Protein 9DKJ (pdb70)

Foldseek 3Di:
DCVVPVVLSVLVVVLVVVVVVVVVVVVVVVVNVVSVVVVLLVCPVVLVVVCQLQLLCLQPASVLSVQQQVPLDPLQSVQCCCCSSAVFFHGFDDDPQWGQFTAGPLGDTQGFPDTHHRDSPAGSSRVVVVNQVRLLVSLLVLLVVLLVVVVVVDQVLVCLVPGFLLSSQQSVQQVLQVVVVVCLVDVDLPVVLVVLVVSLVVLLVVCVVDDSRSVLSSLLVSLVSVVSNVLSVVLNPDDDSLVSVLSVQLAKHKHAADPDPDRQFGIWIHHNLAIHGARSGDNGRDDAARDFPLLSLLLVLCRLCVSLLFAAEEEEAAPQQQVVSVQNSQVVSNGGEAEAQDAQQQALVLVLSVVLSQQSNLHEYEYEAVQRYDQLRLQFCLVVLVQLSVCLNVVPQWTDTPNDTRGGDNNYHYYYYHYPDAPNGHDHFQSNVLRYFFFYRHDTDQLSRQLSLLVSLPADPSNLLSVLLVVLLVVLVVPADPDDLDDSDNLVSVQLSVQLNVCCVPQNSYLRSSLVSNCLFRVLQGADVSNVVSVVSSVVRGVYDDVLLLVLLCVLQVVLLFDDDPLLSVLLVSVLSQVPPQQEEEEEAAFQQQPVVSVSSNVSSVCVRPVAAEAEAEAAQLLDDLCQQAWHADPVSRHIAGHQVRVVLVCLSPCPVVSNVRHAYEYEHAEADDCSRCSQCLCCLAPVQWRQDSSSHTRHHDSSHGYYYYYHDCPSPGNSVSSSGRYRYRNGGSDDQLSLLSSLLVVLLVPDVCSVVVSVLLNVLVDVVLVVVLLVVLVPADFFLDFHSSLLSNQLNLLLSLVLVVCVVVPVPDDPQVNSQVSNLSSLVSCLLSRVQRHDLVSSQVSLVSSCVSSDVVHHRHHSQDDDDCDAAALVRLPDPQDFDDDSVLVVVLVVVVSSVSSLFEAEEEEAPQLQPVNSVSNSCVPDPQADEQEDEDAQADHVVQVVLSLFVFWDFPPVTETAGPDPRHFYEYEYAAPFQHHADPVGDRSVLSVQLCCLPVQWHADSRPGDIYHHDRYHYYYYHYGQVQPNGHNGGSNRVSRHRYHYGYHDDLVRQLVRQLSLLQNLCVLPVVCNVQSNLLSNLLSVLQVVQPVPQDVVVPNLSDGHCLLVSQLSNQLSVQSVQADDDDLQQSLLSSLQSCCLRNPLQPDDPVVLVVSQVSSVVSCVVRPPYDRNHLLQAAWACLQDRGTGGDDPVVLQVSCVVLVVVVCQFPWPDDADDDSLLSSVLRSLLVQLVDQLREEEEAAAPPAQQVVSNVSSCVSVQAAEDEQLAWPPRDPVSLLVSQVVVLCCQQLVVHQHEYEAELVNCPDCVSVVLVLCCQQFVHRSVSQDDVNVVVLQVSLVVSCVVVVHDDDDPVRSVVSSSSSSSGRYYYYYYYHWCPDPSNVSNSPIDSNSSRYRYRHSYEDDLARLLVRLLRPQPPAPDQPDDFDFDDDDPVLQSYPRDDTVSSLLSSLLVVLLVVQVVVVPCDPITDYCLLSVQLSVQLNVQLRVVVVVLVVVLVLLVLLVVVVVVLVVVPVVHDVVSVVVCVLCVVVVVVSVVCVVCSVVCVQAVSVLSSLLSNLLSPVQPDDPVVVVVVVVVSCVSCVRRRRDHDPPDDNCVPQNDLVNVVLLVVQPFFPDPLSSSNVSSCVVCPQAAAEEAALVCRVVSSVCSNQDPLEDEAEPQDPCRQVVVLVNQQVQGEYEYEAQLSDICQCLCVRNVIWHDDPPWTWDDGRHRIGTGPPNYGYYYYYNFPPGHHDSSNVSGHRYHYDDDDLVSLLVVLLLLVCCLPPVPVSVVVVVLVVLLSVLVVVLVVLVVVLSVLSSVDVSVVVNVVSSVSNVVSVVVNVVSVPCVVVVVVSCVLCVVVSVLLNLLQLLQCVVCVVAVQSHADSVVLVVLLNCLSVVVVNVVSSLSSLQSCLQQRLQQDDPLVNLLSLLLSLLSSDVVPDDPLVNVQSVVLLCVLLVNDDDHRDCPDPLCVVLVVCVVVLLLVCNSCSSCVPRHPDHDDPLRNVVVDPAQEAEEEEAGSDDCVVVVVVSCVVVVFAEAEQERSDVVSLVVLVVVVVVCVPVNGEYEYEACLNVQVCCVRVVLVVLVPDPRHHYYYYYYRPGDRHGNSSSNSHRHGYDDDDLDLLVQLVVQLVPDQLVLVVVSSLLSNLVSLLQNLLVLDVFSAPHRDDDDVSLSVSLSVSSVSQCVVCVVPPGSLVSSLCCSLCNSPVRPPPDVRRSVSSSVSSCLRSVPDQKHDQFPFFIDGDDDDPDGNVVSSVVSVVRSVPDDQDSQNSCRNNVHDSVSVSVVSSVSSSVSSVVSVVSVVD

Organism: Saccharomyces cerevisiae (strain ATCC 204508 / S288c) (NCBI:txid559292)

InterPro domains:
  IPR003593 AAA+ ATPase domain [SM00382] (1788-2114)
  IPR003593 AAA+ ATPase domain [SM00382] (2410-2560)
  IPR003593 AAA+ ATPase domain [SM00382] (2752-2918)
  IPR004273 Dynein heavy chain, D6 P-loop domain [PF03028] (3792-3894)
  IPR013594 Dynein heavy chain, tail [PF08385] (220-763)
  IPR013602 Dynein heavy chain, linker [PF08393] (1221-1626)
  IPR024317 Dynein heavy chain, AAA module D4 [PF12780] (2732-2935)
  IPR024743 Dynein heavy chain, coiled coil stalk [PF12777] (3018-3346)
  IPR026983 Dynein heavy chain [PTHR45703] (233-3731)
  IPR027417 P-loop containing nucleoside triphosphate hydrolase [G3DSA:3.40.50.300] (1778-1922)
  IPR027417 P-loop containing nucleoside triphosphate hydrolase [G3DSA:3.40.50.300] (2030-2219)
  IPR027417 P-loop containing nucleoside triphosphate hydrolase [G3DSA:3.40.50.300] (2390-2916)
  IPR027417 P-loop containing nucleoside triphosphate hydrolase [G3DSA:3.40.50.300] (3367-3538)
  IPR027417 P-loop containing nucleoside triphosphate hydrolase [G3DSA:3.40.50.300] (3772-3899)
  IPR027417 P-loop containing nucleoside triphosphate hydrolase [SSF52540] (1786-2002)
  IPR027417 P-loop containing nucleoside triphosphate hydrolase [SSF52540] (2058-2216)
  IPR027417 P-loop containing nucleoside triphosphate hydrolase [SSF52540] (2408-2673)
  IPR027417 P-loop containing nucleoside triphosphate hydrolase [SSF52540] (2731-2950)
  IPR035699 Dynein heavy chain, hydrolytic ATP-binding dynein motor region [PF12774] (1758-2081)
  IPR035706 Dynein heavy chain, ATP-binding dynein motor region [PF12781] (3378-3597)

Nearest PDB structures (foldseek):
  7mgm-assembly1_A  TM=9.977E-01  e=0.000E+00  Saccharomyces cerevisiae
  8e00-assembly1_A  TM=9.883E-01  e=0.000E+00  Saccharomyces cerevisiae
  7mi3-assembly1_A  TM=9.660E-01  e=0.000E+00  Saccharomyces cerevisiae
  8fdu-assembly1_A  TM=9.566E-01  e=1.990E-77  Homo sapiens
  7z8h-assembly1_A  TM=8.197E-01  e=3.717E-76  Homo sapiens

B-factor: mean 65.97, std 37.33, range [10.3, 208.57]

GO terms:
  GO:0005524 ATP binding (F, IDA)
  GO:0000235 astral microtubule (C, IDA)
  GO:0005816 spindle pole body (C, IDA)
  GO:0005881 cytoplasmic microtubule (C, IDA)
  GO:0005938 cell cortex (C, IDA)
  GO:0008569 minus-end-directed microtubule motor activity (F, IDA)
  GO:0030473 nuclear migration along microtubule (P, IGI)
  GO:0000070 mitotic sister chromatid segregation (P, IGI)
  GO:0040001 establishment of mitotic spindle localization (P, IMP)
  GO:0008569 minus-end-directed microtubule motor activity (F, IMP)
  GO:0030473 nuclear migration along microtubule (P, IMP)
  GO:0000132 establishment of mitotic spindle orientation (P, IMP)
  GO:0005868 cytoplasmic dynein complex (C, IPI)
  GO:0005515 protein binding (F, IPI)

Solvent-accessible surface area: 95303 Å² total; per-residue (Å²): 158,61,99,88,47,103,81,58,30,64,49,42,62,66,26,62,62,56,37,62,62,58,91,64,69,76,83,91,122,193,140,67,99,97,18,105,130,126,48,80,73,74,60,23,102,47,3,71,122,20,11,110,81,3,30,10,1,10,6,0,2,44,66,11,0,66,80,0,54,61,6,40,78,159,15,92,54,0,9,130,12,0,61,27,1,6,33,7,1,76,23,7,34,72,131,124,105,0,0,34,0,0,91,2,50,48,42,3,56,0,83,19,86,117,104,11,89,9,111,130,93,34,99,9,32,77,0,0,57,80,0,23,78,18,2,44,56,0,1,9,18,30,1,115,59,0,6,35,43,14,101,118,72,40,66,1,46,84,0,0,64,126,31,5,0,1,0,0,3,1,0,6,2,7,36,4,0,61,42,0,55,109,12,22,140,79,116,94,18,38,161,18,84,128,74,2,25,110,40,7,112,15,0,46,84,47,15,119,157,36,71,109,44,24,89,82,15,0,57,8,1,0,10,2,14,13,11,4,21,70,1,0,14,77,2,98,123,23,106,74,96,52,79,6,94,26,35,14,19,81,5,3,11,5,53,46,58,141,119,58,167,75,63,37,56,6,0,37,1,11,0,10,35,1,105,21,64,4,15,0,5,1,4,0,9,21,101,12,36,14,23,9,74,26,6,28,47,0,1,4,6,2,1,4,0,14,70,29,74,24,5,1,8,2,25,8,54,24,15,9,19,21,23,41,3,1,38,5,0,0,21,2,0,0,9,33,9,14,7,2,5,0,6,58,53,3,63,18,78,9,3,0,43,8,4,9,2,1,0,14,25,0,2,8,0,0,2,10,11,4,1,16,2,74,62,108,16,0,0,0,1,5,33,10,10,80,60,3,12,49,0,21,79,96,64,110,78,76,5,76,3,54,169,84,119,3,67,12,21,95,66,7,4,10,0,1,4,21,9,68,78,74,133,42,29,23,107,12,2,11,19,0,82,34,4,8,24,43,11,11,3,90,72,37,59,25,29,41,20,0,40,24,26,0,53,14,54,29,10,150,87,12,140,38,6,2,66,64,0,24,102,0,8,110,30,0,73,82,103,16,52,128,67,71,8,24,58,22,40,22,70,21,0,44,11,0,4,108,11,0,61,69,3,42,101,101,71,39,80,18,45,91,0,0,4,30,0,0,65,41,29,5,22,1,16,7,9,90,82,5,38,118,38,0,85,81,9,12,86,128,34,4,135,92,168,32,148,56,8,35,94,16,0,76,62,3,0,113,173,51,26,46,45,32,41,143,41,5,25,76,8,0,28,30,0,17,56,12,5,95,65,55,26,4,0,1,0,1,6,118,7,20,2,15,8,42,22,0,2,98,2,0,4,63,0,1,29,80,92,68,64,66,60,37,36,54,29,33,0,3,4,15,13,10,64,28,90,6,0,17,6,31,68,91,108,101,74,72,54,37,66,33,0,4,0,0,18,1,0,38,107,8,48,74,27,156,120,36,74,26,172,96,7,34,0,0,0,0,1,5,1,30,12,6,6,47,27,3,5,12,0,2,2,4,6,13,69,25,56,16,3,9,4,10,14,3,9,20,1,26,16,29,115,37,0,28,4,0,2,7,0,49,53,8,105,88,9,11,26,1,3,8,31,28,6,10,7,0,52,6,42,71,34,8,39,59,52,43,16,21,1,79,36,16,3,83,119,14,23,93,87,120,135,62,95,90,60,31,76,88,50,6,55,110,33,11,44,53,83,32,5,73,67,0,11,84,46,0,99,120,43,126,33,38,23,56,14,56,18,21,1,8,0,29,5,2,1,40,0,0,10,47,5,2,41,52,52,63,148,144,37,103,98,67,96,80,135,40,31,28,33,31,0,24,20,8,4,0,22,0,2,5,14,9,0,0,3,4,3,68,39,125,22,16,96,48,4,6,102,47,0,17,99,108,35,34,108,127,29,87,121,7,55,41,114,32,99,63,94,135,109,94,10,21,18,131,56,4,75,118,120,45,45,16,9,76,27,106,72,16,103,31,29,28,75,2,0,62,10,0,1,47,4,126,25,14,0,0,0,0,0,23,48,17,9,12,15,53,76,4,3,65,20,12,8,126,108,15,89,100,18,38,50,9,35,12,46,2,6,62,36,15,60,26,112,33,0,32,8,8,3,71,46,13,8,53,92,65,140,85,22,22,0,41,2,74,44,125,108,71,20,4,0,2,6,0,31,18,1,1,12,4,105,78,60,155,21,36,10,9,51,2,1,15,4,1,6,2,3,27,56,51,75,0,9,27,51,55,87,84,24,102,78,0,40,12,85,55,10,20,13,0,2,0,0,6,17,41,127,47,106,59,50,30,96,24,34,48,12,1,7,40,20,6,3,10,10,51,5,29,72,40,72,38,136,28,5,14,94,25,7,18,34,20,0,74,1,0,2,106,80,11,89,98,30,153,94,71,12,66,25,6,0,120,0,0,7,41,0,7,59,51,0,73,75,73,7,46,64,77,97,56,79,7,4,80,7,7,13,86,2,0,32,61,0,1,66,8,5,20,63,4,10,80,66,18,52,192,8,62,58,114,32,5,3,12,3,1,0,1,3,0,8,5,10,0,0,6,13,0,51,24,102,178,28,55,92,26,0,25,96,0,0,74,92,0,3,100,133,49,3,140,92,26,68,0,28,21,49,40,1,7,7,4,27,36,56,33,184,37,16,80,63,18,89,62,86,73,0,37,82,48,1,63,75,73,17,140,38,0,11,108,104,59,6,62,26,95,66,26,20,12,37,36,15,1,11,16,1,5,16,0,2,20,0,0,100,57,102,61,1,6,2,0,0,0,0,1,4,48,19,14,8,41,16,3,0,26,0,0,0,43,38,24,55,9,98,38,20,47,10,93,14,59,60,157,10,80,50,76,58,0,24,134,48,4,50,120,8,1,27,28,0,0,37,143,83,30,96,2,0,2,1,0,41,22,73,12,7,76,84,62,28,0,4,13,27,0,8,16,8,1,27,39,17,7,0,26,21,14,10,74,42,124,65,16,81,114,13,10,63,59,0,99,71,44,0,179,93,74,58,89,175,42,123,72,64,72,74,0,7,76,34,0,36,28,21,3,21,129,22,7,5,0,0,0,5,0,25,32,21,82,64,140,94,0,57,20,1,12,81,6,20,9,0,27,48,63,1,18,14,0,33,21,12,58,32,71,39,104,8,5,10,56,2,0,43,61,42,2,72,116,13,80,6,103,51,45,131,47,146,64,24,173,50,87,183,136,48,32,56,19,130,99,15,140,34,11,35,21,0,0,0,0,0,7,0,14,1,8,57,30,1,24,117,63,66,176,29,57,148,57,38,55,19,4,2,38,2,15,29,1,0,87,9,4,34,100,11,4,59,47,48,42,123,84,23,99,61,98,43,64,47,38,51,53,17,67,63,51,51,63,65,64,62,64,61,61,91,94,120,128,82,84,56,64,64,60,66,79,76,52,57,78,53,47,64,64,24,55,63,48,38,78,49,68,69,97,59,16,45,16,3,7,0,7,0,0,0,0,0,0,17,2,7,7,3,3,29,6,53,63,182,67,13,35,79,8,28,101,36,0,61,114,0,0,55,60,0,40,5,109,56,34,116,126,18,113,11,10,97,46,33,14,78,85,84,60,50,47,74,7,51,145,19,29,7,32,133,13,56,4,9,15,25,0,0,0,1,0,21,55,2,113,100,12,9,0,3,0,14,2,61,68,36,64,0,16,79,0,0,30,58,42,50,43,159,86,22,35,77,1,15,11,38,58,161,24,9,57,137,114,0,9,95,9,0,118,162,11,5,3,0,0,0,31,16,0,27,57,11,14,45,20,0,30,43,3,3,25,100,38,19,51,95,60,81,161,135,40,17,1,76,1,23,133,100,105,1,45,24,59,65,120,25,32,5,0,0,4,3,13,30,58,121,46,82,56,55,78,58,0,67,20,53,10,28,14,0,43,2,56,47,34,116,95,8,10,60,56,89,4,46,66,30,4,20,76,72,66,44,61,84,48,21,63,62,39,60,63,35,104,63,58,45,28,60,25,60,44,57,42,59,60,32,62,64,62,58,46,63,60,79,57,93,97,123,65,82,65,64,44,64,64,32,48,62,60,44,63,62,26,64,64,57,43,76,77,51,72,79,61,66,96,66,48,62,62,54,78,75,75,20,34,54,4,8,118,5,0,21,96,0,7,38,7,6,80,42,0,17,148,108,49,62,0,14,17,21,34,15,36,37,0,12,54,0,0,61,33,9,44,134,158,143,119,26,57,82,2,1,78,61,0,0,14,9,0,2,5,20,17,5,11,10,4,21,56,65,19,45,10,0,0,0,0,2,0,5,0,16,19,37,40,67,71,61,61,125,60,14,77,73,3,0,89,28,0,1,2,46,1,8,87,78,51,128,41,108,11,160,58,105,42,107,64,1,112,132,0,68,76,65,14,61,72,96,6,19,40,23,0,0,39,7,0,44,97,76,12,8,106,61,98,31,88,23,41,54,2,8,82,75,16,149,33,47,26,4,3,6,0,6,68,68,56,28,15,3,8,42,59,0,55,82,21,3,153,72,46,177,37,85,36,92,58,2,2,0,11,20,111,61,11,17,75,92,0,50,104,25,1,53,123,8,71,120,126,10,19,7,1,0,0,9,5,1,22,30,11,38,90,19,0,77,57,45,0,16,121,27,14,86,102,101,153,106,0,37,0,4,3,12,1,17,12,99,31,84,120,3,15,32,12,4,4,45,68,1,20,21,9,9,26,41,67,62,69,17,1,11,72,16,0,90,70,27,9,68,74,98,70,26,39,21,19,4,1,15,0,1,0,0,0,0,13,1,1,0,7,2,28,7,56,4,57,104,92,1,6,48,89,81,13,70,7,38,44,9,0,19,63,0,0,27,39,6,4,71,28,8,27,78,88,50,98,114,88,98,14,7,37,22,32,0,62,52,12,0,5,57,16,1,0,3,1,32,3,36,43,116,115,2,48,108,36,0,45,158,12,0,50,53,0,0,50,28,44,82,79,9,81,0,1,78,60,26,125,0,62,70,7,106,158,144,51,55,104,124,91,2,69,52,55,0,58,49,28,5,76,108,5,140,58,50,41,47,8,24,11,33,3,4,89,27,69,107,128,15,4,53,68,75,8,65,82,28,0,62,88,0,0,43,26,0,26,94,10,58,140,110

Secondary structure (DSSP, 8-state):
-GGGSHHHHHHHHHHHHHHHHHHHHHHH--HHHHHHHHHHGGGHHHHHHHTTTSGGGGGS-HHHHHHHHH-SS--SSGGGSHHHHTSSEEEEEE-SSEEEEEEETTS-EEEEEEEEE--TTS-HHHHHHHHHHHHHHHHHHHHHHHHHHHTTT--GGGTTTTS-HHHHHHHHHHHHHHHHHHHHTTT--HHHHHHHHHHHHHHHHHHHT--HHHHHHHHHHHHHHHHHHHHHHHHHT-SSHHHHHHHHHTS-EEEE-SS-S-GGGSEEEEETTEEEE-------SPPPPPP-HHHHHHHHHHHHHHHTT-EEEEE-SSSSSHHHHHHHHHHHTTSPEEEEE--TT--HHHHHHHHHHHHHHT-EEEEETGGGS-HHHHHHTHHHHHHHHHHHHHT-SEEEETTEEEE--TT-EEEEEE-TTSTT-----HHHHTTEEEEE-----HHHHHHHHHHHHT-TTHHHHHHHHHHHHHHHHHHS---TT---SHHHHHHHHHHHTTTHHHH-TTHHHHHHHHHHHTGGG--HHHHHHHHHHHHHHS----HHHHHHHHHHHHHHT----HHHHHHHHHHHHHTTT-SEEEEE-STTSSHHHHHHHHHHHHHHHH--EEEEEEE-TTTS-HHHHTEEEETTTTEEEE-HHHHHHHHHHH-SSSTTTTEEEEEEEES---HHHHGGGHHHHSTT-EEE-TTS-EEE--TTEEEEEEES--SS--HHHHTTSEEEE-SS-SS-HHHHHHHHHHHHHHT---HHHHHHHHHHHS-HHHHHHHHHHGGGS--SS---TTTSHHHHHHHHHHHHHTT-TTSSSS-HHHHHHHHHHHHHHHHHHHHSTTS-HHHHHHHHHHHHHHS-SSSPPP-TT---------TTTTT-TT-----HHHHHHHHHHHHHHHTT-EEEEE--TTSSHHHHHHHHHHS-SSEEEEEE---SS--HHHHHHHTTTTEEEE---EEEES-SSSEEEEEES-SS-SPP-TT---HHHHHHHHHHHHSEEE-TTT--EEEE-SEEEEEEE--TTSTT--PPPHHHHTTEEEEE-----HHHHHHHHHHHHHHHHTS-GGGGGGHHHHHHHHHHHHHHHHHHS-TTT-TT----HHHHHHHHHHHHHHHHTS----HHHHHHHHHHHHHHHHSSS---HHHHHHHHHHHHHHHHHH-------TTT--EESSSSSS-EE--HHHHHHHHHHHHHHHHHHT--------HHHHHHHHHHHHHHTSSS-EEEEEE-TTSSHHHHHHHHHHHTTPEEE-----TT--HHHHHHHHHHHHHHHHHS---EEEEEESTT--SHHHHHHHHHHHHSSS-TTTS-THHHHHHHHHHHHHHHHTT----SHHHHHHHHHHHHHHHEEEEEEES-TTSHHHHHHHT-HHHHHHEEEEEEES--HHHHHHHHHHHSTTS----S--PPP---STT--SSPP-SHHHHHHHHHHHHHHHHHHHTT-TTS---SHHHHHHHHHHHHHHHHHHHHHHHHHHHHHHHHHHHHHHHHHHHH--HHHHHHHHHHHHHHHHHHHHHHHHHHHHHHHHHHHHHHHHHHHHGGG--HHHHHHHHHHHHHHHHHTT----TT--HHHHH--HHHHHHHHHHT--S-HHHHHHHHHHHT-SSSEEEEE-TT-HHHHHHHHHHGGG-EEEETTSTTHHHHHHHHHHHT--EEEE-TTS--GGGHHHHHT--EEETTEEEEEETTEEEEE-S---EEEEE--TT----HHHHHHEEEEE----HHHHHHHHHHHHHHHH-HHHHHHHHHHHHHHHHHHHHHHHHHHHHHHHHHH--HHHHHHHHHHHHHHHHHHHHHHTT-HHHHHHHHHHHHHHHHHHHHHHHHHHHHHHHSTTS---HHHHHHHHHHHHH--HHHHHHHHHHHHHHHHHSTTS-HHHHHHHHHHHHHHHHHHHS-HHHHHHHHHHHHHHTTS----------THHHHHHHHHTT-HHHHHHHHHHHT------HHHHHHT-S-SEEEEEE-TT---HHHHHHHHHHTT--EEEEE-SSHHHHHHHHHHHHHHHHH-EEEEEE-GGGSHHHIIIIIHHHHH--TTEEEEEEEESSSSPPPHHHHHTSEEEE----S-HHHHHHHHHHT--HHHHHHHHHHHHHHHHHHHHTTSTTTT-SS-----HHHHHHHHHHHHHHHHH-TTS---HHHHHHHIIIIITTSS---HHHHHHHHHHHHHHS---SEE-SSSS--EEPP-SS--HHHHHHHHHHHHHH----TTHHHHTTT--HHHHHHHHHHHHHHHHHHHHHHHH-

Structure (mmCIF, N/CA/C/O backbone):
data_9DKJ
#
_entry.id   9DKJ
#
_cell.length_a   1.00
_cell.length_b   1.00
_cell.length_c   1.00
_cell.angle_alpha   90.00
_cell.angle_beta   90.00
_cell.angle_gamma   90.00
#
_symmetry.space_group_name_H-M   'P 1'
#
loop_
_entity.id
_entity.type
_entity.pdbx_description
1 polymer 'Dynein heavy chain, cytoplasmic'
2 non-polymer "ADENOSINE-5'-TRIPHOSPHATE"
3 non-polymer "ADENOSINE-5'-DIPHOSPHATE"
4 non-polymer 'MAGNESIUM ION'
#
loop_
_atom_site.group_PDB
_atom_site.id
_atom_site.type_symbol
_atom_site.label_atom_id
_atom_site.label_alt_id
_atom_site.label_comp_id
_atom_site.label_asym_id
_atom_site.label_entity_id
_atom_site.label_seq_id
_atom_site.pdbx_PDB_ins_code
_atom_site.Cartn_x
_atom_site.Cartn_y
_atom_site.Cartn_z
_atom_site.occupancy
_atom_site.B_iso_or_equiv
_atom_site.auth_seq_id
_atom_site.auth_comp_id
_atom_site.auth_asym_id
_atom_site.auth_atom_id
_atom_site.pdbx_PDB_model_num
ATOM 1 N N . ILE A 1 248 ? 196.852 164.357 178.150 1.00 143.25 1467 ILE A N 1
ATOM 2 C CA . ILE A 1 248 ? 196.044 163.664 177.155 1.00 149.43 1467 ILE A CA 1
ATOM 3 C C . ILE A 1 248 ? 196.327 164.236 175.767 1.00 152.75 1467 ILE A C 1
ATOM 4 O O . ILE A 1 248 ? 195.931 163.662 174.752 1.00 151.30 1467 ILE A O 1
ATOM 9 N N . GLN A 1 249 ? 197.029 165.371 175.731 1.00 155.75 1468 GLN A N 1
ATOM 10 C CA . GLN A 1 249 ? 197.367 165.998 174.460 1.00 157.19 1468 GLN A CA 1
ATOM 11 C C . GLN A 1 249 ? 198.449 165.235 173.707 1.00 161.36 1468 GLN A C 1
ATOM 12 O O . GLN A 1 249 ? 198.545 165.369 172.483 1.00 163.87 1468 GLN A O 1
ATOM 14 N N . ASN A 1 250 ? 199.255 164.434 174.407 1.00 161.58 1469 ASN A N 1
ATOM 15 C CA . ASN A 1 250 ? 200.338 163.690 173.774 1.00 162.65 1469 ASN A CA 1
ATOM 16 C C . ASN A 1 250 ? 199.846 162.543 172.900 1.00 167.47 1469 ASN A C 1
ATOM 17 O O . ASN A 1 250 ? 200.641 162.002 172.123 1.00 168.95 1469 ASN A O 1
ATOM 19 N N . PHE A 1 251 ? 198.575 162.149 173.019 1.00 168.92 1470 PHE A N 1
ATOM 20 C CA . PHE A 1 251 ? 198.040 161.092 172.165 1.00 167.05 1470 PHE A CA 1
ATOM 21 C C . PHE A 1 251 ? 197.969 161.536 170.708 1.00 167.72 1470 PHE A C 1
ATOM 22 O O . PHE A 1 251 ? 198.287 160.759 169.800 1.00 166.89 1470 PHE A O 1
ATOM 24 N N . LEU A 1 252 ? 197.557 162.777 170.466 1.00 167.74 1471 LEU A N 1
ATOM 25 C CA . LEU A 1 252 ? 197.503 163.346 169.119 1.00 167.44 1471 LEU A CA 1
ATOM 26 C C . LEU A 1 252 ? 198.465 164.522 169.042 1.00 171.27 1471 LEU A C 1
ATOM 27 O O . LEU A 1 252 ? 198.153 165.615 169.547 1.00 170.84 1471 LEU A O 1
ATOM 29 N N . PRO A 1 253 ? 199.642 164.353 168.431 1.00 173.56 1472 PRO A N 1
ATOM 30 C CA . PRO A 1 253 ? 200.628 165.449 168.447 1.00 174.15 1472 PRO A CA 1
ATOM 31 C C . PRO A 1 253 ? 200.260 166.618 167.550 1.00 173.17 1472 PRO A C 1
ATOM 32 O O . PRO A 1 253 ? 200.452 167.774 167.948 1.00 172.42 1472 PRO A O 1
ATOM 36 N N . LEU A 1 254 ? 199.747 166.352 166.344 1.00 172.58 1473 LEU A N 1
ATOM 37 C CA . LEU A 1 254 ? 199.364 167.435 165.441 1.00 171.74 1473 LEU A CA 1
ATOM 38 C C . LEU A 1 254 ? 198.177 168.219 165.988 1.00 172.57 1473 LEU A C 1
ATOM 39 O O . LEU A 1 254 ? 198.141 169.452 165.889 1.00 172.64 1473 LEU A O 1
ATOM 41 N N . GLU A 1 255 ? 197.200 167.518 166.572 1.00 171.45 1474 GLU A N 1
ATOM 42 C CA . GLU A 1 255 ? 196.065 168.192 167.192 1.00 168.37 1474 GLU A CA 1
ATOM 43 C C . GLU A 1 255 ? 196.503 169.022 168.393 1.00 169.82 1474 GLU A C 1
ATOM 44 O O . GLU A 1 255 ? 195.993 170.128 168.605 1.00 172.10 1474 GLU A O 1
ATOM 46 N N . THR A 1 256 ? 197.449 168.506 169.184 1.00 169.39 1475 THR A N 1
ATOM 47 C CA . THR A 1 256 ? 197.970 169.267 170.317 1.00 169.42 1475 THR A CA 1
ATOM 48 C C . THR A 1 256 ? 198.726 170.507 169.856 1.00 173.01 1475 THR A C 1
ATOM 49 O O . THR A 1 256 ? 198.618 171.569 170.478 1.00 172.97 1475 THR A O 1
ATOM 51 N N . SER A 1 257 ? 199.498 170.390 168.770 1.00 174.33 1476 SER A N 1
ATOM 52 C CA . SER A 1 257 ? 200.203 171.550 168.229 1.00 172.78 1476 SER A CA 1
ATOM 53 C C . SER A 1 257 ? 199.229 172.595 167.695 1.00 173.19 1476 SER A C 1
ATOM 54 O O . SER A 1 257 ? 199.429 173.800 167.901 1.00 172.97 1476 SER A O 1
ATOM 56 N N . LYS A 1 258 ? 198.168 172.151 167.012 1.00 173.04 1477 LYS A N 1
ATOM 57 C CA . LYS A 1 258 ? 197.152 173.079 166.524 1.00 173.09 1477 LYS A CA 1
ATOM 58 C C . LYS A 1 258 ? 196.425 173.764 167.676 1.00 173.97 1477 LYS A C 1
ATOM 59 O O . LYS A 1 258 ? 196.149 174.969 167.618 1.00 173.80 1477 LYS A O 1
ATOM 61 N N . PHE A 1 259 ? 196.113 173.010 168.735 1.00 174.36 1478 PHE A N 1
ATOM 62 C CA . PHE A 1 259 ? 195.463 173.589 169.906 1.00 172.45 1478 PHE A CA 1
ATOM 63 C C . PHE A 1 259 ? 196.375 174.584 170.612 1.00 178.22 1478 PHE A C 1
ATOM 64 O O . PHE A 1 259 ? 195.911 175.627 171.085 1.00 181.38 1478 PHE A O 1
ATOM 66 N N . LYS A 1 260 ? 197.674 174.279 170.693 1.00 178.04 1479 LYS A N 1
ATOM 67 C CA . LYS A 1 260 ? 198.627 175.206 171.297 1.00 176.38 1479 LYS A CA 1
ATOM 68 C C . LYS A 1 260 ? 198.756 176.485 170.478 1.00 177.50 1479 LYS A C 1
ATOM 69 O O . LYS A 1 260 ? 198.835 177.581 171.044 1.00 178.30 1479 LYS A O 1
ATOM 71 N N . SER A 1 261 ? 198.777 176.365 169.146 1.00 177.69 1480 SER A N 1
ATOM 72 C CA . SER A 1 261 ? 198.828 177.551 168.292 1.00 177.41 1480 SER A CA 1
ATOM 73 C C . SER A 1 261 ? 197.563 178.393 168.429 1.00 179.59 1480 SER A C 1
ATOM 74 O O . SER A 1 261 ? 197.636 179.628 168.485 1.00 180.26 1480 SER A O 1
ATOM 76 N N . LEU A 1 262 ? 196.398 177.740 168.494 1.00 180.83 1481 LEU A N 1
ATOM 77 C CA . LEU A 1 262 ? 195.144 178.464 168.684 1.00 180.32 1481 LEU A CA 1
ATOM 78 C C . LEU A 1 262 ? 195.100 179.154 170.043 1.00 182.80 1481 LEU A C 1
ATOM 79 O O . LEU A 1 262 ? 194.629 180.292 170.154 1.00 183.81 1481 LEU A O 1
ATOM 81 N N . THR A 1 263 ? 195.593 178.481 171.086 1.00 181.51 1482 THR A N 1
ATOM 82 C CA . THR A 1 263 ? 195.629 179.079 172.417 1.00 181.08 1482 THR A CA 1
ATOM 83 C C . THR A 1 263 ? 196.600 180.251 172.472 1.00 185.67 1482 THR A C 1
ATOM 84 O O . THR A 1 263 ? 196.332 181.250 173.147 1.00 187.98 1482 THR A O 1
ATOM 86 N N . SER A 1 264 ? 197.734 180.147 171.771 1.00 186.56 1483 SER A N 1
ATOM 87 C CA . SER A 1 264 ? 198.675 181.262 171.703 1.00 185.16 1483 SER A CA 1
ATOM 88 C C . SER A 1 264 ? 198.070 182.455 170.973 1.00 186.75 1483 SER A C 1
ATOM 89 O O . SER A 1 264 ? 198.253 183.604 171.394 1.00 186.80 1483 SER A O 1
ATOM 91 N N . GLU A 1 265 ? 197.342 182.200 169.880 1.00 187.11 1484 GLU A N 1
ATOM 92 C CA . GLU A 1 265 ? 196.666 183.282 169.167 1.00 188.24 1484 GLU A CA 1
ATOM 93 C C . GLU A 1 265 ? 195.588 183.930 170.029 1.00 189.81 1484 GLU A C 1
ATOM 94 O O . GLU A 1 265 ? 195.442 185.159 170.036 1.00 189.20 1484 GLU A O 1
ATOM 96 N N . TYR A 1 266 ? 194.827 183.116 170.770 1.00 189.95 1485 TYR A N 1
ATOM 97 C CA . TYR A 1 266 ? 193.802 183.651 171.662 1.00 190.08 1485 TYR A CA 1
ATOM 98 C C . TYR A 1 266 ? 194.417 184.460 172.798 1.00 193.81 1485 TYR A C 1
ATOM 99 O O . TYR A 1 266 ? 193.875 185.501 173.187 1.00 195.74 1485 TYR A O 1
ATOM 101 N N . LYS A 1 267 ? 195.546 183.998 173.343 1.00 194.30 1486 LYS A N 1
ATOM 102 C CA . LYS A 1 267 ? 196.237 184.742 174.391 1.00 193.61 1486 LYS A CA 1
ATOM 103 C C . LYS A 1 267 ? 196.785 186.062 173.865 1.00 195.00 1486 LYS A C 1
ATOM 104 O O . LYS A 1 267 ? 196.735 187.081 174.564 1.00 196.21 1486 LYS A O 1
ATOM 106 N N . MET A 1 268 ? 197.311 186.064 172.635 1.00 195.52 1487 MET A N 1
ATOM 107 C CA . MET A 1 268 ? 197.781 187.306 172.027 1.00 197.48 1487 MET A CA 1
ATOM 108 C C . MET A 1 268 ? 196.630 188.278 171.792 1.00 198.02 1487 MET A C 1
ATOM 109 O O . MET A 1 268 ? 196.773 189.486 172.019 1.00 196.42 1487 MET A O 1
ATOM 111 N N . ILE A 1 269 ? 195.479 187.766 171.347 1.00 198.26 1488 ILE A N 1
ATOM 112 C CA . ILE A 1 269 ? 194.307 188.614 171.136 1.00 197.36 1488 ILE A CA 1
ATOM 113 C C . ILE A 1 269 ? 193.809 189.187 172.458 1.00 199.04 1488 ILE A C 1
ATOM 114 O O . ILE A 1 269 ? 193.435 190.364 172.538 1.00 199.77 1488 ILE A O 1
ATOM 116 N N . THR A 1 270 ? 193.795 188.367 173.513 1.00 198.85 1489 THR A N 1
ATOM 117 C CA . THR A 1 270 ? 193.370 188.836 174.829 1.00 199.29 1489 THR A CA 1
ATOM 118 C C . THR A 1 270 ? 194.333 189.879 175.387 1.00 201.35 1489 THR A C 1
ATOM 119 O O . THR A 1 270 ? 193.901 190.866 175.993 1.00 201.83 1489 THR A O 1
ATOM 123 N N . THR A 1 271 ? 195.640 189.681 175.188 1.00 200.95 1490 THR A N 1
ATOM 124 C CA . THR A 1 271 ? 196.624 190.664 175.633 1.00 199.72 1490 THR A CA 1
ATOM 125 C C . THR A 1 271 ? 196.488 191.975 174.867 1.00 201.51 1490 THR A C 1
ATOM 126 O O . THR A 1 271 ? 196.621 193.057 175.452 1.00 201.31 1490 THR A O 1
ATOM 128 N N . ARG A 1 272 ? 196.228 191.898 173.558 1.00 202.41 1491 ARG A N 1
ATOM 129 C CA . ARG A 1 272 ? 196.011 193.106 172.767 1.00 201.25 1491 ARG A CA 1
ATOM 130 C C . ARG A 1 272 ? 194.742 193.833 173.197 1.00 201.71 1491 ARG A C 1
ATOM 131 O O . ARG A 1 272 ? 194.707 195.069 173.221 1.00 201.23 1491 ARG A O 1
ATOM 133 N N . ALA A 1 273 ? 193.685 193.083 173.524 1.00 201.78 1492 ALA A N 1
ATOM 134 C CA . ALA A 1 273 ? 192.451 193.702 173.999 1.00 200.17 1492 ALA A CA 1
ATOM 135 C C . ALA A 1 273 ? 192.639 194.349 175.367 1.00 200.03 1492 ALA A C 1
ATOM 136 O O . ALA A 1 273 ? 192.122 195.444 175.619 1.00 198.73 1492 ALA A O 1
ATOM 138 N N . PHE A 1 274 ? 193.372 193.687 176.264 1.00 200.96 1493 PHE A N 1
ATOM 139 C CA . PHE A 1 274 ? 193.602 194.222 177.600 1.00 202.02 1493 PHE A CA 1
ATOM 140 C C . PHE A 1 274 ? 194.621 195.352 177.618 1.00 203.52 1493 PHE A C 1
ATOM 141 O O . PHE A 1 274 ? 194.667 196.107 178.595 1.00 202.80 1493 PHE A O 1
ATOM 143 N N . GLN A 1 275 ? 195.449 195.472 176.575 1.00 204.77 1494 GLN A N 1
ATOM 144 C CA . GLN A 1 275 ? 196.392 196.583 176.501 1.00 203.26 1494 GLN A CA 1
ATOM 145 C C . GLN A 1 275 ? 195.668 197.914 176.333 1.00 203.38 1494 GLN A C 1
ATOM 146 O O . GLN A 1 275 ? 196.048 198.916 176.950 1.00 202.56 1494 GLN A O 1
ATOM 148 N N . LEU A 1 276 ? 194.627 197.944 175.508 1.00 204.09 1495 LEU A N 1
ATOM 149 C CA . LEU A 1 276 ? 193.858 199.162 175.289 1.00 201.82 1495 LEU A CA 1
ATOM 150 C C . LEU A 1 276 ? 192.824 199.359 176.393 1.00 200.00 1495 LEU A C 1
ATOM 151 O O . LEU A 1 276 ? 192.415 198.403 177.051 1.00 199.15 1495 LEU A O 1
ATOM 153 N N . LYS A 1 293 ? 184.439 185.457 166.513 1.00 152.57 1510 LYS A N 1
ATOM 154 C CA . LYS A 1 293 ? 184.564 185.302 165.069 1.00 152.71 1510 LYS A CA 1
ATOM 155 C C . LYS A 1 293 ? 185.585 184.221 164.731 1.00 152.09 1510 LYS A C 1
ATOM 156 O O . LYS A 1 293 ? 185.250 183.036 164.643 1.00 150.47 1510 LYS A O 1
ATOM 162 N N . LEU A 1 294 ? 186.837 184.649 164.543 1.00 155.41 1511 LEU A N 1
ATOM 163 C CA . LEU A 1 294 ? 187.914 183.708 164.253 1.00 155.98 1511 LEU A CA 1
ATOM 164 C C . LEU A 1 294 ? 188.185 182.804 165.449 1.00 155.08 1511 LEU A C 1
ATOM 165 O O . LEU A 1 294 ? 188.505 181.622 165.278 1.00 153.53 1511 LEU A O 1
ATOM 170 N N . THR A 1 295 ? 188.059 183.345 166.665 1.00 155.53 1512 THR A N 1
ATOM 171 C CA . THR A 1 295 ? 188.212 182.529 167.867 1.00 155.26 1512 THR A CA 1
ATOM 172 C C . THR A 1 295 ? 187.133 181.455 167.947 1.00 152.97 1512 THR A C 1
ATOM 173 O O . THR A 1 295 ? 187.425 180.298 168.272 1.00 149.98 1512 THR A O 1
ATOM 177 N N . ILE A 1 296 ? 185.885 181.815 167.635 1.00 153.89 1513 ILE A N 1
ATOM 178 C CA . ILE A 1 296 ? 184.794 180.845 167.662 1.00 152.19 1513 ILE A CA 1
ATOM 179 C C . ILE A 1 296 ? 184.977 179.796 166.571 1.00 149.76 1513 ILE A C 1
ATOM 180 O O . ILE A 1 296 ? 184.709 178.607 166.785 1.00 146.61 1513 ILE A O 1
ATOM 185 N N . ASP A 1 297 ? 185.439 180.216 165.388 1.00 152.04 1514 ASP A N 1
ATOM 186 C CA . ASP A 1 297 ? 185.691 179.265 164.308 1.00 150.93 1514 ASP A CA 1
ATOM 187 C C . ASP A 1 297 ? 186.808 178.292 164.668 1.00 146.82 1514 ASP A C 1
ATOM 188 O O . ASP A 1 297 ? 186.698 177.088 164.409 1.00 142.84 1514 ASP A O 1
ATOM 193 N N . SER A 1 298 ? 187.888 178.796 165.275 1.00 147.88 1515 SER A N 1
ATOM 194 C CA . SER A 1 298 ? 188.983 177.927 165.694 1.00 147.10 1515 SER A CA 1
ATOM 195 C C . SER A 1 298 ? 188.565 176.998 166.826 1.00 145.03 1515 SER A C 1
ATOM 196 O O . SER A 1 298 ? 189.046 175.861 166.899 1.00 141.69 1515 SER A O 1
ATOM 199 N N . LEU A 1 299 ? 187.690 177.464 167.721 1.00 145.04 1516 LEU A N 1
ATOM 200 C CA . LEU A 1 299 ? 187.171 176.592 168.769 1.00 143.02 1516 LEU A CA 1
ATOM 201 C C . LEU A 1 299 ? 186.296 175.487 168.190 1.00 139.93 1516 LEU A C 1
ATOM 202 O O . LEU A 1 299 ? 186.417 174.323 168.586 1.00 132.34 1516 LEU A O 1
ATOM 207 N N . LYS A 1 300 ? 185.421 175.826 167.239 1.00 142.28 1517 LYS A N 1
ATOM 208 C CA . LYS A 1 300 ? 184.493 174.832 166.708 1.00 134.24 1517 LYS A CA 1
ATOM 209 C C . LYS A 1 300 ? 185.181 173.847 165.769 1.00 129.70 1517 LYS A C 1
ATOM 210 O O . LYS A 1 300 ? 184.788 172.675 165.716 1.00 126.56 1517 LYS A O 1
ATOM 216 N N . MET A 1 301 ? 186.207 174.289 165.033 1.00 133.65 1518 MET A N 1
ATOM 217 C CA . MET A 1 301 ? 186.898 173.397 164.108 1.00 135.15 1518 MET A CA 1
ATOM 218 C C . MET A 1 301 ? 187.696 172.313 164.824 1.00 132.82 1518 MET A C 1
ATOM 219 O O . MET A 1 301 ? 188.012 171.289 164.210 1.00 127.26 1518 MET A O 1
ATOM 224 N N . ILE A 1 302 ? 188.028 172.512 166.100 1.00 133.25 1519 ILE A N 1
ATOM 225 C CA . ILE A 1 302 ? 188.627 171.452 166.899 1.00 129.73 1519 ILE A CA 1
ATOM 226 C C . ILE A 1 302 ? 187.613 170.789 167.827 1.00 125.17 1519 ILE A C 1
ATOM 227 O O . ILE A 1 302 ? 187.828 169.637 168.231 1.00 120.95 1519 ILE A O 1
ATOM 232 N N . LYS A 1 303 ? 186.518 171.475 168.170 1.00 128.10 1520 LYS A N 1
ATOM 233 C CA . LYS A 1 303 ? 185.457 170.857 168.957 1.00 124.25 1520 LYS A CA 1
ATOM 234 C C . LYS A 1 303 ? 184.747 169.767 168.166 1.00 117.33 1520 LYS A C 1
ATOM 235 O O . LYS A 1 303 ? 184.423 168.706 168.713 1.00 111.03 1520 LYS A O 1
ATOM 241 N N . SER A 1 304 ? 184.496 170.011 166.877 1.00 117.22 1521 SER A N 1
ATOM 242 C CA . SER A 1 304 ? 183.900 168.988 166.028 1.00 110.12 1521 SER A CA 1
ATOM 243 C C . SER A 1 304 ? 184.853 167.826 165.779 1.00 108.71 1521 SER A C 1
ATOM 244 O O . SER A 1 304 ? 184.395 166.722 165.466 1.00 104.63 1521 SER A O 1
ATOM 247 N N . SER A 1 305 ? 186.161 168.050 165.906 1.00 112.16 1522 SER A N 1
ATOM 248 C CA . SER A 1 305 ? 187.131 166.964 165.879 1.00 113.61 1522 SER A CA 1
ATOM 249 C C . SER A 1 305 ? 187.253 166.259 167.223 1.00 109.76 1522 SER A C 1
ATOM 250 O O . SER A 1 305 ? 187.889 165.202 167.295 1.00 104.23 1522 SER A O 1
ATOM 253 N N . LEU A 1 306 ? 186.665 166.817 168.278 1.00 107.32 1523 LEU A N 1
ATOM 254 C CA . LEU A 1 306 ? 186.676 166.213 169.602 1.00 102.75 1523 LEU A CA 1
ATOM 255 C C . LEU A 1 306 ? 185.477 165.309 169.850 1.00 97.98 1523 LEU A C 1
ATOM 256 O O . LEU A 1 306 ? 185.338 164.788 170.961 1.00 94.05 1523 LEU A O 1
ATOM 261 N N . SER A 1 307 ? 184.606 165.124 168.851 1.00 99.36 1524 SER A N 1
ATOM 262 C CA . SER A 1 307 ? 183.413 164.301 169.033 1.00 87.75 1524 SER A CA 1
ATOM 263 C C . SER A 1 307 ? 183.771 162.841 169.283 1.00 85.52 1524 SER A C 1
ATOM 264 O O . SER A 1 307 ? 183.184 162.195 170.158 1.00 86.56 1524 SER A O 1
ATOM 267 N N . THR A 1 308 ? 184.739 162.307 168.531 1.00 86.17 1525 THR A N 1
ATOM 268 C CA . THR A 1 308 ? 185.194 160.942 168.772 1.00 87.37 1525 THR A CA 1
ATOM 269 C C . THR A 1 308 ? 185.907 160.819 170.112 1.00 84.77 1525 THR A C 1
ATOM 270 O O . THR A 1 308 ? 185.806 159.778 170.773 1.00 83.56 1525 THR A O 1
ATOM 274 N N . PHE A 1 309 ? 186.618 161.871 170.529 1.00 82.09 1526 PHE A N 1
ATOM 275 C CA . PHE A 1 309 ? 187.246 161.877 171.846 1.00 81.35 1526 PHE A CA 1
ATOM 276 C C . PHE A 1 309 ? 186.204 161.808 172.956 1.00 79.36 1526 PHE A C 1
ATOM 277 O O . PHE A 1 309 ? 186.360 161.046 173.918 1.00 79.43 1526 PHE A O 1
ATOM 285 N N . LEU A 1 310 ? 185.121 162.577 172.826 1.00 75.29 1527 LEU A N 1
ATOM 286 C CA . LEU A 1 310 ? 184.061 162.540 173.828 1.00 66.49 1527 LEU A CA 1
ATOM 287 C C . LEU A 1 310 ? 183.316 161.210 173.800 1.00 68.28 1527 LEU A C 1
ATOM 288 O O . LEU A 1 310 ? 182.908 160.698 174.850 1.00 69.55 1527 LEU A O 1
ATOM 293 N N . GLU A 1 311 ? 183.138 160.631 172.608 1.00 66.88 1528 GLU A N 1
ATOM 294 C CA . GLU A 1 311 ? 182.486 159.330 172.503 1.00 67.25 1528 GLU A CA 1
ATOM 295 C C . GLU A 1 311 ? 183.324 158.235 173.158 1.00 67.72 1528 GLU A C 1
ATOM 296 O O . GLU A 1 311 ? 182.778 157.329 173.799 1.00 65.16 1528 GLU A O 1
ATOM 302 N N . ARG A 1 312 ? 184.650 158.299 173.007 1.00 69.67 1529 ARG A N 1
ATOM 303 C CA . ARG A 1 312 ? 185.516 157.362 173.718 1.00 72.82 1529 ARG A CA 1
ATOM 304 C C . ARG A 1 312 ? 185.525 157.639 175.218 1.00 69.93 1529 ARG A C 1
ATOM 305 O O . ARG A 1 312 ? 185.660 156.707 176.020 1.00 62.77 1529 ARG A O 1
ATOM 313 N N . GLN A 1 313 ? 185.388 158.909 175.611 1.00 67.68 1530 GLN A N 1
ATOM 314 C CA . GLN A 1 313 ? 185.324 159.261 177.027 1.00 64.33 1530 GLN A CA 1
ATOM 315 C C . GLN A 1 313 ? 184.051 158.741 177.683 1.00 57.20 1530 GLN A C 1
ATOM 316 O O . GLN A 1 313 ? 184.043 158.471 178.889 1.00 53.46 1530 GLN A O 1
ATOM 322 N N . ARG A 1 314 ? 182.969 158.610 176.908 1.00 57.41 1531 ARG A N 1
ATOM 323 C CA . ARG A 1 314 ? 181.700 158.125 177.446 1.00 50.65 1531 ARG A CA 1
ATOM 324 C C . ARG A 1 314 ? 181.770 156.682 177.934 1.00 52.26 1531 ARG A C 1
ATOM 325 O O . ARG A 1 314 ? 180.933 156.278 178.747 1.00 49.93 1531 ARG A O 1
ATOM 333 N N . ARG A 1 315 ? 182.737 155.896 177.461 1.00 59.32 1532 ARG A N 1
ATOM 334 C CA . ARG A 1 315 ? 182.833 154.497 177.855 1.00 49.82 1532 ARG A CA 1
ATOM 335 C C . ARG A 1 315 ? 183.546 154.291 179.186 1.00 48.08 1532 ARG A C 1
ATOM 336 O O . ARG A 1 315 ? 183.541 153.168 179.700 1.00 47.59 1532 ARG A O 1
ATOM 344 N N . GLN A 1 316 ? 184.158 155.331 179.755 1.00 50.80 1533 GLN A N 1
ATOM 345 C CA . GLN A 1 316 ? 184.790 155.196 181.064 1.00 50.48 1533 GLN A CA 1
ATOM 346 C C . GLN A 1 316 ? 183.747 155.214 182.175 1.00 45.85 1533 GLN A C 1
ATOM 347 O O . GLN A 1 316 ? 183.632 154.259 182.950 1.00 51.55 1533 GLN A O 1
ATOM 353 N N . PHE A 1 317 ? 182.981 156.300 182.270 1.00 45.44 1534 PHE A N 1
ATOM 354 C CA . PHE A 1 317 ? 181.793 156.328 183.106 1.00 38.81 1534 PHE A CA 1
ATOM 355 C C . PHE A 1 317 ? 180.586 156.224 182.192 1.00 38.48 1534 PHE A C 1
ATOM 356 O O . PHE A 1 317 ? 180.296 157.180 181.457 1.00 35.82 1534 PHE A O 1
ATOM 364 N N . PRO A 1 318 ? 179.862 155.100 182.187 1.00 39.92 1535 PRO A N 1
ATOM 365 C CA . PRO A 1 318 ? 178.811 154.896 181.176 1.00 35.81 1535 PRO A CA 1
ATOM 366 C C . PRO A 1 318 ? 177.604 155.807 181.330 1.00 31.94 1535 PRO A C 1
ATOM 367 O O . PRO A 1 318 ? 176.805 155.896 180.391 1.00 32.77 1535 PRO A O 1
ATOM 371 N N . ARG A 1 319 ? 177.446 156.495 182.462 1.00 27.87 1536 ARG A N 1
ATOM 372 C CA . ARG A 1 319 ? 176.353 157.449 182.616 1.00 27.85 1536 ARG A CA 1
ATOM 373 C C . ARG A 1 319 ? 176.575 158.734 181.828 1.00 36.43 1536 ARG A C 1
ATOM 374 O O . ARG A 1 319 ? 175.682 159.587 181.805 1.00 32.53 1536 ARG A O 1
ATOM 382 N N . PHE A 1 320 ? 177.741 158.893 181.192 1.00 41.06 1537 PHE A N 1
ATOM 383 C CA . PHE A 1 320 ? 177.989 160.020 180.300 1.00 33.68 1537 PHE A CA 1
ATOM 384 C C . PHE A 1 320 ? 177.130 159.971 179.044 1.00 33.46 1537 PHE A C 1
ATOM 385 O O . PHE A 1 320 ? 177.049 160.975 178.328 1.00 36.34 1537 PHE A O 1
ATOM 393 N N . TYR A 1 321 ? 176.505 158.827 178.748 1.00 35.37 1538 TYR A N 1
ATOM 394 C CA . TYR A 1 321 ? 175.560 158.736 177.642 1.00 34.47 1538 TYR A CA 1
ATOM 395 C C . TYR A 1 321 ? 174.318 159.588 177.871 1.00 33.70 1538 TYR A C 1
ATOM 396 O O . TYR A 1 321 ? 173.632 159.932 176.904 1.00 36.96 1538 TYR A O 1
ATOM 405 N N . PHE A 1 322 ? 174.014 159.930 179.121 1.00 33.08 1539 PHE A N 1
ATOM 406 C CA . PHE A 1 322 ? 172.880 160.783 179.445 1.00 31.08 1539 PHE A CA 1
ATOM 407 C C . PHE A 1 322 ? 173.201 162.266 179.327 1.00 39.33 1539 PHE A C 1
ATOM 408 O O . PHE A 1 322 ? 172.303 163.094 179.512 1.00 36.81 1539 PHE A O 1
ATOM 416 N N . LEU A 1 323 ? 174.447 162.618 179.029 1.00 40.63 1540 LEU A N 1
ATOM 417 C CA . LEU A 1 323 ? 174.868 164.002 178.886 1.00 35.14 1540 LEU A CA 1
ATOM 418 C C . LEU A 1 323 ? 175.144 164.318 177.423 1.00 42.40 1540 LEU A C 1
ATOM 419 O O . LEU A 1 323 ? 175.454 163.431 176.624 1.00 44.51 1540 LEU A O 1
ATOM 424 N N . GLY A 1 324 ? 175.024 165.597 177.080 1.00 42.75 1541 GLY A N 1
ATOM 425 C CA . GLY A 1 324 ? 175.407 166.065 175.769 1.00 46.94 1541 GLY A CA 1
ATOM 426 C C . GLY A 1 324 ? 176.901 166.261 175.658 1.00 49.82 1541 GLY A C 1
ATOM 427 O O . GLY A 1 324 ? 177.657 166.092 176.614 1.00 50.27 1541 GLY A O 1
ATOM 428 N N . ASN A 1 325 ? 177.333 166.623 174.448 1.00 51.64 1542 ASN A N 1
ATOM 429 C CA . ASN A 1 325 ? 178.755 166.854 174.217 1.00 46.94 1542 ASN A CA 1
ATOM 430 C C . ASN A 1 325 ? 179.243 168.089 174.963 1.00 47.68 1542 ASN A C 1
ATOM 431 O O . ASN A 1 325 ? 180.358 168.095 175.493 1.00 52.47 1542 ASN A O 1
ATOM 436 N N . ASP A 1 326 ? 178.413 169.132 175.037 1.00 49.03 1543 ASP A N 1
ATOM 437 C CA . ASP A 1 326 ? 178.783 170.336 175.776 1.00 56.42 1543 ASP A CA 1
ATOM 438 C C . ASP A 1 326 ? 178.885 170.056 177.272 1.00 56.47 1543 ASP A C 1
ATOM 439 O O . ASP A 1 326 ? 179.840 170.485 177.933 1.00 58.29 1543 ASP A O 1
ATOM 444 N N . ASP A 1 327 ? 177.905 169.330 177.821 1.00 51.73 1544 ASP A N 1
ATOM 445 C CA . ASP A 1 327 ? 177.926 168.981 179.238 1.00 43.64 1544 ASP A CA 1
ATOM 446 C C . ASP A 1 327 ? 179.102 168.073 179.565 1.00 45.72 1544 ASP A C 1
ATOM 447 O O . ASP A 1 327 ? 179.752 168.239 180.603 1.00 53.14 1544 ASP A O 1
ATOM 452 N N . LEU A 1 328 ? 179.401 167.121 178.680 1.00 46.08 1545 LEU A N 1
ATOM 453 C CA . LEU A 1 328 ? 180.556 166.251 178.875 1.00 43.64 1545 LEU A CA 1
ATOM 454 C C . LEU A 1 328 ? 181.861 167.039 178.815 1.00 49.33 1545 LEU A C 1
ATOM 455 O O . LEU A 1 328 ? 182.780 166.788 179.606 1.00 48.91 1545 LEU A O 1
ATOM 460 N N . LEU A 1 329 ? 181.956 167.997 177.888 1.00 51.20 1546 LEU A N 1
ATOM 461 C CA . LEU A 1 329 ? 183.140 168.845 177.807 1.00 51.36 1546 LEU A CA 1
ATOM 462 C C . LEU A 1 329 ? 183.315 169.658 179.079 1.00 52.36 1546 LEU A C 1
ATOM 463 O O . LEU A 1 329 ? 184.438 169.824 179.564 1.00 58.28 1546 LEU A O 1
ATOM 468 N N . LYS A 1 330 ? 182.210 170.144 179.651 1.00 48.11 1547 LYS A N 1
ATOM 469 C CA . LYS A 1 330 ? 182.275 170.805 180.951 1.00 46.45 1547 LYS A CA 1
ATOM 470 C C . LYS A 1 330 ? 182.716 169.848 182.054 1.00 50.44 1547 LYS A C 1
ATOM 471 O O . LYS A 1 330 ? 183.428 170.257 182.980 1.00 58.04 1547 LYS A O 1
ATOM 477 N N . ILE A 1 331 ? 182.300 168.580 181.972 1.00 50.65 1548 ILE A N 1
ATOM 478 C CA . ILE A 1 331 ? 182.645 167.595 182.997 1.00 47.47 1548 ILE A CA 1
ATOM 479 C C . ILE A 1 331 ? 184.150 167.334 183.014 1.00 51.70 1548 ILE A C 1
ATOM 480 O O . ILE A 1 331 ? 184.782 167.341 184.077 1.00 53.60 1548 ILE A O 1
ATOM 485 N N . ILE A 1 332 ? 184.747 167.105 181.840 1.00 52.87 1549 ILE A N 1
ATOM 486 C CA . ILE A 1 332 ? 186.206 166.954 181.789 1.00 56.26 1549 ILE A CA 1
ATOM 487 C C . ILE A 1 332 ? 186.914 168.276 182.100 1.00 62.32 1549 ILE A C 1
ATOM 488 O O . ILE A 1 332 ? 187.940 168.288 182.794 1.00 63.99 1549 ILE A O 1
ATOM 493 N N . GLY A 1 333 ? 186.364 169.407 181.646 1.00 60.88 1550 GLY A N 1
ATOM 494 C CA . GLY A 1 333 ? 187.007 170.689 181.889 1.00 63.03 1550 GLY A CA 1
ATOM 495 C C . GLY A 1 333 ? 187.078 171.079 183.353 1.00 68.97 1550 GLY A C 1
ATOM 496 O O . GLY A 1 333 ? 188.034 171.733 183.777 1.00 80.82 1550 GLY A O 1
ATOM 497 N N . SER A 1 334 ? 186.079 170.687 184.145 1.00 64.58 1551 SER A N 1
ATOM 498 C CA . SER A 1 334 ? 186.102 170.937 185.586 1.00 70.43 1551 SER A CA 1
ATOM 499 C C . SER A 1 334 ? 187.066 169.947 186.233 1.00 83.71 1551 SER A C 1
ATOM 500 O O . SER A 1 334 ? 186.681 168.906 186.770 1.00 85.65 1551 SER A O 1
ATOM 503 N N . GLY A 1 335 ? 188.353 170.283 186.172 1.00 84.56 1552 GLY A N 1
ATOM 504 C CA . GLY A 1 335 ? 189.380 169.415 186.712 1.00 82.91 1552 GLY A CA 1
ATOM 505 C C . GLY A 1 335 ? 189.697 169.670 188.170 1.00 81.38 1552 GLY A C 1
ATOM 506 O O . GLY A 1 335 ? 190.265 168.807 188.846 1.00 89.05 1552 GLY A O 1
ATOM 507 N N . LYS A 1 336 ? 189.340 170.852 188.668 1.00 74.20 1553 LYS A N 1
ATOM 508 C CA . LYS A 1 336 ? 189.601 171.212 190.056 1.00 79.36 1553 LYS A CA 1
ATOM 509 C C . LYS A 1 336 ? 188.426 171.861 190.767 1.00 81.34 1553 LYS A C 1
ATOM 510 O O . LYS A 1 336 ? 188.397 171.837 192.004 1.00 80.91 1553 LYS A O 1
ATOM 512 N N . HIS A 1 337 ? 187.467 172.443 190.045 1.00 84.48 1554 HIS A N 1
ATOM 513 C CA . HIS A 1 337 ? 186.359 173.128 190.702 1.00 83.20 1554 HIS A CA 1
ATOM 514 C C . HIS A 1 337 ? 185.367 172.137 191.298 1.00 85.11 1554 HIS A C 1
ATOM 515 O O . HIS A 1 337 ? 184.855 172.355 192.403 1.00 87.45 1554 HIS A O 1
ATOM 522 N N . HIS A 1 338 ? 185.050 171.071 190.551 1.00 81.01 1555 HIS A N 1
ATOM 523 C CA . HIS A 1 338 ? 184.204 169.946 190.958 1.00 72.24 1555 HIS A CA 1
ATOM 524 C C . HIS A 1 338 ? 182.754 170.327 191.251 1.00 67.00 1555 HIS A C 1
ATOM 525 O O . HIS A 1 338 ? 181.950 169.462 191.608 1.00 62.25 1555 HIS A O 1
ATOM 532 N N . ASP A 1 339 ? 182.393 171.598 191.083 1.00 68.34 1556 ASP A N 1
ATOM 533 C CA . ASP A 1 339 ? 181.011 172.021 191.247 1.00 60.50 1556 ASP A CA 1
ATOM 534 C C . ASP A 1 339 ? 180.242 172.016 189.936 1.00 56.52 1556 ASP A C 1
ATOM 535 O O . ASP A 1 339 ? 179.007 172.065 189.956 1.00 54.13 1556 ASP A O 1
ATOM 540 N N . GLN A 1 340 ? 180.946 171.973 188.802 1.00 57.81 1557 GLN A N 1
ATOM 541 C CA . GLN A 1 340 ? 180.283 171.790 187.517 1.00 59.36 1557 GLN A CA 1
ATOM 542 C C . GLN A 1 340 ? 179.661 170.405 187.405 1.00 53.90 1557 GLN A C 1
ATOM 543 O O . GLN A 1 340 ? 178.658 170.232 186.707 1.00 53.55 1557 GLN A O 1
ATOM 549 N N . VAL A 1 341 ? 180.252 169.409 188.069 1.00 52.17 1558 VAL A N 1
ATOM 550 C CA . VAL A 1 341 ? 179.701 168.058 188.054 1.00 46.80 1558 VAL A CA 1
ATOM 551 C C . VAL A 1 341 ? 178.405 167.990 188.852 1.00 43.99 1558 VAL A C 1
ATOM 552 O O . VAL A 1 341 ? 177.506 167.206 188.526 1.00 44.55 1558 VAL A O 1
ATOM 556 N N . SER A 1 342 ? 178.282 168.811 189.898 1.00 48.55 1559 SER A N 1
ATOM 557 C CA . SER A 1 342 ? 177.134 168.747 190.796 1.00 41.05 1559 SER A CA 1
ATOM 558 C C . SER A 1 342 ? 175.829 169.179 190.138 1.00 40.23 1559 SER A C 1
ATOM 559 O O . SER A 1 342 ? 174.758 168.816 190.632 1.00 43.58 1559 SER A O 1
ATOM 562 N N . LYS A 1 343 ? 175.884 169.945 189.052 1.00 40.95 1560 LYS A N 1
ATOM 563 C CA . LYS A 1 343 ? 174.671 170.405 188.390 1.00 41.67 1560 LYS A CA 1
ATOM 564 C C . LYS A 1 343 ? 174.199 169.465 187.289 1.00 45.90 1560 LYS A C 1
ATOM 565 O O . LYS A 1 343 ? 173.204 169.766 186.623 1.00 46.80 1560 LYS A O 1
ATOM 571 N N . PHE A 1 344 ? 174.881 168.339 187.079 1.00 42.37 1561 PHE A N 1
ATOM 572 C CA . PHE A 1 344 ? 174.472 167.353 186.089 1.00 37.34 1561 PHE A CA 1
ATOM 573 C C . PHE A 1 344 ? 174.010 166.046 186.720 1.00 37.92 1561 PHE A C 1
ATOM 574 O O . PHE A 1 344 ? 173.676 165.104 185.991 1.00 43.30 1561 PHE A O 1
ATOM 582 N N . MET A 1 345 ? 173.965 165.978 188.055 1.00 35.42 1562 MET A N 1
ATOM 583 C CA . MET A 1 345 ? 173.586 164.749 188.744 1.00 32.99 1562 MET A CA 1
ATOM 584 C C . MET A 1 345 ? 172.157 164.330 188.440 1.00 36.17 1562 MET A C 1
ATOM 585 O O . MET A 1 345 ? 171.865 163.132 188.412 1.00 37.43 1562 MET A O 1
ATOM 590 N N . LYS A 1 346 ? 171.252 165.286 188.227 1.00 36.48 1563 LYS A N 1
ATOM 591 C CA . LYS A 1 346 ? 169.889 164.927 187.851 1.00 30.89 1563 LYS A CA 1
ATOM 592 C C . LYS A 1 346 ? 169.838 164.311 186.459 1.00 34.69 1563 LYS A C 1
ATOM 593 O O . LYS A 1 346 ? 168.980 163.465 186.188 1.00 34.02 1563 LYS A O 1
ATOM 599 N N . LYS A 1 347 ? 170.741 164.721 185.567 1.00 40.34 1564 LYS A N 1
ATOM 600 C CA . LYS A 1 347 ? 170.802 164.112 184.244 1.00 34.18 1564 LYS A CA 1
ATOM 601 C C . LYS A 1 347 ? 171.402 162.712 184.305 1.00 29.50 1564 LYS A C 1
ATOM 602 O O . LYS A 1 347 ? 170.867 161.771 183.709 1.00 34.14 1564 LYS A O 1
ATOM 608 N N . MET A 1 348 ? 172.519 162.553 185.022 1.00 27.78 1565 MET A N 1
ATOM 609 C CA . MET A 1 348 ? 173.202 161.259 185.028 1.00 29.53 1565 MET A CA 1
ATOM 610 C C . MET A 1 348 ? 172.475 160.225 185.881 1.00 32.03 1565 MET A C 1
ATOM 611 O O . MET A 1 348 ? 172.353 159.063 185.479 1.00 33.04 1565 MET A O 1
ATOM 616 N N . PHE A 1 349 ? 171.996 160.616 187.060 1.00 33.17 1566 PHE A N 1
ATOM 617 C CA . PHE A 1 349 ? 171.440 159.678 188.027 1.00 29.59 1566 PHE A CA 1
ATOM 618 C C . PHE A 1 349 ? 169.917 159.694 188.062 1.00 27.60 1566 PHE A C 1
ATOM 619 O O . PHE A 1 349 ? 169.291 158.632 188.103 1.00 37.98 1566 PHE A O 1
ATOM 627 N N . GLY A 1 350 ? 169.306 160.873 188.053 1.00 24.91 1567 GLY A N 1
ATOM 628 C CA . GLY A 1 350 ? 167.860 160.960 188.030 1.00 26.80 1567 GLY A CA 1
ATOM 629 C C . GLY A 1 350 ? 167.241 161.251 189.380 1.00 29.13 1567 GLY A C 1
ATOM 630 O O . GLY A 1 350 ? 166.247 161.976 189.470 1.00 36.78 1567 GLY A O 1
ATOM 631 N N . SER A 1 351 ? 167.819 160.690 190.439 1.00 20.39 1568 SER A N 1
ATOM 632 C CA . SER A 1 351 ? 167.309 160.864 191.791 1.00 24.25 1568 SER A CA 1
ATOM 633 C C . SER A 1 351 ? 168.196 161.746 192.656 1.00 33.71 1568 SER A C 1
ATOM 634 O O . SER A 1 351 ? 167.822 162.046 193.793 1.00 39.48 1568 SER A O 1
ATOM 637 N N . ILE A 1 352 ? 169.353 162.167 192.153 1.00 35.67 1569 ILE A N 1
ATOM 638 C CA . ILE A 1 352 ? 170.308 162.973 192.905 1.00 28.76 1569 ILE A CA 1
ATOM 639 C C . ILE A 1 352 ? 170.375 164.351 192.264 1.00 30.21 1569 ILE A C 1
ATOM 640 O O . ILE A 1 352 ? 170.559 164.465 191.048 1.00 31.55 1569 ILE A O 1
ATOM 645 N N . GLU A 1 353 ? 170.212 165.393 193.076 1.00 37.38 1570 GLU A N 1
ATOM 646 C CA . GLU A 1 353 ? 170.205 166.760 192.569 1.00 38.06 1570 GLU A CA 1
ATOM 647 C C . GLU A 1 353 ? 171.589 167.397 192.611 1.00 40.23 1570 GLU A C 1
ATOM 648 O O . GLU A 1 353 ? 172.035 167.984 191.621 1.00 42.10 1570 GLU A O 1
ATOM 654 N N . SER A 1 354 ? 172.279 167.289 193.743 1.00 35.39 1571 SER A N 1
ATOM 655 C CA . SER A 1 354 ? 173.561 167.952 193.913 1.00 32.30 1571 SER A CA 1
ATOM 656 C C . SER A 1 354 ? 174.440 167.123 194.835 1.00 33.34 1571 SER A C 1
ATOM 657 O O . SER A 1 354 ? 173.967 166.237 195.550 1.00 39.48 1571 SER A O 1
ATOM 660 N N . ILE A 1 355 ? 175.733 167.425 194.805 1.00 33.60 1572 ILE A N 1
ATOM 661 C CA . ILE A 1 355 ? 176.724 166.777 195.654 1.00 30.98 1572 ILE A CA 1
ATOM 662 C C . ILE A 1 355 ? 177.107 167.750 196.759 1.00 35.40 1572 ILE A C 1
ATOM 663 O O . ILE A 1 355 ? 177.352 168.934 196.494 1.00 42.46 1572 ILE A O 1
ATOM 668 N N . ILE A 1 356 ? 177.151 167.265 197.993 1.00 32.55 1573 ILE A N 1
ATOM 669 C CA . ILE A 1 356 ? 177.519 168.091 199.136 1.00 39.92 1573 ILE A CA 1
ATOM 670 C C . ILE A 1 356 ? 179.029 168.029 199.321 1.00 42.05 1573 ILE A C 1
ATOM 671 O O . ILE A 1 356 ? 179.606 166.942 199.442 1.00 40.53 1573 ILE A O 1
ATOM 676 N N . PHE A 1 357 ? 179.670 169.195 199.339 1.00 45.51 1574 PHE A N 1
ATOM 677 C CA . PHE A 1 357 ? 181.117 169.308 199.422 1.00 49.34 1574 PHE A CA 1
ATOM 678 C C . PHE A 1 357 ? 181.532 169.932 200.747 1.00 57.19 1574 PHE A C 1
ATOM 679 O O . PHE A 1 357 ? 181.005 170.971 201.154 1.00 64.63 1574 PHE A O 1
ATOM 687 N N . PHE A 1 358 ? 182.496 169.292 201.408 1.00 59.47 1575 PHE A N 1
ATOM 688 C CA . PHE A 1 358 ? 183.099 169.832 202.621 1.00 67.98 1575 PHE A CA 1
ATOM 689 C C . PHE A 1 358 ? 184.451 169.178 202.879 1.00 80.69 1575 PHE A C 1
ATOM 690 O O . PHE A 1 358 ? 184.607 167.971 202.665 1.00 82.77 1575 PHE A O 1
ATOM 698 N N . GLU A 1 359 ? 185.418 169.979 203.339 1.00 87.44 1576 GLU A N 1
ATOM 699 C CA . GLU A 1 359 ? 186.765 169.531 203.716 1.00 94.37 1576 GLU A CA 1
ATOM 700 C C . GLU A 1 359 ? 187.464 168.856 202.529 1.00 92.70 1576 GLU A C 1
ATOM 701 O O . GLU A 1 359 ? 188.141 167.831 202.666 1.00 94.06 1576 GLU A O 1
ATOM 707 N N . ASP A 1 360 ? 187.276 169.454 201.348 1.00 79.59 1577 ASP A N 1
ATOM 708 C CA . ASP A 1 360 ? 187.872 169.010 200.081 1.00 78.43 1577 ASP A CA 1
ATOM 709 C C . ASP A 1 360 ? 187.514 167.545 199.808 1.00 79.81 1577 ASP A C 1
ATOM 710 O O . ASP A 1 360 ? 188.360 166.708 199.487 1.00 83.90 1577 ASP A O 1
ATOM 715 N N . SER A 1 361 ? 186.232 167.230 199.975 1.00 72.64 1578 SER A N 1
ATOM 716 C CA . SER A 1 361 ? 185.797 165.844 199.908 1.00 64.44 1578 SER A CA 1
ATOM 717 C C . SER A 1 361 ? 184.318 165.786 199.563 1.00 60.23 1578 SER A C 1
ATOM 718 O O . SER A 1 361 ? 183.612 166.797 199.595 1.00 58.71 1578 SER A O 1
ATOM 721 N N . ILE A 1 362 ? 183.865 164.580 199.224 1.00 61.72 1579 ILE A N 1
ATOM 722 C CA . ILE A 1 362 ? 182.451 164.301 198.981 1.00 51.19 1579 ILE A CA 1
ATOM 723 C C . ILE A 1 362 ? 181.839 163.902 200.320 1.00 52.50 1579 ILE A C 1
ATOM 724 O O . ILE A 1 362 ? 181.982 162.762 200.763 1.00 53.40 1579 ILE A O 1
ATOM 729 N N . THR A 1 363 ? 181.161 164.842 200.978 1.00 50.32 1580 THR A N 1
ATOM 730 C CA . THR A 1 363 ? 180.497 164.523 202.237 1.00 44.47 1580 THR A CA 1
ATOM 731 C C . THR A 1 363 ? 179.229 163.712 201.993 1.00 41.20 1580 THR A C 1
ATOM 732 O O . THR A 1 363 ? 178.939 162.754 202.719 1.00 44.38 1580 THR A O 1
ATOM 736 N N . GLY A 1 364 ? 178.473 164.067 200.963 1.00 37.46 1581 GLY A N 1
ATOM 737 C CA . GLY A 1 364 ? 177.267 163.333 200.648 1.00 30.99 1581 GLY A CA 1
ATOM 738 C C . GLY A 1 364 ? 176.635 163.849 199.377 1.00 30.72 1581 GLY A C 1
ATOM 739 O O . GLY A 1 364 ? 177.214 164.663 198.657 1.00 38.28 1581 GLY A O 1
ATOM 740 N N . VAL A 1 365 ? 175.430 163.354 199.106 1.00 27.44 1582 VAL A N 1
ATOM 741 C CA . VAL A 1 365 ? 174.648 163.784 197.957 1.00 27.82 1582 VAL A CA 1
ATOM 742 C C . VAL A 1 365 ? 173.293 164.268 198.452 1.00 34.54 1582 VAL A C 1
ATOM 743 O O . VAL A 1 365 ? 172.834 163.912 199.540 1.00 39.46 1582 VAL A O 1
ATOM 747 N N . ARG A 1 366 ? 172.658 165.108 197.641 1.00 32.90 1583 ARG A N 1
ATOM 748 C CA . ARG A 1 366 ? 171.339 165.646 197.939 1.00 30.91 1583 ARG A CA 1
ATOM 749 C C . ARG A 1 366 ? 170.375 165.223 196.843 1.00 34.41 1583 ARG A C 1
ATOM 750 O O . ARG A 1 366 ? 170.661 165.404 195.656 1.00 38.41 1583 ARG A O 1
ATOM 758 N N . SER A 1 367 ? 169.238 164.661 197.241 1.00 36.18 1584 SER A N 1
ATOM 759 C CA . SER A 1 367 ? 168.260 164.190 196.277 1.00 33.96 1584 SER A CA 1
ATOM 760 C C . SER A 1 367 ? 167.479 165.363 195.690 1.00 35.43 1584 SER A C 1
ATOM 761 O O . SER A 1 367 ? 167.575 166.504 196.147 1.00 39.09 1584 SER A O 1
ATOM 764 N N . VAL A 1 368 ? 166.690 165.065 194.655 1.00 34.96 1585 VAL A N 1
ATOM 765 C CA . VAL A 1 368 ? 165.866 166.090 194.025 1.00 37.39 1585 VAL A CA 1
ATOM 766 C C . VAL A 1 368 ? 164.710 166.514 194.920 1.00 36.25 1585 VAL A C 1
ATOM 767 O O . VAL A 1 368 ? 164.105 167.567 194.689 1.00 42.52 1585 VAL A O 1
ATOM 771 N N . GLU A 1 369 ? 164.385 165.722 195.937 1.00 35.08 1586 GLU A N 1
ATOM 772 C CA . GLU A 1 369 ? 163.389 166.082 196.935 1.00 35.21 1586 GLU A CA 1
ATOM 773 C C . GLU A 1 369 ? 163.994 166.798 198.134 1.00 40.38 1586 GLU A C 1
ATOM 774 O O . GLU A 1 369 ? 163.264 167.132 199.072 1.00 46.13 1586 GLU A O 1
ATOM 780 N N . GLY A 1 370 ? 165.304 167.037 198.128 1.00 37.48 1587 GLY A N 1
ATOM 781 C CA . GLY A 1 370 ? 165.973 167.706 199.221 1.00 34.71 1587 GLY A CA 1
ATOM 782 C C . GLY A 1 370 ? 166.555 166.798 200.281 1.00 35.37 1587 GLY A C 1
ATOM 783 O O . GLY A 1 370 ? 167.190 167.300 201.216 1.00 45.02 1587 GLY A O 1
ATOM 784 N N . GLU A 1 371 ? 166.359 165.487 200.175 1.00 34.82 1588 GLU A N 1
ATOM 785 C CA . GLU A 1 371 ? 166.905 164.564 201.160 1.00 35.34 1588 GLU A CA 1
ATOM 786 C C . GLU A 1 371 ? 168.418 164.463 201.017 1.00 33.97 1588 GLU A C 1
ATOM 787 O O . GLU A 1 371 ? 168.956 164.465 199.908 1.00 38.01 1588 GLU A O 1
ATOM 793 N N . VAL A 1 372 ? 169.104 164.365 202.152 1.00 31.42 1589 VAL A N 1
ATOM 794 C CA . VAL A 1 372 ? 170.560 164.313 202.202 1.00 31.93 1589 VAL A CA 1
ATOM 795 C C . VAL A 1 372 ? 170.974 162.894 202.563 1.00 33.06 1589 VAL A C 1
ATOM 796 O O . VAL A 1 372 ? 170.555 162.362 203.599 1.00 39.27 1589 VAL A O 1
ATOM 800 N N . LEU A 1 373 ? 171.791 162.281 201.712 1.00 28.44 1590 LEU A N 1
ATOM 801 C CA . LEU A 1 373 ? 172.366 160.966 201.973 1.00 31.73 1590 LEU A CA 1
ATOM 802 C C . LEU A 1 373 ? 173.830 161.159 202.342 1.00 31.36 1590 LEU A C 1
ATOM 803 O O . LEU A 1 373 ? 174.651 161.505 201.486 1.00 32.68 1590 LEU A O 1
ATOM 808 N N . ASN A 1 374 ? 174.156 160.944 203.612 1.00 33.34 1591 ASN A N 1
ATOM 809 C CA . ASN A 1 374 ? 175.533 161.059 204.067 1.00 37.98 1591 ASN A CA 1
ATOM 810 C C . ASN A 1 374 ? 176.283 159.768 203.776 1.00 38.38 1591 ASN A C 1
ATOM 811 O O . ASN A 1 374 ? 175.786 158.673 204.057 1.00 43.50 1591 ASN A O 1
ATOM 816 N N . LEU A 1 375 ? 177.477 159.898 203.210 1.00 35.54 1592 LEU A N 1
ATOM 817 C CA . LEU A 1 375 ? 178.275 158.732 202.877 1.00 40.07 1592 LEU A CA 1
ATOM 818 C C . LEU A 1 375 ? 178.862 158.099 204.136 1.00 46.47 1592 LEU A C 1
ATOM 819 O O . LEU A 1 375 ? 178.974 158.731 205.190 1.00 48.05 1592 LEU A O 1
ATOM 824 N N . ASN A 1 376 ? 179.216 156.816 204.015 1.00 48.21 1593 ASN A N 1
ATOM 825 C CA . ASN A 1 376 ? 179.930 156.136 205.091 1.00 54.17 1593 ASN A CA 1
ATOM 826 C C . ASN A 1 376 ? 181.294 156.769 205.328 1.00 59.21 1593 ASN A C 1
ATOM 827 O O . ASN A 1 376 ? 181.692 157.001 206.475 1.00 63.15 1593 ASN A O 1
ATOM 832 N N . GLU A 1 377 ? 182.021 157.053 204.253 1.00 56.68 1594 GLU A N 1
ATOM 833 C CA . GLU A 1 377 ? 183.314 157.709 204.332 1.00 65.72 1594 GLU A CA 1
ATOM 834 C C . GLU A 1 377 ? 183.382 158.789 203.264 1.00 67.52 1594 GLU A C 1
ATOM 835 O O . GLU A 1 377 ? 182.734 158.691 202.219 1.00 66.62 1594 GLU A O 1
ATOM 841 N N . LYS A 1 378 ? 184.162 159.827 203.542 1.00 66.14 1595 LYS A N 1
ATOM 842 C CA . LYS A 1 378 ? 184.362 160.890 202.572 1.00 61.15 1595 LYS A CA 1
ATOM 843 C C . LYS A 1 378 ? 185.210 160.395 201.406 1.00 64.09 1595 LYS A C 1
ATOM 844 O O . LYS A 1 378 ? 186.036 159.490 201.548 1.00 65.41 1595 LYS A O 1
ATOM 850 N N . ILE A 1 379 ? 184.991 160.992 200.241 1.00 56.81 1596 ILE A N 1
ATOM 851 C CA . ILE A 1 379 ? 185.787 160.713 199.052 1.00 60.60 1596 ILE A CA 1
ATOM 852 C C . ILE A 1 379 ? 186.757 161.871 198.877 1.00 67.20 1596 ILE A C 1
ATOM 853 O O . ILE A 1 379 ? 186.358 162.971 198.481 1.00 66.91 1596 ILE A O 1
ATOM 858 N N . GLU A 1 380 ? 188.033 161.629 199.168 1.00 72.01 1597 GLU A N 1
ATOM 859 C CA . GLU A 1 380 ? 189.032 162.687 199.100 1.00 73.86 1597 GLU A CA 1
ATOM 860 C C . GLU A 1 380 ? 189.323 163.031 197.645 1.00 81.69 1597 GLU A C 1
ATOM 861 O O . GLU A 1 380 ? 189.683 162.155 196.852 1.00 85.03 1597 GLU A O 1
ATOM 867 N N . LEU A 1 381 ? 189.169 164.304 197.299 1.00 84.25 1598 LEU A N 1
ATOM 868 C CA . LEU A 1 381 ? 189.291 164.766 195.924 1.00 84.79 1598 LEU A CA 1
ATOM 869 C C . LEU A 1 381 ? 190.676 165.363 195.712 1.00 93.97 1598 LEU A C 1
ATOM 870 O O . LEU A 1 381 ? 191.041 166.346 196.365 1.00 92.63 1598 LEU A O 1
ATOM 875 N N . LYS A 1 382 ? 191.439 164.769 194.800 1.00 99.49 1599 LYS A N 1
ATOM 876 C CA . LYS A 1 382 ? 192.773 165.232 194.459 1.00 104.49 1599 LYS A CA 1
ATOM 877 C C . LYS A 1 382 ? 192.764 165.879 193.081 1.00 109.17 1599 LYS A C 1
ATOM 878 O O . LYS A 1 382 ? 191.877 165.632 192.259 1.00 105.30 1599 LYS A O 1
ATOM 884 N N . ASP A 1 383 ? 193.772 166.720 192.837 1.00 113.88 1600 ASP A N 1
ATOM 885 C CA . ASP A 1 383 ? 193.883 167.396 191.550 1.00 115.80 1600 ASP A CA 1
ATOM 886 C C . ASP A 1 383 ? 194.279 166.446 190.427 1.00 111.07 1600 ASP A C 1
ATOM 887 O O . ASP A 1 383 ? 194.016 166.747 189.258 1.00 108.84 1600 ASP A O 1
ATOM 892 N N . SER A 1 384 ? 194.900 165.315 190.750 1.00 109.98 1601 SER A N 1
ATOM 893 C CA . SER A 1 384 ? 195.307 164.335 189.753 1.00 110.00 1601 SER A CA 1
ATOM 894 C C . SER A 1 384 ? 194.235 163.290 189.472 1.00 109.50 1601 SER A C 1
ATOM 895 O O . SER A 1 384 ? 194.472 162.382 188.668 1.00 106.09 1601 SER A O 1
ATOM 898 N N . ILE A 1 385 ? 193.071 163.393 190.108 1.00 106.15 1602 ILE A N 1
ATOM 899 C CA . ILE A 1 385 ? 191.990 162.432 189.922 1.00 95.40 1602 ILE A CA 1
ATOM 900 C C . ILE A 1 385 ? 191.000 162.992 188.911 1.00 89.49 1602 ILE A C 1
ATOM 901 O O . ILE A 1 385 ? 190.518 164.121 189.057 1.00 86.10 1602 ILE A O 1
ATOM 906 N N . GLN A 1 386 ? 190.700 162.204 187.881 1.00 88.02 1603 GLN A N 1
ATOM 907 C CA . GLN A 1 386 ? 189.785 162.637 186.838 1.00 76.94 1603 GLN A CA 1
ATOM 908 C C . GLN A 1 386 ? 188.339 162.615 187.331 1.00 68.26 1603 GLN A C 1
ATOM 909 O O . GLN A 1 386 ? 188.002 161.994 188.350 1.00 72.03 1603 GLN A O 1
ATOM 915 N N . ALA A 1 387 ? 187.483 163.307 186.571 1.00 61.02 1604 ALA A N 1
ATOM 916 C CA . ALA A 1 387 ? 186.076 163.444 186.936 1.00 53.43 1604 ALA A CA 1
ATOM 917 C C . ALA A 1 387 ? 185.377 162.093 186.956 1.00 54.00 1604 ALA A C 1
ATOM 918 O O . ALA A 1 387 ? 184.689 161.757 187.923 1.00 55.99 1604 ALA A O 1
ATOM 920 N N . GLN A 1 388 ? 185.573 161.286 185.910 1.00 57.56 1605 GLN A N 1
ATOM 921 C CA . GLN A 1 388 ? 184.994 159.946 185.903 1.00 53.78 1605 GLN A CA 1
ATOM 922 C C . GLN A 1 388 ? 185.663 159.044 186.931 1.00 53.81 1605 GLN A C 1
ATOM 923 O O . GLN A 1 388 ? 185.015 158.139 187.473 1.00 55.56 1605 GLN A O 1
ATOM 929 N N . GLU A 1 389 ? 186.944 159.295 187.224 1.00 57.12 1606 GLU A N 1
ATOM 930 C CA . GLU A 1 389 ? 187.667 158.493 188.205 1.00 58.23 1606 GLU A CA 1
ATOM 931 C C . GLU A 1 389 ? 187.064 158.637 189.595 1.00 49.98 1606 GLU A C 1
ATOM 932 O O . GLU A 1 389 ? 186.926 157.646 190.320 1.00 48.76 1606 GLU A O 1
ATOM 938 N N . TRP A 1 390 ? 186.690 159.857 189.988 1.00 49.89 1607 TRP A N 1
ATOM 939 C CA . TRP A 1 390 ? 185.996 159.987 191.266 1.00 45.58 1607 TRP A CA 1
ATOM 940 C C . TRP A 1 390 ? 184.490 159.780 191.152 1.00 41.49 1607 TRP A C 1
ATOM 941 O O . TRP A 1 390 ? 183.842 159.498 192.167 1.00 41.71 1607 TRP A O 1
ATOM 952 N N . LEU A 1 391 ? 183.923 159.858 189.945 1.00 43.16 1608 LEU A N 1
ATOM 953 C CA . LEU A 1 391 ? 182.499 159.584 189.780 1.00 41.43 1608 LEU A CA 1
ATOM 954 C C . LEU A 1 391 ? 182.192 158.102 189.954 1.00 42.96 1608 LEU A C 1
ATOM 955 O O . LEU A 1 391 ? 181.131 157.745 190.475 1.00 45.68 1608 LEU A O 1
ATOM 960 N N . ASN A 1 392 ? 183.101 157.226 189.515 1.00 44.06 1609 ASN A N 1
ATOM 961 C CA . ASN A 1 392 ? 182.930 155.794 189.759 1.00 39.32 1609 ASN A CA 1
ATOM 962 C C . ASN A 1 392 ? 182.957 155.483 191.253 1.00 41.13 1609 ASN A C 1
ATOM 963 O O . ASN A 1 392 ? 182.154 154.677 191.750 1.00 41.09 1609 ASN A O 1
ATOM 968 N N . ILE A 1 393 ? 183.869 156.131 191.984 1.00 40.91 1610 ILE A N 1
ATOM 969 C CA . ILE A 1 393 ? 183.953 155.966 193.432 1.00 37.41 1610 ILE A CA 1
ATOM 970 C C . ILE A 1 393 ? 182.679 156.466 194.100 1.00 40.12 1610 ILE A C 1
ATOM 971 O O . ILE A 1 393 ? 182.149 155.824 195.014 1.00 46.67 1610 ILE A O 1
ATOM 976 N N . LEU A 1 394 ? 182.163 157.612 193.645 1.00 36.83 1611 LEU A N 1
ATOM 977 C CA . LEU A 1 394 ? 180.913 158.138 194.188 1.00 32.16 1611 LEU A CA 1
ATOM 978 C C . LEU A 1 394 ? 179.742 157.204 193.905 1.00 35.69 1611 LEU A C 1
ATOM 979 O O . LEU A 1 394 ? 178.890 156.987 194.775 1.00 39.99 1611 LEU A O 1
ATOM 984 N N . ASP A 1 395 ? 179.696 156.630 192.700 1.00 36.74 1612 ASP A N 1
ATOM 985 C CA . ASP A 1 395 ? 178.611 155.727 192.328 1.00 34.08 1612 ASP A CA 1
ATOM 986 C C . ASP A 1 395 ? 178.626 154.455 193.167 1.00 34.73 1612 ASP A C 1
ATOM 987 O O . ASP A 1 395 ? 177.565 153.941 193.539 1.00 36.16 1612 ASP A O 1
ATOM 992 N N . THR A 1 396 ? 179.815 153.927 193.469 1.00 38.55 1613 THR A N 1
ATOM 993 C CA . THR A 1 396 ? 179.886 152.763 194.354 1.00 34.92 1613 THR A CA 1
ATOM 994 C C . THR A 1 396 ? 179.560 153.135 195.800 1.00 31.25 1613 THR A C 1
ATOM 995 O O . THR A 1 396 ? 178.840 152.400 196.493 1.00 29.80 1613 THR A O 1
ATOM 999 N N . GLU A 1 397 ? 180.069 154.279 196.268 1.00 34.40 1614 GLU A N 1
ATOM 1000 C CA . GLU A 1 397 ? 179.893 154.673 197.661 1.00 33.73 1614 GLU A CA 1
ATOM 1001 C C . GLU A 1 397 ? 178.443 155.025 197.970 1.00 31.52 1614 GLU A C 1
ATOM 1002 O O . GLU A 1 397 ? 177.999 154.850 199.108 1.00 35.18 1614 GLU A O 1
ATOM 1008 N N . ILE A 1 398 ? 177.690 155.495 196.973 1.00 28.09 1615 ILE A N 1
ATOM 1009 C CA . ILE A 1 398 ? 176.262 155.744 197.164 1.00 25.59 1615 ILE A CA 1
ATOM 1010 C C . ILE A 1 398 ? 175.531 154.441 197.484 1.00 31.61 1615 ILE A C 1
ATOM 1011 O O . ILE A 1 398 ? 174.716 154.378 198.414 1.00 39.09 1615 ILE A O 1
ATOM 1016 N N . LYS A 1 399 ? 175.835 153.376 196.733 1.00 30.65 1616 LYS A N 1
ATOM 1017 C CA . LYS A 1 399 ? 175.215 152.077 196.984 1.00 23.36 1616 LYS A CA 1
ATOM 1018 C C . LYS A 1 399 ? 175.629 151.508 198.335 1.00 22.33 1616 LYS A C 1
ATOM 1019 O O . LYS A 1 399 ? 174.792 150.957 199.062 1.00 23.22 1616 LYS A O 1
ATOM 1025 N N . LEU A 1 400 ? 176.916 151.627 198.685 1.00 25.12 1617 LEU A N 1
ATOM 1026 C CA . LEU A 1 400 ? 177.362 151.166 200.001 1.00 24.51 1617 LEU A CA 1
ATOM 1027 C C . LEU A 1 400 ? 176.693 151.945 201.129 1.00 27.01 1617 LEU A C 1
ATOM 1028 O O . LEU A 1 400 ? 176.343 151.369 202.165 1.00 28.58 1617 LEU A O 1
ATOM 1033 N N . SER A 1 401 ? 176.493 153.251 200.941 1.00 31.54 1618 SER A N 1
ATOM 1034 C CA . SER A 1 401 ? 175.842 154.063 201.963 1.00 28.15 1618 SER A CA 1
ATOM 1035 C C . SER A 1 401 ? 174.373 153.694 202.118 1.00 31.35 1618 SER A C 1
ATOM 1036 O O . SER A 1 401 ? 173.862 153.631 203.243 1.00 38.95 1618 SER A O 1
ATOM 1039 N N . VAL A 1 402 ? 173.683 153.446 201.001 1.00 31.70 1619 VAL A N 1
ATOM 1040 C CA . VAL A 1 402 ? 172.285 153.020 201.060 1.00 26.82 1619 VAL A CA 1
ATOM 1041 C C . VAL A 1 402 ? 172.167 151.672 201.764 1.00 30.44 1619 VAL A C 1
ATOM 1042 O O . VAL A 1 402 ? 171.286 151.476 202.614 1.00 32.40 1619 VAL A O 1
ATOM 1046 N N . PHE A 1 403 ? 173.072 150.736 201.448 1.00 29.95 1620 PHE A N 1
ATOM 1047 C CA . PHE A 1 403 ? 173.062 149.442 202.126 1.00 28.51 1620 PHE A CA 1
ATOM 1048 C C . PHE A 1 403 ? 173.337 149.586 203.618 1.00 30.79 1620 PHE A C 1
ATOM 1049 O O . PHE A 1 403 ? 172.721 148.892 204.432 1.00 34.39 1620 PHE A O 1
ATOM 1057 N N . THR A 1 404 ? 174.285 150.449 203.992 1.00 32.14 1621 THR A N 1
ATOM 1058 C CA . THR A 1 404 ? 174.613 150.630 205.403 1.00 30.17 1621 THR A CA 1
ATOM 1059 C C . THR A 1 404 ? 173.443 151.233 206.171 1.00 29.78 1621 THR A C 1
ATOM 1060 O O . THR A 1 404 ? 173.147 150.809 207.297 1.00 35.15 1621 THR A O 1
ATOM 1064 N N . GLN A 1 405 ? 172.761 152.212 205.570 1.00 32.23 1622 GLN A N 1
ATOM 1065 C CA . GLN A 1 405 ? 171.572 152.786 206.193 1.00 30.59 1622 GLN A CA 1
ATOM 1066 C C . GLN A 1 405 ? 170.474 151.740 206.354 1.00 32.57 1622 GLN A C 1
ATOM 1067 O O . GLN A 1 405 ? 169.827 151.668 207.407 1.00 30.71 1622 GLN A O 1
ATOM 1073 N N . PHE A 1 406 ? 170.267 150.907 205.325 1.00 31.85 1623 PHE A N 1
ATOM 1074 C CA . PHE A 1 406 ? 169.275 149.836 205.411 1.00 26.49 1623 PHE A CA 1
ATOM 1075 C C . PHE A 1 406 ? 169.633 148.830 206.497 1.00 31.28 1623 PHE A C 1
ATOM 1076 O O . PHE A 1 406 ? 168.760 148.385 207.249 1.00 32.79 1623 PHE A O 1
ATOM 1084 N N . ARG A 1 407 ? 170.910 148.454 206.583 1.00 34.18 1624 ARG A N 1
ATOM 1085 C CA . ARG A 1 407 ? 171.347 147.468 207.565 1.00 31.31 1624 ARG A CA 1
ATOM 1086 C C . ARG A 1 407 ? 171.187 147.991 208.984 1.00 37.30 1624 ARG A C 1
ATOM 1087 O O . ARG A 1 407 ? 170.709 147.265 209.864 1.00 45.87 1624 ARG A O 1
ATOM 1095 N N . ASP A 1 408 ? 171.563 149.252 209.220 1.00 37.10 1625 ASP A N 1
ATOM 1096 C CA . ASP A 1 408 ? 171.388 149.844 210.544 1.00 35.36 1625 ASP A CA 1
ATOM 1097 C C . ASP A 1 408 ? 169.914 149.967 210.911 1.00 36.61 1625 ASP A C 1
ATOM 1098 O O . ASP A 1 408 ? 169.526 149.648 212.043 1.00 41.37 1625 ASP A O 1
ATOM 1103 N N . CYS A 1 409 ? 169.074 150.400 209.962 1.00 36.42 1626 CYS A N 1
ATOM 1104 C CA . CYS A 1 409 ? 167.647 150.537 210.240 1.00 32.91 1626 CYS A CA 1
ATOM 1105 C C . CYS A 1 409 ? 166.997 149.186 210.515 1.00 39.19 1626 CYS A C 1
ATOM 1106 O O . CYS A 1 409 ? 166.169 149.069 211.424 1.00 43.10 1626 CYS A O 1
ATOM 1109 N N . LEU A 1 410 ? 167.366 148.154 209.752 1.00 39.31 1627 LEU A N 1
ATOM 1110 C CA . LEU A 1 410 ? 166.794 146.828 209.960 1.00 32.66 1627 LEU A CA 1
ATOM 1111 C C . LEU A 1 410 ? 167.265 146.216 211.271 1.00 40.17 1627 LEU A C 1
ATOM 1112 O O . LEU A 1 410 ? 166.474 145.589 211.985 1.00 44.76 1627 LEU A O 1
ATOM 1117 N N . GLY A 1 411 ? 168.549 146.381 211.604 1.00 44.32 1628 GLY A N 1
ATOM 1118 C CA . GLY A 1 411 ? 169.044 145.889 212.876 1.00 44.30 1628 GLY A CA 1
ATOM 1119 C C . GLY A 1 411 ? 168.424 146.592 214.064 1.00 51.46 1628 GLY A C 1
ATOM 1120 O O . GLY A 1 411 ? 168.235 145.984 215.120 1.00 61.47 1628 GLY A O 1
ATOM 1121 N N . GLN A 1 412 ? 168.099 147.878 213.916 1.00 48.38 1629 GLN A N 1
ATOM 1122 C CA . GLN A 1 412 ? 167.441 148.584 215.007 1.00 47.28 1629 GLN A CA 1
ATOM 1123 C C . GLN A 1 412 ? 165.964 148.209 215.099 1.00 48.69 1629 GLN A C 1
ATOM 1124 O O . GLN A 1 412 ? 165.426 148.072 216.202 1.00 55.19 1629 GLN A O 1
ATOM 1130 N N . LEU A 1 413 ? 165.299 148.016 213.954 1.00 50.45 1630 LEU A N 1
ATOM 1131 C CA . LEU A 1 413 ? 163.893 147.613 213.959 1.00 52.48 1630 LEU A CA 1
ATOM 1132 C C . LEU A 1 413 ? 163.712 146.196 214.482 1.00 51.87 1630 LEU A C 1
ATOM 1133 O O . LEU A 1 413 ? 162.677 145.886 215.082 1.00 48.61 1630 LEU A O 1
ATOM 1138 N N . LYS A 1 414 ? 164.697 145.324 214.259 1.00 53.98 1631 LYS A N 1
ATOM 1139 C CA . LYS A 1 414 ? 164.623 143.961 214.767 1.00 53.48 1631 LYS A CA 1
ATOM 1140 C C . LYS A 1 414 ? 164.786 143.900 216.280 1.00 58.91 1631 LYS A C 1
ATOM 1141 O O . LYS A 1 414 ? 164.441 142.881 216.886 1.00 60.66 1631 LYS A O 1
ATOM 1147 N N . ASP A 1 415 ? 165.301 144.962 216.899 1.00 58.14 1632 ASP A N 1
ATOM 1148 C CA . ASP A 1 415 ? 165.455 145.042 218.343 1.00 61.06 1632 ASP A CA 1
ATOM 1149 C C . ASP A 1 415 ? 164.231 145.634 219.035 1.00 62.56 1632 ASP A C 1
ATOM 1150 O O . ASP A 1 415 ? 164.344 146.114 220.168 1.00 67.06 1632 ASP A O 1
ATOM 1155 N N . GLY A 1 416 ? 163.072 145.618 218.380 1.00 59.07 1633 GLY A N 1
ATOM 1156 C CA . GLY A 1 416 ? 161.850 146.109 218.977 1.00 55.22 1633 GLY A CA 1
ATOM 1157 C C . GLY A 1 416 ? 161.667 147.609 218.943 1.00 58.85 1633 GLY A C 1
ATOM 1158 O O . GLY A 1 416 ? 160.691 148.108 219.517 1.00 67.40 1633 GLY A O 1
ATOM 1159 N N . THR A 1 417 ? 162.568 148.343 218.298 1.00 58.90 1634 THR A N 1
ATOM 1160 C CA . THR A 1 417 ? 162.449 149.792 218.224 1.00 55.49 1634 THR A CA 1
ATOM 1161 C C . THR A 1 417 ? 161.319 150.181 217.277 1.00 59.13 1634 THR A C 1
ATOM 1162 O O . THR A 1 417 ? 161.187 149.626 216.184 1.00 62.73 1634 THR A O 1
ATOM 1166 N N . ASP A 1 418 ? 160.489 151.127 217.714 1.00 59.25 1635 ASP A N 1
ATOM 1167 C CA . ASP A 1 418 ? 159.373 151.595 216.905 1.00 57.51 1635 ASP A CA 1
ATOM 1168 C C . ASP A 1 418 ? 159.873 152.354 215.680 1.00 58.04 1635 ASP A C 1
ATOM 1169 O O . ASP A 1 418 ? 160.978 152.901 215.668 1.00 61.36 1635 ASP A O 1
ATOM 1174 N N . ILE A 1 419 ? 159.045 152.376 214.633 1.00 58.24 1636 ILE A N 1
ATOM 1175 C CA . ILE A 1 419 ? 159.463 153.006 213.385 1.00 56.15 1636 ILE A CA 1
ATOM 1176 C C . ILE A 1 419 ? 159.369 154.527 213.477 1.00 57.33 1636 ILE A C 1
ATOM 1177 O O . ILE A 1 419 ? 160.096 155.244 212.774 1.00 59.39 1636 ILE A O 1
ATOM 1182 N N . GLU A 1 420 ? 158.520 155.048 214.367 1.00 58.10 1637 GLU A N 1
ATOM 1183 C CA . GLU A 1 420 ? 158.298 156.486 214.456 1.00 58.03 1637 GLU A CA 1
ATOM 1184 C C . GLU A 1 420 ? 159.482 157.241 215.045 1.00 59.86 1637 GLU A C 1
ATOM 1185 O O . GLU A 1 420 ? 159.494 158.474 214.989 1.00 59.69 1637 GLU A O 1
ATOM 1191 N N . VAL A 1 421 ? 160.468 156.545 215.612 1.00 57.88 1638 VAL A N 1
ATOM 1192 C CA . VAL A 1 421 ? 161.689 157.201 216.067 1.00 60.23 1638 VAL A CA 1
ATOM 1193 C C . VAL A 1 421 ? 162.868 156.944 215.140 1.00 59.19 1638 VAL A C 1
ATOM 1194 O O . VAL A 1 421 ? 163.922 157.577 215.312 1.00 59.88 1638 VAL A O 1
ATOM 1198 N N . VAL A 1 422 ? 162.731 156.044 214.162 1.00 57.02 1639 VAL A N 1
ATOM 1199 C CA . VAL A 1 422 ? 163.779 155.829 213.172 1.00 54.12 1639 VAL A CA 1
ATOM 1200 C C . VAL A 1 422 ? 163.412 156.397 211.813 1.00 52.36 1639 VAL A C 1
ATOM 1201 O O . VAL A 1 422 ? 164.207 156.281 210.871 1.00 52.50 1639 VAL A O 1
ATOM 1205 N N . VAL A 1 423 ? 162.219 156.983 211.671 1.00 50.61 1640 VAL A N 1
ATOM 1206 C CA . VAL A 1 423 ? 161.919 157.756 210.466 1.00 47.09 1640 VAL A CA 1
ATOM 1207 C C . VAL A 1 423 ? 162.855 158.955 210.361 1.00 52.45 1640 VAL A C 1
ATOM 1208 O O . VAL A 1 423 ? 163.409 159.240 209.292 1.00 56.26 1640 VAL A O 1
ATOM 1212 N N . SER A 1 424 ? 163.082 159.647 211.475 1.00 55.63 1641 SER A N 1
ATOM 1213 C CA . SER A 1 424 ? 163.910 160.845 211.489 1.00 54.76 1641 SER A CA 1
ATOM 1214 C C . SER A 1 424 ? 165.406 160.549 211.489 1.00 50.97 1641 SER A C 1
ATOM 1215 O O . SER A 1 424 ? 166.202 161.493 211.499 1.00 57.48 1641 SER A O 1
ATOM 1218 N N . LYS A 1 425 ? 165.809 159.281 211.476 1.00 46.25 1642 LYS A N 1
ATOM 1219 C CA . LYS A 1 425 ? 167.216 158.907 211.554 1.00 42.67 1642 LYS A CA 1
ATOM 1220 C C . LYS A 1 425 ? 167.808 158.453 210.231 1.00 43.02 1642 LYS A C 1
ATOM 1221 O O . LYS A 1 425 ? 168.957 158.783 209.934 1.00 44.25 1642 LYS A O 1
ATOM 1227 N N . TYR A 1 426 ? 167.063 157.703 209.426 1.00 39.84 1643 TYR A N 1
ATOM 1228 C CA . TYR A 1 426 ? 167.589 157.094 208.213 1.00 33.45 1643 TYR A CA 1
ATOM 1229 C C . TYR A 1 426 ? 166.875 157.645 206.987 1.00 32.09 1643 TYR A C 1
ATOM 1230 O O . TYR A 1 426 ? 165.900 158.393 207.085 1.00 36.00 1643 TYR A O 1
ATOM 1239 N N . ILE A 1 427 ? 167.382 157.263 205.815 1.00 28.46 1644 ILE A N 1
ATOM 1240 C CA . ILE A 1 427 ? 166.768 157.683 204.564 1.00 27.51 1644 ILE A CA 1
ATOM 1241 C C . ILE A 1 427 ? 165.542 156.823 204.274 1.00 28.33 1644 ILE A C 1
ATOM 1242 O O . ILE A 1 427 ? 165.356 155.736 204.837 1.00 35.60 1644 ILE A O 1
ATOM 1247 N N . PHE A 1 428 ? 164.701 157.328 203.366 1.00 23.59 1645 PHE A N 1
ATOM 1248 C CA . PHE A 1 428 ? 163.424 156.684 203.084 1.00 22.79 1645 PHE A CA 1
ATOM 1249 C C . PHE A 1 428 ? 163.614 155.302 202.474 1.00 24.61 1645 PHE A C 1
ATOM 1250 O O . PHE A 1 428 ? 162.863 154.378 202.792 1.00 27.71 1645 PHE A O 1
ATOM 1258 N N . GLN A 1 429 ? 164.601 155.143 201.590 1.00 24.48 1646 GLN A N 1
ATOM 1259 C CA . GLN A 1 429 ? 164.851 153.838 200.982 1.00 18.45 1646 GLN A CA 1
ATOM 1260 C C . GLN A 1 429 ? 165.274 152.812 202.028 1.00 21.35 1646 GLN A C 1
ATOM 1261 O O . GLN A 1 429 ? 164.851 151.649 201.977 1.00 23.57 1646 GLN A O 1
ATOM 1267 N N . ALA A 1 430 ? 166.086 153.238 202.998 1.00 22.85 1647 ALA A N 1
ATOM 1268 C CA . ALA A 1 430 ? 166.501 152.358 204.086 1.00 18.78 1647 ALA A CA 1
ATOM 1269 C C . ALA A 1 430 ? 165.318 151.942 204.948 1.00 20.21 1647 ALA A C 1
ATOM 1270 O O . ALA A 1 430 ? 165.141 150.752 205.246 1.00 22.39 1647 ALA A O 1
ATOM 1272 N N . ILE A 1 431 ? 164.497 152.916 205.360 1.00 20.15 1648 ILE A N 1
ATOM 1273 C CA . ILE A 1 431 ? 163.327 152.611 206.186 1.00 21.95 1648 ILE A CA 1
ATOM 1274 C C . ILE A 1 431 ? 162.354 151.724 205.422 1.00 21.90 1648 ILE A C 1
ATOM 1275 O O . ILE A 1 431 ? 161.779 150.781 205.977 1.00 25.74 1648 ILE A O 1
ATOM 1280 N N . LEU A 1 432 ? 162.191 151.992 204.126 1.00 19.51 1649 LEU A N 1
ATOM 1281 C CA . LEU A 1 432 ? 161.289 151.231 203.2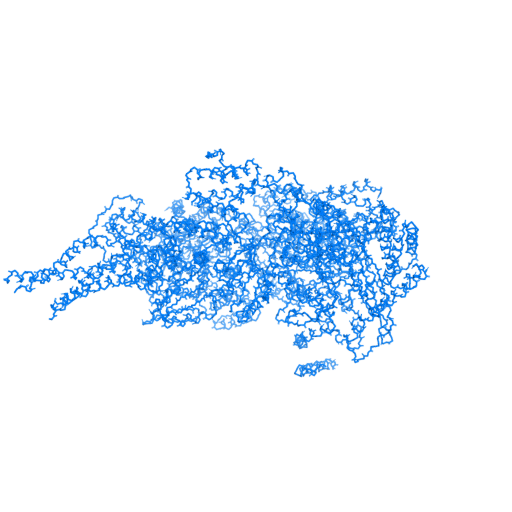74 1.00 17.06 1649 LEU A CA 1
ATOM 1282 C C . LEU A 1 432 ? 161.721 149.775 203.158 1.00 19.38 1649 LEU A C 1
ATOM 1283 O O . LEU A 1 432 ? 160.914 148.861 203.364 1.00 24.22 1649 LEU A O 1
ATOM 1288 N N . LEU A 1 433 ? 162.998 149.540 202.838 1.00 18.27 1650 LEU A N 1
ATOM 1289 C CA . LEU A 1 433 ? 163.475 148.170 202.677 1.00 16.24 1650 LEU A CA 1
ATOM 1290 C C . LEU A 1 433 ? 163.469 147.412 204.000 1.00 20.13 1650 LEU A C 1
ATOM 1291 O O . LEU A 1 433 ? 163.101 146.231 204.036 1.00 23.04 1650 LEU A O 1
ATOM 1296 N N . SER A 1 434 ? 163.862 148.070 205.098 1.00 18.17 1651 SER A N 1
ATOM 1297 C CA . SER A 1 434 ? 163.848 147.402 206.396 1.00 18.68 1651 SER A CA 1
ATOM 1298 C C . SER A 1 434 ? 162.429 147.056 206.836 1.00 19.77 1651 SER A C 1
ATOM 1299 O O . SER A 1 434 ? 162.186 145.958 207.354 1.00 23.86 1651 SER A O 1
ATOM 1302 N N . ALA A 1 435 ? 161.477 147.972 206.623 1.00 17.63 1652 ALA A N 1
ATOM 1303 C CA . ALA A 1 435 ? 160.085 147.697 206.960 1.00 21.51 1652 ALA A CA 1
ATOM 1304 C C . ALA A 1 435 ? 159.516 146.579 206.099 1.00 21.08 1652 ALA A C 1
ATOM 1305 O O . ALA A 1 435 ? 158.754 145.742 206.593 1.00 23.08 1652 ALA A O 1
ATOM 1307 N N . GLN A 1 436 ? 159.881 146.542 204.814 1.00 21.46 1653 GLN A N 1
ATOM 1308 C CA . GLN A 1 436 ? 159.412 145.476 203.935 1.00 19.06 1653 GLN A CA 1
ATOM 1309 C C . GLN A 1 436 ? 159.952 144.115 204.364 1.00 22.92 1653 GLN A C 1
ATOM 1310 O O . GLN A 1 436 ? 159.210 143.125 204.381 1.00 23.65 1653 GLN A O 1
ATOM 1316 N N . VAL A 1 437 ? 161.237 144.052 204.728 1.00 22.80 1654 VAL A N 1
ATOM 1317 C CA . VAL A 1 437 ? 161.837 142.794 205.175 1.00 20.40 1654 VAL A CA 1
ATOM 1318 C C . VAL A 1 437 ? 161.201 142.322 206.482 1.00 22.25 1654 VAL A C 1
ATOM 1319 O O . VAL A 1 437 ? 160.869 141.134 206.638 1.00 27.57 1654 VAL A O 1
ATOM 1323 N N . MET A 1 438 ? 161.007 143.246 207.433 1.00 24.37 1655 MET A N 1
ATOM 1324 C CA . MET A 1 438 ? 160.367 142.899 208.700 1.00 28.45 1655 MET A CA 1
ATOM 1325 C C . MET A 1 438 ? 158.933 142.427 208.492 1.00 26.87 1655 MET A C 1
ATOM 1326 O O . MET A 1 438 ? 158.502 141.445 209.108 1.00 33.99 1655 MET A O 1
ATOM 1331 N N . TRP A 1 439 ? 158.184 143.110 207.623 1.00 22.44 1656 TRP A N 1
ATOM 1332 C CA . TRP A 1 439 ? 156.810 142.716 207.340 1.00 19.40 1656 TRP A CA 1
ATOM 1333 C C . TRP A 1 439 ? 156.749 141.341 206.695 1.00 25.29 1656 TRP A C 1
ATOM 1334 O O . TRP A 1 439 ? 155.890 140.526 207.046 1.00 30.20 1656 TRP A O 1
ATOM 1345 N N . THR A 1 440 ? 157.665 141.061 205.764 1.00 28.08 1657 THR A N 1
ATOM 1346 C CA . THR A 1 440 ? 157.686 139.760 205.103 1.00 23.24 1657 THR A CA 1
ATOM 1347 C C . THR A 1 440 ? 157.966 138.639 206.097 1.00 27.51 1657 THR A C 1
ATOM 1348 O O . THR A 1 440 ? 157.253 137.626 206.121 1.00 35.33 1657 THR A O 1
ATOM 1352 N N . GLU A 1 441 ? 158.975 138.819 206.960 1.00 27.58 1658 GLU A N 1
ATOM 1353 C CA . GLU A 1 441 ? 159.289 137.750 207.906 1.00 29.48 1658 GLU A CA 1
ATOM 1354 C C . GLU A 1 441 ? 158.201 137.586 208.966 1.00 32.62 1658 GLU A C 1
ATOM 1355 O O . GLU A 1 441 ? 157.897 136.454 209.362 1.00 39.94 1658 GLU A O 1
ATOM 1361 N N . LEU A 1 442 ? 157.565 138.679 209.402 1.00 27.92 1659 LEU A N 1
ATOM 1362 C CA . LEU A 1 442 ? 156.516 138.547 210.406 1.00 29.49 1659 LEU A CA 1
ATOM 1363 C C . LEU A 1 442 ? 155.240 137.946 209.828 1.00 32.40 1659 LEU A C 1
ATOM 1364 O O . LEU A 1 442 ? 154.563 137.173 210.514 1.00 35.71 1659 LEU A O 1
ATOM 1369 N N . VAL A 1 443 ? 154.905 138.257 208.573 1.00 33.81 1660 VAL A N 1
ATOM 1370 C CA . VAL A 1 443 ? 153.749 137.624 207.946 1.00 29.92 1660 VAL A CA 1
ATOM 1371 C C . VAL A 1 443 ? 154.022 136.145 207.690 1.00 29.78 1660 VAL A C 1
ATOM 1372 O O . VAL A 1 443 ? 153.127 135.307 207.835 1.00 33.05 1660 VAL A O 1
ATOM 1376 N N . GLU A 1 444 ? 155.261 135.791 207.332 1.00 34.90 1661 GLU A N 1
ATOM 1377 C CA . GLU A 1 444 ? 155.600 134.375 207.187 1.00 34.50 1661 GLU A CA 1
ATOM 1378 C C . GLU A 1 444 ? 155.504 133.638 208.521 1.00 38.29 1661 GLU A C 1
ATOM 1379 O O . GLU A 1 444 ? 155.047 132.487 208.576 1.00 41.39 1661 GLU A O 1
ATOM 1385 N N . LYS A 1 445 ? 155.922 134.293 209.609 1.00 37.49 1662 LYS A N 1
ATOM 1386 C CA . LYS A 1 445 ? 155.741 133.725 210.942 1.00 37.27 1662 LYS A CA 1
ATOM 1387 C C . LYS A 1 445 ? 154.263 133.556 211.277 1.00 42.04 1662 LYS A C 1
ATOM 1388 O O . LYS A 1 445 ? 153.870 132.571 211.913 1.00 49.40 1662 LYS A O 1
ATOM 1394 N N . CYS A 1 446 ? 153.427 134.511 210.859 1.00 42.39 1663 CYS A N 1
ATOM 1395 C CA . CYS A 1 446 ? 151.985 134.375 211.049 1.00 40.23 1663 CYS A CA 1
ATOM 1396 C C . CYS A 1 446 ? 151.400 133.252 210.198 1.00 41.43 1663 CYS A C 1
ATOM 1397 O O . CYS A 1 446 ? 150.418 132.624 210.602 1.00 46.39 1663 CYS A O 1
ATOM 1400 N N . LEU A 1 447 ? 151.968 133.006 209.015 1.00 41.56 1664 LEU A N 1
ATOM 1401 C CA . LEU A 1 447 ? 151.540 131.889 208.176 1.00 38.77 1664 LEU A CA 1
ATOM 1402 C C . LEU A 1 447 ? 151.990 130.546 208.724 1.00 46.83 1664 LEU A C 1
ATOM 1403 O O . LEU A 1 447 ? 151.385 129.523 208.386 1.00 47.63 1664 LEU A O 1
ATOM 1408 N N . GLN A 1 448 ? 153.041 130.520 209.550 1.00 53.02 1665 GLN A N 1
ATOM 1409 C CA . GLN A 1 448 ? 153.403 129.287 210.246 1.00 55.26 1665 GLN A CA 1
ATOM 1410 C C . GLN A 1 448 ? 152.323 128.844 211.229 1.00 56.82 1665 GLN A C 1
ATOM 1411 O O . GLN A 1 448 ? 152.310 127.678 211.638 1.00 64.36 1665 GLN A O 1
ATOM 1417 N N . THR A 1 449 ? 151.424 129.745 211.606 1.00 53.75 1666 THR A N 1
ATOM 1418 C CA . THR A 1 449 ? 150.240 129.489 212.412 1.00 55.68 1666 THR A CA 1
ATOM 1419 C C . THR A 1 449 ? 149.024 129.967 211.618 1.00 61.19 1666 THR A C 1
ATOM 1420 O O . THR A 1 449 ? 149.093 130.171 210.403 1.00 64.30 1666 THR A O 1
ATOM 1424 N N . ASN A 1 450 ? 147.885 130.090 212.293 1.00 66.24 1667 ASN A N 1
ATOM 1425 C CA . ASN A 1 450 ? 146.705 130.631 211.631 1.00 68.24 1667 ASN A CA 1
ATOM 1426 C C . ASN A 1 450 ? 146.179 131.860 212.360 1.00 66.54 1667 ASN A C 1
ATOM 1427 O O . ASN A 1 450 ? 144.970 131.985 212.579 1.00 74.70 1667 ASN A O 1
ATOM 1432 N N . GLU A 1 451 ? 147.072 132.773 212.735 1.00 57.39 1668 GLU A N 1
ATOM 1433 C CA . GLU A 1 451 ? 146.694 133.971 213.472 1.00 63.25 1668 GLU A CA 1
ATOM 1434 C C . GLU A 1 451 ? 147.214 135.206 212.752 1.00 60.72 1668 GLU A C 1
ATOM 1435 O O . GLU A 1 451 ? 148.408 135.295 212.451 1.00 58.68 1668 GLU A O 1
ATOM 1441 N N . PHE A 1 452 ? 146.316 136.158 212.490 1.00 59.78 1669 PHE A N 1
ATOM 1442 C CA . PHE A 1 452 ? 146.672 137.419 211.852 1.00 53.66 1669 PHE A CA 1
ATOM 1443 C C . PHE A 1 452 ? 146.106 138.644 212.554 1.00 57.91 1669 PHE A C 1
ATOM 1444 O O . PHE A 1 452 ? 146.469 139.763 212.174 1.00 63.58 1669 PHE A O 1
ATOM 1452 N N . SER A 1 453 ? 145.228 138.472 213.547 1.00 55.07 1670 SER A N 1
ATOM 1453 C CA . SER A 1 453 ? 144.540 139.607 214.154 1.00 57.53 1670 SER A CA 1
ATOM 1454 C C . SER A 1 453 ? 145.498 140.505 214.926 1.00 59.58 1670 SER A C 1
ATOM 1455 O O . SER A 1 453 ? 145.393 141.735 214.855 1.00 63.10 1670 SER A O 1
ATOM 1458 N N . LYS A 1 454 ? 146.436 139.908 215.668 1.00 57.53 1671 LYS A N 1
ATOM 1459 C CA . LYS A 1 454 ? 147.382 140.696 216.453 1.00 59.21 1671 LYS A CA 1
ATOM 1460 C C . LYS A 1 454 ? 148.285 141.535 215.558 1.00 55.82 1671 LYS A C 1
ATOM 1461 O O . LYS A 1 454 ? 148.506 142.724 215.823 1.00 60.83 1671 LYS A O 1
ATOM 1467 N N . TYR A 1 455 ? 148.788 140.944 214.473 1.00 51.85 1672 TYR A N 1
ATOM 1468 C CA . TYR A 1 455 ? 149.651 141.691 213.567 1.00 48.14 1672 TYR A CA 1
ATOM 1469 C C . TYR A 1 455 ? 148.870 142.729 212.772 1.00 47.35 1672 TYR A C 1
ATOM 1470 O O . TYR A 1 455 ? 149.404 143.805 212.476 1.00 50.68 1672 TYR A O 1
ATOM 1479 N N . TRP A 1 456 ? 147.608 142.440 212.438 1.00 49.61 1673 TRP A N 1
ATOM 1480 C CA . TRP A 1 456 ? 146.767 143.440 211.785 1.00 49.96 1673 TRP A CA 1
ATOM 1481 C C . TRP A 1 456 ? 146.531 144.641 212.692 1.00 48.53 1673 TRP A C 1
ATOM 1482 O O . TRP A 1 456 ? 146.613 145.792 212.244 1.00 54.03 1673 TRP A O 1
ATOM 1493 N N . LYS A 1 457 ? 146.249 144.392 213.975 1.00 46.98 1674 LYS A N 1
ATOM 1494 C CA . LYS A 1 457 ? 146.073 145.489 214.923 1.00 53.15 1674 LYS A CA 1
ATOM 1495 C C . LYS A 1 457 ? 147.366 146.272 215.119 1.00 54.11 1674 LYS A C 1
ATOM 1496 O O . LYS A 1 457 ? 147.336 147.503 215.229 1.00 55.48 1674 LYS A O 1
ATOM 1502 N N . GLU A 1 458 ? 148.507 145.576 215.162 1.00 49.94 1675 GLU A N 1
ATOM 1503 C CA . GLU A 1 458 ? 149.791 146.258 215.308 1.00 44.74 1675 GLU A CA 1
ATOM 1504 C C . GLU A 1 458 ? 150.087 147.158 214.112 1.00 48.51 1675 GLU A C 1
ATOM 1505 O O . GLU A 1 458 ? 150.537 148.298 214.281 1.00 52.06 1675 GLU A O 1
ATOM 1511 N N . VAL A 1 459 ? 149.817 146.671 212.898 1.00 50.16 1676 VAL A N 1
ATOM 1512 C CA . VAL A 1 459 ? 150.050 147.477 211.702 1.00 46.55 1676 VAL A CA 1
ATOM 1513 C C . VAL A 1 459 ? 149.083 148.658 211.651 1.00 45.97 1676 VAL A C 1
ATOM 1514 O O . VAL A 1 459 ? 149.460 149.767 211.253 1.00 53.81 1676 VAL A O 1
ATOM 1518 N N . ASP A 1 460 ? 147.835 148.455 212.089 1.00 43.90 1677 ASP A N 1
ATOM 1519 C CA . ASP A 1 460 ? 146.871 149.553 212.127 1.00 45.56 1677 ASP A CA 1
ATOM 1520 C C . ASP A 1 460 ? 147.289 150.641 213.116 1.00 50.85 1677 ASP A C 1
ATOM 1521 O O . ASP A 1 460 ? 147.183 151.839 212.816 1.00 54.92 1677 ASP A O 1
ATOM 1526 N N . MET A 1 461 ? 147.771 150.244 214.299 1.00 52.34 1678 MET A N 1
ATOM 1527 C CA . MET A 1 461 ? 148.265 151.231 215.256 1.00 52.19 1678 MET A CA 1
ATOM 1528 C C . MET A 1 461 ? 149.524 151.926 214.755 1.00 51.84 1678 MET A C 1
ATOM 1529 O O . MET A 1 461 ? 149.717 153.116 215.027 1.00 50.52 1678 MET A O 1
ATOM 1534 N N . LYS A 1 462 ? 150.384 151.208 214.023 1.00 53.14 1679 LYS A N 1
ATOM 1535 C CA . LYS A 1 462 ? 151.542 151.843 213.399 1.00 48.88 1679 LYS A CA 1
ATOM 1536 C C . LYS A 1 462 ? 151.114 152.887 212.375 1.00 45.99 1679 LYS A C 1
ATOM 1537 O O . LYS A 1 462 ? 151.716 153.961 212.285 1.00 52.49 1679 LYS A O 1
ATOM 1543 N N . ILE A 1 463 ? 150.073 152.581 211.595 1.00 47.79 1680 ILE A N 1
ATOM 1544 C CA . ILE A 1 463 ? 149.553 153.527 210.609 1.00 45.06 1680 ILE A CA 1
ATOM 1545 C C . ILE A 1 463 ? 148.996 154.770 211.295 1.00 43.36 1680 ILE A C 1
ATOM 1546 O O . ILE A 1 463 ? 149.252 155.902 210.864 1.00 44.06 1680 ILE A O 1
ATOM 1551 N N . LYS A 1 464 ? 148.243 154.581 212.383 1.00 43.99 1681 LYS A N 1
ATOM 1552 C CA . LYS A 1 464 ? 147.691 155.724 213.113 1.00 46.64 1681 LYS A CA 1
ATOM 1553 C C . LYS A 1 464 ? 148.791 156.578 213.741 1.00 52.45 1681 LYS A C 1
ATOM 1554 O O . LYS A 1 464 ? 148.728 157.817 213.704 1.00 55.17 1681 LYS A O 1
ATOM 1560 N N . GLY A 1 465 ? 149.812 155.935 214.314 1.00 51.93 1682 GLY A N 1
ATOM 1561 C CA . GLY A 1 465 ? 150.925 156.681 214.878 1.00 51.03 1682 GLY A CA 1
ATOM 1562 C C . GLY A 1 465 ? 151.723 157.430 213.827 1.00 51.44 1682 GLY A C 1
ATOM 1563 O O . GLY A 1 465 ? 152.168 158.558 214.061 1.00 59.72 1682 GLY A O 1
ATOM 1564 N N . LEU A 1 466 ? 151.905 156.820 212.653 1.00 45.76 1683 LEU A N 1
ATOM 1565 C CA . LEU A 1 466 ? 152.588 157.505 211.562 1.00 43.05 1683 LEU A CA 1
ATOM 1566 C C . LEU A 1 466 ? 151.764 158.675 211.044 1.00 46.71 1683 LEU A C 1
ATOM 1567 O O . LEU A 1 466 ? 152.324 159.698 210.647 1.00 47.14 1683 LEU A O 1
ATOM 1572 N N . LEU A 1 467 ? 150.435 158.551 211.050 1.00 47.48 1684 LEU A N 1
ATOM 1573 C CA . LEU A 1 467 ? 149.587 159.672 210.651 1.00 42.34 1684 LEU A CA 1
ATOM 1574 C C . LEU A 1 467 ? 149.691 160.829 211.642 1.00 50.76 1684 LEU A C 1
ATOM 1575 O O . LEU A 1 467 ? 149.743 162.000 211.240 1.00 60.45 1684 LEU A O 1
ATOM 1580 N N . ASP A 1 468 ? 149.736 160.520 212.942 1.00 53.16 1685 ASP A N 1
ATOM 1581 C CA . ASP A 1 468 ? 149.926 161.571 213.942 1.00 58.82 1685 ASP A CA 1
ATOM 1582 C C . ASP A 1 468 ? 151.295 162.236 213.806 1.00 61.32 1685 ASP A C 1
ATOM 1583 O O . ASP A 1 468 ? 151.413 163.468 213.896 1.00 64.05 1685 ASP A O 1
ATOM 1588 N N . LYS A 1 469 ? 152.342 161.438 213.576 1.00 54.12 1686 LYS A N 1
ATOM 1589 C CA . LYS A 1 469 ? 153.669 162.009 213.368 1.00 48.57 1686 LYS A CA 1
ATOM 1590 C C . LYS A 1 469 ? 153.734 162.820 212.080 1.00 55.45 1686 LYS A C 1
ATOM 1591 O O . LYS A 1 469 ? 154.464 163.812 212.015 1.00 60.78 1686 LYS A O 1
ATOM 1597 N N . LEU A 1 470 ? 152.975 162.418 211.057 1.00 57.69 1687 LEU A N 1
ATOM 1598 C CA . LEU A 1 470 ? 152.843 163.214 209.842 1.00 56.41 1687 LEU A CA 1
ATOM 1599 C C . LEU A 1 470 ? 152.203 164.558 210.140 1.00 60.20 1687 LEU A C 1
ATOM 1600 O O . LEU A 1 470 ? 152.593 165.584 209.569 1.00 62.83 1687 LEU A O 1
ATOM 1605 N N . ASN A 1 471 ? 151.200 164.562 211.020 1.00 64.99 1688 ASN A N 1
ATOM 1606 C CA . ASN A 1 471 ? 150.602 165.815 211.467 1.00 72.40 1688 ASN A CA 1
ATOM 1607 C C . ASN A 1 471 ? 151.625 166.673 212.210 1.00 74.06 1688 ASN A C 1
ATOM 1608 O O . ASN A 1 471 ? 151.582 167.906 212.127 1.00 73.17 1688 ASN A O 1
ATOM 1613 N N . LYS A 1 472 ? 152.583 166.046 212.900 1.00 72.65 1689 LYS A N 1
ATOM 1614 C CA . LYS A 1 472 ? 153.525 166.820 213.707 1.00 70.43 1689 LYS A CA 1
ATOM 1615 C C . LYS A 1 472 ? 154.991 166.681 213.292 1.00 72.20 1689 LYS A C 1
ATOM 1616 O O . LYS A 1 472 ? 155.850 166.468 214.154 1.00 75.69 1689 LYS A O 1
ATOM 1622 N N . SER A 1 473 ? 155.307 166.803 212.000 1.00 69.95 1690 SER A N 1
ATOM 1623 C CA . SER A 1 473 ? 156.691 166.689 211.536 1.00 69.01 1690 SER A CA 1
ATOM 1624 C C . SER A 1 473 ? 157.059 167.869 210.641 1.00 71.39 1690 SER A C 1
ATOM 1625 O O . SER A 1 473 ? 156.237 168.738 210.339 1.00 76.79 1690 SER A O 1
ATOM 1628 N N . SER A 1 474 ? 158.323 167.880 210.214 1.00 68.86 1691 SER A N 1
ATOM 1629 C CA . SER A 1 474 ? 158.867 168.891 209.319 1.00 66.96 1691 SER A CA 1
ATOM 1630 C C . SER A 1 474 ? 158.663 168.452 207.868 1.00 67.68 1691 SER A C 1
ATOM 1631 O O . SER A 1 474 ? 157.913 167.518 207.585 1.00 68.22 1691 SER A O 1
ATOM 1634 N N . ASP A 1 475 ? 159.331 169.128 206.928 1.00 68.67 1692 ASP A N 1
ATOM 1635 C CA . ASP A 1 475 ? 159.091 168.870 205.508 1.00 67.69 1692 ASP A CA 1
ATOM 1636 C C . ASP A 1 475 ? 159.687 167.538 205.060 1.00 57.88 1692 ASP A C 1
ATOM 1637 O O . ASP A 1 475 ? 159.019 166.747 204.382 1.00 56.81 1692 ASP A O 1
ATOM 1642 N N . ASN A 1 476 ? 160.943 167.270 205.427 1.00 53.22 1693 ASN A N 1
ATOM 1643 C CA . ASN A 1 476 ? 161.594 166.037 204.986 1.00 54.92 1693 ASN A CA 1
ATOM 1644 C C . ASN A 1 476 ? 160.985 164.814 205.661 1.00 52.13 1693 ASN A C 1
ATOM 1645 O O . ASN A 1 476 ? 160.730 163.795 205.006 1.00 56.62 1693 ASN A O 1
ATOM 1650 N N . VAL A 1 477 ? 160.737 164.906 206.969 1.00 47.62 1694 VAL A N 1
ATOM 1651 C CA . VAL A 1 477 ? 160.062 163.831 207.687 1.00 45.77 1694 VAL A CA 1
ATOM 1652 C C . VAL A 1 477 ? 158.635 163.666 207.182 1.00 47.23 1694 VAL A C 1
ATOM 1653 O O . VAL A 1 477 ? 158.119 162.546 207.122 1.00 52.73 1694 VAL A O 1
ATOM 1657 N N . LYS A 1 478 ? 157.983 164.768 206.800 1.00 44.66 1695 LYS A N 1
ATOM 1658 C CA . LYS A 1 478 ? 156.645 164.699 206.223 1.00 42.67 1695 LYS A CA 1
ATOM 1659 C C . LYS A 1 478 ? 156.645 163.931 204.909 1.00 44.07 1695 LYS A C 1
ATOM 1660 O O . LYS A 1 478 ? 155.771 163.087 204.678 1.00 46.33 1695 LYS A O 1
ATOM 1666 N N . LYS A 1 479 ? 157.624 164.202 204.041 1.00 43.19 1696 LYS A N 1
ATOM 1667 C CA . LYS A 1 479 ? 157.741 163.458 202.789 1.00 39.33 1696 LYS A CA 1
ATOM 1668 C C . LYS A 1 479 ? 158.032 161.983 203.043 1.00 36.72 1696 LYS A C 1
ATOM 1669 O O . LYS A 1 479 ? 157.460 161.106 202.380 1.00 33.56 1696 LYS A O 1
ATOM 1675 N N . LYS A 1 480 ? 158.909 161.694 204.011 1.00 38.55 1697 LYS A N 1
ATOM 1676 C CA . LYS A 1 480 ? 159.243 160.310 204.343 1.00 34.78 1697 LYS A CA 1
ATOM 1677 C C . LYS A 1 480 ? 158.023 159.544 204.843 1.00 36.16 1697 LYS A C 1
ATOM 1678 O O . LYS A 1 480 ? 157.772 158.410 204.421 1.00 37.37 1697 LYS A O 1
ATOM 1684 N N . ILE A 1 481 ? 157.243 160.157 205.736 1.00 34.18 1698 ILE A N 1
ATOM 1685 C CA . ILE A 1 481 ? 156.070 159.489 206.291 1.00 33.19 1698 ILE A CA 1
ATOM 1686 C C . ILE A 1 481 ? 154.974 159.353 205.238 1.00 35.30 1698 ILE A C 1
ATOM 1687 O O . ILE A 1 481 ? 154.272 158.335 205.185 1.00 36.94 1698 ILE A O 1
ATOM 1692 N N . GLU A 1 482 ? 154.814 160.365 204.376 1.00 32.35 1699 GLU A N 1
ATOM 1693 C CA . GLU A 1 482 ? 153.830 160.282 203.301 1.00 28.68 1699 GLU A CA 1
ATOM 1694 C C . GLU A 1 482 ? 154.165 159.163 202.325 1.00 29.39 1699 GLU A C 1
ATOM 1695 O O . GLU A 1 482 ? 153.266 158.491 201.807 1.00 29.66 1699 GLU A O 1
ATOM 1701 N N . ALA A 1 483 ? 155.453 158.950 202.056 1.00 27.89 1700 ALA A N 1
ATOM 1702 C CA . ALA A 1 483 ? 155.839 157.844 201.190 1.00 22.58 1700 ALA A CA 1
ATOM 1703 C C . ALA A 1 483 ? 155.785 156.496 201.905 1.00 25.24 1700 ALA A C 1
ATOM 1704 O O . ALA A 1 483 ? 155.576 155.467 201.255 1.00 28.38 1700 ALA A O 1
ATOM 1706 N N . LEU A 1 484 ? 155.975 156.475 203.228 1.00 26.64 1701 LEU A N 1
ATOM 1707 C CA . LEU A 1 484 ? 155.907 155.226 203.984 1.00 25.33 1701 LEU A CA 1
ATOM 1708 C C . LEU A 1 484 ? 154.476 154.757 204.214 1.00 25.35 1701 LEU A C 1
ATOM 1709 O O . LEU A 1 484 ? 154.237 153.550 204.366 1.00 35.33 1701 LEU A O 1
ATOM 1714 N N . LEU A 1 485 ? 153.527 155.693 204.273 1.00 24.36 1702 LEU A N 1
ATOM 1715 C CA . LEU A 1 485 ? 152.140 155.332 204.533 1.00 24.99 1702 LEU A CA 1
ATOM 1716 C C . LEU A 1 485 ? 151.540 154.526 203.392 1.00 24.35 1702 LEU A C 1
ATOM 1717 O O . LEU A 1 485 ? 150.646 153.711 203.629 1.00 27.35 1702 LEU A O 1
ATOM 1722 N N . VAL A 1 486 ? 152.026 154.728 202.163 1.00 22.99 1703 VAL A N 1
ATOM 1723 C CA . VAL A 1 486 ? 151.592 153.915 201.027 1.00 22.31 1703 VAL A CA 1
ATOM 1724 C C . VAL A 1 486 ? 151.895 152.444 201.282 1.00 27.69 1703 VAL A C 1
ATOM 1725 O O . VAL A 1 486 ? 151.020 151.573 201.166 1.00 31.57 1703 VAL A O 1
ATOM 1729 N N . GLU A 1 487 ? 153.135 152.153 201.671 1.00 24.47 1704 GLU A N 1
ATOM 1730 C CA . GLU A 1 487 ? 153.533 150.773 201.902 1.00 22.36 1704 GLU A CA 1
ATOM 1731 C C . GLU A 1 487 ? 152.904 150.207 203.162 1.00 25.05 1704 GLU A C 1
ATOM 1732 O O . GLU A 1 487 ? 152.612 149.012 203.212 1.00 32.09 1704 GLU A O 1
ATOM 1738 N N . TYR A 1 488 ? 152.667 151.035 204.180 1.00 23.72 1705 TYR A N 1
ATOM 1739 C CA . TYR A 1 488 ? 152.002 150.504 205.367 1.00 23.24 1705 TYR A CA 1
ATOM 1740 C C . TYR A 1 488 ? 150.523 150.218 205.120 1.00 26.72 1705 TYR A C 1
ATOM 1741 O O . TYR A 1 488 ? 149.986 149.247 205.665 1.00 30.63 1705 TYR A O 1
ATOM 1750 N N . LEU A 1 489 ? 149.857 151.016 204.282 1.00 23.61 1706 LEU A N 1
ATOM 1751 C CA . LEU A 1 489 ? 148.498 150.674 203.880 1.00 20.39 1706 LEU A CA 1
ATOM 1752 C C . LEU A 1 489 ? 148.471 149.425 203.009 1.00 23.06 1706 LEU A C 1
ATOM 1753 O O . LEU A 1 489 ? 147.535 148.625 203.109 1.00 25.63 1706 LEU A O 1
ATOM 1758 N N . HIS A 1 490 ? 149.492 149.233 202.165 1.00 25.20 1707 HIS A N 1
ATOM 1759 C CA . HIS A 1 490 ? 149.611 147.986 201.411 1.00 20.74 1707 HIS A CA 1
ATOM 1760 C C . HIS A 1 490 ? 149.805 146.790 202.338 1.00 22.70 1707 HIS A C 1
ATOM 1761 O O . HIS A 1 490 ? 149.224 145.719 202.116 1.00 27.39 1707 HIS A O 1
ATOM 1768 N N . PHE A 1 491 ? 150.629 146.960 203.377 1.00 23.05 1708 PHE A N 1
ATOM 1769 C CA . PHE A 1 491 ? 150.849 145.906 204.362 1.00 20.45 1708 PHE A CA 1
ATOM 1770 C C . PHE A 1 491 ? 149.550 145.553 205.072 1.00 25.38 1708 PHE A C 1
ATOM 1771 O O . PHE A 1 491 ? 149.221 144.374 205.241 1.00 31.56 1708 PHE A O 1
ATOM 1779 N N . ASN A 1 492 ? 148.797 146.576 205.484 1.00 27.48 1709 ASN A N 1
ATOM 1780 C CA . ASN A 1 492 ? 147.520 146.355 206.156 1.00 29.34 1709 ASN A CA 1
ATOM 1781 C C . ASN A 1 492 ? 146.521 145.661 205.239 1.00 30.19 1709 ASN A C 1
ATOM 1782 O O . ASN A 1 492 ? 145.779 144.776 205.678 1.00 33.22 1709 ASN A O 1
ATOM 1787 N N . ASN A 1 493 ? 146.498 146.045 203.958 1.00 28.38 1710 ASN A N 1
ATOM 1788 C CA . ASN A 1 493 ? 145.602 145.409 202.997 1.00 25.87 1710 ASN A CA 1
ATOM 1789 C C . ASN A 1 493 ? 145.942 143.936 202.806 1.00 28.63 1710 ASN A C 1
ATOM 1790 O O . ASN A 1 493 ? 145.045 143.084 202.786 1.00 35.46 1710 ASN A O 1
ATOM 1795 N N . VAL A 1 494 ? 147.234 143.615 202.689 1.00 29.50 1711 VAL A N 1
ATOM 1796 C CA . VAL A 1 494 ? 147.645 142.225 202.499 1.00 28.72 1711 VAL A CA 1
ATOM 1797 C C . VAL A 1 494 ? 147.351 141.395 203.745 1.00 27.99 1711 VAL A C 1
ATOM 1798 O O . VAL A 1 494 ? 146.871 140.257 203.648 1.00 31.72 1711 VAL A O 1
ATOM 1802 N N . ILE A 1 495 ? 147.606 141.954 204.932 1.00 30.09 1712 ILE A N 1
ATOM 1803 C CA . ILE A 1 495 ? 147.350 141.223 206.171 1.00 29.33 1712 ILE A CA 1
ATOM 1804 C C . ILE A 1 495 ? 145.853 140.999 206.369 1.00 34.44 1712 ILE A C 1
ATOM 1805 O O . ILE A 1 495 ? 145.431 139.920 206.800 1.00 39.95 1712 ILE A O 1
ATOM 1810 N N . GLY A 1 496 ? 145.026 141.991 206.030 1.00 32.76 1713 GLY A N 1
ATOM 1811 C CA . GLY A 1 496 ? 143.585 141.793 206.098 1.00 33.01 1713 GLY A CA 1
ATOM 1812 C C . GLY A 1 496 ? 143.082 140.762 205.105 1.00 32.20 1713 GLY A C 1
ATOM 1813 O O . GLY A 1 496 ? 142.187 139.968 205.420 1.00 34.94 1713 GLY A O 1
ATOM 1814 N N . GLN A 1 497 ? 143.650 140.756 203.894 1.00 35.34 1714 GLN A N 1
ATOM 1815 C CA . GLN A 1 497 ? 143.291 139.746 202.903 1.00 36.18 1714 GLN A CA 1
ATOM 1816 C C . GLN A 1 497 ? 143.656 138.347 203.380 1.00 36.95 1714 GLN A C 1
ATOM 1817 O O . GLN A 1 497 ? 142.878 137.403 203.205 1.00 40.45 1714 GLN A O 1
ATOM 1823 N N . LEU A 1 498 ? 144.833 138.197 203.992 1.00 35.38 1715 LEU A N 1
ATOM 1824 C CA . LEU A 1 498 ? 145.238 136.902 204.530 1.00 31.88 1715 LEU A CA 1
ATOM 1825 C C . LEU A 1 498 ? 144.400 136.503 205.736 1.00 38.50 1715 LEU A C 1
ATOM 1826 O O . LEU A 1 498 ? 144.164 135.310 205.957 1.00 44.42 1715 LEU A O 1
ATOM 1831 N N . LYS A 1 499 ? 143.961 137.478 206.531 1.00 40.90 1716 LYS A N 1
ATOM 1832 C CA . LYS A 1 499 ? 143.087 137.190 207.661 1.00 41.94 1716 LYS A CA 1
ATOM 1833 C C . LYS A 1 499 ? 141.725 136.699 207.188 1.00 46.00 1716 LYS A C 1
ATOM 1834 O O . LYS A 1 499 ? 141.129 135.810 207.806 1.00 50.67 1716 LYS A O 1
ATOM 1840 N N . ASN A 1 500 ? 141.224 137.254 206.086 1.00 45.24 1717 ASN A N 1
ATOM 1841 C CA . ASN A 1 500 ? 139.927 136.847 205.561 1.00 45.20 1717 ASN A CA 1
ATOM 1842 C C . ASN A 1 500 ? 139.978 135.559 204.745 1.00 50.16 1717 ASN A C 1
ATOM 1843 O O . ASN A 1 500 ? 138.921 135.086 204.314 1.00 57.40 1717 ASN A O 1
ATOM 1848 N N . CYS A 1 501 ? 141.161 134.989 204.509 1.00 50.60 1718 CYS A N 1
ATOM 1849 C CA . CYS A 1 501 ? 141.250 133.692 203.846 1.00 56.59 1718 CYS A CA 1
ATOM 1850 C C . CYS A 1 501 ? 140.699 132.594 204.747 1.00 65.88 1718 CYS A C 1
ATOM 1851 O O . CYS A 1 501 ? 140.920 132.601 205.962 1.00 68.66 1718 CYS A O 1
ATOM 1854 N N . SER A 1 502 ? 139.980 131.646 204.145 1.00 65.64 1719 SER A N 1
ATOM 1855 C CA . SER A 1 502 ? 139.385 130.558 204.913 1.00 64.08 1719 SER A CA 1
ATOM 1856 C C . SER A 1 502 ? 140.325 129.364 205.033 1.00 63.73 1719 SER A C 1
ATOM 1857 O O . SER A 1 502 ? 140.278 128.634 206.029 1.00 68.19 1719 SER A O 1
ATOM 1860 N N . THR A 1 503 ? 141.181 129.151 204.039 1.00 66.91 1720 THR A N 1
ATOM 1861 C CA . THR A 1 503 ? 142.003 127.955 203.948 1.00 72.80 1720 THR A CA 1
ATOM 1862 C C . THR A 1 503 ? 143.477 128.344 203.968 1.00 67.67 1720 THR A C 1
ATOM 1863 O O . THR A 1 503 ? 143.861 129.401 203.457 1.00 65.07 1720 THR A O 1
ATOM 1867 N N . LYS A 1 504 ? 144.298 127.490 204.589 1.00 64.72 1721 LYS A N 1
ATOM 1868 C CA . LYS A 1 504 ? 145.743 127.701 204.595 1.00 62.18 1721 LYS A CA 1
ATOM 1869 C C . LYS A 1 504 ? 146.317 127.647 203.184 1.00 62.60 1721 LYS A C 1
ATOM 1870 O O . LYS A 1 504 ? 147.246 128.394 202.855 1.00 64.61 1721 LYS A O 1
ATOM 1876 N N . GLU A 1 505 ? 145.775 126.764 202.340 1.00 63.13 1722 GLU A N 1
ATOM 1877 C CA . GLU A 1 505 ? 146.176 126.716 200.937 1.00 63.99 1722 GLU A CA 1
ATOM 1878 C C . GLU A 1 505 ? 145.830 128.016 200.221 1.00 63.70 1722 GLU A C 1
ATOM 1879 O O . GLU A 1 505 ? 146.625 128.524 199.423 1.00 66.77 1722 GLU A O 1
ATOM 1885 N N . GLU A 1 506 ? 144.654 128.579 200.510 1.00 59.57 1723 GLU A N 1
ATOM 1886 C CA . GLU A 1 506 ? 144.266 129.852 199.911 1.00 57.52 1723 GLU A CA 1
ATOM 1887 C C . GLU A 1 506 ? 145.153 130.993 200.401 1.00 57.58 1723 GLU A C 1
ATOM 1888 O O . GLU A 1 506 ? 145.504 131.891 199.627 1.00 58.90 1723 GLU A O 1
ATOM 1894 N N . ALA A 1 507 ? 145.528 130.970 201.684 1.00 55.51 1724 ALA A N 1
ATOM 1895 C CA . ALA A 1 507 ? 146.419 131.996 202.219 1.00 46.84 1724 ALA A CA 1
ATOM 1896 C C . ALA A 1 507 ? 147.807 131.911 201.595 1.00 45.02 1724 ALA A C 1
ATOM 1897 O O . ALA A 1 507 ? 148.409 132.939 201.267 1.00 45.22 1724 ALA A O 1
ATOM 1899 N N . ARG A 1 508 ? 148.330 130.695 201.416 1.00 45.83 1725 ARG A N 1
ATOM 1900 C CA . ARG A 1 508 ? 149.611 130.542 200.732 1.00 48.55 1725 ARG A CA 1
ATOM 1901 C C . ARG A 1 508 ? 149.518 130.944 199.265 1.00 44.43 1725 ARG A C 1
ATOM 1902 O O . ARG A 1 508 ? 150.473 131.508 198.718 1.00 41.13 1725 ARG A O 1
ATOM 1910 N N . LEU A 1 509 ? 148.375 130.680 198.625 1.00 46.07 1726 LEU A N 1
ATOM 1911 C CA . LEU A 1 509 ? 148.151 131.132 197.255 1.00 44.57 1726 LEU A CA 1
ATOM 1912 C C . LEU A 1 509 ? 148.167 132.652 197.161 1.00 42.06 1726 LEU A C 1
ATOM 1913 O O . LEU A 1 509 ? 148.728 133.217 196.215 1.00 44.51 1726 LEU A O 1
ATOM 1918 N N . LEU A 1 510 ? 147.548 133.330 198.129 1.00 36.50 1727 LEU A N 1
ATOM 1919 C CA . LEU A 1 510 ? 147.533 134.790 198.110 1.00 33.68 1727 LEU A CA 1
ATOM 1920 C C . LEU A 1 510 ? 148.913 135.355 198.429 1.00 37.69 1727 LEU A C 1
ATOM 1921 O O . LEU A 1 510 ? 149.308 136.390 197.881 1.00 37.76 1727 LEU A O 1
ATOM 1926 N N . TRP A 1 511 ? 149.657 134.697 199.321 1.00 39.08 1728 TRP A N 1
ATOM 1927 C CA . TRP A 1 511 ? 150.995 135.161 199.670 1.00 27.48 1728 TRP A CA 1
ATOM 1928 C C . TRP A 1 511 ? 152.013 134.883 198.573 1.00 28.41 1728 TRP A C 1
ATOM 1929 O O . TRP A 1 511 ? 153.059 135.539 198.536 1.00 30.71 1728 TRP A O 1
ATOM 1940 N N . ALA A 1 512 ? 151.737 133.926 197.684 1.00 34.50 1729 ALA A N 1
ATOM 1941 C CA . ALA A 1 512 ? 152.675 133.629 196.607 1.00 31.67 1729 ALA A CA 1
ATOM 1942 C C . ALA A 1 512 ? 152.768 134.775 195.605 1.00 32.25 1729 ALA A C 1
ATOM 1943 O O . ALA A 1 512 ? 153.849 135.051 195.073 1.00 34.20 1729 ALA A O 1
ATOM 1945 N N . LYS A 1 513 ? 151.657 135.461 195.340 1.00 30.09 1730 LYS A N 1
ATOM 1946 C CA . LYS A 1 513 ? 151.598 136.447 194.270 1.00 30.87 1730 LYS A CA 1
ATOM 1947 C C . LYS A 1 513 ? 151.816 137.883 194.749 1.00 32.33 1730 LYS A C 1
ATOM 1948 O O . LYS A 1 513 ? 151.414 138.824 194.055 1.00 36.14 1730 LYS A O 1
ATOM 1954 N N . VAL A 1 514 ? 152.460 138.078 195.898 1.00 28.42 1731 VAL A N 1
ATOM 1955 C CA . VAL A 1 514 ? 152.850 139.408 196.345 1.00 23.60 1731 VAL A CA 1
ATOM 1956 C C . VAL A 1 514 ? 154.370 139.469 196.397 1.00 24.73 1731 VAL A C 1
ATOM 1957 O O . VAL A 1 514 ? 155.060 138.448 196.380 1.00 29.98 1731 VAL A O 1
ATOM 1961 N N . GLN A 1 515 ? 154.889 140.691 196.459 1.00 23.18 1732 GLN A N 1
ATOM 1962 C CA . GLN A 1 515 ? 156.330 140.903 196.503 1.00 16.15 1732 GLN A CA 1
ATOM 1963 C C . GLN A 1 515 ? 156.841 140.645 197.914 1.00 18.98 1732 GLN A C 1
ATOM 1964 O O . GLN A 1 515 ? 156.497 141.374 198.850 1.00 22.77 1732 GLN A O 1
ATOM 1970 N N . LYS A 1 516 ? 157.651 139.606 198.066 1.00 19.32 1733 LYS A N 1
ATOM 1971 C CA . LYS A 1 516 ? 158.291 139.287 199.331 1.00 18.49 1733 LYS A CA 1
ATOM 1972 C C . LYS A 1 516 ? 159.707 139.842 199.331 1.00 22.89 1733 LYS A C 1
ATOM 1973 O O . LYS A 1 516 ? 160.353 139.935 198.286 1.00 25.04 1733 LYS A O 1
ATOM 1979 N N . PHE A 1 517 ? 160.184 140.216 200.514 1.00 22.18 1734 PHE A N 1
ATOM 1980 C CA . PHE A 1 517 ? 161.498 140.827 200.661 1.00 17.99 1734 PHE A CA 1
ATOM 1981 C C . PHE A 1 517 ? 162.286 140.034 201.690 1.00 23.12 1734 PHE A C 1
ATOM 1982 O O . PHE A 1 517 ? 161.856 139.904 202.839 1.00 24.63 1734 PHE A O 1
ATOM 1990 N N . TYR A 1 518 ? 163.430 139.505 201.277 1.00 25.12 1735 TYR A N 1
ATOM 1991 C CA . TYR A 1 518 ? 164.253 138.643 202.109 1.00 24.63 1735 TYR A CA 1
ATOM 1992 C C . TYR A 1 518 ? 165.666 139.203 202.195 1.00 31.15 1735 TYR A C 1
ATOM 1993 O O . TYR A 1 518 ? 166.018 140.178 201.529 1.00 34.17 1735 TYR A O 1
ATOM 2002 N N . GLN A 1 519 ? 166.481 138.562 203.026 1.00 38.10 1736 GLN A N 1
ATOM 2003 C CA . GLN A 1 519 ? 167.879 138.942 203.185 1.00 39.74 1736 GLN A CA 1
ATOM 2004 C C . GLN A 1 519 ? 168.698 137.681 203.398 1.00 46.29 1736 GLN A C 1
ATOM 2005 O O . GLN A 1 519 ? 168.418 136.914 204.324 1.00 51.11 1736 GLN A O 1
ATOM 2011 N N . LYS A 1 520 ? 169.692 137.462 202.541 1.00 46.74 1737 LYS A N 1
ATOM 2012 C CA . LYS A 1 520 ? 170.586 136.326 202.711 1.00 55.36 1737 LYS A CA 1
ATOM 2013 C C . LYS A 1 520 ? 171.471 136.528 203.934 1.00 67.69 1737 LYS A C 1
ATOM 2014 O O . LYS A 1 520 ? 171.980 137.625 204.179 1.00 73.08 1737 LYS A O 1
ATOM 2020 N N . ASN A 1 521 ? 171.658 135.458 204.704 1.00 72.15 1738 ASN A N 1
ATOM 2021 C CA . ASN A 1 521 ? 172.445 135.517 205.927 1.00 81.17 1738 ASN A CA 1
ATOM 2022 C C . ASN A 1 521 ? 173.838 134.921 205.780 1.00 89.11 1738 ASN A C 1
ATOM 2023 O O . ASN A 1 521 ? 174.656 135.071 206.694 1.00 95.45 1738 ASN A O 1
ATOM 2028 N N . ASP A 1 522 ? 174.133 134.258 204.660 1.00 89.38 1739 ASP A N 1
ATOM 2029 C CA . ASP A 1 522 ? 175.417 133.600 204.472 1.00 92.25 1739 ASP A CA 1
ATOM 2030 C C . ASP A 1 522 ? 176.323 134.283 203.459 1.00 93.65 1739 ASP A C 1
ATOM 2031 O O . ASP A 1 522 ? 177.535 134.049 203.488 1.00 95.51 1739 ASP A O 1
ATOM 2036 N N . THR A 1 523 ? 175.775 135.110 202.573 1.00 92.86 1740 THR A N 1
ATOM 2037 C CA . THR A 1 523 ? 176.573 135.745 201.533 1.00 91.18 1740 THR A CA 1
ATOM 2038 C C . THR A 1 523 ? 177.422 136.863 202.122 1.00 91.45 1740 THR A C 1
ATOM 2039 O O . THR A 1 523 ? 176.911 137.741 202.824 1.00 91.83 1740 THR A O 1
ATOM 2043 N N . LEU A 1 524 ? 178.724 136.826 201.834 1.00 90.64 1741 LEU A N 1
ATOM 2044 C CA . LEU A 1 524 ? 179.630 137.880 202.268 1.00 91.84 1741 LEU A CA 1
ATOM 2045 C C . LEU A 1 524 ? 179.579 139.107 201.369 1.00 86.99 1741 LEU A C 1
ATOM 2046 O O . LEU A 1 524 ? 180.070 140.167 201.770 1.00 81.38 1741 LEU A O 1
ATOM 2051 N N . ASP A 1 525 ? 179.002 138.992 200.175 1.00 85.95 1742 ASP A N 1
ATOM 2052 C CA . ASP A 1 525 ? 178.845 140.140 199.292 1.00 75.87 1742 ASP A CA 1
ATOM 2053 C C . ASP A 1 525 ? 177.620 140.932 199.727 1.00 68.70 1742 ASP A C 1
ATOM 2054 O O . ASP A 1 525 ? 176.491 140.434 199.658 1.00 68.00 1742 ASP A O 1
ATOM 2059 N N . ASP A 1 526 ? 177.845 142.165 200.175 1.00 67.35 1743 ASP A N 1
ATOM 2060 C CA . ASP A 1 526 ? 176.795 142.942 200.821 1.00 59.55 1743 ASP A CA 1
ATOM 2061 C C . ASP A 1 526 ? 175.761 143.477 199.841 1.00 51.69 1743 ASP A C 1
ATOM 2062 O O . ASP A 1 526 ? 174.575 143.551 200.181 1.00 44.28 1743 ASP A O 1
ATOM 2067 N N . LEU A 1 527 ? 176.177 143.854 198.633 1.00 54.25 1744 LEU A N 1
ATOM 2068 C CA . LEU A 1 527 ? 175.276 144.511 197.695 1.00 50.63 1744 LEU A CA 1
ATOM 2069 C C . LEU A 1 527 ? 174.311 143.549 197.019 1.00 55.03 1744 LEU A C 1
ATOM 2070 O O . LEU A 1 527 ? 173.359 144.006 196.377 1.00 56.98 1744 LEU A O 1
ATOM 2075 N N . ASN A 1 528 ? 174.528 142.244 197.137 1.00 53.55 1745 ASN A N 1
ATOM 2076 C CA . ASN A 1 528 ? 173.617 141.234 196.617 1.00 50.61 1745 ASN A CA 1
ATOM 2077 C C . ASN A 1 528 ? 173.081 140.359 197.742 1.00 52.56 1745 ASN A C 1
ATOM 2078 O O . ASN A 1 528 ? 172.866 139.158 197.573 1.00 64.30 1745 ASN A O 1
ATOM 2083 N N . SER A 1 529 ? 172.864 140.956 198.913 1.00 48.51 1746 SER A N 1
ATOM 2084 C CA . SER A 1 529 ? 172.376 140.225 200.073 1.00 48.70 1746 SER A CA 1
ATOM 2085 C C . SER A 1 529 ? 170.866 140.298 200.245 1.00 46.69 1746 SER A C 1
ATOM 2086 O O . SER A 1 529 ? 170.334 139.638 201.141 1.00 53.44 1746 SER A O 1
ATOM 2089 N N . VAL A 1 530 ? 170.165 141.073 199.422 1.00 40.27 1747 VAL A N 1
ATOM 2090 C CA . VAL A 1 530 ? 168.719 141.232 199.522 1.00 39.12 1747 VAL A CA 1
ATOM 2091 C C . VAL A 1 530 ? 168.107 140.868 198.178 1.00 40.00 1747 VAL A C 1
ATOM 2092 O O . VAL A 1 530 ? 168.515 141.402 197.140 1.00 37.18 1747 VAL A O 1
ATOM 2096 N N . PHE A 1 531 ? 167.138 139.956 198.196 1.00 36.75 1748 PHE A N 1
ATOM 2097 C CA . PHE A 1 531 ? 166.445 139.542 196.987 1.00 30.84 1748 PHE A CA 1
ATOM 2098 C C . PHE A 1 531 ? 164.941 139.622 197.204 1.00 32.37 1748 PHE A C 1
ATOM 2099 O O . PHE A 1 531 ? 164.449 139.596 198.334 1.00 34.26 1748 PHE A O 1
ATOM 2107 N N . ILE A 1 532 ? 164.213 139.732 196.096 1.00 25.52 1749 ILE A N 1
ATOM 2108 C CA . ILE A 1 532 ? 162.770 139.935 196.103 1.00 22.59 1749 ILE A CA 1
ATOM 2109 C C . ILE A 1 532 ? 162.114 138.736 195.436 1.00 28.16 1749 ILE A C 1
ATOM 2110 O O . ILE A 1 532 ? 162.458 138.386 194.302 1.00 29.78 1749 ILE A O 1
ATOM 2115 N N . SER A 1 533 ? 161.167 138.116 196.135 1.00 30.82 1750 SER A N 1
ATOM 2116 C CA . SER A 1 533 ? 160.486 136.920 195.660 1.00 22.17 1750 SER A CA 1
ATOM 2117 C C . SER A 1 533 ? 159.025 137.230 195.375 1.00 21.63 1750 SER A C 1
ATOM 2118 O O . SER A 1 533 ? 158.328 137.794 196.225 1.00 27.35 1750 SER A O 1
ATOM 2121 N N . GLN A 1 534 ? 158.566 136.865 194.181 1.00 21.39 1751 GLN A N 1
ATOM 2122 C CA . GLN A 1 534 ? 157.150 136.951 193.841 1.00 23.05 1751 GLN A CA 1
ATOM 2123 C C . GLN A 1 534 ? 156.831 135.839 192.857 1.00 28.96 1751 GLN A C 1
ATOM 2124 O O . GLN A 1 534 ? 157.476 135.746 191.808 1.00 33.35 1751 GLN A O 1
ATOM 2130 N N . SER A 1 535 ? 155.845 135.006 193.213 1.00 27.07 1752 SER A N 1
ATOM 2131 C CA . SER A 1 535 ? 155.412 133.851 192.418 1.00 24.60 1752 SER A CA 1
ATOM 2132 C C . SER A 1 535 ? 156.562 132.881 192.151 1.00 23.08 1752 SER A C 1
ATOM 2133 O O . SER A 1 535 ? 156.636 132.255 191.092 1.00 31.51 1752 SER A O 1
ATOM 2136 N N . GLY A 1 536 ? 157.465 132.751 193.123 1.00 23.75 1753 GLY A N 1
ATOM 2137 C CA . GLY A 1 536 ? 158.559 131.810 193.050 1.00 28.75 1753 GLY A CA 1
ATOM 2138 C C . GLY A 1 536 ? 159.822 132.329 192.397 1.00 27.10 1753 GLY A C 1
ATOM 2139 O O . GLY A 1 536 ? 160.861 131.667 192.484 1.00 34.78 1753 GLY A O 1
ATOM 2140 N N . TYR A 1 537 ? 159.770 133.490 191.752 1.00 22.99 1754 TYR A N 1
ATOM 2141 C CA . TYR A 1 537 ? 160.920 134.038 191.050 1.00 24.65 1754 TYR A CA 1
ATOM 2142 C C . TYR A 1 537 ? 161.658 135.041 191.927 1.00 26.49 1754 TYR A C 1
ATOM 2143 O O . TYR A 1 537 ? 161.038 135.865 192.602 1.00 27.43 1754 TYR A O 1
ATOM 2152 N N . LEU A 1 538 ? 162.986 134.978 191.894 1.00 26.92 1755 LEU A N 1
ATOM 2153 C CA . LEU A 1 538 ? 163.840 135.819 192.721 1.00 25.01 1755 LEU A CA 1
ATOM 2154 C C . LEU A 1 538 ? 164.526 136.871 191.861 1.00 24.51 1755 LEU A C 1
ATOM 2155 O O . LEU A 1 538 ? 165.100 136.547 190.816 1.00 27.70 1755 LEU A O 1
ATOM 2160 N N . LEU A 1 539 ? 164.466 138.125 192.303 1.00 24.25 1756 LEU A N 1
ATOM 2161 C CA . LEU A 1 539 ? 165.168 139.228 191.664 1.00 22.93 1756 LEU A CA 1
ATOM 2162 C C . LEU A 1 539 ? 166.020 139.942 192.701 1.00 27.21 1756 LEU A C 1
ATOM 2163 O O . LEU A 1 539 ? 165.643 140.043 193.869 1.00 31.55 1756 LEU A O 1
ATOM 2168 N N . GLN A 1 540 ? 167.169 140.448 192.262 1.00 27.25 1757 GLN A N 1
ATOM 2169 C CA . GLN A 1 540 ? 168.160 141.013 193.167 1.00 28.53 1757 GLN A CA 1
ATOM 2170 C C . GLN A 1 540 ? 167.937 142.506 193.379 1.00 26.47 1757 GLN A C 1
ATOM 2171 O O . GLN A 1 540 ? 167.657 143.247 192.433 1.00 25.98 1757 GLN A O 1
ATOM 2177 N N . TYR A 1 541 ? 168.059 142.936 194.632 1.00 26.70 1758 TYR A N 1
ATOM 2178 C CA . TYR A 1 541 ? 168.057 144.357 194.953 1.00 24.52 1758 TYR A CA 1
ATOM 2179 C C . TYR A 1 541 ? 169.379 144.991 194.535 1.00 26.67 1758 TYR A C 1
ATOM 2180 O O . TYR A 1 541 ? 170.447 144.396 194.691 1.00 34.03 1758 TYR A O 1
ATOM 2189 N N . LYS A 1 542 ? 169.305 146.213 194.005 1.00 22.48 1759 LYS A N 1
ATOM 2190 C CA . LYS A 1 542 ? 170.481 146.897 193.485 1.00 19.73 1759 LYS A CA 1
ATOM 2191 C C . LYS A 1 542 ? 171.058 147.936 194.436 1.00 25.22 1759 LYS A C 1
ATOM 2192 O O . LYS A 1 542 ? 172.206 148.350 194.242 1.00 28.57 1759 LYS A O 1
ATOM 2198 N N . PHE A 1 543 ? 170.285 148.372 195.435 1.00 23.57 1760 PHE A N 1
ATOM 2199 C CA . PHE A 1 543 ? 170.680 149.352 196.451 1.00 17.51 1760 PHE A CA 1
ATOM 2200 C C . PHE A 1 543 ? 171.048 150.709 195.858 1.00 20.31 1760 PHE A C 1
ATOM 2201 O O . PHE A 1 543 ? 171.786 151.479 196.478 1.00 26.13 1760 PHE A O 1
ATOM 2209 N N . GLU A 1 544 ? 170.546 151.025 194.669 1.00 23.61 1761 GLU A N 1
ATOM 2210 C CA . GLU A 1 544 ? 170.756 152.337 194.082 1.00 21.93 1761 GLU A CA 1
ATOM 2211 C C . GLU A 1 544 ? 169.872 153.365 194.778 1.00 21.52 1761 GLU A C 1
ATOM 2212 O O . GLU A 1 544 ? 168.763 153.059 195.223 1.00 23.79 1761 GLU A O 1
ATOM 2218 N N . TYR A 1 545 ? 170.380 154.590 194.882 1.00 22.11 1762 TYR A N 1
ATOM 2219 C CA . TYR A 1 545 ? 169.657 155.645 195.580 1.00 19.96 1762 TYR A CA 1
ATOM 2220 C C . TYR A 1 545 ? 168.466 156.114 194.756 1.00 22.38 1762 TYR A C 1
ATOM 2221 O O . TYR A 1 545 ? 168.606 156.452 193.578 1.00 25.52 1762 TYR A O 1
ATOM 2230 N N . ILE A 1 546 ? 167.295 156.146 195.385 1.00 21.57 1763 ILE A N 1
ATOM 2231 C CA . ILE A 1 546 ? 166.073 156.596 194.728 1.00 22.32 1763 ILE A CA 1
ATOM 2232 C C . ILE A 1 546 ? 165.507 157.867 195.339 1.00 18.79 1763 ILE A C 1
ATOM 2233 O O . ILE A 1 546 ? 164.555 158.430 194.779 1.00 29.12 1763 ILE A O 1
ATOM 2238 N N . GLY A 1 547 ? 166.057 158.348 196.451 1.00 19.04 1764 GLY A N 1
ATOM 2239 C CA . GLY A 1 547 ? 165.516 159.542 197.076 1.00 24.54 1764 GLY A CA 1
ATOM 2240 C C . GLY A 1 547 ? 164.223 159.238 197.806 1.00 29.32 1764 GLY A C 1
ATOM 2241 O O . GLY A 1 547 ? 164.063 158.183 198.428 1.00 33.46 1764 GLY A O 1
ATOM 2242 N N . ILE A 1 548 ? 163.287 160.180 197.739 1.00 26.59 1765 ILE A N 1
ATOM 2243 C CA . ILE A 1 548 ? 161.939 159.987 198.270 1.00 25.17 1765 ILE A CA 1
ATOM 2244 C C . ILE A 1 548 ? 160.955 160.224 197.132 1.00 28.20 1765 ILE A C 1
ATOM 2245 O O . ILE A 1 548 ? 160.326 161.290 197.072 1.00 33.75 1765 ILE A O 1
ATOM 2250 N N . PRO A 1 549 ? 160.786 159.277 196.218 1.00 24.13 1766 PRO A N 1
ATOM 2251 C CA . PRO A 1 549 ? 159.923 159.508 195.059 1.00 25.22 1766 PRO A CA 1
ATOM 2252 C C . PRO A 1 549 ? 158.451 159.403 195.432 1.00 29.70 1766 PRO A C 1
ATOM 2253 O O . PRO A 1 549 ? 158.082 158.944 196.513 1.00 36.50 1766 PRO A O 1
ATOM 2257 N N . GLU A 1 550 ? 157.608 159.861 194.511 1.00 27.11 1767 GLU A N 1
ATOM 2258 C CA . GLU A 1 550 ? 156.172 159.684 194.665 1.00 24.77 1767 GLU A CA 1
ATOM 2259 C C . GLU A 1 550 ? 155.832 158.212 194.482 1.00 25.80 1767 GLU A C 1
ATOM 2260 O O . GLU A 1 550 ? 156.152 157.613 193.451 1.00 31.43 1767 GLU A O 1
ATOM 2266 N N . ARG A 1 551 ? 155.181 157.629 195.483 1.00 26.30 1768 ARG A N 1
ATOM 2267 C CA . ARG A 1 551 ? 154.934 156.195 195.524 1.00 27.00 1768 ARG A CA 1
ATOM 2268 C C . ARG A 1 551 ? 153.526 155.896 195.032 1.00 29.29 1768 ARG A C 1
ATOM 2269 O O . ARG A 1 551 ? 152.565 156.553 195.445 1.00 25.01 1768 ARG A O 1
ATOM 2277 N N . LEU A 1 552 ? 153.412 154.910 194.149 1.00 26.66 1769 LEU A N 1
ATOM 2278 C CA . LEU A 1 552 ? 152.109 154.515 193.638 1.00 21.93 1769 LEU A CA 1
ATOM 2279 C C . LEU A 1 552 ? 151.336 153.724 194.681 1.00 21.04 1769 LEU A C 1
ATOM 2280 O O . LEU A 1 552 ? 151.906 152.919 195.421 1.00 19.89 1769 LEU A O 1
ATOM 2285 N N . ILE A 1 553 ? 150.025 153.951 194.723 1.00 21.08 1770 ILE A N 1
ATOM 2286 C CA . ILE A 1 553 ? 149.148 153.169 195.582 1.00 19.38 1770 ILE A CA 1
ATOM 2287 C C . ILE A 1 553 ? 149.108 151.734 195.077 1.00 19.20 1770 ILE A C 1
ATOM 2288 O O . ILE A 1 553 ? 148.925 151.486 193.878 1.00 19.64 1770 ILE A O 1
ATOM 2293 N N . TYR A 1 554 ? 149.297 150.783 195.988 1.00 17.71 1771 TYR A N 1
ATOM 2294 C CA . TYR A 1 554 ? 149.311 149.375 195.618 1.00 17.83 1771 TYR A CA 1
ATOM 2295 C C . TYR A 1 554 ? 147.907 148.918 195.249 1.00 25.93 1771 TYR A C 1
ATOM 2296 O O . TYR A 1 554 ? 146.986 148.981 196.070 1.00 35.33 1771 TYR A O 1
ATOM 2305 N N . THR A 1 555 ? 147.749 148.463 194.015 1.00 21.88 1772 THR A N 1
ATOM 2306 C CA . THR A 1 555 ? 146.491 148.006 193.456 1.00 20.77 1772 THR A CA 1
ATOM 2307 C C . THR A 1 555 ? 146.666 146.589 192.924 1.00 24.19 1772 THR A C 1
ATOM 2308 O O . THR A 1 555 ? 147.799 146.136 192.717 1.00 29.53 1772 THR A O 1
ATOM 2312 N N . PRO A 1 556 ? 145.568 145.835 192.757 1.00 26.67 1773 PRO A N 1
ATOM 2313 C CA . PRO A 1 556 ? 145.688 144.514 192.114 1.00 25.19 1773 PRO A CA 1
ATOM 2314 C C . PRO A 1 556 ? 146.293 144.563 190.723 1.00 22.57 1773 PRO A C 1
ATOM 2315 O O . PRO A 1 556 ? 147.057 143.661 190.359 1.00 21.71 1773 PRO A O 1
ATOM 2319 N N . LEU A 1 557 ? 145.981 145.600 189.939 1.00 21.86 1774 LEU A N 1
ATOM 2320 C CA . LEU A 1 557 ? 146.606 145.757 188.630 1.00 22.76 1774 LEU A CA 1
ATOM 2321 C C . LEU A 1 557 ? 148.108 145.971 188.762 1.00 22.48 1774 LEU A C 1
ATOM 2322 O O . LEU A 1 557 ? 148.892 145.410 187.986 1.00 24.63 1774 LEU A O 1
ATOM 2327 N N . LEU A 1 558 ? 148.524 146.763 189.755 1.00 21.95 1775 LEU A N 1
ATOM 2328 C CA . LEU A 1 558 ? 149.946 146.971 190.011 1.00 19.26 1775 LEU A CA 1
ATOM 2329 C C . LEU A 1 558 ? 150.636 145.671 190.397 1.00 21.32 1775 LEU A C 1
ATOM 2330 O O . LEU A 1 558 ? 151.746 145.392 189.937 1.00 23.20 1775 LEU A O 1
ATOM 2335 N N . LEU A 1 559 ? 149.986 144.852 191.226 1.00 21.54 1776 LEU A N 1
ATOM 2336 C CA . LEU A 1 559 ? 150.624 143.620 191.681 1.00 21.67 1776 LEU A CA 1
ATOM 2337 C C . LEU A 1 559 ? 150.700 142.577 190.570 1.00 23.35 1776 LEU A C 1
ATOM 2338 O O . LEU A 1 559 ? 151.704 141.862 190.452 1.00 25.37 1776 LEU A O 1
ATOM 2343 N N . VAL A 1 560 ? 149.665 142.481 189.732 1.00 23.67 1777 VAL A N 1
ATOM 2344 C CA . VAL A 1 560 ? 149.721 141.550 188.606 1.00 22.06 1777 VAL A CA 1
ATOM 2345 C C . VAL A 1 560 ? 150.743 142.019 187.572 1.00 23.75 1777 VAL A C 1
ATOM 2346 O O . VAL A 1 560 ? 151.462 141.204 186.979 1.00 23.65 1777 VAL A O 1
ATOM 2350 N N . GLY A 1 561 ? 150.848 143.335 187.356 1.00 24.34 1778 GLY A N 1
ATOM 2351 C CA . GLY A 1 561 ? 151.896 143.849 186.487 1.00 20.09 1778 GLY A CA 1
ATOM 2352 C C . GLY A 1 561 ? 153.286 143.595 187.038 1.00 19.30 1778 GLY A C 1
ATOM 2353 O O . GLY A 1 561 ? 154.217 143.297 186.285 1.00 18.54 1778 GLY A O 1
ATOM 2354 N N . PHE A 1 562 ? 153.437 143.691 188.362 1.00 20.53 1779 PHE A N 1
ATOM 2355 C CA . PHE A 1 562 ? 154.697 143.342 189.010 1.00 16.68 1779 PHE A CA 1
ATOM 2356 C C . PHE A 1 562 ? 155.032 141.872 188.795 1.00 19.25 1779 PHE A C 1
ATOM 2357 O O . PHE A 1 562 ? 156.193 141.521 188.566 1.00 20.55 1779 PHE A O 1
ATOM 2365 N N . ALA A 1 563 ? 154.023 141.000 188.872 1.00 18.46 1780 ALA A N 1
ATOM 2366 C CA . ALA A 1 563 ? 154.246 139.573 188.648 1.00 14.24 1780 ALA A CA 1
ATOM 2367 C C . ALA A 1 563 ? 154.646 139.283 187.204 1.00 17.88 1780 ALA A C 1
ATOM 2368 O O . ALA A 1 563 ? 155.523 138.445 186.956 1.00 24.27 1780 ALA A O 1
ATOM 2370 N N . THR A 1 564 ? 154.010 139.957 186.239 1.00 16.98 1781 THR A N 1
ATOM 2371 C CA . THR A 1 564 ? 154.389 139.778 184.836 1.00 15.93 1781 THR A CA 1
ATOM 2372 C C . THR A 1 564 ? 155.809 140.267 184.577 1.00 19.99 1781 THR A C 1
ATOM 2373 O O . THR A 1 564 ? 156.575 139.621 183.848 1.00 24.59 1781 THR A O 1
ATOM 2377 N N . LEU A 1 565 ? 156.175 141.411 185.164 1.00 18.61 1782 LEU A N 1
ATOM 2378 C CA . LEU A 1 565 ? 157.536 141.918 185.026 1.00 11.97 1782 LEU A CA 1
ATOM 2379 C C . LEU A 1 565 ? 158.541 140.981 185.683 1.00 16.38 1782 LEU A C 1
ATOM 2380 O O . LEU A 1 565 ? 159.630 140.757 185.146 1.00 22.62 1782 LEU A O 1
ATOM 2385 N N . THR A 1 566 ? 158.183 140.410 186.837 1.00 12.87 1783 THR A N 1
ATOM 2386 C CA . THR A 1 566 ? 159.050 139.448 187.511 1.00 14.59 1783 THR A CA 1
ATOM 2387 C C . THR A 1 566 ? 159.261 138.202 186.663 1.00 19.10 1783 THR A C 1
ATOM 2388 O O . THR A 1 566 ? 160.379 137.685 186.577 1.00 20.37 1783 THR A O 1
ATOM 2392 N N . ASP A 1 567 ? 158.199 137.715 186.017 1.00 21.00 1784 ASP A N 1
ATOM 2393 C CA . ASP A 1 567 ? 158.306 136.536 185.160 1.00 21.55 1784 ASP A CA 1
ATOM 2394 C C . ASP A 1 567 ? 159.191 136.809 183.945 1.00 25.68 1784 ASP A C 1
ATOM 2395 O O . ASP A 1 567 ? 160.109 136.029 183.636 1.00 29.57 1784 ASP A O 1
ATOM 2400 N N . SER A 1 568 ? 158.950 137.936 183.265 1.00 23.25 1785 SER A N 1
ATOM 2401 C CA . SER A 1 568 ? 159.733 138.278 182.082 1.00 19.95 1785 SER A CA 1
ATOM 2402 C C . SER A 1 568 ? 161.194 138.556 182.421 1.00 23.67 1785 SER A C 1
ATOM 2403 O O . SER A 1 568 ? 162.080 138.238 181.623 1.00 26.59 1785 SER A O 1
ATOM 2406 N N . LEU A 1 569 ? 161.470 139.138 183.588 1.00 23.52 1786 LEU A N 1
ATOM 2407 C CA . LEU A 1 569 ? 162.853 139.361 183.991 1.00 23.64 1786 LEU A CA 1
ATOM 2408 C C . LEU A 1 569 ? 163.514 138.103 184.534 1.00 23.93 1786 LEU A C 1
ATOM 2409 O O . LEU A 1 569 ? 164.745 138.004 184.515 1.00 29.07 1786 LEU A O 1
ATOM 2414 N N . HIS A 1 570 ? 162.732 137.144 185.035 1.00 26.79 1787 HIS A N 1
ATOM 2415 C CA . HIS A 1 570 ? 163.301 135.847 185.372 1.00 28.74 1787 HIS A CA 1
ATOM 2416 C C . HIS A 1 570 ? 163.751 135.117 184.119 1.00 31.56 1787 HIS A C 1
ATOM 2417 O O . HIS A 1 570 ? 164.784 134.438 184.125 1.00 35.42 1787 HIS A O 1
ATOM 2424 N N . GLN A 1 571 ? 162.996 135.251 183.032 1.00 33.92 1788 GLN A N 1
ATOM 2425 C CA . GLN A 1 571 ? 163.457 134.689 181.768 1.00 29.80 1788 GLN A CA 1
ATOM 2426 C C . GLN A 1 571 ? 164.404 135.617 181.016 1.00 30.27 1788 GLN A C 1
ATOM 2427 O O . GLN A 1 571 ? 164.808 135.280 179.897 1.00 33.86 1788 GLN A O 1
ATOM 2433 N N . LYS A 1 572 ? 164.749 136.770 181.602 1.00 33.80 1789 LYS A N 1
ATOM 2434 C CA . LYS A 1 572 ? 165.577 137.814 180.984 1.00 27.92 1789 LYS A CA 1
ATOM 2435 C C . LYS A 1 572 ? 164.960 138.342 179.692 1.00 30.07 1789 LYS A C 1
ATOM 2436 O O . LYS A 1 572 ? 165.670 138.785 178.788 1.00 33.31 1789 LYS A O 1
ATOM 2442 N N . TYR A 1 573 ? 163.633 138.301 179.600 1.00 27.20 1790 TYR A N 1
ATOM 2443 C CA . TYR A 1 573 ? 162.916 138.886 178.481 1.00 23.50 1790 TYR A CA 1
ATOM 2444 C C . TYR A 1 573 ? 162.687 140.369 178.743 1.00 30.87 1790 TYR A C 1
ATOM 2445 O O . TYR A 1 573 ? 163.119 140.926 179.755 1.00 35.34 1790 TYR A O 1
ATOM 2454 N N . GLY A 1 574 ? 161.989 141.020 177.823 1.00 27.55 1791 GLY A N 1
ATOM 2455 C CA . GLY A 1 574 ? 161.607 142.398 178.013 1.00 26.37 1791 GLY A CA 1
ATOM 2456 C C . GLY A 1 574 ? 160.219 142.521 178.613 1.00 24.74 1791 GLY A C 1
ATOM 2457 O O . GLY A 1 574 ? 159.342 141.698 178.374 1.00 27.92 1791 GLY A O 1
ATOM 2458 N N . GLY A 1 575 ? 160.032 143.567 179.412 1.00 22.05 1792 GLY A N 1
ATOM 2459 C CA . GLY A 1 575 ? 158.727 143.872 179.963 1.00 20.73 1792 GLY A CA 1
ATOM 2460 C C . GLY A 1 575 ? 157.925 144.718 178.989 1.00 23.87 1792 GLY A C 1
ATOM 2461 O O . GLY A 1 575 ? 158.469 145.568 178.290 1.00 25.79 1792 GLY A O 1
ATOM 2462 N N . CYS A 1 576 ? 156.620 144.468 178.948 1.00 27.60 1793 CYS A N 1
ATOM 2463 C CA . CYS A 1 576 ? 155.746 145.182 178.031 1.00 27.21 1793 CYS A CA 1
ATOM 2464 C C . CYS A 1 576 ? 154.387 145.404 178.674 1.00 25.88 1793 CYS A C 1
ATOM 2465 O O . CYS A 1 576 ? 153.773 144.461 179.178 1.00 28.01 1793 CYS A O 1
ATOM 2468 N N . PHE A 1 577 ? 153.931 146.653 178.656 1.00 23.04 1794 PHE A N 1
ATOM 2469 C CA . PHE A 1 577 ? 152.599 147.032 179.103 1.00 21.26 1794 PHE A CA 1
ATOM 2470 C C . PHE A 1 577 ? 151.874 147.686 177.940 1.00 25.98 1794 PHE A C 1
ATOM 2471 O O . PHE A 1 577 ? 152.437 148.553 177.266 1.00 30.22 1794 PHE A O 1
ATOM 2479 N N . PHE A 1 578 ? 150.633 147.277 177.700 1.00 25.90 1795 PHE A N 1
ATOM 2480 C CA . PHE A 1 578 ? 149.815 147.897 176.672 1.00 21.08 1795 PHE A CA 1
ATOM 2481 C C . PHE A 1 578 ? 148.436 148.199 177.234 1.00 23.43 1795 PHE A C 1
ATOM 2482 O O . PHE A 1 578 ? 147.960 147.531 178.154 1.00 29.48 1795 PHE A O 1
ATOM 2490 N N . GLY A 1 579 ? 147.808 149.226 176.677 1.00 23.13 1796 GLY A N 1
ATOM 2491 C CA . GLY A 1 579 ? 146.506 149.656 177.116 1.00 25.48 1796 GLY A CA 1
ATOM 2492 C C . GLY A 1 579 ? 146.257 151.098 176.737 1.00 27.89 1796 GLY A C 1
ATOM 2493 O O . GLY A 1 579 ? 147.088 151.740 176.091 1.00 31.25 1796 GLY A O 1
ATOM 2494 N N . PRO A 1 580 ? 145.106 151.637 177.131 1.00 29.75 1797 PRO A N 1
ATOM 2495 C CA . PRO A 1 580 ? 144.799 153.037 176.824 1.00 27.36 1797 PRO A CA 1
ATOM 2496 C C . PRO A 1 580 ? 145.660 153.988 177.644 1.00 32.41 1797 PRO A C 1
ATOM 2497 O O . PRO A 1 580 ? 146.347 153.604 178.591 1.00 36.46 1797 PRO A O 1
ATOM 2501 N N . ALA A 1 581 ? 145.621 155.257 177.247 1.00 36.34 1798 ALA A N 1
ATOM 2502 C CA . ALA A 1 581 ? 146.444 156.270 177.889 1.00 38.90 1798 ALA A CA 1
ATOM 2503 C C . ALA A 1 581 ? 145.935 156.582 179.291 1.00 39.69 1798 ALA A C 1
ATOM 2504 O O . ALA A 1 581 ? 144.745 156.454 179.590 1.00 40.37 1798 ALA A O 1
ATOM 2506 N N . GLY A 1 582 ? 146.857 157.005 180.150 1.00 38.59 1799 GLY A N 1
ATOM 2507 C CA . GLY A 1 582 ? 146.523 157.369 181.516 1.00 32.73 1799 GLY A CA 1
ATOM 2508 C C . GLY A 1 582 ? 146.061 156.223 182.387 1.00 31.66 1799 GLY A C 1
ATOM 2509 O O . GLY A 1 582 ? 145.064 156.361 183.104 1.00 35.09 1799 GLY A O 1
ATOM 2510 N N . THR A 1 583 ? 146.754 155.085 182.336 1.00 32.53 1800 THR A N 1
ATOM 2511 C CA . THR A 1 583 ? 146.383 153.925 183.132 1.00 33.71 1800 THR A CA 1
ATOM 2512 C C . THR A 1 583 ? 147.426 153.502 184.155 1.00 30.04 1800 THR A C 1
ATOM 2513 O O . THR A 1 583 ? 147.069 152.819 185.120 1.00 32.76 1800 THR A O 1
ATOM 2517 N N . GLY A 1 584 ? 148.690 153.873 183.979 1.00 28.02 1801 GLY A N 1
ATOM 2518 C CA . GLY A 1 584 ? 149.691 153.584 184.985 1.00 25.24 1801 GLY A CA 1
ATOM 2519 C C . GLY A 1 584 ? 150.859 152.753 184.502 1.00 24.40 1801 GLY A C 1
ATOM 2520 O O . GLY A 1 584 ? 151.544 152.130 185.312 1.00 31.94 1801 GLY A O 1
ATOM 2521 N N . LYS A 1 585 ? 151.121 152.758 183.195 1.00 20.95 1802 LYS A N 1
ATOM 2522 C CA . LYS A 1 585 ? 152.149 151.886 182.634 1.00 24.85 1802 LYS A CA 1
ATOM 2523 C C . LYS A 1 585 ? 153.552 152.373 182.987 1.00 27.46 1802 LYS A C 1
ATOM 2524 O O . LYS A 1 585 ? 154.356 151.629 183.568 1.00 28.04 1802 LYS A O 1
ATOM 2530 N N . THR A 1 586 ? 153.864 153.622 182.626 1.00 27.58 1803 THR A N 1
ATOM 2531 C CA . THR A 1 586 ? 155.185 154.185 182.895 1.00 24.17 1803 THR A CA 1
ATOM 2532 C C . THR A 1 586 ? 155.456 154.276 184.390 1.00 23.47 1803 THR A C 1
ATOM 2533 O O . THR A 1 586 ? 156.544 153.916 184.859 1.00 30.66 1803 THR A O 1
ATOM 2537 N N . GLU A 1 587 ? 154.467 154.736 185.155 1.00 22.29 1804 GLU A N 1
ATOM 2538 C CA . GLU A 1 587 ? 154.637 154.851 186.595 1.00 19.90 1804 GLU A CA 1
ATOM 2539 C C . GLU A 1 587 ? 154.708 153.486 187.264 1.00 20.71 1804 GLU A C 1
ATOM 2540 O O . GLU A 1 587 ? 155.385 153.341 188.283 1.00 24.32 1804 GLU A O 1
ATOM 2546 N N . THR A 1 588 ? 154.039 152.475 186.705 1.00 19.22 1805 THR A N 1
ATOM 2547 C CA . THR A 1 588 ? 154.137 151.126 187.252 1.00 15.81 1805 THR A CA 1
ATOM 2548 C C . THR A 1 588 ? 155.523 150.538 187.014 1.00 17.58 1805 THR A C 1
ATOM 2549 O O . THR A 1 588 ? 156.088 149.891 187.904 1.00 20.90 1805 THR A O 1
ATOM 2553 N N . VAL A 1 589 ? 156.096 150.774 185.830 1.00 15.44 1806 VAL A N 1
ATOM 2554 C CA . VAL A 1 589 ? 157.471 150.342 185.569 1.00 13.79 1806 VAL A CA 1
ATOM 2555 C C . VAL A 1 589 ? 158.442 151.057 186.505 1.00 17.79 1806 VAL A C 1
ATOM 2556 O O . VAL A 1 589 ? 159.358 150.440 187.072 1.00 22.15 1806 VAL A O 1
ATOM 2560 N N . LYS A 1 590 ? 158.235 152.363 186.704 1.00 19.42 1807 LYS A N 1
ATOM 2561 C CA . LYS A 1 590 ? 159.089 153.131 187.606 1.00 14.03 1807 LYS A CA 1
ATOM 2562 C C . LYS A 1 590 ? 158.962 152.650 189.049 1.00 16.30 1807 LYS A C 1
ATOM 2563 O O . LYS A 1 590 ? 159.959 152.577 189.772 1.00 19.33 1807 LYS A O 1
ATOM 2569 N N . ALA A 1 591 ? 157.746 152.309 189.483 1.00 17.62 1808 ALA A N 1
ATOM 2570 C CA . ALA A 1 591 ? 157.542 151.814 190.840 1.00 13.29 1808 ALA A CA 1
ATOM 2571 C C . ALA A 1 591 ? 158.123 150.421 191.031 1.00 16.09 1808 ALA A C 1
ATOM 2572 O O . ALA A 1 591 ? 158.608 150.100 192.121 1.00 19.37 1808 ALA A O 1
ATOM 2574 N N . PHE A 1 592 ? 158.073 149.581 189.994 1.00 14.66 1809 PHE A N 1
ATOM 2575 C CA . PHE A 1 592 ? 158.747 148.287 190.046 1.00 13.27 1809 PHE A CA 1
ATOM 2576 C C . PHE A 1 592 ? 160.250 148.463 190.201 1.00 17.11 1809 PHE A C 1
ATOM 2577 O O . PHE A 1 592 ? 160.889 147.763 190.998 1.00 20.30 1809 PHE A O 1
ATOM 2585 N N . GLY A 1 593 ? 160.827 149.412 189.459 1.00 17.01 1810 GLY A N 1
ATOM 2586 C CA . GLY A 1 593 ? 162.242 149.707 189.623 1.00 14.72 1810 GLY A CA 1
ATOM 2587 C C . GLY A 1 593 ? 162.575 150.271 190.992 1.00 15.26 1810 GLY A C 1
ATOM 2588 O O . GLY A 1 593 ? 163.633 149.975 191.552 1.00 19.62 1810 GLY A O 1
ATOM 2589 N N . GLN A 1 594 ? 161.682 151.100 191.542 1.00 14.96 1811 GLN A N 1
ATOM 2590 C CA . GLN A 1 594 ? 161.879 151.642 192.885 1.00 14.67 1811 GLN A CA 1
ATOM 2591 C C . GLN A 1 594 ? 161.852 150.543 193.937 1.00 15.70 1811 GLN A C 1
ATOM 2592 O O . GLN A 1 594 ? 162.663 150.546 194.870 1.00 18.06 1811 GLN A O 1
ATOM 2598 N N . ASN A 1 595 ? 160.912 149.603 193.811 1.00 16.16 1812 ASN A N 1
ATOM 2599 C CA . ASN A 1 595 ? 160.856 148.471 194.728 1.00 13.14 1812 ASN A CA 1
ATOM 2600 C C . ASN A 1 595 ? 162.063 147.563 194.565 1.00 17.11 1812 ASN A C 1
ATOM 2601 O O . ASN A 1 595 ? 162.483 146.912 195.528 1.00 23.14 1812 ASN A O 1
ATOM 2606 N N . LEU A 1 596 ? 162.630 147.505 193.364 1.00 19.06 1813 LEU A N 1
ATOM 2607 C CA . LEU A 1 596 ? 163.835 146.729 193.111 1.00 17.37 1813 LEU A CA 1
ATOM 2608 C C . LEU A 1 596 ? 165.108 147.535 193.343 1.00 14.38 1813 LEU A C 1
ATOM 2609 O O . LEU A 1 596 ? 166.194 147.077 192.976 1.00 17.19 1813 LEU A O 1
ATOM 2614 N N . GLY A 1 597 ? 164.995 148.720 193.939 1.00 16.28 1814 GLY A N 1
ATOM 2615 C CA . GLY A 1 597 ? 166.141 149.505 194.351 1.00 18.44 1814 GLY A CA 1
ATOM 2616 C C . GLY A 1 597 ? 166.979 150.113 193.250 1.00 19.70 1814 GLY A C 1
ATOM 2617 O O . GLY A 1 597 ? 168.208 150.020 193.288 1.00 23.02 1814 GLY A O 1
ATOM 2618 N N . ARG A 1 598 ? 166.334 150.739 192.270 1.00 20.67 1815 ARG A N 1
ATOM 2619 C CA . ARG A 1 598 ? 167.047 151.435 191.207 1.00 21.67 1815 ARG A CA 1
ATOM 2620 C C . ARG A 1 598 ? 166.113 152.459 190.579 1.00 20.02 1815 ARG A C 1
ATOM 2621 O O . ARG A 1 598 ? 164.899 152.435 190.789 1.00 22.73 1815 ARG A O 1
ATOM 2629 N N . VAL A 1 599 ? 166.701 153.369 189.811 1.00 22.25 1816 VAL A N 1
ATOM 2630 C CA . VAL A 1 599 ? 165.957 154.408 189.110 1.00 22.90 1816 VAL A CA 1
ATOM 2631 C C . VAL A 1 599 ? 165.778 153.966 187.665 1.00 24.62 1816 VAL A C 1
ATOM 2632 O O . VAL A 1 599 ? 166.756 153.650 186.977 1.00 28.10 1816 VAL A O 1
ATOM 2636 N N . VAL A 1 600 ? 164.531 153.936 187.207 1.00 20.39 1817 VAL A N 1
ATOM 2637 C CA . VAL A 1 600 ? 164.220 153.503 185.850 1.00 21.27 1817 VAL A CA 1
ATOM 2638 C C . VAL A 1 600 ? 164.379 154.689 184.908 1.00 21.19 1817 VAL A C 1
ATOM 2639 O O . VAL A 1 600 ? 163.752 155.736 185.099 1.00 21.07 1817 VAL A O 1
ATOM 2643 N N . VAL A 1 601 ? 165.224 154.529 183.897 1.00 23.99 1818 VAL A N 1
ATOM 2644 C CA . VAL A 1 601 ? 165.454 155.576 182.909 1.00 19.57 1818 VAL A CA 1
ATOM 2645 C C . VAL A 1 601 ? 164.330 155.538 181.883 1.00 19.51 1818 VAL A C 1
ATOM 2646 O O . VAL A 1 601 ? 164.067 154.499 181.269 1.00 24.00 1818 VAL A O 1
ATOM 2650 N N . VAL A 1 602 ? 163.670 156.674 181.690 1.00 18.92 1819 VAL A N 1
ATOM 2651 C CA . VAL A 1 602 ? 162.445 156.765 180.904 1.00 20.34 1819 VAL A CA 1
ATOM 2652 C C . VAL A 1 602 ? 162.759 157.465 179.589 1.00 21.65 1819 VAL A C 1
ATOM 2653 O O . VAL A 1 602 ? 163.236 158.606 179.584 1.00 28.68 1819 VAL A O 1
ATOM 2657 N N . PHE A 1 603 ? 162.487 156.789 178.477 1.00 19.17 1820 PHE A N 1
ATOM 2658 C CA . PHE A 1 603 ? 162.659 157.353 177.147 1.00 19.79 1820 PHE A CA 1
ATOM 2659 C C . PHE A 1 603 ? 161.297 157.557 176.499 1.00 29.51 1820 PHE A C 1
ATOM 2660 O O . PHE A 1 603 ? 160.383 156.750 176.688 1.00 33.97 1820 PHE A O 1
ATOM 2668 N N . ASN A 1 604 ? 161.163 158.641 175.744 1.00 29.90 1821 ASN A N 1
ATOM 2669 C CA . ASN A 1 604 ? 159.955 158.932 174.978 1.00 27.74 1821 ASN A CA 1
ATOM 2670 C C . ASN A 1 604 ? 160.281 158.672 173.512 1.00 35.61 1821 ASN A C 1
ATOM 2671 O O . ASN A 1 604 ? 160.954 159.479 172.865 1.00 34.36 1821 ASN A O 1
ATOM 2676 N N . CYS A 1 605 ? 159.806 157.542 172.997 1.00 37.99 1822 CYS A N 1
ATOM 2677 C CA . CYS A 1 605 ? 160.132 157.129 171.642 1.00 35.22 1822 CYS A CA 1
ATOM 2678 C C . CYS A 1 605 ? 159.430 158.018 170.620 1.00 38.32 1822 CYS A C 1
ATOM 2679 O O . CYS A 1 605 ? 158.391 158.627 170.886 1.00 40.83 1822 CYS A O 1
ATOM 2682 N N . ASP A 1 606 ? 160.020 158.082 169.431 1.00 37.22 1823 ASP A N 1
ATOM 2683 C CA . ASP A 1 606 ? 159.603 159.029 168.408 1.00 37.90 1823 ASP A CA 1
ATOM 2684 C C . ASP A 1 606 ? 160.047 158.493 167.056 1.00 42.58 1823 ASP A C 1
ATOM 2685 O O . ASP A 1 606 ? 160.906 157.612 166.974 1.00 46.32 1823 ASP A O 1
ATOM 2690 N N . ASP A 1 607 ? 159.450 159.033 165.989 1.00 41.50 1824 ASP A N 1
ATOM 2691 C CA . ASP A 1 607 ? 159.886 158.677 164.643 1.00 45.18 1824 ASP A CA 1
ATOM 2692 C C . ASP A 1 607 ? 161.276 159.214 164.327 1.00 48.77 1824 ASP A C 1
ATOM 2693 O O . ASP A 1 607 ? 161.920 158.720 163.396 1.00 56.71 1824 ASP A O 1
ATOM 2698 N N . SER A 1 608 ? 161.749 160.213 165.076 1.00 46.22 1825 SER A N 1
ATOM 2699 C CA . SER A 1 608 ? 163.124 160.676 164.937 1.00 44.56 1825 SER A CA 1
ATOM 2700 C C . SER A 1 608 ? 164.125 159.693 165.527 1.00 46.18 1825 SER A C 1
ATOM 2701 O O . SER A 1 608 ? 165.320 159.791 165.228 1.00 47.28 1825 SER A O 1
ATOM 2704 N N . PHE A 1 609 ? 163.670 158.760 166.360 1.00 43.76 1826 PHE A N 1
ATOM 2705 C CA . PHE A 1 609 ? 164.531 157.730 166.941 1.00 36.47 1826 PHE A CA 1
ATOM 2706 C C . PHE A 1 609 ? 164.708 156.651 165.882 1.00 38.56 1826 PHE A C 1
ATOM 2707 O O . PHE A 1 609 ? 163.907 155.722 165.775 1.00 45.95 1826 PHE A O 1
ATOM 2715 N N . ASP A 1 610 ? 165.761 156.765 165.082 1.00 34.70 1827 ASP A N 1
ATOM 2716 C CA . ASP A 1 610 ? 166.014 155.775 164.048 1.00 32.53 1827 ASP A CA 1
ATOM 2717 C C . ASP A 1 610 ? 166.808 154.612 164.642 1.00 33.81 1827 ASP A C 1
ATOM 2718 O O . ASP A 1 610 ? 166.937 154.480 165.863 1.00 34.00 1827 ASP A O 1
ATOM 2723 N N . TYR A 1 611 ? 167.320 153.734 163.774 1.00 34.70 1828 TYR A N 1
ATOM 2724 C CA . TYR A 1 611 ? 168.020 152.538 164.234 1.00 31.37 1828 TYR A CA 1
ATOM 2725 C C . TYR A 1 611 ? 169.303 152.890 164.975 1.00 37.02 1828 TYR A C 1
ATOM 2726 O O . TYR A 1 611 ? 169.615 152.278 166.002 1.00 41.30 1828 TYR A O 1
ATOM 2735 N N . GLN A 1 612 ? 170.051 153.879 164.475 1.00 34.50 1829 GLN A N 1
ATOM 2736 C CA . GLN A 1 612 ? 171.279 154.300 165.144 1.00 36.26 1829 GLN A CA 1
ATOM 2737 C C . GLN A 1 612 ? 170.991 154.884 166.521 1.00 34.09 1829 GLN A C 1
ATOM 2738 O O . GLN A 1 612 ? 171.694 154.577 167.489 1.00 33.95 1829 GLN A O 1
ATOM 2744 N N . VAL A 1 613 ? 169.949 155.713 166.626 1.00 34.34 1830 VAL A N 1
ATOM 2745 C CA . VAL A 1 613 ? 169.585 156.324 167.904 1.00 30.64 1830 VAL A CA 1
ATOM 2746 C C . VAL A 1 613 ? 169.138 155.262 168.903 1.00 33.77 1830 VAL A C 1
ATOM 2747 O O . VAL A 1 613 ? 169.586 155.244 170.058 1.00 38.05 1830 VAL A O 1
ATOM 2751 N N . LEU A 1 614 ? 168.261 154.352 168.466 1.00 30.70 1831 LEU A N 1
ATOM 2752 C CA . LEU A 1 614 ? 167.762 153.307 169.357 1.00 24.40 1831 LEU A CA 1
ATOM 2753 C C . LEU A 1 614 ? 168.878 152.375 169.804 1.00 25.96 1831 LEU A C 1
ATOM 2754 O O . LEU A 1 614 ? 168.960 152.013 170.984 1.00 25.93 1831 LEU A O 1
ATOM 2759 N N . SER A 1 615 ? 169.766 151.998 168.881 1.00 30.13 1832 SER A N 1
ATOM 2760 C CA . SER A 1 615 ? 170.861 151.110 169.236 1.00 29.41 1832 SER A CA 1
ATOM 2761 C C . SER A 1 615 ? 171.879 151.799 170.133 1.00 30.61 1832 SER A C 1
ATOM 2762 O O . SER A 1 615 ? 172.437 151.155 171.022 1.00 32.19 1832 SER A O 1
ATOM 2765 N N . ARG A 1 616 ? 172.120 153.101 169.941 1.00 32.17 1833 ARG A N 1
ATOM 2766 C CA . ARG A 1 616 ? 173.026 153.820 170.832 1.00 29.42 1833 ARG A CA 1
ATOM 2767 C C . ARG A 1 616 ? 172.436 153.954 172.231 1.00 28.22 1833 ARG A C 1
ATOM 2768 O O . ARG A 1 616 ? 173.164 153.869 173.228 1.00 28.53 1833 ARG A O 1
ATOM 2776 N N . LEU A 1 617 ? 171.118 154.157 172.328 1.00 25.46 1834 LEU A N 1
ATOM 2777 C CA . LEU A 1 617 ? 170.467 154.165 173.636 1.00 26.16 1834 LEU A CA 1
ATOM 2778 C C . LEU A 1 617 ? 170.553 152.797 174.306 1.00 25.27 1834 LEU A C 1
ATOM 2779 O O . LEU A 1 617 ? 170.744 152.706 175.527 1.00 22.73 1834 LEU A O 1
ATOM 2784 N N . LEU A 1 618 ? 170.410 151.726 173.520 1.00 25.47 1835 LEU A N 1
ATOM 2785 C CA . LEU A 1 618 ? 170.561 150.379 174.063 1.00 21.22 1835 LEU A CA 1
ATOM 2786 C C . LEU A 1 618 ? 171.988 150.126 174.536 1.00 22.85 1835 LEU A C 1
ATOM 2787 O O . LEU A 1 618 ? 172.193 149.500 175.580 1.00 25.06 1835 LEU A O 1
ATOM 2792 N N . VAL A 1 619 ? 172.982 150.610 173.784 1.00 25.31 1836 VAL A N 1
ATOM 2793 C CA . VAL A 1 619 ? 174.381 150.522 174.209 1.00 23.99 1836 VAL A CA 1
ATOM 2794 C C . VAL A 1 619 ? 174.597 151.271 175.518 1.00 23.88 1836 VAL A C 1
ATOM 2795 O O . VAL A 1 619 ? 175.266 150.771 176.432 1.00 30.00 1836 VAL A O 1
ATOM 2799 N N . GLY A 1 620 ? 174.015 152.465 175.637 1.00 27.53 1837 GLY A N 1
ATOM 2800 C CA . GLY A 1 620 ? 174.163 153.231 176.864 1.00 24.74 1837 GLY A CA 1
ATOM 2801 C C . GLY A 1 620 ? 173.564 152.535 178.071 1.00 24.46 1837 GLY A C 1
ATOM 2802 O O . GLY A 1 620 ? 174.213 152.412 179.113 1.00 24.47 1837 GLY A O 1
ATOM 2803 N N . ILE A 1 621 ? 172.331 152.035 177.937 1.00 25.32 1838 ILE A N 1
ATOM 2804 C CA . ILE A 1 621 ? 171.696 151.397 179.090 1.00 20.81 1838 ILE A CA 1
ATOM 2805 C C . ILE A 1 621 ? 172.335 150.044 179.400 1.00 20.22 1838 ILE A C 1
ATOM 2806 O O . ILE A 1 621 ? 172.407 149.645 180.569 1.00 21.14 1838 ILE A O 1
ATOM 2811 N N . THR A 1 622 ? 172.837 149.328 178.387 1.00 20.87 1839 THR A N 1
ATOM 2812 C CA . THR A 1 622 ? 173.482 148.048 178.654 1.00 22.31 1839 THR A CA 1
ATOM 2813 C C . THR A 1 622 ? 174.866 148.231 179.257 1.00 26.19 1839 THR A C 1
ATOM 2814 O O . THR A 1 622 ? 175.344 147.349 179.978 1.00 31.14 1839 THR A O 1
ATOM 2818 N N . GLN A 1 623 ? 175.527 149.354 178.973 1.00 27.22 1840 GLN A N 1
ATOM 2819 C CA . GLN A 1 623 ? 176.785 149.650 179.647 1.00 24.86 1840 GLN A CA 1
ATOM 2820 C C . GLN A 1 623 ? 176.555 150.127 181.075 1.00 23.11 1840 GLN A C 1
ATOM 2821 O O . GLN A 1 623 ? 177.322 149.776 181.978 1.00 23.84 1840 GLN A O 1
ATOM 2827 N N . ILE A 1 624 ? 175.511 150.931 181.295 1.00 22.68 1841 ILE A N 1
ATOM 2828 C CA . ILE A 1 624 ? 175.239 151.455 182.632 1.00 21.83 1841 ILE A CA 1
ATOM 2829 C C . ILE A 1 624 ? 174.782 150.342 183.565 1.00 26.18 1841 ILE A C 1
ATOM 2830 O O . ILE A 1 624 ? 175.280 150.208 184.689 1.00 31.79 1841 ILE A O 1
ATOM 2835 N N . GLY A 1 625 ? 173.849 149.515 183.111 1.00 23.24 1842 GLY A N 1
ATOM 2836 C CA . GLY A 1 625 ? 173.155 148.612 183.995 1.00 20.74 1842 GLY A CA 1
ATOM 2837 C C . GLY A 1 625 ? 171.808 149.109 184.450 1.00 26.62 1842 GLY A C 1
ATOM 2838 O O . GLY A 1 625 ? 171.245 148.545 185.394 1.00 37.59 1842 GLY A O 1
ATOM 2839 N N . ALA A 1 626 ? 171.280 150.148 183.819 1.00 18.69 1843 ALA A N 1
ATOM 2840 C CA . ALA A 1 626 ? 170.026 150.754 184.223 1.00 21.72 1843 ALA A CA 1
ATOM 2841 C C . ALA A 1 626 ? 168.848 150.053 183.563 1.00 22.04 1843 ALA A C 1
ATOM 2842 O O . ALA A 1 626 ? 168.987 149.353 182.559 1.00 20.37 1843 ALA A O 1
ATOM 2844 N N . TRP A 1 627 ? 167.674 150.255 184.150 1.00 25.82 1844 TRP A N 1
ATOM 2845 C CA . TRP A 1 627 ? 166.426 149.754 183.594 1.00 19.31 1844 TRP A CA 1
ATOM 2846 C C . TRP A 1 627 ? 165.849 150.835 182.691 1.00 21.98 1844 TRP A C 1
ATOM 2847 O O . TRP A 1 627 ? 165.397 151.878 183.171 1.00 24.06 1844 TRP A O 1
ATOM 2858 N N . GLY A 1 628 ? 165.875 150.593 181.382 1.00 24.40 1845 GLY A N 1
ATOM 2859 C CA . GLY A 1 628 ? 165.429 151.562 180.412 1.00 20.59 1845 GLY A CA 1
ATOM 2860 C C . GLY A 1 628 ? 164.012 151.281 179.962 1.00 21.99 1845 GLY A C 1
ATOM 2861 O O . GLY A 1 628 ? 163.738 150.248 179.350 1.00 27.94 1845 GLY A O 1
ATOM 2862 N N . CYS A 1 629 ? 163.113 152.209 180.269 1.00 19.25 1846 CYS A N 1
ATOM 2863 C CA . CYS A 1 629 ? 161.719 152.116 179.859 1.00 19.58 1846 CYS A CA 1
ATOM 2864 C C . CYS A 1 629 ? 161.518 152.970 178.616 1.00 23.90 1846 CYS A C 1
ATOM 2865 O O . CYS A 1 629 ? 161.763 154.180 178.644 1.00 29.34 1846 CYS A O 1
ATOM 2868 N N . PHE A 1 630 ? 161.076 152.341 177.531 1.00 25.03 1847 PHE A N 1
ATOM 2869 C CA . PHE A 1 630 ? 160.835 153.026 176.263 1.00 22.73 1847 PHE A CA 1
ATOM 2870 C C . PHE A 1 630 ? 159.329 153.211 176.116 1.00 23.70 1847 PHE A C 1
ATOM 2871 O O . PHE A 1 630 ? 158.628 152.341 175.603 1.00 25.25 1847 PHE A O 1
ATOM 2879 N N . ASP A 1 631 ? 158.828 154.353 176.582 1.00 23.27 1848 ASP A N 1
ATOM 2880 C CA . ASP A 1 631 ? 157.416 154.662 176.414 1.00 24.68 1848 ASP A CA 1
ATOM 2881 C C . ASP A 1 631 ? 157.089 154.918 174.953 1.00 34.03 1848 ASP A C 1
ATOM 2882 O O . ASP A 1 631 ? 157.905 155.454 174.198 1.00 36.57 1848 ASP A O 1
ATOM 2887 N N . GLU A 1 632 ? 155.868 154.528 174.573 1.00 37.97 1849 GLU A N 1
ATOM 2888 C CA . GLU A 1 632 ? 155.306 154.775 173.246 1.00 36.10 1849 GLU A CA 1
ATOM 2889 C C . GLU A 1 632 ? 156.178 154.148 172.161 1.00 37.44 1849 GLU A C 1
ATOM 2890 O O . GLU A 1 632 ? 156.557 154.788 171.180 1.00 42.96 1849 GLU A O 1
ATOM 2896 N N . PHE A 1 633 ? 156.502 152.868 172.368 1.00 30.91 1850 PHE A N 1
ATOM 2897 C CA . PHE A 1 633 ? 157.368 152.122 171.465 1.00 28.64 1850 PHE A CA 1
ATOM 2898 C C . PHE A 1 633 ? 156.747 151.927 170.088 1.00 33.71 1850 PHE A C 1
ATOM 2899 O O . PHE A 1 633 ? 157.478 151.695 169.121 1.00 34.44 1850 PHE A O 1
ATOM 2907 N N . ASN A 1 634 ? 155.424 152.018 169.975 1.00 34.84 1851 ASN A N 1
ATOM 2908 C CA . ASN A 1 634 ? 154.765 151.884 168.684 1.00 31.02 1851 ASN A CA 1
ATOM 2909 C C . ASN A 1 634 ? 154.755 153.182 167.890 1.00 38.80 1851 ASN A C 1
ATOM 2910 O O . ASN A 1 634 ? 154.245 153.195 166.765 1.00 43.22 1851 ASN A O 1
ATOM 2915 N N . ARG A 1 635 ? 155.296 154.269 168.442 1.00 40.69 1852 ARG A N 1
ATOM 2916 C CA . ARG A 1 635 ? 155.473 155.502 167.688 1.00 35.72 1852 ARG A CA 1
ATOM 2917 C C . ARG A 1 635 ? 156.694 155.465 166.782 1.00 35.32 1852 ARG A C 1
ATOM 2918 O O . ARG A 1 635 ? 156.853 156.361 165.948 1.00 39.63 1852 ARG A O 1
ATOM 2926 N N . LEU A 1 636 ? 157.554 154.463 166.929 1.00 32.65 1853 LEU A N 1
ATOM 2927 C CA . LEU A 1 636 ? 158.662 154.281 166.009 1.00 33.20 1853 LEU A CA 1
ATOM 2928 C C . LEU A 1 636 ? 158.154 153.789 164.657 1.00 35.26 1853 LEU A C 1
ATOM 2929 O O . LEU A 1 636 ? 157.025 153.308 164.524 1.00 40.64 1853 LEU A O 1
ATOM 2934 N N . ASP A 1 637 ? 159.003 153.922 163.644 1.00 37.97 1854 ASP A N 1
ATOM 2935 C CA . ASP A 1 637 ? 158.678 153.379 162.337 1.00 37.80 1854 ASP A CA 1
ATOM 2936 C C . ASP A 1 637 ? 158.736 151.857 162.376 1.00 38.58 1854 ASP A C 1
ATOM 2937 O O . ASP A 1 637 ? 159.402 151.260 163.223 1.00 39.47 1854 ASP A O 1
ATOM 2942 N N . GLU A 1 638 ? 158.003 151.227 161.453 1.00 38.38 1855 GLU A N 1
ATOM 2943 C CA . GLU A 1 638 ? 157.974 149.768 161.398 1.00 34.20 1855 GLU A CA 1
ATOM 2944 C C . GLU A 1 638 ? 159.334 149.201 161.017 1.00 35.21 1855 GLU A C 1
ATOM 2945 O O . GLU A 1 638 ? 159.747 148.158 161.538 1.00 41.13 1855 GLU A O 1
ATOM 2951 N N . LYS A 1 639 ? 160.045 149.880 160.114 1.00 36.78 1856 LYS A N 1
ATOM 2952 C CA . LYS A 1 639 ? 161.384 149.447 159.732 1.00 34.97 1856 LYS A CA 1
ATOM 2953 C C . LYS A 1 639 ? 162.354 149.541 160.903 1.00 31.16 1856 LYS A C 1
ATOM 2954 O O . LYS A 1 639 ? 163.187 148.650 161.102 1.00 34.56 1856 LYS A O 1
ATOM 2960 N N . VAL A 1 640 ? 162.255 150.611 161.693 1.00 34.06 1857 VAL A N 1
ATOM 2961 C CA . VAL A 1 640 ? 163.112 150.763 162.866 1.00 29.13 1857 VAL A CA 1
ATOM 2962 C C . VAL A 1 640 ? 162.750 149.735 163.933 1.00 30.26 1857 VAL A C 1
ATOM 2963 O O . VAL A 1 640 ? 163.627 149.218 164.636 1.00 31.83 1857 VAL A O 1
ATOM 2967 N N . LEU A 1 641 ? 161.457 149.433 164.077 1.00 30.19 1858 LEU A N 1
ATOM 2968 C CA . LEU A 1 641 ? 161.021 148.402 165.015 1.00 27.32 1858 LEU A CA 1
ATOM 2969 C C . LEU A 1 641 ? 161.560 147.034 164.622 1.00 28.70 1858 LEU A C 1
ATOM 2970 O O . LEU A 1 641 ? 161.981 146.252 165.481 1.00 33.37 1858 LEU A O 1
ATOM 2975 N N . SER A 1 642 ? 161.550 146.726 163.325 1.00 29.98 1859 SER A N 1
ATOM 2976 C CA . SER A 1 642 ? 162.080 145.447 162.868 1.00 31.20 1859 SER A CA 1
ATOM 2977 C C . SER A 1 642 ? 163.598 145.396 162.990 1.00 33.05 1859 SER A C 1
ATOM 2978 O O . SER A 1 642 ? 164.161 144.344 163.312 1.00 37.26 1859 SER A O 1
ATOM 2981 N N . ALA A 1 643 ? 164.274 146.523 162.749 1.00 30.83 1860 ALA A N 1
ATOM 2982 C CA . ALA A 1 643 ? 165.733 146.527 162.696 1.00 27.69 1860 ALA A CA 1
ATOM 2983 C C . ALA A 1 643 ? 166.359 146.286 164.067 1.00 36.21 1860 ALA A C 1
ATOM 2984 O O . ALA A 1 643 ? 167.371 145.585 164.174 1.00 38.98 1860 ALA A O 1
ATOM 2986 N N . VAL A 1 644 ? 165.775 146.852 165.129 1.00 33.96 1861 VAL A N 1
ATOM 2987 C CA . VAL A 1 644 ? 166.346 146.711 166.469 1.00 29.31 1861 VAL A CA 1
ATOM 2988 C C . VAL A 1 644 ? 165.975 145.400 167.139 1.00 30.24 1861 VAL A C 1
ATOM 2989 O O . VAL A 1 644 ? 166.371 145.175 168.293 1.00 31.80 1861 VAL A O 1
ATOM 2993 N N . SER A 1 645 ? 165.222 144.534 166.457 1.00 31.52 1862 SER A N 1
ATOM 2994 C CA . SER A 1 645 ? 164.835 143.251 167.034 1.00 25.28 1862 SER A CA 1
ATOM 2995 C C . SER A 1 645 ? 166.046 142.360 167.267 1.00 26.57 1862 SER A C 1
ATOM 2996 O O . SER A 1 645 ? 166.113 141.651 168.276 1.00 32.56 1862 SER A O 1
ATOM 2999 N N . ALA A 1 646 ? 167.011 142.387 166.345 1.00 30.44 1863 ALA A N 1
ATOM 3000 C CA . ALA A 1 646 ? 168.238 141.619 166.525 1.00 32.21 1863 ALA A CA 1
ATOM 3001 C C . ALA A 1 646 ? 169.043 142.129 167.714 1.00 33.35 1863 ALA A C 1
ATOM 3002 O O . ALA A 1 646 ? 169.614 141.334 168.465 1.00 34.53 1863 ALA A O 1
ATOM 3004 N N . ASN A 1 647 ? 169.093 143.450 167.903 1.00 34.54 1864 ASN A N 1
ATOM 3005 C CA . ASN A 1 647 ? 169.797 144.017 169.052 1.00 28.64 1864 ASN A CA 1
ATOM 3006 C C . ASN A 1 647 ? 169.121 143.641 170.365 1.00 27.31 1864 ASN A C 1
ATOM 3007 O O . ASN A 1 647 ? 169.798 143.307 171.345 1.00 32.74 1864 ASN A O 1
ATOM 3012 N N . ILE A 1 648 ? 167.787 143.694 170.401 1.00 24.28 1865 ILE A N 1
ATOM 3013 C CA . ILE A 1 648 ? 167.054 143.325 171.610 1.00 26.14 1865 ILE A CA 1
ATOM 3014 C C . ILE A 1 648 ? 167.233 141.840 171.915 1.00 27.22 1865 ILE A C 1
ATOM 3015 O O . ILE A 1 648 ? 167.436 141.450 173.073 1.00 27.37 1865 ILE A O 1
ATOM 3020 N N . GLN A 1 649 ? 167.201 140.996 170.881 1.00 29.91 1866 GLN A N 1
ATOM 3021 C CA . GLN A 1 649 ? 167.455 139.570 171.062 1.00 30.95 1866 GLN A CA 1
ATOM 3022 C C . GLN A 1 649 ? 168.888 139.312 171.523 1.00 34.08 1866 GLN A C 1
ATOM 3023 O O . GLN A 1 649 ? 169.132 138.399 172.318 1.00 38.82 1866 GLN A O 1
ATOM 3029 N N . GLN A 1 650 ? 169.845 140.113 171.045 1.00 33.01 1867 GLN A N 1
ATOM 3030 C CA . GLN A 1 650 ? 171.231 139.960 171.477 1.00 28.61 1867 GLN A CA 1
ATOM 3031 C C . GLN A 1 650 ? 171.402 140.320 172.947 1.00 28.46 1867 GLN A C 1
ATOM 3032 O O . GLN A 1 650 ? 172.103 139.615 173.683 1.00 31.40 1867 GLN A O 1
ATOM 3038 N N . ILE A 1 651 ? 170.767 141.412 173.386 1.00 29.31 1868 ILE A N 1
ATOM 3039 C CA . ILE A 1 651 ? 170.785 141.785 174.802 1.00 24.21 1868 ILE A CA 1
ATOM 3040 C C . ILE A 1 651 ? 170.135 140.694 175.643 1.00 27.78 1868 ILE A C 1
ATOM 3041 O O . ILE A 1 651 ? 170.642 140.320 176.709 1.00 31.21 1868 ILE A O 1
ATOM 3046 N N . GLN A 1 652 ? 169.016 140.157 175.155 1.00 28.47 1869 GLN A N 1
ATOM 3047 C CA . GLN A 1 652 ? 168.299 139.074 175.824 1.00 29.45 1869 GLN A CA 1
ATOM 3048 C C . GLN A 1 652 ? 169.170 137.834 175.998 1.00 28.03 1869 GLN A C 1
ATOM 3049 O O . GLN A 1 652 ? 169.266 137.276 177.097 1.00 33.13 1869 GLN A O 1
ATOM 3055 N N . ASN A 1 653 ? 169.819 137.393 174.919 1.00 28.08 1870 ASN A N 1
ATOM 3056 C CA . ASN A 1 653 ? 170.634 136.185 174.977 1.00 32.46 1870 ASN A CA 1
ATOM 3057 C C . ASN A 1 653 ? 171.883 136.395 175.820 1.00 37.07 1870 ASN A C 1
ATOM 3058 O O . ASN A 1 653 ? 172.311 135.481 176.535 1.00 43.83 1870 ASN A O 1
ATOM 3063 N N . GLY A 1 654 ? 172.483 137.588 175.750 1.00 31.86 1871 GLY A N 1
ATOM 3064 C CA . GLY A 1 654 ? 173.626 137.878 176.598 1.00 31.41 1871 GLY A CA 1
ATOM 3065 C C . GLY A 1 654 ? 173.270 137.893 178.070 1.00 33.72 1871 GLY A C 1
ATOM 3066 O O . GLY A 1 654 ? 174.033 137.406 178.906 1.00 42.46 1871 GLY A O 1
ATOM 3067 N N . LEU A 1 655 ? 172.099 138.443 178.406 1.00 29.15 1872 LEU A N 1
ATOM 3068 C CA . LEU A 1 655 ? 171.637 138.415 179.790 1.00 26.94 1872 LEU A CA 1
ATOM 3069 C C . LEU A 1 655 ? 171.323 136.996 180.243 1.00 34.14 1872 LEU A C 1
ATOM 3070 O O . LEU A 1 655 ? 171.551 136.648 181.407 1.00 36.87 1872 LEU A O 1
ATOM 3075 N N . GLN A 1 656 ? 170.786 136.169 179.343 1.00 36.64 1873 GLN A N 1
ATOM 3076 C CA . GLN A 1 656 ? 170.455 134.793 179.702 1.00 33.50 1873 GLN A CA 1
ATOM 3077 C C . GLN A 1 656 ? 171.708 133.966 179.957 1.00 36.52 1873 GLN A C 1
ATOM 3078 O O . GLN A 1 656 ? 171.799 133.258 180.966 1.00 45.81 1873 GLN A O 1
ATOM 3084 N N . VAL A 1 657 ? 172.694 134.045 179.056 1.00 37.44 1874 VAL A N 1
ATOM 3085 C CA . VAL A 1 657 ? 173.877 133.196 179.168 1.00 41.65 1874 VAL A CA 1
ATOM 3086 C C . VAL A 1 657 ? 175.005 133.851 179.954 1.00 45.34 1874 VAL A C 1
ATOM 3087 O O . VAL A 1 657 ? 176.058 133.226 180.142 1.00 51.78 1874 VAL A O 1
ATOM 3091 N N . GLY A 1 658 ? 174.812 135.072 180.442 1.00 41.02 1875 GLY A N 1
ATOM 3092 C CA . GLY A 1 658 ? 175.858 135.752 181.187 1.00 41.46 1875 GLY A CA 1
ATOM 3093 C C . GLY A 1 658 ? 177.054 136.156 180.353 1.00 45.27 1875 GLY A C 1
ATOM 3094 O O . GLY A 1 658 ? 178.196 136.017 180.809 1.00 48.33 1875 GLY A O 1
ATOM 3095 N N . LYS A 1 659 ? 176.820 136.642 179.137 1.00 45.14 1876 LYS A N 1
ATOM 3096 C CA . LYS A 1 659 ? 177.905 137.135 178.301 1.00 41.65 1876 LYS A CA 1
ATOM 3097 C C . LYS A 1 659 ? 178.468 138.430 178.871 1.00 45.35 1876 LYS A C 1
ATOM 3098 O O . LYS A 1 659 ? 177.729 139.282 179.370 1.00 49.21 1876 LYS A O 1
ATOM 3104 N N . SER A 1 660 ? 179.791 138.573 178.798 1.00 44.01 1877 SER A N 1
ATOM 3105 C CA . SER A 1 660 ? 180.435 139.771 179.320 1.00 48.40 1877 SER A CA 1
ATOM 3106 C C . SER A 1 660 ? 180.259 140.969 178.396 1.00 46.85 1877 SER A C 1
ATOM 3107 O O . SER A 1 660 ? 180.165 142.104 178.874 1.00 44.47 1877 SER A O 1
ATOM 3110 N N . HIS A 1 661 ? 180.210 140.744 177.085 1.00 44.97 1878 HIS A N 1
ATOM 3111 C CA . HIS A 1 661 ? 180.115 141.817 176.108 1.00 38.15 1878 HIS A CA 1
ATOM 3112 C C . HIS A 1 661 ? 179.065 141.478 175.062 1.00 41.28 1878 HIS A C 1
ATOM 3113 O O . HIS A 1 661 ? 178.784 140.307 174.794 1.00 47.97 1878 HIS A O 1
ATOM 3120 N N . ILE A 1 662 ? 178.488 142.522 174.468 1.00 38.76 1879 ILE A N 1
ATOM 3121 C CA . ILE A 1 662 ? 177.619 142.395 173.307 1.00 38.55 1879 ILE A CA 1
ATOM 3122 C C . ILE A 1 662 ? 178.139 143.337 172.231 1.00 41.22 1879 ILE A C 1
ATOM 3123 O O . ILE A 1 662 ? 178.837 144.313 172.511 1.00 47.11 1879 ILE A O 1
ATOM 3128 N N . THR A 1 663 ? 177.793 143.033 170.986 1.00 42.01 1880 THR A N 1
ATOM 3129 C CA . THR A 1 663 ? 178.271 143.791 169.833 1.00 46.12 1880 THR A CA 1
ATOM 3130 C C . THR A 1 663 ? 177.086 144.475 169.160 1.00 43.20 1880 THR A C 1
ATOM 3131 O O . THR A 1 663 ? 176.353 143.853 168.386 1.00 45.72 1880 THR A O 1
ATOM 3135 N N . LEU A 1 664 ? 176.905 145.756 169.458 1.00 48.56 1881 LEU A N 1
ATOM 3136 C CA . LEU A 1 664 ? 175.957 146.610 168.758 1.00 53.34 1881 LEU A CA 1
ATOM 3137 C C . LEU A 1 664 ? 176.703 147.814 168.200 1.00 57.75 1881 LEU A C 1
ATOM 3138 O O . LEU A 1 664 ? 177.622 148.333 168.844 1.00 60.32 1881 LEU A O 1
ATOM 3143 N N . LEU A 1 665 ? 176.309 148.232 166.993 1.00 47.20 1882 LEU A N 1
ATOM 3144 C CA . LEU A 1 665 ? 176.835 149.427 166.323 1.00 57.05 1882 LEU A CA 1
ATOM 3145 C C . LEU A 1 665 ? 178.345 149.346 166.098 1.00 62.36 1882 LEU A C 1
ATOM 3146 O O . LEU A 1 665 ? 179.082 150.302 166.354 1.00 67.38 1882 LEU A O 1
ATOM 3151 N N . GLU A 1 666 ? 178.796 148.182 165.617 1.00 61.12 1883 GLU A N 1
ATOM 3152 C CA . GLU A 1 666 ? 180.182 147.947 165.191 1.00 68.38 1883 GLU A CA 1
ATOM 3153 C C . GLU A 1 666 ? 181.190 148.192 166.313 1.00 66.49 1883 GLU A C 1
ATOM 3154 O O . GLU A 1 666 ? 182.302 148.664 166.068 1.00 71.55 1883 GLU A O 1
ATOM 3160 N N . GLU A 1 667 ? 180.814 147.875 167.549 1.00 63.04 1884 GLU A N 1
ATOM 3161 C CA . GLU A 1 667 ? 181.690 148.091 168.693 1.00 61.27 1884 GLU A CA 1
ATOM 3162 C C . GLU A 1 667 ? 181.324 147.103 169.788 1.00 57.00 1884 GLU A C 1
ATOM 3163 O O . GLU A 1 667 ? 180.151 146.991 170.154 1.00 55.95 1884 GLU A O 1
ATOM 3169 N N . GLU A 1 668 ? 182.324 146.394 170.304 1.00 52.48 1885 GLU A N 1
ATOM 3170 C CA . GLU A 1 668 ? 182.111 145.408 171.361 1.00 51.70 1885 GLU A CA 1
ATOM 3171 C C . GLU A 1 668 ? 182.078 146.132 172.700 1.00 51.37 1885 GLU A C 1
ATOM 3172 O O . GLU A 1 668 ? 183.120 146.454 173.274 1.00 57.84 1885 GLU A O 1
ATOM 3178 N N . THR A 1 669 ? 180.887 146.385 173.197 1.00 48.03 1886 THR A N 1
ATOM 3179 C CA . THR A 1 669 ? 180.675 147.084 174.452 1.00 47.84 1886 THR A CA 1
ATOM 3180 C C . THR A 1 669 ? 180.359 146.096 175.569 1.00 45.95 1886 THR A C 1
ATOM 3181 O O . THR A 1 669 ? 179.755 145.048 175.322 1.00 46.91 1886 THR A O 1
ATOM 3185 N N . PRO A 1 670 ? 180.774 146.386 176.804 1.00 43.77 1887 PRO A N 1
ATOM 3186 C CA . PRO A 1 670 ? 180.437 145.497 177.920 1.00 41.15 1887 PRO A CA 1
ATOM 3187 C C . PRO A 1 670 ? 178.946 145.494 178.220 1.00 42.18 1887 PRO A C 1
ATOM 3188 O O . PRO A 1 670 ? 178.243 146.490 178.029 1.00 42.81 1887 PRO A O 1
ATOM 3192 N N . LEU A 1 671 ? 178.468 144.349 178.694 1.00 37.65 1888 LEU A N 1
ATOM 3193 C CA . LEU A 1 671 ? 177.059 144.140 179.005 1.00 34.51 1888 LEU A CA 1
ATOM 3194 C C . LEU A 1 671 ? 176.927 143.921 180.507 1.00 37.76 1888 LEU A C 1
ATOM 3195 O O . LEU A 1 671 ? 177.424 142.923 181.040 1.00 42.98 1888 LEU A O 1
ATOM 3200 N N . SER A 1 672 ? 176.269 144.855 181.184 1.00 30.22 1889 SER A N 1
ATOM 3201 C CA . SER A 1 672 ? 176.055 144.722 182.612 1.00 27.88 1889 SER A CA 1
ATOM 3202 C C . SER A 1 672 ? 174.947 143.706 182.885 1.00 33.11 1889 SER A C 1
ATOM 3203 O O . SER A 1 672 ? 173.978 143.612 182.127 1.00 32.55 1889 SER A O 1
ATOM 3206 N N . PRO A 1 673 ? 175.066 142.924 183.961 1.00 30.20 1890 PRO A N 1
ATOM 3207 C CA . PRO A 1 673 ? 174.026 141.939 184.282 1.00 31.05 1890 PRO A CA 1
ATOM 3208 C C . PRO A 1 673 ? 172.785 142.521 184.940 1.00 30.68 1890 PRO A C 1
ATOM 3209 O O . PRO A 1 673 ? 171.832 141.774 185.184 1.00 36.71 1890 PRO A O 1
ATOM 3213 N N . HIS A 1 674 ? 172.760 143.819 185.229 1.00 26.71 1891 HIS A N 1
ATOM 3214 C CA . HIS A 1 674 ? 171.632 144.456 185.893 1.00 28.55 1891 HIS A CA 1
ATOM 3215 C C . HIS A 1 674 ? 170.652 145.100 184.922 1.00 31.18 1891 HIS A C 1
ATOM 3216 O O . HIS A 1 674 ? 169.720 145.777 185.366 1.00 31.86 1891 HIS A O 1
ATOM 3223 N N . THR A 1 675 ? 170.837 144.916 183.620 1.00 27.51 1892 THR A N 1
ATOM 3224 C CA . THR A 1 675 ? 170.035 145.627 182.637 1.00 23.01 1892 THR A CA 1
ATOM 3225 C C . THR A 1 675 ? 168.674 144.970 182.456 1.00 26.01 1892 THR A C 1
ATOM 3226 O O . THR A 1 675 ? 168.516 143.757 182.618 1.00 31.86 1892 THR A O 1
ATOM 3230 N N . ALA A 1 676 ? 167.686 145.791 182.113 1.00 23.05 1893 ALA A N 1
ATOM 3231 C CA . ALA A 1 676 ? 166.366 145.305 181.745 1.00 20.52 1893 ALA A CA 1
ATOM 3232 C C . ALA A 1 676 ? 165.731 146.307 180.796 1.00 22.70 1893 ALA A C 1
ATOM 3233 O O . ALA A 1 676 ? 165.900 147.517 180.959 1.00 26.45 1893 ALA A O 1
ATOM 3235 N N . VAL A 1 677 ? 165.003 145.796 179.809 1.00 23.01 1894 VAL A N 1
ATOM 3236 C CA . VAL A 1 677 ? 164.365 146.613 178.785 1.00 21.34 1894 VAL A CA 1
ATOM 3237 C C . VAL A 1 677 ? 162.861 146.548 179.005 1.00 21.42 1894 VAL A C 1
ATOM 3238 O O . VAL A 1 677 ? 162.280 145.458 179.054 1.00 23.19 1894 VAL A O 1
ATOM 3242 N N . PHE A 1 678 ? 162.235 147.710 179.146 1.00 20.38 1895 PHE A N 1
ATOM 3243 C CA . PHE A 1 678 ? 160.794 147.819 179.305 1.00 17.13 1895 PHE A CA 1
ATOM 3244 C C . PHE A 1 678 ? 160.238 148.707 178.205 1.00 22.35 1895 PHE A C 1
ATOM 3245 O O . PHE A 1 678 ? 160.866 149.696 177.819 1.00 24.89 1895 PHE A O 1
ATOM 3253 N N . ILE A 1 679 ? 159.072 148.341 177.686 1.00 24.25 1896 ILE A N 1
ATOM 3254 C CA . ILE A 1 679 ? 158.364 149.150 176.705 1.00 21.54 1896 ILE A CA 1
ATOM 3255 C C . ILE A 1 679 ? 156.924 149.298 177.166 1.00 21.93 1896 ILE A C 1
ATOM 3256 O O . ILE A 1 679 ? 156.357 148.383 177.770 1.00 26.49 1896 ILE A O 1
ATOM 3261 N N . THR A 1 680 ? 156.353 150.477 176.943 1.00 23.87 1897 THR A N 1
ATOM 3262 C CA . THR A 1 680 ? 154.930 150.708 177.146 1.00 25.83 1897 THR A CA 1
ATOM 3263 C C . THR A 1 680 ? 154.378 151.310 175.867 1.00 30.06 1897 THR A C 1
ATOM 3264 O O . THR A 1 680 ? 154.952 152.263 175.333 1.00 36.29 1897 THR A O 1
ATOM 3268 N N . LEU A 1 681 ? 153.277 150.754 175.371 1.00 32.10 1898 LEU A N 1
ATOM 3269 C CA . LEU A 1 681 ? 152.687 151.224 174.127 1.00 33.56 1898 LEU A CA 1
ATOM 3270 C C . LEU A 1 681 ? 151.182 151.353 174.297 1.00 30.02 1898 LEU A C 1
ATOM 3271 O O . LEU A 1 681 ? 150.594 150.841 175.250 1.00 31.19 1898 LEU A O 1
ATOM 3276 N N . ASN A 1 682 ? 150.568 152.068 173.357 1.00 32.41 1899 ASN A N 1
ATOM 3277 C CA . ASN A 1 682 ? 149.132 152.336 173.364 1.00 35.97 1899 ASN A CA 1
ATOM 3278 C C . ASN A 1 682 ? 148.598 152.003 171.978 1.00 43.78 1899 ASN A C 1
ATOM 3279 O O . ASN A 1 682 ? 148.531 152.872 171.099 1.00 51.67 1899 ASN A O 1
ATOM 3284 N N . PRO A 1 683 ? 148.227 150.748 171.739 1.00 44.13 1900 PRO A N 1
ATOM 3285 C CA . PRO A 1 683 ? 147.715 150.368 170.419 1.00 47.06 1900 PRO A CA 1
ATOM 3286 C C . PRO A 1 683 ? 146.302 150.881 170.195 1.00 56.53 1900 PRO A C 1
ATOM 3287 O O . PRO A 1 683 ? 145.559 151.187 171.130 1.00 57.20 1900 PRO A O 1
ATOM 3291 N N . GLY A 1 684 ? 145.936 150.971 168.922 1.00 63.35 1901 GLY A N 1
ATOM 3292 C CA . GLY A 1 684 ? 144.592 151.335 168.536 1.00 71.52 1901 GLY A CA 1
ATOM 3293 C C . GLY A 1 684 ? 144.370 152.786 168.176 1.00 78.35 1901 GLY A C 1
ATOM 3294 O O . GLY A 1 684 ? 143.217 153.179 167.968 1.00 83.33 1901 GLY A O 1
ATOM 3295 N N . TYR A 1 685 ? 145.423 153.592 168.094 1.00 73.88 1902 TYR A N 1
ATOM 3296 C CA . TYR A 1 685 ? 145.292 154.994 167.732 1.00 80.17 1902 TYR A CA 1
ATOM 3297 C C . TYR A 1 685 ? 145.946 155.255 166.382 1.00 82.40 1902 TYR A C 1
ATOM 3298 O O . TYR A 1 685 ? 146.800 154.493 165.920 1.00 80.28 1902 TYR A O 1
ATOM 3307 N N . ASN A 1 686 ? 145.519 156.343 165.748 1.00 84.23 1903 ASN A N 1
ATOM 3308 C CA . ASN A 1 686 ? 146.009 156.689 164.423 1.00 88.35 1903 ASN A CA 1
ATOM 3309 C C . ASN A 1 686 ? 147.456 157.164 164.482 1.00 84.10 1903 ASN A C 1
ATOM 3310 O O . ASN A 1 686 ? 147.902 157.759 165.467 1.00 76.08 1903 ASN A O 1
ATOM 3315 N N . GLY A 1 687 ? 148.191 156.893 163.407 1.00 80.12 1904 GLY A N 1
ATOM 3316 C CA . GLY A 1 687 ? 149.577 157.310 163.325 1.00 79.19 1904 GLY A CA 1
ATOM 3317 C C . GLY A 1 687 ? 150.517 156.533 164.215 1.00 83.84 1904 GLY A C 1
ATOM 3318 O O . GLY A 1 687 ? 151.600 157.029 164.543 1.00 82.99 1904 GLY A O 1
ATOM 3319 N N . ARG A 1 688 ? 150.135 155.324 164.617 1.00 81.73 1905 ARG A N 1
ATOM 3320 C CA . ARG A 1 688 ? 150.962 154.486 165.472 1.00 70.06 1905 ARG A CA 1
ATOM 3321 C C . ARG A 1 688 ? 151.191 153.152 164.782 1.00 57.73 1905 ARG A C 1
ATOM 3322 O O . ARG A 1 688 ? 150.237 152.505 164.340 1.00 56.84 1905 ARG A O 1
ATOM 3330 N N . SER A 1 689 ? 152.453 152.747 164.698 1.00 54.87 1906 SER A N 1
ATOM 3331 C CA . SER A 1 689 ? 152.833 151.542 163.984 1.00 55.36 1906 SER A CA 1
ATOM 3332 C C . SER A 1 689 ? 152.502 150.298 164.804 1.00 58.22 1906 SER A C 1
ATOM 3333 O O . SER A 1 689 ? 152.149 150.367 165.984 1.00 56.40 1906 SER A O 1
ATOM 3336 N N . GLU A 1 690 ? 152.611 149.144 164.155 1.00 63.80 1907 GLU A N 1
ATOM 3337 C CA . GLU A 1 690 ? 152.384 147.854 164.790 1.00 59.50 1907 GLU A CA 1
ATOM 3338 C C . GLU A 1 690 ? 153.704 147.102 164.864 1.00 54.58 1907 GLU A C 1
ATOM 3339 O O . GLU A 1 690 ? 154.442 147.037 163.876 1.00 56.67 1907 GLU A O 1
ATOM 3345 N N . LEU A 1 691 ? 153.999 146.552 166.037 1.00 49.68 1908 LEU A N 1
ATOM 3346 C CA . LEU A 1 691 ? 155.258 145.853 166.236 1.00 46.51 1908 LEU A CA 1
ATOM 3347 C C . LEU A 1 691 ? 155.273 144.550 165.440 1.00 46.84 1908 LEU A C 1
ATOM 3348 O O . LEU A 1 691 ? 154.258 143.850 165.373 1.00 49.25 1908 LEU A O 1
ATOM 3353 N N . PRO A 1 692 ? 156.398 144.205 164.817 1.00 45.73 1909 PRO A N 1
ATOM 3354 C CA . PRO A 1 692 ? 156.501 142.910 164.141 1.00 42.55 1909 PRO A CA 1
ATOM 3355 C C . PRO A 1 692 ? 156.515 141.763 165.140 1.00 41.32 1909 PRO A C 1
ATOM 3356 O O . PRO A 1 692 ? 156.714 141.946 166.341 1.00 43.28 1909 PRO A O 1
ATOM 3360 N N . GLU A 1 693 ? 156.289 140.558 164.615 1.00 41.61 1910 GLU A N 1
ATOM 3361 C CA . GLU A 1 693 ? 156.116 139.392 165.476 1.00 44.06 1910 GLU A CA 1
ATOM 3362 C C . GLU A 1 693 ? 157.431 138.956 166.105 1.00 42.29 1910 GLU A C 1
ATOM 3363 O O . GLU A 1 693 ? 157.459 138.532 167.266 1.00 48.34 1910 GLU A O 1
ATOM 3369 N N . ASN A 1 694 ? 158.531 139.048 165.354 1.00 44.60 1911 ASN A N 1
ATOM 3370 C CA . ASN A 1 694 ? 159.836 138.696 165.900 1.00 40.64 1911 ASN A CA 1
ATOM 3371 C C . ASN A 1 694 ? 160.283 139.665 166.985 1.00 41.26 1911 ASN A C 1
ATOM 3372 O O . ASN A 1 694 ? 161.136 139.308 167.804 1.00 49.28 1911 ASN A O 1
ATOM 3377 N N . LEU A 1 695 ? 159.730 140.876 167.008 1.00 36.68 1912 LEU A N 1
ATOM 3378 C CA . LEU A 1 695 ? 159.948 141.808 168.105 1.00 32.17 1912 LEU A CA 1
ATOM 3379 C C . LEU A 1 695 ? 158.980 141.572 169.257 1.00 33.94 1912 LEU A C 1
ATOM 3380 O O . LEU A 1 695 ? 159.368 141.693 170.423 1.00 36.10 1912 LEU A O 1
ATOM 3385 N N . LYS A 1 696 ? 157.724 141.231 168.952 1.00 36.08 1913 LYS A N 1
ATOM 3386 C CA . LYS A 1 696 ? 156.743 140.982 170.004 1.00 32.65 1913 LYS A CA 1
ATOM 3387 C C . LYS A 1 696 ? 157.060 139.718 170.787 1.00 35.87 1913 LYS A C 1
ATOM 3388 O O . LYS A 1 696 ? 156.688 139.610 171.960 1.00 40.99 1913 LYS A O 1
ATOM 3394 N N . LYS A 1 697 ? 157.737 138.753 170.165 1.00 33.07 1914 LYS A N 1
ATOM 3395 C CA . LYS A 1 697 ? 158.157 137.556 170.879 1.00 33.61 1914 LYS A CA 1
ATOM 3396 C C . LYS A 1 697 ? 159.353 137.799 171.790 1.00 37.26 1914 LYS A C 1
ATOM 3397 O O . LYS A 1 697 ? 159.704 136.910 172.573 1.00 39.16 1914 LYS A O 1
ATOM 3403 N N . SER A 1 698 ? 159.984 138.969 171.707 1.00 33.98 1915 SER A N 1
ATOM 3404 C CA . SER A 1 698 ? 161.058 139.358 172.610 1.00 33.49 1915 SER A CA 1
ATOM 3405 C C . SER A 1 698 ? 160.551 140.073 173.855 1.00 30.56 1915 SER A C 1
ATOM 3406 O O . SER A 1 698 ? 161.358 140.440 174.715 1.00 31.18 1915 SER A O 1
ATOM 3409 N N . PHE A 1 699 ? 159.242 140.282 173.968 1.00 29.02 1916 PHE A N 1
ATOM 3410 C CA . PHE A 1 699 ? 158.635 140.944 175.111 1.00 23.59 1916 PHE A CA 1
ATOM 3411 C C . PHE A 1 699 ? 157.457 140.113 175.598 1.00 31.43 1916 PHE A C 1
ATOM 3412 O O . PHE A 1 699 ? 156.875 139.325 174.850 1.00 37.26 1916 PHE A O 1
ATOM 3420 N N . ARG A 1 700 ? 157.113 140.290 176.868 1.00 28.56 1917 ARG A N 1
ATOM 3421 C CA . ARG A 1 700 ? 155.961 139.627 177.474 1.00 26.88 1917 ARG A CA 1
ATOM 3422 C C . ARG A 1 700 ? 154.937 140.701 177.815 1.00 24.49 1917 ARG A C 1
ATOM 3423 O O . ARG A 1 700 ? 155.063 141.392 178.830 1.00 27.60 1917 ARG A O 1
ATOM 3431 N N . GLU A 1 701 ? 153.923 140.834 176.967 1.00 27.08 1918 GLU A N 1
ATOM 3432 C CA . GLU A 1 701 ? 152.945 141.899 177.110 1.00 29.33 1918 GLU A CA 1
ATOM 3433 C C . GLU A 1 701 ? 151.989 141.623 178.262 1.00 26.22 1918 GLU A C 1
ATOM 3434 O O . GLU A 1 701 ? 151.754 140.475 178.646 1.00 33.12 1918 GLU A O 1
ATOM 3440 N N . PHE A 1 702 ? 151.446 142.702 178.820 1.00 23.20 1919 PHE A N 1
ATOM 3441 C CA . PHE A 1 702 ? 150.442 142.627 179.870 1.00 21.30 1919 PHE A CA 1
ATOM 3442 C C . PHE A 1 702 ? 149.455 143.764 179.676 1.00 23.24 1919 PHE A C 1
ATOM 3443 O O . PHE A 1 702 ? 149.862 144.905 179.444 1.00 25.81 1919 PHE A O 1
ATOM 3451 N N . SER A 1 703 ? 148.167 143.456 179.774 1.00 22.90 1920 SER A N 1
ATOM 3452 C CA . SER A 1 703 ? 147.134 144.463 179.585 1.00 21.53 1920 SER A CA 1
ATOM 3453 C C . SER A 1 703 ? 146.915 145.249 180.870 1.00 27.97 1920 SER A C 1
ATOM 3454 O O . SER A 1 703 ? 146.777 144.668 181.950 1.00 34.98 1920 SER A O 1
ATOM 3457 N N . MET A 1 704 ? 146.863 146.570 180.745 1.00 27.36 1921 MET A N 1
ATOM 3458 C CA . MET A 1 704 ? 146.653 147.489 181.857 1.00 28.43 1921 MET A CA 1
ATOM 3459 C C . MET A 1 704 ? 145.458 148.384 181.569 1.00 34.49 1921 MET A C 1
ATOM 3460 O O . MET A 1 704 ? 145.532 149.609 181.649 1.00 36.66 1921 MET A O 1
ATOM 3465 N N . LYS A 1 705 ? 144.336 147.768 181.196 1.00 39.29 1922 LYS A N 1
ATOM 3466 C CA . LYS A 1 705 ? 143.203 148.525 180.673 1.00 39.76 1922 LYS A CA 1
ATOM 3467 C C . LYS A 1 705 ? 142.480 149.304 181.770 1.00 40.40 1922 LYS A C 1
ATOM 3468 O O . LYS A 1 705 ? 142.153 150.483 181.590 1.00 44.11 1922 LYS A O 1
ATOM 3474 N N . SER A 1 706 ? 142.223 148.673 182.909 1.00 37.99 1923 SER A N 1
ATOM 3475 C CA . SER A 1 706 ? 141.363 149.264 183.937 1.00 42.75 1923 SER A CA 1
ATOM 3476 C C . SER A 1 706 ? 142.075 149.385 185.277 1.00 44.56 1923 SER A C 1
ATOM 3477 O O . SER A 1 706 ? 142.248 148.368 185.975 1.00 42.05 1923 SER A O 1
ATOM 3480 N N . PRO A 1 707 ? 142.490 150.579 185.687 1.00 42.69 1924 PRO A N 1
ATOM 3481 C CA . PRO A 1 707 ? 143.098 150.748 187.010 1.00 35.84 1924 PRO A CA 1
ATOM 3482 C C . PRO A 1 707 ? 142.044 150.838 188.107 1.00 35.85 1924 PRO A C 1
ATOM 3483 O O . PRO A 1 707 ? 140.848 150.984 187.856 1.00 41.22 1924 PRO A O 1
ATOM 3487 N N . GLN A 1 708 ? 142.520 150.753 189.351 1.00 31.13 1925 GLN A N 1
ATOM 3488 C CA . GLN A 1 708 ? 141.653 150.771 190.531 1.00 29.34 1925 GLN A CA 1
ATOM 3489 C C . GLN A 1 708 ? 141.634 152.187 191.103 1.00 32.15 1925 GLN A C 1
ATOM 3490 O O . GLN A 1 708 ? 142.274 152.501 192.113 1.00 37.88 1925 GLN A O 1
ATOM 3496 N N . SER A 1 709 ? 140.861 153.048 190.435 1.00 24.96 1926 SER A N 1
ATOM 3497 C CA . SER A 1 709 ? 140.801 154.461 190.792 1.00 22.84 1926 SER A CA 1
ATOM 3498 C C . SER A 1 709 ? 140.203 154.679 192.174 1.00 24.51 1926 SER A C 1
ATOM 3499 O O . SER A 1 709 ? 140.599 155.618 192.872 1.00 29.04 1926 SER A O 1
ATOM 3502 N N . GLY A 1 710 ? 139.263 153.826 192.587 1.00 26.76 1927 GLY A N 1
ATOM 3503 C CA . GLY A 1 710 ? 138.693 153.955 193.920 1.00 31.19 1927 GLY A CA 1
ATOM 3504 C C . GLY A 1 710 ? 139.711 153.703 195.014 1.00 29.81 1927 GLY A C 1
ATOM 3505 O O . GLY A 1 710 ? 139.798 154.460 195.984 1.00 29.22 1927 GLY A O 1
ATOM 3506 N N . THR A 1 711 ? 140.510 152.643 194.858 1.00 30.20 1928 THR A N 1
ATOM 3507 C CA . THR A 1 711 ? 141.580 152.356 195.810 1.00 27.81 1928 THR A CA 1
ATOM 3508 C C . THR A 1 711 ? 142.627 153.461 195.814 1.00 26.19 1928 THR A C 1
ATOM 3509 O O . THR A 1 711 ? 143.097 153.879 196.884 1.00 30.32 1928 THR A O 1
ATOM 3513 N N . ILE A 1 712 ? 142.991 153.953 194.624 1.00 23.41 1929 ILE A N 1
ATOM 3514 C CA . ILE A 1 712 ? 143.992 155.014 194.514 1.00 20.99 1929 ILE A CA 1
ATOM 3515 C C . ILE A 1 712 ? 143.524 156.270 195.242 1.00 26.33 1929 ILE A C 1
ATOM 3516 O O . ILE A 1 712 ? 144.245 156.828 196.082 1.00 28.14 1929 ILE A O 1
ATOM 3521 N N . ALA A 1 713 ? 142.291 156.704 194.963 1.00 26.21 1930 ALA A N 1
ATOM 3522 C CA . ALA A 1 713 ? 141.751 157.903 195.593 1.00 20.60 1930 ALA A CA 1
ATOM 3523 C C . ALA A 1 713 ? 141.573 157.716 197.094 1.00 23.18 1930 ALA A C 1
ATOM 3524 O O . ALA A 1 713 ? 141.822 158.648 197.867 1.00 28.36 1930 ALA A O 1
ATOM 3526 N N . GLU A 1 714 ? 141.171 156.514 197.527 1.00 24.73 1931 GLU A N 1
ATOM 3527 C CA . GLU A 1 714 ? 140.954 156.263 198.948 1.00 25.07 1931 GLU A CA 1
ATOM 3528 C C . GLU A 1 714 ? 142.249 156.367 199.736 1.00 29.68 1931 GLU A C 1
ATOM 3529 O O . GLU A 1 714 ? 142.310 157.068 200.753 1.00 33.98 1931 GLU A O 1
ATOM 3535 N N . MET A 1 715 ? 143.310 155.701 199.271 1.00 27.84 1932 MET A N 1
ATOM 3536 C CA . MET A 1 715 ? 144.557 155.772 200.025 1.00 24.09 1932 MET A CA 1
ATOM 3537 C C . MET A 1 715 ? 145.239 157.129 199.886 1.00 25.26 1932 MET A C 1
ATOM 3538 O O . MET A 1 715 ? 145.888 157.580 200.837 1.00 27.67 1932 MET A O 1
ATOM 3543 N N . ILE A 1 716 ? 145.074 157.818 198.749 1.00 26.95 1933 ILE A N 1
ATOM 3544 C CA . ILE A 1 716 ? 145.641 159.160 198.623 1.00 26.28 1933 ILE A CA 1
ATOM 3545 C C . ILE A 1 716 ? 144.958 160.132 199.583 1.00 29.10 1933 ILE A C 1
ATOM 3546 O O . ILE A 1 716 ? 145.628 160.911 200.274 1.00 33.71 1933 ILE A O 1
ATOM 3551 N N . LEU A 1 717 ? 143.624 160.085 199.665 1.00 27.92 1934 LEU A N 1
ATOM 3552 C CA . LEU A 1 717 ? 142.912 160.940 200.610 1.00 28.74 1934 LEU A CA 1
ATOM 3553 C C . LEU A 1 717 ? 143.212 160.559 202.055 1.00 33.27 1934 LEU A C 1
ATOM 3554 O O . LEU A 1 717 ? 143.273 161.437 202.923 1.00 42.71 1934 LEU A O 1
ATOM 3559 N N . GLN A 1 718 ? 143.407 159.265 202.329 1.00 29.26 1935 GLN A N 1
ATOM 3560 C CA . GLN A 1 718 ? 143.767 158.832 203.675 1.00 29.78 1935 GLN A CA 1
ATOM 3561 C C . GLN A 1 718 ? 145.133 159.366 204.087 1.00 29.66 1935 GLN A C 1
ATOM 3562 O O . GLN A 1 718 ? 145.314 159.798 205.231 1.00 33.25 1935 GLN A O 1
ATOM 3568 N N . ILE A 1 719 ? 146.102 159.352 203.170 1.00 30.92 1936 ILE A N 1
ATOM 3569 C CA . ILE A 1 719 ? 147.423 159.890 203.482 1.00 30.54 1936 ILE A CA 1
ATOM 3570 C C . ILE A 1 719 ? 147.366 161.408 203.630 1.00 36.98 1936 ILE A C 1
ATOM 3571 O O . ILE A 1 719 ? 147.988 161.980 204.534 1.00 42.05 1936 ILE A O 1
ATOM 3576 N N . MET A 1 720 ? 146.597 162.083 202.769 1.00 36.67 1937 MET A N 1
ATOM 3577 C CA . MET A 1 720 ? 146.442 163.530 202.890 1.00 39.15 1937 MET A CA 1
ATOM 3578 C C . MET A 1 720 ? 145.676 163.934 204.144 1.00 44.66 1937 MET A C 1
ATOM 3579 O O . MET A 1 720 ? 145.774 165.091 204.565 1.00 52.82 1937 MET A O 1
ATOM 3584 N N . GLY A 1 721 ? 144.920 163.023 204.742 1.00 41.05 1938 GLY A N 1
ATOM 3585 C CA . GLY A 1 721 ? 144.304 163.269 206.026 1.00 45.72 1938 GLY A CA 1
ATOM 3586 C C . GLY A 1 721 ? 142.830 163.596 206.003 1.00 52.09 1938 GLY A C 1
ATOM 3587 O O . GLY A 1 721 ? 142.331 164.168 206.977 1.00 62.39 1938 GLY A O 1
ATOM 3588 N N . PHE A 1 722 ? 142.122 163.259 204.931 1.00 41.73 1939 PHE A N 1
ATOM 3589 C CA . PHE A 1 722 ? 140.700 163.550 204.854 1.00 48.47 1939 PHE A CA 1
ATOM 3590 C C . PHE A 1 722 ? 139.920 162.604 205.762 1.00 58.90 1939 PHE A C 1
ATOM 3591 O O . PHE A 1 722 ? 140.285 161.440 205.945 1.00 54.42 1939 PHE A O 1
ATOM 3599 N N . GLU A 1 723 ? 138.837 163.127 206.344 1.00 65.79 1940 GLU A N 1
ATOM 3600 C CA . GLU A 1 723 ? 138.158 162.420 207.428 1.00 65.85 1940 GLU A CA 1
ATOM 3601 C C . GLU A 1 723 ? 137.395 161.201 206.924 1.00 66.15 1940 GLU A C 1
ATOM 3602 O O . GLU A 1 723 ? 137.451 160.132 207.544 1.00 68.27 1940 GLU A O 1
ATOM 3608 N N . ASP A 1 724 ? 136.674 161.332 205.814 1.00 59.03 1941 ASP A N 1
ATOM 3609 C CA . ASP A 1 724 ? 135.948 160.209 205.228 1.00 60.08 1941 ASP A CA 1
ATOM 3610 C C . ASP A 1 724 ? 136.583 159.907 203.874 1.00 57.02 1941 ASP A C 1
ATOM 3611 O O . ASP A 1 724 ? 136.074 160.289 202.818 1.00 62.80 1941 ASP A O 1
ATOM 3616 N N . SER A 1 725 ? 137.687 159.159 203.915 1.00 53.78 1942 SER A N 1
ATOM 3617 C CA . SER A 1 725 ? 138.469 158.916 202.709 1.00 49.39 1942 SER A CA 1
ATOM 3618 C C . SER A 1 725 ? 137.786 157.910 201.794 1.00 49.08 1942 SER A C 1
ATOM 3619 O O . SER A 1 725 ? 137.738 158.109 200.576 1.00 46.26 1942 SER A O 1
ATOM 3622 N N . LYS A 1 726 ? 137.245 156.831 202.366 1.00 45.97 1943 LYS A N 1
ATOM 3623 C CA . LYS A 1 726 ? 136.571 155.811 201.568 1.00 46.15 1943 LYS A CA 1
ATOM 3624 C C . LYS A 1 726 ? 135.308 156.362 200.917 1.00 51.71 1943 LYS A C 1
ATOM 3625 O O . LYS A 1 726 ? 135.071 156.154 199.719 1.00 55.67 1943 LYS A O 1
ATOM 3631 N N . SER A 1 727 ? 134.492 157.081 201.693 1.00 47.78 1944 SER A N 1
ATOM 3632 C CA . SER A 1 727 ? 133.267 157.666 201.156 1.00 47.65 1944 SER A CA 1
ATOM 3633 C C . SER A 1 727 ? 133.573 158.747 200.128 1.00 47.89 1944 SER A C 1
ATOM 3634 O O . SER A 1 727 ? 132.899 158.835 199.094 1.00 53.00 1944 SER A O 1
ATOM 3637 N N . LEU A 1 728 ? 134.593 159.571 200.390 1.00 43.37 1945 LEU A N 1
ATOM 3638 C CA . LEU A 1 728 ? 134.974 160.606 199.436 1.00 36.79 1945 LEU A CA 1
ATOM 3639 C C . LEU A 1 728 ? 135.498 160.006 198.137 1.00 41.44 1945 LEU A C 1
ATOM 3640 O O . LEU A 1 728 ? 135.179 160.502 197.053 1.00 44.86 1945 LEU A O 1
ATOM 3645 N N . ALA A 1 729 ? 136.295 158.938 198.225 1.00 40.37 1946 ALA A N 1
ATOM 3646 C CA . ALA A 1 729 ? 136.792 158.275 197.024 1.00 38.50 1946 ALA A CA 1
ATOM 3647 C C . ALA A 1 729 ? 135.665 157.633 196.231 1.00 37.81 1946 ALA A C 1
ATOM 3648 O O . ALA A 1 729 ? 135.661 157.693 194.995 1.00 41.03 1946 ALA A O 1
ATOM 3650 N N . SER A 1 730 ? 134.711 157.002 196.923 1.00 37.36 1947 SER A N 1
ATOM 3651 C CA . SER A 1 730 ? 133.556 156.432 196.239 1.00 41.01 1947 SER A CA 1
ATOM 3652 C C . SER A 1 730 ? 132.752 157.512 195.531 1.00 45.55 1947 SER A C 1
ATOM 3653 O O . SER A 1 730 ? 132.349 157.336 194.374 1.00 47.86 1947 SER A O 1
ATOM 3656 N N . LYS A 1 731 ? 132.548 158.655 196.197 1.00 45.51 1948 LYS A N 1
ATOM 3657 C CA . LYS A 1 731 ? 131.833 159.771 195.585 1.00 42.08 1948 LYS A CA 1
ATOM 3658 C C . LYS A 1 731 ? 132.570 160.311 194.365 1.00 38.82 1948 LYS A C 1
ATOM 3659 O O . LYS A 1 731 ? 131.950 160.573 193.330 1.00 40.83 1948 LYS A O 1
ATOM 3665 N N . ILE A 1 732 ? 133.894 160.463 194.462 1.00 35.17 1949 ILE A N 1
ATOM 3666 C CA . ILE A 1 732 ? 134.671 161.035 193.363 1.00 33.00 1949 ILE A CA 1
ATOM 3667 C C . ILE A 1 732 ? 134.669 160.103 192.156 1.00 37.93 1949 ILE A C 1
ATOM 3668 O O . ILE A 1 732 ? 134.456 160.540 191.018 1.00 44.92 1949 ILE A O 1
ATOM 3673 N N . VAL A 1 733 ? 134.893 158.806 192.384 1.00 37.10 1950 VAL A N 1
ATOM 3674 C CA . VAL A 1 733 ? 134.955 157.861 191.271 1.00 37.67 1950 VAL A CA 1
ATOM 3675 C C . VAL A 1 733 ? 133.576 157.677 190.642 1.00 41.24 1950 VAL A C 1
ATOM 3676 O O . VAL A 1 733 ? 133.450 157.598 189.411 1.00 40.43 1950 VAL A O 1
ATOM 3680 N N . HIS A 1 734 ? 132.520 157.641 191.464 1.00 42.30 1951 HIS A N 1
ATOM 3681 C CA . HIS A 1 734 ? 131.164 157.576 190.928 1.00 45.72 1951 HIS A CA 1
ATOM 3682 C C . HIS A 1 734 ? 130.824 158.823 190.120 1.00 51.84 1951 HIS A C 1
ATOM 3683 O O . HIS A 1 734 ? 130.205 158.726 189.056 1.00 55.32 1951 HIS A O 1
ATOM 3690 N N . PHE A 1 735 ? 131.237 159.999 190.602 1.00 50.32 1952 PHE A N 1
ATOM 3691 C CA . PHE A 1 735 ? 130.992 161.243 189.881 1.00 42.86 1952 PHE A CA 1
ATOM 3692 C C . PHE A 1 735 ? 131.737 161.277 188.552 1.00 39.76 1952 PHE A C 1
ATOM 3693 O O . PHE A 1 735 ? 131.188 161.728 187.543 1.00 44.26 1952 PHE A O 1
ATOM 3701 N N . LEU A 1 736 ? 132.982 160.794 188.531 1.00 40.15 1953 LEU A N 1
ATOM 3702 C CA . LEU A 1 736 ? 133.754 160.764 187.289 1.00 42.30 1953 LEU A CA 1
ATOM 3703 C C . LEU A 1 736 ? 133.152 159.796 186.276 1.00 45.35 1953 LEU A C 1
ATOM 3704 O O . LEU A 1 736 ? 133.040 160.124 185.086 1.00 43.29 1953 LEU A O 1
ATOM 3709 N N . GLU A 1 737 ? 132.762 158.599 186.728 1.00 48.45 1954 GLU A N 1
ATOM 3710 C CA . GLU A 1 737 ? 132.134 157.633 185.830 1.00 49.93 1954 GLU A CA 1
ATOM 3711 C C . GLU A 1 737 ? 130.793 158.144 185.321 1.00 50.04 1954 GLU A C 1
ATOM 3712 O O . GLU A 1 737 ? 130.452 157.961 184.146 1.00 54.21 1954 GLU A O 1
ATOM 3718 N N . LEU A 1 738 ? 130.031 158.812 186.188 1.00 48.17 1955 LEU A N 1
ATOM 3719 C CA . LEU A 1 738 ? 128.750 159.382 185.793 1.00 50.61 1955 LEU A CA 1
ATOM 3720 C C . LEU A 1 738 ? 128.929 160.513 184.783 1.00 52.46 1955 LEU A C 1
ATOM 3721 O O . LEU A 1 738 ? 128.124 160.651 183.854 1.00 56.57 1955 LEU A O 1
ATOM 3726 N N . LEU A 1 739 ? 129.961 161.343 184.965 1.00 50.56 1956 LEU A N 1
ATOM 3727 C CA . LEU A 1 739 ? 130.260 162.394 183.997 1.00 43.09 1956 LEU A CA 1
ATOM 3728 C C . LEU A 1 739 ? 130.629 161.797 182.646 1.00 46.16 1956 LEU A C 1
ATOM 3729 O O . LEU A 1 739 ? 130.121 162.227 181.603 1.00 52.32 1956 LEU A O 1
ATOM 3734 N N . SER A 1 740 ? 131.494 160.774 182.653 1.00 46.50 1957 SER A N 1
ATOM 3735 C CA . SER A 1 740 ? 131.878 160.117 181.407 1.00 49.67 1957 SER A CA 1
ATOM 3736 C C . SER A 1 740 ? 130.701 159.400 180.758 1.00 55.08 1957 SER A C 1
ATOM 3737 O O . SER A 1 740 ? 130.706 159.178 179.543 1.00 59.47 1957 SER A O 1
ATOM 3740 N N . SER A 1 741 ? 129.691 159.031 181.546 1.00 56.68 1958 SER A N 1
ATOM 3741 C CA . SER A 1 741 ? 128.491 158.426 180.981 1.00 56.69 1958 SER A CA 1
ATOM 3742 C C . SER A 1 741 ? 127.587 159.469 180.330 1.00 59.02 1958 SER A C 1
ATOM 3743 O O . SER A 1 741 ? 127.247 159.355 179.147 1.00 63.11 1958 SER A O 1
ATOM 3746 N N . LYS A 1 742 ? 127.185 160.497 181.082 1.00 58.62 1959 LYS A N 1
ATOM 3747 C CA . LYS A 1 742 ? 126.088 161.357 180.648 1.00 60.70 1959 LYS A CA 1
ATOM 3748 C C . LYS A 1 742 ? 126.515 162.750 180.184 1.00 62.75 1959 LYS A C 1
ATOM 3749 O O . LYS A 1 742 ? 125.652 163.619 180.025 1.00 67.49 1959 LYS A O 1
ATOM 3755 N N . CYS A 1 743 ? 127.803 162.995 179.957 1.00 63.37 1960 CYS A N 1
ATOM 3756 C CA . CYS A 1 743 ? 128.156 164.198 179.217 1.00 60.23 1960 CYS A CA 1
ATOM 3757 C C . CYS A 1 743 ? 128.107 163.920 177.716 1.00 66.24 1960 CYS A C 1
ATOM 3758 O O . CYS A 1 743 ? 127.776 162.818 177.270 1.00 69.91 1960 CYS A O 1
ATOM 3761 N N . SER A 1 744 ? 128.428 164.939 176.924 1.00 66.02 1961 SER A N 1
ATOM 3762 C CA . SER A 1 744 ? 128.423 164.794 175.477 1.00 70.83 1961 SER A CA 1
ATOM 3763 C C . SER A 1 744 ? 129.570 163.899 175.019 1.00 72.77 1961 SER A C 1
ATOM 3764 O O . SER A 1 744 ? 130.602 163.778 175.683 1.00 71.10 1961 SER A O 1
ATOM 3767 N N . SER A 1 745 ? 129.371 163.255 173.876 1.00 71.58 1962 SER A N 1
ATOM 3768 C CA . SER A 1 745 ? 130.340 162.300 173.343 1.00 75.41 1962 SER A CA 1
ATOM 3769 C C . SER A 1 745 ? 131.261 162.971 172.326 1.00 77.97 1962 SER A C 1
ATOM 3770 O O . SER A 1 745 ? 131.301 162.616 171.147 1.00 79.82 1962 SER A O 1
ATOM 3773 N N . MET A 1 746 ? 132.011 163.963 172.797 1.00 73.24 1963 MET A N 1
ATOM 3774 C CA . MET A 1 746 ? 133.041 164.597 171.991 1.00 71.92 1963 MET A CA 1
ATOM 3775 C C . MET A 1 746 ? 134.414 164.328 172.593 1.00 60.43 1963 MET A C 1
ATOM 3776 O O . MET A 1 746 ? 134.553 164.108 173.800 1.00 59.97 1963 MET A O 1
ATOM 3781 N N . ASN A 1 747 ? 135.427 164.362 171.724 1.00 58.21 1964 ASN A N 1
ATOM 3782 C CA . ASN A 1 747 ? 136.634 163.563 171.903 1.00 60.48 1964 ASN A CA 1
ATOM 3783 C C . ASN A 1 747 ? 137.513 164.000 173.068 1.00 59.01 1964 ASN A C 1
ATOM 3784 O O . ASN A 1 747 ? 138.284 163.178 173.575 1.00 63.16 1964 ASN A O 1
ATOM 3789 N N . HIS A 1 748 ? 137.433 165.251 173.508 1.00 50.25 1965 HIS A N 1
ATOM 3790 C CA . HIS A 1 748 ? 138.359 165.729 174.525 1.00 48.62 1965 HIS A CA 1
ATOM 3791 C C . HIS A 1 748 ? 137.830 165.563 175.943 1.00 49.88 1965 HIS A C 1
ATOM 3792 O O . HIS A 1 748 ? 138.485 166.013 176.889 1.00 53.17 1965 HIS A O 1
ATOM 3799 N N . TYR A 1 749 ? 136.671 164.935 176.118 1.00 46.81 1966 TYR A N 1
ATOM 3800 C CA . TYR A 1 749 ? 136.179 164.617 177.453 1.00 42.98 1966 TYR A CA 1
ATOM 3801 C C . TYR A 1 749 ? 136.832 163.327 177.929 1.00 47.30 1966 TYR A C 1
ATOM 3802 O O . TYR A 1 749 ? 136.546 162.245 177.406 1.00 48.89 1966 TYR A O 1
ATOM 3811 N N . HIS A 1 750 ? 137.714 163.443 178.918 1.00 47.00 1967 HIS A N 1
ATOM 3812 C CA . HIS A 1 750 ? 138.330 162.291 179.561 1.00 46.39 1967 HIS A CA 1
ATOM 3813 C C . HIS A 1 750 ? 138.342 162.544 181.058 1.00 44.93 1967 HIS A C 1
ATOM 3814 O O . HIS A 1 750 ? 138.874 163.562 181.510 1.00 49.55 1967 HIS A O 1
ATOM 3821 N N . PHE A 1 751 ? 137.756 161.627 181.821 1.00 41.60 1968 PHE A N 1
ATOM 3822 C CA . PHE A 1 751 ? 137.636 161.749 183.269 1.00 42.31 1968 PHE A CA 1
ATOM 3823 C C . PHE A 1 751 ? 138.229 160.522 183.944 1.00 38.74 1968 PHE A C 1
ATOM 3824 O O . PHE A 1 751 ? 137.642 159.925 184.848 1.00 40.45 1968 PHE A O 1
ATOM 3832 N N . GLY A 1 752 ? 139.414 160.135 183.501 1.00 29.48 1969 GLY A N 1
ATOM 3833 C CA . GLY A 1 752 ? 140.066 158.924 183.948 1.00 30.20 1969 GLY A CA 1
ATOM 3834 C C . GLY A 1 752 ? 141.048 159.167 185.072 1.00 29.87 1969 GLY A C 1
ATOM 3835 O O . GLY A 1 752 ? 140.851 160.047 185.922 1.00 28.12 1969 GLY A O 1
ATOM 3836 N N . LEU A 1 753 ? 142.121 158.371 185.072 1.00 28.36 1970 LEU A N 1
ATOM 3837 C CA . LEU A 1 753 ? 143.068 158.388 186.180 1.00 24.23 1970 LEU A CA 1
ATOM 3838 C C . LEU A 1 753 ? 143.833 159.701 186.249 1.00 27.24 1970 LEU A C 1
ATOM 3839 O O . LEU A 1 753 ? 144.115 160.190 187.343 1.00 29.47 1970 LEU A O 1
ATOM 3844 N N . ARG A 1 754 ? 144.176 160.288 185.100 1.00 27.82 1971 ARG A N 1
ATOM 3845 C CA . ARG A 1 754 ? 144.904 161.554 185.114 1.00 22.46 1971 ARG A CA 1
ATOM 3846 C C . ARG A 1 754 ? 144.035 162.690 185.637 1.00 22.81 1971 ARG A C 1
ATOM 3847 O O . ARG A 1 754 ? 144.519 163.566 186.364 1.00 25.30 1971 ARG A O 1
ATOM 3855 N N . THR A 1 755 ? 142.748 162.686 185.285 1.00 24.48 1972 THR A N 1
ATOM 3856 C CA . THR A 1 755 ? 141.816 163.658 185.847 1.00 21.31 1972 THR A CA 1
ATOM 3857 C C . THR A 1 755 ? 141.671 163.469 187.353 1.00 25.51 1972 THR A C 1
ATOM 3858 O O . THR A 1 755 ? 141.643 164.449 188.109 1.00 29.67 1972 THR A O 1
ATOM 3862 N N . LEU A 1 756 ? 141.598 162.213 187.808 1.00 26.76 1973 LEU A N 1
ATOM 3863 C CA . LEU A 1 756 ? 141.505 161.948 189.243 1.00 23.11 1973 LEU A CA 1
ATOM 3864 C C . LEU A 1 756 ? 142.764 162.400 189.980 1.00 26.06 1973 LEU A C 1
ATOM 3865 O O . LEU A 1 756 ? 142.678 162.980 191.069 1.00 29.55 1973 LEU A O 1
ATOM 3870 N N . LYS A 1 757 ? 143.942 162.152 189.396 1.00 27.58 1974 LYS A N 1
ATOM 3871 C CA . LYS A 1 757 ? 145.192 162.629 189.985 1.00 24.34 1974 LYS A CA 1
ATOM 3872 C C . LYS A 1 757 ? 145.248 164.147 190.041 1.00 30.69 1974 LYS A C 1
ATOM 3873 O O . LYS A 1 757 ? 145.687 164.707 191.047 1.00 36.57 1974 LYS A O 1
ATOM 3879 N N . GLY A 1 758 ? 144.815 164.831 188.980 1.00 28.19 1975 GLY A N 1
ATOM 3880 C CA . GLY A 1 758 ? 144.785 166.286 189.018 1.00 23.80 1975 GLY A CA 1
ATOM 3881 C C . GLY A 1 758 ? 143.838 166.824 190.076 1.00 29.38 1975 GLY A C 1
ATOM 3882 O O . GLY A 1 758 ? 144.154 167.794 190.773 1.00 37.81 1975 GLY A O 1
ATOM 3883 N N . VAL A 1 759 ? 142.677 166.180 190.225 1.00 29.66 1976 VAL A N 1
ATOM 3884 C CA . VAL A 1 759 ? 141.717 166.561 191.258 1.00 27.15 1976 VAL A CA 1
ATOM 3885 C C . VAL A 1 759 ? 142.324 166.381 192.645 1.00 31.68 1976 VAL A C 1
ATOM 3886 O O . VAL A 1 759 ? 142.201 167.256 193.511 1.00 38.84 1976 VAL A O 1
ATOM 3890 N N . LEU A 1 760 ? 143.018 165.263 192.866 1.00 30.57 1977 LEU A N 1
ATOM 3891 C CA . LEU A 1 760 ? 143.619 165.015 194.174 1.00 31.83 1977 LEU A CA 1
ATOM 3892 C C . LEU A 1 760 ? 144.817 165.922 194.439 1.00 33.46 1977 LEU A C 1
ATOM 3893 O O . LEU A 1 760 ? 145.105 166.236 195.598 1.00 38.08 1977 LEU A O 1
ATOM 3898 N N . ARG A 1 761 ? 145.528 166.347 193.390 1.00 35.68 1978 ARG A N 1
ATOM 3899 C CA . ARG A 1 761 ? 146.652 167.261 193.579 1.00 38.27 1978 ARG A CA 1
ATOM 3900 C C . ARG A 1 761 ? 146.189 168.683 193.862 1.00 37.71 1978 ARG A C 1
ATOM 3901 O O . ARG A 1 761 ? 146.861 169.410 194.601 1.00 39.71 1978 ARG A O 1
ATOM 3909 N N . ASN A 1 762 ? 145.059 169.107 193.291 1.00 39.25 1979 ASN A N 1
ATOM 3910 C CA . ASN A 1 762 ? 144.500 170.395 193.694 1.00 42.00 1979 ASN A CA 1
ATOM 3911 C C . ASN A 1 762 ? 143.855 170.371 195.074 1.00 43.67 1979 ASN A C 1
ATOM 3912 O O . ASN A 1 762 ? 143.541 171.442 195.603 1.00 47.37 1979 ASN A O 1
ATOM 3917 N N . CYS A 1 763 ? 143.650 169.194 195.670 1.00 44.47 1980 CYS A N 1
ATOM 3918 C CA . CYS A 1 763 ? 143.165 169.148 197.045 1.00 45.78 1980 CYS A CA 1
ATOM 3919 C C . CYS A 1 763 ? 144.248 169.557 198.035 1.00 50.38 1980 CYS A C 1
ATOM 3920 O O . CYS A 1 763 ? 143.933 170.033 199.130 1.00 54.02 1980 CYS A O 1
ATOM 3923 N N . SER A 1 764 ? 145.518 169.369 197.674 1.00 50.83 1981 SER A N 1
ATOM 3924 C CA . SER A 1 764 ? 146.618 169.684 198.586 1.00 52.27 1981 SER A CA 1
ATOM 3925 C C . SER A 1 764 ? 146.751 171.169 198.937 1.00 58.16 1981 SER A C 1
ATOM 3926 O O . SER A 1 764 ? 146.876 171.473 200.135 1.00 62.07 1981 SER A O 1
ATOM 3929 N N . PRO A 1 765 ? 146.749 172.129 198.005 1.00 57.17 1982 PRO A N 1
ATOM 3930 C CA . PRO A 1 765 ? 146.895 173.527 198.432 1.00 55.96 1982 PRO A CA 1
ATOM 3931 C C . PRO A 1 765 ? 145.597 174.231 198.794 1.00 62.39 1982 PRO A C 1
ATOM 3932 O O . PRO A 1 765 ? 145.640 175.416 199.140 1.00 68.64 1982 PRO A O 1
ATOM 3936 N N . LEU A 1 766 ? 144.454 173.551 198.721 1.00 59.94 1983 LEU A N 1
ATOM 3937 C CA . LEU A 1 766 ? 143.171 174.161 199.035 1.00 60.89 1983 LEU A CA 1
ATOM 3938 C C . LEU A 1 766 ? 142.725 173.925 200.472 1.00 65.60 1983 LEU A C 1
ATOM 3939 O O . LEU A 1 766 ? 141.753 174.553 200.910 1.00 68.35 1983 LEU A O 1
ATOM 3944 N N . VAL A 1 767 ? 143.402 173.039 201.209 1.00 67.32 1984 VAL A N 1
ATOM 3945 C CA . VAL A 1 767 ? 142.957 172.707 202.558 1.00 69.17 1984 VAL A CA 1
ATOM 3946 C C . VAL A 1 767 ? 143.196 173.865 203.517 1.00 73.30 1984 VAL A C 1
ATOM 3947 O O . VAL A 1 767 ? 142.409 174.072 204.448 1.00 72.52 1984 VAL A O 1
ATOM 3951 N N . SER A 1 768 ? 144.246 174.660 203.286 1.00 75.26 1985 SER A N 1
ATOM 3952 C CA . SER A 1 768 ? 144.593 175.754 204.188 1.00 73.70 1985 SER A CA 1
ATOM 3953 C C . SER A 1 768 ? 143.552 176.865 204.198 1.00 71.79 1985 SER A C 1
ATOM 3954 O O . SER A 1 768 ? 143.556 177.689 205.119 1.00 75.31 1985 SER A O 1
ATOM 3957 N N . GLU A 1 769 ? 142.664 176.909 203.205 1.00 69.95 1986 GLU A N 1
ATOM 3958 C CA . GLU A 1 769 ? 141.581 177.878 203.182 1.00 74.73 1986 GLU A CA 1
ATOM 3959 C C . GLU A 1 769 ? 140.190 177.261 203.204 1.00 76.30 1986 GLU A C 1
ATOM 3960 O O . GLU A 1 769 ? 139.250 177.937 203.634 1.00 77.52 1986 GLU A O 1
ATOM 3966 N N . PHE A 1 770 ? 140.026 176.011 202.764 1.00 73.80 1987 PHE A N 1
ATOM 3967 C CA . PHE A 1 770 ? 138.708 175.394 202.675 1.00 71.61 1987 PHE A CA 1
ATOM 3968 C C . PHE A 1 770 ? 138.517 174.186 203.584 1.00 70.02 1987 PHE A C 1
ATOM 3969 O O . PHE A 1 770 ? 137.424 173.608 203.586 1.00 74.45 1987 PHE A O 1
ATOM 3977 N N . GLY A 1 771 ? 139.528 173.783 204.352 1.00 63.83 1988 GLY A N 1
ATOM 3978 C CA . GLY A 1 771 ? 139.389 172.624 205.214 1.00 60.27 1988 GLY A CA 1
ATOM 3979 C C . GLY A 1 771 ? 139.522 171.306 204.478 1.00 63.57 1988 GLY A C 1
ATOM 3980 O O . GLY A 1 771 ? 139.151 171.200 203.307 1.00 67.25 1988 GLY A O 1
ATOM 3981 N N . GLU A 1 772 ? 140.042 170.285 205.156 1.00 66.35 1989 GLU A N 1
ATOM 3982 C CA . GLU A 1 772 ? 140.251 168.974 204.542 1.00 66.23 1989 GLU A CA 1
ATOM 3983 C C . GLU A 1 772 ? 138.916 168.244 204.479 1.00 55.92 1989 GLU A C 1
ATOM 3984 O O . GLU A 1 772 ? 138.532 167.525 205.402 1.00 57.91 1989 GLU A O 1
ATOM 3990 N N . GLY A 1 773 ? 138.197 168.421 203.374 1.00 52.62 1990 GLY A N 1
ATOM 3991 C CA . GLY A 1 773 ? 136.932 167.733 203.225 1.00 49.47 1990 GLY A CA 1
ATOM 3992 C C . GLY A 1 773 ? 136.208 167.911 201.907 1.00 50.66 1990 GLY A C 1
ATOM 3993 O O . GLY A 1 773 ? 136.820 168.117 200.850 1.00 55.68 1990 GLY A O 1
ATOM 3994 N N . GLU A 1 774 ? 134.877 167.822 201.979 1.00 49.69 1991 GLU A N 1
ATOM 3995 C CA . GLU A 1 774 ? 134.047 167.840 200.782 1.00 49.18 1991 GLU A CA 1
ATOM 3996 C C . GLU A 1 774 ? 134.083 169.188 200.078 1.00 52.72 1991 GLU A C 1
ATOM 3997 O O . GLU A 1 774 ? 133.965 169.236 198.852 1.00 51.35 1991 GLU A O 1
ATOM 4003 N N . LYS A 1 775 ? 134.235 170.285 200.824 1.00 53.87 1992 LYS A N 1
ATOM 4004 C CA . LYS A 1 775 ? 134.349 171.596 200.190 1.00 50.97 1992 LYS A CA 1
ATOM 4005 C C . LYS A 1 775 ? 135.615 171.691 199.346 1.00 50.76 1992 LYS A C 1
ATOM 4006 O O . LYS A 1 775 ? 135.580 172.187 198.213 1.00 52.89 1992 LYS A O 1
ATOM 4012 N N . THR A 1 776 ? 136.737 171.197 199.879 1.00 49.31 1993 THR A N 1
ATOM 4013 C CA . THR A 1 776 ? 137.982 171.153 199.117 1.00 45.90 1993 THR A CA 1
ATOM 4014 C C . THR A 1 776 ? 137.850 170.247 197.901 1.00 42.90 1993 THR A C 1
ATOM 4015 O O . THR A 1 776 ? 138.328 170.585 196.811 1.00 45.61 1993 THR A O 1
ATOM 4019 N N . VAL A 1 777 ? 137.175 169.104 198.063 1.00 40.09 1994 VAL A N 1
ATOM 4020 C CA . VAL A 1 777 ? 136.988 168.176 196.947 1.00 38.45 1994 VAL A CA 1
ATOM 4021 C C . VAL A 1 777 ? 136.144 168.811 195.844 1.00 39.82 1994 VAL A C 1
ATOM 4022 O O . VAL A 1 777 ? 136.490 168.734 194.658 1.00 43.75 1994 VAL A O 1
ATOM 4026 N N . VAL A 1 778 ? 135.042 169.469 196.219 1.00 41.43 1995 VAL A N 1
ATOM 4027 C CA . VAL A 1 778 ? 134.163 170.126 195.252 1.00 42.15 1995 VAL A CA 1
ATOM 4028 C C . VAL A 1 778 ? 134.886 171.260 194.536 1.00 38.20 1995 VAL A C 1
ATOM 4029 O O . VAL A 1 778 ? 134.775 171.409 193.312 1.00 37.75 1995 VAL A O 1
ATOM 4033 N N . GLU A 1 779 ? 135.645 172.071 195.278 1.00 41.55 1996 GLU A N 1
ATOM 4034 C CA . GLU A 1 779 ? 136.354 173.178 194.649 1.00 40.78 1996 GLU A CA 1
ATOM 4035 C C . GLU A 1 779 ? 137.474 172.692 193.738 1.00 39.07 1996 GLU A C 1
ATOM 4036 O O . GLU A 1 779 ? 137.716 173.297 192.690 1.00 41.26 1996 GLU A O 1
ATOM 4042 N N . SER A 1 780 ? 138.140 171.590 194.090 1.00 36.35 1997 SER A N 1
ATOM 4043 C CA . SER A 1 780 ? 139.142 171.019 193.195 1.00 34.65 1997 SER A CA 1
ATOM 4044 C C . SER A 1 780 ? 138.501 170.432 191.940 1.00 35.46 1997 SER A C 1
ATOM 4045 O O . SER A 1 780 ? 139.055 170.552 190.840 1.00 34.78 1997 SER A O 1
ATOM 4048 N N . LEU A 1 781 ? 137.332 169.797 192.087 1.00 34.35 1998 LEU A N 1
ATOM 4049 C CA . LEU A 1 781 ? 136.612 169.273 190.928 1.00 31.65 1998 LEU A CA 1
ATOM 4050 C C . LEU A 1 781 ? 136.184 170.395 189.990 1.00 33.42 1998 LEU A C 1
ATOM 4051 O O . LEU A 1 781 ? 136.287 170.265 188.764 1.00 36.33 1998 LEU A O 1
ATOM 4056 N N . LYS A 1 782 ? 135.705 171.507 190.550 1.00 34.11 1999 LYS A N 1
ATOM 4057 C CA . LYS A 1 782 ? 135.346 172.660 189.730 1.00 32.31 1999 LYS A CA 1
ATOM 4058 C C . LYS A 1 782 ? 136.577 173.334 189.138 1.00 28.92 1999 LYS A C 1
ATOM 4059 O O . LYS A 1 782 ? 136.491 173.951 188.072 1.00 36.82 1999 LYS A O 1
ATOM 4065 N N . ARG A 1 783 ? 137.721 173.239 189.815 1.00 27.10 2000 ARG A N 1
ATOM 4066 C CA . ARG A 1 783 ? 138.953 173.809 189.283 1.00 26.83 2000 ARG A CA 1
ATOM 4067 C C . ARG A 1 783 ? 139.475 173.006 188.098 1.00 29.63 2000 ARG A C 1
ATOM 4068 O O . ARG A 1 783 ? 140.031 173.577 187.153 1.00 32.52 2000 ARG A O 1
ATOM 4076 N N . VAL A 1 784 ? 139.311 171.687 188.129 1.00 32.83 2001 VAL A N 1
ATOM 4077 C CA . VAL A 1 784 ? 139.870 170.831 187.082 1.00 30.51 2001 VAL A CA 1
ATOM 4078 C C . VAL A 1 784 ? 138.903 170.649 185.920 1.00 30.69 2001 VAL A C 1
ATOM 4079 O O . VAL A 1 784 ? 139.252 170.898 184.764 1.00 34.36 2001 VAL A O 1
ATOM 4083 N N . ILE A 1 785 ? 137.682 170.207 186.200 1.00 31.26 2002 ILE A N 1
ATOM 4084 C CA . ILE A 1 785 ? 136.820 169.656 185.159 1.00 32.37 2002 ILE A CA 1
ATOM 4085 C C . ILE A 1 785 ? 135.991 170.732 184.468 1.00 33.86 2002 ILE A C 1
ATOM 4086 O O . ILE A 1 785 ? 135.774 170.661 183.256 1.00 34.34 2002 ILE A O 1
ATOM 4091 N N . LEU A 1 786 ? 135.523 171.729 185.223 1.00 32.41 2003 LEU A N 1
ATOM 4092 C CA . LEU A 1 786 ? 134.622 172.742 184.672 1.00 28.73 2003 LEU A CA 1
ATOM 4093 C C . LEU A 1 786 ? 135.146 173.532 183.469 1.00 31.54 2003 LEU A C 1
ATOM 4094 O O . LEU A 1 786 ? 134.352 173.749 182.537 1.00 37.05 2003 LEU A O 1
ATOM 4099 N N . PRO A 1 787 ? 136.403 174.009 183.410 1.00 29.95 2004 PRO A N 1
ATOM 4100 C CA . PRO A 1 787 ? 136.807 174.799 182.232 1.00 32.19 2004 PRO A CA 1
ATOM 4101 C C . PRO A 1 787 ? 136.873 174.016 180.930 1.00 35.89 2004 PRO A C 1
ATOM 4102 O O . PRO A 1 787 ? 136.908 174.641 179.864 1.00 38.46 2004 PRO A O 1
ATOM 4106 N N . SER A 1 788 ? 136.900 172.688 180.972 1.00 34.95 2005 SER A N 1
ATOM 4107 C CA . SER A 1 788 ? 136.941 171.876 179.763 1.00 24.77 2005 SER A CA 1
ATOM 4108 C C . SER A 1 788 ? 135.558 171.551 179.215 1.00 31.02 2005 SER A C 1
ATOM 4109 O O . SER A 1 788 ? 135.462 170.920 178.159 1.00 37.21 2005 SER A O 1
ATOM 4112 N N . LEU A 1 789 ? 134.496 171.968 179.894 1.00 35.81 2006 LEU A N 1
ATOM 4113 C CA . LEU A 1 789 ? 133.134 171.596 179.545 1.00 39.41 2006 LEU A CA 1
ATOM 4114 C C . LEU A 1 789 ? 132.463 172.677 178.704 1.00 40.40 2006 LEU A C 1
ATOM 4115 O O . LEU A 1 789 ? 132.905 173.827 178.653 1.00 41.62 2006 LEU A O 1
ATOM 4120 N N . GLY A 1 790 ? 131.376 172.290 178.049 1.00 47.85 2007 GLY A N 1
ATOM 4121 C CA . GLY A 1 790 ? 130.609 173.179 177.199 1.00 49.58 2007 GLY A CA 1
ATOM 4122 C C . GLY A 1 790 ? 129.545 173.943 177.955 1.00 59.67 2007 GLY A C 1
ATOM 4123 O O . GLY A 1 790 ? 129.673 174.217 179.152 1.00 63.36 2007 GLY A O 1
ATOM 4124 N N . ASP A 1 791 ? 128.473 174.296 177.244 1.00 63.49 2008 ASP A N 1
ATOM 4125 C CA . ASP A 1 791 ? 127.389 175.063 177.852 1.00 60.81 2008 ASP A CA 1
ATOM 4126 C C . ASP A 1 791 ? 126.457 174.166 178.659 1.00 61.19 2008 ASP A C 1
ATOM 4127 O O . ASP A 1 791 ? 126.236 174.397 179.853 1.00 62.58 2008 ASP A O 1
ATOM 4132 N N . THR A 1 792 ? 125.888 173.141 178.019 1.00 60.46 2009 THR A N 1
ATOM 4133 C CA . THR A 1 792 ? 124.988 172.238 178.727 1.00 63.29 2009 THR A CA 1
ATOM 4134 C C . THR A 1 792 ? 125.739 171.261 179.626 1.00 60.25 2009 THR A C 1
ATOM 4135 O O . THR A 1 792 ? 125.186 170.805 180.636 1.00 57.64 2009 THR A O 1
ATOM 4139 N N . ASP A 1 793 ? 126.996 170.947 179.298 1.00 56.37 2010 ASP A N 1
ATOM 4140 C CA . ASP A 1 793 ? 127.784 170.079 180.163 1.00 47.82 2010 ASP A CA 1
ATOM 4141 C C . ASP A 1 793 ? 128.134 170.768 181.473 1.00 47.37 2010 ASP A C 1
ATOM 4142 O O . ASP A 1 793 ? 128.296 170.098 182.495 1.00 52.74 2010 ASP A O 1
ATOM 4147 N N . GLU A 1 794 ? 128.238 172.098 181.465 1.00 48.09 2011 GLU A N 1
ATOM 4148 C CA . GLU A 1 794 ? 128.441 172.837 182.707 1.00 50.84 2011 GLU A CA 1
ATOM 4149 C C . GLU A 1 794 ? 127.234 172.711 183.632 1.00 54.84 2011 GLU A C 1
ATOM 4150 O O . GLU A 1 794 ? 127.389 172.526 184.846 1.00 54.49 2011 GLU A O 1
ATOM 4156 N N . LEU A 1 795 ? 126.022 172.790 183.073 1.00 56.88 2012 LEU A N 1
ATOM 4157 C CA . LEU A 1 795 ? 124.817 172.595 183.875 1.00 54.93 2012 LEU A CA 1
ATOM 4158 C C . LEU A 1 795 ? 124.703 171.156 184.362 1.00 53.07 2012 LEU A C 1
ATOM 4159 O O . LEU A 1 795 ? 124.251 170.912 185.488 1.00 56.68 2012 LEU A O 1
ATOM 4164 N N . VAL A 1 796 ? 125.103 170.196 183.522 1.00 51.19 2013 VAL A N 1
ATOM 4165 C CA . VAL A 1 796 ? 125.129 168.791 183.931 1.00 52.48 2013 VAL A CA 1
ATOM 4166 C C . VAL A 1 796 ? 126.081 168.598 185.108 1.00 52.83 2013 VAL A C 1
ATOM 4167 O O . VAL A 1 796 ? 125.742 167.949 186.107 1.00 54.33 2013 VAL A O 1
ATOM 4171 N N . PHE A 1 797 ? 127.274 169.193 185.012 1.00 48.85 2014 PHE A N 1
ATOM 4172 C CA . PHE A 1 797 ? 128.267 169.124 186.078 1.00 43.23 2014 PHE A CA 1
ATOM 4173 C C . PHE A 1 797 ? 127.733 169.730 187.367 1.00 44.74 2014 PHE A C 1
ATOM 4174 O O . PHE A 1 797 ? 127.879 169.142 188.443 1.00 49.27 2014 PHE A O 1
ATOM 4182 N N . LYS A 1 798 ? 127.102 170.903 187.272 1.00 49.54 2015 LYS A N 1
ATOM 4183 C CA . LYS A 1 798 ? 126.586 171.570 188.464 1.00 54.05 2015 LYS A CA 1
ATOM 4184 C C . LYS A 1 798 ? 125.470 170.763 189.120 1.00 57.62 2015 LYS A C 1
ATOM 4185 O O . LYS A 1 798 ? 125.456 170.597 190.346 1.00 61.68 2015 LYS A O 1
ATOM 4190 N N . ASP A 1 799 ? 124.545 170.227 188.315 1.00 56.73 2016 ASP A N 1
ATOM 4191 C CA . ASP A 1 799 ? 123.435 169.453 188.863 1.00 62.45 2016 ASP A CA 1
ATOM 4192 C C . ASP A 1 799 ? 123.915 168.168 189.527 1.00 61.59 2016 ASP A C 1
ATOM 4193 O O . ASP A 1 799 ? 123.484 167.840 190.641 1.00 61.46 2016 ASP A O 1
ATOM 4198 N N . GLU A 1 800 ? 124.824 167.436 188.877 1.00 55.95 2017 GLU A N 1
ATOM 4199 C CA . GLU A 1 800 ? 125.266 166.174 189.459 1.00 57.50 2017 GLU A CA 1
ATOM 4200 C C . GLU A 1 800 ? 126.209 166.392 190.637 1.00 54.78 2017 GLU A C 1
ATOM 4201 O O . GLU A 1 800 ? 126.199 165.597 191.585 1.00 59.06 2017 GLU A O 1
ATOM 4207 N N . LEU A 1 801 ? 126.994 167.473 190.622 1.00 52.56 2018 LEU A N 1
ATOM 4208 C CA . LEU A 1 801 ? 127.779 167.842 191.794 1.00 48.61 2018 LEU A CA 1
ATOM 4209 C C . LEU A 1 801 ? 126.880 168.179 192.974 1.00 55.63 2018 LEU A C 1
ATOM 4210 O O . LEU A 1 801 ? 127.157 167.774 194.109 1.00 58.75 2018 LEU A O 1
ATOM 4215 N N . SER A 1 802 ? 125.790 168.913 192.724 1.00 59.18 2019 SER A N 1
ATOM 4216 C CA . SER A 1 802 ? 124.869 169.261 193.800 1.00 60.66 2019 SER A CA 1
ATOM 4217 C C . SER A 1 802 ? 124.138 168.034 194.332 1.00 64.55 2019 SER A C 1
ATOM 4218 O O . SER A 1 802 ? 123.854 167.950 195.532 1.00 69.94 2019 SER A O 1
ATOM 4221 N N . LYS A 1 803 ? 123.818 167.075 193.464 1.00 60.66 2020 LYS A N 1
ATOM 4222 C CA . LYS A 1 803 ? 123.083 165.903 193.922 1.00 62.75 2020 LYS A CA 1
ATOM 4223 C C . LYS A 1 803 ? 123.977 164.798 194.474 1.00 59.18 2020 LYS A C 1
ATOM 4224 O O . LYS A 1 803 ? 123.459 163.872 195.107 1.00 61.34 2020 LYS A O 1
ATOM 4230 N N . ILE A 1 804 ? 125.292 164.861 194.261 1.00 61.28 2021 ILE A N 1
ATOM 4231 C CA . ILE A 1 804 ? 126.191 163.873 194.851 1.00 54.72 2021 ILE A CA 1
ATOM 4232 C C . ILE A 1 804 ? 126.818 164.437 196.120 1.00 54.89 2021 ILE A C 1
ATOM 4233 O O . ILE A 1 804 ? 126.726 163.828 197.191 1.00 56.29 2021 ILE A O 1
ATOM 4238 N N . PHE A 1 805 ? 127.454 165.599 196.014 1.00 61.87 2022 PHE A N 1
ATOM 4239 C CA . PHE A 1 805 ? 128.096 166.223 197.159 1.00 60.38 2022 PHE A CA 1
ATOM 4240 C C . PHE A 1 805 ? 127.129 167.162 197.872 1.00 66.83 2022 PHE A C 1
ATOM 4241 O O . PHE A 1 805 ? 126.165 167.663 197.288 1.00 68.36 2022 PHE A O 1
ATOM 4249 N N . ASP A 1 806 ? 127.399 167.391 199.159 1.00 74.46 2023 ASP A N 1
ATOM 4250 C CA . ASP A 1 806 ? 126.516 168.230 199.964 1.00 83.02 2023 ASP A CA 1
ATOM 4251 C C . ASP A 1 806 ? 126.629 169.697 199.566 1.00 85.25 2023 ASP A C 1
ATOM 4252 O O . ASP A 1 806 ? 125.615 170.392 199.425 1.00 92.69 2023 ASP A O 1
ATOM 4257 N N . SER A 1 807 ? 127.850 170.186 199.379 1.00 80.66 2024 SER A N 1
ATOM 4258 C CA . SER A 1 807 ? 128.063 171.582 199.014 1.00 82.81 2024 SER A CA 1
ATOM 4259 C C . SER A 1 807 ? 129.363 171.761 198.239 1.00 80.34 2024 SER A C 1
ATOM 4260 O O . SER A 1 807 ? 129.747 172.882 197.908 1.00 75.82 2024 SER A O 1
ATOM 4263 N N . ASN A 1 813 ? 137.512 183.954 198.093 1.00 90.55 2030 ASN A N 1
ATOM 4264 C CA . ASN A 1 813 ? 138.087 185.292 198.169 1.00 91.39 2030 ASN A CA 1
ATOM 4265 C C . ASN A 1 813 ? 139.235 185.448 197.178 1.00 91.30 2030 ASN A C 1
ATOM 4266 O O . ASN A 1 813 ? 140.328 184.925 197.392 1.00 90.47 2030 ASN A O 1
ATOM 4271 N N . SER A 1 814 ? 138.976 186.175 196.090 1.00 87.20 2031 SER A N 1
ATOM 4272 C CA . SER A 1 814 ? 139.970 186.380 195.044 1.00 76.58 2031 SER A CA 1
ATOM 4273 C C . SER A 1 814 ? 139.998 187.831 194.579 1.00 65.32 2031 SER A C 1
ATOM 4274 O O . SER A 1 814 ? 140.264 188.103 193.401 1.00 61.36 2031 SER A O 1
ATOM 4277 N N . LYS A 1 815 ? 139.743 188.768 195.497 1.00 66.39 2032 LYS A N 1
ATOM 4278 C CA . LYS A 1 815 ? 139.598 190.176 195.135 1.00 65.23 2032 LYS A CA 1
ATOM 4279 C C . LYS A 1 815 ? 140.897 190.753 194.587 1.00 61.12 2032 LYS A C 1
ATOM 4280 O O . LYS A 1 815 ? 140.874 191.565 193.655 1.00 58.71 2032 LYS A O 1
ATOM 4286 N N . ALA A 1 816 ? 142.037 190.335 195.146 1.00 62.29 2033 ALA A N 1
ATOM 4287 C CA . ALA A 1 816 ? 143.328 190.845 194.693 1.00 58.02 2033 ALA A CA 1
ATOM 4288 C C . ALA A 1 816 ? 143.618 190.431 193.254 1.00 57.50 2033 ALA A C 1
ATOM 4289 O O . ALA A 1 816 ? 144.051 191.254 192.438 1.00 59.33 2033 ALA A O 1
ATOM 4291 N N . ILE A 1 817 ? 143.361 189.166 192.914 1.00 59.82 2034 ILE A N 1
ATOM 4292 C CA . ILE A 1 817 ? 143.669 188.719 191.560 1.00 51.83 2034 ILE A CA 1
ATOM 4293 C C . ILE A 1 817 ? 142.622 189.223 190.571 1.00 54.37 2034 ILE A C 1
ATOM 4294 O O . ILE A 1 817 ? 142.937 189.450 189.399 1.00 54.46 2034 ILE A O 1
ATOM 4299 N N . VAL A 1 818 ? 141.384 189.460 191.020 1.00 56.68 2035 VAL A N 1
ATOM 4300 C CA . VAL A 1 818 ? 140.401 190.092 190.142 1.00 52.04 2035 VAL A CA 1
ATOM 4301 C C . VAL A 1 818 ? 140.795 191.538 189.848 1.00 52.67 2035 VAL A C 1
ATOM 4302 O O . VAL A 1 818 ? 140.687 192.004 188.706 1.00 59.47 2035 VAL A O 1
ATOM 4306 N N . GLN A 1 819 ? 141.288 192.259 190.859 1.00 50.64 2036 GLN A N 1
ATOM 4307 C CA . GLN A 1 819 ? 141.750 193.626 190.637 1.00 50.80 2036 GLN A CA 1
ATOM 4308 C C . GLN A 1 819 ? 142.980 193.664 189.737 1.00 52.64 2036 GLN A C 1
ATOM 4309 O O . GLN A 1 819 ? 143.101 194.550 188.883 1.00 57.66 2036 GLN A O 1
ATOM 4315 N N . CYS A 1 820 ? 143.902 192.711 189.909 1.00 50.21 2037 CYS A N 1
ATOM 4316 C CA . CYS A 1 820 ? 145.068 192.638 189.030 1.00 50.39 2037 CYS A CA 1
ATOM 4317 C C . CYS A 1 820 ? 144.666 192.302 187.598 1.00 50.89 2037 CYS A C 1
ATOM 4318 O O . CYS A 1 820 ? 145.236 192.849 186.643 1.00 57.43 2037 CYS A O 1
ATOM 4321 N N . LEU A 1 821 ? 143.685 191.409 187.431 1.00 51.31 2038 LEU A N 1
ATOM 4322 C CA . LEU A 1 821 ? 143.175 191.092 186.102 1.00 48.14 2038 LEU A CA 1
ATOM 4323 C C . LEU A 1 821 ? 142.542 192.309 185.451 1.00 50.15 2038 LEU A C 1
ATOM 4324 O O . LEU A 1 821 ? 142.764 192.567 184.265 1.00 53.00 2038 LEU A O 1
ATOM 4329 N N . LYS A 1 822 ? 141.761 193.076 186.217 1.00 50.98 2039 LYS A N 1
ATOM 4330 C CA . LYS A 1 822 ? 141.144 194.285 185.681 1.00 52.70 2039 LYS A CA 1
ATOM 4331 C C . LYS A 1 822 ? 142.191 195.329 185.310 1.00 55.26 2039 LYS A C 1
ATOM 4332 O O . LYS A 1 822 ? 142.057 196.014 184.289 1.00 55.97 2039 LYS A O 1
ATOM 4338 N N . ASP A 1 823 ? 143.241 195.461 186.126 1.00 55.05 2040 ASP A N 1
ATOM 4339 C CA . ASP A 1 823 ? 144.322 196.390 185.804 1.00 56.71 2040 ASP A CA 1
ATOM 4340 C C . ASP A 1 823 ? 145.029 195.992 184.513 1.00 61.79 2040 ASP A C 1
ATOM 4341 O O . ASP A 1 823 ? 145.294 196.844 183.656 1.00 69.20 2040 ASP A O 1
ATOM 4346 N N . ALA A 1 824 ? 145.311 194.696 184.344 1.00 55.09 2041 ALA A N 1
ATOM 4347 C CA . ALA A 1 824 ? 145.930 194.227 183.106 1.00 49.30 2041 ALA A CA 1
ATOM 4348 C C . ALA A 1 824 ? 145.010 194.432 181.907 1.00 53.00 2041 ALA A C 1
ATOM 4349 O O . ALA A 1 824 ? 145.462 194.838 180.830 1.00 62.21 2041 ALA A O 1
ATOM 4351 N N . GLY A 1 825 ? 143.713 194.171 182.082 1.00 54.54 2042 GLY A N 1
ATOM 4352 C CA . GLY A 1 825 ? 142.777 194.307 180.977 1.00 56.69 2042 GLY A CA 1
ATOM 4353 C C . GLY A 1 825 ? 142.595 195.742 180.521 1.00 59.20 2042 GLY A C 1
ATOM 4354 O O . GLY A 1 825 ? 142.591 196.026 179.321 1.00 59.28 2042 GLY A O 1
ATOM 4355 N N . GLN A 1 826 ? 142.451 196.669 181.465 1.00 59.11 2043 GLN A N 1
ATOM 4356 C CA . GLN A 1 826 ? 142.305 198.072 181.104 1.00 58.93 2043 GLN A CA 1
ATOM 4357 C C . GLN A 1 826 ? 143.635 198.780 180.881 1.00 56.71 2043 GLN A C 1
ATOM 4358 O O . GLN A 1 826 ? 143.633 199.965 180.532 1.00 66.92 2043 GLN A O 1
ATOM 4364 N N . ARG A 1 827 ? 144.765 198.098 181.063 1.00 51.77 2044 ARG A N 1
ATOM 4365 C CA . ARG A 1 827 ? 146.009 198.610 180.504 1.00 60.52 2044 ARG A CA 1
ATOM 4366 C C . ARG A 1 827 ? 146.256 198.091 179.093 1.00 64.40 2044 ARG A C 1
ATOM 4367 O O . ARG A 1 827 ? 146.844 198.804 178.270 1.00 68.91 2044 ARG A O 1
ATOM 4375 N N . SER A 1 828 ? 145.777 196.889 178.775 1.00 65.13 2045 SER A N 1
ATOM 4376 C CA . SER A 1 828 ? 145.901 196.352 177.427 1.00 55.38 2045 SER A CA 1
ATOM 4377 C C . SER A 1 828 ? 144.746 196.747 176.515 1.00 53.01 2045 SER A C 1
ATOM 4378 O O . SER A 1 828 ? 144.796 196.451 175.317 1.00 57.43 2045 SER A O 1
ATOM 4381 N N . GLY A 1 829 ? 143.714 197.401 177.045 1.00 51.78 2046 GLY A N 1
ATOM 4382 C CA . GLY A 1 829 ? 142.608 197.886 176.249 1.00 51.33 2046 GLY A CA 1
ATOM 4383 C C . GLY A 1 829 ? 141.343 197.057 176.322 1.00 53.66 2046 GLY A C 1
ATOM 4384 O O . GLY A 1 829 ? 140.298 197.515 175.847 1.00 50.79 2046 GLY A O 1
ATOM 4385 N N . PHE A 1 830 ? 141.402 195.861 176.902 1.00 58.47 2047 PHE A N 1
ATOM 4386 C CA . PHE A 1 830 ? 140.240 194.987 176.947 1.00 50.48 2047 PHE A CA 1
ATOM 4387 C C . PHE A 1 830 ? 139.234 195.478 177.984 1.00 55.12 2047 PHE A C 1
ATOM 4388 O O . PHE A 1 830 ? 139.542 196.299 178.851 1.00 67.64 2047 PHE A O 1
ATOM 4396 N N . SER A 1 831 ? 138.014 194.959 177.883 1.00 58.99 2048 SER A N 1
ATOM 4397 C CA . SER A 1 831 ? 136.942 195.271 178.817 1.00 64.26 2048 SER A CA 1
ATOM 4398 C C . SER A 1 831 ? 136.490 193.995 179.512 1.00 63.22 2048 SER A C 1
ATOM 4399 O O . SER A 1 831 ? 136.308 192.958 178.868 1.00 56.34 2048 SER A O 1
ATOM 4402 N N . MET A 1 832 ? 136.302 194.080 180.827 1.00 61.00 2049 MET A N 1
ATOM 4403 C CA . MET A 1 832 ? 136.035 192.905 181.654 1.00 62.33 2049 MET A CA 1
ATOM 4404 C C . MET A 1 832 ? 134.544 192.607 181.679 1.00 65.67 2049 MET A C 1
ATOM 4405 O O . MET A 1 832 ? 133.797 193.157 182.491 1.00 69.73 2049 MET A O 1
ATOM 4410 N N . SER A 1 833 ? 134.116 191.723 180.787 1.00 60.75 2050 SER A N 1
ATOM 4411 C CA . SER A 1 833 ? 132.787 191.145 180.843 1.00 59.60 2050 SER A CA 1
ATOM 4412 C C . SER A 1 833 ? 132.794 189.932 181.768 1.00 58.38 2050 SER A C 1
ATOM 4413 O O . SER A 1 833 ? 133.843 189.487 182.245 1.00 57.75 2050 SER A O 1
ATOM 4416 N N . GLU A 1 834 ? 131.596 189.397 182.021 1.00 58.18 2051 GLU A N 1
ATOM 4417 C CA . GLU A 1 834 ? 131.468 188.242 182.903 1.00 55.32 2051 GLU A CA 1
ATOM 4418 C C . GLU A 1 834 ? 132.158 187.016 182.320 1.00 52.25 2051 GLU A C 1
ATOM 4419 O O . GLU A 1 834 ? 132.867 186.299 183.034 1.00 53.30 2051 GLU A O 1
ATOM 4425 N N . GLU A 1 835 ? 131.984 186.775 181.017 1.00 50.48 2052 GLU A N 1
ATOM 4426 C CA . GLU A 1 835 ? 132.593 185.608 180.385 1.00 49.09 2052 GLU A CA 1
ATOM 4427 C C . GLU A 1 835 ? 134.111 185.731 180.322 1.00 45.20 2052 GLU A C 1
ATOM 4428 O O . GLU A 1 835 ? 134.827 184.755 180.574 1.00 46.17 2052 GLU A O 1
ATOM 4434 N N . PHE A 1 836 ? 134.619 186.923 179.992 1.00 46.58 2053 PHE A N 1
ATOM 4435 C CA . PHE A 1 836 ? 136.064 187.129 179.946 1.00 41.18 2053 PHE A CA 1
ATOM 4436 C C . PHE A 1 836 ? 136.690 186.990 181.326 1.00 43.66 2053 PHE A C 1
ATOM 4437 O O . PHE A 1 836 ? 137.757 186.380 181.468 1.00 43.68 2053 PHE A O 1
ATOM 4445 N N . LEU A 1 837 ? 136.038 187.539 182.356 1.00 47.26 2054 LEU A N 1
ATOM 4446 C CA . LEU A 1 837 ? 136.546 187.384 183.716 1.00 43.08 2054 LEU A CA 1
ATOM 4447 C C . LEU A 1 837 ? 136.493 185.930 184.170 1.00 40.40 2054 LEU A C 1
ATOM 4448 O O . LEU A 1 837 ? 137.412 185.459 184.847 1.00 41.58 2054 LEU A O 1
ATOM 4453 N N . LYS A 1 838 ? 135.430 185.204 183.805 1.00 36.80 2055 LYS A N 1
ATOM 4454 C CA . LYS A 1 838 ? 135.329 183.793 184.166 1.00 33.51 2055 LYS A CA 1
ATOM 4455 C C . LYS A 1 838 ? 136.423 182.968 183.500 1.00 35.22 2055 LYS A C 1
ATOM 4456 O O . LYS A 1 838 ? 137.043 182.114 184.143 1.00 39.45 2055 LYS A O 1
ATOM 4462 N N . LYS A 1 839 ? 136.683 183.222 182.215 1.00 34.80 2056 LYS A N 1
ATOM 4463 C CA . LYS A 1 839 ? 137.754 182.519 181.515 1.00 26.11 2056 LYS A CA 1
ATOM 4464 C C . LYS A 1 839 ? 139.119 182.862 182.096 1.00 24.30 2056 LYS A C 1
ATOM 4465 O O . LYS A 1 839 ? 139.986 181.988 182.214 1.00 27.32 2056 LYS A O 1
ATOM 4471 N N . CYS A 1 840 ? 139.326 184.129 182.467 1.00 30.14 2057 CYS A N 1
ATOM 4472 C CA . CYS A 1 840 ? 140.596 184.532 183.061 1.00 27.99 2057 CYS A CA 1
ATOM 4473 C C . CYS A 1 840 ? 140.817 183.869 184.416 1.00 29.25 2057 CYS A C 1
ATOM 4474 O O . CYS A 1 840 ? 141.920 183.386 184.702 1.00 33.55 2057 CYS A O 1
ATOM 4477 N N . MET A 1 841 ? 139.778 183.824 185.256 1.00 27.72 2058 MET A N 1
ATOM 4478 C CA . MET A 1 841 ? 139.890 183.149 186.545 1.00 28.80 2058 MET A CA 1
ATOM 4479 C C . MET A 1 841 ? 140.106 181.651 186.377 1.00 29.93 2058 MET A C 1
ATOM 4480 O O . MET A 1 841 ? 140.874 181.046 187.134 1.00 34.65 2058 MET A O 1
ATOM 4485 N N . GLN A 1 842 ? 139.443 181.037 185.391 1.00 28.09 2059 GLN A N 1
ATOM 4486 C CA . GLN A 1 842 ? 139.645 179.614 185.137 1.00 24.01 2059 GLN A CA 1
ATOM 4487 C C . GLN A 1 842 ? 141.075 179.325 184.700 1.00 24.92 2059 GLN A C 1
ATOM 4488 O O . GLN A 1 842 ? 141.695 178.378 185.193 1.00 32.90 2059 GLN A O 1
ATOM 4494 N N . PHE A 1 843 ? 141.624 180.143 183.797 1.00 26.15 2060 PHE A N 1
ATOM 4495 C CA . PHE A 1 843 ? 143.006 179.951 183.363 1.00 22.92 2060 PHE A CA 1
ATOM 4496 C C . PHE A 1 843 ? 143.983 180.155 184.516 1.00 27.58 2060 PHE A C 1
ATOM 4497 O O . PHE A 1 843 ? 144.942 179.385 184.670 1.00 31.91 2060 PHE A O 1
ATOM 4505 N N . TYR A 1 844 ? 143.741 181.175 185.347 1.00 25.78 2061 TYR A N 1
ATOM 4506 C CA . TYR A 1 844 ? 144.626 181.453 186.474 1.00 24.13 2061 TYR A CA 1
ATOM 4507 C C . TYR A 1 844 ? 144.579 180.339 187.514 1.00 28.25 2061 TYR A C 1
ATOM 4508 O O . TYR A 1 844 ? 145.600 180.018 188.132 1.00 35.34 2061 TYR A O 1
ATOM 4517 N N . TYR A 1 845 ? 143.407 179.743 187.729 1.00 25.31 2062 TYR A N 1
ATOM 4518 C CA . TYR A 1 845 ? 143.315 178.650 188.688 1.00 24.05 2062 TYR A CA 1
ATOM 4519 C C . TYR A 1 845 ? 143.867 177.343 188.133 1.00 31.73 2062 TYR A C 1
ATOM 4520 O O . TYR A 1 845 ? 144.387 176.526 188.899 1.00 40.63 2062 TYR A O 1
ATOM 4529 N N . MET A 1 846 ? 143.764 177.119 186.820 1.00 29.59 2063 MET A N 1
ATOM 4530 C CA . MET A 1 846 ? 144.311 175.895 186.244 1.00 28.25 2063 MET A CA 1
ATOM 4531 C C . MET A 1 846 ? 145.829 175.930 186.152 1.00 29.87 2063 MET A C 1
ATOM 4532 O O . MET A 1 846 ? 146.481 174.898 186.337 1.00 34.18 2063 MET A O 1
ATOM 4537 N N . GLN A 1 847 ? 146.416 177.094 185.856 1.00 29.56 2064 GLN A N 1
ATOM 4538 C CA . GLN A 1 847 ? 147.868 177.155 185.715 1.00 33.32 2064 GLN A CA 1
ATOM 4539 C C . GLN A 1 847 ? 148.609 176.964 187.032 1.00 37.27 2064 GLN A C 1
ATOM 4540 O O . GLN A 1 847 ? 149.828 176.763 187.005 1.00 41.43 2064 GLN A O 1
ATOM 4546 N N . LYS A 1 848 ? 147.911 177.045 188.169 1.00 35.45 2065 LYS A N 1
ATOM 4547 C CA . LYS A 1 848 ? 148.565 177.011 189.474 1.00 35.06 2065 LYS A CA 1
ATOM 4548 C C . LYS A 1 848 ? 149.239 175.670 189.734 1.00 39.06 2065 LYS A C 1
ATOM 4549 O O . LYS A 1 848 ? 150.356 175.623 190.260 1.00 46.64 2065 LYS A O 1
ATOM 4555 N N . THR A 1 849 ? 148.582 174.574 189.372 1.00 37.73 2066 THR A N 1
ATOM 4556 C CA . THR A 1 849 ? 149.134 173.242 189.565 1.00 42.94 2066 THR A CA 1
ATOM 4557 C C . THR A 1 849 ? 149.376 172.484 188.272 1.00 44.45 2066 THR A C 1
ATOM 4558 O O . THR A 1 849 ? 150.251 171.616 188.239 1.00 48.11 2066 THR A O 1
ATOM 4562 N N . GLN A 1 850 ? 148.632 172.782 187.212 1.00 39.42 2067 GLN A N 1
ATOM 4563 C CA . GLN A 1 850 ? 148.821 172.131 185.924 1.00 32.51 2067 GLN A CA 1
ATOM 4564 C C . GLN A 1 850 ? 149.814 172.944 185.103 1.00 32.70 2067 GLN A C 1
ATOM 4565 O O . GLN A 1 850 ? 149.548 174.101 184.765 1.00 36.19 2067 GLN A O 1
ATOM 4571 N N . GLN A 1 851 ? 150.956 172.337 184.786 1.00 29.99 2068 GLN A N 1
ATOM 4572 C CA . GLN A 1 851 ? 152.036 173.039 184.106 1.00 28.88 2068 GLN A CA 1
ATOM 4573 C C . GLN A 1 851 ? 151.838 173.128 182.598 1.00 29.02 2068 GLN A C 1
ATOM 4574 O O . GLN A 1 851 ? 152.520 173.925 181.946 1.00 26.94 2068 GLN A O 1
ATOM 4580 N N . ALA A 1 852 ? 150.925 172.348 182.029 1.00 28.41 2069 ALA A N 1
ATOM 4581 C CA . ALA A 1 852 ? 150.639 172.376 180.603 1.00 22.23 2069 ALA A CA 1
ATOM 4582 C C . ALA A 1 852 ? 149.161 172.659 180.397 1.00 24.23 2069 ALA A C 1
ATOM 4583 O O . ALA A 1 852 ? 148.310 171.975 180.972 1.00 28.79 2069 ALA A O 1
ATOM 4585 N N . LEU A 1 853 ? 148.855 173.655 179.572 1.00 24.84 2070 LEU A N 1
ATOM 4586 C CA . LEU A 1 853 ? 147.483 17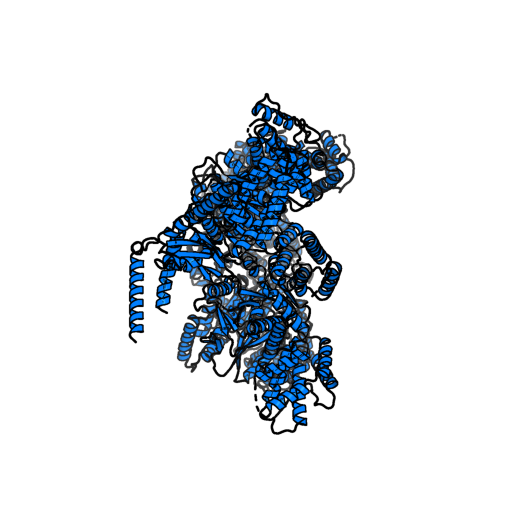4.080 179.354 1.00 21.22 2070 LEU A CA 1
ATOM 4587 C C . LEU A 1 853 ? 147.185 174.134 177.865 1.00 20.92 2070 LEU A C 1
ATOM 4588 O O . LEU A 1 853 ? 148.057 174.445 177.051 1.00 28.37 2070 LEU A O 1
ATOM 4593 N N . ILE A 1 854 ? 145.942 173.811 177.515 1.00 19.78 2071 ILE A N 1
ATOM 4594 C CA . ILE A 1 854 ? 145.451 173.902 176.146 1.00 24.61 2071 ILE A CA 1
ATOM 4595 C C . ILE A 1 854 ? 144.241 174.828 176.136 1.00 25.14 2071 ILE A C 1
ATOM 4596 O O . ILE A 1 854 ? 143.286 174.617 176.892 1.00 22.14 2071 ILE A O 1
ATOM 4601 N N . LEU A 1 855 ? 144.285 175.850 175.284 1.00 23.98 2072 LEU A N 1
ATOM 4602 C CA . LEU A 1 855 ? 143.178 176.781 175.094 1.00 21.72 2072 LEU A CA 1
ATOM 4603 C C . LEU A 1 855 ? 142.574 176.499 173.726 1.00 24.87 2072 LEU A C 1
ATOM 4604 O O . LEU A 1 855 ? 143.241 176.678 172.702 1.00 30.79 2072 LEU A O 1
ATOM 4609 N N . VAL A 1 856 ? 141.318 176.058 173.705 1.00 21.69 2073 VAL A N 1
ATOM 4610 C CA . VAL A 1 856 ? 140.648 175.646 172.477 1.00 21.36 2073 VAL A CA 1
ATOM 4611 C C . VAL A 1 856 ? 139.381 176.476 172.326 1.00 26.60 2073 VAL A C 1
ATOM 4612 O O . VAL A 1 856 ? 138.632 176.654 173.293 1.00 33.95 2073 VAL A O 1
ATOM 4616 N N . GLY A 1 857 ? 139.146 176.981 171.123 1.00 26.29 2074 GLY A N 1
ATOM 4617 C CA . GLY A 1 857 ? 137.915 177.689 170.850 1.00 33.35 2074 GLY A CA 1
ATOM 4618 C C . GLY A 1 857 ? 137.801 178.010 169.379 1.00 36.61 2074 GLY A C 1
ATOM 4619 O O . GLY A 1 857 ? 138.546 177.487 168.552 1.00 38.05 2074 GLY A O 1
ATOM 4620 N N . LYS A 1 858 ? 136.847 178.879 169.061 1.00 37.16 2075 LYS A N 1
ATOM 4621 C CA . LYS A 1 858 ? 136.737 179.388 167.704 1.00 34.87 2075 LYS A CA 1
ATOM 4622 C C . LYS A 1 858 ? 137.910 180.314 167.397 1.00 36.62 2075 LYS A C 1
ATOM 4623 O O . LYS A 1 858 ? 138.640 180.759 168.287 1.00 40.80 2075 LYS A O 1
ATOM 4629 N N . ALA A 1 859 ? 138.097 180.601 166.114 1.00 36.70 2076 ALA A N 1
ATOM 4630 C CA . ALA A 1 859 ? 139.127 181.551 165.723 1.00 34.41 2076 ALA A CA 1
ATOM 4631 C C . ALA A 1 859 ? 138.697 182.961 166.099 1.00 36.58 2076 ALA A C 1
ATOM 4632 O O . ALA A 1 859 ? 137.580 183.385 165.789 1.00 41.41 2076 ALA A O 1
ATOM 4634 N N . GLY A 1 860 ? 139.588 183.687 166.763 1.00 34.29 2077 GLY A N 1
ATOM 4635 C CA . GLY A 1 860 ? 139.268 185.020 167.235 1.00 37.04 2077 GLY A CA 1
ATOM 4636 C C . GLY A 1 860 ? 138.220 185.057 168.324 1.00 37.04 2077 GLY A C 1
ATOM 4637 O O . GLY A 1 860 ? 137.376 185.960 168.332 1.00 47.97 2077 GLY A O 1
ATOM 4638 N N . CYS A 1 861 ? 138.249 184.097 169.248 1.00 33.57 2078 CYS A N 1
ATOM 4639 C CA . CYS A 1 861 ? 137.296 184.078 170.348 1.00 33.69 2078 CYS A CA 1
ATOM 4640 C C . CYS A 1 861 ? 137.841 184.684 171.632 1.00 36.51 2078 CYS A C 1
ATOM 4641 O O . CYS A 1 861 ? 137.051 185.022 172.517 1.00 46.24 2078 CYS A O 1
ATOM 4644 N N . GLY A 1 862 ? 139.158 184.828 171.761 1.00 31.40 2079 GLY A N 1
ATOM 4645 C CA . GLY A 1 862 ? 139.720 185.477 172.929 1.00 26.60 2079 GLY A CA 1
ATOM 4646 C C . GLY A 1 862 ? 140.755 184.681 173.698 1.00 25.16 2079 GLY A C 1
ATOM 4647 O O . GLY A 1 862 ? 141.008 184.977 174.869 1.00 27.08 2079 GLY A O 1
ATOM 4648 N N . LYS A 1 863 ? 141.370 183.682 173.058 1.00 24.23 2080 LYS A N 1
ATOM 4649 C CA . LYS A 1 863 ? 142.357 182.854 173.747 1.00 19.09 2080 LYS A CA 1
ATOM 4650 C C . LYS A 1 863 ? 143.619 183.644 174.070 1.00 20.70 2080 LYS A C 1
ATOM 4651 O O . LYS A 1 863 ? 144.114 183.608 175.206 1.00 27.30 2080 LYS A O 1
ATOM 4657 N N . THR A 1 864 ? 144.157 184.352 173.072 1.00 20.45 2081 THR A N 1
ATOM 4658 C CA . THR A 1 864 ? 145.379 185.125 173.269 1.00 17.36 2081 THR A CA 1
ATOM 4659 C C . THR A 1 864 ? 145.154 186.265 174.246 1.00 19.97 2081 THR A C 1
ATOM 4660 O O . THR A 1 864 ? 146.003 186.528 175.106 1.00 26.63 2081 THR A O 1
ATOM 4664 N N . ALA A 1 865 ? 144.004 186.936 174.138 1.00 23.00 2082 ALA A N 1
ATOM 4665 C CA . ALA A 1 865 ? 143.647 187.982 175.087 1.00 24.17 2082 ALA A CA 1
ATOM 4666 C C . ALA A 1 865 ? 143.546 187.428 176.500 1.00 23.87 2082 ALA A C 1
ATOM 4667 O O . ALA A 1 865 ? 144.053 188.040 177.449 1.00 26.15 2082 ALA A O 1
ATOM 4669 N N . THR A 1 866 ? 142.940 186.246 176.645 1.00 24.24 2083 THR A N 1
ATOM 4670 C CA . THR A 1 866 ? 142.781 185.627 177.957 1.00 22.89 2083 THR A CA 1
ATOM 4671 C C . THR A 1 866 ? 144.128 185.311 178.595 1.00 26.67 2083 THR A C 1
ATOM 4672 O O . THR A 1 866 ? 144.402 185.736 179.726 1.00 29.36 2083 THR A O 1
ATOM 4676 N N . TRP A 1 867 ? 145.003 184.597 177.875 1.00 24.88 2084 TRP A N 1
ATOM 4677 C CA . TRP A 1 867 ? 146.250 184.193 178.523 1.00 17.49 2084 TRP A CA 1
ATOM 4678 C C . TRP A 1 867 ? 147.208 185.366 178.693 1.00 20.64 2084 TRP A C 1
ATOM 4679 O O . TRP A 1 867 ? 147.919 185.426 179.704 1.00 28.69 2084 TRP A O 1
ATOM 4690 N N . LYS A 1 868 ? 147.212 186.330 177.764 1.00 22.09 2085 LYS A N 1
ATOM 4691 C CA . LYS A 1 868 ? 148.041 187.518 177.942 1.00 22.75 2085 LYS A CA 1
ATOM 4692 C C . LYS A 1 868 ? 147.586 188.340 179.141 1.00 28.06 2085 LYS A C 1
ATOM 4693 O O . LYS A 1 868 ? 148.419 188.800 179.934 1.00 32.55 2085 LYS A O 1
ATOM 4699 N N . THR A 1 869 ? 146.269 188.506 179.308 1.00 25.42 2086 THR A N 1
ATOM 4700 C CA . THR A 1 869 ? 145.747 189.246 180.450 1.00 23.14 2086 THR A CA 1
ATOM 4701 C C . THR A 1 869 ? 146.069 188.540 181.762 1.00 29.58 2086 THR A C 1
ATOM 4702 O O . THR A 1 869 ? 146.456 189.191 182.740 1.00 38.50 2086 THR A O 1
ATOM 4706 N N . VAL A 1 870 ? 145.947 187.208 181.796 1.00 30.28 2087 VAL A N 1
ATOM 4707 C CA . VAL A 1 870 ? 146.217 186.482 183.037 1.00 27.23 2087 VAL A CA 1
ATOM 4708 C C . VAL A 1 870 ? 147.698 186.550 183.404 1.00 32.00 2087 VAL A C 1
ATOM 4709 O O . VAL A 1 870 ? 148.044 186.755 184.575 1.00 38.71 2087 VAL A O 1
ATOM 4713 N N . ILE A 1 871 ? 148.599 186.390 182.428 1.00 28.77 2088 ILE A N 1
ATOM 4714 C CA . ILE A 1 871 ? 150.017 186.445 182.784 1.00 27.88 2088 ILE A CA 1
ATOM 4715 C C . ILE A 1 871 ? 150.450 187.867 183.146 1.00 37.32 2088 ILE A C 1
ATOM 4716 O O . ILE A 1 871 ? 151.314 188.047 184.015 1.00 44.47 2088 ILE A O 1
ATOM 4721 N N . ASP A 1 872 ? 149.845 188.897 182.537 1.00 39.78 2089 ASP A N 1
ATOM 4722 C CA . ASP A 1 872 ? 150.123 190.264 182.971 1.00 40.13 2089 ASP A CA 1
ATOM 4723 C C . ASP A 1 872 ? 149.621 190.503 184.391 1.00 42.10 2089 ASP A C 1
ATOM 4724 O O . ASP A 1 872 ? 150.300 191.151 185.200 1.00 45.73 2089 ASP A O 1
ATOM 4729 N N . ALA A 1 873 ? 148.438 189.970 184.710 1.00 40.52 2090 ALA A N 1
ATOM 4730 C CA . ALA A 1 873 ? 147.889 190.096 186.054 1.00 40.15 2090 ALA A CA 1
ATOM 4731 C C . ALA A 1 873 ? 148.760 189.391 187.081 1.00 46.39 2090 ALA A C 1
ATOM 4732 O O . ALA A 1 873 ? 148.951 189.898 188.189 1.00 55.47 2090 ALA A O 1
ATOM 4734 N N . MET A 1 874 ? 149.289 188.216 186.738 1.00 44.08 2091 MET A N 1
ATOM 4735 C CA . MET A 1 874 ? 150.153 187.513 187.680 1.00 47.77 2091 MET A CA 1
ATOM 4736 C C . MET A 1 874 ? 151.500 188.203 187.835 1.00 47.65 2091 MET A C 1
ATOM 4737 O O . MET A 1 874 ? 152.073 188.185 188.930 1.00 54.07 2091 MET A O 1
ATOM 4742 N N . ALA A 1 875 ? 152.014 188.818 186.764 1.00 45.39 2092 ALA A N 1
ATOM 4743 C CA . ALA A 1 875 ? 153.225 189.624 186.891 1.00 45.39 2092 ALA A CA 1
ATOM 4744 C C . ALA A 1 875 ? 153.002 190.804 187.827 1.00 47.60 2092 ALA A C 1
ATOM 4745 O O . ALA A 1 875 ? 153.853 191.103 188.672 1.00 48.90 2092 ALA A O 1
ATOM 4747 N N . ILE A 1 876 ? 151.848 191.468 187.708 1.00 52.39 2093 ILE A N 1
ATOM 4748 C CA . ILE A 1 876 ? 151.509 192.563 188.619 1.00 53.53 2093 ILE A CA 1
ATOM 4749 C C . ILE A 1 876 ? 151.350 192.048 190.048 1.00 53.32 2093 ILE A C 1
ATOM 4750 O O . ILE A 1 876 ? 151.844 192.658 191.005 1.00 57.67 2093 ILE A O 1
ATOM 4755 N N . PHE A 1 877 ? 150.681 190.905 190.207 1.00 50.35 2094 PHE A N 1
ATOM 4756 C CA . PHE A 1 877 ? 150.330 190.397 191.530 1.00 52.41 2094 PHE A CA 1
ATOM 4757 C C . PHE A 1 877 ? 151.550 189.897 192.293 1.00 54.72 2094 PHE A C 1
ATOM 4758 O O . PHE A 1 877 ? 151.648 190.096 193.510 1.00 59.43 2094 PHE A O 1
ATOM 4766 N N . ASP A 1 878 ? 152.491 189.248 191.606 1.00 56.66 2095 ASP A N 1
ATOM 4767 C CA . ASP A 1 878 ? 153.606 188.605 192.284 1.00 52.54 2095 ASP A CA 1
ATOM 4768 C C . ASP A 1 878 ? 154.922 189.357 192.158 1.00 52.73 2095 ASP A C 1
ATOM 4769 O O . ASP A 1 878 ? 155.818 189.135 192.978 1.00 57.13 2095 ASP A O 1
ATOM 4774 N N . GLY A 1 879 ? 155.069 190.235 191.168 1.00 55.36 2096 GLY A N 1
ATOM 4775 C CA . GLY A 1 879 ? 156.352 190.842 190.904 1.00 64.75 2096 GLY A CA 1
ATOM 4776 C C . GLY A 1 879 ? 157.280 190.002 190.058 1.00 65.24 2096 GLY A C 1
ATOM 4777 O O . GLY A 1 879 ? 158.393 190.452 189.756 1.00 70.63 2096 GLY A O 1
ATOM 4778 N N . HIS A 1 880 ? 156.860 188.804 189.661 1.00 54.57 2097 HIS A N 1
ATOM 4779 C CA . HIS A 1 880 ? 157.684 187.938 188.831 1.00 54.45 2097 HIS A CA 1
ATOM 4780 C C . HIS A 1 880 ? 157.544 188.341 187.370 1.00 54.29 2097 HIS A C 1
ATOM 4781 O O . HIS A 1 880 ? 156.429 188.453 186.853 1.00 47.93 2097 HIS A O 1
ATOM 4788 N N . ALA A 1 881 ? 158.676 188.564 186.711 1.00 54.73 2098 ALA A N 1
ATOM 4789 C CA . ALA A 1 881 ? 158.663 188.873 185.290 1.00 45.09 2098 ALA A CA 1
ATOM 4790 C C . ALA A 1 881 ? 158.246 187.648 184.487 1.00 43.97 2098 ALA A C 1
ATOM 4791 O O . ALA A 1 881 ? 158.433 186.506 184.910 1.00 44.96 2098 ALA A O 1
ATOM 4793 N N . ASN A 1 882 ? 157.661 187.894 183.322 1.00 41.66 2099 ASN A N 1
ATOM 4794 C CA . ASN A 1 882 ? 157.196 186.833 182.439 1.00 29.69 2099 ASN A CA 1
ATOM 4795 C C . ASN A 1 882 ? 158.033 186.851 181.171 1.00 30.94 2099 ASN A C 1
ATOM 4796 O O . ASN A 1 882 ? 158.141 187.889 180.509 1.00 45.30 2099 ASN A O 1
ATOM 4801 N N . VAL A 1 883 ? 158.627 185.711 180.839 1.00 23.93 2100 VAL A N 1
ATOM 4802 C CA . VAL A 1 883 ? 159.347 185.527 179.586 1.00 21.40 2100 VAL A CA 1
ATOM 4803 C C . VAL A 1 883 ? 158.484 184.642 178.702 1.00 22.13 2100 VAL A C 1
ATOM 4804 O O . VAL A 1 883 ? 158.242 183.475 179.029 1.00 24.40 2100 VAL A O 1
ATOM 4808 N N . VAL A 1 884 ? 158.014 185.195 177.588 1.00 21.42 2101 VAL A N 1
ATOM 4809 C CA . VAL A 1 884 ? 157.010 184.551 176.751 1.00 19.37 2101 VAL A CA 1
ATOM 4810 C C . VAL A 1 884 ? 157.620 184.254 175.391 1.00 20.70 2101 VAL A C 1
ATOM 4811 O O . VAL A 1 884 ? 158.194 185.143 174.753 1.00 26.40 2101 VAL A O 1
ATOM 4815 N N . TYR A 1 885 ? 157.497 183.004 174.955 1.00 17.34 2102 TYR A N 1
ATOM 4816 C CA . TYR A 1 885 ? 157.870 182.590 173.611 1.00 17.76 2102 TYR A CA 1
ATOM 4817 C C . TYR A 1 885 ? 156.632 182.021 172.940 1.00 17.72 2102 TYR A C 1
ATOM 4818 O O . TYR A 1 885 ? 156.001 181.106 173.477 1.00 21.81 2102 TYR A O 1
ATOM 4827 N N . VAL A 1 886 ? 156.280 182.560 171.780 1.00 17.82 2103 VAL A N 1
ATOM 4828 C CA . VAL A 1 886 ? 155.156 182.062 170.999 1.00 17.46 2103 VAL A CA 1
ATOM 4829 C C . VAL A 1 886 ? 155.729 181.374 169.771 1.00 24.82 2103 VAL A C 1
ATOM 4830 O O . VAL A 1 886 ? 156.293 182.027 168.884 1.00 28.05 2103 VAL A O 1
ATOM 4834 N N . ILE A 1 887 ? 155.587 180.054 169.720 1.00 25.72 2104 ILE A N 1
ATOM 4835 C CA . ILE A 1 887 ? 156.095 179.235 168.628 1.00 23.00 2104 ILE A CA 1
ATOM 4836 C C . ILE A 1 887 ? 154.903 178.708 167.849 1.00 28.69 2104 ILE A C 1
ATOM 4837 O O . ILE A 1 887 ? 154.003 178.090 168.427 1.00 33.44 2104 ILE A O 1
ATOM 4842 N N . ASP A 1 888 ? 154.886 178.957 166.546 1.00 30.20 2105 ASP A N 1
ATOM 4843 C CA . ASP A 1 888 ? 153.859 178.395 165.679 1.00 30.43 2105 ASP A CA 1
ATOM 4844 C C . ASP A 1 888 ? 154.347 177.033 165.208 1.00 37.48 2105 ASP A C 1
ATOM 4845 O O . ASP A 1 888 ? 155.329 176.937 164.465 1.00 34.60 2105 ASP A O 1
ATOM 4850 N N . THR A 1 889 ? 153.652 175.985 165.657 1.00 37.94 2106 THR A N 1
ATOM 4851 C CA . THR A 1 889 ? 154.184 174.627 165.620 1.00 34.61 2106 THR A CA 1
ATOM 4852 C C . THR A 1 889 ? 154.338 174.115 164.193 1.00 35.23 2106 THR A C 1
ATOM 4853 O O . THR A 1 889 ? 155.407 173.625 163.811 1.00 35.36 2106 THR A O 1
ATOM 4857 N N . LYS A 1 890 ? 153.287 174.229 163.387 1.00 36.10 2107 LYS A N 1
ATOM 4858 C CA . LYS A 1 890 ? 153.271 173.609 162.072 1.00 37.63 2107 LYS A CA 1
ATOM 4859 C C . LYS A 1 890 ? 153.895 174.475 160.988 1.00 38.38 2107 LYS A C 1
ATOM 4860 O O . LYS A 1 890 ? 154.048 174.003 159.856 1.00 49.06 2107 LYS A O 1
ATOM 4866 N N . VAL A 1 891 ? 154.240 175.726 161.295 1.00 33.57 2108 VAL A N 1
ATOM 4867 C CA . VAL A 1 891 ? 155.086 176.498 160.392 1.00 31.63 2108 VAL A CA 1
ATOM 4868 C C . VAL A 1 891 ? 156.468 175.865 160.309 1.00 37.64 2108 VAL A C 1
ATOM 4869 O O . VAL A 1 891 ? 157.054 175.747 159.226 1.00 41.31 2108 VAL A O 1
ATOM 4873 N N . LEU A 1 892 ? 156.995 175.427 161.445 1.00 38.39 2109 LEU A N 1
ATOM 4874 C CA . LEU A 1 892 ? 158.296 174.786 161.522 1.00 31.05 2109 LEU A CA 1
ATOM 4875 C C . LEU A 1 892 ? 158.157 173.292 161.268 1.00 36.28 2109 LEU A C 1
ATOM 4876 O O . LEU A 1 892 ? 157.117 172.691 161.545 1.00 41.39 2109 LEU A O 1
ATOM 4881 N N . THR A 1 893 ? 159.219 172.693 160.742 1.00 39.01 2110 THR A N 1
ATOM 4882 C CA . THR A 1 893 ? 159.272 171.244 160.676 1.00 38.17 2110 THR A CA 1
ATOM 4883 C C . THR A 1 893 ? 159.609 170.675 162.052 1.00 40.89 2110 THR A C 1
ATOM 4884 O O . THR A 1 893 ? 160.036 171.389 162.963 1.00 45.70 2110 THR A O 1
ATOM 4888 N N . LYS A 1 894 ? 159.394 169.368 162.201 1.00 37.44 2111 LYS A N 1
ATOM 4889 C CA . LYS A 1 894 ? 159.609 168.721 163.492 1.00 34.24 2111 LYS A CA 1
ATOM 4890 C C . LYS A 1 894 ? 161.088 168.679 163.857 1.00 38.03 2111 LYS A C 1
ATOM 4891 O O . LYS A 1 894 ? 161.452 168.879 165.023 1.00 40.26 2111 LYS A O 1
ATOM 4897 N N . GLU A 1 895 ? 161.957 168.429 162.874 1.00 41.95 2112 GLU A N 1
ATOM 4898 C CA . GLU A 1 895 ? 163.396 168.437 163.112 1.00 39.32 2112 GLU A CA 1
ATOM 4899 C C . GLU A 1 895 ? 163.948 169.838 163.345 1.00 38.89 2112 GLU A C 1
ATOM 4900 O O . GLU A 1 895 ? 165.087 169.964 163.804 1.00 41.17 2112 GLU A O 1
ATOM 4906 N N . SER A 1 896 ? 163.184 170.883 163.034 1.00 35.42 2113 SER A N 1
ATOM 4907 C CA . SER A 1 896 ? 163.553 172.238 163.415 1.00 36.49 2113 SER A CA 1
ATOM 4908 C C . SER A 1 896 ? 162.913 172.668 164.726 1.00 38.37 2113 SER A C 1
ATOM 4909 O O . SER A 1 896 ? 163.390 173.621 165.352 1.00 38.07 2113 SER A O 1
ATOM 4912 N N . LEU A 1 897 ? 161.845 171.989 165.151 1.00 37.07 2114 LEU A N 1
ATOM 4913 C CA . LEU A 1 897 ? 161.226 172.292 166.435 1.00 34.35 2114 LEU A CA 1
ATOM 4914 C C . LEU A 1 897 ? 161.943 171.597 167.585 1.00 33.25 2114 LEU A C 1
ATOM 4915 O O . LEU A 1 897 ? 162.110 172.185 168.659 1.00 36.26 2114 LEU A O 1
ATOM 4920 N N . TYR A 1 898 ? 162.375 170.353 167.386 1.00 31.14 2115 TYR A N 1
ATOM 4921 C CA . TYR A 1 898 ? 163.045 169.596 168.436 1.00 28.49 2115 TYR A CA 1
ATOM 4922 C C . TYR A 1 898 ? 164.533 169.425 168.184 1.00 30.96 2115 TYR A C 1
ATOM 4923 O O . TYR A 1 898 ? 165.341 169.637 169.093 1.00 31.46 2115 TYR A O 1
ATOM 4932 N N . GLY A 1 899 ? 164.920 169.046 166.972 1.00 30.66 2116 GLY A N 1
ATOM 4933 C CA . GLY A 1 899 ? 166.324 168.900 166.655 1.00 26.97 2116 GLY A CA 1
ATOM 4934 C C . GLY A 1 899 ? 166.612 167.738 165.731 1.00 32.83 2116 GLY A C 1
ATOM 4935 O O . GLY A 1 899 ? 165.733 166.915 165.463 1.00 39.05 2116 GLY A O 1
ATOM 4936 N N . SER A 1 900 ? 167.845 167.658 165.239 1.00 36.77 2117 SER A N 1
ATOM 4937 C CA . SER A 1 900 ? 168.233 166.595 164.328 1.00 42.92 2117 SER A CA 1
ATOM 4938 C C . SER A 1 900 ? 169.708 166.287 164.524 1.00 44.10 2117 SER A C 1
ATOM 4939 O O . SER A 1 900 ? 170.472 167.107 165.040 1.00 42.13 2117 SER A O 1
ATOM 4942 N N . MET A 1 901 ? 170.099 165.088 164.105 1.00 50.55 2118 MET A N 1
ATOM 4943 C CA . MET A 1 901 ? 171.480 164.635 164.173 1.00 57.80 2118 MET A CA 1
ATOM 4944 C C . MET A 1 901 ? 172.083 164.654 162.778 1.00 69.69 2118 MET A C 1
ATOM 4945 O O . MET A 1 901 ? 171.467 164.167 161.824 1.00 76.16 2118 MET A O 1
ATOM 4950 N N . LEU A 1 902 ? 173.279 165.222 162.660 1.00 78.16 2119 LEU A N 1
ATOM 4951 C CA . LEU A 1 902 ? 174.014 165.210 161.400 1.00 88.20 2119 LEU A CA 1
ATOM 4952 C C . LEU A 1 902 ? 174.761 163.887 161.298 1.00 98.60 2119 LEU A C 1
ATOM 4953 O O . LEU A 1 902 ? 175.711 163.646 162.049 1.00 97.48 2119 LEU A O 1
ATOM 4958 N N . LYS A 1 903 ? 174.331 163.027 160.370 1.00 103.88 2120 LYS A N 1
ATOM 4959 C CA . LYS A 1 903 ? 174.905 161.690 160.253 1.00 106.10 2120 LYS A CA 1
ATOM 4960 C C . LYS A 1 903 ? 176.356 161.710 159.790 1.00 115.21 2120 LYS A C 1
ATOM 4961 O O . LYS A 1 903 ? 177.090 160.752 160.056 1.00 117.07 2120 LYS A O 1
ATOM 4963 N N . ALA A 1 904 ? 176.785 162.774 159.109 1.00 115.71 2121 ALA A N 1
ATOM 4964 C CA . ALA A 1 904 ? 178.175 162.874 158.684 1.00 115.40 2121 ALA A CA 1
ATOM 4965 C C . ALA A 1 904 ? 179.118 163.177 159.842 1.00 114.60 2121 ALA A C 1
ATOM 4966 O O . ALA A 1 904 ? 180.310 162.867 159.749 1.00 113.32 2121 ALA A O 1
ATOM 4968 N N . THR A 1 905 ? 178.616 163.772 160.926 1.00 112.98 2122 THR A N 1
ATOM 4969 C CA . THR A 1 905 ? 179.459 164.163 162.048 1.00 113.59 2122 THR A CA 1
ATOM 4970 C C . THR A 1 905 ? 178.995 163.636 163.398 1.00 110.67 2122 THR A C 1
ATOM 4971 O O . THR A 1 905 ? 179.735 163.799 164.376 1.00 109.75 2122 THR A O 1
ATOM 4975 N N . LEU A 1 906 ? 177.812 163.011 163.480 1.00 105.29 2123 LEU A N 1
ATOM 4976 C CA . LEU A 1 906 ? 177.207 162.544 164.737 1.00 99.43 2123 LEU A CA 1
ATOM 4977 C C . LEU A 1 906 ? 177.089 163.678 165.754 1.00 97.11 2123 LEU A C 1
ATOM 4978 O O . LEU A 1 906 ? 177.359 163.509 166.945 1.00 94.04 2123 LEU A O 1
ATOM 4980 N N . GLU A 1 907 ? 176.677 164.849 165.275 1.00 92.06 2124 GLU A N 1
ATOM 4981 C CA . GLU A 1 907 ? 176.581 166.053 166.088 1.00 85.33 2124 GLU A CA 1
ATOM 4982 C C . GLU A 1 907 ? 175.124 166.481 166.183 1.00 69.07 2124 GLU A C 1
ATOM 4983 O O . GLU A 1 907 ? 174.428 166.563 165.166 1.00 67.75 2124 GLU A O 1
ATOM 4986 N N . TRP A 1 908 ? 174.668 166.746 167.403 1.00 59.81 2125 TRP A N 1
ATOM 4987 C CA . TRP A 1 908 ? 173.291 167.156 167.632 1.00 47.78 2125 TRP A CA 1
ATOM 4988 C C . TRP A 1 908 ? 173.122 168.649 167.388 1.00 51.28 2125 TRP A C 1
ATOM 4989 O O . TRP A 1 908 ? 173.949 169.462 167.810 1.00 58.99 2125 TRP A O 1
ATOM 5000 N N . ARG A 1 909 ? 172.039 169.003 166.705 1.00 45.07 2126 ARG A N 1
ATOM 5001 C CA . ARG A 1 909 ? 171.671 170.387 166.444 1.00 39.72 2126 ARG A CA 1
ATOM 5002 C C . ARG A 1 909 ? 170.363 170.668 167.171 1.00 33.02 2126 ARG A C 1
ATOM 5003 O O . ARG A 1 909 ? 169.385 169.938 166.993 1.00 33.61 2126 ARG A O 1
ATOM 5011 N N . ASP A 1 910 ? 170.350 171.717 167.988 1.00 34.48 2127 ASP A N 1
ATOM 5012 C CA . ASP A 1 910 ? 169.186 172.009 168.813 1.00 33.36 2127 ASP A CA 1
ATOM 5013 C C . ASP A 1 910 ? 168.039 172.564 167.978 1.00 36.46 2127 ASP A C 1
ATOM 5014 O O . ASP A 1 910 ? 168.245 173.368 167.065 1.00 49.00 2127 ASP A O 1
ATOM 5019 N N . GLY A 1 911 ? 166.822 172.134 168.302 1.00 26.16 2128 GLY A N 1
ATOM 5020 C CA . GLY A 1 911 ? 165.633 172.747 167.760 1.00 25.88 2128 GLY A CA 1
ATOM 5021 C C . GLY A 1 911 ? 165.278 174.008 168.516 1.00 27.60 2128 GLY A C 1
ATOM 5022 O O . GLY A 1 911 ? 165.984 174.445 169.421 1.00 31.56 2128 GLY A O 1
ATOM 5023 N N . LEU A 1 912 ? 164.150 174.607 168.132 1.00 27.72 2129 LEU A N 1
ATOM 5024 C CA . LEU A 1 912 ? 163.747 175.869 168.747 1.00 31.75 2129 LEU A CA 1
ATOM 5025 C C . LEU A 1 912 ? 163.290 175.671 170.190 1.00 30.71 2129 LEU A C 1
ATOM 5026 O O . LEU A 1 912 ? 163.744 176.379 171.099 1.00 30.68 2129 LEU A O 1
ATOM 5031 N N . PHE A 1 913 ? 162.397 174.704 170.420 1.00 26.47 2130 PHE A N 1
ATOM 5032 C CA . PHE A 1 913 ? 161.926 174.430 171.774 1.00 25.61 2130 PHE A CA 1
ATOM 5033 C C . PHE A 1 913 ? 163.047 173.879 172.644 1.00 27.98 2130 PHE A C 1
ATOM 5034 O O . PHE A 1 913 ? 163.151 174.223 173.829 1.00 29.27 2130 PHE A O 1
ATOM 5042 N N . THR A 1 914 ? 163.897 173.028 172.062 1.00 26.36 2131 THR A N 1
ATOM 5043 C CA . THR A 1 914 ? 165.049 172.494 172.780 1.00 22.51 2131 THR A CA 1
ATOM 5044 C C . THR A 1 914 ? 166.014 173.602 173.180 1.00 23.49 2131 THR A C 1
ATOM 5045 O O . THR A 1 914 ? 166.533 173.606 174.300 1.00 23.62 2131 THR A O 1
ATOM 5049 N N . SER A 1 915 ? 166.249 174.563 172.283 1.00 23.54 2132 SER A N 1
ATOM 5050 C CA . SER A 1 915 ? 167.146 175.672 172.588 1.00 20.00 2132 SER A CA 1
ATOM 5051 C C . SER A 1 915 ? 166.558 176.590 173.650 1.00 24.44 2132 SER A C 1
ATOM 5052 O O . SER A 1 915 ? 167.286 177.078 174.522 1.00 30.12 2132 SER A O 1
ATOM 5055 N N . ILE A 1 916 ? 165.245 176.834 173.593 1.00 26.09 2133 ILE A N 1
ATOM 5056 C CA . ILE A 1 916 ? 164.588 177.663 174.605 1.00 21.08 2133 ILE A CA 1
ATOM 5057 C C . ILE A 1 916 ? 164.689 177.008 175.979 1.00 22.82 2133 ILE A C 1
ATOM 5058 O O . ILE A 1 916 ? 165.062 177.652 176.970 1.00 25.48 2133 ILE A O 1
ATOM 5063 N N . LEU A 1 917 ? 164.391 175.707 176.047 1.00 24.30 2134 LEU A N 1
ATOM 5064 C CA . LEU A 1 917 ? 164.460 174.984 177.313 1.00 21.79 2134 LEU A CA 1
ATOM 5065 C C . LEU A 1 917 ? 165.891 174.894 177.833 1.00 24.96 2134 LEU A C 1
ATOM 5066 O O . LEU A 1 917 ? 166.124 175.009 179.041 1.00 28.15 2134 LEU A O 1
ATOM 5071 N N . ARG A 1 918 ? 166.863 174.696 176.938 1.00 26.86 2135 ARG A N 1
ATOM 5072 C CA . ARG A 1 918 ? 168.261 174.641 177.349 1.00 25.52 2135 ARG A CA 1
ATOM 5073 C C . ARG A 1 918 ? 168.745 175.988 177.869 1.00 29.90 2135 ARG A C 1
ATOM 5074 O O . ARG A 1 918 ? 169.505 176.041 178.840 1.00 30.11 2135 ARG A O 1
ATOM 5082 N N . ARG A 1 919 ? 168.327 177.085 177.230 1.00 30.99 2136 ARG A N 1
ATOM 5083 C CA . ARG A 1 919 ? 168.689 178.414 177.713 1.00 27.78 2136 ARG A CA 1
ATOM 5084 C C . ARG A 1 919 ? 168.078 178.689 179.081 1.00 30.80 2136 ARG A C 1
ATOM 5085 O O . ARG A 1 919 ? 168.738 179.258 179.961 1.00 35.10 2136 ARG A O 1
ATOM 5093 N N . VAL A 1 920 ? 166.820 178.279 179.278 1.00 32.04 2137 VAL A N 1
ATOM 5094 C CA . VAL A 1 920 ? 166.164 178.446 180.574 1.00 32.81 2137 VAL A CA 1
ATOM 5095 C C . VAL A 1 920 ? 166.879 177.631 181.648 1.00 35.30 2137 VAL A C 1
ATOM 5096 O O . VAL A 1 920 ? 167.122 178.119 182.759 1.00 37.71 2137 VAL A O 1
ATOM 5100 N N . ASN A 1 921 ? 167.251 176.389 181.326 1.00 32.16 2138 ASN A N 1
ATOM 5101 C CA . ASN A 1 921 ? 167.897 175.528 182.313 1.00 31.21 2138 ASN A CA 1
ATOM 5102 C C . ASN A 1 921 ? 169.312 175.998 182.633 1.00 37.44 2138 ASN A C 1
ATOM 5103 O O . ASN A 1 921 ? 169.742 175.932 183.791 1.00 39.29 2138 ASN A O 1
ATOM 5108 N N . ASP A 1 922 ? 170.057 176.458 181.623 1.00 40.19 2139 ASP A N 1
ATOM 5109 C CA . ASP A 1 922 ? 171.411 176.950 181.855 1.00 40.97 2139 ASP A CA 1
ATOM 5110 C C . ASP A 1 922 ? 171.399 178.233 182.673 1.00 44.97 2139 ASP A C 1
ATOM 5111 O O . ASP A 1 922 ? 172.071 178.318 183.708 1.00 50.31 2139 ASP A O 1
ATOM 5116 N N . ASP A 1 923 ? 170.624 179.233 182.228 1.00 45.23 2140 ASP A N 1
ATOM 5117 C CA . ASP A 1 923 ? 170.415 180.498 182.942 1.00 48.09 2140 ASP A CA 1
ATOM 5118 C C . ASP A 1 923 ? 171.742 181.200 183.247 1.00 54.06 2140 ASP A C 1
ATOM 5119 O O . ASP A 1 923 ? 172.148 181.345 184.403 1.00 56.91 2140 ASP A O 1
ATOM 5124 N N . ILE A 1 924 ? 172.426 181.609 182.175 1.00 54.84 2141 ILE A N 1
ATOM 5125 C CA . ILE A 1 924 ? 173.775 182.159 182.300 1.00 59.68 2141 ILE A CA 1
ATOM 5126 C C . ILE A 1 924 ? 173.752 183.487 183.050 1.00 64.47 2141 ILE A C 1
ATOM 5127 O O . ILE A 1 924 ? 174.545 183.712 183.971 1.00 70.63 2141 ILE A O 1
ATOM 5132 N N . THR A 1 925 ? 172.836 184.379 182.678 1.00 66.52 2142 THR A N 1
ATOM 5133 C CA . THR A 1 925 ? 172.750 185.683 183.323 1.00 63.67 2142 THR A CA 1
ATOM 5134 C C . THR A 1 925 ? 171.953 185.658 184.620 1.00 64.78 2142 THR A C 1
ATOM 5135 O O . THR A 1 925 ? 171.968 186.652 185.354 1.00 72.30 2142 THR A O 1
ATOM 5139 N N . GLY A 1 926 ? 171.269 184.558 184.924 1.00 60.63 2143 GLY A N 1
ATOM 5140 C CA . GLY A 1 926 ? 170.492 184.466 186.141 1.00 58.30 2143 GLY A CA 1
ATOM 5141 C C . GLY A 1 926 ? 169.130 185.118 186.092 1.00 61.57 2143 GLY A C 1
ATOM 5142 O O . GLY A 1 926 ? 168.490 185.254 187.140 1.00 63.55 2143 GLY A O 1
ATOM 5143 N N . THR A 1 927 ? 168.661 185.525 184.911 1.00 58.60 2144 THR A N 1
ATOM 5144 C CA . THR A 1 927 ? 167.380 186.213 184.808 1.00 56.89 2144 THR A CA 1
ATOM 5145 C C . THR A 1 927 ? 166.185 185.274 184.912 1.00 57.25 2144 THR A C 1
ATOM 5146 O O . THR A 1 927 ? 165.072 185.742 185.168 1.00 58.55 2144 THR A O 1
ATOM 5150 N N . PHE A 1 928 ? 166.384 183.971 184.728 1.00 58.62 2145 PHE A N 1
ATOM 5151 C CA . PHE A 1 928 ? 165.292 183.007 184.757 1.00 50.92 2145 PHE A CA 1
ATOM 5152 C C . PHE A 1 928 ? 165.043 182.429 186.143 1.00 56.97 2145 PHE A C 1
ATOM 5153 O O . PHE A 1 928 ? 164.180 181.557 186.286 1.00 60.59 2145 PHE A O 1
ATOM 5161 N N . LYS A 1 929 ? 165.780 182.881 187.160 1.00 59.68 2146 LYS A N 1
ATOM 5162 C CA . LYS A 1 929 ? 165.576 182.369 188.511 1.00 65.78 2146 LYS A CA 1
ATOM 5163 C C . LYS A 1 929 ? 164.257 182.854 189.098 1.00 68.00 2146 LYS A C 1
ATOM 5164 O O . LYS A 1 929 ? 163.528 182.077 189.727 1.00 76.50 2146 LYS A O 1
ATOM 5170 N N . ASN A 1 930 ? 163.928 184.128 188.899 1.00 61.82 2147 ASN A N 1
ATOM 5171 C CA . ASN A 1 930 ? 162.742 184.707 189.516 1.00 60.46 2147 ASN A CA 1
ATOM 5172 C C . ASN A 1 930 ? 161.806 185.175 188.406 1.00 58.83 2147 ASN A C 1
ATOM 5173 O O . ASN A 1 930 ? 161.292 186.298 188.434 1.00 61.26 2147 ASN A O 1
ATOM 5178 N N . SER A 1 931 ? 161.602 184.324 187.405 1.00 53.98 2148 SER A N 1
ATOM 5179 C CA . SER A 1 931 ? 160.712 184.632 186.298 1.00 46.56 2148 SER A CA 1
ATOM 5180 C C . SER A 1 931 ? 159.894 183.400 185.948 1.00 47.35 2148 SER A C 1
ATOM 5181 O O . SER A 1 931 ? 160.295 182.265 186.212 1.00 51.12 2148 SER A O 1
ATOM 5184 N N . ARG A 1 932 ? 158.732 183.642 185.348 1.00 44.53 2149 ARG A N 1
ATOM 5185 C CA . ARG A 1 932 ? 157.882 182.587 184.817 1.00 35.23 2149 ARG A CA 1
ATOM 5186 C C . ARG A 1 932 ? 158.075 182.511 183.311 1.00 32.06 2149 ARG A C 1
ATOM 5187 O O . ARG A 1 932 ? 158.071 183.540 182.629 1.00 37.56 2149 ARG A O 1
ATOM 5195 N N . ILE A 1 933 ? 158.246 181.298 182.795 1.00 27.93 2150 ILE A N 1
ATOM 5196 C CA . ILE A 1 933 ? 158.518 181.074 181.381 1.00 23.59 2150 ILE A CA 1
ATOM 5197 C C . ILE A 1 933 ? 157.278 180.467 180.746 1.00 21.18 2150 ILE A C 1
ATOM 5198 O O . ILE A 1 933 ? 156.769 179.442 181.215 1.00 25.58 2150 ILE A O 1
ATOM 5203 N N . TRP A 1 934 ? 156.788 181.104 179.687 1.00 16.79 2151 TRP A N 1
ATOM 5204 C CA . TRP A 1 934 ? 155.608 180.648 178.965 1.00 15.65 2151 TRP A CA 1
ATOM 5205 C C . TRP A 1 934 ? 156.001 180.346 177.530 1.00 16.58 2151 TRP A C 1
ATOM 5206 O O . TRP A 1 934 ? 156.464 181.235 176.810 1.00 20.56 2151 TRP A O 1
ATOM 5217 N N . VAL A 1 935 ? 155.818 179.096 177.119 1.00 13.54 2152 VAL A N 1
ATOM 5218 C CA . VAL A 1 935 ? 156.037 178.673 175.743 1.00 13.20 2152 VAL A CA 1
ATOM 5219 C C . VAL A 1 935 ? 154.673 178.355 175.152 1.00 16.02 2152 VAL A C 1
ATOM 5220 O O . VAL A 1 935 ? 153.990 177.432 175.611 1.00 20.56 2152 VAL A O 1
ATOM 5224 N N . VAL A 1 936 ? 154.269 179.124 174.148 1.00 17.45 2153 VAL A N 1
ATOM 5225 C CA . VAL A 1 936 ? 152.935 179.030 173.572 1.00 16.54 2153 VAL A CA 1
ATOM 5226 C C . VAL A 1 936 ? 153.056 178.377 172.205 1.00 19.85 2153 VAL A C 1
ATOM 5227 O O . VAL A 1 936 ? 153.789 178.866 171.337 1.00 22.99 2153 VAL A O 1
ATOM 5231 N N . PHE A 1 937 ? 152.348 177.268 172.018 1.00 22.80 2154 PHE A N 1
ATOM 5232 C CA . PHE A 1 937 ? 152.276 176.585 170.730 1.00 19.53 2154 PHE A CA 1
ATOM 5233 C C . PHE A 1 937 ? 150.991 177.051 170.056 1.00 27.60 2154 PHE A C 1
ATOM 5234 O O . PHE A 1 937 ? 149.912 176.503 170.281 1.00 31.24 2154 PHE A O 1
ATOM 5242 N N . ASP A 1 938 ? 151.113 178.086 169.226 1.00 29.13 2155 ASP A N 1
ATOM 5243 C CA . ASP A 1 938 ? 149.955 178.716 168.592 1.00 24.76 2155 ASP A CA 1
ATOM 5244 C C . ASP A 1 938 ? 149.738 178.112 167.203 1.00 29.38 2155 ASP A C 1
ATOM 5245 O O . ASP A 1 938 ? 149.942 178.741 166.165 1.00 35.70 2155 ASP A O 1
ATOM 5250 N N . SER A 1 939 ? 149.301 176.858 167.210 1.00 33.53 2156 SER A N 1
ATOM 5251 C CA . SER A 1 939 ? 148.977 176.136 165.988 1.00 32.55 2156 SER A CA 1
ATOM 5252 C C . SER A 1 939 ? 148.048 174.992 166.356 1.00 39.74 2156 SER A C 1
ATOM 5253 O O . SER A 1 939 ? 147.797 174.727 167.533 1.00 41.90 2156 SER A O 1
ATOM 5256 N N . ASP A 1 940 ? 147.537 174.314 165.333 1.00 46.18 2157 ASP A N 1
ATOM 5257 C CA . ASP A 1 940 ? 146.724 173.130 165.573 1.00 48.75 2157 ASP A CA 1
ATOM 5258 C C . ASP A 1 940 ? 147.585 171.961 166.046 1.00 43.78 2157 ASP A C 1
ATOM 5259 O O . ASP A 1 940 ? 148.757 171.837 165.681 1.00 39.72 2157 ASP A O 1
ATOM 5264 N N . LEU A 1 941 ? 147.005 171.124 166.901 1.00 44.37 2158 LEU A N 1
ATOM 5265 C CA . LEU A 1 941 ? 147.762 170.095 167.611 1.00 46.58 2158 LEU A CA 1
ATOM 5266 C C . LEU A 1 941 ? 147.970 168.891 166.704 1.00 54.82 2158 LEU A C 1
ATOM 5267 O O . LEU A 1 941 ? 147.051 168.104 166.469 1.00 50.30 2158 LEU A O 1
ATOM 5272 N N . ASP A 1 942 ? 149.190 168.747 166.198 1.00 57.03 2159 ASP A N 1
ATOM 5273 C CA . ASP A 1 942 ? 149.582 167.560 165.456 1.00 46.23 2159 ASP A CA 1
ATOM 5274 C C . ASP A 1 942 ? 150.123 166.524 166.430 1.00 49.36 2159 ASP A C 1
ATOM 5275 O O . ASP A 1 942 ? 151.110 166.808 167.122 1.00 54.53 2159 ASP A O 1
ATOM 5280 N N . PRO A 1 943 ? 149.514 165.333 166.521 1.00 48.24 2160 PRO A N 1
ATOM 5281 C CA . PRO A 1 943 ? 150.025 164.303 167.447 1.00 49.58 2160 PRO A CA 1
ATOM 5282 C C . PRO A 1 943 ? 151.460 163.892 167.180 1.00 46.31 2160 PRO A C 1
ATOM 5283 O O . PRO A 1 943 ? 152.184 163.565 168.127 1.00 47.82 2160 PRO A O 1
ATOM 5287 N N . GLU A 1 944 ? 151.889 163.909 165.915 1.00 44.32 2161 GLU A N 1
ATOM 5288 C CA . GLU A 1 944 ? 153.287 163.642 165.597 1.00 42.75 2161 GLU A CA 1
ATOM 5289 C C . GLU A 1 944 ? 154.201 164.668 166.252 1.00 41.24 2161 GLU A C 1
ATOM 5290 O O . GLU A 1 944 ? 155.266 164.320 166.770 1.00 45.38 2161 GLU A O 1
ATOM 5296 N N . TYR A 1 945 ? 153.791 165.938 166.251 1.00 43.09 2162 TYR A N 1
ATOM 5297 C CA . TYR A 1 945 ? 154.598 166.978 166.880 1.00 37.79 2162 TYR A CA 1
ATOM 5298 C C . TYR A 1 945 ? 154.545 166.895 168.401 1.00 39.42 2162 TYR A C 1
ATOM 5299 O O . TYR A 1 945 ? 155.587 166.946 169.064 1.00 39.87 2162 TYR A O 1
ATOM 5308 N N . VAL A 1 946 ? 153.351 166.756 168.977 1.00 40.34 2163 VAL A N 1
ATOM 5309 C CA . VAL A 1 946 ? 153.209 166.989 170.411 1.00 38.21 2163 VAL A CA 1
ATOM 5310 C C . VAL A 1 946 ? 153.415 165.724 171.240 1.00 36.41 2163 VAL A C 1
ATOM 5311 O O . VAL A 1 946 ? 153.697 165.817 172.438 1.00 42.89 2163 VAL A O 1
ATOM 5315 N N . GLU A 1 947 ? 153.280 164.537 170.643 1.00 34.93 2164 GLU A N 1
ATOM 5316 C CA . GLU A 1 947 ? 153.550 163.319 171.396 1.00 34.67 2164 GLU A CA 1
ATOM 5317 C C . GLU A 1 947 ? 155.037 163.067 171.595 1.00 37.87 2164 GLU A C 1
ATOM 5318 O O . GLU A 1 947 ? 155.396 162.155 172.347 1.00 43.03 2164 GLU A O 1
ATOM 5324 N N . ALA A 1 948 ? 155.905 163.840 170.942 1.00 32.88 2165 ALA A N 1
ATOM 5325 C CA . ALA A 1 948 ? 157.321 163.830 171.280 1.00 31.69 2165 ALA A CA 1
ATOM 5326 C C . ALA A 1 948 ? 157.607 164.540 172.595 1.00 34.86 2165 ALA A C 1
ATOM 5327 O O . ALA A 1 948 ? 158.709 164.389 173.133 1.00 39.79 2165 ALA A O 1
ATOM 5329 N N . MET A 1 949 ? 156.650 165.309 173.120 1.00 33.82 2166 MET A N 1
ATOM 5330 C CA . MET A 1 949 ? 156.784 165.976 174.408 1.00 29.57 2166 MET A CA 1
ATOM 5331 C C . MET A 1 949 ? 155.931 165.327 175.490 1.00 25.72 2166 MET A C 1
ATOM 5332 O O . MET A 1 949 ? 155.562 165.996 176.456 1.00 27.29 2166 MET A O 1
ATOM 5337 N N . ASN A 1 950 ? 155.595 164.044 175.347 1.00 29.44 2167 ASN A N 1
ATOM 5338 C CA . ASN A 1 950 ? 154.722 163.409 176.329 1.00 25.67 2167 ASN A CA 1
ATOM 5339 C C . ASN A 1 950 ? 155.413 163.260 177.679 1.00 23.61 2167 ASN A C 1
ATOM 5340 O O . ASN A 1 950 ? 154.778 163.429 178.726 1.00 29.08 2167 ASN A O 1
ATOM 5345 N N . SER A 1 951 ? 156.716 162.969 177.675 1.00 25.09 2168 SER A N 1
ATOM 5346 C CA . SER A 1 951 ? 157.473 162.943 178.922 1.00 22.14 2168 SER A CA 1
ATOM 5347 C C . SER A 1 951 ? 157.616 164.337 179.521 1.00 23.25 2168 SER A C 1
ATOM 5348 O O . SER A 1 951 ? 157.769 164.472 180.740 1.00 25.64 2168 SER A O 1
ATOM 5351 N N . VAL A 1 952 ? 157.589 165.376 178.684 1.00 23.43 2169 VAL A N 1
ATOM 5352 C CA . VAL A 1 952 ? 157.557 166.746 179.187 1.00 21.13 2169 VAL A CA 1
ATOM 5353 C C . VAL A 1 952 ? 156.235 167.017 179.896 1.00 23.14 2169 VAL A C 1
ATOM 5354 O O . VAL A 1 952 ? 156.202 167.576 180.998 1.00 23.78 2169 VAL A O 1
ATOM 5358 N N . LEU A 1 953 ? 155.126 166.603 179.280 1.00 24.40 2170 LEU A N 1
ATOM 5359 C CA . LEU A 1 953 ? 153.806 166.934 179.805 1.00 21.37 2170 LEU A CA 1
ATOM 5360 C C . LEU A 1 953 ? 153.430 166.106 181.028 1.00 26.83 2170 LEU A C 1
ATOM 5361 O O . LEU A 1 953 ? 152.707 166.602 181.898 1.00 36.20 2170 LEU A O 1
ATOM 5366 N N . ASP A 1 954 ? 153.891 164.860 181.124 1.00 24.27 2171 ASP A N 1
ATOM 5367 C CA . ASP A 1 954 ? 153.501 164.014 182.244 1.00 26.71 2171 ASP A CA 1
ATOM 5368 C C . ASP A 1 954 ? 154.437 164.229 183.437 1.00 27.73 2171 ASP A C 1
ATOM 5369 O O . ASP A 1 954 ? 155.226 165.175 183.479 1.00 27.87 2171 ASP A O 1
ATOM 5374 N N . ASP A 1 955 ? 154.348 163.336 184.426 1.00 36.39 2172 ASP A N 1
ATOM 5375 C CA . ASP A 1 955 ? 155.054 163.491 185.693 1.00 33.46 2172 ASP A CA 1
ATOM 5376 C C . ASP A 1 955 ? 156.555 163.263 185.585 1.00 33.35 2172 ASP A C 1
ATOM 5377 O O . ASP A 1 955 ? 157.266 163.519 186.562 1.00 39.39 2172 ASP A O 1
ATOM 5382 N N . ASN A 1 956 ? 157.052 162.771 184.448 1.00 29.73 2173 ASN A N 1
ATOM 5383 C CA . ASN A 1 956 ? 158.495 162.641 184.272 1.00 30.27 2173 ASN A CA 1
ATOM 5384 C C . ASN A 1 956 ? 159.169 164.005 184.222 1.00 31.91 2173 ASN A C 1
ATOM 5385 O O . ASN A 1 956 ? 160.256 164.181 184.787 1.00 34.04 2173 ASN A O 1
ATOM 5390 N N . LYS A 1 957 ? 158.527 164.977 183.559 1.00 27.79 2174 LYS A N 1
ATOM 5391 C CA . LYS A 1 957 ? 159.012 166.357 183.430 1.00 23.13 2174 LYS A CA 1
ATOM 5392 C C . LYS A 1 957 ? 160.415 166.411 182.832 1.00 26.10 2174 LYS A C 1
ATOM 5393 O O . LYS A 1 957 ? 161.277 167.162 183.289 1.00 32.27 2174 LYS A O 1
ATOM 5399 N N . ILE A 1 958 ? 160.645 165.598 181.807 1.00 23.44 2175 ILE A N 1
ATOM 5400 C CA . ILE A 1 958 ? 161.938 165.504 181.149 1.00 23.47 2175 ILE A CA 1
ATOM 5401 C C . ILE A 1 958 ? 161.709 165.558 179.644 1.00 25.94 2175 ILE A C 1
ATOM 5402 O O . ILE A 1 958 ? 160.644 165.181 179.145 1.00 32.56 2175 ILE A O 1
ATOM 5407 N N . LEU A 1 959 ? 162.696 166.074 178.923 1.00 26.48 2176 LEU A N 1
ATOM 5408 C CA . LEU A 1 959 ? 162.677 166.099 177.463 1.00 24.51 2176 LEU A CA 1
ATOM 5409 C C . LEU A 1 959 ? 163.751 165.130 176.985 1.00 27.61 2176 LEU A C 1
ATOM 5410 O O . LEU A 1 959 ? 164.932 165.481 176.912 1.00 29.59 2176 LEU A O 1
ATOM 5415 N N . THR A 1 960 ? 163.342 163.903 176.682 1.00 29.60 2177 THR A N 1
ATOM 5416 C CA . THR A 1 960 ? 164.271 162.908 176.172 1.00 29.33 2177 THR A CA 1
ATOM 5417 C C . THR A 1 960 ? 164.576 163.203 174.711 1.00 29.66 2177 THR A C 1
ATOM 5418 O O . THR A 1 960 ? 163.664 163.387 173.899 1.00 30.26 2177 THR A O 1
ATOM 5422 N N . LEU A 1 961 ? 165.855 163.253 174.385 1.00 32.58 2178 LEU A N 1
ATOM 5423 C CA . LEU A 1 961 ? 166.335 163.561 173.054 1.00 30.91 2178 LEU A CA 1
ATOM 5424 C C . LEU A 1 961 ? 166.979 162.332 172.426 1.00 33.60 2178 LEU A C 1
ATOM 5425 O O . LEU A 1 961 ? 167.378 161.402 173.135 1.00 37.64 2178 LEU A O 1
ATOM 5430 N N . PRO A 1 962 ? 167.049 162.271 171.091 1.00 31.49 2179 PRO A N 1
ATOM 5431 C CA . PRO A 1 962 ? 167.696 161.118 170.441 1.00 32.94 2179 PRO A CA 1
ATOM 5432 C C . PRO A 1 962 ? 169.159 160.917 170.809 1.00 42.71 2179 PRO A C 1
ATOM 5433 O O . PRO A 1 962 ? 169.634 159.775 170.792 1.00 42.94 2179 PRO A O 1
ATOM 5437 N N . ASN A 1 963 ? 169.890 161.977 171.148 1.00 39.49 2180 ASN A N 1
ATOM 5438 C CA . ASN A 1 963 ? 171.292 161.849 171.519 1.00 37.24 2180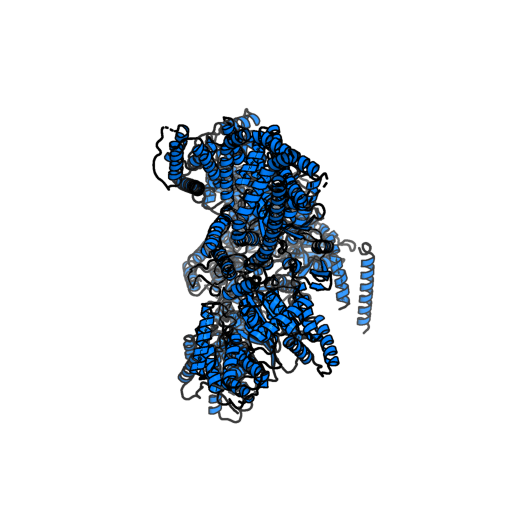 ASN A CA 1
ATOM 5439 C C . ASN A 1 963 ? 171.490 161.568 173.003 1.00 40.73 2180 ASN A C 1
ATOM 5440 O O . ASN A 1 963 ? 172.622 161.645 173.489 1.00 47.85 2180 ASN A O 1
ATOM 5445 N N . GLY A 1 964 ? 170.422 161.256 173.732 1.00 36.45 2181 GLY A N 1
ATOM 5446 C CA . GLY A 1 964 ? 170.525 160.890 175.126 1.00 34.02 2181 GLY A CA 1
ATOM 5447 C C . GLY A 1 964 ? 170.461 162.033 176.114 1.00 32.87 2181 GLY A C 1
ATOM 5448 O O . GLY A 1 964 ? 170.522 161.781 177.323 1.00 39.51 2181 GLY A O 1
ATOM 5449 N N . GLU A 1 965 ? 170.346 163.275 175.650 1.00 30.90 2182 GLU A N 1
ATOM 5450 C CA . GLU A 1 965 ? 170.243 164.405 176.562 1.00 34.40 2182 GLU A CA 1
ATOM 5451 C C . GLU A 1 965 ? 168.903 164.390 177.287 1.00 33.73 2182 GLU A C 1
ATOM 5452 O O . GLU A 1 965 ? 167.899 163.885 176.779 1.00 30.75 2182 GLU A O 1
ATOM 5458 N N . ARG A 1 966 ? 168.899 164.942 178.498 1.00 33.71 2183 ARG A N 1
ATOM 5459 C CA . ARG A 1 966 ? 167.729 164.922 179.374 1.00 25.11 2183 ARG A CA 1
ATOM 5460 C C . ARG A 1 966 ? 167.570 166.301 180.001 1.00 31.76 2183 ARG A C 1
ATOM 5461 O O . ARG A 1 966 ? 168.262 166.637 180.966 1.00 37.03 2183 ARG A O 1
ATOM 5469 N N . LEU A 1 967 ? 166.651 167.093 179.457 1.00 28.57 2184 LEU A N 1
ATOM 5470 C CA . LEU A 1 967 ? 166.437 168.449 179.933 1.00 28.66 2184 LEU A CA 1
ATOM 5471 C C . LEU A 1 967 ? 165.242 168.471 180.869 1.00 23.92 2184 LEU A C 1
ATOM 5472 O O . LEU A 1 967 ? 164.114 168.215 180.422 1.00 25.97 2184 LEU A O 1
ATOM 5477 N N . PRO A 1 968 ? 165.428 168.751 182.156 1.00 23.97 2185 PRO A N 1
ATOM 5478 C CA . PRO A 1 968 ? 164.288 168.817 183.072 1.00 25.55 2185 PRO A CA 1
ATOM 5479 C C . PRO A 1 968 ? 163.432 170.048 182.822 1.00 25.61 2185 PRO A C 1
ATOM 5480 O O . PRO A 1 968 ? 163.886 171.066 182.298 1.00 29.83 2185 PRO A O 1
ATOM 5484 N N . ILE A 1 969 ? 162.166 169.935 183.212 1.00 26.06 2186 ILE A N 1
ATOM 5485 C CA . ILE A 1 969 ? 161.208 171.031 183.111 1.00 26.89 2186 ILE A CA 1
ATOM 5486 C C . ILE A 1 969 ? 161.133 171.707 184.478 1.00 29.76 2186 ILE A C 1
ATOM 5487 O O . ILE A 1 969 ? 160.664 171.078 185.441 1.00 34.57 2186 ILE A O 1
ATOM 5492 N N . PRO A 1 970 ? 161.588 172.948 184.616 1.00 28.75 2187 PRO A N 1
ATOM 5493 C CA . PRO A 1 970 ? 161.480 173.650 185.898 1.00 27.50 2187 PRO A CA 1
ATOM 5494 C C . PRO A 1 970 ? 160.032 173.967 186.220 1.00 29.94 2187 PRO A C 1
ATOM 5495 O O . PRO A 1 970 ? 159.193 174.040 185.309 1.00 34.86 2187 PRO A O 1
ATOM 5499 N N . PRO A 1 971 ? 159.690 174.133 187.502 1.00 28.30 2188 PRO A N 1
ATOM 5500 C CA . PRO A 1 971 ? 158.293 174.437 187.860 1.00 27.64 2188 PRO A CA 1
ATOM 5501 C C . PRO A 1 971 ? 157.787 175.766 187.323 1.00 32.46 2188 PRO A C 1
ATOM 5502 O O . PRO A 1 971 ? 156.571 175.924 187.158 1.00 36.79 2188 PRO A O 1
ATOM 5506 N N . ASN A 1 972 ? 158.670 176.724 187.043 1.00 32.43 2189 ASN A N 1
ATOM 5507 C CA . ASN A 1 972 ? 158.280 178.007 186.478 1.00 30.31 2189 ASN A CA 1
ATOM 5508 C C . ASN A 1 972 ? 158.316 178.011 184.954 1.00 31.27 2189 ASN A C 1
ATOM 5509 O O . ASN A 1 972 ? 158.336 179.087 184.346 1.00 36.29 2189 ASN A O 1
ATOM 5514 N N . PHE A 1 973 ? 158.325 176.838 184.329 1.00 26.01 2190 PHE A N 1
ATOM 5515 C CA . PHE A 1 973 ? 158.358 176.692 182.875 1.00 23.95 2190 PHE A CA 1
ATOM 5516 C C . PHE A 1 973 ? 157.044 176.043 182.456 1.00 28.08 2190 PHE A C 1
ATOM 5517 O O . PHE A 1 973 ? 156.874 174.830 182.600 1.00 33.94 2190 PHE A O 1
ATOM 5525 N N . ARG A 1 974 ? 156.122 176.841 181.928 1.00 26.88 2191 ARG A N 1
ATOM 5526 C CA . ARG A 1 974 ? 154.790 176.370 181.580 1.00 24.46 2191 ARG A CA 1
ATOM 5527 C C . ARG A 1 974 ? 154.583 176.416 180.073 1.00 22.46 2191 ARG A C 1
ATOM 5528 O O . ARG A 1 974 ? 155.054 177.335 179.398 1.00 23.26 2191 ARG A O 1
ATOM 5536 N N . ILE A 1 975 ? 153.871 175.418 179.557 1.00 26.76 2192 ILE A N 1
ATOM 5537 C CA . ILE A 1 975 ? 153.653 175.239 178.126 1.00 22.02 2192 ILE A CA 1
ATOM 5538 C C . ILE A 1 975 ? 152.184 175.496 177.825 1.00 23.87 2192 ILE A C 1
ATOM 5539 O O . ILE A 1 975 ? 151.302 174.907 178.459 1.00 26.56 2192 ILE A O 1
ATOM 5544 N N . LEU A 1 976 ? 151.924 176.374 176.861 1.00 23.04 2193 LEU A N 1
ATOM 5545 C CA . LEU A 1 976 ? 150.575 176.704 176.431 1.00 18.72 2193 LEU A CA 1
ATOM 5546 C C . LEU A 1 976 ? 150.332 176.143 175.038 1.00 19.25 2193 LEU A C 1
ATOM 5547 O O . LEU A 1 976 ? 151.237 176.127 174.200 1.00 20.49 2193 LEU A O 1
ATOM 5552 N N . PHE A 1 977 ? 149.114 175.671 174.799 1.00 20.64 2194 PHE A N 1
ATOM 5553 C CA . PHE A 1 977 ? 148.709 175.144 173.499 1.00 19.85 2194 PHE A CA 1
ATOM 5554 C C . PHE A 1 977 ? 147.494 175.945 173.046 1.00 25.55 2194 PHE A C 1
ATOM 5555 O O . PHE A 1 977 ? 146.386 175.739 173.550 1.00 26.49 2194 PHE A O 1
ATOM 5563 N N . GLU A 1 978 ? 147.693 176.857 172.102 1.00 24.92 2195 GLU A N 1
ATOM 5564 C CA . GLU A 1 978 ? 146.607 177.648 171.540 1.00 22.76 2195 GLU A CA 1
ATOM 5565 C C . GLU A 1 978 ? 146.223 177.057 170.190 1.00 26.46 2195 GLU A C 1
ATOM 5566 O O . GLU A 1 978 ? 147.042 177.031 169.266 1.00 29.15 2195 GLU A O 1
ATOM 5572 N N . THR A 1 979 ? 144.986 176.581 170.080 1.00 26.06 2196 THR A N 1
ATOM 5573 C CA . THR A 1 979 ? 144.520 175.938 168.861 1.00 28.10 2196 THR A CA 1
ATOM 5574 C C . THR A 1 979 ? 143.035 176.212 168.685 1.00 29.91 2196 THR A C 1
ATOM 5575 O O . THR A 1 979 ? 142.376 176.769 169.564 1.00 36.77 2196 THR A O 1
ATOM 5579 N N . ASP A 1 980 ? 142.514 175.816 167.524 1.00 27.97 2197 ASP A N 1
ATOM 5580 C CA . ASP A 1 980 ? 141.121 176.058 167.184 1.00 29.54 2197 ASP A CA 1
ATOM 5581 C C . ASP A 1 980 ? 140.265 174.801 167.148 1.00 38.48 2197 ASP A C 1
ATOM 5582 O O . ASP A 1 980 ? 139.035 174.915 167.144 1.00 44.05 2197 ASP A O 1
ATOM 5587 N N . ASN A 1 981 ? 140.869 173.615 167.128 1.00 41.77 2198 ASN A N 1
ATOM 5588 C CA . ASN A 1 981 ? 140.107 172.375 167.102 1.00 33.43 2198 ASN A CA 1
ATOM 5589 C C . ASN A 1 981 ? 140.952 171.254 167.687 1.00 41.11 2198 ASN A C 1
ATOM 5590 O O . ASN A 1 981 ? 142.174 171.367 167.812 1.00 40.29 2198 ASN A O 1
ATOM 5595 N N . LEU A 1 982 ? 140.277 170.159 168.043 1.00 47.77 2199 LEU A N 1
ATOM 5596 C CA . LEU A 1 982 ? 140.914 168.990 168.638 1.00 41.38 2199 LEU A CA 1
ATOM 5597 C C . LEU A 1 982 ? 140.522 167.716 167.901 1.00 48.31 2199 LEU A C 1
ATOM 5598 O O . LEU A 1 982 ? 140.405 166.655 168.517 1.00 54.28 2199 LEU A O 1
ATOM 5603 N N . ASP A 1 983 ? 140.305 167.809 166.585 1.00 48.84 2200 ASP A N 1
ATOM 5604 C CA . ASP A 1 983 ? 139.792 166.670 165.828 1.00 49.67 2200 ASP A CA 1
ATOM 5605 C C . ASP A 1 983 ? 140.809 165.538 165.749 1.00 55.19 2200 ASP A C 1
ATOM 5606 O O . ASP A 1 983 ? 140.452 164.365 165.911 1.00 59.33 2200 ASP A O 1
ATOM 5611 N N . HIS A 1 984 ? 142.074 165.863 165.502 1.00 51.80 2201 HIS A N 1
ATOM 5612 C CA . HIS A 1 984 ? 143.111 164.847 165.404 1.00 48.08 2201 HIS A CA 1
ATOM 5613 C C . HIS A 1 984 ? 143.846 164.613 166.715 1.00 44.84 2201 HIS A C 1
ATOM 5614 O O . HIS A 1 984 ? 144.656 163.685 166.789 1.00 46.56 2201 HIS A O 1
ATOM 5621 N N . THR A 1 985 ? 143.572 165.407 167.746 1.00 44.27 2202 THR A N 1
ATOM 5622 C CA . THR A 1 985 ? 144.384 165.376 168.955 1.00 40.90 2202 THR A CA 1
ATOM 5623 C C . THR A 1 985 ? 144.071 164.126 169.769 1.00 43.30 2202 THR A C 1
ATOM 5624 O O . THR A 1 985 ? 142.905 163.827 170.045 1.00 48.81 2202 THR A O 1
ATOM 5628 N N . THR A 1 986 ? 145.117 163.400 170.156 1.00 45.16 2203 THR A N 1
ATOM 5629 C CA . THR A 1 986 ? 144.974 162.131 170.849 1.00 39.20 2203 THR A CA 1
ATOM 5630 C C . THR A 1 986 ? 144.679 162.335 172.336 1.00 35.04 2203 THR A C 1
ATOM 5631 O O . THR A 1 986 ? 145.034 163.368 172.916 1.00 36.94 2203 THR A O 1
ATOM 5635 N N . PRO A 1 987 ? 144.015 161.363 172.969 1.00 39.13 2204 PRO A N 1
ATOM 5636 C CA . PRO A 1 987 ? 143.858 161.411 174.432 1.00 34.80 2204 PRO A CA 1
ATOM 5637 C C . PRO A 1 987 ? 145.169 161.353 175.194 1.00 30.87 2204 PRO A C 1
ATOM 5638 O O . PRO A 1 987 ? 145.210 161.802 176.345 1.00 30.00 2204 PRO A O 1
ATOM 5642 N N . ALA A 1 988 ? 146.236 160.819 174.590 1.00 29.85 2205 ALA A N 1
ATOM 5643 C CA . ALA A 1 988 ? 147.536 160.782 175.251 1.00 27.73 2205 ALA A CA 1
ATOM 5644 C C . ALA A 1 988 ? 148.077 162.179 175.515 1.00 31.52 2205 ALA A C 1
ATOM 5645 O O . ALA A 1 988 ? 148.822 162.382 176.479 1.00 35.92 2205 ALA A O 1
ATOM 5647 N N . THR A 1 989 ? 147.719 163.151 174.678 1.00 35.58 2206 THR A N 1
ATOM 5648 C CA . THR A 1 989 ? 148.092 164.538 174.914 1.00 31.41 2206 THR A CA 1
ATOM 5649 C C . THR A 1 989 ? 146.964 165.371 175.501 1.00 24.97 2206 THR A C 1
ATOM 5650 O O . THR A 1 989 ? 147.242 166.403 176.119 1.00 29.51 2206 THR A O 1
ATOM 5654 N N . ILE A 1 990 ? 145.707 164.961 175.3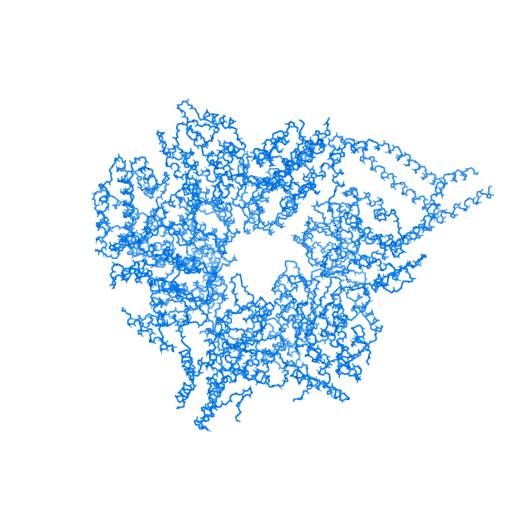17 1.00 27.06 2207 ILE A N 1
ATOM 5655 C CA . ILE A 1 990 ? 144.602 165.666 175.960 1.00 25.54 2207 ILE A CA 1
ATOM 5656 C C . ILE A 1 990 ? 144.640 165.461 177.471 1.00 25.00 2207 ILE A C 1
ATOM 5657 O O . ILE A 1 990 ? 144.459 166.410 178.244 1.00 20.18 2207 ILE A O 1
ATOM 5662 N N . THR A 1 991 ? 144.905 164.228 177.917 1.00 28.97 2208 THR A N 1
ATOM 5663 C CA . THR A 1 991 ? 144.849 163.918 179.343 1.00 24.40 2208 THR A CA 1
ATOM 5664 C C . THR A 1 991 ? 146.004 164.541 180.118 1.00 24.92 2208 THR A C 1
ATOM 5665 O O . THR A 1 991 ? 145.842 164.878 181.296 1.00 28.05 2208 THR A O 1
ATOM 5669 N N . ARG A 1 992 ? 147.167 164.700 179.487 1.00 24.38 2209 ARG A N 1
ATOM 5670 C CA . ARG A 1 992 ? 148.341 165.221 180.177 1.00 21.58 2209 ARG A CA 1
ATOM 5671 C C . ARG A 1 992 ? 148.282 166.722 180.423 1.00 23.45 2209 ARG A C 1
ATOM 5672 O O . ARG A 1 992 ? 149.060 167.227 181.238 1.00 32.66 2209 ARG A O 1
ATOM 5680 N N . CYS A 1 993 ? 147.394 167.444 179.750 1.00 22.00 2210 CYS A N 1
ATOM 5681 C CA . CYS A 1 993 ? 147.312 168.891 179.865 1.00 21.77 2210 CYS A CA 1
ATOM 5682 C C . CYS A 1 993 ? 145.923 169.300 180.325 1.00 24.41 2210 CYS A C 1
ATOM 5683 O O . CYS A 1 993 ? 144.925 168.684 179.942 1.00 29.46 2210 CYS A O 1
ATOM 5686 N N . GLY A 1 994 ? 145.866 170.337 181.153 1.00 24.18 2211 GLY A N 1
ATOM 5687 C CA . GLY A 1 994 ? 144.591 170.948 181.464 1.00 25.86 2211 GLY A CA 1
ATOM 5688 C C . GLY A 1 994 ? 144.037 171.669 180.248 1.00 23.11 2211 GLY A C 1
ATOM 5689 O O . GLY A 1 994 ? 144.766 172.312 179.494 1.00 24.08 2211 GLY A O 1
ATOM 5690 N N . LEU A 1 995 ? 142.729 171.556 180.052 1.00 20.64 2212 LEU A N 1
ATOM 5691 C CA . LEU A 1 995 ? 142.081 172.068 178.853 1.00 20.66 2212 LEU A CA 1
ATOM 5692 C C . LEU A 1 995 ? 141.126 173.185 179.244 1.00 27.58 2212 LEU A C 1
ATOM 5693 O O . LEU A 1 995 ? 140.248 172.988 180.089 1.00 32.54 2212 LEU A O 1
ATOM 5698 N N . LEU A 1 996 ? 141.302 174.352 178.631 1.00 23.97 2213 LEU A N 1
ATOM 5699 C CA . LEU A 1 996 ? 140.380 175.470 178.781 1.00 21.93 2213 LEU A CA 1
ATOM 5700 C C . LEU A 1 996 ? 139.557 175.576 177.504 1.00 25.52 2213 LEU A C 1
ATOM 5701 O O . LEU A 1 996 ? 140.110 175.791 176.421 1.00 30.56 2213 LEU A O 1
ATOM 5706 N N . TRP A 1 997 ? 138.244 175.421 177.633 1.00 26.20 2214 TRP A N 1
ATOM 5707 C CA . TRP A 1 997 ? 137.343 175.341 176.491 1.00 28.85 2214 TRP A CA 1
ATOM 5708 C C . TRP A 1 997 ? 136.591 176.655 176.336 1.00 30.60 2214 TRP A C 1
ATOM 5709 O O . TRP A 1 997 ? 135.982 177.142 177.293 1.00 32.03 2214 TRP A O 1
ATOM 5720 N N . PHE A 1 998 ? 136.638 177.221 175.134 1.00 26.64 2215 PHE A N 1
ATOM 5721 C CA . PHE A 1 998 ? 135.936 178.461 174.814 1.00 26.90 2215 PHE A CA 1
ATOM 5722 C C . PHE A 1 998 ? 134.669 178.097 174.048 1.00 37.08 2215 PHE A C 1
ATOM 5723 O O . PHE A 1 998 ? 134.716 177.824 172.846 1.00 41.15 2215 PHE A O 1
ATOM 5731 N N . SER A 1 999 ? 133.534 178.083 174.750 1.00 41.86 2216 SER A N 1
ATOM 5732 C CA . SER A 1 999 ? 132.267 177.758 174.102 1.00 42.66 2216 SER A CA 1
ATOM 5733 C C . SER A 1 999 ? 131.790 178.904 173.217 1.00 44.46 2216 SER A C 1
ATOM 5734 O O . SER A 1 999 ? 131.353 178.685 172.082 1.00 45.52 2216 SER A O 1
ATOM 5737 N N . THR A 1 1000 ? 131.859 180.133 173.723 1.00 49.68 2217 THR A N 1
ATOM 5738 C CA . THR A 1 1000 ? 131.483 181.329 172.983 1.00 48.75 2217 THR A CA 1
ATOM 5739 C C . THR A 1 1000 ? 132.636 182.323 173.029 1.00 45.81 2217 THR A C 1
ATOM 5740 O O . THR A 1 1000 ? 133.678 182.073 173.640 1.00 50.95 2217 THR A O 1
ATOM 5744 N N . ASP A 1 1001 ? 132.444 183.464 172.373 1.00 48.62 2218 ASP A N 1
ATOM 5745 C CA . ASP A 1 1001 ? 133.439 184.525 172.415 1.00 46.80 2218 ASP A CA 1
ATOM 5746 C C . ASP A 1 1001 ? 133.401 185.229 173.764 1.00 54.34 2218 ASP A C 1
ATOM 5747 O O . ASP A 1 1001 ? 132.337 185.404 174.364 1.00 61.89 2218 ASP A O 1
ATOM 5752 N N . VAL A 1 1002 ? 134.580 185.640 174.244 1.00 52.27 2219 VAL A N 1
ATOM 5753 C CA . VAL A 1 1002 ? 134.684 186.291 175.549 1.00 53.52 2219 VAL A CA 1
ATOM 5754 C C . VAL A 1 1002 ? 134.367 187.774 175.496 1.00 56.94 2219 VAL A C 1
ATOM 5755 O O . VAL A 1 1002 ? 134.424 188.446 176.534 1.00 55.87 2219 VAL A O 1
ATOM 5759 N N . CYS A 1 1003 ? 134.035 188.306 174.326 1.00 63.25 2220 CYS A N 1
ATOM 5760 C CA . CYS A 1 1003 ? 133.813 189.729 174.146 1.00 52.72 2220 CYS A CA 1
ATOM 5761 C C . CYS A 1 1003 ? 132.530 189.955 173.364 1.00 64.96 2220 CYS A C 1
ATOM 5762 O O . CYS A 1 1003 ? 132.136 189.133 172.533 1.00 70.33 2220 CYS A O 1
ATOM 5765 N N . SER A 1 1004 ? 131.880 191.079 173.641 1.00 74.25 2221 SER A N 1
ATOM 5766 C CA . SER A 1 1004 ? 130.706 191.490 172.891 1.00 71.86 2221 SER A CA 1
ATOM 5767 C C . SER A 1 1004 ? 131.120 192.367 171.713 1.00 69.04 2221 SER A C 1
ATOM 5768 O O . SER A 1 1004 ? 132.272 192.790 171.594 1.00 66.76 2221 SER A O 1
ATOM 5771 N N . ILE A 1 1005 ? 130.155 192.631 170.830 1.00 71.57 2222 ILE A N 1
ATOM 5772 C CA . ILE A 1 1005 ? 130.425 193.442 169.646 1.00 77.00 2222 ILE A CA 1
ATOM 5773 C C . ILE A 1 1005 ? 130.790 194.867 170.044 1.00 73.96 2222 ILE A C 1
ATOM 5774 O O . ILE A 1 1005 ? 131.774 195.431 169.553 1.00 72.20 2222 ILE A O 1
ATOM 5779 N N . SER A 1 1006 ? 130.011 195.458 170.955 1.00 72.85 2223 SER A N 1
ATOM 5780 C CA . SER A 1 1006 ? 130.257 196.832 171.385 1.00 74.22 2223 SER A CA 1
ATOM 5781 C C . SER A 1 1006 ? 131.590 196.963 172.110 1.00 76.27 2223 SER A C 1
ATOM 5782 O O . SER A 1 1006 ? 132.333 197.927 171.891 1.00 78.30 2223 SER A O 1
ATOM 5785 N N . SER A 1 1007 ? 131.912 195.995 172.971 1.00 73.91 2224 SER A N 1
ATOM 5786 C CA . SER A 1 1007 ? 133.183 196.026 173.687 1.00 66.72 2224 SER A CA 1
ATOM 5787 C C . SER A 1 1007 ? 134.360 195.831 172.740 1.00 63.64 2224 SER A C 1
ATOM 5788 O O . SER A 1 1007 ? 135.416 196.452 172.919 1.00 65.78 2224 SER A O 1
ATOM 5791 N N . LYS A 1 1008 ? 134.198 194.977 171.725 1.00 64.54 2225 LYS A N 1
ATOM 5792 C CA . LYS A 1 1008 ? 135.251 194.802 170.730 1.00 67.70 2225 LYS A CA 1
ATOM 5793 C C . LYS A 1 1008 ? 135.469 196.078 169.922 1.00 71.35 2225 LYS A C 1
ATOM 5794 O O . LYS A 1 1008 ? 136.617 196.455 169.653 1.00 76.40 2225 LYS A O 1
ATOM 5800 N N . ILE A 1 1009 ? 134.383 196.765 169.545 1.00 70.48 2226 ILE A N 1
ATOM 5801 C CA . ILE A 1 1009 ? 134.510 198.050 168.852 1.00 70.54 2226 ILE A CA 1
ATOM 5802 C C . ILE A 1 1009 ? 135.207 199.077 169.737 1.00 74.05 2226 ILE A C 1
ATOM 5803 O O . ILE A 1 1009 ? 136.071 199.827 169.267 1.00 77.07 2226 ILE A O 1
ATOM 5808 N N . ASP A 1 1010 ? 134.853 199.122 171.027 1.00 74.61 2227 ASP A N 1
ATOM 5809 C CA . ASP A 1 1010 ? 135.489 200.069 171.943 1.00 76.19 2227 ASP A CA 1
ATOM 5810 C C . ASP A 1 1010 ? 136.984 199.799 172.082 1.00 78.60 2227 ASP A C 1
ATOM 5811 O O . ASP A 1 1010 ? 137.800 200.731 172.029 1.00 80.02 2227 ASP A O 1
ATOM 5816 N N . HIS A 1 1011 ? 137.361 198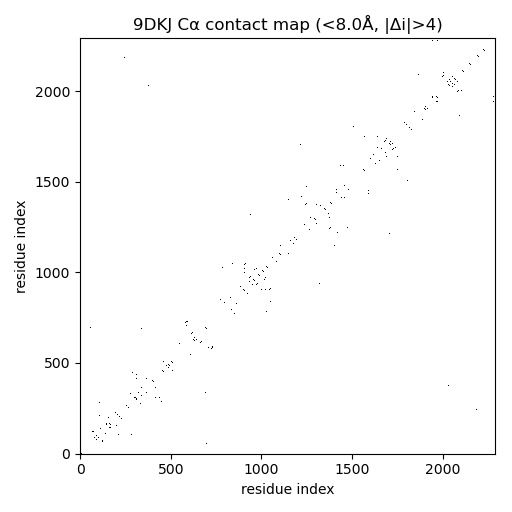.526 172.240 1.00 77.34 2228 HIS A N 1
ATOM 5817 C CA . HIS A 1 1011 ? 138.772 198.172 172.364 1.00 74.57 2228 HIS A CA 1
ATOM 5818 C C . HIS A 1 1011 ? 139.544 198.477 171.086 1.00 75.71 2228 HIS A C 1
ATOM 5819 O O . HIS A 1 1011 ? 140.668 198.989 171.143 1.00 76.56 2228 HIS A O 1
ATOM 5826 N N . LEU A 1 1012 ? 138.960 198.165 169.925 1.00 74.50 2229 LEU A N 1
ATOM 5827 C CA . LEU A 1 1012 ? 139.633 198.430 168.658 1.00 75.80 2229 LEU A CA 1
ATOM 5828 C C . LEU A 1 1012 ? 139.783 199.924 168.411 1.00 82.42 2229 LEU A C 1
ATOM 5829 O O . LEU A 1 1012 ? 140.816 200.373 167.897 1.00 83.06 2229 LEU A O 1
ATOM 5834 N N . LEU A 1 1013 ? 138.765 200.709 168.776 1.00 84.44 2230 LEU A N 1
ATOM 5835 C CA . LEU A 1 1013 ? 138.856 202.157 168.642 1.00 86.57 2230 LEU A CA 1
ATOM 5836 C C . LEU A 1 1013 ? 139.937 202.726 169.548 1.00 89.24 2230 LEU A C 1
ATOM 5837 O O . LEU A 1 1013 ? 140.712 203.588 169.123 1.00 92.32 2230 LEU A O 1
ATOM 5842 N N . ASN A 1 1014 ? 140.021 202.238 170.792 1.00 87.02 2231 ASN A N 1
ATOM 5843 C CA . ASN A 1 1014 ? 141.070 202.699 171.701 1.00 90.74 2231 ASN A CA 1
ATOM 5844 C C . ASN A 1 1014 ? 142.457 202.310 171.199 1.00 90.37 2231 ASN A C 1
ATOM 5845 O O . ASN A 1 1014 ? 143.411 203.091 171.314 1.00 90.25 2231 ASN A O 1
ATOM 5850 N N . LYS A 1 1015 ? 142.585 201.103 170.640 1.00 89.33 2232 LYS A N 1
ATOM 5851 C CA . LYS A 1 1015 ? 143.856 200.661 170.072 1.00 90.49 2232 LYS A CA 1
ATOM 5852 C C . LYS A 1 1015 ? 144.265 201.528 168.887 1.00 92.10 2232 LYS A C 1
ATOM 5853 O O . LYS A 1 1015 ? 145.443 201.875 168.739 1.00 91.93 2232 LYS A O 1
ATOM 5859 N N . SER A 1 1016 ? 143.303 201.890 168.034 1.00 93.05 2233 SER A N 1
ATOM 5860 C CA . SER A 1 1016 ? 143.604 202.764 166.904 1.00 95.50 2233 SER A CA 1
ATOM 5861 C C . SER A 1 1016 ? 143.940 204.181 167.356 1.00 98.68 2233 SER A C 1
ATOM 5862 O O . SER A 1 1016 ? 144.768 204.848 166.725 1.00 100.10 2233 SER A O 1
ATOM 5865 N N . TYR A 1 1017 ? 143.298 204.661 168.426 1.00 98.22 2234 TYR A N 1
ATOM 5866 C CA . TYR A 1 1017 ? 143.637 205.972 168.976 1.00 97.51 2234 TYR A CA 1
ATOM 5867 C C . TYR A 1 1017 ? 145.049 205.983 169.544 1.00 102.00 2234 TYR A C 1
ATOM 5868 O O . TYR A 1 1017 ? 145.777 206.971 169.395 1.00 102.79 2234 TYR A O 1
ATOM 5877 N N . GLU A 1 1018 ? 145.452 204.891 170.202 1.00 105.37 2235 GLU A N 1
ATOM 5878 C CA . GLU A 1 1018 ? 146.771 204.829 170.821 1.00 104.14 2235 GLU A CA 1
ATOM 5879 C C . GLU A 1 1018 ? 147.903 204.776 169.801 1.00 107.68 2235 GLU A C 1
ATOM 5880 O O . GLU A 1 1018 ? 149.054 205.041 170.162 1.00 109.92 2235 GLU A O 1
ATOM 5882 N N . ALA A 1 1019 ? 147.609 204.443 168.546 1.00 109.31 2236 ALA A N 1
ATOM 5883 C CA . ALA A 1 1019 ? 148.622 204.367 167.502 1.00 110.46 2236 ALA A CA 1
ATOM 5884 C C . ALA A 1 1019 ? 148.809 205.680 166.753 1.00 111.33 2236 ALA A C 1
ATOM 5885 O O . ALA A 1 1019 ? 149.664 205.751 165.864 1.00 113.99 2236 ALA A O 1
ATOM 5887 N N . LEU A 1 1020 ? 148.041 206.713 167.084 1.00 109.80 2237 LEU A N 1
ATOM 5888 C CA . LEU A 1 1020 ? 148.145 207.995 166.396 1.00 108.49 2237 LEU A CA 1
ATOM 5889 C C . LEU A 1 1020 ? 149.099 208.936 167.123 1.00 107.07 2237 LEU A C 1
ATOM 5890 O O . LEU A 1 1020 ? 149.097 210.145 166.886 1.00 106.77 2237 LEU A O 1
ATOM 5895 N N . PHE A 1 1027 ? 144.734 219.335 170.045 1.00 154.08 2244 PHE A N 1
ATOM 5896 C CA . PHE A 1 1027 ? 143.531 219.927 170.619 1.00 153.56 2244 PHE A CA 1
ATOM 5897 C C . PHE A 1 1027 ? 142.275 219.310 170.014 1.00 153.11 2244 PHE A C 1
ATOM 5898 O O . PHE A 1 1027 ? 141.208 219.324 170.628 1.00 150.40 2244 PHE A O 1
ATOM 5900 N N . GLU A 1 1028 ? 142.407 218.775 168.802 1.00 153.24 2245 GLU A N 1
ATOM 5901 C CA . GLU A 1 1028 ? 141.296 218.128 168.117 1.00 147.14 2245 GLU A CA 1
ATOM 5902 C C . GLU A 1 1028 ? 141.270 216.617 168.310 1.00 143.75 2245 GLU A C 1
ATOM 5903 O O . GLU A 1 1028 ? 140.353 215.964 167.802 1.00 139.88 2245 GLU A O 1
ATOM 5905 N N . LEU A 1 1029 ? 142.244 216.052 169.028 1.00 146.34 2246 LEU A N 1
ATOM 5906 C CA . LEU A 1 1029 ? 142.312 214.601 169.188 1.00 143.29 2246 LEU A CA 1
ATOM 5907 C C . LEU A 1 1029 ? 141.169 214.084 170.054 1.00 139.00 2246 LEU A C 1
ATOM 5908 O O . LEU A 1 1029 ? 140.502 213.105 169.697 1.00 136.97 2246 LEU A O 1
ATOM 5913 N N . ASP A 1 1030 ? 140.928 214.732 171.197 1.00 143.38 2247 ASP A N 1
ATOM 5914 C CA . ASP A 1 1030 ? 139.842 214.312 172.079 1.00 141.21 2247 ASP A CA 1
ATOM 5915 C C . ASP A 1 1030 ? 138.480 214.532 171.430 1.00 137.97 2247 ASP A C 1
ATOM 5916 O O . ASP A 1 1030 ? 137.571 213.706 171.587 1.00 133.28 2247 ASP A O 1
ATOM 5921 N N . LYS A 1 1031 ? 138.325 215.637 170.695 1.00 140.32 2248 LYS A N 1
ATOM 5922 C CA . LYS A 1 1031 ? 137.079 215.889 169.976 1.00 138.54 2248 LYS A CA 1
ATOM 5923 C C . LYS A 1 1031 ? 136.846 214.845 168.892 1.00 133.41 2248 LYS A C 1
ATOM 5924 O O . LYS A 1 1031 ? 135.715 214.381 168.704 1.00 129.86 2248 LYS A O 1
ATOM 5926 N N . LEU A 1 1032 ? 137.907 214.459 168.175 1.00 133.33 2249 LEU A N 1
ATOM 5927 C CA . LEU A 1 1032 ? 137.792 213.404 167.172 1.00 130.36 2249 LEU A CA 1
ATOM 5928 C C . LEU A 1 1032 ? 137.414 212.071 167.806 1.00 129.22 2249 LEU A C 1
ATOM 5929 O O . LEU A 1 1032 ? 136.566 211.346 167.274 1.00 124.72 2249 LEU A O 1
ATOM 5934 N N . LYS A 1 1033 ? 138.032 211.738 168.944 1.00 131.71 2250 LYS A N 1
ATOM 5935 C CA . LYS A 1 1033 ? 137.714 210.488 169.633 1.00 124.80 2250 LYS A CA 1
ATOM 5936 C C . LYS A 1 1033 ? 136.260 210.464 170.089 1.00 125.13 2250 LYS A C 1
ATOM 5937 O O . LYS A 1 1033 ? 135.552 209.468 169.891 1.00 125.40 2250 LYS A O 1
ATOM 5943 N N . ASP A 1 1034 ? 135.793 211.568 170.684 1.00 131.04 2251 ASP A N 1
ATOM 5944 C CA . ASP A 1 1034 ? 134.410 211.643 171.143 1.00 132.48 2251 ASP A CA 1
ATOM 5945 C C . ASP A 1 1034 ? 133.429 211.586 169.978 1.00 128.43 2251 ASP A C 1
ATOM 5946 O O . ASP A 1 1034 ? 132.395 210.915 170.069 1.00 127.54 2251 ASP A O 1
ATOM 5951 N N . LEU A 1 1035 ? 133.742 212.268 168.872 1.00 128.09 2252 LEU A N 1
ATOM 5952 C CA . LEU A 1 1035 ? 132.844 212.272 167.722 1.00 126.51 2252 LEU A CA 1
ATOM 5953 C C . LEU A 1 1035 ? 132.761 210.897 167.070 1.00 122.82 2252 LEU A C 1
ATOM 5954 O O . LEU A 1 1035 ? 131.671 210.452 166.697 1.00 121.51 2252 LEU A O 1
ATOM 5959 N N . ILE A 1 1036 ? 133.897 210.202 166.943 1.00 123.58 2253 ILE A N 1
ATOM 5960 C CA . ILE A 1 1036 ? 133.887 208.861 166.362 1.00 119.55 2253 ILE A CA 1
ATOM 5961 C C . ILE A 1 1036 ? 133.154 207.882 167.275 1.00 116.21 2253 ILE A C 1
ATOM 5962 O O . ILE A 1 1036 ? 132.358 207.056 166.807 1.00 110.55 2253 ILE A O 1
ATOM 5967 N N . SER A 1 1037 ? 133.382 207.973 168.591 1.00 117.45 2254 SER A N 1
ATOM 5968 C CA . SER A 1 1037 ? 132.709 207.067 169.517 1.00 119.18 2254 SER A CA 1
ATOM 5969 C C . SER A 1 1037 ? 131.211 207.341 169.597 1.00 122.11 2254 SER A C 1
ATOM 5970 O O . SER A 1 1037 ? 130.426 206.413 169.825 1.00 122.78 2254 SER A O 1
ATOM 5973 N N . ASP A 1 1038 ? 130.793 208.597 169.417 1.00 124.62 2255 ASP A N 1
ATOM 5974 C CA . ASP A 1 1038 ? 129.366 208.896 169.377 1.00 123.13 2255 ASP A CA 1
ATOM 5975 C C . ASP A 1 1038 ? 128.738 208.467 168.058 1.00 118.29 2255 ASP A C 1
ATOM 5976 O O . ASP A 1 1038 ? 127.580 208.037 168.037 1.00 115.94 2255 ASP A O 1
ATOM 5981 N N . SER A 1 1039 ? 129.480 208.577 166.951 1.00 119.24 2256 SER A N 1
ATOM 5982 C CA . SER A 1 1039 ? 128.962 208.128 165.663 1.00 119.24 2256 SER A CA 1
ATOM 5983 C C . SER A 1 1039 ? 128.885 206.610 165.586 1.00 115.97 2256 SER A C 1
ATOM 5984 O O . SER A 1 1039 ? 128.066 206.071 164.833 1.00 114.01 2256 SER A O 1
ATOM 5987 N N . PHE A 1 1040 ? 129.722 205.905 166.349 1.00 115.49 2257 PHE A N 1
ATOM 5988 C CA . PHE A 1 1040 ? 129.654 204.445 166.440 1.00 111.65 2257 PHE A CA 1
ATOM 5989 C C . PHE A 1 1040 ? 128.523 204.057 167.395 1.00 114.98 2257 PHE A C 1
ATOM 5990 O O . PHE A 1 1040 ? 128.731 203.596 168.519 1.00 113.23 2257 PHE A O 1
ATOM 5998 N N . ASP A 1 1041 ? 127.295 204.253 166.918 1.00 119.44 2258 ASP A N 1
ATOM 5999 C CA . ASP A 1 1041 ? 126.102 203.994 167.718 1.00 122.63 2258 ASP A CA 1
ATOM 6000 C C . ASP A 1 1041 ? 125.800 202.502 167.683 1.00 124.44 2258 ASP A C 1
ATOM 6001 O O . ASP A 1 1041 ? 125.434 201.960 166.634 1.00 123.16 2258 ASP A O 1
ATOM 6003 N N . MET A 1 1042 ? 125.936 201.842 168.837 1.00 125.59 2259 MET A N 1
ATOM 6004 C CA . MET A 1 1042 ? 125.828 200.387 168.895 1.00 124.20 2259 MET A CA 1
ATOM 6005 C C . MET A 1 1042 ? 124.411 199.901 168.619 1.00 125.93 2259 MET A C 1
ATOM 6006 O O . MET A 1 1042 ? 124.235 198.806 168.071 1.00 125.98 2259 MET A O 1
ATOM 6010 N N . ALA A 1 1043 ? 123.399 200.692 168.988 1.00 127.09 2260 ALA A N 1
ATOM 6011 C CA . ALA A 1 1043 ? 122.013 200.294 168.754 1.00 125.92 2260 ALA A CA 1
ATOM 6012 C C . ALA A 1 1043 ? 121.703 200.203 167.265 1.00 127.69 2260 ALA A C 1
ATOM 6013 O O . ALA A 1 1043 ? 121.033 199.264 166.819 1.00 126.74 2260 ALA A O 1
ATOM 6015 N N . SER A 1 1044 ? 122.178 201.170 166.480 1.00 128.79 2261 SER A N 1
ATOM 6016 C CA . SER A 1 1044 ? 122.022 201.085 165.033 1.00 130.07 2261 SER A CA 1
ATOM 6017 C C . SER A 1 1044 ? 123.023 200.123 164.407 1.00 127.84 2261 SER A C 1
ATOM 6018 O O . SER A 1 1044 ? 122.779 199.612 163.309 1.00 124.89 2261 SER A O 1
ATOM 6021 N N . LEU A 1 1045 ? 124.146 199.866 165.083 1.00 126.16 2262 LEU A N 1
ATOM 6022 C CA . LEU A 1 1045 ? 125.165 198.984 164.523 1.00 121.67 2262 LEU A CA 1
ATOM 6023 C C . LEU A 1 1045 ? 124.751 197.519 164.596 1.00 121.81 2262 LEU A C 1
ATOM 6024 O O . LEU A 1 1045 ? 124.976 196.762 163.645 1.00 120.66 2262 LEU A O 1
ATOM 6029 N N . THR A 1 1046 ? 124.153 197.099 165.718 1.00 125.33 2263 THR A N 1
ATOM 6030 C CA . THR A 1 1046 ? 123.852 195.681 165.908 1.00 124.66 2263 THR A CA 1
ATOM 6031 C C . THR A 1 1046 ? 122.793 195.186 164.928 1.00 123.28 2263 THR A C 1
ATOM 6032 O O . THR A 1 1046 ? 122.784 194.001 164.577 1.00 123.47 2263 THR A O 1
ATOM 6036 N N . ASN A 1 1047 ? 121.932 196.081 164.440 1.00 123.13 2264 ASN A N 1
ATOM 6037 C CA . ASN A 1 1047 ? 120.910 195.673 163.485 1.00 125.15 2264 ASN A CA 1
ATOM 6038 C C . ASN A 1 1047 ? 121.517 195.332 162.127 1.00 123.29 2264 ASN A C 1
ATOM 6039 O O . ASN A 1 1047 ? 121.175 194.303 161.535 1.00 122.64 2264 ASN A O 1
ATOM 6044 N N . ILE A 1 1048 ? 122.440 196.158 161.624 1.00 121.36 2265 ILE A N 1
ATOM 6045 C CA . ILE A 1 1048 ? 123.099 195.791 160.375 1.00 116.25 2265 ILE A CA 1
ATOM 6046 C C . ILE A 1 1048 ? 124.097 194.662 160.594 1.00 113.65 2265 ILE A C 1
ATOM 6047 O O . ILE A 1 1048 ? 124.398 193.921 159.650 1.00 114.47 2265 ILE A O 1
ATOM 6052 N N . PHE A 1 1049 ? 124.612 194.500 161.819 1.00 117.67 2266 PHE A N 1
ATOM 6053 C CA . PHE A 1 1049 ? 125.482 193.363 162.108 1.00 115.68 2266 PHE A CA 1
ATOM 6054 C C . PHE A 1 1049 ? 124.717 192.046 162.035 1.00 117.71 2266 PHE A C 1
ATOM 6055 O O . PHE A 1 1049 ? 125.221 191.062 161.481 1.00 117.66 2266 PHE A O 1
ATOM 6063 N N . THR A 1 1050 ? 123.501 192.005 162.582 1.00 119.01 2267 THR A N 1
ATOM 6064 C CA . THR A 1 1050 ? 122.686 190.800 162.490 1.00 121.86 2267 THR A CA 1
ATOM 6065 C C . THR A 1 1050 ? 121.948 190.683 161.161 1.00 121.72 2267 THR A C 1
ATOM 6066 O O . THR A 1 1050 ? 121.413 189.610 160.864 1.00 119.99 2267 THR A O 1
ATOM 6070 N N . CYS A 1 1051 ? 121.901 191.749 160.360 1.00 121.72 2268 CYS A N 1
ATOM 6071 C CA . CYS A 1 1051 ? 121.344 191.660 159.017 1.00 122.49 2268 CYS A CA 1
ATOM 6072 C C . CYS A 1 1051 ? 122.375 191.266 157.970 1.00 121.87 2268 CYS A C 1
ATOM 6073 O O . CYS A 1 1051 ? 121.995 190.748 156.913 1.00 124.24 2268 CYS A O 1
ATOM 6076 N N . SER A 1 1052 ? 123.665 191.494 158.233 1.00 118.97 2269 SER A N 1
ATOM 6077 C CA . SER A 1 1052 ? 124.711 191.111 157.290 1.00 112.50 2269 SER A CA 1
ATOM 6078 C C . SER A 1 1052 ? 124.918 189.604 157.213 1.00 117.69 2269 SER A C 1
ATOM 6079 O O . SER A 1 1052 ? 125.576 189.136 156.278 1.00 115.97 2269 SER A O 1
ATOM 6082 N N . ASN A 1 1053 ? 124.381 188.838 158.166 1.00 120.79 2270 ASN A N 1
ATOM 6083 C CA . ASN A 1 1053 ? 124.520 187.388 158.131 1.00 119.29 2270 ASN A CA 1
ATOM 6084 C C . ASN A 1 1053 ? 123.623 186.742 157.084 1.00 124.27 2270 ASN A C 1
ATOM 6085 O O . ASN A 1 1053 ? 123.857 185.586 156.716 1.00 126.67 2270 ASN A O 1
ATOM 6090 N N . ASP A 1 1054 ? 122.605 187.454 156.600 1.00 126.94 2271 ASP A N 1
ATOM 6091 C CA . ASP A 1 1054 ? 121.714 186.913 155.583 1.00 126.93 2271 ASP A CA 1
ATOM 6092 C C . ASP A 1 1054 ? 122.310 186.965 154.182 1.00 121.97 2271 ASP A C 1
ATOM 6093 O O . ASP A 1 1054 ? 121.774 186.316 153.277 1.00 122.60 2271 ASP A O 1
ATOM 6098 N N . LEU A 1 1055 ? 123.391 187.712 153.981 1.00 117.28 2272 LEU A N 1
ATOM 6099 C CA . LEU A 1 1055 ? 124.049 187.758 152.687 1.00 114.31 2272 LEU A CA 1
ATOM 6100 C C . LEU A 1 1055 ? 124.930 186.526 152.491 1.00 115.45 2272 LEU A C 1
ATOM 6101 O O . LEU A 1 1055 ? 125.215 185.772 153.425 1.00 117.46 2272 LEU A O 1
ATOM 6106 N N . VAL A 1 1056 ? 125.361 186.326 151.249 1.00 113.68 2273 VAL A N 1
ATOM 6107 C CA . VAL A 1 1056 ? 126.291 185.260 150.898 1.00 106.91 2273 VAL A CA 1
ATOM 6108 C C . VAL A 1 1056 ? 127.680 185.874 150.792 1.00 97.02 2273 VAL A C 1
ATOM 6109 O O . VAL A 1 1056 ? 127.924 186.735 149.937 1.00 92.13 2273 VAL A O 1
ATOM 6113 N N . HIS A 1 1057 ? 128.588 185.438 151.661 1.00 93.24 2274 HIS A N 1
ATOM 6114 C CA . HIS A 1 1057 ? 129.934 185.995 151.749 1.00 87.18 2274 HIS A CA 1
ATOM 6115 C C . HIS A 1 1057 ? 130.925 184.921 151.324 1.00 82.33 2274 HIS A C 1
ATOM 6116 O O . HIS A 1 1057 ? 130.968 183.839 151.921 1.00 90.35 2274 HIS A O 1
ATOM 6123 N N . ILE A 1 1058 ? 131.723 185.217 150.297 1.00 75.31 2275 ILE A N 1
ATOM 6124 C CA . ILE A 1 1058 ? 132.729 184.262 149.856 1.00 76.80 2275 ILE A CA 1
ATOM 6125 C C . ILE A 1 1058 ? 133.917 184.325 150.811 1.00 79.73 2275 ILE A C 1
ATOM 6126 O O . ILE A 1 1058 ? 134.266 185.398 151.326 1.00 78.89 2275 ILE A O 1
ATOM 6131 N N . LEU A 1 1059 ? 134.512 183.156 151.088 1.00 78.01 2276 LEU A N 1
ATOM 6132 C CA . LEU A 1 1059 ? 135.480 182.973 152.177 1.00 72.40 2276 LEU A CA 1
ATOM 6133 C C . LEU A 1 1059 ? 134.924 183.459 153.510 1.00 76.64 2276 LEU A C 1
ATOM 6134 O O . LEU A 1 1059 ? 135.414 184.447 154.064 1.00 76.22 2276 LEU A O 1
ATOM 6139 N N . GLY A 1 1060 ? 133.887 182.783 154.008 1.00 75.19 2277 GLY A N 1
ATOM 6140 C CA . GLY A 1 1060 ? 133.093 183.261 155.124 1.00 72.47 2277 GLY A CA 1
ATOM 6141 C C . GLY A 1 1060 ? 133.831 183.519 156.420 1.00 68.67 2277 GLY A C 1
ATOM 6142 O O . GLY A 1 1060 ? 134.225 182.594 157.135 1.00 63.00 2277 GLY A O 1
ATOM 6143 N N . VAL A 1 1061 ? 134.011 184.798 156.723 1.00 69.67 2278 VAL A N 1
ATOM 6144 C CA . VAL A 1 1061 ? 134.553 185.236 157.987 1.00 62.37 2278 VAL A CA 1
ATOM 6145 C C . VAL A 1 1061 ? 133.408 185.827 158.804 1.00 71.78 2278 VAL A C 1
ATOM 6146 O O . VAL A 1 1061 ? 132.491 186.448 158.271 1.00 79.58 2278 VAL A O 1
ATOM 6150 N N . ARG A 1 1062 ? 133.423 185.580 160.114 1.00 69.54 2279 ARG A N 1
ATOM 6151 C CA . ARG A 1 1062 ? 132.320 186.020 160.958 1.00 65.37 2279 ARG A CA 1
ATOM 6152 C C . ARG A 1 1062 ? 132.309 187.536 161.099 1.00 72.06 2279 ARG A C 1
ATOM 6153 O O . ARG A 1 1062 ? 133.329 188.204 160.912 1.00 70.17 2279 ARG A O 1
ATOM 6161 N N . THR A 1 1063 ? 131.133 188.077 161.430 1.00 79.50 2280 THR A N 1
ATOM 6162 C CA . THR A 1 1063 ? 130.998 189.519 161.618 1.00 78.04 2280 THR A CA 1
ATOM 6163 C C . THR A 1 1063 ? 131.745 189.989 162.858 1.00 75.76 2280 THR A C 1
ATOM 6164 O O . THR A 1 1063 ? 132.043 191.181 162.996 1.00 76.26 2280 THR A O 1
ATOM 6168 N N . PHE A 1 1064 ? 132.047 189.069 163.778 1.00 69.44 2281 PHE A N 1
ATOM 6169 C CA . PHE A 1 1064 ? 132.854 189.412 164.943 1.00 63.93 2281 PHE A CA 1
ATOM 6170 C C . PHE A 1 1064 ? 134.294 189.703 164.539 1.00 65.63 2281 PHE A C 1
ATOM 6171 O O . PHE A 1 1064 ? 134.995 190.468 165.210 1.00 70.44 2281 PHE A O 1
ATOM 6179 N N . ASN A 1 1065 ? 134.752 189.102 163.438 1.00 64.70 2282 ASN A N 1
ATOM 6180 C CA . ASN A 1 1065 ? 136.149 189.228 163.038 1.00 65.37 2282 ASN A CA 1
ATOM 6181 C C . ASN A 1 1065 ? 136.351 190.322 161.996 1.00 67.76 2282 ASN A C 1
ATOM 6182 O O . ASN A 1 1065 ? 137.488 190.730 161.736 1.00 67.18 2282 ASN A O 1
ATOM 6187 N N . LYS A 1 1066 ? 135.268 190.802 161.381 1.00 70.88 2283 LYS A N 1
ATOM 6188 C CA . LYS A 1 1066 ? 135.363 191.916 160.444 1.00 67.73 2283 LYS A CA 1
ATOM 6189 C C . LYS A 1 1066 ? 135.461 193.264 161.146 1.00 66.62 2283 LYS A C 1
ATOM 6190 O O . LYS A 1 1066 ? 135.717 194.276 160.479 1.00 65.45 2283 LYS A O 1
ATOM 6196 N N . LEU A 1 1067 ? 135.260 193.295 162.466 1.00 64.69 2284 LEU A N 1
ATOM 6197 C CA . LEU A 1 1067 ? 135.271 194.553 163.203 1.00 64.17 2284 LEU A CA 1
ATOM 6198 C C . LEU A 1 1067 ? 136.652 195.189 163.222 1.00 66.31 2284 LEU A C 1
ATOM 6199 O O . LEU A 1 1067 ? 136.757 196.419 163.250 1.00 68.87 2284 LEU A O 1
ATOM 6204 N N . GLU A 1 1068 ? 137.715 194.379 163.206 1.00 63.29 2285 GLU A N 1
ATOM 6205 C CA . GLU A 1 1068 ? 139.064 194.929 163.117 1.00 57.15 2285 GLU A CA 1
ATOM 6206 C C . GLU A 1 1068 ? 139.262 195.676 161.806 1.00 58.58 2285 GLU A C 1
ATOM 6207 O O . GLU A 1 1068 ? 139.789 196.796 161.795 1.00 61.64 2285 GLU A O 1
ATOM 6213 N N . THR A 1 1069 ? 138.806 195.083 160.698 1.00 61.32 2286 THR A N 1
ATOM 6214 C CA . THR A 1 1069 ? 138.879 195.745 159.399 1.00 64.47 2286 THR A CA 1
ATOM 6215 C C . THR A 1 1069 ? 138.041 197.017 159.380 1.00 65.78 2286 THR A C 1
ATOM 6216 O O . THR A 1 1069 ? 138.500 198.059 158.897 1.00 63.06 2286 THR A O 1
ATOM 6220 N N . ALA A 1 1070 ? 136.827 196.957 159.942 1.00 65.89 2287 ALA A N 1
ATOM 6221 C CA . ALA A 1 1070 ? 135.940 198.119 159.947 1.00 60.91 2287 ALA A CA 1
ATOM 6222 C C . ALA A 1 1070 ? 136.535 199.278 160.741 1.00 63.94 2287 ALA A C 1
ATOM 6223 O O . ALA A 1 1070 ? 136.593 200.414 160.252 1.00 63.19 2287 ALA A O 1
ATOM 6225 N N . VAL A 1 1071 ? 137.010 198.999 161.958 1.00 62.05 2288 VAL A N 1
ATOM 6226 C CA . VAL A 1 1071 ? 137.560 200.048 162.811 1.00 63.78 2288 VAL A CA 1
ATOM 6227 C C . VAL A 1 1071 ? 138.849 200.609 162.220 1.00 64.69 2288 VAL A C 1
ATOM 6228 O O . VAL A 1 1071 ? 139.043 201.832 162.185 1.00 68.39 2288 VAL A O 1
ATOM 6232 N N . GLN A 1 1072 ? 139.741 199.737 161.731 1.00 62.47 2289 GLN A N 1
ATOM 6233 C CA . GLN A 1 1072 ? 141.005 200.209 161.173 1.00 59.58 2289 GLN A CA 1
ATOM 6234 C C . GLN A 1 1072 ? 140.786 201.043 159.918 1.00 67.63 2289 GLN A C 1
ATOM 6235 O O . GLN A 1 1072 ? 141.408 202.101 159.755 1.00 72.95 2289 GLN A O 1
ATOM 6241 N N . LEU A 1 1073 ? 139.883 200.602 159.035 1.00 66.87 2290 LEU A N 1
ATOM 6242 C CA . LEU A 1 1073 ? 139.590 201.358 157.823 1.00 66.89 2290 LEU A CA 1
ATOM 6243 C C . LEU A 1 1073 ? 138.945 202.700 158.143 1.00 69.42 2290 LEU A C 1
ATOM 6244 O O . LEU A 1 1073 ? 139.314 203.721 157.551 1.00 69.25 2290 LEU A O 1
ATOM 6249 N N . ALA A 1 1074 ? 137.996 202.726 159.089 1.00 69.37 2291 ALA A N 1
ATOM 6250 C CA . ALA A 1 1074 ? 137.338 203.980 159.447 1.00 69.68 2291 ALA A CA 1
ATOM 6251 C C . ALA A 1 1074 ? 138.312 204.967 160.077 1.00 69.31 2291 ALA A C 1
ATOM 6252 O O . ALA A 1 1074 ? 138.322 206.150 159.714 1.00 79.08 2291 ALA A O 1
ATOM 6254 N N . VAL A 1 1075 ? 139.153 204.495 161.003 1.00 62.68 2292 VAL A N 1
ATOM 6255 C CA . VAL A 1 1075 ? 140.105 205.378 161.668 1.00 63.62 2292 VAL A CA 1
ATOM 6256 C C . VAL A 1 1075 ? 141.149 205.888 160.681 1.00 72.10 2292 VAL A C 1
ATOM 6257 O O . VAL A 1 1075 ? 141.500 207.074 160.695 1.00 76.35 2292 VAL A O 1
ATOM 6261 N N . HIS A 1 1076 ? 141.639 205.017 159.788 1.00 71.56 2293 HIS A N 1
ATOM 6262 C CA . HIS A 1 1076 ? 142.615 205.450 158.792 1.00 71.09 2293 HIS A CA 1
ATOM 6263 C C . HIS A 1 1076 ? 142.016 206.455 157.814 1.00 79.99 2293 HIS A C 1
ATOM 6264 O O . HIS A 1 1076 ? 142.659 207.458 157.481 1.00 84.33 2293 HIS A O 1
ATOM 6271 N N . LEU A 1 1077 ? 140.782 206.215 157.354 1.00 77.34 2294 LEU A N 1
ATOM 6272 C CA . LEU A 1 1077 ? 140.154 207.129 156.406 1.00 78.23 2294 LEU A CA 1
ATOM 6273 C C . LEU A 1 1077 ? 139.829 208.473 157.044 1.00 83.18 2294 LEU A C 1
ATOM 6274 O O . LEU A 1 1077 ? 139.910 209.508 156.373 1.00 88.48 2294 LEU A O 1
ATOM 6279 N N . ILE A 1 1078 ? 139.458 208.483 158.327 1.00 84.98 2295 ILE A N 1
ATOM 6280 C CA . ILE A 1 1078 ? 139.222 209.750 159.011 1.00 86.33 2295 ILE A CA 1
ATOM 6281 C C . ILE A 1 1078 ? 140.536 210.490 159.242 1.00 88.23 2295 ILE A C 1
ATOM 6282 O O . ILE A 1 1078 ? 140.639 211.694 158.979 1.00 100.53 2295 ILE A O 1
ATOM 6287 N N . SER A 1 1079 ? 141.572 209.781 159.701 1.00 87.11 2296 SER A N 1
ATOM 6288 C CA . SER A 1 1079 ? 142.837 210.426 160.030 1.00 95.00 2296 SER A CA 1
ATOM 6289 C C . SER A 1 1079 ? 143.626 210.847 158.797 1.00 100.65 2296 SER A C 1
ATOM 6290 O O . SER A 1 1079 ? 144.524 211.688 158.914 1.00 100.86 2296 SER A O 1
ATOM 6293 N N . SER A 1 1080 ? 143.321 210.288 157.624 1.00 102.23 2297 SER A N 1
ATOM 6294 C CA . SER A 1 1080 ? 144.003 210.708 156.406 1.00 103.69 2297 SER A CA 1
ATOM 6295 C C . SER A 1 1080 ? 143.570 212.089 155.928 1.00 108.17 2297 SER A C 1
ATOM 6296 O O . SER A 1 1080 ? 144.235 212.658 155.055 1.00 111.26 2297 SER A O 1
ATOM 6299 N N . TYR A 1 1081 ? 142.483 212.636 156.471 1.00 112.42 2298 TYR A N 1
ATOM 6300 C CA . TYR A 1 1081 ? 141.988 213.958 156.107 1.00 116.44 2298 TYR A CA 1
ATOM 6301 C C . TYR A 1 1081 ? 142.133 214.952 157.257 1.00 122.63 2298 TYR A C 1
ATOM 6302 O O . TYR A 1 1081 ? 141.279 215.820 157.445 1.00 125.20 2298 TYR A O 1
ATOM 6311 N N . ARG A 1 1082 ? 143.210 214.831 158.037 1.00 123.44 2299 ARG A N 1
ATOM 6312 C CA . ARG A 1 1082 ? 143.391 215.688 159.204 1.00 124.64 2299 ARG A CA 1
ATOM 6313 C C . ARG A 1 1082 ? 143.768 217.116 158.832 1.00 131.44 2299 ARG A C 1
ATOM 6314 O O . ARG A 1 1082 ? 143.538 218.030 159.631 1.00 132.78 2299 ARG A O 1
ATOM 6316 N N . GLN A 1 1083 ? 144.344 217.328 157.646 1.00 132.43 2300 GLN A N 1
ATOM 6317 C CA . GLN A 1 1083 ? 144.725 218.677 157.238 1.00 135.44 2300 GLN A CA 1
ATOM 6318 C C . GLN A 1 1083 ? 143.509 219.537 156.919 1.00 136.23 2300 GLN A C 1
ATOM 6319 O O . GLN A 1 1083 ? 143.534 220.751 157.151 1.00 133.74 2300 GLN A O 1
ATOM 6325 N N . TRP A 1 1084 ? 142.445 218.934 156.390 1.00 137.73 2301 TRP A N 1
ATOM 6326 C CA . TRP A 1 1084 ? 141.252 219.660 155.972 1.00 134.62 2301 TRP A CA 1
ATOM 6327 C C . TRP A 1 1084 ? 140.117 219.546 156.985 1.00 132.71 2301 TRP A C 1
ATOM 6328 O O . TRP A 1 1084 ? 138.942 219.582 156.606 1.00 127.26 2301 TRP A O 1
ATOM 6339 N N . PHE A 1 1085 ? 140.446 219.408 158.268 1.00 136.00 2302 PHE A N 1
ATOM 6340 C CA . PHE A 1 1085 ? 139.449 219.333 159.326 1.00 137.45 2302 PHE A CA 1
ATOM 6341 C C . PHE A 1 1085 ? 139.306 220.642 160.093 1.00 143.17 2302 PHE A C 1
ATOM 6342 O O . PHE A 1 1085 ? 138.563 220.694 161.077 1.00 145.77 2302 PHE A O 1
ATOM 6350 N N . GLN A 1 1086 ? 139.999 221.697 159.665 1.00 141.98 2303 GLN A N 1
ATOM 6351 C CA . GLN A 1 1086 ? 139.930 222.999 160.316 1.00 141.26 2303 GLN A CA 1
ATOM 6352 C C . GLN A 1 1086 ? 139.276 224.054 159.430 1.00 147.13 2303 GLN A C 1
ATOM 6353 O O . GLN A 1 1086 ? 139.491 225.252 159.637 1.00 153.22 2303 GLN A O 1
ATOM 6355 N N . ASN A 1 1087 ? 138.482 223.632 158.442 1.00 143.03 2304 ASN A N 1
ATOM 6356 C CA . ASN A 1 1087 ? 137.840 224.569 157.528 1.00 144.98 2304 ASN A CA 1
ATOM 6357 C C . ASN A 1 1087 ? 136.397 224.173 157.235 1.00 147.11 2304 ASN A C 1
ATOM 6358 O O . ASN A 1 1087 ? 135.873 224.483 156.159 1.00 149.51 2304 ASN A O 1
ATOM 6360 N N . LEU A 1 1088 ? 135.741 223.492 158.172 1.00 145.92 2305 LEU A N 1
ATOM 6361 C CA . LEU A 1 1088 ? 134.353 223.092 157.987 1.00 144.88 2305 LEU A CA 1
ATOM 6362 C C . LEU A 1 1088 ? 133.677 223.019 159.348 1.00 144.09 2305 LEU A C 1
ATOM 6363 O O . LEU A 1 1088 ? 134.334 222.885 160.384 1.00 141.84 2305 LEU A O 1
ATOM 6368 N N . ASP A 1 1089 ? 132.350 223.109 159.334 1.00 145.43 2306 ASP A N 1
ATOM 6369 C CA . ASP A 1 1089 ? 131.578 223.147 160.563 1.00 144.82 2306 ASP A CA 1
ATOM 6370 C C . ASP A 1 1089 ? 131.307 221.734 161.078 1.00 143.53 2306 ASP A C 1
ATOM 6371 O O . ASP A 1 1089 ? 131.643 220.729 160.443 1.00 142.33 2306 ASP A O 1
ATOM 6376 N N . ASP A 1 1090 ? 130.683 221.668 162.259 1.00 143.72 2307 ASP A N 1
ATOM 6377 C CA . ASP A 1 1090 ? 130.482 220.397 162.947 1.00 141.76 2307 ASP A CA 1
ATOM 6378 C C . ASP A 1 1090 ? 129.510 219.488 162.207 1.00 141.36 2307 ASP A C 1
ATOM 6379 O O . ASP A 1 1090 ? 129.690 218.266 162.213 1.00 141.51 2307 ASP A O 1
ATOM 6381 N N . LYS A 1 1091 ? 128.482 220.057 161.570 1.00 141.43 2308 LYS A N 1
ATOM 6382 C CA . LYS A 1 1091 ? 127.520 219.241 160.833 1.00 141.43 2308 LYS A CA 1
ATOM 6383 C C . LYS A 1 1091 ? 128.173 218.561 159.634 1.00 141.70 2308 LYS A C 1
ATOM 6384 O O . LYS A 1 1091 ? 127.980 217.360 159.410 1.00 140.65 2308 LYS A O 1
ATOM 6390 N N . SER A 1 1092 ? 128.971 219.307 158.865 1.00 140.85 2309 SER A N 1
ATOM 6391 C CA . SER A 1 1092 ? 129.666 218.708 157.729 1.00 137.72 2309 SER A CA 1
ATOM 6392 C C . SER A 1 1092 ? 130.752 217.739 158.179 1.00 135.20 2309 SER A C 1
ATOM 6393 O O . SER A 1 1092 ? 130.990 216.728 157.507 1.00 134.35 2309 SER A O 1
ATOM 6396 N N . LEU A 1 1093 ? 131.415 218.028 159.305 1.00 134.38 2310 LEU A N 1
ATOM 6397 C CA . LEU A 1 1093 ? 132.400 217.097 159.853 1.00 132.67 2310 LEU A CA 1
ATOM 6398 C C . LEU A 1 1093 ? 131.749 215.777 160.253 1.00 126.75 2310 LEU A C 1
ATOM 6399 O O . LEU A 1 1093 ? 132.266 214.695 159.945 1.00 123.74 2310 LEU A O 1
ATOM 6404 N N . LYS A 1 1094 ? 130.597 215.851 160.927 1.00 128.41 2311 LYS A N 1
ATOM 6405 C CA . LYS A 1 1094 ? 129.866 214.644 161.293 1.00 127.32 2311 LYS A CA 1
ATOM 6406 C C . LYS A 1 1094 ? 129.370 213.907 160.058 1.00 127.83 2311 LYS A C 1
ATOM 6407 O O . LYS A 1 1094 ? 129.380 212.673 160.021 1.00 129.04 2311 LYS A O 1
ATOM 6409 N N . ASP A 1 1095 ? 128.956 214.650 159.027 1.00 126.94 2312 ASP A N 1
ATOM 6410 C CA . ASP A 1 1095 ? 128.477 214.027 157.796 1.00 127.38 2312 ASP A CA 1
ATOM 6411 C C . ASP A 1 1095 ? 129.589 213.256 157.090 1.00 120.79 2312 ASP A C 1
ATOM 6412 O O . ASP A 1 1095 ? 129.393 212.107 156.679 1.00 118.04 2312 ASP A O 1
ATOM 6417 N N . VAL A 1 1096 ? 130.772 213.866 156.955 1.00 120.11 2313 VAL A N 1
ATOM 6418 C CA . VAL A 1 1096 ? 131.860 213.191 156.248 1.00 117.81 2313 VAL A CA 1
ATOM 6419 C C . VAL A 1 1096 ? 132.408 212.028 157.079 1.00 116.78 2313 VAL A C 1
ATOM 6420 O O . VAL A 1 1096 ? 132.758 210.972 156.531 1.00 115.27 2313 VAL A O 1
ATOM 6424 N N . ILE A 1 1097 ? 132.442 212.176 158.410 1.00 116.75 2314 ILE A N 1
ATOM 6425 C CA . ILE A 1 1097 ? 132.896 211.083 159.266 1.00 108.19 2314 ILE A CA 1
ATOM 6426 C C . ILE A 1 1097 ? 131.924 209.909 159.199 1.00 102.73 2314 ILE A C 1
ATOM 6427 O O . ILE A 1 1097 ? 132.338 208.749 159.083 1.00 102.08 2314 ILE A O 1
ATOM 6432 N N . THR A 1 1098 ? 130.618 210.191 159.223 1.00 104.93 2315 THR A N 1
ATOM 6433 C CA . THR A 1 1098 ? 129.625 209.128 159.145 1.00 106.06 2315 THR A CA 1
ATOM 6434 C C . THR A 1 1098 ? 129.610 208.479 157.763 1.00 104.54 2315 THR A C 1
ATOM 6435 O O . THR A 1 1098 ? 129.369 207.273 157.652 1.00 106.06 2315 THR A O 1
ATOM 6439 N N . LEU A 1 1099 ? 129.892 209.248 156.706 1.00 106.77 2316 LEU A N 1
ATOM 6440 C CA . LEU A 1 1099 ? 130.011 208.662 155.373 1.00 105.82 2316 LEU A CA 1
ATOM 6441 C C . LEU A 1 1099 ? 131.205 207.717 155.281 1.00 99.05 2316 LEU A C 1
ATOM 6442 O O . LEU A 1 1099 ? 131.102 206.630 154.695 1.00 98.04 2316 LEU A O 1
ATOM 6447 N N . LEU A 1 1100 ? 132.345 208.114 155.855 1.00 96.68 2317 LEU A N 1
ATOM 6448 C CA . LEU A 1 1100 ? 133.505 207.225 155.885 1.00 94.33 2317 LEU A CA 1
ATOM 6449 C C . LEU A 1 1100 ? 133.229 205.984 156.729 1.00 90.09 2317 LEU A C 1
ATOM 6450 O O . LEU A 1 1100 ? 133.698 204.885 156.405 1.00 84.61 2317 LEU A O 1
ATOM 6455 N N . ILE A 1 1101 ? 132.458 206.144 157.807 1.00 93.55 2318 ILE A N 1
ATOM 6456 C CA . ILE A 1 1101 ? 132.066 205.010 158.639 1.00 87.21 2318 ILE A CA 1
ATOM 6457 C C . ILE A 1 1101 ? 131.171 204.049 157.859 1.00 84.32 2318 ILE A C 1
ATOM 6458 O O . ILE A 1 1101 ? 131.333 202.825 157.948 1.00 84.47 2318 ILE A O 1
ATOM 6463 N N . LYS A 1 1102 ? 130.230 204.584 157.071 1.00 86.96 2319 LYS A N 1
ATOM 6464 C CA . LYS A 1 1102 ? 129.402 203.738 156.210 1.00 89.16 2319 LYS A CA 1
ATOM 6465 C C . LYS A 1 1102 ? 130.240 202.995 155.178 1.00 86.67 2319 LYS A C 1
ATOM 6466 O O . LYS A 1 1102 ? 130.003 201.809 154.917 1.00 82.79 2319 LYS A O 1
ATOM 6472 N N . ARG A 1 1103 ? 131.210 203.683 154.567 1.00 86.61 2320 ARG A N 1
ATOM 6473 C CA . ARG A 1 1103 ? 132.067 203.038 153.574 1.00 80.15 2320 ARG A CA 1
ATOM 6474 C C . ARG A 1 1103 ? 132.884 201.909 154.193 1.00 81.74 2320 ARG A C 1
ATOM 6475 O O . ARG A 1 1103 ? 132.987 200.816 153.618 1.00 79.15 2320 ARG A O 1
ATOM 6483 N N . SER A 1 1104 ? 133.453 202.152 155.378 1.00 86.47 2321 SER A N 1
ATOM 6484 C CA . SER A 1 1104 ? 134.236 201.127 156.062 1.00 72.97 2321 SER A CA 1
ATOM 6485 C C . SER A 1 1104 ? 133.369 199.947 156.484 1.00 69.69 2321 SER A C 1
ATOM 6486 O O . SER A 1 1104 ? 133.787 198.790 156.354 1.00 71.08 2321 SER A O 1
ATOM 6489 N N . LEU A 1 1105 ? 132.159 200.216 156.984 1.00 74.15 2322 LEU A N 1
ATOM 6490 C CA . LEU A 1 1105 ? 131.260 199.136 157.378 1.00 72.73 2322 LEU A CA 1
ATOM 6491 C C . LEU A 1 1105 ? 130.831 198.303 156.178 1.00 74.67 2322 LEU A C 1
ATOM 6492 O O . LEU A 1 1105 ? 130.759 197.073 156.268 1.00 76.44 2322 LEU A O 1
ATOM 6497 N N . LEU A 1 1106 ? 130.554 198.956 155.044 1.00 76.80 2323 LEU A N 1
ATOM 6498 C CA . LEU A 1 1106 ? 130.215 198.228 153.824 1.00 76.17 2323 LEU A CA 1
ATOM 6499 C C . LEU A 1 1106 ? 131.367 197.340 153.372 1.00 70.56 2323 LEU A C 1
ATOM 6500 O O . LEU A 1 1106 ? 131.188 196.137 153.150 1.00 70.45 2323 LEU A O 1
ATOM 6505 N N . TYR A 1 1107 ? 132.569 197.909 153.267 1.00 69.65 2324 TYR A N 1
ATOM 6506 C CA . TYR A 1 1107 ? 133.700 197.154 152.746 1.00 66.12 2324 TYR A CA 1
ATOM 6507 C C . TYR A 1 1107 ? 134.292 196.179 153.755 1.00 75.03 2324 TYR A C 1
ATOM 6508 O O . TYR A 1 1107 ? 135.167 195.391 153.383 1.00 78.61 2324 TYR A O 1
ATOM 6517 N N . ALA A 1 1108 ? 133.851 196.211 155.011 1.00 74.02 2325 ALA A N 1
ATOM 6518 C CA . ALA A 1 1108 ? 134.246 195.190 155.971 1.00 65.12 2325 ALA A CA 1
ATOM 6519 C C . ALA A 1 1108 ? 133.206 194.097 156.155 1.00 68.03 2325 ALA A C 1
ATOM 6520 O O . ALA A 1 1108 ? 133.578 192.945 156.395 1.00 77.78 2325 ALA A O 1
ATOM 6522 N N . LEU A 1 1109 ? 131.917 194.415 156.045 1.00 71.89 2326 LEU A N 1
ATOM 6523 C CA . LEU A 1 1109 ? 130.878 193.423 156.278 1.00 71.01 2326 LEU A CA 1
ATOM 6524 C C . LEU A 1 1109 ? 130.437 192.743 154.988 1.00 71.72 2326 LEU A C 1
ATOM 6525 O O . LEU A 1 1109 ? 130.338 191.514 154.936 1.00 72.06 2326 LEU A O 1
ATOM 6530 N N . ALA A 1 1110 ? 130.163 193.523 153.941 1.00 72.98 2327 ALA A N 1
ATOM 6531 C CA . ALA A 1 1110 ? 129.728 192.981 152.662 1.00 71.59 2327 ALA A CA 1
ATOM 6532 C C . ALA A 1 1110 ? 130.760 193.198 151.562 1.00 68.54 2327 ALA A C 1
ATOM 6533 O O . ALA A 1 1110 ? 130.450 193.009 150.383 1.00 72.15 2327 ALA A O 1
ATOM 6535 N N . GLY A 1 1111 ? 131.986 193.578 151.925 1.00 64.71 2328 GLY A N 1
ATOM 6536 C CA . GLY A 1 1111 ? 133.041 193.786 150.948 1.00 62.43 2328 GLY A CA 1
ATOM 6537 C C . GLY A 1 1111 ? 133.507 192.527 150.248 1.00 61.46 2328 GLY A C 1
ATOM 6538 O O . GLY A 1 1111 ? 134.189 192.628 149.223 1.00 57.90 2328 GLY A O 1
ATOM 6539 N N . ASP A 1 1112 ? 133.158 191.355 150.773 1.00 65.81 2329 ASP A N 1
ATOM 6540 C CA . ASP A 1 1112 ? 133.479 190.069 150.167 1.00 61.01 2329 ASP A CA 1
ATOM 6541 C C . ASP A 1 1112 ? 132.236 189.389 149.598 1.00 69.07 2329 ASP A C 1
ATOM 6542 O O . ASP A 1 1112 ? 132.058 188.176 149.718 1.00 75.71 2329 ASP A O 1
ATOM 6547 N N . SER A 1 1113 ? 131.355 190.173 148.984 1.00 73.74 2330 SER A N 1
ATOM 6548 C CA . SER A 1 1113 ? 130.138 189.665 148.369 1.00 73.73 2330 SER A CA 1
ATOM 6549 C C . SER A 1 1113 ? 130.018 190.235 146.960 1.00 77.16 2330 SER A C 1
ATOM 6550 O O . SER A 1 1113 ? 130.876 190.991 146.494 1.00 73.84 2330 SER A O 1
ATOM 6553 N N . THR A 1 1114 ? 128.935 189.869 146.280 1.00 79.48 2331 THR A N 1
ATOM 6554 C CA . THR A 1 1114 ? 128.717 190.294 144.907 1.00 80.80 2331 THR A CA 1
ATOM 6555 C C . THR A 1 1114 ? 128.301 191.765 144.859 1.00 86.74 2331 THR A C 1
ATOM 6556 O O . THR A 1 1114 ? 128.080 192.413 145.884 1.00 88.89 2331 THR A O 1
ATOM 6560 N N . GLY A 1 1115 ? 128.208 192.293 143.636 1.00 87.62 2332 GLY A N 1
ATOM 6561 C CA . GLY A 1 1115 ? 127.800 193.679 143.466 1.00 91.20 2332 GLY A CA 1
ATOM 6562 C C . GLY A 1 1115 ? 126.361 193.928 143.879 1.00 99.84 2332 GLY A C 1
ATOM 6563 O O . GLY A 1 1115 ? 126.046 194.969 144.465 1.00 101.49 2332 GLY A O 1
ATOM 6564 N N . GLU A 1 1116 ? 125.470 192.978 143.580 1.00 101.97 2333 GLU A N 1
ATOM 6565 C CA . GLU A 1 1116 ? 124.078 193.095 144.005 1.00 102.84 2333 GLU A CA 1
ATOM 6566 C C . GLU A 1 1116 ? 123.960 193.080 145.524 1.00 99.73 2333 GLU A C 1
ATOM 6567 O O . GLU A 1 1116 ? 123.203 193.868 146.106 1.00 101.58 2333 GLU A O 1
ATOM 6573 N N . SER A 1 1117 ? 124.715 192.197 146.185 1.00 95.39 2334 SER A N 1
ATOM 6574 C CA . SER A 1 1117 ? 124.700 192.146 147.643 1.00 91.17 2334 SER A CA 1
ATOM 6575 C C . SER A 1 1117 ? 125.317 193.400 148.248 1.00 90.29 2334 SER A C 1
ATOM 6576 O O . SER A 1 1117 ? 124.862 193.875 149.293 1.00 93.80 2334 SER A O 1
ATOM 6579 N N . GLN A 1 1118 ? 126.349 193.953 147.603 1.00 87.29 2335 GLN A N 1
ATOM 6580 C CA . GLN A 1 1118 ? 126.940 195.201 148.077 1.00 88.53 2335 GLN A CA 1
ATOM 6581 C C . GLN A 1 1118 ? 125.961 196.363 147.958 1.00 96.34 2335 GLN A C 1
ATOM 6582 O O . GLN A 1 1118 ? 125.869 197.197 148.865 1.00 100.00 2335 GLN A O 1
ATOM 6588 N N . ARG A 1 1119 ? 125.218 196.429 146.848 1.00 97.65 2336 ARG A N 1
ATOM 6589 C CA . ARG A 1 1119 ? 124.203 197.469 146.689 1.00 101.36 2336 ARG A CA 1
ATOM 6590 C C . ARG A 1 1119 ? 123.076 197.311 147.706 1.00 100.97 2336 ARG A C 1
ATOM 6591 O O . ARG A 1 1119 ? 122.602 198.303 148.279 1.00 102.43 2336 ARG A O 1
ATOM 6599 N N . ALA A 1 1120 ? 122.643 196.069 147.949 1.00 95.63 2337 ALA A N 1
ATOM 6600 C CA . ALA A 1 1120 ? 121.612 195.819 148.952 1.00 94.35 2337 ALA A CA 1
ATOM 6601 C C . ALA A 1 1120 ? 122.092 196.194 150.350 1.00 98.71 2337 ALA A C 1
ATOM 6602 O O . ALA A 1 1120 ? 121.326 196.743 151.151 1.00 103.50 2337 ALA A O 1
ATOM 6604 N N . PHE A 1 1121 ? 123.361 195.916 150.660 1.00 96.12 2338 PHE A N 1
ATOM 6605 C CA . PHE A 1 1121 ? 123.889 196.295 151.964 1.00 95.37 2338 PHE A CA 1
ATOM 6606 C C . PHE A 1 1121 ? 124.054 197.803 152.089 1.00 98.78 2338 PHE A C 1
ATOM 6607 O O . PHE A 1 1121 ? 123.888 198.347 153.184 1.00 103.13 2338 PHE A O 1
ATOM 6615 N N . ILE A 1 1122 ? 124.375 198.488 150.987 1.00 96.42 2339 ILE A N 1
ATOM 6616 C CA . ILE A 1 1122 ? 124.384 199.949 150.981 1.00 96.45 2339 ILE A CA 1
ATOM 6617 C C . ILE A 1 1122 ? 122.995 200.485 151.304 1.00 107.38 2339 ILE A C 1
ATOM 6618 O O . ILE A 1 1122 ? 122.839 201.409 152.117 1.00 113.10 2339 ILE A O 1
ATOM 6623 N N . GLN A 1 1123 ? 121.965 199.895 150.689 1.00 107.39 2340 GLN A N 1
ATOM 6624 C CA . GLN A 1 1123 ? 120.592 200.318 150.955 1.00 107.42 2340 GLN A CA 1
ATOM 6625 C C . GLN A 1 1123 ? 120.194 200.069 152.407 1.00 109.10 2340 GLN A C 1
ATOM 6626 O O . GLN A 1 1123 ? 119.554 200.923 153.033 1.00 112.42 2340 GLN A O 1
ATOM 6632 N N . THR A 1 1124 ? 120.571 198.913 152.965 1.00 109.44 2341 THR A N 1
ATOM 6633 C CA . THR A 1 1124 ? 120.227 198.629 154.359 1.00 112.33 2341 THR A CA 1
ATOM 6634 C C . THR A 1 1124 ? 120.982 199.542 155.321 1.00 113.54 2341 THR A C 1
ATOM 6635 O O . THR A 1 1124 ? 120.417 199.982 156.330 1.00 118.63 2341 THR A O 1
ATOM 6639 N N . ILE A 1 1125 ? 122.250 199.844 155.022 1.00 110.92 2342 ILE A N 1
ATOM 6640 C CA . ILE A 1 1125 ? 123.026 200.775 155.840 1.00 112.23 2342 ILE A CA 1
ATOM 6641 C C . ILE A 1 1125 ? 122.383 202.156 155.831 1.00 115.36 2342 ILE A C 1
ATOM 6642 O O . ILE A 1 1125 ? 122.219 202.791 156.883 1.00 119.26 2342 ILE A O 1
ATOM 6647 N N . ASN A 1 1126 ? 121.980 202.627 154.647 1.00 113.66 2343 ASN A N 1
ATOM 6648 C CA . ASN A 1 1126 ? 121.371 203.948 154.537 1.00 116.01 2343 ASN A CA 1
ATOM 6649 C C . ASN A 1 1126 ? 120.007 203.999 155.218 1.00 121.09 2343 ASN A C 1
ATOM 6650 O O . ASN A 1 1126 ? 119.663 205.004 155.851 1.00 123.03 2343 ASN A O 1
ATOM 6655 N N . THR A 1 1127 ? 119.217 202.928 155.110 1.00 120.04 2344 THR A N 1
ATOM 6656 C CA . THR A 1 1127 ? 117.897 202.916 155.726 1.00 116.80 2344 THR A CA 1
ATOM 6657 C C . THR A 1 1127 ? 117.930 202.599 157.215 1.00 117.75 2344 THR A C 1
ATOM 6658 O O . THR A 1 1127 ? 116.913 202.791 157.890 1.00 119.85 2344 THR A O 1
ATOM 6662 N N . TYR A 1 1128 ? 119.055 202.118 157.746 1.00 119.44 2345 TYR A N 1
ATOM 6663 C CA . TYR A 1 1128 ? 119.156 201.835 159.169 1.00 120.69 2345 TYR A CA 1
ATOM 6664 C C . TYR A 1 1128 ? 120.000 202.844 159.935 1.00 120.75 2345 TYR A C 1
ATOM 6665 O O . TYR A 1 1128 ? 119.965 202.838 161.170 1.00 122.15 2345 TYR A O 1
ATOM 6674 N N . PHE A 1 1129 ? 120.757 203.699 159.250 1.00 120.63 2346 PHE A N 1
ATOM 6675 C CA . PHE A 1 1129 ? 121.406 204.828 159.905 1.00 123.72 2346 PHE A CA 1
ATOM 6676 C C . PHE A 1 1129 ? 120.571 206.101 159.857 1.00 132.89 2346 PHE A C 1
ATOM 6677 O O . PHE A 1 1129 ? 121.030 207.143 160.335 1.00 139.25 2346 PHE A O 1
ATOM 6685 N N . GLY A 1 1130 ? 119.372 206.044 159.300 1.00 133.89 2347 GLY A N 1
ATOM 6686 C CA . GLY A 1 1130 ? 118.525 207.225 159.234 1.00 136.03 2347 GLY A CA 1
ATOM 6687 C C . GLY A 1 1130 ? 118.727 208.009 157.955 1.00 139.39 2347 GLY A C 1
ATOM 6688 O O . GLY A 1 1130 ? 119.785 207.980 157.326 1.00 140.19 2347 GLY A O 1
ATOM 6689 N N . HIS A 1 1131 ? 117.679 208.730 157.562 1.00 142.55 2348 HIS A N 1
ATOM 6690 C CA . HIS A 1 1131 ? 117.709 209.542 156.354 1.00 145.58 2348 HIS A CA 1
ATOM 6691 C C . HIS A 1 1131 ? 118.267 210.940 156.586 1.00 147.09 2348 HIS A C 1
ATOM 6692 O O . HIS A 1 1131 ? 118.508 211.662 155.612 1.00 145.92 2348 HIS A O 1
ATOM 6694 N N . ASP A 1 1132 ? 118.476 211.340 157.842 1.00 146.67 2349 ASP A N 1
ATOM 6695 C CA . ASP A 1 1132 ? 119.018 212.665 158.119 1.00 146.40 2349 ASP A CA 1
ATOM 6696 C C . ASP A 1 1132 ? 120.515 212.741 157.848 1.00 145.39 2349 ASP A C 1
ATOM 6697 O O . ASP A 1 1132 ? 121.031 213.822 157.545 1.00 142.72 2349 ASP A O 1
ATOM 6702 N N . SER A 1 1133 ? 121.222 211.619 157.948 1.00 143.90 2350 SER A N 1
ATOM 6703 C CA . SER A 1 1133 ? 122.656 211.597 157.715 1.00 139.59 2350 SER A CA 1
ATOM 6704 C C . SER A 1 1133 ? 122.955 211.584 156.218 1.00 139.64 2350 SER A C 1
ATOM 6705 O O . SER A 1 1133 ? 122.061 211.458 155.376 1.00 140.89 2350 SER A O 1
ATOM 6708 N N . GLN A 1 1134 ? 124.238 211.728 155.892 1.00 137.35 2351 GLN A N 1
ATOM 6709 C CA . GLN A 1 1134 ? 124.671 211.705 154.502 1.00 132.50 2351 GLN A CA 1
ATOM 6710 C C . GLN A 1 1134 ? 124.482 210.315 153.907 1.00 127.82 2351 GLN A C 1
ATOM 6711 O O . GLN A 1 1134 ? 124.744 209.301 154.559 1.00 126.78 2351 GLN A O 1
ATOM 6717 N N . GLU A 1 1135 ? 124.021 210.272 152.661 1.00 128.75 2352 GLU A N 1
ATOM 6718 C CA . GLU A 1 1135 ? 123.717 209.015 151.992 1.00 124.89 2352 GLU A CA 1
ATOM 6719 C C . GLU A 1 1135 ? 124.955 208.475 151.288 1.00 125.38 2352 GLU A C 1
ATOM 6720 O O . GLU A 1 1135 ? 125.589 209.183 150.498 1.00 122.95 2352 GLU A O 1
ATOM 6726 N N . LEU A 1 1136 ? 125.293 207.222 151.579 1.00 123.66 2353 LEU A N 1
ATOM 6727 C CA . LEU A 1 1136 ? 126.363 206.523 150.882 1.00 120.42 2353 LEU A CA 1
ATOM 6728 C C . LEU A 1 1136 ? 125.791 205.866 149.633 1.00 118.20 2353 LEU A C 1
ATOM 6729 O O . LEU A 1 1136 ? 124.781 205.160 149.704 1.00 115.39 2353 LEU A O 1
ATOM 6734 N N . SER A 1 1137 ? 126.428 206.110 148.493 1.00 116.65 2354 SER A N 1
ATOM 6735 C CA . SER A 1 1137 ? 125.955 205.616 147.210 1.00 116.17 2354 SER A CA 1
ATOM 6736 C C . SER A 1 1137 ? 126.849 204.480 146.725 1.00 113.63 2354 SER A C 1
ATOM 6737 O O . SER A 1 1137 ? 127.780 204.050 147.411 1.00 116.57 2354 SER A O 1
ATOM 6740 N N . ASP A 1 1138 ? 126.539 203.987 145.523 1.00 115.51 2355 ASP A N 1
ATOM 6741 C CA . ASP A 1 1138 ? 127.327 202.913 144.925 1.00 116.05 2355 ASP A CA 1
ATOM 6742 C C . ASP A 1 1138 ? 128.739 203.379 144.592 1.00 113.95 2355 ASP A C 1
ATOM 6743 O O . ASP A 1 1138 ? 129.707 202.636 144.792 1.00 113.49 2355 ASP A O 1
ATOM 6748 N N . TYR A 1 1139 ? 128.878 204.601 144.087 1.00 111.21 2356 TYR A N 1
ATOM 6749 C CA . TYR A 1 1139 ? 130.162 205.148 143.670 1.00 111.19 2356 TYR A CA 1
ATOM 6750 C C . TYR A 1 1139 ? 130.465 206.447 144.405 1.00 118.07 2356 TYR A C 1
ATOM 6751 O O . TYR A 1 1139 ? 130.931 207.424 143.815 1.00 122.78 2356 TYR A O 1
ATOM 6760 N N . SER A 1 1140 ? 130.194 206.470 145.707 1.00 118.71 2357 SER A N 1
ATOM 6761 C CA . SER A 1 1140 ? 130.474 207.652 146.509 1.00 119.92 2357 SER A CA 1
ATOM 6762 C C . SER A 1 1140 ? 131.973 207.804 146.732 1.00 125.02 2357 SER A C 1
ATOM 6763 O O . SER A 1 1140 ? 132.677 206.834 147.025 1.00 125.17 2357 SER A O 1
ATOM 6766 N N . THR A 1 1141 ? 132.459 209.034 146.591 1.00 125.32 2358 THR A N 1
ATOM 6767 C CA . THR A 1 1141 ? 133.869 209.334 146.789 1.00 125.06 2358 THR A CA 1
ATOM 6768 C C . THR A 1 1141 ? 133.994 210.771 147.273 1.00 126.11 2358 THR A C 1
ATOM 6769 O O . THR A 1 1141 ? 133.048 211.560 147.199 1.00 128.69 2358 THR A O 1
ATOM 6773 N N . ILE A 1 1142 ? 135.175 211.103 147.786 1.00 128.62 2359 ILE A N 1
ATOM 6774 C CA . ILE A 1 1142 ? 135.451 212.415 148.358 1.00 130.68 2359 ILE A CA 1
ATOM 6775 C C . ILE A 1 1142 ? 136.537 213.075 147.521 1.00 134.87 2359 ILE A C 1
ATOM 6776 O O . ILE A 1 1142 ? 137.620 212.506 147.338 1.00 134.23 2359 ILE A O 1
ATOM 6781 N N . VAL A 1 1143 ? 136.246 214.271 147.014 1.00 136.43 2360 VAL A N 1
ATOM 6782 C CA . VAL A 1 1143 ? 137.174 215.041 146.196 1.00 136.03 2360 VAL A CA 1
ATOM 6783 C C . VAL A 1 1143 ? 137.462 216.353 146.909 1.00 138.61 2360 VAL A C 1
ATOM 6784 O O . VAL A 1 1143 ? 136.536 217.030 147.371 1.00 140.76 2360 VAL A O 1
ATOM 6786 N N . ILE A 1 1144 ? 138.740 216.704 147.004 1.00 136.35 2361 ILE A N 1
ATOM 6787 C CA . ILE A 1 1144 ? 139.153 217.933 147.669 1.00 135.29 2361 ILE A CA 1
ATOM 6788 C C . ILE A 1 1144 ? 138.792 219.147 146.822 1.00 136.43 2361 ILE A C 1
ATOM 6789 O O . ILE A 1 1144 ? 138.684 219.054 145.599 1.00 137.28 2361 ILE A O 1
ATOM 6791 N N . VAL A 1 1161 ? 139.471 207.359 126.957 1.00 92.07 2378 VAL A N 1
ATOM 6792 C CA . VAL A 1 1161 ? 140.881 207.001 126.902 1.00 92.60 2378 VAL A CA 1
ATOM 6793 C C . VAL A 1 1161 ? 141.246 206.580 125.474 1.00 89.68 2378 VAL A C 1
ATOM 6794 O O . VAL A 1 1161 ? 140.460 205.928 124.784 1.00 84.86 2378 VAL A O 1
ATOM 6798 N N . SER A 1 1162 ? 142.426 206.997 125.018 1.00 92.04 2379 SER A N 1
ATOM 6799 C CA . SER A 1 1162 ? 142.914 206.684 123.678 1.00 90.41 2379 SER A CA 1
ATOM 6800 C C . SER A 1 1162 ? 144.289 206.044 123.807 1.00 85.81 2379 SER A C 1
ATOM 6801 O O . SER A 1 1162 ? 145.253 206.708 124.203 1.00 86.02 2379 SER A O 1
ATOM 6804 N N . LEU A 1 1163 ? 144.377 204.761 123.475 1.00 80.51 2380 LEU A N 1
ATOM 6805 C CA . LEU A 1 1163 ? 145.625 204.019 123.558 1.00 81.32 2380 LEU A CA 1
ATOM 6806 C C . LEU A 1 1163 ? 146.361 204.076 122.224 1.00 80.98 2380 LEU A C 1
ATOM 6807 O O . LEU A 1 1163 ? 146.000 204.825 121.314 1.00 80.37 2380 LEU A O 1
ATOM 6812 N N . GLU A 1 1164 ? 147.409 203.268 122.098 1.00 83.67 2381 GLU A N 1
ATOM 6813 C CA . GLU A 1 1164 ? 148.195 203.196 120.881 1.00 80.10 2381 GLU A CA 1
ATOM 6814 C C . GLU A 1 1164 ? 148.324 201.746 120.435 1.00 81.50 2381 GLU A C 1
ATOM 6815 O O . GLU A 1 1164 ? 148.151 200.802 121.221 1.00 84.29 2381 GLU A O 1
ATOM 6817 N N . ALA A 1 1165 ? 148.621 201.597 119.141 1.00 77.64 2382 ALA A N 1
ATOM 6818 C CA . ALA A 1 1165 ? 148.799 200.277 118.550 1.00 73.12 2382 ALA A CA 1
ATOM 6819 C C . ALA A 1 1165 ? 149.953 199.533 119.208 1.00 76.83 2382 ALA A C 1
ATOM 6820 O O . ALA A 1 1165 ? 149.825 198.360 119.567 1.00 74.69 2382 ALA A O 1
ATOM 6822 N N . HIS A 1 1166 ? 151.080 200.213 119.418 1.00 79.29 2383 HIS A N 1
ATOM 6823 C CA . HIS A 1 1166 ? 152.166 199.590 120.163 1.00 78.94 2383 HIS A CA 1
ATOM 6824 C C . HIS A 1 1166 ? 151.859 199.493 121.652 1.00 79.19 2383 HIS A C 1
ATOM 6825 O O . HIS A 1 1166 ? 152.538 198.746 122.364 1.00 81.60 2383 HIS A O 1
ATOM 6832 N N . GLU A 1 1167 ? 150.857 200.226 122.136 1.00 81.03 2384 GLU A N 1
ATOM 6833 C CA . GLU A 1 1167 ? 150.495 200.211 123.545 1.00 81.88 2384 GLU A CA 1
ATOM 6834 C C . GLU A 1 1167 ? 149.526 199.097 123.913 1.00 75.67 2384 GLU A C 1
ATOM 6835 O O . GLU A 1 1167 ? 149.347 198.834 125.107 1.00 74.80 2384 GLU A O 1
ATOM 6841 N N . VAL A 1 1168 ? 148.885 198.442 122.939 1.00 74.65 2385 VAL A N 1
ATOM 6842 C CA . VAL A 1 1168 ? 147.991 197.344 123.312 1.00 70.30 2385 VAL A CA 1
ATOM 6843 C C . VAL A 1 1168 ? 148.759 196.115 123.794 1.00 69.05 2385 VAL A C 1
ATOM 6844 O O . VAL A 1 1168 ? 148.174 195.250 124.455 1.00 66.51 2385 VAL A O 1
ATOM 6848 N N . MET A 1 1169 ? 150.054 196.009 123.485 1.00 68.17 2386 MET A N 1
ATOM 6849 C CA . MET A 1 1169 ? 150.857 194.879 123.939 1.00 61.50 2386 MET A CA 1
ATOM 6850 C C . MET A 1 1169 ? 151.425 195.068 125.337 1.00 68.38 2386 MET A C 1
ATOM 6851 O O . MET A 1 1169 ? 152.044 194.138 125.863 1.00 68.29 2386 MET A O 1
ATOM 6856 N N . ARG A 1 1170 ? 151.252 196.236 125.936 1.00 73.04 2387 ARG A N 1
ATOM 6857 C CA . ARG A 1 1170 ? 151.753 196.456 127.283 1.00 71.19 2387 ARG A CA 1
ATOM 6858 C C . ARG A 1 1170 ? 150.895 195.690 128.282 1.00 72.54 2387 ARG A C 1
ATOM 6859 O O . ARG A 1 1170 ? 149.665 195.806 128.251 1.00 73.81 2387 ARG A O 1
ATOM 6867 N N . PRO A 1 1171 ? 151.493 194.889 129.168 1.00 74.58 2388 PRO A N 1
ATOM 6868 C CA . PRO A 1 1171 ? 150.695 194.177 130.173 1.00 71.01 2388 PRO A CA 1
ATOM 6869 C C . PRO A 1 1171 ? 150.238 195.052 131.326 1.00 67.93 2388 PRO A C 1
ATOM 6870 O O . PRO A 1 1171 ? 149.408 194.601 132.128 1.00 71.53 2388 PRO A O 1
ATOM 6874 N N . ASP A 1 1172 ? 150.742 196.279 131.435 1.00 66.75 2389 ASP A N 1
ATOM 6875 C CA . ASP A 1 1172 ? 150.426 197.159 132.549 1.00 69.24 2389 ASP A CA 1
ATOM 6876 C C . ASP A 1 1172 ? 149.393 198.222 132.199 1.00 67.17 2389 ASP A C 1
ATOM 6877 O O . ASP A 1 1172 ? 149.205 199.162 132.976 1.00 71.86 2389 ASP A O 1
ATOM 6882 N N . ILE A 1 1173 ? 148.720 198.104 131.057 1.00 59.80 2390 ILE A N 1
ATOM 6883 C CA . ILE A 1 1173 ? 147.693 199.061 130.663 1.00 58.52 2390 ILE A CA 1
ATOM 6884 C C . ILE A 1 1173 ? 146.327 198.508 131.057 1.00 53.55 2390 ILE A C 1
ATOM 6885 O O . ILE A 1 1173 ? 146.047 197.314 130.884 1.00 56.58 2390 ILE A O 1
ATOM 6890 N N . VAL A 1 1174 ? 145.513 199.358 131.676 1.00 51.22 2391 VAL A N 1
ATOM 6891 C CA . VAL A 1 1174 ? 144.189 198.998 132.166 1.00 43.19 2391 VAL A CA 1
ATOM 6892 C C . VAL A 1 1174 ? 143.204 200.023 131.629 1.00 47.58 2391 VAL A C 1
ATOM 6893 O O . VAL A 1 1174 ? 143.482 201.226 131.659 1.00 48.39 2391 VAL A O 1
ATOM 6897 N N . ILE A 1 1175 ? 142.069 199.550 131.124 1.00 47.53 2392 ILE A N 1
ATOM 6898 C CA . ILE A 1 1175 ? 140.997 200.431 130.670 1.00 42.97 2392 ILE A CA 1
ATOM 6899 C C . ILE A 1 1175 ? 140.235 200.929 131.891 1.00 47.34 2392 ILE A C 1
ATOM 6900 O O . ILE A 1 1175 ? 139.680 200.116 132.643 1.00 47.08 2392 ILE A O 1
ATOM 6905 N N . PRO A 1 1176 ? 140.180 202.242 132.134 1.00 45.07 2393 PRO A N 1
ATOM 6906 C CA . PRO A 1 1176 ? 139.520 202.758 133.340 1.00 40.85 2393 PRO A CA 1
ATOM 6907 C C . PRO A 1 1176 ? 138.008 202.628 133.243 1.00 45.79 2393 PRO A C 1
ATOM 6908 O O . PRO A 1 1176 ? 137.364 203.280 132.415 1.00 54.14 2393 PRO A O 1
ATOM 6912 N N . THR A 1 1177 ? 137.439 201.779 134.087 1.00 43.15 2394 THR A N 1
ATOM 6913 C CA . THR A 1 1177 ? 135.999 201.694 134.275 1.00 43.21 2394 THR A CA 1
ATOM 6914 C C . THR A 1 1177 ? 135.661 202.087 135.709 1.00 51.24 2394 THR A C 1
ATOM 6915 O O . THR A 1 1177 ? 136.545 202.284 136.549 1.00 56.62 2394 THR A O 1
ATOM 6919 N N . ILE A 1 1178 ? 134.361 202.206 135.983 1.00 49.50 2395 ILE A N 1
ATOM 6920 C CA . ILE A 1 1178 ? 133.920 202.600 137.317 1.00 53.47 2395 ILE A CA 1
ATOM 6921 C C . ILE A 1 1178 ? 134.238 201.510 138.338 1.00 57.55 2395 ILE A C 1
ATOM 6922 O O . ILE A 1 1178 ? 134.673 201.804 139.459 1.00 60.94 2395 ILE A O 1
ATOM 6927 N N . ASP A 1 1179 ? 134.076 200.239 137.956 1.00 57.86 2396 ASP A N 1
ATOM 6928 C CA . ASP A 1 1179 ? 134.398 199.143 138.864 1.00 55.74 2396 ASP A CA 1
ATOM 6929 C C . ASP A 1 1179 ? 135.898 199.041 139.098 1.00 52.41 2396 ASP A C 1
ATOM 6930 O O . ASP A 1 1179 ? 136.336 198.780 140.223 1.00 55.92 2396 ASP A O 1
ATOM 6935 N N . THR A 1 1180 ? 136.699 199.254 138.051 1.00 47.35 2397 THR A N 1
ATOM 6936 C CA . THR A 1 1180 ? 138.151 199.232 138.200 1.00 47.29 2397 THR A CA 1
ATOM 6937 C C . THR A 1 1180 ? 138.631 200.362 139.105 1.00 54.09 2397 THR A C 1
ATOM 6938 O O . THR A 1 1180 ? 139.485 200.148 139.976 1.00 61.13 2397 THR A O 1
ATOM 6942 N N . ILE A 1 1181 ? 138.070 201.563 138.933 1.00 53.48 2398 ILE A N 1
ATOM 6943 C CA . ILE A 1 1181 ? 138.441 202.702 139.772 1.00 51.90 2398 ILE A CA 1
ATOM 6944 C C . ILE A 1 1181 ? 138.036 202.456 141.222 1.00 51.10 2398 ILE A C 1
ATOM 6945 O O . ILE A 1 1181 ? 138.816 202.713 142.151 1.00 55.61 2398 ILE A O 1
ATOM 6950 N N . LYS A 1 1182 ? 136.827 201.924 141.436 1.00 48.82 2399 LYS A N 1
ATOM 6951 C CA . LYS A 1 1182 ? 136.358 201.626 142.787 1.00 52.40 2399 LYS A CA 1
ATOM 6952 C C . LYS A 1 1182 ? 137.225 200.570 143.466 1.00 48.44 2399 LYS A C 1
ATOM 6953 O O . LYS A 1 1182 ? 137.590 200.715 144.642 1.00 50.82 2399 LYS A O 1
ATOM 6959 N N . HIS A 1 1183 ? 137.574 199.507 142.733 1.00 46.10 2400 HIS A N 1
ATOM 6960 C CA . HIS A 1 1183 ? 138.395 198.441 143.296 1.00 47.98 2400 HIS A CA 1
ATOM 6961 C C . HIS A 1 1183 ? 139.801 198.930 143.615 1.00 48.10 2400 HIS A C 1
ATOM 6962 O O . HIS A 1 1183 ? 140.354 198.584 144.664 1.00 51.00 2400 HIS A O 1
ATOM 6969 N N . GLU A 1 1184 ? 140.389 199.746 142.733 1.00 45.78 2401 GLU A N 1
ATOM 6970 C CA . GLU A 1 1184 ? 141.714 200.296 143.005 1.00 43.09 2401 GLU A CA 1
ATOM 6971 C C . GLU A 1 1184 ? 141.693 201.229 144.208 1.00 46.60 2401 GLU A C 1
ATOM 6972 O O . GLU A 1 1184 ? 142.623 201.216 145.023 1.00 48.96 2401 GLU A O 1
ATOM 6978 N N . LYS A 1 1185 ? 140.637 202.037 144.339 1.00 49.23 2402 LYS A N 1
ATOM 6979 C CA . LYS A 1 1185 ? 140.535 202.962 145.463 1.00 44.77 2402 LYS A CA 1
ATOM 6980 C C . LYS A 1 1185 ? 140.408 202.217 146.788 1.00 44.23 2402 LYS A C 1
ATOM 6981 O O . LYS A 1 1185 ? 141.112 202.535 147.757 1.00 52.30 2402 LYS A O 1
ATOM 6987 N N . ILE A 1 1186 ? 139.534 201.205 146.847 1.00 43.91 2403 ILE A N 1
ATOM 6988 C CA . ILE A 1 1186 ? 139.381 200.466 148.100 1.00 42.69 2403 ILE A CA 1
ATOM 6989 C C . ILE A 1 1186 ? 140.625 199.625 148.398 1.00 39.98 2403 ILE A C 1
ATOM 6990 O O . ILE A 1 1186 ? 141.011 199.479 149.566 1.00 42.17 2403 ILE A O 1
ATOM 6995 N N . PHE A 1 1187 ? 141.299 199.101 147.365 1.00 38.41 2404 PHE A N 1
ATOM 6996 C CA . PHE A 1 1187 ? 142.532 198.353 147.584 1.00 34.69 2404 PHE A CA 1
ATOM 6997 C C . PHE A 1 1187 ? 143.633 199.247 148.138 1.00 36.80 2404 PHE A C 1
ATOM 6998 O O . PHE A 1 1187 ? 144.345 198.853 149.069 1.00 39.70 2404 PHE A O 1
ATOM 7006 N N . TYR A 1 1188 ? 143.781 200.456 147.587 1.00 40.07 2405 TYR A N 1
ATOM 7007 C CA . TYR A 1 1188 ? 144.797 201.376 148.087 1.00 38.18 2405 TYR A CA 1
ATOM 7008 C C . TYR A 1 1188 ? 144.480 201.835 149.503 1.00 40.92 2405 TYR A C 1
ATOM 7009 O O . TYR A 1 1188 ? 145.388 201.969 150.331 1.00 45.80 2405 TYR A O 1
ATOM 7018 N N . ASP A 1 1189 ? 143.198 202.074 149.800 1.00 41.57 2406 ASP A N 1
ATOM 7019 C CA . ASP A 1 1189 ? 142.814 202.475 151.150 1.00 41.56 2406 ASP A CA 1
ATOM 7020 C C . ASP A 1 1189 ? 143.098 201.371 152.163 1.00 45.55 2406 ASP A C 1
ATOM 7021 O O . ASP A 1 1189 ? 143.629 201.636 153.249 1.00 53.23 2406 ASP A O 1
ATOM 7026 N N . LEU A 1 1190 ? 142.776 200.122 151.816 1.00 47.86 2407 LEU A N 1
ATOM 7027 C CA . LEU A 1 1190 ? 143.025 199.015 152.734 1.00 42.03 2407 LEU A CA 1
ATOM 7028 C C . LEU A 1 1190 ? 144.512 198.705 152.866 1.00 40.26 2407 LEU A C 1
ATOM 7029 O O . LEU A 1 1190 ? 144.952 198.247 153.926 1.00 43.40 2407 LEU A O 1
ATOM 7034 N N . LEU A 1 1191 ? 145.299 198.934 151.812 1.00 39.75 2408 LEU A N 1
ATOM 7035 C CA . LEU A 1 1191 ? 146.741 198.745 151.926 1.00 40.18 2408 LEU A CA 1
ATOM 7036 C C . LEU A 1 1191 ? 147.372 199.830 152.789 1.00 45.74 2408 LEU A C 1
ATOM 7037 O O . LEU A 1 1191 ? 148.277 199.550 153.583 1.00 48.89 2408 LEU A O 1
ATOM 7042 N N . ASN A 1 1192 ? 146.907 201.074 152.650 1.00 47.96 2409 ASN A N 1
ATOM 7043 C CA . ASN A 1 1192 ? 147.403 202.150 153.497 1.00 49.00 2409 ASN A CA 1
ATOM 7044 C C . ASN A 1 1192 ? 146.882 202.044 154.923 1.00 52.67 2409 ASN A C 1
ATOM 7045 O O . ASN A 1 1192 ? 147.445 202.674 155.824 1.00 57.80 2409 ASN A O 1
ATOM 7050 N N . SER A 1 1193 ? 145.829 201.261 155.147 1.00 47.44 2410 SER A N 1
ATOM 7051 C CA . SER A 1 1193 ? 145.272 201.054 156.477 1.00 48.38 2410 SER A CA 1
ATOM 7052 C C . SER A 1 1193 ? 146.066 200.057 157.317 1.00 53.42 2410 SER A C 1
ATOM 7053 O O . SER A 1 1193 ? 145.620 199.734 158.425 1.00 60.42 2410 SER A O 1
ATOM 7056 N N . LYS A 1 1194 ? 147.216 199.583 156.816 1.00 54.48 2411 LYS A N 1
ATOM 7057 C CA . LYS A 1 1194 ? 148.065 198.590 157.488 1.00 54.92 2411 LYS A CA 1
ATOM 7058 C C . LYS A 1 1194 ? 147.281 197.325 157.830 1.00 55.89 2411 LYS A C 1
ATOM 7059 O O . LYS A 1 1194 ? 147.389 196.777 158.929 1.00 59.93 2411 LYS A O 1
ATOM 7065 N N . ARG A 1 1195 ? 146.482 196.864 156.874 1.00 52.98 2412 ARG A N 1
ATOM 7066 C CA . ARG A 1 1195 ? 145.622 195.703 157.031 1.00 50.24 2412 ARG A CA 1
ATOM 7067 C C . ARG A 1 1195 ? 145.928 194.717 155.915 1.00 49.68 2412 ARG A C 1
ATOM 7068 O O . ARG A 1 1195 ? 146.193 195.122 154.779 1.00 48.58 2412 ARG A O 1
ATOM 7076 N N . GLY A 1 1196 ? 145.926 193.428 156.246 1.00 49.30 2413 GLY A N 1
ATOM 7077 C CA . GLY A 1 1196 ? 146.065 192.410 155.224 1.00 41.83 2413 GLY A CA 1
ATOM 7078 C C . GLY A 1 1196 ? 144.873 192.398 154.287 1.00 38.17 2413 GLY A C 1
ATOM 7079 O O . GLY A 1 1196 ? 143.742 192.688 154.676 1.00 40.71 2413 GLY A O 1
ATOM 7080 N N . ILE A 1 1197 ? 145.136 192.088 153.020 1.00 35.06 2414 ILE A N 1
ATOM 7081 C CA . ILE A 1 1197 ? 144.112 192.110 151.983 1.00 35.69 2414 ILE A CA 1
ATOM 7082 C C . ILE A 1 1197 ? 144.103 190.761 151.282 1.00 30.03 2414 ILE A C 1
ATOM 7083 O O . ILE A 1 1197 ? 145.162 190.245 150.907 1.00 36.34 2414 ILE A O 1
ATOM 7088 N N . ILE A 1 1198 ? 142.914 190.190 151.109 1.00 28.01 2415 ILE A N 1
ATOM 7089 C CA . ILE A 1 1198 ? 142.718 188.983 150.316 1.00 28.84 2415 ILE A CA 1
ATOM 7090 C C . ILE A 1 1198 ? 141.786 189.338 149.167 1.00 36.22 2415 ILE A C 1
ATOM 7091 O O . ILE A 1 1198 ? 140.672 189.824 149.393 1.00 47.10 2415 ILE A O 1
ATOM 7096 N N . LEU A 1 1199 ? 142.242 189.109 147.939 1.00 32.05 2416 LEU A N 1
ATOM 7097 C CA . LEU A 1 1199 ? 141.444 189.356 146.745 1.00 27.54 2416 LEU A CA 1
ATOM 7098 C C . LEU A 1 1199 ? 140.934 188.017 146.229 1.00 31.20 2416 LEU A C 1
ATOM 7099 O O . LEU A 1 1199 ? 141.704 187.223 145.683 1.00 35.38 2416 LEU A O 1
ATOM 7104 N N . CYS A 1 1200 ? 139.641 187.769 146.392 1.00 29.85 2417 CYS A N 1
ATOM 7105 C CA . CYS A 1 1200 ? 139.029 186.541 145.910 1.00 30.83 2417 CYS A CA 1
ATOM 7106 C C . CYS A 1 1200 ? 138.253 186.814 144.631 1.00 37.42 2417 CYS A C 1
ATOM 7107 O O . CYS A 1 1200 ? 137.693 187.898 144.450 1.00 39.95 2417 CYS A O 1
ATOM 7110 N N . GLY A 1 1201 ? 138.235 185.828 143.740 1.00 38.18 2418 GLY A N 1
ATOM 7111 C CA . GLY A 1 1201 ? 137.499 185.942 142.506 1.00 37.47 2418 GLY A CA 1
ATOM 7112 C C . GLY A 1 1201 ? 137.864 184.864 141.508 1.00 40.26 2418 GLY A C 1
ATOM 7113 O O . GLY A 1 1201 ? 138.843 184.133 141.679 1.00 44.22 2418 GLY A O 1
ATOM 7114 N N . PRO A 1 1202 ? 137.079 184.753 140.440 1.00 37.32 2419 PRO A N 1
ATOM 7115 C CA . PRO A 1 1202 ? 137.352 183.751 139.406 1.00 34.60 2419 PRO A CA 1
ATOM 7116 C C . PRO A 1 1202 ? 138.617 184.095 138.642 1.00 32.63 2419 PRO A C 1
ATOM 7117 O O . PRO A 1 1202 ? 139.054 185.255 138.655 1.00 37.48 2419 PRO A O 1
ATOM 7121 N N . PRO A 1 1203 ? 139.256 183.115 137.998 1.00 28.91 2420 PRO A N 1
ATOM 7122 C CA . PRO A 1 1203 ? 140.485 183.410 137.251 1.00 30.09 2420 PRO A CA 1
ATOM 7123 C C . PRO A 1 1203 ? 140.213 184.311 136.056 1.00 32.14 2420 PRO A C 1
ATOM 7124 O O . PRO A 1 1203 ? 139.234 184.133 135.329 1.00 38.58 2420 PRO A O 1
ATOM 7128 N N . GLY A 1 1204 ? 141.099 185.283 135.857 1.00 30.85 2421 GLY A N 1
ATOM 7129 C CA . GLY A 1 1204 ? 140.939 186.253 134.799 1.00 28.43 2421 GLY A CA 1
ATOM 7130 C C . GLY A 1 1204 ? 140.045 187.426 135.128 1.00 30.91 2421 GLY A C 1
ATOM 7131 O O . GLY A 1 1204 ? 139.817 188.269 134.252 1.00 36.44 2421 GLY A O 1
ATOM 7132 N N . SER A 1 1205 ? 139.532 187.512 136.360 1.00 33.26 2422 SER A N 1
ATOM 7133 C CA . SER A 1 1205 ? 138.635 188.605 136.724 1.00 29.85 2422 SER A CA 1
ATOM 7134 C C . SER A 1 1205 ? 139.368 189.936 136.819 1.00 32.64 2422 SER A C 1
ATOM 7135 O O . SER A 1 1205 ? 138.784 190.985 136.526 1.00 37.14 2422 SER A O 1
ATOM 7138 N N . GLY A 1 1206 ? 140.633 189.921 137.227 1.00 32.08 2423 GLY A N 1
ATOM 7139 C CA . GLY A 1 1206 ? 141.420 191.135 137.233 1.00 28.05 2423 GLY A CA 1
ATOM 7140 C C . GLY A 1 1206 ? 142.030 191.506 138.568 1.00 30.43 2423 GLY A C 1
ATOM 7141 O O . GLY A 1 1206 ? 142.314 192.681 138.802 1.00 32.68 2423 GLY A O 1
ATOM 7142 N N . LYS A 1 1207 ? 142.243 190.522 139.446 1.00 31.90 2424 LYS A N 1
ATOM 7143 C CA . LYS A 1 1207 ? 142.809 190.803 140.763 1.00 29.04 2424 LYS A CA 1
ATOM 7144 C C . LYS A 1 1207 ? 144.254 191.280 140.660 1.00 31.70 2424 LYS A C 1
ATOM 7145 O O . LYS A 1 1207 ? 144.616 192.327 141.216 1.00 41.63 2424 LYS A O 1
ATOM 7151 N N . THR A 1 1208 ? 145.089 190.529 139.934 1.00 27.73 2425 THR A N 1
ATOM 7152 C CA . THR A 1 1208 ? 146.473 190.937 139.712 1.00 29.19 2425 THR A CA 1
ATOM 7153 C C . THR A 1 1208 ? 146.537 192.239 138.928 1.00 36.64 2425 THR A C 1
ATOM 7154 O O . THR A 1 1208 ? 147.401 193.088 139.181 1.00 44.17 2425 THR A O 1
ATOM 7158 N N . MET A 1 1209 ? 145.603 192.423 137.993 1.00 34.36 2426 MET A N 1
ATOM 7159 C CA . MET A 1 1209 ? 145.571 193.630 137.177 1.00 37.34 2426 MET A CA 1
ATOM 7160 C C . MET A 1 1209 ? 145.283 194.869 138.018 1.00 33.27 2426 MET A C 1
ATOM 7161 O O . MET A 1 1209 ? 145.976 195.884 137.893 1.00 38.00 2426 MET A O 1
ATOM 7166 N N . ILE A 1 1210 ? 144.269 194.805 138.888 1.00 31.69 2427 ILE A N 1
ATOM 7167 C CA . ILE A 1 1210 ? 143.953 195.976 139.702 1.00 37.70 2427 ILE A CA 1
ATOM 7168 C C . ILE A 1 1210 ? 145.016 196.196 140.771 1.00 40.84 2427 ILE A C 1
ATOM 7169 O O . ILE A 1 1210 ? 145.292 197.343 141.135 1.00 47.47 2427 ILE A O 1
ATOM 7174 N N . MET A 1 1211 ? 145.653 195.126 141.265 1.00 36.70 2428 MET A N 1
ATOM 7175 C CA . MET A 1 1211 ? 146.763 195.293 142.202 1.00 37.08 2428 MET A CA 1
ATOM 7176 C C . MET A 1 1211 ? 147.920 196.039 141.544 1.00 40.23 2428 MET A C 1
ATOM 7177 O O . MET A 1 1211 ? 148.445 197.017 142.098 1.00 44.23 2428 MET A O 1
ATOM 7182 N N . ASN A 1 1212 ? 148.316 195.596 140.347 1.00 41.52 2429 ASN A N 1
ATOM 7183 C CA . ASN A 1 1212 ? 149.431 196.221 139.643 1.00 43.57 2429 ASN A CA 1
ATOM 7184 C C . ASN A 1 1212 ? 149.098 197.645 139.221 1.00 47.77 2429 ASN A C 1
ATOM 7185 O O . ASN A 1 1212 ? 149.958 198.526 139.279 1.00 52.73 2429 ASN A O 1
ATOM 7190 N N . ASN A 1 1213 ? 147.854 197.899 138.810 1.00 49.50 2430 ASN A N 1
ATOM 7191 C CA . ASN A 1 1213 ? 147.480 199.255 138.423 1.00 47.96 2430 ASN A CA 1
ATOM 7192 C C . ASN A 1 1213 ? 147.390 200.185 139.625 1.00 52.33 2430 ASN A C 1
ATOM 7193 O O . ASN A 1 1213 ? 147.714 201.372 139.507 1.00 63.62 2430 ASN A O 1
ATOM 7198 N N . ALA A 1 1214 ? 146.949 199.679 140.780 1.00 48.84 2431 ALA A N 1
ATOM 7199 C CA . ALA A 1 1214 ? 146.904 200.511 141.976 1.00 50.26 2431 ALA A CA 1
ATOM 7200 C C . ALA A 1 1214 ? 148.303 200.831 142.480 1.00 52.94 2431 ALA A C 1
ATOM 7201 O O . ALA A 1 1214 ? 148.551 201.939 142.970 1.00 59.15 2431 ALA A O 1
ATOM 7203 N N . LEU A 1 1215 ? 149.233 199.884 142.371 1.00 49.20 2432 LEU A N 1
ATOM 7204 C CA . LEU A 1 1215 ? 150.572 200.089 142.908 1.00 46.40 2432 LEU A CA 1
ATOM 7205 C C . LEU A 1 1215 ? 151.584 200.552 141.866 1.00 51.40 2432 LEU A C 1
ATOM 7206 O O . LEU A 1 1215 ? 152.757 200.732 142.204 1.00 60.19 2432 LEU A O 1
ATOM 7211 N N . ARG A 1 1216 ? 151.167 200.738 140.613 1.00 52.55 2433 ARG A N 1
ATOM 7212 C CA . ARG A 1 1216 ? 152.050 201.332 139.617 1.00 60.57 2433 ARG A CA 1
ATOM 7213 C C . ARG A 1 1216 ? 152.117 202.846 139.765 1.00 65.47 2433 ARG A C 1
ATOM 7214 O O . ARG A 1 1216 ? 153.182 203.446 139.581 1.00 66.90 2433 ARG A O 1
ATOM 7222 N N . ASN A 1 1217 ? 150.996 203.474 140.110 1.00 65.76 2434 ASN A N 1
ATOM 7223 C CA . ASN A 1 1217 ? 150.933 204.918 140.287 1.00 71.69 2434 ASN A CA 1
ATOM 7224 C C . ASN A 1 1217 ? 151.396 205.366 141.667 1.00 70.34 2434 ASN A C 1
ATOM 7225 O O . ASN A 1 1217 ? 151.411 206.572 141.934 1.00 73.04 2434 ASN A O 1
ATOM 7230 N N . SER A 1 1218 ? 151.765 204.436 142.542 1.00 65.18 2435 SER A N 1
ATOM 7231 C CA . SER A 1 1218 ? 152.209 204.756 143.891 1.00 66.38 2435 SER A CA 1
ATOM 7232 C C . SER A 1 1218 ? 153.721 204.606 143.983 1.00 63.16 2435 SER A C 1
ATOM 7233 O O . SER A 1 1218 ? 154.270 203.558 143.629 1.00 56.93 2435 SER A O 1
ATOM 7236 N N . SER A 1 1219 ? 154.387 205.655 144.458 1.00 61.84 2436 SER A N 1
ATOM 7237 C CA . SER A 1 1219 ? 155.830 205.651 144.648 1.00 64.00 2436 SER A CA 1
ATOM 7238 C C . SER A 1 1219 ? 156.238 205.228 146.051 1.00 60.60 2436 SER A C 1
ATOM 7239 O O . SER A 1 1219 ? 157.432 205.237 146.363 1.00 64.16 2436 SER A O 1
ATOM 7242 N N . LEU A 1 1220 ? 155.281 204.866 146.901 1.00 57.56 2437 LEU A N 1
ATOM 7243 C CA . LEU A 1 1220 ? 155.557 204.461 148.270 1.00 55.80 2437 LEU A CA 1
ATOM 7244 C C . LEU A 1 1220 ? 155.541 202.952 148.461 1.00 50.81 2437 LEU A C 1
ATOM 7245 O O . LEU A 1 1220 ? 155.688 202.486 149.594 1.00 54.56 2437 LEU A O 1
ATOM 7250 N N . TYR A 1 1221 ? 155.359 202.178 147.392 1.00 49.86 2438 TYR A N 1
ATOM 7251 C CA . TYR A 1 1221 ? 155.242 200.733 147.506 1.00 46.81 2438 TYR A CA 1
ATOM 7252 C C . TYR A 1 1221 ? 156.005 200.051 146.382 1.00 48.46 2438 TYR A C 1
ATOM 7253 O O . TYR A 1 1221 ? 156.128 200.582 145.276 1.00 60.80 2438 TYR A O 1
ATOM 7262 N N . ASP A 1 1222 ? 156.513 198.861 146.685 1.00 42.05 2439 ASP A N 1
ATOM 7263 C CA . ASP A 1 1222 ? 157.168 197.998 145.718 1.00 42.33 2439 ASP A CA 1
ATOM 7264 C C . ASP A 1 1222 ? 156.469 196.648 145.729 1.00 47.08 2439 ASP A C 1
ATOM 7265 O O . ASP A 1 1222 ? 155.992 196.192 146.771 1.00 50.80 2439 ASP A O 1
ATOM 7270 N N . VAL A 1 1223 ? 156.402 196.013 144.564 1.00 48.81 2440 VAL A N 1
ATOM 7271 C CA . VAL A 1 1223 ? 155.661 194.770 144.388 1.00 45.82 2440 VAL A CA 1
ATOM 7272 C C . VAL A 1 1223 ? 156.646 193.636 144.153 1.00 49.86 2440 VAL A C 1
ATOM 7273 O O . VAL A 1 1223 ? 157.507 193.724 143.270 1.00 55.72 2440 VAL A O 1
ATOM 7277 N N . VAL A 1 1224 ? 156.522 192.577 144.946 1.00 44.82 2441 VAL A N 1
ATOM 7278 C CA . VAL A 1 1224 ? 157.159 191.298 144.664 1.00 42.15 2441 VAL A CA 1
ATOM 7279 C C . VAL A 1 1224 ? 156.055 190.261 144.487 1.00 45.16 2441 VAL A C 1
ATOM 7280 O O . VAL A 1 1224 ? 155.099 190.214 145.271 1.00 46.26 2441 VAL A O 1
ATOM 7284 N N . GLY A 1 1225 ? 156.144 189.486 143.408 1.00 40.77 2442 GLY A N 1
ATOM 7285 C CA . GLY A 1 1225 ? 155.115 188.540 143.055 1.00 39.37 2442 GLY A CA 1
ATOM 7286 C C . GLY A 1 1225 ? 155.548 187.119 143.345 1.00 45.38 2442 GLY A C 1
ATOM 7287 O O . GLY A 1 1225 ? 156.554 186.645 142.814 1.00 53.81 2442 GLY A O 1
ATOM 7288 N N . ILE A 1 1226 ? 154.786 186.445 144.200 1.00 40.46 2443 ILE A N 1
ATOM 7289 C CA . ILE A 1 1226 ? 155.008 185.041 144.517 1.00 38.66 2443 ILE A CA 1
ATOM 7290 C C . ILE A 1 1226 ? 153.776 184.274 144.068 1.00 42.24 2443 ILE A C 1
ATOM 7291 O O . ILE A 1 1226 ? 152.659 184.575 144.504 1.00 44.18 2443 ILE A O 1
ATOM 7296 N N . ASN A 1 1227 ? 153.976 183.292 143.199 1.00 40.93 2444 ASN A N 1
ATOM 7297 C CA . ASN A 1 1227 ? 152.891 182.484 142.656 1.00 42.87 2444 ASN A CA 1
ATOM 7298 C C . ASN A 1 1227 ? 152.986 181.100 143.281 1.00 44.11 2444 ASN A C 1
ATOM 7299 O O . ASN A 1 1227 ? 153.921 180.345 142.992 1.00 50.30 2444 ASN A O 1
ATOM 7304 N N . PHE A 1 1228 ? 152.026 180.770 144.137 1.00 41.82 2445 PHE A N 1
ATOM 7305 C CA . PHE A 1 1228 ? 152.070 179.504 144.848 1.00 40.12 2445 PHE A CA 1
ATOM 7306 C C . PHE A 1 1228 ? 151.609 178.363 143.948 1.00 43.89 2445 PHE A C 1
ATOM 7307 O O . PHE A 1 1228 ? 150.852 178.552 142.992 1.00 51.69 2445 PHE A O 1
ATOM 7315 N N . SER A 1 1229 ? 152.074 177.165 144.272 1.00 42.14 2446 SER A N 1
ATOM 7316 C CA . SER A 1 1229 ? 151.617 175.931 143.653 1.00 44.93 2446 SER A CA 1
ATOM 7317 C C . SER A 1 1229 ? 151.046 175.033 144.748 1.00 44.22 2446 SER A C 1
ATOM 7318 O O . SER A 1 1229 ? 150.894 175.450 145.899 1.00 47.55 2446 SER A O 1
ATOM 7321 N N . LYS A 1 1230 ? 150.722 173.789 144.385 1.00 45.64 2447 LYS A N 1
ATOM 7322 C CA . LYS A 1 1230 ? 150.188 172.864 145.379 1.00 44.76 2447 LYS A CA 1
ATOM 7323 C C . LYS A 1 1230 ? 151.254 172.443 146.383 1.00 47.96 2447 LYS A C 1
ATOM 7324 O O . LYS A 1 1230 ? 150.923 172.080 147.517 1.00 48.89 2447 LYS A O 1
ATOM 7330 N N . ASP A 1 1231 ? 152.527 172.499 145.999 1.00 53.38 2448 ASP A N 1
ATOM 7331 C CA . ASP A 1 1231 ? 153.645 172.203 146.894 1.00 56.79 2448 ASP A CA 1
ATOM 7332 C C . ASP A 1 1231 ? 154.574 173.417 147.006 1.00 58.89 2448 ASP A C 1
ATOM 7333 O O . ASP A 1 1231 ? 155.638 173.498 146.391 1.00 60.62 2448 ASP A O 1
ATOM 7338 N N . THR A 1 1232 ? 154.186 174.348 147.866 1.00 56.29 2449 THR A N 1
ATOM 7339 C CA . THR A 1 1232 ? 154.974 175.534 148.156 1.00 48.37 2449 THR A CA 1
ATOM 7340 C C . THR A 1 1232 ? 155.488 175.420 149.585 1.00 55.90 2449 THR A C 1
ATOM 7341 O O . THR A 1 1232 ? 154.803 174.876 150.455 1.00 62.29 2449 THR A O 1
ATOM 7345 N N . THR A 1 1233 ? 156.713 175.877 149.812 1.00 46.72 2450 THR A N 1
ATOM 7346 C CA . THR A 1 1233 ? 157.303 175.914 151.138 1.00 43.47 2450 THR A CA 1
ATOM 7347 C C . THR A 1 1233 ? 157.572 177.359 151.533 1.00 47.27 2450 THR A C 1
ATOM 7348 O O . THR A 1 1233 ? 157.546 178.270 150.701 1.00 49.26 2450 THR A O 1
ATOM 7352 N N . THR A 1 1234 ? 157.823 177.566 152.828 1.00 42.41 2451 THR A N 1
ATOM 7353 C CA . THR A 1 1234 ? 158.230 178.882 153.305 1.00 34.67 2451 THR A CA 1
ATOM 7354 C C . THR A 1 1234 ? 159.613 179.269 152.802 1.00 39.24 2451 THR A C 1
ATOM 7355 O O . THR A 1 1234 ? 159.933 180.462 152.755 1.00 45.44 2451 THR A O 1
ATOM 7359 N N . GLU A 1 1235 ? 160.435 178.285 152.425 1.00 39.63 2452 GLU A N 1
ATOM 7360 C CA . GLU A 1 1235 ? 161.728 178.581 151.821 1.00 41.55 2452 GLU A CA 1
ATOM 7361 C C . GLU A 1 1235 ? 161.572 179.277 150.477 1.00 42.01 2452 GLU A C 1
ATOM 7362 O O . GLU A 1 1235 ? 162.389 180.135 150.129 1.00 52.21 2452 GLU A O 1
ATOM 7368 N N . HIS A 1 1236 ? 160.530 178.932 149.715 1.00 37.04 2453 HIS A N 1
ATOM 7369 C CA . HIS A 1 1236 ? 160.258 179.629 148.461 1.00 38.47 2453 HIS A CA 1
ATOM 7370 C C . HIS A 1 1236 ? 159.896 181.089 148.704 1.00 38.67 2453 HIS A C 1
ATOM 7371 O O . HIS A 1 1236 ? 160.341 181.976 147.966 1.00 42.83 2453 HIS A O 1
ATOM 7378 N N . ILE A 1 1237 ? 159.095 181.357 149.739 1.00 36.13 2454 ILE A N 1
ATOM 7379 C CA . ILE A 1 1237 ? 158.742 182.730 150.087 1.00 36.78 2454 ILE A CA 1
ATOM 7380 C C . ILE A 1 1237 ? 159.976 183.505 150.534 1.00 36.71 2454 ILE A C 1
ATOM 7381 O O . ILE A 1 1237 ? 160.177 184.661 150.141 1.00 45.09 2454 ILE A O 1
ATOM 7386 N N . LEU A 1 1238 ? 160.826 182.878 151.349 1.00 33.36 2455 LEU A N 1
ATOM 7387 C CA . LEU A 1 1238 ? 162.036 183.551 151.812 1.00 35.63 2455 LEU A CA 1
ATOM 7388 C C . LEU A 1 1238 ? 163.034 183.778 150.681 1.00 39.07 2455 LEU A C 1
ATOM 7389 O O . LEU A 1 1238 ? 163.783 184.760 150.710 1.00 48.51 2455 LEU A O 1
ATOM 7394 N N . SER A 1 1239 ? 163.063 182.891 149.682 1.00 38.20 2456 SER A N 1
ATOM 7395 C CA . SER A 1 1239 ? 163.914 183.119 148.518 1.00 42.83 2456 SER A CA 1
ATOM 7396 C C . SER A 1 1239 ? 163.354 184.222 147.631 1.00 43.47 2456 SER A C 1
ATOM 7397 O O . SER A 1 1239 ? 164.113 184.984 147.023 1.00 47.20 2456 SER A O 1
ATOM 7400 N N . ALA A 1 1240 ? 162.026 184.316 147.534 1.00 44.16 2457 ALA A N 1
ATOM 7401 C CA . ALA A 1 1240 ? 161.406 185.426 146.822 1.00 42.56 2457 ALA A CA 1
ATOM 7402 C C . ALA A 1 1240 ? 161.595 186.751 147.548 1.00 42.48 2457 ALA A C 1
ATOM 7403 O O . ALA A 1 1240 ? 161.544 187.807 146.911 1.00 49.72 2457 ALA A O 1
ATOM 7405 N N . LEU A 1 1241 ? 161.805 186.715 148.860 1.00 37.55 2458 LEU A N 1
ATOM 7406 C CA . LEU A 1 1241 ? 162.092 187.903 149.652 1.00 34.09 2458 LEU A CA 1
ATOM 7407 C C . LEU A 1 1241 ? 163.581 188.189 149.780 1.00 39.71 2458 LEU A C 1
ATOM 7408 O O . LEU A 1 1241 ? 163.954 189.137 150.476 1.00 45.16 2458 LEU A O 1
ATOM 7413 N N . HIS A 1 1242 ? 164.437 187.390 149.139 1.00 40.42 2459 HIS A N 1
ATOM 7414 C CA . HIS A 1 1242 ? 165.875 187.499 149.369 1.00 47.40 2459 HIS A CA 1
ATOM 7415 C C . HIS A 1 1242 ? 166.456 188.757 148.734 1.00 49.15 2459 HIS A C 1
ATOM 7416 O O . HIS A 1 1242 ? 167.223 189.488 149.372 1.00 53.23 2459 HIS A O 1
ATOM 7423 N N . ARG A 1 1243 ? 166.103 189.031 147.482 1.00 45.22 2460 ARG A N 1
ATOM 7424 C CA . ARG A 1 1243 ? 166.711 190.136 146.752 1.00 44.02 2460 ARG A CA 1
ATOM 7425 C C . ARG A 1 1243 ? 166.064 191.478 147.052 1.00 44.23 2460 ARG A C 1
ATOM 7426 O O . ARG A 1 1243 ? 166.544 192.503 146.556 1.00 48.57 2460 ARG A O 1
ATOM 7434 N N . HIS A 1 1244 ? 164.997 191.502 147.850 1.00 44.88 2461 HIS A N 1
ATOM 7435 C CA . HIS A 1 1244 ? 164.273 192.729 148.138 1.00 42.53 2461 HIS A CA 1
ATOM 7436 C C . HIS A 1 1244 ? 164.447 193.226 149.563 1.00 43.56 2461 HIS A C 1
ATOM 7437 O O . HIS A 1 1244 ? 164.254 194.420 149.808 1.00 42.28 2461 HIS A O 1
ATOM 7444 N N . THR A 1 1245 ? 164.804 192.353 150.498 1.00 44.98 2462 THR A N 1
ATOM 7445 C CA . THR A 1 1245 ? 164.824 192.678 151.914 1.00 42.53 2462 THR A CA 1
ATOM 7446 C C . THR A 1 1245 ? 166.237 192.577 152.471 1.00 47.48 2462 THR A C 1
ATOM 7447 O O . THR A 1 1245 ? 167.152 192.054 151.831 1.00 45.82 2462 THR A O 1
ATOM 7451 N N . ASN A 1 1246 ? 166.398 193.082 153.691 1.00 49.69 2463 ASN A N 1
ATOM 7452 C CA . ASN A 1 1246 ? 167.668 193.065 154.397 1.00 47.11 2463 ASN A CA 1
ATOM 7453 C C . ASN A 1 1246 ? 167.484 192.451 155.776 1.00 49.74 2463 ASN A C 1
ATOM 7454 O O . ASN A 1 1246 ? 166.421 192.570 156.390 1.00 49.99 2463 ASN A O 1
ATOM 7459 N N . TYR A 1 1247 ? 168.536 191.793 156.256 1.00 52.61 2464 TYR A N 1
ATOM 7460 C CA . TYR A 1 1247 ? 168.597 191.261 157.612 1.00 49.01 2464 TYR A CA 1
ATOM 7461 C C . TYR A 1 1247 ? 169.553 192.137 158.411 1.00 52.84 2464 TYR A C 1
ATOM 7462 O O . TYR A 1 1247 ? 170.765 192.122 158.168 1.00 55.12 2464 TYR A O 1
ATOM 7471 N N . VAL A 1 1248 ? 169.015 192.895 159.362 1.00 51.36 2465 VAL A N 1
ATOM 7472 C CA . VAL A 1 1248 ? 169.811 193.767 160.215 1.00 56.04 2465 VAL A CA 1
ATOM 7473 C C . VAL A 1 1248 ? 169.552 193.399 161.669 1.00 60.80 2465 VAL A C 1
ATOM 7474 O O . VAL A 1 1248 ? 168.420 193.081 162.048 1.00 60.21 2465 VAL A O 1
ATOM 7478 N N . THR A 1 1249 ? 170.608 193.422 162.475 1.00 66.22 2466 THR A N 1
ATOM 7479 C CA . THR A 1 1249 ? 170.501 193.074 163.886 1.00 62.05 2466 THR A CA 1
ATOM 7480 C C . THR A 1 1249 ? 170.535 194.321 164.763 1.00 60.29 2466 THR A C 1
ATOM 7481 O O . THR A 1 1249 ? 170.070 195.387 164.361 1.00 59.70 2466 THR A O 1
ATOM 7485 N N . GLY A 1 1253 ? 165.896 193.245 167.699 1.00 48.83 2470 GLY A N 1
ATOM 7486 C CA . GLY A 1 1253 ? 167.132 192.627 167.258 1.00 56.11 2470 GLY A CA 1
ATOM 7487 C C . GLY A 1 1253 ? 167.161 192.367 165.766 1.00 55.84 2470 GLY A C 1
ATOM 7488 O O . GLY A 1 1253 ? 167.284 193.296 164.970 1.00 56.87 2470 GLY A O 1
ATOM 7489 N N . LEU A 1 1254 ? 167.047 191.096 165.388 1.00 52.61 2471 LEU A N 1
ATOM 7490 C CA . LEU A 1 1254 ? 167.027 190.723 163.979 1.00 44.84 2471 LEU A CA 1
ATOM 7491 C C . LEU A 1 1254 ? 165.686 191.106 163.364 1.00 42.95 2471 LEU A C 1
ATOM 7492 O O . LEU A 1 1254 ? 164.638 190.613 163.791 1.00 42.85 2471 LEU A O 1
ATOM 7497 N N . THR A 1 1255 ? 165.716 191.996 162.373 1.00 43.19 2472 THR A N 1
ATOM 7498 C CA . THR A 1 1255 ? 164.517 192.442 161.680 1.00 42.04 2472 THR A CA 1
ATOM 7499 C C . THR A 1 1255 ? 164.668 192.218 160.182 1.00 41.07 2472 THR A C 1
ATOM 7500 O O . THR A 1 1255 ? 165.779 192.230 159.645 1.00 46.24 2472 THR A O 1
ATOM 7504 N N . LEU A 1 1256 ? 163.537 192.011 159.511 1.00 37.50 2473 LEU A N 1
ATOM 7505 C CA . LEU A 1 1256 ? 163.486 191.881 158.059 1.00 37.29 2473 LEU A CA 1
ATOM 7506 C C . LEU A 1 1256 ? 162.787 193.113 157.502 1.00 41.53 2473 LEU A C 1
ATOM 7507 O O . LEU A 1 1256 ? 161.580 193.291 157.696 1.00 44.76 2473 LEU A O 1
ATOM 7512 N N . LEU A 1 1257 ? 163.544 193.956 156.812 1.00 43.70 2474 LEU A N 1
ATOM 7513 C CA . LEU A 1 1257 ? 163.053 195.197 156.242 1.00 46.26 2474 LEU A CA 1
ATOM 7514 C C . LEU A 1 1257 ? 163.515 195.319 154.798 1.00 46.51 2474 LEU A C 1
ATOM 7515 O O . LEU A 1 1257 ? 164.559 194.770 154.434 1.00 47.44 2474 LEU A O 1
ATOM 7520 N N . PRO A 1 1258 ? 162.747 196.005 153.950 1.00 43.63 2475 PRO A N 1
ATOM 7521 C CA . PRO A 1 1258 ? 163.117 196.111 152.533 1.00 44.75 2475 PRO A CA 1
ATOM 7522 C C . PRO A 1 1258 ? 164.390 196.917 152.323 1.00 47.88 2475 PRO A C 1
ATOM 7523 O O . PRO A 1 1258 ? 164.777 197.753 153.141 1.00 52.04 2475 PRO A O 1
ATOM 7527 N N . LYS A 1 1259 ? 165.052 196.631 151.196 1.00 50.37 2476 LYS A N 1
ATOM 7528 C CA . LYS A 1 1259 ? 166.283 197.335 150.845 1.00 53.16 2476 LYS A CA 1
ATOM 7529 C C . LYS A 1 1259 ? 166.030 198.820 150.617 1.00 55.42 2476 LYS A C 1
ATOM 7530 O O . LYS A 1 1259 ? 166.832 199.666 151.031 1.00 56.55 2476 LYS A O 1
ATOM 7536 N N . SER A 1 1260 ? 164.924 199.156 149.958 1.00 56.60 2477 SER A N 1
ATOM 7537 C CA . SER A 1 1260 ? 164.562 200.552 149.763 1.00 55.65 2477 SER A CA 1
ATOM 7538 C C . SER A 1 1260 ? 164.099 201.162 151.080 1.00 62.46 2477 SER A C 1
ATOM 7539 O O . SER A 1 1260 ? 163.239 200.604 151.767 1.00 63.14 2477 SER A O 1
ATOM 7542 N N . ASP A 1 1261 ? 164.670 202.312 151.429 1.00 64.74 2478 ASP A N 1
ATOM 7543 C CA . ASP A 1 1261 ? 164.342 202.983 152.679 1.00 65.52 2478 ASP A CA 1
ATOM 7544 C C . ASP A 1 1261 ? 163.105 203.864 152.578 1.00 64.00 2478 ASP A C 1
ATOM 7545 O O . ASP A 1 1261 ? 162.668 204.409 153.597 1.00 57.50 2478 ASP A O 1
ATOM 7550 N N . ILE A 1 1262 ? 162.531 204.011 151.387 1.00 62.06 2479 ILE A N 1
ATOM 7551 C CA . ILE A 1 1262 ? 161.365 204.863 151.166 1.00 63.81 2479 ILE A CA 1
ATOM 7552 C C . ILE A 1 1262 ? 160.122 204.031 150.865 1.00 63.46 2479 ILE A C 1
ATOM 7553 O O . ILE A 1 1262 ? 159.112 204.134 151.563 1.00 60.26 2479 ILE A O 1
ATOM 7557 N N . LYS A 1 1263 ? 160.178 203.199 149.829 1.00 58.83 2480 LYS A N 1
ATOM 7558 C CA . LYS A 1 1263 ? 159.032 202.387 149.450 1.00 55.08 2480 LYS A CA 1
ATOM 7559 C C . LYS A 1 1263 ? 158.933 201.147 150.326 1.00 52.28 2480 LYS A C 1
ATOM 7560 O O . LYS A 1 1263 ? 159.939 200.503 150.636 1.00 56.99 2480 LYS A O 1
ATOM 7565 N N . ASN A 1 1264 ? 157.710 200.817 150.726 1.00 46.16 2481 ASN A N 1
ATOM 7566 C CA . ASN A 1 1264 ? 157.455 199.573 151.428 1.00 38.45 2481 ASN A CA 1
ATOM 7567 C C . ASN A 1 1264 ? 157.386 198.417 150.433 1.00 43.03 2481 ASN A C 1
ATOM 7568 O O . ASN A 1 1264 ? 157.445 198.602 149.216 1.00 48.69 2481 ASN A O 1
ATOM 7573 N N . LEU A 1 1265 ? 157.261 197.208 150.967 1.00 42.96 2482 LEU A N 1
ATOM 7574 C CA . LEU A 1 1265 ? 157.193 196.001 150.159 1.00 39.05 2482 LEU A CA 1
ATOM 7575 C C . LEU A 1 1265 ? 155.828 195.349 150.317 1.00 38.43 2482 LEU A C 1
ATOM 7576 O O . LEU A 1 1265 ? 155.255 195.343 151.410 1.00 39.66 2482 LEU A O 1
ATOM 7581 N N . VAL A 1 1266 ? 155.308 194.807 149.221 1.00 35.87 2483 VAL A N 1
ATOM 7582 C CA . VAL A 1 1266 ? 153.997 194.173 149.200 1.00 34.38 2483 VAL A CA 1
ATOM 7583 C C . VAL A 1 1266 ? 154.175 192.737 148.732 1.00 35.44 2483 VAL A C 1
ATOM 7584 O O . VAL A 1 1266 ? 154.687 192.494 147.632 1.00 37.89 2483 VAL A O 1
ATOM 7588 N N . LEU A 1 1267 ? 153.762 191.788 149.570 1.00 36.77 2484 LEU A N 1
ATOM 7589 C CA . LEU A 1 1267 ? 153.820 190.369 149.240 1.00 33.70 2484 LEU A CA 1
ATOM 7590 C C . LEU A 1 1267 ? 152.545 189.988 148.503 1.00 37.25 2484 LEU A C 1
ATOM 7591 O O . LEU A 1 1267 ? 151.478 189.880 149.114 1.00 37.77 2484 LEU A O 1
ATOM 7596 N N . PHE A 1 1268 ? 152.652 189.780 147.197 1.00 33.87 2485 PHE A N 1
ATOM 7597 C CA . PHE A 1 1268 ? 151.531 189.286 146.411 1.00 29.87 2485 PHE A CA 1
ATOM 7598 C C . PHE A 1 1268 ? 151.614 187.769 146.330 1.00 37.96 2485 PHE A C 1
ATOM 7599 O O . PHE A 1 1268 ? 152.585 187.222 145.796 1.00 45.44 2485 PHE A O 1
ATOM 7607 N N . CYS A 1 1269 ? 150.598 187.094 146.855 1.00 32.61 2486 CYS A N 1
ATOM 7608 C CA . CYS A 1 1269 ? 150.516 185.639 146.832 1.00 33.70 2486 CYS A CA 1
ATOM 7609 C C . CYS A 1 1269 ? 149.324 185.258 145.965 1.00 37.90 2486 CYS A C 1
ATOM 7610 O O . CYS A 1 1269 ? 148.172 185.450 146.366 1.00 40.10 2486 CYS A O 1
ATOM 7613 N N . ASP A 1 1270 ? 149.606 184.717 144.778 1.00 36.25 2487 ASP A N 1
ATOM 7614 C CA . ASP A 1 1270 ? 148.584 184.584 143.747 1.00 40.64 2487 ASP A CA 1
ATOM 7615 C C . ASP A 1 1270 ? 147.598 183.456 144.017 1.00 43.89 2487 ASP A C 1
ATOM 7616 O O . ASP A 1 1270 ? 146.426 183.571 143.646 1.00 51.81 2487 ASP A O 1
ATOM 7621 N N . GLU A 1 1271 ? 148.047 182.341 144.601 1.00 36.92 2488 GLU A N 1
ATOM 7622 C CA . GLU A 1 1271 ? 147.179 181.184 144.840 1.00 36.18 2488 GLU A CA 1
ATOM 7623 C C . GLU A 1 1271 ? 147.353 180.715 146.282 1.00 40.99 2488 GLU A C 1
ATOM 7624 O O . GLU A 1 1271 ? 148.074 179.754 146.544 1.00 41.18 2488 GLU A O 1
ATOM 7630 N N . ILE A 1 1272 ? 146.643 181.349 147.220 1.00 39.37 2489 ILE A N 1
ATOM 7631 C CA . ILE A 1 1272 ? 146.729 180.931 148.616 1.00 36.47 2489 ILE A CA 1
ATOM 7632 C C . ILE A 1 1272 ? 145.760 179.804 148.946 1.00 40.95 2489 ILE A C 1
ATOM 7633 O O . ILE A 1 1272 ? 145.741 179.330 150.090 1.00 46.53 2489 ILE A O 1
ATOM 7638 N N . ASN A 1 1273 ? 144.962 179.355 147.980 1.00 37.00 2490 ASN A N 1
ATOM 7639 C CA . ASN A 1 1273 ? 144.075 178.218 148.176 1.00 38.54 2490 ASN A CA 1
ATOM 7640 C C . ASN A 1 1273 ? 144.714 176.889 147.794 1.00 47.54 2490 ASN A C 1
ATOM 7641 O O . ASN A 1 1273 ? 144.278 175.843 148.285 1.00 54.76 2490 ASN A O 1
ATOM 7646 N N . LEU A 1 1274 ? 145.723 176.908 146.929 1.00 46.17 2491 LEU A N 1
ATOM 7647 C CA . LEU A 1 1274 ? 146.338 175.713 146.351 1.00 42.92 2491 LEU A CA 1
ATOM 7648 C C . LEU A 1 1274 ? 147.339 174.914 147.192 1.00 43.57 2491 LEU A C 1
ATOM 7649 O O . LEU A 1 1274 ? 147.405 173.696 146.980 1.00 45.57 2491 LEU A O 1
ATOM 7654 N N . PRO A 1 1275 ? 148.182 175.506 148.059 1.00 37.97 2492 PRO A N 1
ATOM 7655 C CA . PRO A 1 1275 ? 149.088 174.672 148.868 1.00 38.27 2492 PRO A CA 1
ATOM 7656 C C . PRO A 1 1275 ? 148.352 173.626 149.696 1.00 42.63 2492 PRO A C 1
ATOM 7657 O O . PRO A 1 1275 ? 147.352 173.914 150.355 1.00 44.04 2492 PRO A O 1
ATOM 7661 N N . LYS A 1 1276 ? 148.865 172.400 149.645 1.00 43.00 2493 LYS A N 1
ATOM 7662 C CA . LYS A 1 1276 ? 148.131 171.229 150.096 1.00 37.33 2493 LYS A CA 1
ATOM 7663 C C . LYS A 1 1276 ? 148.161 171.093 151.611 1.00 42.28 2493 LYS A C 1
ATOM 7664 O O . LYS A 1 1276 ? 149.080 171.565 152.286 1.00 46.33 2493 LYS A O 1
ATOM 7669 N N . LEU A 1 1277 ? 147.132 170.440 152.141 1.00 37.76 2494 LEU A N 1
ATOM 7670 C CA . LEU A 1 1277 ? 147.142 170.039 153.535 1.00 39.05 2494 LEU A CA 1
ATOM 7671 C C . LEU A 1 1277 ? 148.063 168.840 153.729 1.00 41.63 2494 LEU A C 1
ATOM 7672 O O . LEU A 1 1277 ? 148.369 168.096 152.793 1.00 46.42 2494 LEU A O 1
ATOM 7677 N N . ASP A 1 1278 ? 148.504 168.653 154.966 1.00 38.64 2495 ASP A N 1
ATOM 7678 C CA . ASP A 1 1278 ? 149.212 167.438 155.338 1.00 40.12 2495 ASP A CA 1
ATOM 7679 C C . ASP A 1 1278 ? 148.190 166.347 155.661 1.00 49.85 2495 ASP A C 1
ATOM 7680 O O . ASP A 1 1278 ? 146.985 166.510 155.446 1.00 52.12 2495 ASP A O 1
ATOM 7685 N N . LYS A 1 1279 ? 148.654 165.214 156.192 1.00 50.62 2496 LYS A N 1
ATOM 7686 C CA . LYS A 1 1279 ? 147.737 164.126 156.510 1.00 47.69 2496 LYS A CA 1
ATOM 7687 C C . LYS A 1 1279 ? 146.883 164.412 157.740 1.00 49.70 2496 LYS A C 1
ATOM 7688 O O . LYS A 1 1279 ? 145.961 163.640 158.023 1.00 50.50 2496 LYS A O 1
ATOM 7694 N N . TYR A 1 1280 ? 147.166 165.489 158.470 1.00 54.46 2497 TYR A N 1
ATOM 7695 C CA . TYR A 1 1280 ? 146.322 165.948 159.564 1.00 50.56 2497 TYR A CA 1
ATOM 7696 C C . TYR A 1 1280 ? 145.554 167.218 159.226 1.00 46.75 2497 TYR A C 1
ATOM 7697 O O . TYR A 1 1280 ? 144.816 167.724 160.078 1.00 45.29 2497 TYR A O 1
ATOM 7706 N N . GLY A 1 1281 ? 145.705 167.746 158.014 1.00 47.11 2498 GLY A N 1
ATOM 7707 C CA . GLY A 1 1281 ? 144.939 168.900 157.581 1.00 42.37 2498 GLY A CA 1
ATOM 7708 C C . GLY A 1 1281 ? 145.490 170.239 158.027 1.00 44.35 2498 GLY A C 1
ATOM 7709 O O . GLY A 1 1281 ? 144.791 171.009 158.691 1.00 52.65 2498 GLY A O 1
ATOM 7710 N N . SER A 1 1282 ? 146.737 170.534 157.664 1.00 39.60 2499 SER A N 1
ATOM 7711 C CA . SER A 1 1282 ? 147.360 171.807 157.995 1.00 36.49 2499 SER A CA 1
ATOM 7712 C C . SER A 1 1282 ? 148.090 172.350 156.777 1.00 42.82 2499 SER A C 1
ATOM 7713 O O . SER A 1 1282 ? 148.804 171.612 156.093 1.00 50.28 2499 SER A O 1
ATOM 7716 N N . GLN A 1 1283 ? 147.912 173.644 156.516 1.00 37.46 2500 GLN A N 1
ATOM 7717 C CA . GLN A 1 1283 ? 148.596 174.330 155.425 1.00 37.35 2500 GLN A CA 1
ATOM 7718 C C . GLN A 1 1283 ? 149.777 175.097 156.009 1.00 39.76 2500 GLN A C 1
ATOM 7719 O O . GLN A 1 1283 ? 149.591 176.077 156.739 1.00 33.94 2500 GLN A O 1
ATOM 7725 N N . ASN A 1 1284 ? 150.988 174.641 155.677 1.00 44.10 2501 ASN A N 1
ATOM 7726 C CA . ASN A 1 1284 ? 152.211 175.215 156.232 1.00 31.15 2501 ASN A CA 1
ATOM 7727 C C . ASN A 1 1284 ? 152.366 176.666 155.777 1.00 35.27 2501 ASN A C 1
ATOM 7728 O O . ASN A 1 1284 ? 152.667 177.553 156.583 1.00 34.88 2501 ASN A O 1
ATOM 7733 N N . VAL A 1 1285 ? 152.127 176.927 154.490 1.00 39.03 2502 VAL A N 1
ATOM 7734 C CA . VAL A 1 1285 ? 152.302 178.272 153.948 1.00 28.52 2502 VAL A CA 1
ATOM 7735 C C . VAL A 1 1285 ? 151.239 179.219 154.491 1.00 27.06 2502 VAL A C 1
ATOM 7736 O O . VAL A 1 1285 ? 151.526 180.382 154.800 1.00 31.17 2502 VAL A O 1
ATOM 7740 N N . VAL A 1 1286 ? 150.002 178.740 154.620 1.00 23.34 2503 VAL A N 1
ATOM 7741 C CA . VAL A 1 1286 ? 148.931 179.577 155.151 1.00 24.66 2503 VAL A CA 1
ATOM 7742 C C . VAL A 1 1286 ? 149.185 179.908 156.617 1.00 28.18 2503 VAL A C 1
ATOM 7743 O O . VAL A 1 1286 ? 148.972 181.046 157.055 1.00 29.17 2503 VAL A O 1
ATOM 7747 N N . LEU A 1 1287 ? 149.682 178.939 157.390 1.00 33.26 2504 LEU A N 1
ATOM 7748 C CA . LEU A 1 1287 ? 150.040 179.218 158.777 1.00 27.36 2504 LEU A CA 1
ATOM 7749 C C . LEU A 1 1287 ? 151.226 180.170 158.877 1.00 27.59 2504 LEU A C 1
ATOM 7750 O O . LEU A 1 1287 ? 151.271 181.003 159.787 1.00 29.35 2504 LEU A O 1
ATOM 7755 N N . PHE A 1 1288 ? 152.181 180.076 157.948 1.00 32.40 2505 PHE A N 1
ATOM 7756 C CA . PHE A 1 1288 ? 153.295 181.022 157.912 1.00 26.47 2505 PHE A CA 1
ATOM 7757 C C . PHE A 1 1288 ? 152.816 182.439 157.607 1.00 23.17 2505 PHE A C 1
ATOM 7758 O O . PHE A 1 1288 ? 153.269 183.406 158.233 1.00 23.24 2505 PHE A O 1
ATOM 7766 N N . LEU A 1 1289 ? 151.897 182.577 156.648 1.00 24.76 2506 LEU A N 1
ATOM 7767 C CA . LEU A 1 1289 ? 151.351 183.891 156.318 1.00 23.71 2506 LEU A CA 1
ATOM 7768 C C . LEU A 1 1289 ? 150.525 184.451 157.468 1.00 24.63 2506 LEU A C 1
ATOM 7769 O O . LEU A 1 1289 ? 150.549 185.660 157.720 1.00 28.01 2506 LEU A O 1
ATOM 7774 N N . ARG A 1 1290 ? 149.787 183.588 158.171 1.00 25.30 2507 ARG A N 1
ATOM 7775 C CA . ARG A 1 1290 ? 149.055 184.017 159.359 1.00 24.98 2507 ARG A CA 1
ATOM 7776 C C . ARG A 1 1290 ? 150.005 184.477 160.455 1.00 28.49 2507 ARG A C 1
ATOM 7777 O O . ARG A 1 1290 ? 149.737 185.469 161.143 1.00 29.44 2507 ARG A O 1
ATOM 7785 N N . GLN A 1 1291 ? 151.120 183.761 160.628 1.00 29.46 2508 GLN A N 1
ATOM 7786 C CA . GLN A 1 1291 ? 152.149 184.166 161.579 1.00 23.54 2508 GLN A CA 1
ATOM 7787 C C . GLN A 1 1291 ? 152.690 185.547 161.244 1.00 25.60 2508 GLN A C 1
ATOM 7788 O O . GLN A 1 1291 ? 152.802 186.411 162.120 1.00 28.45 2508 GLN A O 1
ATOM 7794 N N . LEU A 1 1292 ? 153.005 185.774 159.967 1.00 28.26 2509 LEU A N 1
ATOM 7795 C CA . LEU A 1 1292 ? 153.530 187.068 159.544 1.00 25.11 2509 LEU A CA 1
ATOM 7796 C C . LEU A 1 1292 ? 152.506 188.179 159.756 1.00 23.46 2509 LEU A C 1
ATOM 7797 O O . LEU A 1 1292 ? 152.831 189.230 160.318 1.00 27.31 2509 LEU A O 1
ATOM 7802 N N . MET A 1 1293 ? 151.249 187.936 159.365 1.00 21.26 2510 MET A N 1
ATOM 7803 C CA . MET A 1 1293 ? 150.197 188.942 159.506 1.00 23.41 2510 MET A CA 1
ATOM 7804 C C . MET A 1 1293 ? 149.928 189.286 160.966 1.00 29.51 2510 MET A C 1
ATOM 7805 O O . MET A 1 1293 ? 149.758 190.461 161.311 1.00 32.33 2510 MET A O 1
ATOM 7810 N N . GLU A 1 1294 ? 149.882 188.280 161.839 1.00 29.92 2511 GLU A N 1
ATOM 7811 C CA . GLU A 1 1294 ? 149.500 188.526 163.224 1.00 28.81 2511 GLU A CA 1
ATOM 7812 C C . GLU A 1 1294 ? 150.673 189.043 164.049 1.00 31.20 2511 GLU A C 1
ATOM 7813 O O . GLU A 1 1294 ? 150.582 190.104 164.674 1.00 40.14 2511 GLU A O 1
ATOM 7819 N N . LYS A 1 1295 ? 151.782 188.307 164.071 1.00 26.00 2512 LYS A N 1
ATOM 7820 C CA . LYS A 1 1295 ? 152.885 188.620 164.963 1.00 27.75 2512 LYS A CA 1
ATOM 7821 C C . LYS A 1 1295 ? 153.991 189.434 164.305 1.00 34.33 2512 LYS A C 1
ATOM 7822 O O . LYS A 1 1295 ? 154.943 189.808 164.998 1.00 40.95 2512 LYS A O 1
ATOM 7828 N N . GLN A 1 1296 ? 153.880 189.728 163.000 1.00 31.41 2513 GLN A N 1
ATOM 7829 C CA . GLN A 1 1296 ? 154.841 190.550 162.256 1.00 33.32 2513 GLN A CA 1
ATOM 7830 C C . GLN A 1 1296 ? 156.265 190.000 162.348 1.00 31.70 2513 GLN A C 1
ATOM 7831 O O . GLN A 1 1296 ? 157.218 190.725 162.639 1.00 34.21 2513 GLN A O 1
ATOM 7837 N N . GLY A 1 1297 ? 156.405 188.704 162.100 1.00 26.27 2514 GLY A N 1
ATOM 7838 C CA . GLY A 1 1297 ? 157.718 188.095 162.106 1.00 22.20 2514 GLY A CA 1
ATOM 7839 C C . GLY A 1 1297 ? 157.625 186.586 162.031 1.00 24.84 2514 GLY A C 1
ATOM 7840 O O . GLY A 1 1297 ? 156.546 186.022 161.852 1.00 29.23 2514 GLY A O 1
ATOM 7841 N N . PHE A 1 1298 ? 158.783 185.945 162.176 1.00 26.20 2515 PHE A N 1
ATOM 7842 C CA . PHE A 1 1298 ? 158.885 184.490 162.124 1.00 23.62 2515 PHE A CA 1
ATOM 7843 C C . PHE A 1 1298 ? 160.165 184.063 162.833 1.00 26.80 2515 PHE A C 1
ATOM 7844 O O . PHE A 1 1298 ? 160.930 184.894 163.329 1.00 33.26 2515 PHE A O 1
ATOM 7852 N N . TRP A 1 1299 ? 160.389 182.752 162.884 1.00 26.43 2516 TRP A N 1
ATOM 7853 C CA . TRP A 1 1299 ? 161.576 182.163 163.489 1.00 24.89 2516 TRP A CA 1
ATOM 7854 C C . TRP A 1 1299 ? 162.515 181.656 162.403 1.00 30.27 2516 TRP A C 1
ATOM 7855 O O . TRP A 1 1299 ? 162.067 181.103 161.394 1.00 36.87 2516 TRP A O 1
ATOM 7866 N N . LYS A 1 1300 ? 163.818 181.836 162.615 1.00 37.80 2517 LYS A N 1
ATOM 7867 C CA . LYS A 1 1300 ? 164.825 181.255 161.733 1.00 43.26 2517 LYS A CA 1
ATOM 7868 C C . LYS A 1 1300 ? 165.084 179.816 162.160 1.00 47.75 2517 LYS A C 1
ATOM 7869 O O . LYS A 1 1300 ? 165.369 179.557 163.332 1.00 50.57 2517 LYS A O 1
ATOM 7875 N N . THR A 1 1301 ? 164.978 178.881 161.220 1.00 49.01 2518 THR A N 1
ATOM 7876 C CA . THR A 1 1301 ? 165.054 177.470 161.588 1.00 56.03 2518 THR A CA 1
ATOM 7877 C C . THR A 1 1301 ? 166.453 176.964 161.971 1.00 64.19 2518 THR A C 1
ATOM 7878 O O . THR A 1 1301 ? 166.533 176.134 162.886 1.00 72.24 2518 THR A O 1
ATOM 7882 N N . PRO A 1 1302 ? 167.593 177.381 161.329 1.00 53.73 2519 PRO A N 1
ATOM 7883 C CA . PRO A 1 1302 ? 168.882 176.888 161.838 1.00 47.93 2519 PRO A CA 1
ATOM 7884 C C . PRO A 1 1302 ? 169.269 177.466 163.192 1.00 47.91 2519 PRO A C 1
ATOM 7885 O O . PRO A 1 1302 ? 169.581 176.720 164.125 1.00 53.60 2519 PRO A O 1
ATOM 7889 N N . GLU A 1 1303 ? 169.252 178.795 163.311 1.00 44.93 2520 GLU A N 1
ATOM 7890 C CA . GLU A 1 1303 ? 169.852 179.478 164.450 1.00 47.29 2520 GLU A CA 1
ATOM 7891 C C . GLU A 1 1303 ? 168.869 179.817 165.561 1.00 41.94 2520 GLU A C 1
ATOM 7892 O O . GLU A 1 1303 ? 169.307 180.307 166.608 1.00 42.61 2520 GLU A O 1
ATOM 7898 N N . ASN A 1 1304 ? 167.570 179.576 165.356 1.00 36.59 2521 ASN A N 1
ATOM 7899 C CA . ASN A 1 1304 ? 166.523 179.761 166.367 1.00 37.16 2521 ASN A CA 1
ATOM 7900 C C . ASN A 1 1304 ? 166.479 181.203 166.881 1.00 39.46 2521 ASN A C 1
ATOM 7901 O O . ASN A 1 1304 ? 166.556 181.469 168.081 1.00 44.02 2521 ASN A O 1
ATOM 7906 N N . LYS A 1 1305 ? 166.353 182.136 165.942 1.00 34.69 2522 LYS A N 1
ATOM 7907 C CA . LYS A 1 1305 ? 166.290 183.558 166.248 1.00 32.67 2522 LYS A CA 1
ATOM 7908 C C . LYS A 1 1305 ? 165.007 184.147 165.685 1.00 31.89 2522 LYS A C 1
ATOM 7909 O O . LYS A 1 1305 ? 164.580 183.788 164.584 1.00 38.37 2522 LYS A O 1
ATOM 7915 N N . TRP A 1 1306 ? 164.398 185.054 166.443 1.00 26.67 2523 TRP A N 1
ATOM 7916 C CA . TRP A 1 1306 ? 163.147 185.675 166.030 1.00 23.03 2523 TRP A CA 1
ATOM 7917 C C . TRP A 1 1306 ? 163.424 186.861 165.113 1.00 32.08 2523 TRP A C 1
ATOM 7918 O O . TRP A 1 1306 ? 164.201 187.758 165.455 1.00 37.12 2523 TRP A O 1
ATOM 7929 N N . VAL A 1 1307 ? 162.784 186.858 163.949 1.00 29.34 2524 VAL A N 1
ATOM 7930 C CA . VAL A 1 1307 ? 162.923 187.903 162.943 1.00 25.61 2524 VAL A CA 1
ATOM 7931 C C . VAL A 1 1307 ? 161.686 188.785 163.020 1.00 29.26 2524 VAL A C 1
ATOM 7932 O O . VAL A 1 1307 ? 160.596 188.314 163.350 1.00 29.45 2524 VAL A O 1
ATOM 7936 N N . THR A 1 1308 ? 161.851 190.082 162.761 1.00 36.53 2525 THR A N 1
ATOM 7937 C CA . THR A 1 1308 ? 160.759 191.044 162.837 1.00 32.59 2525 THR A CA 1
ATOM 7938 C C . THR A 1 1308 ? 160.466 191.612 161.455 1.00 32.34 2525 THR A C 1
ATOM 7939 O O . THR A 1 1308 ? 161.384 192.034 160.746 1.00 36.25 2525 THR A O 1
ATOM 7943 N N . ILE A 1 1309 ? 159.191 191.615 161.076 1.00 33.96 2526 ILE A N 1
ATOM 7944 C CA . ILE A 1 1309 ? 158.739 192.233 159.833 1.00 34.27 2526 ILE A CA 1
ATOM 7945 C C . ILE A 1 1309 ? 158.486 193.712 160.094 1.00 41.41 2526 ILE A C 1
ATOM 7946 O O . ILE A 1 1309 ? 157.713 194.069 160.989 1.00 44.26 2526 ILE A O 1
ATOM 7951 N N . GLU A 1 1310 ? 159.135 194.575 159.312 1.00 39.63 2527 GLU A N 1
ATOM 7952 C CA . GLU A 1 1310 ? 159.071 196.016 159.533 1.00 44.42 2527 GLU A CA 1
ATOM 7953 C C . GLU A 1 1310 ? 158.118 196.720 158.573 1.00 49.20 2527 GLU A C 1
ATOM 7954 O O . GLU A 1 1310 ? 157.164 197.372 159.008 1.00 57.14 2527 GLU A O 1
ATOM 7960 N N . ARG A 1 1311 ? 158.356 196.603 157.269 1.00 40.93 2528 ARG A N 1
ATOM 7961 C CA . ARG A 1 1311 ? 157.596 197.358 156.279 1.00 37.40 2528 ARG A CA 1
ATOM 7962 C C . ARG A 1 1311 ? 157.207 196.469 155.109 1.00 41.11 2528 ARG A C 1
ATOM 7963 O O . ARG A 1 1311 ? 157.297 196.870 153.945 1.00 42.25 2528 ARG A O 1
ATOM 7971 N N . ILE A 1 1312 ? 156.769 195.248 155.399 1.00 41.46 2529 ILE A N 1
ATOM 7972 C CA . ILE A 1 1312 ? 156.369 194.291 154.375 1.00 32.51 2529 ILE A CA 1
ATOM 7973 C C . ILE A 1 1312 ? 154.889 193.996 154.561 1.00 35.86 2529 ILE A C 1
ATOM 7974 O O . ILE A 1 1312 ? 154.477 193.503 155.618 1.00 40.61 2529 ILE A O 1
ATOM 7979 N N . HIS A 1 1313 ? 154.095 194.303 153.541 1.00 39.03 2530 HIS A N 1
ATOM 7980 C CA . HIS A 1 1313 ? 152.667 194.027 153.538 1.00 36.11 2530 HIS A CA 1
ATOM 7981 C C . HIS A 1 1313 ? 152.396 192.743 152.769 1.00 33.63 2530 HIS A C 1
ATOM 7982 O O . HIS A 1 1313 ? 153.159 192.361 151.880 1.00 40.14 2530 HIS A O 1
ATOM 7989 N N . ILE A 1 1314 ? 151.303 192.075 153.121 1.00 32.95 2531 ILE A N 1
ATOM 7990 C CA . ILE A 1 1314 ? 150.919 190.817 152.496 1.00 35.31 2531 ILE A CA 1
ATOM 7991 C C . ILE A 1 1314 ? 149.567 191.012 151.831 1.00 36.13 2531 ILE A C 1
ATOM 7992 O O . ILE A 1 1314 ? 148.591 191.385 152.493 1.00 42.49 2531 ILE A O 1
ATOM 7997 N N . VAL A 1 1315 ? 149.511 190.756 150.529 1.00 31.09 2532 VAL A N 1
ATOM 7998 C CA . VAL A 1 1315 ? 148.282 190.839 149.753 1.00 29.80 2532 VAL A CA 1
ATOM 7999 C C . VAL A 1 1315 ? 148.035 189.471 149.139 1.00 29.93 2532 VAL A C 1
ATOM 8000 O O . VAL A 1 1315 ? 148.858 188.977 148.360 1.00 37.87 2532 VAL A O 1
ATOM 8004 N N . GLY A 1 1316 ? 146.911 188.860 149.487 1.00 28.84 2533 GLY A N 1
ATOM 8005 C CA . GLY A 1 1316 ? 146.576 187.536 149.008 1.00 26.86 2533 GLY A CA 1
ATOM 8006 C C . GLY A 1 1316 ? 145.614 187.576 147.836 1.00 31.70 2533 GLY A C 1
ATOM 8007 O O . GLY A 1 1316 ? 144.742 188.436 147.756 1.00 39.70 2533 GLY A O 1
ATOM 8008 N N . ALA A 1 1317 ? 145.793 186.634 146.918 1.00 31.81 2534 ALA A N 1
ATOM 8009 C CA . ALA A 1 1317 ? 144.866 186.415 145.820 1.00 29.37 2534 ALA A CA 1
ATOM 8010 C C . ALA A 1 1317 ? 144.456 184.953 145.826 1.00 36.17 2534 ALA A C 1
ATOM 8011 O O . ALA A 1 1317 ? 145.272 184.079 146.127 1.00 40.11 2534 ALA A O 1
ATOM 8013 N N . CYS A 1 1318 ? 143.190 184.687 145.517 1.00 31.21 2535 CYS A N 1
ATOM 8014 C CA . CYS A 1 1318 ? 142.707 183.314 145.538 1.00 30.96 2535 CYS A CA 1
ATOM 8015 C C . CYS A 1 1318 ? 141.480 183.185 144.651 1.00 39.07 2535 CYS A C 1
ATOM 8016 O O . CYS A 1 1318 ? 140.786 184.163 144.364 1.00 38.99 2535 CYS A O 1
ATOM 8019 N N . ASN A 1 1319 ? 141.238 181.964 144.216 1.00 43.04 2536 ASN A N 1
ATOM 8020 C CA . ASN A 1 1319 ? 140.023 181.532 143.551 1.00 41.16 2536 ASN A CA 1
ATOM 8021 C C . ASN A 1 1319 ? 139.011 181.067 144.589 1.00 48.26 2536 ASN A C 1
ATOM 8022 O O . ASN A 1 1319 ? 139.380 180.773 145.730 1.00 55.24 2536 ASN A O 1
ATOM 8027 N N . PRO A 1 1320 ? 137.722 181.035 144.246 1.00 50.72 2537 PRO A N 1
ATOM 8028 C CA . PRO A 1 1320 ? 136.714 180.505 145.176 1.00 55.38 2537 PRO A CA 1
ATOM 8029 C C . PRO A 1 1320 ? 136.992 179.056 145.534 1.00 64.09 2537 PRO A C 1
ATOM 8030 O O . PRO A 1 1320 ? 137.455 178.277 144.687 1.00 71.43 2537 PRO A O 1
ATOM 8034 N N . PRO A 1 1321 ? 136.737 178.661 146.786 1.00 65.35 2538 PRO A N 1
ATOM 8035 C CA . PRO A 1 1321 ? 136.998 177.271 147.197 1.00 66.92 2538 PRO A CA 1
ATOM 8036 C C . PRO A 1 1321 ? 136.098 176.246 146.526 1.00 71.80 2538 PRO A C 1
ATOM 8037 O O . PRO A 1 1321 ? 136.413 175.050 146.583 1.00 74.55 2538 PRO A O 1
ATOM 8041 N N . THR A 1 1322 ? 134.993 176.667 145.906 1.00 69.53 2539 THR A N 1
ATOM 8042 C CA . THR A 1 1322 ? 134.146 175.744 145.160 1.00 73.22 2539 THR A CA 1
ATOM 8043 C C . THR A 1 1322 ? 134.833 175.202 143.914 1.00 76.83 2539 THR A C 1
ATOM 8044 O O . THR A 1 1322 ? 134.442 174.138 143.421 1.00 74.25 2539 THR A O 1
ATOM 8048 N N . ASP A 1 1323 ? 135.834 175.909 143.394 1.00 72.95 2540 ASP A N 1
ATOM 8049 C CA . ASP A 1 1323 ? 136.569 175.442 142.232 1.00 75.65 2540 ASP A CA 1
ATOM 8050 C C . ASP A 1 1323 ? 137.399 174.209 142.592 1.00 74.71 2540 ASP A C 1
ATOM 8051 O O . ASP A 1 1323 ? 137.826 174.056 143.739 1.00 73.94 2540 ASP A O 1
ATOM 8056 N N . PRO A 1 1324 ? 137.611 173.298 141.639 1.00 75.12 2541 PRO A N 1
ATOM 8057 C CA . PRO A 1 1324 ? 138.419 172.108 141.927 1.00 75.27 2541 PRO A CA 1
ATOM 8058 C C . PRO A 1 1324 ? 139.875 172.457 142.191 1.00 71.99 2541 PRO A C 1
ATOM 8059 O O . PRO A 1 1324 ? 140.439 173.379 141.599 1.00 67.66 2541 PRO A O 1
ATOM 8063 N N . GLY A 1 1325 ? 140.483 171.692 143.095 1.00 65.67 2542 GLY A N 1
ATOM 8064 C CA . GLY A 1 1325 ? 141.850 171.925 143.501 1.00 62.98 2542 GLY A CA 1
ATOM 8065 C C . GLY A 1 1325 ? 142.034 173.006 144.541 1.00 66.81 2542 GLY A C 1
ATOM 8066 O O . GLY A 1 1325 ? 143.177 173.279 144.929 1.00 70.05 2542 GLY A O 1
ATOM 8067 N N . ARG A 1 1326 ? 140.956 173.624 145.011 1.00 68.91 2543 ARG A N 1
ATOM 8068 C CA . ARG A 1 1326 ? 141.029 174.705 145.983 1.00 60.02 2543 ARG A CA 1
ATOM 8069 C C . ARG A 1 1326 ? 140.730 174.159 147.372 1.00 60.22 2543 ARG A C 1
ATOM 8070 O O . ARG A 1 1326 ? 139.757 173.422 147.562 1.00 67.07 2543 ARG A O 1
ATOM 8078 N N . ILE A 1 1327 ? 141.567 174.523 148.330 1.00 53.28 2544 ILE A N 1
ATOM 8079 C CA . ILE A 1 1327 ? 141.481 174.042 149.706 1.00 56.35 2544 ILE A CA 1
ATOM 8080 C C . ILE A 1 1327 ? 141.013 175.197 150.579 1.00 58.58 2544 ILE A C 1
ATOM 8081 O O . ILE A 1 1327 ? 141.543 176.306 150.449 1.00 56.65 2544 ILE A O 1
ATOM 8086 N N . PRO A 1 1328 ? 140.015 174.997 151.444 1.00 61.29 2545 PRO A N 1
ATOM 8087 C CA . PRO A 1 1328 ? 139.600 176.075 152.350 1.00 57.11 2545 PRO A CA 1
ATOM 8088 C C . PRO A 1 1328 ? 140.707 176.431 153.331 1.00 49.77 2545 PRO A C 1
ATOM 8089 O O . PRO A 1 1328 ? 141.303 175.561 153.970 1.00 49.03 2545 PRO A O 1
ATOM 8093 N N . MET A 1 1329 ? 140.980 177.725 153.442 1.00 48.96 2546 MET A N 1
ATOM 8094 C CA . MET A 1 1329 ? 142.029 178.211 154.322 1.00 45.89 2546 MET A CA 1
ATOM 8095 C C . MET A 1 1329 ? 141.524 178.309 155.754 1.00 42.90 2546 MET A C 1
ATOM 8096 O O . MET A 1 1329 ? 140.321 178.266 156.022 1.00 46.10 2546 MET A O 1
ATOM 8101 N N . SER A 1 1330 ? 142.471 178.438 156.677 1.00 37.85 2547 SER A N 1
ATOM 8102 C CA . SER A 1 1330 ? 142.133 178.506 158.090 1.00 32.40 2547 SER A CA 1
ATOM 8103 C C . SER A 1 1330 ? 141.463 179.833 158.418 1.00 37.47 2547 SER A C 1
ATOM 8104 O O . SER A 1 1330 ? 141.869 180.895 157.935 1.00 45.95 2547 SER A O 1
ATOM 8107 N N . GLU A 1 1331 ? 140.414 179.757 159.239 1.00 29.30 2548 GLU A N 1
ATOM 8108 C CA . GLU A 1 1331 ? 139.735 180.947 159.732 1.00 32.03 2548 GLU A CA 1
ATOM 8109 C C . GLU A 1 1331 ? 140.658 181.816 160.576 1.00 31.68 2548 GLU A C 1
ATOM 8110 O O . GLU A 1 1331 ? 140.519 183.045 160.562 1.00 35.84 2548 GLU A O 1
ATOM 8116 N N . ARG A 1 1332 ? 141.614 181.198 161.278 1.00 31.60 2549 ARG A N 1
ATOM 8117 C CA . ARG A 1 1332 ? 142.615 181.943 162.035 1.00 26.81 2549 ARG A CA 1
ATOM 8118 C C . ARG A 1 1332 ? 143.485 182.798 161.127 1.00 27.46 2549 ARG A C 1
ATOM 8119 O O . ARG A 1 1332 ? 143.962 183.858 161.546 1.00 33.05 2549 ARG A O 1
ATOM 8127 N N . PHE A 1 1333 ? 143.712 182.355 159.889 1.00 27.23 2550 PHE A N 1
ATOM 8128 C CA . PHE A 1 1333 ? 144.467 183.162 158.937 1.00 28.43 2550 PHE A CA 1
ATOM 8129 C C . PHE A 1 1333 ? 143.581 184.200 158.264 1.00 32.53 2550 PHE A C 1
ATOM 8130 O O . PHE A 1 1333 ? 143.948 185.377 158.178 1.00 31.62 2550 PHE A O 1
ATOM 8138 N N . THR A 1 1334 ? 142.411 183.784 157.780 1.00 32.30 2551 THR A N 1
ATOM 8139 C CA . THR A 1 1334 ? 141.556 184.685 157.019 1.00 25.25 2551 THR A CA 1
ATOM 8140 C C . THR A 1 1334 ? 140.868 185.736 157.880 1.00 28.47 2551 THR A C 1
ATOM 8141 O O . THR A 1 1334 ? 140.285 186.673 157.327 1.00 40.14 2551 THR A O 1
ATOM 8145 N N . ARG A 1 1335 ? 140.918 185.614 159.207 1.00 28.75 2552 ARG A N 1
ATOM 8146 C CA . ARG A 1 1335 ? 140.364 186.651 160.066 1.00 30.37 2552 ARG A CA 1
ATOM 8147 C C . ARG A 1 1335 ? 141.304 187.835 160.249 1.00 29.85 2552 ARG A C 1
ATOM 8148 O O . ARG A 1 1335 ? 140.889 188.851 160.817 1.00 32.32 2552 ARG A O 1
ATOM 8156 N N . HIS A 1 1336 ? 142.547 187.733 159.786 1.00 31.98 2553 HIS A N 1
ATOM 8157 C CA . HIS A 1 1336 ? 143.519 188.812 159.884 1.00 35.46 2553 HIS A CA 1
ATOM 8158 C C . HIS A 1 1336 ? 143.610 189.646 158.618 1.00 37.67 2553 HIS A C 1
ATOM 8159 O O . HIS A 1 1336 ? 144.466 190.531 158.537 1.00 42.18 2553 HIS A O 1
ATOM 8166 N N . ALA A 1 1337 ? 142.761 189.386 157.631 1.00 35.82 2554 ALA A N 1
ATOM 8167 C CA . ALA A 1 1337 ? 142.853 190.045 156.342 1.00 32.07 2554 ALA A CA 1
ATOM 8168 C C . ALA A 1 1337 ? 141.492 190.580 155.925 1.00 41.86 2554 ALA A C 1
ATOM 8169 O O . ALA A 1 1337 ? 140.450 190.046 156.313 1.00 42.06 2554 ALA A O 1
ATOM 8171 N N . ALA A 1 1338 ? 141.518 191.648 155.132 1.00 44.22 2555 ALA A N 1
ATOM 8172 C CA . ALA A 1 1338 ? 140.312 192.221 154.551 1.00 37.92 2555 ALA A CA 1
ATOM 8173 C C . ALA A 1 1338 ? 140.046 191.546 153.213 1.00 37.30 2555 ALA A C 1
ATOM 8174 O O . ALA A 1 1338 ? 140.869 191.631 152.296 1.00 38.49 2555 ALA A O 1
ATOM 8176 N N . ILE A 1 1339 ? 138.903 190.880 153.099 1.00 39.78 2556 ILE A N 1
ATOM 8177 C CA . ILE A 1 1339 ? 138.573 190.089 151.920 1.00 37.13 2556 ILE A CA 1
ATOM 8178 C C . ILE A 1 1339 ? 137.753 190.952 150.973 1.00 42.52 2556 ILE A C 1
ATOM 8179 O O . ILE A 1 1339 ? 136.711 191.494 151.357 1.00 55.40 2556 ILE A O 1
ATOM 8184 N N . LEU A 1 1340 ? 138.225 191.081 149.736 1.00 37.10 2557 LEU A N 1
ATOM 8185 C CA . LEU A 1 1340 ? 137.526 191.815 148.690 1.00 36.18 2557 LEU A CA 1
ATOM 8186 C C . LEU A 1 1340 ? 137.243 190.863 147.540 1.00 39.35 2557 LEU A C 1
ATOM 8187 O O . LEU A 1 1340 ? 138.168 190.246 147.002 1.00 35.53 2557 LEU A O 1
ATOM 8192 N N . TYR A 1 1341 ? 135.975 190.752 147.159 1.00 44.10 2558 TYR A N 1
ATOM 8193 C CA . TYR A 1 1341 ? 135.577 189.864 146.076 1.00 41.32 2558 TYR A CA 1
ATOM 8194 C C . TYR A 1 1341 ? 135.683 190.601 144.747 1.00 43.74 2558 TYR A C 1
ATOM 8195 O O . TYR A 1 1341 ? 135.057 191.649 144.558 1.00 39.69 2558 TYR A O 1
ATOM 8204 N N . LEU A 1 1342 ? 136.476 190.051 143.834 1.00 46.59 2559 LEU A N 1
ATOM 8205 C CA . LEU A 1 1342 ? 136.573 190.542 142.468 1.00 41.28 2559 LEU A CA 1
ATOM 8206 C C . LEU A 1 1342 ? 135.666 189.712 141.573 1.00 45.59 2559 LEU A C 1
ATOM 8207 O O . LEU A 1 1342 ? 135.590 188.488 141.712 1.00 49.20 2559 LEU A O 1
ATOM 8212 N N . GLY A 1 1343 ? 134.973 190.380 140.659 1.00 44.67 2560 GLY A N 1
ATOM 8213 C CA . GLY A 1 1343 ? 134.047 189.684 139.793 1.00 47.34 2560 GLY A CA 1
ATOM 8214 C C . GLY A 1 1343 ? 134.348 189.868 138.323 1.00 45.50 2560 GLY A C 1
ATOM 8215 O O . GLY A 1 1343 ? 135.070 190.794 137.941 1.00 45.40 2560 GLY A O 1
ATOM 8216 N N . TYR A 1 1344 ? 133.816 188.976 137.495 1.00 44.48 2561 TYR A N 1
ATOM 8217 C CA . TYR A 1 1344 ? 133.930 189.136 136.056 1.00 41.91 2561 TYR A CA 1
ATOM 8218 C C . TYR A 1 1344 ? 133.154 190.373 135.612 1.00 47.30 2561 TYR A C 1
ATOM 8219 O O . TYR A 1 1344 ? 132.045 190.617 136.100 1.00 55.20 2561 TYR A O 1
ATOM 8228 N N . PRO A 1 1345 ? 133.714 191.181 134.717 1.00 43.86 2562 PRO A N 1
ATOM 8229 C CA . PRO A 1 1345 ? 132.936 192.276 134.132 1.00 47.86 2562 PRO A CA 1
ATOM 8230 C C . PRO A 1 1345 ? 131.796 191.738 133.286 1.00 54.43 2562 PRO A C 1
ATOM 8231 O O . PRO A 1 1345 ? 131.874 190.645 132.720 1.00 60.24 2562 PRO A O 1
ATOM 8235 N N . SER A 1 1346 ? 130.723 192.523 133.204 1.00 53.87 2563 SER A N 1
ATOM 8236 C CA . SER A 1 1346 ? 129.535 192.111 132.471 1.00 58.11 2563 SER A CA 1
ATOM 8237 C C . SER A 1 1346 ? 129.806 192.123 130.966 1.00 57.82 2563 SER A C 1
ATOM 8238 O O . SER A 1 1346 ? 130.905 192.434 130.504 1.00 58.47 2563 SER A O 1
ATOM 8241 N N . GLY A 1 1347 ? 128.783 191.762 130.189 1.00 62.16 2564 GLY A N 1
ATOM 8242 C CA . GLY A 1 1347 ? 128.933 191.767 128.742 1.00 61.33 2564 GLY A CA 1
ATOM 8243 C C . GLY A 1 1347 ? 129.152 193.160 128.183 1.00 60.99 2564 GLY A C 1
ATOM 8244 O O . GLY A 1 1347 ? 130.052 193.381 127.367 1.00 62.06 2564 GLY A O 1
ATOM 8245 N N . LYS A 1 1348 ? 128.353 194.126 128.644 1.00 55.60 2565 LYS A N 1
ATOM 8246 C CA . LYS A 1 1348 ? 128.501 195.501 128.178 1.00 55.72 2565 LYS A CA 1
ATOM 8247 C C . LYS A 1 1348 ? 129.790 196.126 128.691 1.00 56.72 2565 LYS A C 1
ATOM 8248 O O . LYS A 1 1348 ? 130.443 196.891 127.970 1.00 57.95 2565 LYS A O 1
ATOM 8253 N N . SER A 1 1349 ? 130.169 195.817 129.935 1.00 58.15 2566 SER A N 1
ATOM 8254 C CA . SER A 1 1349 ? 131.426 196.322 130.478 1.00 53.63 2566 SER A CA 1
ATOM 8255 C C . SER A 1 1349 ? 132.621 195.769 129.712 1.00 49.00 2566 SER A C 1
ATOM 8256 O O . SER A 1 1349 ? 133.545 196.516 129.376 1.00 49.16 2566 SER A O 1
ATOM 8259 N N . LEU A 1 1350 ? 132.610 194.467 129.410 1.00 54.15 2567 LEU A N 1
ATOM 8260 C CA . LEU A 1 1350 ? 133.698 193.861 128.649 1.00 45.68 2567 LEU A CA 1
ATOM 8261 C C . LEU A 1 1350 ? 133.753 194.413 127.234 1.00 49.04 2567 LEU A C 1
ATOM 8262 O O . LEU A 1 1350 ? 134.843 194.643 126.690 1.00 46.18 2567 LEU A O 1
ATOM 8267 N N . SER A 1 1351 ? 132.582 194.634 126.622 1.00 55.70 2568 SER A N 1
ATOM 8268 C CA . SER A 1 1351 ? 132.525 195.312 125.333 1.00 52.83 2568 SER A CA 1
ATOM 8269 C C . SER A 1 1351 ? 133.220 196.661 125.411 1.00 56.17 2568 SER A C 1
ATOM 8270 O O . SER A 1 1351 ? 134.263 196.857 124.780 1.00 57.90 2568 SER A O 1
ATOM 8273 N N . GLN A 1 1352 ? 132.723 197.555 126.281 1.00 52.53 2569 GLN A N 1
ATOM 8274 C CA . GLN A 1 1352 ? 133.280 198.900 126.435 1.00 50.42 2569 GLN A CA 1
ATOM 8275 C C . GLN A 1 1352 ? 134.760 198.901 126.796 1.00 44.72 2569 GLN A C 1
ATOM 8276 O O . GLN A 1 1352 ? 135.462 199.864 126.475 1.00 48.15 2569 GLN A O 1
ATOM 8282 N N . ILE A 1 1353 ? 135.247 197.847 127.448 1.00 47.73 2570 ILE A N 1
ATOM 8283 C CA . ILE A 1 1353 ? 136.687 197.678 127.613 1.00 45.68 2570 ILE A CA 1
ATOM 8284 C C . ILE A 1 1353 ? 137.348 197.428 126.262 1.00 47.32 2570 ILE A C 1
ATOM 8285 O O . ILE A 1 1353 ? 138.373 198.036 125.933 1.00 44.22 2570 ILE A O 1
ATOM 8290 N N . TYR A 1 1354 ? 136.758 196.551 125.444 1.00 52.01 2571 TYR A N 1
ATOM 8291 C CA . TYR A 1 1354 ? 137.492 196.038 124.291 1.00 42.45 2571 TYR A CA 1
ATOM 8292 C C . TYR A 1 1354 ? 137.287 196.812 122.985 1.00 47.23 2571 TYR A C 1
ATOM 8293 O O . TYR A 1 1354 ? 138.106 196.643 122.072 1.00 54.78 2571 TYR A O 1
ATOM 8302 N N . GLU A 1 1355 ? 136.256 197.669 122.853 1.00 43.68 2572 GLU A N 1
ATOM 8303 C CA . GLU A 1 1355 ? 136.277 198.567 121.689 1.00 43.78 2572 GLU A CA 1
ATOM 8304 C C . GLU A 1 1355 ? 137.446 199.538 121.756 1.00 44.55 2572 GLU A C 1
ATOM 8305 O O . GLU A 1 1355 ? 137.911 200.001 120.716 1.00 50.93 2572 GLU A O 1
ATOM 8311 N N . ILE A 1 1356 ? 137.918 199.887 122.953 1.00 41.66 2573 ILE A N 1
ATOM 8312 C CA . ILE A 1 1356 ? 139.055 200.797 123.042 1.00 44.92 2573 ILE A CA 1
ATOM 8313 C C . ILE A 1 1356 ? 140.334 200.106 122.572 1.00 48.93 2573 ILE A C 1
ATOM 8314 O O . ILE A 1 1356 ? 141.150 200.701 121.851 1.00 55.74 2573 ILE A O 1
ATOM 8319 N N . TYR A 1 1357 ? 140.509 198.833 122.939 1.00 47.48 2574 TYR A N 1
ATOM 8320 C CA . TYR A 1 1357 ? 141.607 198.038 122.395 1.00 42.03 2574 TYR A CA 1
ATOM 8321 C C . TYR A 1 1357 ? 141.497 197.905 120.883 1.00 46.51 2574 TYR A C 1
ATOM 8322 O O . TYR A 1 1357 ? 142.498 198.035 120.168 1.00 52.10 2574 TYR A O 1
ATOM 8331 N N . TYR A 1 1358 ? 140.286 197.662 120.373 1.00 46.81 2575 TYR A N 1
ATOM 8332 C CA . TYR A 1 1358 ? 140.123 197.514 118.930 1.00 47.85 2575 TYR A CA 1
ATOM 8333 C C . TYR A 1 1358 ? 140.311 198.836 118.194 1.00 50.21 2575 TYR A C 1
ATOM 8334 O O . TYR A 1 1358 ? 140.799 198.838 117.063 1.00 61.11 2575 TYR A O 1
ATOM 8343 N N . LYS A 1 1359 ? 139.949 199.961 118.813 1.00 42.68 2576 LYS A N 1
ATOM 8344 C CA . LYS A 1 1359 ? 140.225 201.270 118.230 1.00 47.66 2576 LYS A CA 1
ATOM 8345 C C . LYS A 1 1359 ? 141.721 201.539 118.162 1.00 54.97 2576 LYS A C 1
ATOM 8346 O O . LYS A 1 1359 ? 142.221 202.055 117.153 1.00 64.08 2576 LYS A O 1
ATOM 8352 N N . ALA A 1 1360 ? 142.449 201.196 119.227 1.00 52.92 2577 ALA A N 1
ATOM 8353 C CA . ALA A 1 1360 ? 143.897 201.371 119.213 1.00 56.47 2577 ALA A CA 1
ATOM 8354 C C . ALA A 1 1360 ? 144.566 200.452 118.198 1.00 59.99 2577 ALA A C 1
ATOM 8355 O O . ALA A 1 1360 ? 145.596 200.818 117.622 1.00 65.91 2577 ALA A O 1
ATOM 8357 N N . ILE A 1 1361 ? 144.009 199.259 117.979 1.00 57.31 2578 ILE A N 1
ATOM 8358 C CA . ILE A 1 1361 ? 144.481 198.407 116.888 1.00 58.43 2578 ILE A CA 1
ATOM 8359 C C . ILE A 1 1361 ? 144.182 199.053 115.540 1.00 62.10 2578 ILE A C 1
ATOM 8360 O O . ILE A 1 1361 ? 145.046 199.124 114.658 1.00 70.53 2578 ILE A O 1
ATOM 8365 N N . PHE A 1 1362 ? 142.964 199.559 115.376 1.00 56.71 2579 PHE A N 1
ATOM 8366 C CA . PHE A 1 1362 ? 142.453 200.010 114.091 1.00 60.45 2579 PHE A CA 1
ATOM 8367 C C . PHE A 1 1362 ? 142.909 201.416 113.737 1.00 66.56 2579 PHE A C 1
ATOM 8368 O O . PHE A 1 1362 ? 142.520 201.928 112.683 1.00 68.28 2579 PHE A O 1
ATOM 8376 N N . LYS A 1 1363 ? 143.701 202.060 114.599 1.00 68.05 2580 LYS A N 1
ATOM 8377 C CA . LYS A 1 1363 ? 144.431 203.249 114.168 1.00 68.94 2580 LYS A CA 1
ATOM 8378 C C . LYS A 1 1363 ? 145.440 202.917 113.072 1.00 70.99 2580 LYS A C 1
ATOM 8379 O O . LYS A 1 1363 ? 145.805 203.793 112.280 1.00 78.07 2580 LYS A O 1
ATOM 8385 N N . LEU A 1 1364 ? 145.906 201.665 113.014 1.00 64.69 2581 LEU A N 1
ATOM 8386 C CA . LEU A 1 1364 ? 146.756 201.227 111.913 1.00 71.24 2581 LEU A CA 1
ATOM 8387 C C . LEU A 1 1364 ? 145.985 201.076 110.609 1.00 77.16 2581 LEU A C 1
ATOM 8388 O O . LEU A 1 1364 ? 146.587 201.173 109.535 1.00 83.54 2581 LEU A O 1
ATOM 8393 N N . VAL A 1 1365 ? 144.680 200.834 110.675 1.00 76.13 2582 VAL A N 1
ATOM 8394 C CA . VAL A 1 1365 ? 143.850 200.688 109.480 1.00 76.38 2582 VAL A CA 1
ATOM 8395 C C . VAL A 1 1365 ? 142.681 201.671 109.538 1.00 78.18 2582 VAL A C 1
ATOM 8396 O O . VAL A 1 1365 ? 141.544 201.290 109.857 1.00 77.92 2582 VAL A O 1
ATOM 8400 N N . PRO A 1 1366 ? 142.916 202.952 109.224 1.00 77.27 2583 PRO A N 1
ATOM 8401 C CA . PRO A 1 1366 ? 141.832 203.946 109.308 1.00 76.92 2583 PRO A CA 1
ATOM 8402 C C . PRO A 1 1366 ? 140.724 203.746 108.288 1.00 78.54 2583 PRO A C 1
ATOM 8403 O O . PRO A 1 1366 ? 139.644 204.324 108.458 1.00 83.11 2583 PRO A O 1
ATOM 8407 N N . GLU A 1 1367 ? 140.952 202.959 107.235 1.00 76.85 2584 GLU A N 1
ATOM 8408 C CA . GLU A 1 1367 ? 139.908 202.691 106.254 1.00 76.85 2584 GLU A CA 1
ATOM 8409 C C . GLU A 1 1367 ? 138.804 201.791 106.794 1.00 74.43 2584 GLU A C 1
ATOM 8410 O O . GLU A 1 1367 ? 137.736 201.716 106.178 1.00 76.88 2584 GLU A O 1
ATOM 8416 N N . PHE A 1 1368 ? 139.030 201.114 107.916 1.00 71.61 2585 PHE A N 1
ATOM 8417 C CA . PHE A 1 1368 ? 138.032 200.278 108.568 1.00 72.60 2585 PHE A CA 1
ATOM 8418 C C . PHE A 1 1368 ? 137.840 200.707 110.016 1.00 73.04 2585 PHE A C 1
ATOM 8419 O O . PHE A 1 1368 ? 137.642 199.880 110.907 1.00 73.29 2585 PHE A O 1
ATOM 8427 N N . ARG A 1 1369 ? 137.899 202.019 110.259 1.00 75.69 2586 ARG A N 1
ATOM 8428 C CA . ARG A 1 1369 ? 137.824 202.548 111.617 1.00 70.64 2586 ARG A CA 1
ATOM 8429 C C . ARG A 1 1369 ? 136.447 202.333 112.237 1.00 69.56 2586 ARG A C 1
ATOM 8430 O O . ARG A 1 1369 ? 136.332 202.178 113.458 1.00 74.78 2586 ARG A O 1
ATOM 8438 N N . SER A 1 1370 ? 135.400 202.285 111.418 1.00 65.05 2587 SER A N 1
ATOM 8439 C CA . SER A 1 1370 ? 134.037 202.176 111.919 1.00 64.77 2587 SER A CA 1
ATOM 8440 C C . SER A 1 1370 ? 133.656 200.760 112.335 1.00 67.42 2587 SER A C 1
ATOM 8441 O O . SER A 1 1370 ? 132.524 200.553 112.787 1.00 72.73 2587 SER A O 1
ATOM 8444 N N . TYR A 1 1371 ? 134.555 199.788 112.198 1.00 64.69 2588 TYR A N 1
ATOM 8445 C CA . TYR A 1 1371 ? 134.247 198.395 112.493 1.00 67.88 2588 TYR A CA 1
ATOM 8446 C C . TYR A 1 1371 ? 134.725 197.956 113.873 1.00 64.07 2588 TYR A C 1
ATOM 8447 O O . TYR A 1 1371 ? 134.634 196.765 114.198 1.00 62.86 2588 TYR A O 1
ATOM 8456 N N . THR A 1 1372 ? 135.207 198.891 114.697 1.00 60.05 2589 THR A N 1
ATOM 8457 C CA . THR A 1 1372 ? 135.666 198.546 116.040 1.00 53.31 2589 THR A CA 1
ATOM 8458 C C . THR A 1 1372 ? 134.527 198.015 116.901 1.00 55.74 2589 THR A C 1
ATOM 8459 O O . THR A 1 1372 ? 134.702 197.033 117.633 1.00 58.55 2589 THR A O 1
ATOM 8463 N N . GLU A 1 1373 ? 133.355 198.650 116.821 1.00 61.92 2590 GLU A N 1
ATOM 8464 C CA . GLU A 1 1373 ? 132.188 198.179 117.566 1.00 61.79 2590 GLU A CA 1
ATOM 8465 C C . GLU A 1 1373 ? 131.760 196.764 117.167 1.00 61.48 2590 GLU A C 1
ATOM 8466 O O . GLU A 1 1373 ? 131.595 195.928 118.074 1.00 60.19 2590 GLU A O 1
ATOM 8472 N N . PRO A 1 1374 ? 131.590 196.406 115.877 1.00 59.64 2591 PRO A N 1
ATOM 8473 C CA . PRO A 1 1374 ? 131.249 195.004 115.586 1.00 58.79 2591 PRO A CA 1
ATOM 8474 C C . PRO A 1 1374 ? 132.367 194.011 115.858 1.00 54.92 2591 PRO A C 1
ATOM 8475 O O . PRO A 1 1374 ? 132.056 192.898 116.292 1.00 55.99 2591 PRO A O 1
ATOM 8479 N N . PHE A 1 1375 ? 133.645 194.356 115.631 1.00 53.03 2592 PHE A N 1
ATOM 8480 C CA . PHE A 1 1375 ? 134.714 193.424 116.003 1.00 52.74 2592 PHE A CA 1
ATOM 8481 C C . PHE A 1 1375 ? 134.747 193.162 117.507 1.00 52.89 2592 PHE A C 1
ATOM 8482 O O . PHE A 1 1375 ? 134.911 192.012 117.935 1.00 54.08 2592 PHE A O 1
ATOM 8490 N N . ALA A 1 1376 ? 134.563 194.199 118.328 1.00 49.73 2593 ALA A N 1
ATOM 8491 C CA . ALA A 1 1376 ? 134.616 193.990 119.771 1.00 43.21 2593 ALA A CA 1
ATOM 8492 C C . ALA A 1 1376 ? 133.387 193.246 120.277 1.00 49.37 2593 ALA A C 1
ATOM 8493 O O . ALA A 1 1376 ? 133.504 192.380 121.155 1.00 49.52 2593 ALA A O 1
ATOM 8495 N N . ARG A 1 1377 ? 132.202 193.559 119.736 1.00 50.36 2594 ARG A N 1
ATOM 8496 C CA . ARG A 1 1377 ? 131.012 192.793 120.097 1.00 48.40 2594 ARG A CA 1
ATOM 8497 C C . ARG A 1 1377 ? 131.138 191.336 119.673 1.00 44.97 2594 ARG A C 1
ATOM 8498 O O . ARG A 1 1377 ? 130.719 190.436 120.409 1.00 41.95 2594 ARG A O 1
ATOM 8506 N N . ALA A 1 1378 ? 131.719 191.086 118.495 1.00 44.58 2595 ALA A N 1
ATOM 8507 C CA . ALA A 1 1378 ? 131.921 189.720 118.030 1.00 40.18 2595 ALA A CA 1
ATOM 8508 C C . ALA A 1 1378 ? 132.885 188.964 118.930 1.00 43.55 2595 ALA A C 1
ATOM 8509 O O . ALA A 1 1378 ? 132.644 187.799 119.263 1.00 46.24 2595 ALA A O 1
ATOM 8511 N N . SER A 1 1379 ? 133.973 189.618 119.350 1.00 39.33 2596 SER A N 1
ATOM 8512 C CA . SER A 1 1379 ? 134.931 188.976 120.247 1.00 35.71 2596 SER A CA 1
ATOM 8513 C C . SER A 1 1379 ? 134.305 188.648 121.599 1.00 38.86 2596 SER A C 1
ATOM 8514 O O . SER A 1 1379 ? 134.483 187.540 122.121 1.00 35.50 2596 SER A O 1
ATOM 8517 N N . VAL A 1 1380 ? 133.553 189.593 122.173 1.00 41.26 2597 VAL A N 1
ATOM 8518 C CA . VAL A 1 1380 ? 132.953 189.366 123.487 1.00 34.91 2597 VAL A CA 1
ATOM 8519 C C . VAL A 1 1380 ? 131.863 188.300 123.410 1.00 40.71 2597 VAL A C 1
ATOM 8520 O O . VAL A 1 1380 ? 131.750 187.445 124.299 1.00 44.37 2597 VAL A O 1
ATOM 8524 N N . HIS A 1 1381 ? 131.065 188.308 122.336 1.00 42.14 2598 HIS A N 1
ATOM 8525 C CA . HIS A 1 1381 ? 130.044 187.280 122.164 1.00 40.96 2598 HIS A CA 1
ATOM 8526 C C . HIS A 1 1381 ? 130.667 185.909 121.941 1.00 43.40 2598 HIS A C 1
ATOM 8527 O O . HIS A 1 1381 ? 130.146 184.902 122.434 1.00 48.59 2598 HIS A O 1
ATOM 8534 N N . LEU A 1 1382 ? 131.782 185.850 121.208 1.00 38.73 2599 LEU A N 1
ATOM 8535 C CA . LEU A 1 1382 ? 132.484 184.587 121.015 1.00 34.96 2599 LEU A CA 1
ATOM 8536 C C . LEU A 1 1382 ? 133.041 184.053 122.326 1.00 35.34 2599 LEU A C 1
ATOM 8537 O O . LEU A 1 1382 ? 132.963 182.848 122.591 1.00 39.90 2599 LEU A O 1
ATOM 8542 N N . TYR A 1 1383 ? 133.602 184.936 123.158 1.00 34.97 2600 TYR A N 1
ATOM 8543 C CA . TYR A 1 1383 ? 134.092 184.516 124.469 1.00 31.01 2600 TYR A CA 1
ATOM 8544 C C . TYR A 1 1383 ? 132.956 184.007 125.349 1.00 31.48 2600 TYR A C 1
ATOM 8545 O O . TYR A 1 1383 ? 133.093 182.973 126.016 1.00 27.65 2600 TYR A O 1
ATOM 8554 N N . ASN A 1 1384 ? 131.822 184.717 125.353 1.00 36.51 2601 ASN A N 1
ATOM 8555 C CA . ASN A 1 1384 ? 130.678 184.304 126.162 1.00 36.04 2601 ASN A CA 1
ATOM 8556 C C . ASN A 1 1384 ? 130.121 182.967 125.693 1.00 39.80 2601 ASN A C 1
ATOM 8557 O O . ASN A 1 1384 ? 129.786 182.102 126.512 1.00 39.97 2601 ASN A O 1
ATOM 8562 N N . GLU A 1 1385 ? 130.039 182.771 124.376 1.00 42.02 2602 GLU A N 1
ATOM 8563 C CA . GLU A 1 1385 ? 129.523 181.519 123.837 1.00 41.21 2602 GLU A CA 1
ATOM 8564 C C . GLU A 1 1385 ? 130.471 180.357 124.105 1.00 40.80 2602 GLU A C 1
ATOM 8565 O O . GLU A 1 1385 ? 130.020 179.252 124.419 1.00 45.02 2602 GLU A O 1
ATOM 8571 N N . CYS A 1 1386 ? 131.785 180.582 123.988 1.00 37.40 2603 CYS A N 1
ATOM 8572 C CA . CYS A 1 1386 ? 132.750 179.529 124.297 1.00 31.75 2603 CYS A CA 1
ATOM 8573 C C . CYS A 1 1386 ? 132.706 179.152 125.771 1.00 33.28 2603 CYS A C 1
ATOM 8574 O O . CYS A 1 1386 ? 132.768 177.965 126.118 1.00 35.05 2603 CYS A O 1
ATOM 8577 N N . LYS A 1 1387 ? 132.592 180.151 126.652 1.00 37.91 2604 LYS A N 1
ATOM 8578 C CA . LYS A 1 1387 ? 132.492 179.886 128.083 1.00 35.38 2604 LYS A CA 1
ATOM 8579 C C . LYS A 1 1387 ? 131.205 179.141 128.423 1.00 40.51 2604 LYS A C 1
ATOM 8580 O O . LYS A 1 1387 ? 131.199 178.269 129.299 1.00 38.50 2604 LYS A O 1
ATOM 8586 N N . ALA A 1 1388 ? 130.105 179.471 127.740 1.00 40.20 2605 ALA A N 1
ATOM 8587 C CA . ALA A 1 1388 ? 128.847 178.775 127.988 1.00 39.36 2605 ALA A CA 1
ATOM 8588 C C . ALA A 1 1388 ? 128.883 177.343 127.467 1.00 41.59 2605 ALA A C 1
ATOM 8589 O O . ALA A 1 1388 ? 128.383 176.425 128.128 1.00 44.29 2605 ALA A O 1
ATOM 8591 N N . ARG A 1 1389 ? 129.468 177.128 126.287 1.00 40.21 2606 ARG A N 1
ATOM 8592 C CA . ARG A 1 1389 ? 129.448 175.806 125.670 1.00 35.82 2606 ARG A CA 1
ATOM 8593 C C . ARG A 1 1389 ? 130.464 174.868 126.311 1.00 41.80 2606 ARG A C 1
ATOM 8594 O O . ARG A 1 1389 ? 130.098 173.833 126.876 1.00 48.84 2606 ARG A O 1
ATOM 8602 N N . TYR A 1 1390 ? 131.746 175.213 126.231 1.00 41.63 2607 TYR A N 1
ATOM 8603 C CA . TYR A 1 1390 ? 132.813 174.322 126.670 1.00 41.38 2607 TYR A CA 1
ATOM 8604 C C . TYR A 1 1390 ? 133.123 174.616 128.132 1.00 46.50 2607 TYR A C 1
ATOM 8605 O O . TYR A 1 1390 ? 133.706 175.656 128.455 1.00 46.10 2607 TYR A O 1
ATOM 8614 N N . SER A 1 1391 ? 132.732 173.704 129.012 1.00 49.89 2608 SER A N 1
ATOM 8615 C CA . SER A 1 1391 ? 132.843 173.893 130.450 1.00 53.60 2608 SER A CA 1
ATOM 8616 C C . SER A 1 1391 ? 133.699 172.788 131.061 1.00 53.28 2608 SER A C 1
ATOM 8617 O O . SER A 1 1391 ? 134.237 171.925 130.364 1.00 52.56 2608 SER A O 1
ATOM 8620 N N . THR A 1 1392 ? 133.821 172.837 132.390 1.00 55.15 2609 THR A N 1
ATOM 8621 C CA . THR A 1 1392 ? 134.592 171.837 133.120 1.00 54.21 2609 THR A CA 1
ATOM 8622 C C . THR A 1 1392 ? 133.912 170.471 133.071 1.00 55.60 2609 THR A C 1
ATOM 8623 O O . THR A 1 1392 ? 134.595 169.438 133.035 1.00 58.72 2609 THR A O 1
ATOM 8627 N N . GLY A 1 1393 ? 132.576 170.453 132.990 1.00 56.95 2610 GLY A N 1
ATOM 8628 C CA . GLY A 1 1393 ? 131.842 169.197 132.940 1.00 56.79 2610 GLY A CA 1
ATOM 8629 C C . GLY A 1 1393 ? 132.167 168.343 131.730 1.00 61.97 2610 GLY A C 1
ATOM 8630 O O . GLY A 1 1393 ? 132.057 167.116 131.786 1.00 66.56 2610 GLY A O 1
ATOM 8631 N N . LEU A 1 1394 ? 132.562 168.972 130.621 1.00 60.65 2611 LEU A N 1
ATOM 8632 C CA . LEU A 1 1394 ? 133.098 168.211 129.498 1.00 60.44 2611 LEU A CA 1
ATOM 8633 C C . LEU A 1 1394 ? 134.516 167.743 129.795 1.00 55.51 2611 LEU A C 1
ATOM 8634 O O . LEU A 1 1394 ? 134.768 166.543 129.951 1.00 55.10 2611 LEU A O 1
ATOM 8639 N N . GLN A 1 1395 ? 135.456 168.683 129.899 1.00 53.73 2612 GLN A N 1
ATOM 8640 C CA . GLN A 1 1395 ? 136.832 168.377 130.263 1.00 52.71 2612 GLN A CA 1
ATOM 8641 C C . GLN A 1 1395 ? 137.371 169.485 131.156 1.00 52.87 2612 GLN A C 1
ATOM 8642 O O . GLN A 1 1395 ? 136.891 170.619 131.122 1.00 51.16 2612 GLN A O 1
ATOM 8648 N N . SER A 1 1396 ? 138.393 169.142 131.941 1.00 52.22 2613 SER A N 1
ATOM 8649 C CA . SER A 1 1396 ? 138.834 169.995 133.037 1.00 51.50 2613 SER A CA 1
ATOM 8650 C C . SER A 1 1396 ? 139.582 171.242 132.582 1.00 51.60 2613 SER A C 1
ATOM 8651 O O . SER A 1 1396 ? 139.610 172.227 133.326 1.00 55.56 2613 SER A O 1
ATOM 8654 N N . HIS A 1 1397 ? 140.191 171.237 131.398 1.00 49.70 2614 HIS A N 1
ATOM 8655 C CA . HIS A 1 1397 ? 141.001 172.368 130.968 1.00 44.26 2614 HIS A CA 1
ATOM 8656 C C . HIS A 1 1397 ? 140.223 173.364 130.119 1.00 42.55 2614 HIS A C 1
ATOM 8657 O O . HIS A 1 1397 ? 140.826 174.285 129.560 1.00 39.69 2614 HIS A O 1
ATOM 8664 N N . TYR A 1 1398 ? 138.904 173.205 130.009 1.00 42.40 2615 TYR A N 1
ATOM 8665 C CA . TYR A 1 1398 ? 138.068 174.133 129.244 1.00 38.52 2615 TYR A CA 1
ATOM 8666 C C . TYR A 1 1398 ? 137.712 175.337 130.118 1.00 43.49 2615 TYR A C 1
ATOM 8667 O O . TYR A 1 1398 ? 136.570 175.539 130.533 1.00 48.36 2615 TYR A O 1
ATOM 8676 N N . LEU A 1 1399 ? 138.729 176.148 130.397 1.00 41.09 2616 LEU A N 1
ATOM 8677 C CA . LEU A 1 1399 ? 138.585 177.327 131.239 1.00 39.86 2616 LEU A CA 1
ATOM 8678 C C . LEU A 1 1399 ? 138.841 178.572 130.404 1.00 41.28 2616 LEU A C 1
ATOM 8679 O O . LEU A 1 1399 ? 139.885 178.685 129.754 1.00 39.91 2616 LEU A O 1
ATOM 8684 N N . PHE A 1 1400 ? 137.892 179.502 130.429 1.00 40.84 2617 PHE A N 1
ATOM 8685 C CA . PHE A 1 1400 ? 137.974 180.732 129.660 1.00 33.91 2617 PHE A CA 1
ATOM 8686 C C . PHE A 1 1400 ? 137.859 181.930 130.593 1.00 38.49 2617 PHE A C 1
ATOM 8687 O O . PHE A 1 1400 ? 137.315 181.838 131.696 1.00 42.85 2617 PHE A O 1
ATOM 8695 N N . SER A 1 1401 ? 138.384 183.058 130.132 1.00 36.84 2618 SER A N 1
ATOM 8696 C CA . SER A 1 1401 ? 138.504 184.258 130.947 1.00 30.40 2618 SER A CA 1
ATOM 8697 C C . SER A 1 1401 ? 138.684 185.442 130.008 1.00 29.30 2618 SER A C 1
ATOM 8698 O O . SER A 1 1401 ? 138.857 185.258 128.796 1.00 36.60 2618 SER A O 1
ATOM 8701 N N . PRO A 1 1402 ? 138.621 186.675 130.524 1.00 25.05 2619 PRO A N 1
ATOM 8702 C CA . PRO A 1 1402 ? 139.031 187.830 129.706 1.00 25.46 2619 PRO A CA 1
ATOM 8703 C C . PRO A 1 1402 ? 140.501 187.820 129.295 1.00 31.36 2619 PRO A C 1
ATOM 8704 O O . PRO A 1 1402 ? 140.880 188.610 128.419 1.00 35.03 2619 PRO A O 1
ATOM 8708 N N . ARG A 1 1403 ? 141.338 186.972 129.899 1.00 31.32 2620 ARG A N 1
ATOM 8709 C CA . ARG A 1 1403 ? 142.691 186.778 129.389 1.00 28.79 2620 ARG A CA 1
ATOM 8710 C C . ARG A 1 1403 ? 142.677 186.220 127.972 1.00 29.71 2620 ARG A C 1
ATOM 8711 O O . ARG A 1 1403 ? 143.561 186.542 127.173 1.00 37.30 2620 ARG A O 1
ATOM 8719 N N . GLU A 1 1404 ? 141.677 185.402 127.638 1.00 30.47 2621 GLU A N 1
ATOM 8720 C CA . GLU A 1 1404 ? 141.531 184.923 126.267 1.00 29.80 2621 GLU A CA 1
ATOM 8721 C C . GLU A 1 1404 ? 141.191 186.061 125.313 1.00 30.83 2621 GLU A C 1
ATOM 8722 O O . GLU A 1 1404 ? 141.691 186.102 124.183 1.00 35.43 2621 GLU A O 1
ATOM 8728 N N . LEU A 1 1405 ? 140.346 186.998 125.750 1.00 27.63 2622 LEU A N 1
ATOM 8729 C CA . LEU A 1 1405 ? 140.030 188.161 124.925 1.00 24.21 2622 LEU A CA 1
ATOM 8730 C C . LEU A 1 1405 ? 141.244 189.063 124.751 1.00 25.14 2622 LEU A C 1
ATOM 8731 O O . LEU A 1 1405 ? 141.454 189.630 123.672 1.00 29.31 2622 LEU A O 1
ATOM 8736 N N . THR A 1 1406 ? 142.047 189.213 125.807 1.00 26.22 2623 THR A N 1
ATOM 8737 C CA . THR A 1 1406 ? 143.294 189.968 125.701 1.00 27.95 2623 THR A CA 1
ATOM 8738 C C . THR A 1 1406 ? 144.265 189.299 124.733 1.00 29.15 2623 THR A C 1
ATOM 8739 O O . THR A 1 1406 ? 144.921 189.977 123.932 1.00 34.29 2623 THR A O 1
ATOM 8743 N N . ARG A 1 1407 ? 144.357 187.967 124.786 1.00 28.93 2624 ARG A N 1
ATOM 8744 C CA . ARG A 1 1407 ? 145.182 187.228 123.836 1.00 25.50 2624 ARG A CA 1
ATOM 8745 C C . ARG A 1 1407 ? 144.686 187.417 122.409 1.00 29.08 2624 ARG A C 1
ATOM 8746 O O . ARG A 1 1407 ? 145.490 187.555 121.481 1.00 33.82 2624 ARG A O 1
ATOM 8754 N N . LEU A 1 1408 ? 143.363 187.420 122.220 1.00 26.23 2625 LEU A N 1
ATOM 8755 C CA . LEU A 1 1408 ? 142.793 187.649 120.895 1.00 26.68 2625 LEU A CA 1
ATOM 8756 C C . LEU A 1 1408 ? 143.128 189.042 120.380 1.00 32.56 2625 LEU A C 1
ATOM 8757 O O . LEU A 1 1408 ? 143.497 189.206 119.212 1.00 41.37 2625 LEU A O 1
ATOM 8762 N N . VAL A 1 1409 ? 143.029 190.050 121.249 1.00 32.74 2626 VAL A N 1
ATOM 8763 C CA . VAL A 1 1409 ? 143.356 191.424 120.871 1.00 30.93 2626 VAL A CA 1
ATOM 8764 C C . VAL A 1 1409 ? 144.830 191.548 120.498 1.00 34.83 2626 VAL A C 1
ATOM 8765 O O . VAL A 1 1409 ? 145.180 192.149 119.473 1.00 43.00 2626 VAL A O 1
ATOM 8769 N N . ARG A 1 1410 ? 145.714 190.962 121.312 1.00 33.19 2627 ARG A N 1
ATOM 8770 C CA . ARG A 1 1410 ? 147.147 191.035 121.038 1.00 32.90 2627 ARG A CA 1
ATOM 8771 C C . ARG A 1 1410 ? 147.512 190.303 119.753 1.00 37.75 2627 ARG A C 1
ATOM 8772 O O . ARG A 1 1410 ? 148.325 190.798 118.964 1.00 40.74 2627 ARG A O 1
ATOM 8780 N N . GLY A 1 1411 ? 146.920 189.128 119.520 1.00 37.11 2628 GLY A N 1
ATOM 8781 C CA . GLY A 1 1411 ? 147.206 188.394 118.300 1.00 38.11 2628 GLY A CA 1
ATOM 8782 C C . GLY A 1 1411 ? 146.696 189.097 117.058 1.00 39.21 2628 GLY A C 1
ATOM 8783 O O . GLY A 1 1411 ? 147.377 189.125 116.028 1.00 46.61 2628 GLY A O 1
ATOM 8784 N N . VAL A 1 1412 ? 145.495 189.682 117.142 1.00 36.72 2629 VAL A N 1
ATOM 8785 C CA . VAL A 1 1412 ? 144.945 190.439 116.022 1.00 35.92 2629 VAL A CA 1
ATOM 8786 C C . VAL A 1 1412 ? 145.817 191.650 115.717 1.00 41.06 2629 VAL A C 1
ATOM 8787 O O . VAL A 1 1412 ? 146.125 191.926 114.549 1.00 50.29 2629 VAL A O 1
ATOM 8791 N N . TYR A 1 1413 ? 146.266 192.366 116.757 1.00 41.28 2630 TYR A N 1
ATOM 8792 C CA . TYR A 1 1413 ? 147.151 193.507 116.534 1.00 43.34 2630 TYR A CA 1
ATOM 8793 C C . TYR A 1 1413 ? 148.468 193.071 115.907 1.00 44.68 2630 TYR A C 1
ATOM 8794 O O . TYR A 1 1413 ? 148.964 193.722 114.984 1.00 49.61 2630 TYR A O 1
ATOM 8803 N N . THR A 1 1414 ? 149.067 191.993 116.423 1.00 41.97 2631 THR A N 1
ATOM 8804 C CA . THR A 1 1414 ? 150.356 191.543 115.906 1.00 39.11 2631 THR A CA 1
ATOM 8805 C C . THR A 1 1414 ? 150.246 191.136 114.445 1.00 44.13 2631 THR A C 1
ATOM 8806 O O . THR A 1 1414 ? 151.073 191.535 113.617 1.00 55.88 2631 THR A O 1
ATOM 8810 N N . ALA A 1 1415 ? 149.193 190.393 114.103 1.00 41.96 2632 ALA A N 1
ATOM 8811 C CA . ALA A 1 1415 ? 149.022 189.933 112.733 1.00 44.12 2632 ALA A CA 1
ATOM 8812 C C . ALA A 1 1415 ? 148.667 191.071 111.783 1.00 49.53 2632 ALA A C 1
ATOM 8813 O O . ALA A 1 1415 ? 149.015 191.011 110.598 1.00 54.35 2632 ALA A O 1
ATOM 8815 N N . ILE A 1 1416 ? 147.973 192.105 112.268 1.00 45.05 2633 ILE A N 1
ATOM 8816 C CA . ILE A 1 1416 ? 147.750 193.291 111.445 1.00 39.41 2633 ILE A CA 1
ATOM 8817 C C . ILE A 1 1416 ? 149.051 194.066 111.263 1.00 41.89 2633 ILE A C 1
ATOM 8818 O O . ILE A 1 1416 ? 149.355 194.551 110.166 1.00 48.82 2633 ILE A O 1
ATOM 8823 N N . ASN A 1 1417 ? 149.854 194.160 112.326 1.00 41.47 2634 ASN A N 1
ATOM 8824 C CA . ASN A 1 1417 ? 151.050 194.996 112.308 1.00 46.66 2634 ASN A CA 1
ATOM 8825 C C . ASN A 1 1417 ? 152.128 194.422 111.399 1.00 51.25 2634 ASN A C 1
ATOM 8826 O O . ASN A 1 1417 ? 152.737 195.154 110.609 1.00 61.68 2634 ASN A O 1
ATOM 8831 N N . THR A 1 1418 ? 152.387 193.117 111.488 1.00 50.22 2635 THR A N 1
ATOM 8832 C CA . THR A 1 1418 ? 153.415 192.516 110.650 1.00 52.19 2635 THR A CA 1
ATOM 8833 C C . THR A 1 1418 ? 152.857 191.965 109.340 1.00 54.17 2635 THR A C 1
ATOM 8834 O O . THR A 1 1418 ? 153.533 191.175 108.672 1.00 61.27 2635 THR A O 1
ATOM 8838 N N . GLY A 1 1419 ? 151.660 192.388 108.943 1.00 52.12 2636 GLY A N 1
ATOM 8839 C CA . GLY A 1 1419 ? 151.057 191.927 107.716 1.00 54.65 2636 GLY A CA 1
ATOM 8840 C C . GLY A 1 1419 ? 150.934 193.012 106.664 1.00 62.05 2636 GLY A C 1
ATOM 8841 O O . GLY A 1 1419 ? 151.247 194.182 106.902 1.00 64.30 2636 GLY A O 1
ATOM 8842 N N . PRO A 1 1420 ? 150.466 192.635 105.467 1.00 65.93 2637 PRO A N 1
ATOM 8843 C CA . PRO A 1 1420 ? 150.301 193.616 104.386 1.00 67.42 2637 PRO A CA 1
ATOM 8844 C C . PRO A 1 1420 ? 149.040 194.451 104.537 1.00 71.42 2637 PRO A C 1
ATOM 8845 O O . PRO A 1 1420 ? 148.388 194.415 105.586 1.00 76.07 2637 PRO A O 1
ATOM 8849 N N . ARG A 1 1421 ? 148.716 195.230 103.504 1.00 71.79 2638 ARG A N 1
ATOM 8850 C CA . ARG A 1 1421 ? 147.482 196.006 103.494 1.00 76.18 2638 ARG A CA 1
ATOM 8851 C C . ARG A 1 1421 ? 146.270 195.088 103.579 1.00 74.19 2638 ARG A C 1
ATOM 8852 O O . ARG A 1 1421 ? 146.183 194.081 102.871 1.00 73.79 2638 ARG A O 1
ATOM 8860 N N . GLN A 1 1422 ? 145.333 195.442 104.452 1.00 74.80 2639 GLN A N 1
ATOM 8861 C CA . GLN A 1 1422 ? 144.213 194.588 104.804 1.00 68.49 2639 GLN A CA 1
ATOM 8862 C C . GLN A 1 1422 ? 142.934 195.086 104.144 1.00 68.66 2639 GLN A C 1
ATOM 8863 O O . GLN A 1 1422 ? 142.714 196.293 104.011 1.00 77.23 2639 GLN A O 1
ATOM 8869 N N . THR A 1 1423 ? 142.098 194.145 103.724 1.00 64.77 2640 THR A N 1
ATOM 8870 C CA . THR A 1 1423 ? 140.734 194.424 103.303 1.00 63.70 2640 THR A CA 1
ATOM 8871 C C . THR A 1 1423 ? 139.774 193.886 104.359 1.00 62.51 2640 THR A C 1
ATOM 8872 O O . THR A 1 1423 ? 140.191 193.322 105.372 1.00 62.11 2640 THR A O 1
ATOM 8876 N N . LEU A 1 1424 ? 138.475 194.084 104.124 1.00 60.67 2641 LEU A N 1
ATOM 8877 C CA . LEU A 1 1424 ? 137.470 193.653 105.093 1.00 59.44 2641 LEU A CA 1
ATOM 8878 C C . LEU A 1 1424 ? 137.417 192.134 105.205 1.00 58.41 2641 LEU A C 1
ATOM 8879 O O . LEU A 1 1424 ? 137.337 191.589 106.315 1.00 61.97 2641 LEU A O 1
ATOM 8884 N N . ARG A 1 1425 ? 137.460 191.439 104.064 1.00 56.03 2642 ARG A N 1
ATOM 8885 C CA . ARG A 1 1425 ? 137.457 189.980 104.071 1.00 55.02 2642 ARG A CA 1
ATOM 8886 C C . ARG A 1 1425 ? 138.702 189.427 104.749 1.00 51.90 2642 ARG A C 1
ATOM 8887 O O . ARG A 1 1425 ? 138.619 188.479 105.539 1.00 50.49 2642 ARG A O 1
ATOM 8895 N N . SER A 1 1426 ? 139.864 190.020 104.463 1.00 54.63 2643 SER A N 1
ATOM 8896 C CA . SER A 1 1426 ? 141.104 189.573 105.090 1.00 56.32 2643 SER A CA 1
ATOM 8897 C C . SER A 1 1426 ? 141.101 189.852 106.587 1.00 56.84 2643 SER A C 1
ATOM 8898 O O . SER A 1 1426 ? 141.612 189.047 107.369 1.00 54.27 2643 SER A O 1
ATOM 8901 N N . LEU A 1 1427 ? 140.518 190.979 107.006 1.00 59.72 2644 LEU A N 1
ATOM 8902 C CA . LEU A 1 1427 ? 140.425 191.292 108.430 1.00 57.39 2644 LEU A CA 1
ATOM 8903 C C . LEU A 1 1427 ? 139.514 190.311 109.159 1.00 53.19 2644 LEU A C 1
ATOM 8904 O O . LEU A 1 1427 ? 139.845 189.850 110.260 1.00 54.79 2644 LEU A O 1
ATOM 8909 N N . ILE A 1 1428 ? 138.367 189.978 108.560 1.00 48.62 2645 ILE A N 1
ATOM 8910 C CA . ILE A 1 1428 ? 137.452 189.027 109.185 1.00 44.68 2645 ILE A CA 1
ATOM 8911 C C . ILE A 1 1428 ? 138.079 187.637 109.243 1.00 45.76 2645 ILE A C 1
ATOM 8912 O O . ILE A 1 1428 ? 137.986 186.942 110.264 1.00 48.30 2645 ILE A O 1
ATOM 8917 N N . ARG A 1 1429 ? 138.757 187.223 108.165 1.00 47.23 2646 ARG A N 1
ATOM 8918 C CA . ARG A 1 1429 ? 139.433 185.929 108.160 1.00 44.71 2646 ARG A CA 1
ATOM 8919 C C . ARG A 1 1429 ? 140.587 185.887 109.152 1.00 44.50 2646 ARG A C 1
ATOM 8920 O O . ARG A 1 1429 ? 140.836 184.845 109.764 1.00 48.84 2646 ARG A O 1
ATOM 8928 N N . LEU A 1 1430 ? 141.292 187.005 109.330 1.00 44.53 2647 LEU A N 1
ATOM 8929 C CA . LEU A 1 1430 ? 142.371 187.070 110.308 1.00 43.41 2647 LEU A CA 1
ATOM 8930 C C . LEU A 1 1430 ? 141.838 186.977 111.732 1.00 41.95 2647 LEU A C 1
ATOM 8931 O O . LEU A 1 1430 ? 142.433 186.302 112.584 1.00 39.40 2647 LEU A O 1
ATOM 8936 N N . TRP A 1 1431 ? 140.719 187.655 112.005 1.00 39.43 2648 TRP A N 1
ATOM 8937 C CA . TRP A 1 1431 ? 140.073 187.532 113.307 1.00 33.61 2648 TRP A CA 1
ATOM 8938 C C . TRP A 1 1431 ? 139.604 186.105 113.552 1.00 38.95 2648 TRP A C 1
ATOM 8939 O O . TRP A 1 1431 ? 139.731 185.588 114.667 1.00 42.66 2648 TRP A O 1
ATOM 8950 N N . ALA A 1 1432 ? 139.076 185.447 112.516 1.00 38.41 2649 ALA A N 1
ATOM 8951 C CA . ALA A 1 1432 ? 138.660 184.053 112.646 1.00 37.08 2649 ALA A CA 1
ATOM 8952 C C . ALA A 1 1432 ? 139.849 183.131 112.898 1.00 42.96 2649 ALA A C 1
ATOM 8953 O O . ALA A 1 1432 ? 139.751 182.189 113.690 1.00 48.99 2649 ALA A O 1
ATOM 8955 N N . TYR A 1 1433 ? 140.979 183.390 112.235 1.00 38.11 2650 TYR A N 1
ATOM 8956 C CA . TYR A 1 1433 ? 142.178 182.580 112.438 1.00 34.93 2650 TYR A CA 1
ATOM 8957 C C . TYR A 1 1433 ? 142.711 182.726 113.858 1.00 35.94 2650 TYR A C 1
ATOM 8958 O O . TYR A 1 1433 ? 143.054 181.730 114.509 1.00 39.30 2650 TYR A O 1
ATOM 8967 N N . GLU A 1 1434 ? 142.785 183.963 114.357 1.00 39.52 2651 GLU A N 1
ATOM 8968 C CA . GLU A 1 1434 ? 143.258 184.176 115.722 1.00 37.55 2651 GLU A CA 1
ATOM 8969 C C . GLU A 1 1434 ? 142.280 183.604 116.740 1.00 35.77 2651 GLU A C 1
ATOM 8970 O O . GLU A 1 1434 ? 142.695 183.047 117.765 1.00 40.14 2651 GLU A O 1
ATOM 8976 N N . ALA A 1 1435 ? 140.978 183.713 116.459 1.00 34.26 2652 ALA A N 1
ATOM 8977 C CA . ALA A 1 1435 ? 139.968 183.101 117.311 1.00 31.82 2652 ALA A CA 1
ATOM 8978 C C . ALA A 1 1435 ? 140.134 181.590 117.360 1.00 35.51 2652 ALA A C 1
ATOM 8979 O O . ALA A 1 1435 ? 140.000 180.986 118.427 1.00 36.54 2652 ALA A O 1
ATOM 8981 N N . TRP A 1 1436 ? 140.444 180.971 116.218 1.00 36.56 2653 TRP A N 1
ATOM 8982 C CA . TRP A 1 1436 ? 140.731 179.540 116.187 1.00 33.97 2653 TRP A CA 1
ATOM 8983 C C . TRP A 1 1436 ? 141.932 179.204 117.061 1.00 32.70 2653 TRP A C 1
ATOM 8984 O O . TRP A 1 1436 ? 141.833 178.383 117.983 1.00 34.05 2653 TRP A O 1
ATOM 8995 N N . ARG A 1 1437 ? 143.055 179.892 116.833 1.00 35.82 2654 ARG A N 1
ATOM 8996 C CA . ARG A 1 1437 ? 144.301 179.548 117.514 1.00 32.55 2654 ARG A CA 1
ATOM 8997 C C . ARG A 1 1437 ? 144.288 179.892 118.996 1.00 28.05 2654 ARG A C 1
ATOM 8998 O O . ARG A 1 1437 ? 145.151 179.408 119.735 1.00 30.73 2654 ARG A O 1
ATOM 9006 N N . ILE A 1 1438 ? 143.344 180.709 119.452 1.00 31.55 2655 ILE A N 1
ATOM 9007 C CA . ILE A 1 1438 ? 143.297 181.135 120.841 1.00 32.92 2655 ILE A CA 1
ATOM 9008 C C . ILE A 1 1438 ? 142.176 180.448 121.616 1.00 32.20 2655 ILE A C 1
ATOM 9009 O O . ILE A 1 1438 ? 142.373 180.054 122.768 1.00 35.52 2655 ILE A O 1
ATOM 9014 N N . PHE A 1 1439 ? 141.017 180.232 120.996 1.00 29.91 2656 PHE A N 1
ATOM 9015 C CA . PHE A 1 1439 ? 139.901 179.625 121.702 1.00 26.37 2656 PHE A CA 1
ATOM 9016 C C . PHE A 1 1439 ? 139.787 178.123 121.484 1.00 32.66 2656 PHE A C 1
ATOM 9017 O O . PHE A 1 1439 ? 139.300 177.420 122.376 1.00 37.79 2656 PHE A O 1
ATOM 9025 N N . ALA A 1 1440 ? 140.214 177.597 120.329 1.00 32.19 2657 ALA A N 1
ATOM 9026 C CA . ALA A 1 1440 ? 139.860 176.228 119.980 1.00 31.47 2657 ALA A CA 1
ATOM 9027 C C . ALA A 1 1440 ? 141.049 175.328 119.672 1.00 34.57 2657 ALA A C 1
ATOM 9028 O O . ALA A 1 1440 ? 140.853 174.237 119.126 1.00 41.55 2657 ALA A O 1
ATOM 9030 N N . ASP A 1 1441 ? 142.270 175.741 119.997 1.00 32.03 2658 ASP A N 1
ATOM 9031 C CA . ASP A 1 1441 ? 143.387 174.811 119.918 1.00 32.76 2658 ASP A CA 1
ATOM 9032 C C . ASP A 1 1441 ? 143.396 173.833 121.082 1.00 38.59 2658 ASP A C 1
ATOM 9033 O O . ASP A 1 1441 ? 144.071 172.802 121.005 1.00 39.57 2658 ASP A O 1
ATOM 9038 N N . ARG A 1 1442 ? 142.665 174.139 122.150 1.00 37.57 2659 ARG A N 1
ATOM 9039 C CA . ARG A 1 1442 ? 142.513 173.250 123.290 1.00 33.70 2659 ARG A CA 1
ATOM 9040 C C . ARG A 1 1442 ? 141.343 172.291 123.140 1.00 37.38 2659 ARG A C 1
ATOM 9041 O O . ARG A 1 1442 ? 141.181 171.399 123.980 1.00 39.10 2659 ARG A O 1
ATOM 9049 N N . LEU A 1 1443 ? 140.526 172.453 122.103 1.00 35.87 2660 LEU A N 1
ATOM 9050 C CA . LEU A 1 1443 ? 139.385 171.573 121.903 1.00 37.48 2660 LEU A CA 1
ATOM 9051 C C . LEU A 1 1443 ? 139.849 170.195 121.451 1.00 40.21 2660 LEU A C 1
ATOM 9052 O O . LEU A 1 1443 ? 140.776 170.063 120.648 1.00 43.30 2660 LEU A O 1
ATOM 9057 N N . VAL A 1 1444 ? 139.197 169.163 121.976 1.00 42.21 2661 VAL A N 1
ATOM 9058 C CA . VAL A 1 1444 ? 139.588 167.784 121.725 1.00 49.37 2661 VAL A CA 1
ATOM 9059 C C . VAL A 1 1444 ? 138.639 167.093 120.755 1.00 54.16 2661 VAL A C 1
ATOM 9060 O O . VAL A 1 1444 ? 139.082 166.403 119.837 1.00 53.77 2661 VAL A O 1
ATOM 9064 N N . GLY A 1 1445 ? 137.337 167.275 120.939 1.00 50.49 2662 GLY A N 1
ATOM 9065 C CA . GLY A 1 1445 ? 136.381 166.582 120.110 1.00 52.72 2662 GLY A CA 1
ATOM 9066 C C . GLY A 1 1445 ? 136.235 167.217 118.742 1.00 59.89 2662 GLY A C 1
ATOM 9067 O O . GLY A 1 1445 ? 136.278 168.438 118.579 1.00 59.82 2662 GLY A O 1
ATOM 9068 N N . VAL A 1 1446 ? 136.064 166.352 117.741 1.00 59.13 2663 VAL A N 1
ATOM 9069 C CA . VAL A 1 1446 ? 135.753 166.817 116.394 1.00 56.31 2663 VAL A CA 1
ATOM 9070 C C . VAL A 1 1446 ? 134.384 167.484 116.379 1.00 58.13 2663 VAL A C 1
ATOM 9071 O O . VAL A 1 1446 ? 134.162 168.469 115.663 1.00 63.30 2663 VAL A O 1
ATOM 9075 N N . LYS A 1 1447 ? 133.453 166.971 117.189 1.00 54.81 2664 LYS A N 1
ATOM 9076 C CA . LYS A 1 1447 ? 132.155 167.617 117.354 1.00 60.11 2664 LYS A CA 1
ATOM 9077 C C . LYS A 1 1447 ? 132.301 169.010 117.956 1.00 57.63 2664 LYS A C 1
ATOM 9078 O O . LYS A 1 1447 ? 131.630 169.952 117.522 1.00 61.39 2664 LYS A O 1
ATOM 9084 N N . GLU A 1 1448 ? 133.187 169.162 118.945 1.00 56.70 2665 GLU A N 1
ATOM 9085 C CA . GLU A 1 1448 ? 133.419 170.476 119.538 1.00 54.03 2665 GLU A CA 1
ATOM 9086 C C . GLU A 1 1448 ? 134.080 171.429 118.547 1.00 56.56 2665 GLU A C 1
ATOM 9087 O O . GLU A 1 1448 ? 133.767 172.625 118.528 1.00 56.85 2665 GLU A O 1
ATOM 9093 N N . LYS A 1 1449 ? 134.993 170.920 117.715 1.00 53.30 2666 LYS A N 1
ATOM 9094 C CA . LYS A 1 1449 ? 135.628 171.771 116.710 1.00 51.12 2666 LYS A CA 1
ATOM 9095 C C . LYS A 1 1449 ? 134.632 172.212 115.641 1.00 55.60 2666 LYS A C 1
ATOM 9096 O O . LYS A 1 1449 ? 134.660 173.368 115.197 1.00 59.15 2666 LYS A O 1
ATOM 9102 N N . ASN A 1 1450 ? 133.733 171.315 115.230 1.00 51.88 2667 ASN A N 1
ATOM 9103 C CA . ASN A 1 1450 ? 132.682 171.694 114.289 1.00 52.34 2667 ASN A CA 1
ATOM 9104 C C . ASN A 1 1450 ? 131.705 172.683 114.917 1.00 56.48 2667 ASN A C 1
ATOM 9105 O O . ASN A 1 1450 ? 131.207 173.591 114.237 1.00 60.32 2667 ASN A O 1
ATOM 9110 N N . SER A 1 1451 ? 131.418 172.519 116.212 1.00 51.16 2668 SER A N 1
ATOM 9111 C CA . SER A 1 1451 ? 130.565 173.473 116.912 1.00 50.63 2668 SER A CA 1
ATOM 9112 C C . SER A 1 1451 ? 131.219 174.846 116.986 1.00 50.74 2668 SER A C 1
ATOM 9113 O O . SER A 1 1451 ? 130.543 175.868 116.846 1.00 52.79 2668 SER A O 1
ATOM 9116 N N . PHE A 1 1452 ? 132.537 174.889 117.196 1.00 48.44 2669 PHE A N 1
ATOM 9117 C CA . PHE A 1 1452 ? 133.243 176.167 117.182 1.00 47.44 2669 PHE A CA 1
ATOM 9118 C C . PHE A 1 1452 ? 133.252 176.786 115.789 1.00 49.93 2669 PHE A C 1
ATOM 9119 O O . PHE A 1 1452 ? 133.192 178.013 115.652 1.00 50.54 2669 PHE A O 1
ATOM 9127 N N . GLU A 1 1453 ? 133.348 175.956 114.748 1.00 50.28 2670 GLU A N 1
ATOM 9128 C CA . GLU A 1 1453 ? 133.280 176.466 113.380 1.00 49.35 2670 GLU A CA 1
ATOM 9129 C C . GLU A 1 1453 ? 131.921 177.094 113.089 1.00 53.76 2670 GLU A C 1
ATOM 9130 O O . GLU A 1 1453 ? 131.834 178.198 112.532 1.00 57.54 2670 GLU A O 1
ATOM 9136 N N . GLN A 1 1454 ? 130.842 176.413 113.488 1.00 55.87 2671 GLN A N 1
ATOM 9137 C CA . GLN A 1 1454 ? 129.513 176.985 113.295 1.00 57.03 2671 GLN A CA 1
ATOM 9138 C C . GLN A 1 1454 ? 129.287 178.190 114.204 1.00 56.69 2671 GLN A C 1
ATOM 9139 O O . GLN A 1 1454 ? 128.529 179.099 113.848 1.00 57.41 2671 GLN A O 1
ATOM 9145 N N . LEU A 1 1455 ? 129.971 178.239 115.352 1.00 54.80 2672 LEU A N 1
ATOM 9146 C CA . LEU A 1 1455 ? 129.900 179.408 116.219 1.00 52.49 2672 LEU A CA 1
ATOM 9147 C C . LEU A 1 1455 ? 130.569 180.614 115.576 1.00 49.95 2672 LEU A C 1
ATOM 9148 O O . LEU A 1 1455 ? 130.048 181.732 115.655 1.00 57.33 2672 LEU A O 1
ATOM 9153 N N . LEU A 1 1456 ? 131.730 180.407 114.948 1.00 45.68 2673 LEU A N 1
ATOM 9154 C CA . LEU A 1 1456 ? 132.374 181.489 114.210 1.00 46.11 2673 LEU A CA 1
ATOM 9155 C C . LEU A 1 1456 ? 131.509 181.956 113.051 1.00 50.27 2673 LEU A C 1
ATOM 9156 O O . LEU A 1 1456 ? 131.423 183.161 112.784 1.00 47.95 2673 LEU A O 1
ATOM 9161 N N . TYR A 1 1457 ? 130.861 181.016 112.355 1.00 52.19 2674 TYR A N 1
ATOM 9162 C CA . TYR A 1 1457 ? 129.956 181.388 111.269 1.00 51.93 2674 TYR A CA 1
ATOM 9163 C C . TYR A 1 1457 ? 128.799 182.240 111.778 1.00 54.28 2674 TYR A C 1
ATOM 9164 O O . TYR A 1 1457 ? 128.480 183.284 111.195 1.00 57.89 2674 TYR A O 1
ATOM 9173 N N . GLU A 1 1458 ? 128.179 181.821 112.888 1.00 51.72 2675 GLU A N 1
ATOM 9174 C CA . GLU A 1 1458 ? 127.064 182.573 113.459 1.00 50.77 2675 GLU A CA 1
ATOM 9175 C C . GLU A 1 1458 ? 127.503 183.950 113.938 1.00 50.53 2675 GLU A C 1
ATOM 9176 O O . GLU A 1 1458 ? 126.805 184.942 113.707 1.00 54.64 2675 GLU A O 1
ATOM 9182 N N . THR A 1 1459 ? 128.661 184.032 114.597 1.00 54.20 2676 THR A N 1
ATOM 9183 C CA . THR A 1 1459 ? 129.137 185.306 115.128 1.00 53.25 2676 THR A CA 1
ATOM 9184 C C . THR A 1 1459 ? 129.498 186.278 114.008 1.00 52.51 2676 THR A C 1
ATOM 9185 O O . THR A 1 1459 ? 129.155 187.466 114.078 1.00 56.30 2676 THR A O 1
ATOM 9189 N N . VAL A 1 1460 ? 130.171 185.788 112.961 1.00 54.52 2677 VAL A N 1
ATOM 9190 C CA . VAL A 1 1460 ? 130.516 186.640 111.827 1.00 54.16 2677 VAL A CA 1
ATOM 9191 C C . VAL A 1 1460 ? 129.258 187.108 111.103 1.00 58.46 2677 VAL A C 1
ATOM 9192 O O . VAL A 1 1460 ? 129.129 188.291 110.771 1.00 60.26 2677 VAL A O 1
ATOM 9196 N N . ASP A 1 1461 ? 128.293 186.207 110.885 1.00 59.33 2678 ASP A N 1
ATOM 9197 C CA . ASP A 1 1461 ? 127.059 186.608 110.216 1.00 63.00 2678 ASP A CA 1
ATOM 9198 C C . ASP A 1 1461 ? 126.239 187.576 111.062 1.00 62.11 2678 ASP A C 1
ATOM 9199 O O . ASP A 1 1461 ? 125.559 188.451 110.515 1.00 63.38 2678 ASP A O 1
ATOM 9204 N N . LYS A 1 1462 ? 126.293 187.442 112.388 1.00 60.91 2679 LYS A N 1
ATOM 9205 C CA . LYS A 1 1462 ? 125.521 188.314 113.264 1.00 55.29 2679 LYS A CA 1
ATOM 9206 C C . LYS A 1 1462 ? 126.134 189.705 113.374 1.00 53.77 2679 LYS A C 1
ATOM 9207 O O . LYS A 1 1462 ? 125.411 190.706 113.318 1.00 54.47 2679 LYS A O 1
ATOM 9213 N N . TYR A 1 1463 ? 127.456 189.801 113.513 1.00 56.47 2680 TYR A N 1
ATOM 9214 C CA . TYR A 1 1463 ? 128.087 191.076 113.839 1.00 54.26 2680 TYR A CA 1
ATOM 9215 C C . TYR A 1 1463 ? 128.840 191.720 112.686 1.00 56.46 2680 TYR A C 1
ATOM 9216 O O . TYR A 1 1463 ? 128.838 192.947 112.573 1.00 54.69 2680 TYR A O 1
ATOM 9225 N N . LEU A 1 1464 ? 129.478 190.940 111.816 1.00 59.05 2681 LEU A N 1
ATOM 9226 C CA . LEU A 1 1464 ? 130.319 191.469 110.743 1.00 60.69 2681 LEU A CA 1
ATOM 9227 C C . LEU A 1 1464 ? 129.857 190.893 109.411 1.00 65.78 2681 LEU A C 1
ATOM 9228 O O . LEU A 1 1464 ? 130.492 189.982 108.863 1.00 69.78 2681 LEU A O 1
ATOM 9233 N N . PRO A 1 1465 ? 128.753 191.411 108.848 1.00 68.47 2682 PRO A N 1
ATOM 9234 C CA . PRO A 1 1465 ? 128.233 190.879 107.584 1.00 74.78 2682 PRO A CA 1
ATOM 9235 C C . PRO A 1 1465 ? 129.096 191.261 106.384 1.00 74.81 2682 PRO A C 1
ATOM 9236 O O . PRO A 1 1465 ? 129.751 190.386 105.817 1.00 71.32 2682 PRO A O 1
ATOM 9240 N N . LEU A 1 1469 ? 133.459 186.625 102.140 1.00 61.29 2686 LEU A N 1
ATOM 9241 C CA . LEU A 1 1469 ? 134.034 185.703 103.112 1.00 67.21 2686 LEU A CA 1
ATOM 9242 C C . LEU A 1 1469 ? 134.007 184.269 102.596 1.00 72.78 2686 LEU A C 1
ATOM 9243 O O . LEU A 1 1469 ? 132.964 183.774 102.171 1.00 79.58 2686 LEU A O 1
ATOM 9248 N N . GLY A 1 1470 ? 135.154 183.608 102.640 1.00 66.07 2687 GLY A N 1
ATOM 9249 C CA . GLY A 1 1470 ? 135.274 182.221 102.235 1.00 67.76 2687 GLY A CA 1
ATOM 9250 C C . GLY A 1 1470 ? 135.062 181.266 103.387 1.00 68.85 2687 GLY A C 1
ATOM 9251 O O . GLY A 1 1470 ? 134.326 181.550 104.336 1.00 69.04 2687 GLY A O 1
ATOM 9252 N N . ASN A 1 1471 ? 135.710 180.108 103.298 1.00 69.00 2688 ASN A N 1
ATOM 9253 C CA . ASN A 1 1471 ? 135.646 179.125 104.369 1.00 63.60 2688 ASN A CA 1
ATOM 9254 C C . ASN A 1 1471 ? 136.655 179.471 105.456 1.00 61.96 2688 ASN A C 1
ATOM 9255 O O . ASN A 1 1471 ? 137.801 179.828 105.169 1.00 64.95 2688 ASN A O 1
ATOM 9260 N N . ILE A 1 1472 ? 136.222 179.365 106.710 1.00 59.31 2689 ILE A N 1
ATOM 9261 C CA . ILE A 1 1472 ? 137.057 179.753 107.842 1.00 56.55 2689 ILE A CA 1
ATOM 9262 C C . ILE A 1 1472 ? 137.345 178.547 108.726 1.00 56.62 2689 ILE A C 1
ATOM 9263 O O . ILE A 1 1472 ? 137.469 178.678 109.949 1.00 57.92 2689 ILE A O 1
ATOM 9268 N N . SER A 1 1473 ? 137.452 177.366 108.122 1.00 56.29 2690 SER A N 1
ATOM 9269 C CA . SER A 1 1473 ? 137.839 176.190 108.884 1.00 55.50 2690 SER A CA 1
ATOM 9270 C C . SER A 1 1473 ? 139.315 176.275 109.267 1.00 57.62 2690 SER A C 1
ATOM 9271 O O . SER A 1 1473 ? 140.064 177.130 108.785 1.00 60.96 2690 SER A O 1
ATOM 9274 N N . SER A 1 1474 ? 139.726 175.374 110.164 1.00 54.52 2691 SER A N 1
ATOM 9275 C CA . SER A 1 1474 ? 141.098 175.392 110.664 1.00 55.40 2691 SER A CA 1
ATOM 9276 C C . SER A 1 1474 ? 142.101 175.080 109.559 1.00 59.47 2691 SER A C 1
ATOM 9277 O O . SER A 1 1474 ? 143.195 175.655 109.526 1.00 54.04 2691 SER A O 1
ATOM 9280 N N . THR A 1 1475 ? 141.748 174.176 108.645 1.00 62.62 2692 THR A N 1
ATOM 9281 C CA . THR A 1 1475 ? 142.628 173.862 107.528 1.00 63.16 2692 THR A CA 1
ATOM 9282 C C . THR A 1 1475 ? 142.499 174.850 106.375 1.00 60.36 2692 THR A C 1
ATOM 9283 O O . THR A 1 1475 ? 143.371 174.874 105.500 1.00 61.18 2692 THR A O 1
ATOM 9287 N N . SER A 1 1476 ? 141.441 175.661 106.348 1.00 58.61 2693 SER A N 1
ATOM 9288 C CA . SER A 1 1476 ? 141.276 176.663 105.303 1.00 62.02 2693 SER A CA 1
ATOM 9289 C C . SER A 1 1476 ? 141.825 178.029 105.691 1.00 59.17 2693 SER A C 1
ATOM 9290 O O . SER A 1 1476 ? 141.868 178.924 104.842 1.00 56.94 2693 SER A O 1
ATOM 9293 N N . LEU A 1 1477 ? 142.239 178.211 106.940 1.00 56.52 2694 LEU A N 1
ATOM 9294 C CA . LEU A 1 1477 ? 142.863 179.447 107.401 1.00 48.36 2694 LEU A CA 1
ATOM 9295 C C . LEU A 1 1477 ? 144.337 179.141 107.640 1.00 48.19 2694 LEU A C 1
ATOM 9296 O O . LEU A 1 1477 ? 144.725 178.673 108.710 1.00 53.60 2694 LEU A O 1
ATOM 9301 N N . LEU A 1 1478 ? 145.156 179.408 106.633 1.00 41.95 2695 LEU A N 1
ATOM 9302 C CA . LEU A 1 1478 ? 146.592 179.164 106.700 1.00 43.46 2695 LEU A CA 1
ATOM 9303 C C . LEU A 1 1478 ? 147.287 180.519 106.642 1.00 44.67 2695 LEU A C 1
ATOM 9304 O O . LEU A 1 1478 ? 147.683 180.986 105.574 1.00 55.17 2695 LEU A O 1
ATOM 9309 N N . PHE A 1 1479 ? 147.432 181.148 107.803 1.00 36.92 2696 PHE A N 1
ATOM 9310 C CA . PHE A 1 1479 ? 148.147 182.408 107.935 1.00 36.64 2696 PHE A CA 1
ATOM 9311 C C . PHE A 1 1479 ? 149.553 182.110 108.437 1.00 39.43 2696 PHE A C 1
ATOM 9312 O O . PHE A 1 1479 ? 149.718 181.496 109.495 1.00 47.24 2696 PHE A O 1
ATOM 9320 N N . SER A 1 1480 ? 150.560 182.541 107.683 1.00 38.97 2697 SER A N 1
ATOM 9321 C CA . SER A 1 1480 ? 151.939 182.312 108.082 1.00 38.15 2697 SER A CA 1
ATOM 9322 C C . SER A 1 1480 ? 152.829 183.351 107.421 1.00 43.34 2697 SER A C 1
ATOM 9323 O O . SER A 1 1480 ? 152.594 183.739 106.274 1.00 45.49 2697 SER A O 1
ATOM 9326 N N . GLY A 1 1481 ? 153.848 183.793 108.152 1.00 47.02 2698 GLY A N 1
ATOM 9327 C CA . GLY A 1 1481 ? 154.835 184.705 107.612 1.00 51.60 2698 GLY A CA 1
ATOM 9328 C C . GLY A 1 1481 ? 156.069 183.973 107.132 1.00 57.28 2698 GLY A C 1
ATOM 9329 O O . GLY A 1 1481 ? 157.129 184.574 106.946 1.00 62.03 2698 GLY A O 1
ATOM 9330 N N . LEU A 1 1482 ? 155.937 182.660 106.940 1.00 59.53 2699 LEU A N 1
ATOM 9331 C CA . LEU A 1 1482 ? 157.057 181.838 106.500 1.00 54.29 2699 LEU A CA 1
ATOM 9332 C C . LEU A 1 1482 ? 157.351 182.003 105.015 1.00 56.50 2699 LEU A C 1
ATOM 9333 O O . LEU A 1 1482 ? 158.517 181.951 104.610 1.00 59.12 2699 LEU A O 1
ATOM 9338 N N . LEU A 1 1483 ? 156.320 182.198 104.197 1.00 56.45 2700 LEU A N 1
ATOM 9339 C CA . LEU A 1 1483 ? 156.462 182.232 102.748 1.00 58.85 2700 LEU A CA 1
ATOM 9340 C C . LEU A 1 1483 ? 156.719 183.627 102.198 1.00 63.08 2700 LEU A C 1
ATOM 9341 O O . LEU A 1 1483 ? 156.890 183.774 100.984 1.00 67.61 2700 LEU A O 1
ATOM 9346 N N . SER A 1 1484 ? 156.749 184.648 103.047 1.00 60.99 2701 SER A N 1
ATOM 9347 C CA . SER A 1 1484 ? 156.974 186.012 102.591 1.00 64.36 2701 SER A CA 1
ATOM 9348 C C . SER A 1 1484 ? 157.609 186.801 103.729 1.00 67.68 2701 SER A C 1
ATOM 9349 O O . SER A 1 1484 ? 158.002 186.238 104.755 1.00 67.37 2701 SER A O 1
ATOM 9352 N N . LEU A 1 1485 ? 157.718 188.111 103.540 1.00 68.55 2702 LEU A N 1
ATOM 9353 C CA . LEU A 1 1485 ? 158.242 189.001 104.565 1.00 67.61 2702 LEU A CA 1
ATOM 9354 C C . LEU A 1 1485 ? 157.165 189.488 105.522 1.00 70.96 2702 LEU A C 1
ATOM 9355 O O . LEU A 1 1485 ? 157.476 190.236 106.454 1.00 75.18 2702 LEU A O 1
ATOM 9360 N N . ASP A 1 1486 ? 155.913 189.084 105.317 1.00 68.75 2703 ASP A N 1
ATOM 9361 C CA . ASP A 1 1486 ? 154.805 189.571 106.121 1.00 60.96 2703 ASP A CA 1
ATOM 9362 C C . ASP A 1 1486 ? 153.836 188.436 106.421 1.00 53.65 2703 ASP A C 1
ATOM 9363 O O . ASP A 1 1486 ? 153.767 187.439 105.698 1.00 56.25 2703 ASP A O 1
ATOM 9368 N N . PHE A 1 1487 ? 153.085 188.609 107.504 1.00 53.96 2704 PHE A N 1
ATOM 9369 C CA . PHE A 1 1487 ? 152.102 187.628 107.946 1.00 49.69 2704 PHE A CA 1
ATOM 9370 C C . PHE A 1 1487 ? 150.831 187.768 107.118 1.00 48.55 2704 PHE A C 1
ATOM 9371 O O . PHE A 1 1487 ? 150.141 188.789 107.201 1.00 56.16 2704 PHE A O 1
ATOM 9379 N N . LYS A 1 1488 ? 150.512 186.743 106.335 1.00 43.00 2705 LYS A N 1
ATOM 9380 C CA . LYS A 1 1488 ? 149.357 186.791 105.453 1.00 43.04 2705 LYS A CA 1
ATOM 9381 C C . LYS A 1 1488 ? 148.858 185.375 105.218 1.00 43.54 2705 LYS A C 1
ATOM 9382 O O . LYS A 1 1488 ? 149.535 184.396 105.537 1.00 50.02 2705 LYS A O 1
ATOM 9388 N N . GLU A 1 1489 ? 147.655 185.275 104.662 1.00 45.80 2706 GLU A N 1
ATOM 9389 C CA . GLU A 1 1489 ? 147.121 183.976 104.279 1.00 43.67 2706 GLU A CA 1
ATOM 9390 C C . GLU A 1 1489 ? 147.878 183.443 103.071 1.00 48.78 2706 GLU A C 1
ATOM 9391 O O . GLU A 1 1489 ? 148.072 184.155 102.081 1.00 55.46 2706 GLU A O 1
ATOM 9397 N N . VAL A 1 1490 ? 148.307 182.186 103.152 1.00 47.22 2707 VAL A N 1
ATOM 9398 C CA . VAL A 1 1490 ? 149.184 181.599 102.152 1.00 52.02 2707 VAL A CA 1
ATOM 9399 C C . VAL A 1 1490 ? 148.485 180.415 101.496 1.00 60.85 2707 VAL A C 1
ATOM 9400 O O . VAL A 1 1490 ? 147.522 179.853 102.023 1.00 55.07 2707 VAL A O 1
ATOM 9404 N N . ASN A 1 1491 ? 148.984 180.049 100.318 1.00 64.13 2708 ASN A N 1
ATOM 9405 C CA . ASN A 1 1491 ? 148.436 178.928 99.570 1.00 63.00 2708 ASN A CA 1
ATOM 9406 C C . ASN A 1 1491 ? 148.862 177.608 100.200 1.00 65.10 2708 ASN A C 1
ATOM 9407 O O . ASN A 1 1491 ? 149.990 177.471 100.684 1.00 66.97 2708 ASN A O 1
ATOM 9412 N N . LYS A 1 1492 ? 147.946 176.635 100.187 1.00 63.63 2709 LYS A N 1
ATOM 9413 C CA . LYS A 1 1492 ? 148.215 175.341 100.809 1.00 65.07 2709 LYS A CA 1
ATOM 9414 C C . LYS A 1 1492 ? 149.331 174.587 100.094 1.00 69.30 2709 LYS A C 1
ATOM 9415 O O . LYS A 1 1492 ? 150.207 174.008 100.746 1.00 64.43 2709 LYS A O 1
ATOM 9421 N N . THR A 1 1493 ? 149.321 174.585 98.759 1.00 71.71 2710 THR A N 1
ATOM 9422 C CA . THR A 1 1493 ? 150.334 173.846 98.009 1.00 67.26 2710 THR A CA 1
ATOM 9423 C C . THR A 1 1493 ? 151.714 174.474 98.164 1.00 71.84 2710 THR A C 1
ATOM 9424 O O . THR A 1 1493 ? 152.709 173.760 98.343 1.00 74.57 2710 THR A O 1
ATOM 9428 N N . ASP A 1 1494 ? 151.791 175.806 98.101 1.00 71.68 2711 ASP A N 1
ATOM 9429 C CA . ASP A 1 1494 ? 153.064 176.493 98.301 1.00 70.42 2711 ASP A CA 1
ATOM 9430 C C . ASP A 1 1494 ? 153.575 176.298 99.722 1.00 66.36 2711 ASP A C 1
ATOM 9431 O O . ASP A 1 1494 ? 154.781 176.117 99.936 1.00 62.82 2711 ASP A O 1
ATOM 9436 N N . LEU A 1 1495 ? 152.665 176.318 100.701 1.00 62.18 2712 LEU A N 1
ATOM 9437 C CA . LEU A 1 1495 ? 153.027 176.032 102.085 1.00 58.65 2712 LEU A CA 1
ATOM 9438 C C . LEU A 1 1495 ? 153.582 174.621 102.235 1.00 59.94 2712 LEU A C 1
ATOM 9439 O O . LEU A 1 1495 ? 154.593 174.416 102.917 1.00 57.64 2712 LEU A O 1
ATOM 9444 N N . VAL A 1 1496 ? 152.940 173.641 101.594 1.00 62.19 2713 VAL A N 1
ATOM 9445 C CA . VAL A 1 1496 ? 153.386 172.253 101.680 1.00 59.32 2713 VAL A CA 1
ATOM 9446 C C . VAL A 1 1496 ? 154.760 172.086 101.039 1.00 63.08 2713 VAL A C 1
ATOM 9447 O O . VAL A 1 1496 ? 155.632 171.406 101.590 1.00 64.72 2713 VAL A O 1
ATOM 9451 N N . ASN A 1 1497 ? 154.986 172.726 99.887 1.00 62.84 2714 ASN A N 1
ATOM 9452 C CA . ASN A 1 1497 ? 156.297 172.652 99.241 1.00 62.86 2714 ASN A CA 1
ATOM 9453 C C . ASN A 1 1497 ? 157.382 173.309 100.092 1.00 66.24 2714 ASN A C 1
ATOM 9454 O O . ASN A 1 1497 ? 158.510 172.799 100.180 1.00 68.71 2714 ASN A O 1
ATOM 9459 N N . PHE A 1 1498 ? 157.057 174.443 100.724 1.00 63.50 2715 PHE A N 1
ATOM 9460 C CA . PHE A 1 1498 ? 158.010 175.113 101.604 1.00 62.28 2715 PHE A CA 1
ATOM 9461 C C . PHE A 1 1498 ? 158.363 174.239 102.803 1.00 62.98 2715 PHE A C 1
ATOM 9462 O O . PHE A 1 1498 ? 159.542 174.117 103.161 1.00 62.20 2715 PHE A O 1
ATOM 9470 N N . ILE A 1 1499 ? 157.356 173.617 103.427 1.00 60.60 2716 ILE A N 1
ATOM 9471 C CA . ILE A 1 1499 ? 157.608 172.722 104.557 1.00 57.25 2716 ILE A CA 1
ATOM 9472 C C . ILE A 1 1499 ? 158.418 171.511 104.111 1.00 61.48 2716 ILE A C 1
ATOM 9473 O O . ILE A 1 1499 ? 159.305 171.047 104.834 1.00 59.02 2716 ILE A O 1
ATOM 9478 N N . GLU A 1 1500 ? 158.157 171.011 102.898 1.00 66.13 2717 GLU A N 1
ATOM 9479 C CA . GLU A 1 1500 ? 158.905 169.870 102.372 1.00 65.13 2717 GLU A CA 1
ATOM 9480 C C . GLU A 1 1500 ? 160.385 170.194 102.223 1.00 61.80 2717 GLU A C 1
ATOM 9481 O O . GLU A 1 1500 ? 161.246 169.443 102.699 1.00 57.44 2717 GLU A O 1
ATOM 9487 N N . GLU A 1 1501 ? 160.702 171.320 101.577 1.00 63.51 2718 GLU A N 1
ATOM 9488 C CA . GLU A 1 1501 ? 162.110 171.643 101.353 1.00 65.32 2718 GLU A CA 1
ATOM 9489 C C . GLU A 1 1501 ? 162.809 172.041 102.653 1.00 65.17 2718 GLU A C 1
ATOM 9490 O O . GLU A 1 1501 ? 163.970 171.663 102.879 1.00 63.40 2718 GLU A O 1
ATOM 9496 N N . ARG A 1 1502 ? 162.108 172.753 103.546 1.00 64.25 2719 ARG A N 1
ATOM 9497 C CA . ARG A 1 1502 ? 162.711 173.117 104.825 1.00 58.97 2719 ARG A CA 1
ATOM 9498 C C . ARG A 1 1502 ? 162.937 171.896 105.704 1.00 55.17 2719 ARG A C 1
ATOM 9499 O O . ARG A 1 1502 ? 163.949 171.815 106.405 1.00 56.81 2719 ARG A O 1
ATOM 9507 N N . PHE A 1 1503 ? 162.026 170.922 105.668 1.00 55.30 2720 PHE A N 1
ATOM 9508 C CA . PHE A 1 1503 ? 162.222 169.720 106.465 1.00 55.15 2720 PHE A CA 1
ATOM 9509 C C . PHE A 1 1503 ? 163.278 168.801 105.867 1.00 63.59 2720 PHE A C 1
ATOM 9510 O O . PHE A 1 1503 ? 163.969 168.098 106.613 1.00 64.02 2720 PHE A O 1
ATOM 9518 N N . LYS A 1 1504 ? 163.424 168.789 104.539 1.00 68.75 2721 LYS A N 1
ATOM 9519 C CA . LYS A 1 1504 ? 164.549 168.081 103.939 1.00 61.96 2721 LYS A CA 1
ATOM 9520 C C . LYS A 1 1504 ? 165.871 168.690 104.384 1.00 62.97 2721 LYS A C 1
ATOM 9521 O O . LYS A 1 1504 ? 166.810 167.963 104.732 1.00 67.53 2721 LYS A O 1
ATOM 9527 N N . THR A 1 1505 ? 165.949 170.026 104.416 1.00 60.10 2722 THR A N 1
ATOM 9528 C CA . THR A 1 1505 ? 167.145 170.689 104.936 1.00 60.04 2722 THR A CA 1
ATOM 9529 C C . THR A 1 1505 ? 167.359 170.382 106.418 1.00 61.17 2722 THR A C 1
ATOM 9530 O O . THR A 1 1505 ? 168.495 170.165 106.857 1.00 67.11 2722 THR A O 1
ATOM 9534 N N . PHE A 1 1506 ? 166.274 170.353 107.197 1.00 57.63 2723 PHE A N 1
ATOM 9535 C CA . PHE A 1 1506 ? 166.361 170.082 108.631 1.00 56.55 2723 PHE A CA 1
ATOM 9536 C C . PHE A 1 1506 ? 166.882 168.676 108.905 1.00 58.63 2723 PHE A C 1
ATOM 9537 O O . PHE A 1 1506 ? 167.747 168.482 109.768 1.00 57.50 2723 PHE A O 1
ATOM 9545 N N . CYS A 1 1507 ? 166.377 167.684 108.166 1.00 63.67 2724 CYS A N 1
ATOM 9546 C CA . CYS A 1 1507 ? 166.851 166.315 108.332 1.00 68.53 2724 CYS A CA 1
ATOM 9547 C C . CYS A 1 1507 ? 168.265 166.131 107.800 1.00 70.64 2724 CYS A C 1
ATOM 9548 O O . CYS A 1 1507 ? 169.030 165.334 108.354 1.00 67.29 2724 CYS A O 1
ATOM 9551 N N . ASP A 1 1508 ? 168.634 166.843 106.732 1.00 71.67 2725 ASP A N 1
ATOM 9552 C CA . ASP A 1 1508 ? 169.998 166.748 106.232 1.00 68.51 2725 ASP A CA 1
ATOM 9553 C C . ASP A 1 1508 ? 170.998 167.452 107.139 1.00 73.78 2725 ASP A C 1
ATOM 9554 O O . ASP A 1 1508 ? 172.187 167.122 107.100 1.00 80.27 2725 ASP A O 1
ATOM 9559 N N . GLU A 1 1509 ? 170.548 168.408 107.951 1.00 74.54 2726 GLU A N 1
ATOM 9560 C CA . GLU A 1 1509 ? 171.475 169.146 108.799 1.00 77.70 2726 GLU A CA 1
ATOM 9561 C C . GLU A 1 1509 ? 171.574 168.582 110.215 1.00 80.67 2726 GLU A C 1
ATOM 9562 O O . GLU A 1 1509 ? 172.683 168.356 110.709 1.00 88.47 2726 GLU A O 1
ATOM 9568 N N . GLU A 1 1510 ? 170.445 168.346 110.886 1.00 73.76 2727 GLU A N 1
ATOM 9569 C CA . GLU A 1 1510 ? 170.475 168.049 112.315 1.00 74.22 2727 GLU A CA 1
ATOM 9570 C C . GLU A 1 1510 ? 170.109 166.608 112.646 1.00 78.97 2727 GLU A C 1
ATOM 9571 O O . GLU A 1 1510 ? 170.896 165.912 113.292 1.00 81.46 2727 GLU A O 1
ATOM 9577 N N . LEU A 1 1511 ? 168.936 166.132 112.237 1.00 76.40 2728 LEU A N 1
ATOM 9578 C CA . LEU A 1 1511 ? 168.481 164.812 112.664 1.00 73.06 2728 LEU A CA 1
ATOM 9579 C C . LEU A 1 1511 ? 167.614 164.206 111.574 1.00 74.06 2728 LEU A C 1
ATOM 9580 O O . LEU A 1 1511 ? 166.569 164.767 111.234 1.00 73.27 2728 LEU A O 1
ATOM 9585 N N . GLU A 1 1512 ? 168.036 163.059 111.046 1.00 72.50 2729 GLU A N 1
ATOM 9586 C CA . GLU A 1 1512 ? 167.333 162.401 109.947 1.00 75.02 2729 GLU A CA 1
ATOM 9587 C C . GLU A 1 1512 ? 166.161 161.604 110.505 1.00 72.33 2729 GLU A C 1
ATOM 9588 O O . GLU A 1 1512 ? 166.329 160.487 110.999 1.00 74.58 2729 GLU A O 1
ATOM 9594 N N . VAL A 1 1513 ? 164.966 162.182 110.435 1.00 71.23 2730 VAL A N 1
ATOM 9595 C CA . VAL A 1 1513 ? 163.728 161.478 110.761 1.00 67.67 2730 VAL A CA 1
ATOM 9596 C C . VAL A 1 1513 ? 162.858 161.470 109.510 1.00 74.94 2730 VAL A C 1
ATOM 9597 O O . VAL A 1 1513 ? 162.169 162.461 109.230 1.00 77.99 2730 VAL A O 1
ATOM 9601 N N . PRO A 1 1514 ? 162.855 160.390 108.732 1.00 78.44 2731 PRO A N 1
ATOM 9602 C CA . PRO A 1 1514 ? 162.134 160.381 107.439 1.00 80.86 2731 PRO A CA 1
ATOM 9603 C C . PRO A 1 1514 ? 160.618 160.252 107.578 1.00 82.78 2731 PRO A C 1
ATOM 9604 O O . PRO A 1 1514 ? 160.028 159.174 107.519 1.00 84.46 2731 PRO A O 1
ATOM 9608 N N . MET A 1 1515 ? 159.952 161.387 107.773 1.00 79.07 2732 MET A N 1
ATOM 9609 C CA . MET A 1 1515 ? 158.503 161.395 107.873 1.00 76.19 2732 MET A CA 1
ATOM 9610 C C . MET A 1 1515 ? 157.880 161.835 106.552 1.00 73.98 2732 MET A C 1
ATOM 9611 O O . MET A 1 1515 ? 158.558 162.028 105.540 1.00 77.47 2732 MET A O 1
ATOM 9616 N N . VAL A 1 1516 ? 156.560 162.001 106.574 1.00 66.15 2733 VAL A N 1
ATOM 9617 C CA . VAL A 1 1516 ? 155.791 162.351 105.390 1.00 65.96 2733 VAL A CA 1
ATOM 9618 C C . VAL A 1 1516 ? 154.892 163.530 105.748 1.00 63.70 2733 VAL A C 1
ATOM 9619 O O . VAL A 1 1516 ? 154.603 163.779 106.922 1.00 64.97 2733 VAL A O 1
ATOM 9623 N N . ILE A 1 1517 ? 154.468 164.274 104.729 1.00 65.70 2734 ILE A N 1
ATOM 9624 C CA . ILE A 1 1517 ? 153.836 165.575 104.913 1.00 61.26 2734 ILE A CA 1
ATOM 9625 C C . ILE A 1 1517 ? 152.323 165.449 104.808 1.00 61.98 2734 ILE A C 1
ATOM 9626 O O . ILE A 1 1517 ? 151.805 164.832 103.868 1.00 69.82 2734 ILE A O 1
ATOM 9631 N N . HIS A 1 1518 ? 151.613 166.033 105.776 1.00 53.56 2735 HIS A N 1
ATOM 9632 C CA . HIS A 1 1518 ? 150.157 166.056 105.751 1.00 52.74 2735 HIS A CA 1
ATOM 9633 C C . HIS A 1 1518 ? 149.648 167.334 106.412 1.00 52.56 2735 HIS A C 1
ATOM 9634 O O . HIS A 1 1518 ? 150.376 168.032 107.126 1.00 53.25 2735 HIS A O 1
ATOM 9641 N N . GLU A 1 1519 ? 148.364 167.617 106.164 1.00 53.63 2736 GLU A N 1
ATOM 9642 C CA . GLU A 1 1519 ? 147.777 168.916 106.488 1.00 51.81 2736 GLU A CA 1
ATOM 9643 C C . GLU A 1 1519 ? 147.700 169.155 107.992 1.00 52.12 2736 GLU A C 1
ATOM 9644 O O . GLU A 1 1519 ? 147.840 170.296 108.453 1.00 56.70 2736 GLU A O 1
ATOM 9650 N N . SER A 1 1520 ? 147.444 168.099 108.768 1.00 48.34 2737 SER A N 1
ATOM 9651 C CA . SER A 1 1520 ? 147.372 168.247 110.218 1.00 46.55 2737 SER A CA 1
ATOM 9652 C C . SER A 1 1520 ? 148.730 168.619 110.802 1.00 47.68 2737 SER A C 1
ATOM 9653 O O . SER A 1 1520 ? 148.825 169.490 111.677 1.00 57.12 2737 SER A O 1
ATOM 9656 N N . MET A 1 1521 ? 149.802 168.000 110.308 1.00 41.59 2738 MET A N 1
ATOM 9657 C CA . MET A 1 1521 ? 151.116 168.381 110.806 1.00 41.41 2738 MET A CA 1
ATOM 9658 C C . MET A 1 1521 ? 151.478 169.775 110.304 1.00 45.33 2738 MET A C 1
ATOM 9659 O O . MET A 1 1521 ? 152.136 170.543 111.014 1.00 47.17 2738 MET A O 1
ATOM 9664 N N . VAL A 1 1522 ? 150.988 170.144 109.114 1.00 49.02 2739 VAL A N 1
ATOM 9665 C CA . VAL A 1 1522 ? 151.260 171.475 108.568 1.00 44.67 2739 VAL A CA 1
ATOM 9666 C C . VAL A 1 1522 ? 150.640 172.568 109.437 1.00 40.94 2739 VAL A C 1
ATOM 9667 O O . VAL A 1 1522 ? 151.322 173.526 109.826 1.00 46.46 2739 VAL A O 1
ATOM 9671 N N . ASP A 1 1523 ? 149.351 172.451 109.774 1.00 37.54 2740 ASP A N 1
ATOM 9672 C CA . ASP A 1 1523 ? 148.768 173.546 110.549 1.00 43.48 2740 ASP A CA 1
ATOM 9673 C C . ASP A 1 1523 ? 149.196 173.474 112.015 1.00 41.19 2740 ASP A C 1
ATOM 9674 O O . ASP A 1 1523 ? 149.214 174.502 112.706 1.00 45.97 2740 ASP A O 1
ATOM 9679 N N . HIS A 1 1524 ? 149.611 172.289 112.493 1.00 37.44 2741 HIS A N 1
ATOM 9680 C CA . HIS A 1 1524 ? 150.297 172.238 113.782 1.00 34.04 2741 HIS A CA 1
ATOM 9681 C C . HIS A 1 1524 ? 151.623 172.992 113.741 1.00 37.10 2741 HIS A C 1
ATOM 9682 O O . HIS A 1 1524 ? 151.977 173.681 114.704 1.00 41.37 2741 HIS A O 1
ATOM 9689 N N . ILE A 1 1525 ? 152.362 172.877 112.634 1.00 37.65 2742 ILE A N 1
ATOM 9690 C CA . ILE A 1 1525 ? 153.598 173.638 112.452 1.00 37.55 2742 ILE A CA 1
ATOM 9691 C C . ILE A 1 1525 ? 153.304 175.131 112.468 1.00 37.95 2742 ILE A C 1
ATOM 9692 O O . ILE A 1 1525 ? 154.022 175.913 113.101 1.00 40.26 2742 ILE A O 1
ATOM 9697 N N . LEU A 1 1526 ? 152.229 175.541 111.792 1.00 38.77 2743 LEU A N 1
ATOM 9698 C CA . LEU A 1 1526 ? 151.863 176.956 111.758 1.00 39.36 2743 LEU A CA 1
ATOM 9699 C C . LEU A 1 1526 ? 151.497 177.493 113.140 1.00 39.36 2743 LEU A C 1
ATOM 9700 O O . LEU A 1 1526 ? 151.912 178.598 113.507 1.00 42.77 2743 LEU A O 1
ATOM 9705 N N . ARG A 1 1527 ? 150.742 176.728 113.934 1.00 37.18 2744 ARG A N 1
ATOM 9706 C CA . ARG A 1 1527 ? 150.375 177.253 115.249 1.00 38.62 2744 ARG A CA 1
ATOM 9707 C C . ARG A 1 1527 ? 151.546 177.212 116.233 1.00 37.35 2744 ARG A C 1
ATOM 9708 O O . ARG A 1 1527 ? 151.664 178.104 117.086 1.00 41.14 2744 ARG A O 1
ATOM 9716 N N . ILE A 1 1528 ? 152.438 176.221 116.116 1.00 31.15 2745 ILE A N 1
ATOM 9717 C CA . ILE A 1 1528 ? 153.641 176.220 116.945 1.00 29.03 2745 ILE A CA 1
ATOM 9718 C C . ILE A 1 1528 ? 154.554 177.380 116.556 1.00 34.66 2745 ILE A C 1
ATOM 9719 O O . ILE A 1 1528 ? 155.180 178.010 117.417 1.00 38.22 2745 ILE A O 1
ATOM 9724 N N . ASP A 1 1529 ? 154.611 177.706 115.262 1.00 37.84 2746 ASP A N 1
ATOM 9725 C CA . ASP A 1 1529 ? 155.354 178.877 114.807 1.00 33.57 2746 ASP A CA 1
ATOM 9726 C C . ASP A 1 1529 ? 154.754 180.161 115.361 1.00 30.29 2746 ASP A C 1
ATOM 9727 O O . ASP A 1 1529 ? 155.484 181.075 115.767 1.00 30.05 2746 ASP A O 1
ATOM 9732 N N . ARG A 1 1530 ? 153.420 180.239 115.384 1.00 36.66 2747 ARG A N 1
ATOM 9733 C CA . ARG A 1 1530 ? 152.738 181.406 115.932 1.00 36.55 2747 ARG A CA 1
ATOM 9734 C C . ARG A 1 1530 ? 153.048 181.587 117.410 1.00 32.35 2747 ARG A C 1
ATOM 9735 O O . ARG A 1 1530 ? 153.262 182.713 117.872 1.00 32.49 2747 ARG A O 1
ATOM 9743 N N . ALA A 1 1531 ? 153.080 180.491 118.169 1.00 34.86 2748 ALA A N 1
ATOM 9744 C CA . ALA A 1 1531 ? 153.383 180.608 119.593 1.00 30.14 2748 ALA A CA 1
ATOM 9745 C C . ALA A 1 1531 ? 154.859 180.905 119.839 1.00 32.43 2748 ALA A C 1
ATOM 9746 O O . ALA A 1 1531 ? 155.197 181.653 120.762 1.00 42.58 2748 ALA A O 1
ATOM 9748 N N . LEU A 1 1532 ? 155.756 180.329 119.036 1.00 29.91 2749 LEU A N 1
ATOM 9749 C CA . LEU A 1 1532 ? 157.184 180.522 119.257 1.00 31.30 2749 LEU A CA 1
ATOM 9750 C C . LEU A 1 1532 ? 157.702 181.846 118.714 1.00 37.04 2749 LEU A C 1
ATOM 9751 O O . LEU A 1 1532 ? 158.817 182.244 119.067 1.00 37.79 2749 LEU A O 1
ATOM 9756 N N . LYS A 1 1533 ? 156.935 182.536 117.871 1.00 39.25 2750 LYS A N 1
ATOM 9757 C CA . LYS A 1 1533 ? 157.303 183.882 117.449 1.00 31.59 2750 LYS A CA 1
ATOM 9758 C C . LYS A 1 1533 ? 156.889 184.949 118.454 1.00 38.88 2750 LYS A C 1
ATOM 9759 O O . LYS A 1 1533 ? 157.193 186.127 118.241 1.00 43.03 2750 LYS A O 1
ATOM 9765 N N . GLN A 1 1534 ? 156.212 184.569 119.532 1.00 39.76 2751 GLN A N 1
ATOM 9766 C CA . GLN A 1 1534 ? 155.653 185.510 120.488 1.00 41.22 2751 GLN A CA 1
ATOM 9767 C C . GLN A 1 1534 ? 156.655 185.852 121.587 1.00 45.81 2751 GLN A C 1
ATOM 9768 O O . GLN A 1 1534 ? 157.741 185.277 121.687 1.00 48.00 2751 GLN A O 1
ATOM 9774 N N . VAL A 1 1535 ? 156.267 186.815 122.419 1.00 46.43 2752 VAL A N 1
ATOM 9775 C CA . VAL A 1 1535 ? 156.968 187.142 123.655 1.00 44.74 2752 VAL A CA 1
ATOM 9776 C C . VAL A 1 1535 ? 156.174 186.533 124.800 1.00 44.45 2752 VAL A C 1
ATOM 9777 O O . VAL A 1 1535 ? 154.951 186.713 124.871 1.00 46.47 2752 VAL A O 1
ATOM 9781 N N . GLN A 1 1536 ? 156.869 185.802 125.683 1.00 45.25 2753 GLN A N 1
ATOM 9782 C CA . GLN A 1 1536 ? 156.248 184.949 126.706 1.00 42.67 2753 GLN A CA 1
ATOM 9783 C C . GLN A 1 1536 ? 155.290 183.945 126.069 1.00 44.30 2753 GLN A C 1
ATOM 9784 O O . GLN A 1 1536 ? 154.235 183.620 126.617 1.00 47.70 2753 GLN A O 1
ATOM 9790 N N . GLY A 1 1537 ? 155.670 183.446 124.896 1.00 41.68 2754 GLY A N 1
ATOM 9791 C CA . GLY A 1 1537 ? 154.851 182.500 124.169 1.00 37.23 2754 GLY A CA 1
ATOM 9792 C C . GLY A 1 1537 ? 155.253 181.072 124.453 1.00 37.30 2754 GLY A C 1
ATOM 9793 O O . GLY A 1 1537 ? 156.267 180.589 123.942 1.00 36.71 2754 GLY A O 1
ATOM 9794 N N . HIS A 1 1538 ? 154.467 180.388 125.274 1.00 40.36 2755 HIS A N 1
ATOM 9795 C CA . HIS A 1 1538 ? 154.758 179.026 125.683 1.00 35.32 2755 HIS A CA 1
ATOM 9796 C C . HIS A 1 1538 ? 153.720 178.073 125.107 1.00 34.52 2755 HIS A C 1
ATOM 9797 O O . HIS A 1 1538 ? 152.545 178.416 124.961 1.00 43.15 2755 HIS A O 1
ATOM 9804 N N . MET A 1 1539 ? 154.177 176.873 124.770 1.00 33.04 2756 MET A N 1
ATOM 9805 C CA . MET A 1 1539 ? 153.354 175.833 124.174 1.00 31.34 2756 MET A CA 1
ATOM 9806 C C . MET A 1 1539 ? 153.203 174.666 125.140 1.00 34.32 2756 MET A C 1
ATOM 9807 O O . MET A 1 1539 ? 154.121 174.357 125.903 1.00 40.92 2756 MET A O 1
ATOM 9812 N N . MET A 1 1540 ? 152.029 174.037 125.127 1.00 28.89 2757 MET A N 1
ATOM 9813 C CA . MET A 1 1540 ? 151.796 172.781 125.836 1.00 32.84 2757 MET A CA 1
ATOM 9814 C C . MET A 1 1540 ? 151.212 171.799 124.823 1.00 36.87 2757 MET A C 1
ATOM 9815 O O . MET A 1 1540 ? 149.997 171.753 124.621 1.00 44.45 2757 MET A O 1
ATOM 9820 N N . LEU A 1 1541 ? 152.083 171.020 124.183 1.00 34.23 2758 LEU A N 1
ATOM 9821 C CA . LEU A 1 1541 ? 151.655 170.059 123.174 1.00 30.35 2758 LEU A CA 1
ATOM 9822 C C . LEU A 1 1541 ? 151.104 168.811 123.849 1.00 34.14 2758 LEU A C 1
ATOM 9823 O O . LEU A 1 1541 ? 151.800 168.163 124.636 1.00 38.04 2758 LEU A O 1
ATOM 9828 N N . ILE A 1 1542 ? 149.859 168.472 123.534 1.00 31.00 2759 ILE A N 1
ATOM 9829 C CA . ILE A 1 1542 ? 149.182 167.314 124.102 1.00 30.63 2759 ILE A CA 1
ATOM 9830 C C . ILE A 1 1542 ? 148.707 166.442 122.951 1.00 35.82 2759 ILE A C 1
ATOM 9831 O O . ILE A 1 1542 ? 147.942 166.900 122.094 1.00 44.31 2759 ILE A O 1
ATOM 9836 N N . GLY A 1 1543 ? 149.158 165.195 122.929 1.00 34.75 2760 GLY A N 1
ATOM 9837 C CA . GLY A 1 1543 ? 148.775 164.277 121.872 1.00 39.63 2760 GLY A CA 1
ATOM 9838 C C . GLY A 1 1543 ? 149.282 162.891 122.189 1.00 45.57 2760 GLY A C 1
ATOM 9839 O O . GLY A 1 1543 ? 150.005 162.680 123.165 1.00 47.26 2760 GLY A O 1
ATOM 9840 N N . ALA A 1 1544 ? 148.894 161.943 121.341 1.00 52.33 2761 ALA A N 1
ATOM 9841 C CA . ALA A 1 1544 ? 149.305 160.560 121.525 1.00 45.47 2761 ALA A CA 1
ATOM 9842 C C . ALA A 1 1544 ? 150.798 160.404 121.255 1.00 42.80 2761 ALA A C 1
ATOM 9843 O O . ALA A 1 1544 ? 151.448 161.280 120.680 1.00 44.42 2761 ALA A O 1
ATOM 9845 N N . SER A 1 1545 ? 151.345 159.275 121.694 1.00 43.62 2762 SER A N 1
ATOM 9846 C CA . SER A 1 1545 ? 152.760 159.014 121.487 1.00 38.46 2762 SER A CA 1
ATOM 9847 C C . SER A 1 1545 ? 153.041 158.742 120.014 1.00 39.78 2762 SER A C 1
ATOM 9848 O O . SER A 1 1545 ? 152.195 158.214 119.288 1.00 45.95 2762 SER A O 1
ATOM 9851 N N . ARG A 1 1546 ? 154.245 159.131 119.582 1.00 37.66 2763 ARG A N 1
ATOM 9852 C CA . ARG A 1 1546 ? 154.711 158.995 118.196 1.00 38.91 2763 ARG A CA 1
ATOM 9853 C C . ARG A 1 1546 ? 153.796 159.722 117.211 1.00 42.00 2763 ARG A C 1
ATOM 9854 O O . ARG A 1 1546 ? 153.592 159.277 116.080 1.00 44.82 2763 ARG A O 1
ATOM 9862 N N . THR A 1 1547 ? 153.244 160.856 117.643 1.00 40.95 2764 THR A N 1
ATOM 9863 C CA . THR A 1 1547 ? 152.440 161.705 116.772 1.00 39.02 2764 THR A CA 1
ATOM 9864 C C . THR A 1 1547 ? 153.287 162.769 116.087 1.00 36.24 2764 THR A C 1
ATOM 9865 O O . THR A 1 1547 ? 153.042 163.107 114.925 1.00 48.50 2764 THR A O 1
ATOM 9869 N N . GLY A 1 1548 ? 154.300 163.284 116.773 1.00 33.31 2765 GLY A N 1
ATOM 9870 C CA . GLY A 1 1548 ? 155.200 164.228 116.148 1.00 33.01 2765 GLY A CA 1
ATOM 9871 C C . GLY A 1 1548 ? 155.435 165.499 116.935 1.00 31.21 2765 GLY A C 1
ATOM 9872 O O . GLY A 1 1548 ? 155.955 166.467 116.384 1.00 31.96 2765 GLY A O 1
ATOM 9873 N N . LYS A 1 1549 ? 155.073 165.502 118.220 1.00 31.89 2766 LYS A N 1
ATOM 9874 C CA . LYS A 1 1549 ? 155.149 166.719 119.025 1.00 27.68 2766 LYS A CA 1
ATOM 9875 C C . LYS A 1 1549 ? 156.584 167.217 119.164 1.00 31.02 2766 LYS A C 1
ATOM 9876 O O . LYS A 1 1549 ? 156.879 168.389 118.888 1.00 38.74 2766 LYS A O 1
ATOM 9882 N N . THR A 1 1550 ? 157.495 166.328 119.570 1.00 28.07 2767 THR A N 1
ATOM 9883 C CA . THR A 1 1550 ? 158.880 166.723 119.806 1.00 29.37 2767 THR A CA 1
ATOM 9884 C C . THR A 1 1550 ? 159.580 167.122 118.513 1.00 30.79 2767 THR A C 1
ATOM 9885 O O . THR A 1 1550 ? 160.302 168.126 118.475 1.00 34.33 2767 THR A O 1
ATOM 9889 N N . ILE A 1 1551 ? 159.367 166.358 117.442 1.00 28.12 2768 ILE A N 1
ATOM 9890 C CA . ILE A 1 1551 ? 160.037 166.659 116.184 1.00 31.44 2768 ILE A CA 1
ATOM 9891 C C . ILE A 1 1551 ? 159.472 167.926 115.548 1.00 32.17 2768 ILE A C 1
ATOM 9892 O O . ILE A 1 1551 ? 160.210 168.680 114.905 1.00 32.75 2768 ILE A O 1
ATOM 9897 N N . LEU A 1 1552 ? 158.182 168.219 115.747 1.00 36.36 2769 LEU A N 1
ATOM 9898 C CA . LEU A 1 1552 ? 157.644 169.469 115.224 1.00 31.44 2769 LEU A CA 1
ATOM 9899 C C . LEU A 1 1552 ? 158.140 170.658 116.028 1.00 29.83 2769 LEU A C 1
ATOM 9900 O O . LEU A 1 1552 ? 158.391 171.728 115.462 1.00 34.72 2769 LEU A O 1
ATOM 9905 N N . THR A 1 1553 ? 158.298 170.490 117.345 1.00 27.87 2770 THR A N 1
ATOM 9906 C CA . THR A 1 1553 ? 158.912 171.544 118.144 1.00 28.97 2770 THR A CA 1
ATOM 9907 C C . THR A 1 1553 ? 160.341 171.813 117.697 1.00 32.59 2770 THR A C 1
ATOM 9908 O O . THR A 1 1553 ? 160.744 172.974 117.557 1.00 39.21 2770 THR A O 1
ATOM 9912 N N . ARG A 1 1554 ? 161.114 170.751 117.446 1.00 29.59 2771 ARG A N 1
ATOM 9913 C CA . ARG A 1 1554 ? 162.491 170.924 116.988 1.00 29.75 2771 ARG A CA 1
ATOM 9914 C C . ARG A 1 1554 ? 162.546 171.573 115.609 1.00 31.90 2771 ARG A C 1
ATOM 9915 O O . ARG A 1 1554 ? 163.380 172.453 115.368 1.00 40.11 2771 ARG A O 1
ATOM 9923 N N . PHE A 1 1555 ? 161.653 171.170 114.700 1.00 29.94 2772 PHE A N 1
ATOM 9924 C CA . PHE A 1 1555 ? 161.638 171.740 113.356 1.00 32.88 2772 PHE A CA 1
ATOM 9925 C C . PHE A 1 1555 ? 161.247 173.213 113.375 1.00 34.87 2772 PHE A C 1
ATOM 9926 O O . PHE A 1 1555 ? 161.868 174.032 112.689 1.00 34.71 2772 PHE A O 1
ATOM 9934 N N . VAL A 1 1556 ? 160.233 173.574 114.165 1.00 37.76 2773 VAL A N 1
ATOM 9935 C CA . VAL A 1 1556 ? 159.807 174.967 114.235 1.00 35.39 2773 VAL A CA 1
ATOM 9936 C C . VAL A 1 1556 ? 160.869 175.821 114.923 1.00 40.90 2773 VAL A C 1
ATOM 9937 O O . VAL A 1 1556 ? 161.142 176.952 114.499 1.00 50.72 2773 VAL A O 1
ATOM 9941 N N . ALA A 1 1557 ? 161.509 175.289 115.970 1.00 34.55 2774 ALA A N 1
ATOM 9942 C CA . ALA A 1 1557 ? 162.572 176.028 116.643 1.00 34.50 2774 ALA A CA 1
ATOM 9943 C C . ALA A 1 1557 ? 163.786 176.211 115.738 1.00 37.59 2774 ALA A C 1
ATOM 9944 O O . ALA A 1 1557 ? 164.464 177.242 115.804 1.00 42.47 2774 ALA A O 1
ATOM 9946 N N . TRP A 1 1558 ? 164.076 175.223 114.889 1.00 39.82 2775 TRP A N 1
ATOM 9947 C CA . TRP A 1 1558 ? 165.131 175.376 113.895 1.00 44.87 2775 TRP A CA 1
ATOM 9948 C C . TRP A 1 1558 ? 164.743 176.386 112.820 1.00 44.63 2775 TRP A C 1
ATOM 9949 O O . TRP A 1 1558 ? 165.610 177.096 112.296 1.00 39.35 2775 TRP A O 1
ATOM 9960 N N . LEU A 1 1559 ? 163.454 176.451 112.473 1.00 46.62 2776 LEU A N 1
ATOM 9961 C CA . LEU A 1 1559 ? 162.973 177.461 111.535 1.00 45.46 2776 LEU A CA 1
ATOM 9962 C C . LEU A 1 1559 ? 163.122 178.867 112.105 1.00 47.53 2776 LEU A C 1
ATOM 9963 O O . LEU A 1 1559 ? 163.503 179.799 111.388 1.00 48.65 2776 LEU A O 1
ATOM 9968 N N . ASN A 1 1560 ? 162.820 179.036 113.389 1.00 44.44 2777 ASN A N 1
ATOM 9969 C CA . ASN A 1 1560 ? 162.862 180.332 114.050 1.00 40.98 2777 ASN A CA 1
ATOM 9970 C C . ASN A 1 1560 ? 164.237 180.682 114.596 1.00 43.63 2777 ASN A C 1
ATOM 9971 O O . ASN A 1 1560 ? 164.406 181.772 115.152 1.00 54.38 2777 ASN A O 1
ATOM 9976 N N . GLY A 1 1561 ? 165.219 179.798 114.453 1.00 38.52 2778 GLY A N 1
ATOM 9977 C CA . GLY A 1 1561 ? 166.535 180.053 114.994 1.00 37.96 2778 GLY A CA 1
ATOM 9978 C C . GLY A 1 1561 ? 166.662 179.843 116.483 1.00 41.57 2778 GLY A C 1
ATOM 9979 O O . GLY A 1 1561 ? 167.675 180.246 117.065 1.00 50.72 2778 GLY A O 1
ATOM 9980 N N . LEU A 1 1562 ? 165.666 179.238 117.122 1.00 39.96 2779 LEU A N 1
ATOM 9981 C CA . LEU A 1 1562 ? 165.745 178.957 118.544 1.00 40.36 2779 LEU A CA 1
ATOM 9982 C C . LEU A 1 1562 ? 166.730 177.823 118.808 1.00 39.89 2779 LEU A C 1
ATOM 9983 O O . LEU A 1 1562 ? 167.025 177.002 117.936 1.00 46.40 2779 LEU A O 1
ATOM 9988 N N . LYS A 1 1563 ? 167.243 177.787 120.031 1.00 37.38 2780 LYS A N 1
ATOM 9989 C CA . LYS A 1 1563 ? 168.149 176.734 120.466 1.00 41.02 2780 LYS A CA 1
ATOM 9990 C C . LYS A 1 1563 ? 167.351 175.705 121.256 1.00 42.22 2780 LYS A C 1
ATOM 9991 O O . LYS A 1 1563 ? 166.799 176.022 122.314 1.00 46.97 2780 LYS A O 1
ATOM 9997 N N . ILE A 1 1564 ? 167.291 174.482 120.741 1.00 44.25 2781 ILE A N 1
ATOM 9998 C CA . ILE A 1 1564 ? 166.534 173.417 121.387 1.00 43.17 2781 ILE A CA 1
ATOM 9999 C C . ILE A 1 1564 ? 167.341 172.901 122.569 1.00 45.60 2781 ILE A C 1
ATOM 10000 O O . ILE A 1 1564 ? 168.487 172.466 122.410 1.00 51.31 2781 ILE A O 1
ATOM 10005 N N . VAL A 1 1565 ? 166.750 172.951 123.757 1.00 39.92 2782 VAL A N 1
ATOM 10006 C CA . VAL A 1 1565 ? 167.369 172.428 124.967 1.00 43.69 2782 VAL A CA 1
ATOM 10007 C C . VAL A 1 1565 ? 166.435 171.371 125.534 1.00 45.02 2782 VAL A C 1
ATOM 10008 O O . VAL A 1 1565 ? 165.362 171.695 126.061 1.00 47.54 2782 VAL A O 1
ATOM 10012 N N . GLN A 1 1566 ? 166.829 170.108 125.407 1.00 47.05 2783 GLN A N 1
ATOM 10013 C CA . GLN A 1 1566 ? 166.122 169.002 126.029 1.00 48.69 2783 GLN A CA 1
ATOM 10014 C C . GLN A 1 1566 ? 166.938 168.517 127.214 1.00 52.46 2783 GLN A C 1
ATOM 10015 O O . GLN A 1 1566 ? 168.080 168.073 127.021 1.00 58.72 2783 GLN A O 1
ATOM 10021 N N . PRO A 1 1567 ? 166.421 168.607 128.439 1.00 50.43 2784 PRO A N 1
ATOM 10022 C CA . PRO A 1 1567 ? 167.216 168.208 129.606 1.00 52.33 2784 PRO A CA 1
ATOM 10023 C C . PRO A 1 1567 ? 167.494 166.714 129.617 1.00 58.20 2784 PRO A C 1
ATOM 10024 O O . PRO A 1 1567 ? 166.636 165.897 129.275 1.00 57.07 2784 PRO A O 1
ATOM 10028 N N . LYS A 1 1568 ? 168.716 166.364 130.014 1.00 64.19 2785 LYS A N 1
ATOM 10029 C CA . LYS A 1 1568 ? 169.158 164.971 130.032 1.00 59.32 2785 LYS A CA 1
ATOM 10030 C C . LYS A 1 1568 ? 168.850 164.367 131.402 1.00 63.12 2785 LYS A C 1
ATOM 10031 O O . LYS A 1 1568 ? 169.731 164.037 132.198 1.00 72.99 2785 LYS A O 1
ATOM 10037 N N . ILE A 1 1569 ? 167.555 164.231 131.666 1.00 61.31 2786 ILE A N 1
ATOM 10038 C CA . ILE A 1 1569 ? 167.056 163.704 132.929 1.00 69.82 2786 ILE A CA 1
ATOM 10039 C C . ILE A 1 1569 ? 166.760 162.224 132.745 1.00 73.43 2786 ILE A C 1
ATOM 10040 O O . ILE A 1 1569 ? 166.059 161.834 131.803 1.00 73.39 2786 ILE A O 1
ATOM 10045 N N . HIS A 1 1570 ? 167.297 161.398 133.640 1.00 76.06 2787 HIS A N 1
ATOM 10046 C CA . HIS A 1 1570 ? 167.160 159.951 133.547 1.00 75.42 2787 HIS A CA 1
ATOM 10047 C C . HIS A 1 1570 ? 166.863 159.404 134.937 1.00 76.83 2787 HIS A C 1
ATOM 10048 O O . HIS A 1 1570 ? 166.537 160.151 135.864 1.00 79.50 2787 HIS A O 1
ATOM 10055 N N . ARG A 1 1571 ? 166.951 158.083 135.076 1.00 80.58 2788 ARG A N 1
ATOM 10056 C CA . ARG A 1 1571 ? 166.866 157.465 136.390 1.00 86.94 2788 ARG A CA 1
ATOM 10057 C C . ARG A 1 1571 ? 168.087 157.841 137.219 1.00 89.98 2788 ARG A C 1
ATOM 10058 O O . ARG A 1 1571 ? 169.181 158.054 136.686 1.00 91.43 2788 ARG A O 1
ATOM 10066 N N . HIS A 1 1572 ? 167.877 157.936 138.536 1.00 92.20 2789 HIS A N 1
ATOM 10067 C CA . HIS A 1 1572 ? 168.877 158.404 139.503 1.00 94.94 2789 HIS A CA 1
ATOM 10068 C C . HIS A 1 1572 ? 169.384 159.807 139.167 1.00 94.20 2789 HIS A C 1
ATOM 10069 O O . HIS A 1 1572 ? 170.539 160.144 139.435 1.00 95.37 2789 HIS A O 1
ATOM 10076 N N . SER A 1 1573 ? 168.520 160.627 138.575 1.00 90.99 2790 SER A N 1
ATOM 10077 C CA . SER A 1 1573 ? 168.772 162.043 138.356 1.00 81.17 2790 SER A CA 1
ATOM 10078 C C . SER A 1 1573 ? 167.769 162.833 139.180 1.00 81.83 2790 SER A C 1
ATOM 10079 O O . SER A 1 1573 ? 166.577 162.510 139.197 1.00 81.48 2790 SER A O 1
ATOM 10082 N N . ASN A 1 1574 ? 168.249 163.866 139.867 1.00 83.81 2791 ASN A N 1
ATOM 10083 C CA . ASN A 1 1574 ? 167.433 164.492 140.898 1.00 82.12 2791 ASN A CA 1
ATOM 10084 C C . ASN A 1 1574 ? 167.271 165.996 140.717 1.00 81.82 2791 ASN A C 1
ATOM 10085 O O . ASN A 1 1574 ? 167.612 166.559 139.666 1.00 81.41 2791 ASN A O 1
ATOM 10090 N N . LEU A 1 1575 ? 166.728 166.637 141.758 1.00 81.20 2792 LEU A N 1
ATOM 10091 C CA . LEU A 1 1575 ? 166.474 168.072 141.732 1.00 73.90 2792 LEU A CA 1
ATOM 10092 C C . LEU A 1 1575 ? 167.755 168.875 141.570 1.00 73.04 2792 LEU A C 1
ATOM 10093 O O . LEU A 1 1575 ? 167.720 169.976 141.018 1.00 76.05 2792 LEU A O 1
ATOM 10098 N N . SER A 1 1576 ? 168.888 168.342 142.034 1.00 74.39 2793 SER A N 1
ATOM 10099 C CA . SER A 1 1576 ? 170.164 169.026 141.845 1.00 77.46 2793 SER A CA 1
ATOM 10100 C C . SER A 1 1576 ? 170.520 169.129 140.366 1.00 75.53 2793 SER A C 1
ATOM 10101 O O . SER A 1 1576 ? 170.885 170.205 139.878 1.00 74.14 2793 SER A O 1
ATOM 10104 N N . ASP A 1 1577 ? 170.386 168.024 139.627 1.00 77.84 2794 ASP A N 1
ATOM 10105 C CA . ASP A 1 1577 ? 170.675 168.048 138.195 1.00 79.88 2794 ASP A CA 1
ATOM 10106 C C . ASP A 1 1577 ? 169.639 168.864 137.430 1.00 75.33 2794 ASP A C 1
ATOM 10107 O O . ASP A 1 1577 ? 169.979 169.556 136.459 1.00 72.27 2794 ASP A O 1
ATOM 10112 N N . PHE A 1 1578 ? 168.370 168.793 137.851 1.00 72.12 2795 PHE A N 1
ATOM 10113 C CA . PHE A 1 1578 ? 167.334 169.607 137.216 1.00 68.87 2795 PHE A CA 1
ATOM 10114 C C . PHE A 1 1578 ? 167.595 171.097 137.409 1.00 66.32 2795 PHE A C 1
ATOM 10115 O O . PHE A 1 1578 ? 167.480 171.884 136.462 1.00 65.62 2795 PHE A O 1
ATOM 10123 N N . ASP A 1 1579 ? 167.958 171.499 138.628 1.00 65.78 2796 ASP A N 1
ATOM 10124 C CA . ASP A 1 1579 ? 168.290 172.891 138.893 1.00 63.31 2796 ASP A CA 1
ATOM 10125 C C . ASP A 1 1579 ? 169.556 173.308 138.162 1.00 62.45 2796 ASP A C 1
ATOM 10126 O O . ASP A 1 1579 ? 169.655 174.453 137.716 1.00 61.14 2796 ASP A O 1
ATOM 10131 N N . MET A 1 1580 ? 170.516 172.390 138.012 1.00 65.91 2797 MET A N 1
ATOM 10132 C CA . MET A 1 1580 ? 171.733 172.687 137.264 1.00 67.93 2797 MET A CA 1
ATOM 10133 C C . MET A 1 1580 ? 171.427 172.989 135.802 1.00 61.89 2797 MET A C 1
ATOM 10134 O O . MET A 1 1580 ? 171.886 174.001 135.258 1.00 60.89 2797 MET A O 1
ATOM 10139 N N . ILE A 1 1581 ? 170.633 172.132 135.153 1.00 59.71 2798 ILE A N 1
ATOM 10140 C CA . ILE A 1 1581 ? 170.339 172.357 133.739 1.00 60.81 2798 ILE A CA 1
ATOM 10141 C C . ILE A 1 1581 ? 169.415 173.562 133.549 1.00 60.31 2798 ILE A C 1
ATOM 10142 O O . ILE A 1 1581 ? 169.575 174.320 132.581 1.00 61.33 2798 ILE A O 1
ATOM 10147 N N . LEU A 1 1582 ? 168.478 173.797 134.478 1.00 58.30 2799 LEU A N 1
ATOM 10148 C CA . LEU A 1 1582 ? 167.616 174.972 134.379 1.00 53.83 2799 LEU A CA 1
ATOM 10149 C C . LEU A 1 1582 ? 168.407 176.261 134.564 1.00 53.31 2799 LEU A C 1
ATOM 10150 O O . LEU A 1 1582 ? 168.202 177.231 133.825 1.00 57.87 2799 LEU A O 1
ATOM 10155 N N . LYS A 1 1583 ? 169.323 176.285 135.537 1.00 56.53 2800 LYS A N 1
ATOM 10156 C CA . LYS A 1 1583 ? 170.150 177.462 135.768 1.00 55.58 2800 LYS A CA 1
ATOM 10157 C C . LYS A 1 1583 ? 171.097 177.707 134.603 1.00 55.37 2800 LYS A C 1
ATOM 10158 O O . LYS A 1 1583 ? 171.332 178.859 134.227 1.00 57.05 2800 LYS A O 1
ATOM 10163 N N . LYS A 1 1584 ? 171.640 176.637 134.010 1.00 57.26 2801 LYS A N 1
ATOM 10164 C CA . LYS A 1 1584 ? 172.501 176.793 132.842 1.00 59.92 2801 LYS A CA 1
ATOM 10165 C C . LYS A 1 1584 ? 171.732 177.359 131.655 1.00 59.28 2801 LYS A C 1
ATOM 10166 O O . LYS A 1 1584 ? 172.222 178.263 130.964 1.00 60.50 2801 LYS A O 1
ATOM 10172 N N . ALA A 1 1585 ? 170.518 176.850 131.413 1.00 57.03 2802 ALA A N 1
ATOM 10173 C CA . ALA A 1 1585 ? 169.702 177.358 130.314 1.00 55.97 2802 ALA A CA 1
ATOM 10174 C C . ALA A 1 1585 ? 169.317 178.816 130.532 1.00 58.32 2802 ALA A C 1
ATOM 10175 O O . ALA A 1 1585 ? 169.400 179.630 129.605 1.00 57.24 2802 ALA A O 1
ATOM 10177 N N . ILE A 1 1586 ? 168.924 179.167 131.761 1.00 60.60 2803 ILE A N 1
ATOM 10178 C CA . ILE A 1 1586 ? 168.544 180.542 132.081 1.00 51.18 2803 ILE A CA 1
ATOM 10179 C C . ILE A 1 1586 ? 169.738 181.481 131.943 1.00 55.89 2803 ILE A C 1
ATOM 10180 O O . ILE A 1 1586 ? 169.621 182.578 131.380 1.00 60.78 2803 ILE A O 1
ATOM 10185 N N . SER A 1 1587 ? 170.906 181.060 132.440 1.00 54.64 2804 SER A N 1
ATOM 10186 C CA . SER A 1 1587 ? 172.100 181.895 132.380 1.00 53.11 2804 SER A CA 1
ATOM 10187 C C . SER A 1 1587 ? 172.555 182.121 130.945 1.00 59.38 2804 SER A C 1
ATOM 10188 O O . SER A 1 1587 ? 172.910 183.247 130.579 1.00 65.11 2804 SER A O 1
ATOM 10191 N N . ASP A 1 1588 ? 172.553 181.069 130.118 1.00 60.62 2805 ASP A N 1
ATOM 10192 C CA . ASP A 1 1588 ? 172.909 181.241 128.713 1.00 61.65 2805 ASP A CA 1
ATOM 10193 C C . ASP A 1 1588 ? 171.898 182.124 127.994 1.00 62.66 2805 ASP A C 1
ATOM 10194 O O . ASP A 1 1588 ? 172.280 183.018 127.227 1.00 63.41 2805 ASP A O 1
ATOM 10199 N N . CYS A 1 1589 ? 170.606 181.919 128.281 1.00 64.26 2806 CYS A N 1
ATOM 10200 C CA . CYS A 1 1589 ? 169.536 182.694 127.663 1.00 64.39 2806 CYS A CA 1
ATOM 10201 C C . CYS A 1 1589 ? 169.648 184.179 127.985 1.00 68.46 2806 CYS A C 1
ATOM 10202 O O . CYS A 1 1589 ? 169.421 185.029 127.116 1.00 67.79 2806 CYS A O 1
ATOM 10205 N N . SER A 1 1590 ? 169.994 184.512 129.226 1.00 68.24 2807 SER A N 1
ATOM 10206 C CA . SER A 1 1590 ? 170.080 185.916 129.611 1.00 64.46 2807 SER A CA 1
ATOM 10207 C C . SER A 1 1590 ? 171.401 186.538 129.173 1.00 67.02 2807 SER A C 1
ATOM 10208 O O . SER A 1 1590 ? 171.415 187.562 128.483 1.00 71.72 2807 SER A O 1
ATOM 10211 N N . LEU A 1 1591 ? 172.526 185.937 129.576 1.00 63.18 2808 LEU A N 1
ATOM 10212 C CA . LEU A 1 1591 ? 173.825 186.560 129.346 1.00 67.35 2808 LEU A CA 1
ATOM 10213 C C . LEU A 1 1591 ? 174.224 186.511 127.876 1.00 74.44 2808 LEU A C 1
ATOM 10214 O O . LEU A 1 1591 ? 174.657 187.521 127.311 1.00 79.37 2808 LEU A O 1
ATOM 10219 N N . LYS A 1 1592 ? 174.087 185.353 127.232 1.00 72.55 2809 LYS A N 1
ATOM 10220 C CA . LYS A 1 1592 ? 174.551 185.215 125.860 1.00 74.83 2809 LYS A CA 1
ATOM 10221 C C . LYS A 1 1592 ? 173.517 185.660 124.836 1.00 75.07 2809 LYS A C 1
ATOM 10222 O O . LYS A 1 1592 ? 173.812 185.624 123.636 1.00 77.13 2809 LYS A O 1
ATOM 10228 N N . GLU A 1 1593 ? 172.333 186.086 125.291 1.00 76.94 2810 GLU A N 1
ATOM 10229 C CA . GLU A 1 1593 ? 171.205 186.467 124.432 1.00 79.99 2810 GLU A CA 1
ATOM 10230 C C . GLU A 1 1593 ? 170.840 185.341 123.468 1.00 72.34 2810 GLU A C 1
ATOM 10231 O O . GLU A 1 1593 ? 170.518 185.568 122.300 1.00 70.25 2810 GLU A O 1
ATOM 10237 N N . SER A 1 1594 ? 170.896 184.110 123.968 1.00 66.90 2811 SER A N 1
ATOM 10238 C CA . SER A 1 1594 ? 170.606 182.928 123.167 1.00 68.66 2811 SER A CA 1
ATOM 10239 C C . SER A 1 1594 ? 169.109 182.657 123.228 1.00 63.41 2811 SER A C 1
ATOM 10240 O O . SER A 1 1594 ? 168.574 182.325 124.290 1.00 58.67 2811 SER A O 1
ATOM 10243 N N . ARG A 1 1595 ? 168.435 182.813 122.092 1.00 60.44 2812 ARG A N 1
ATOM 10244 C CA . ARG A 1 1595 ? 167.021 182.475 121.983 1.00 52.92 2812 ARG A CA 1
ATOM 10245 C C . ARG A 1 1595 ? 166.869 180.965 122.112 1.00 52.18 2812 ARG A C 1
ATOM 10246 O O . ARG A 1 1595 ? 167.382 180.209 121.281 1.00 58.37 2812 ARG A O 1
ATOM 10254 N N . THR A 1 1596 ? 166.171 180.522 123.153 1.00 42.54 2813 THR A N 1
ATOM 10255 C CA . THR A 1 1596 ? 166.182 179.127 123.571 1.00 42.01 2813 THR A CA 1
ATOM 10256 C C . THR A 1 1596 ? 164.761 178.583 123.622 1.00 39.96 2813 THR A C 1
ATOM 10257 O O . THR A 1 1596 ? 163.870 179.213 124.200 1.00 44.78 2813 THR A O 1
ATOM 10261 N N . CYS A 1 1597 ? 164.553 177.420 123.010 1.00 39.84 2814 CYS A N 1
ATOM 10262 C CA . CYS A 1 1597 ? 163.317 176.663 123.150 1.00 34.65 2814 CYS A CA 1
ATOM 10263 C C . CYS A 1 1597 ? 163.567 175.475 124.069 1.00 37.32 2814 CYS A C 1
ATOM 10264 O O . CYS A 1 1597 ? 164.483 174.682 123.828 1.00 46.00 2814 CYS A O 1
ATOM 10267 N N . LEU A 1 1598 ? 162.758 175.355 125.117 1.00 33.32 2815 LEU A N 1
ATOM 10268 C CA . LEU A 1 1598 ? 162.920 174.322 126.134 1.00 33.70 2815 LEU A CA 1
ATOM 10269 C C . LEU A 1 1598 ? 161.799 173.302 125.979 1.00 34.47 2815 LEU A C 1
ATOM 10270 O O . LEU A 1 1598 ? 160.632 173.613 126.237 1.00 42.90 2815 LEU A O 1
ATOM 10275 N N . ILE A 1 1599 ? 162.153 172.088 125.569 1.00 31.76 2816 ILE A N 1
ATOM 10276 C CA . ILE A 1 1599 ? 161.194 171.001 125.412 1.00 33.18 2816 ILE A CA 1
ATOM 10277 C C . ILE A 1 1599 ? 161.226 170.157 126.677 1.00 38.66 2816 ILE A C 1
ATOM 10278 O O . ILE A 1 1599 ? 162.262 169.575 127.020 1.00 44.59 2816 ILE A O 1
ATOM 10283 N N . ILE A 1 1600 ? 160.093 170.082 127.369 1.00 34.92 2817 ILE A N 1
ATOM 10284 C CA . ILE A 1 1600 ? 159.973 169.334 128.614 1.00 35.48 2817 ILE A CA 1
ATOM 10285 C C . ILE A 1 1600 ? 158.951 168.229 128.402 1.00 40.42 2817 ILE A C 1
ATOM 10286 O O . ILE A 1 1600 ? 157.763 168.505 128.199 1.00 41.92 2817 ILE A O 1
ATOM 10291 N N . ASP A 1 1601 ? 159.410 166.983 128.455 1.00 45.39 2818 ASP A N 1
ATOM 10292 C CA . ASP A 1 1601 ? 158.515 165.847 128.341 1.00 44.00 2818 ASP A CA 1
ATOM 10293 C C . ASP A 1 1601 ? 157.813 165.590 129.671 1.00 49.86 2818 ASP A C 1
ATOM 10294 O O . ASP A 1 1601 ? 158.185 166.123 130.719 1.00 51.91 2818 ASP A O 1
ATOM 10299 N N . GLU A 1 1602 ? 156.770 164.761 129.614 1.00 54.13 2819 GLU A N 1
ATOM 10300 C CA . GLU A 1 1602 ? 156.102 164.326 130.834 1.00 58.19 2819 GLU A CA 1
ATOM 10301 C C . GLU A 1 1602 ? 157.006 163.434 131.676 1.00 59.78 2819 GLU A C 1
ATOM 10302 O O . GLU A 1 1602 ? 156.917 163.447 132.909 1.00 60.87 2819 GLU A O 1
ATOM 10308 N N . SER A 1 1603 ? 157.885 162.664 131.029 1.00 56.68 2820 SER A N 1
ATOM 10309 C CA . SER A 1 1603 ? 158.767 161.749 131.742 1.00 51.06 2820 SER A CA 1
ATOM 10310 C C . SER A 1 1603 ? 159.861 162.470 132.518 1.00 54.29 2820 SER A C 1
ATOM 10311 O O . SER A 1 1603 ? 160.429 161.885 133.445 1.00 59.15 2820 SER A O 1
ATOM 10314 N N . ASN A 1 1604 ? 160.172 163.719 132.163 1.00 52.40 2821 ASN A N 1
ATOM 10315 C CA . ASN A 1 1604 ? 161.201 164.469 132.872 1.00 50.75 2821 ASN A CA 1
ATOM 10316 C C . ASN A 1 1604 ? 160.758 164.922 134.256 1.00 55.62 2821 ASN A C 1
ATOM 10317 O O . ASN A 1 1604 ? 161.608 165.322 135.057 1.00 63.08 2821 ASN A O 1
ATOM 10322 N N . ILE A 1 1605 ? 159.462 164.874 134.554 1.00 57.15 2822 ILE A N 1
ATOM 10323 C CA . ILE A 1 1605 ? 158.942 165.287 135.858 1.00 57.91 2822 ILE A CA 1
ATOM 10324 C C . ILE A 1 1605 ? 158.927 164.035 136.730 1.00 63.05 2822 ILE A C 1
ATOM 10325 O O . ILE A 1 1605 ? 157.940 163.301 136.791 1.00 64.52 2822 ILE A O 1
ATOM 10330 N N . LEU A 1 1606 ? 160.050 163.782 137.407 1.00 60.03 2823 LEU A N 1
ATOM 10331 C CA . LEU A 1 1606 ? 160.145 162.617 138.284 1.00 57.70 2823 LEU A CA 1
ATOM 10332 C C . LEU A 1 1606 ? 159.271 162.784 139.520 1.00 68.27 2823 LEU A C 1
ATOM 10333 O O . LEU A 1 1606 ? 158.509 161.879 139.879 1.00 71.22 2823 LEU A O 1
ATOM 10338 N N . GLU A 1 1607 ? 159.365 163.933 140.182 1.00 71.85 2824 GLU A N 1
ATOM 10339 C CA . GLU A 1 1607 ? 158.519 164.252 141.322 1.00 72.88 2824 GLU A CA 1
ATOM 10340 C C . GLU A 1 1607 ? 157.960 165.657 141.143 1.00 71.30 2824 GLU A C 1
ATOM 10341 O O . GLU A 1 1607 ? 158.292 166.366 140.190 1.00 69.36 2824 GLU A O 1
ATOM 10347 N N . THR A 1 1608 ? 157.104 166.062 142.081 1.00 75.06 2825 THR A N 1
ATOM 10348 C CA . THR A 1 1608 ? 156.379 167.320 141.959 1.00 75.10 2825 THR A CA 1
ATOM 10349 C C . THR A 1 1608 ? 157.250 168.545 142.218 1.00 71.82 2825 THR A C 1
ATOM 10350 O O . THR A 1 1608 ? 156.812 169.664 141.929 1.00 74.03 2825 THR A O 1
ATOM 10354 N N . ALA A 1 1609 ? 158.469 168.367 142.736 1.00 66.37 2826 ALA A N 1
ATOM 10355 C CA . ALA A 1 1609 ? 159.392 169.492 142.855 1.00 62.05 2826 ALA A CA 1
ATOM 10356 C C . ALA A 1 1609 ? 159.824 170.008 141.489 1.00 67.92 2826 ALA A C 1
ATOM 10357 O O . ALA A 1 1609 ? 160.040 171.215 141.321 1.00 70.11 2826 ALA A O 1
ATOM 10359 N N . PHE A 1 1610 ? 159.946 169.109 140.509 1.00 70.90 2827 PHE A N 1
ATOM 10360 C CA . PHE A 1 1610 ? 160.220 169.503 139.129 1.00 68.02 2827 PHE A CA 1
ATOM 10361 C C . PHE A 1 1610 ? 159.105 170.395 138.596 1.00 62.99 2827 PHE A C 1
ATOM 10362 O O . PHE A 1 1610 ? 159.355 171.440 137.977 1.00 61.89 2827 PHE A O 1
ATOM 10370 N N . LEU A 1 1611 ? 157.858 169.995 138.854 1.00 58.20 2828 LEU A N 1
ATOM 10371 C CA . LEU A 1 1611 ? 156.706 170.782 138.437 1.00 56.39 2828 LEU A CA 1
ATOM 10372 C C . LEU A 1 1611 ? 156.671 172.128 139.145 1.00 61.62 2828 LEU A C 1
ATOM 10373 O O . LEU A 1 1611 ? 156.319 173.138 138.534 1.00 66.86 2828 LEU A O 1
ATOM 10378 N N . GLU A 1 1612 ? 157.031 172.157 140.433 1.00 59.82 2829 GLU A N 1
ATOM 10379 C CA . GLU A 1 1612 ? 157.072 173.418 141.171 1.00 57.39 2829 GLU A CA 1
ATOM 10380 C C . GLU A 1 1612 ? 158.123 174.363 140.598 1.00 58.11 2829 GLU A C 1
ATOM 10381 O O . GLU A 1 1612 ? 157.890 175.577 140.496 1.00 57.70 2829 GLU A O 1
ATOM 10387 N N . ARG A 1 1613 ? 159.289 173.825 140.226 1.00 56.76 2830 ARG A N 1
ATOM 10388 C CA . ARG A 1 1613 ? 160.315 174.642 139.583 1.00 53.44 2830 ARG A CA 1
ATOM 10389 C C . ARG A 1 1613 ? 159.824 175.199 138.255 1.00 56.02 2830 ARG A C 1
ATOM 10390 O O . ARG A 1 1613 ? 160.086 176.363 137.927 1.00 56.39 2830 ARG A O 1
ATOM 10398 N N . MET A 1 1614 ? 159.103 174.385 137.479 1.00 57.72 2831 MET A N 1
ATOM 10399 C CA . MET A 1 1614 ? 158.595 174.883 136.203 1.00 53.76 2831 MET A CA 1
ATOM 10400 C C . MET A 1 1614 ? 157.482 175.914 136.402 1.00 52.71 2831 MET A C 1
ATOM 10401 O O . MET A 1 1614 ? 157.368 176.864 135.616 1.00 52.52 2831 MET A O 1
ATOM 10406 N N . ASN A 1 1615 ? 156.658 175.749 137.446 1.00 51.90 2832 ASN A N 1
ATOM 10407 C CA . ASN A 1 1615 ? 155.686 176.785 137.798 1.00 49.88 2832 ASN A CA 1
ATOM 10408 C C . ASN A 1 1615 ? 156.365 178.099 138.140 1.00 53.46 2832 ASN A C 1
ATOM 10409 O O . ASN A 1 1615 ? 155.908 179.164 137.714 1.00 54.43 2832 ASN A O 1
ATOM 10414 N N . THR A 1 1616 ? 157.447 178.044 138.918 1.00 56.91 2833 THR A N 1
ATOM 10415 C CA . THR A 1 1616 ? 158.183 179.262 139.244 1.00 56.33 2833 THR A CA 1
ATOM 10416 C C . THR A 1 1616 ? 158.762 179.902 137.987 1.00 54.81 2833 THR A C 1
ATOM 10417 O O . THR A 1 1616 ? 158.656 181.120 137.787 1.00 55.19 2833 THR A O 1
ATOM 10421 N N . LEU A 1 1617 ? 159.330 179.073 137.102 1.00 49.80 2834 LEU A N 1
ATOM 10422 C CA . LEU A 1 1617 ? 159.965 179.568 135.883 1.00 46.73 2834 LEU A CA 1
ATOM 10423 C C . LEU A 1 1617 ? 158.961 180.225 134.942 1.00 48.66 2834 LEU A C 1
ATOM 10424 O O . LEU A 1 1617 ? 159.275 181.237 134.306 1.00 52.04 2834 LEU A O 1
ATOM 10429 N N . LEU A 1 1618 ? 157.758 179.667 134.822 1.00 52.02 2835 LEU A N 1
ATOM 10430 C CA . LEU A 1 1618 ? 156.798 180.243 133.888 1.00 46.88 2835 LEU A CA 1
ATOM 10431 C C . LEU A 1 1618 ? 155.936 181.340 134.496 1.00 50.38 2835 LEU A C 1
ATOM 10432 O O . LEU A 1 1618 ? 155.518 182.249 133.769 1.00 57.72 2835 LEU A O 1
ATOM 10437 N N . ALA A 1 1619 ? 155.647 181.289 135.798 1.00 49.68 2836 ALA A N 1
ATOM 10438 C CA . ALA A 1 1619 ? 154.921 182.380 136.434 1.00 50.49 2836 ALA A CA 1
ATOM 10439 C C . ALA A 1 1619 ? 155.787 183.627 136.529 1.00 55.13 2836 ALA A C 1
ATOM 10440 O O . ALA A 1 1619 ? 155.361 184.724 136.150 1.00 51.21 2836 ALA A O 1
ATOM 10442 N N . ASN A 1 1620 ? 157.012 183.478 137.022 1.00 57.70 2837 ASN A N 1
ATOM 10443 C CA . ASN A 1 1620 ? 157.975 184.565 137.002 1.00 53.26 2837 ASN A CA 1
ATOM 10444 C C . ASN A 1 1620 ? 158.743 184.493 135.686 1.00 54.83 2837 ASN A C 1
ATOM 10445 O O . ASN A 1 1620 ? 158.323 183.831 134.735 1.00 61.75 2837 ASN A O 1
ATOM 10450 N N . ALA A 1 1621 ? 159.854 185.207 135.592 1.00 55.79 2838 ALA A N 1
ATOM 10451 C CA . ALA A 1 1621 ? 160.783 184.999 134.495 1.00 51.61 2838 ALA A CA 1
ATOM 10452 C C . ALA A 1 1621 ? 162.018 184.223 134.924 1.00 54.82 2838 ALA A C 1
ATOM 10453 O O . ALA A 1 1621 ? 162.919 184.023 134.108 1.00 56.46 2838 ALA A O 1
ATOM 10455 N N . ASP A 1 1622 ? 162.076 183.776 136.174 1.00 53.82 2839 ASP A N 1
ATOM 10456 C CA . ASP A 1 1622 ? 163.227 183.047 136.693 1.00 61.89 2839 ASP A CA 1
ATOM 10457 C C . ASP A 1 1622 ? 162.789 182.279 137.934 1.00 62.39 2839 ASP A C 1
ATOM 10458 O O . ASP A 1 1622 ? 161.603 182.242 138.277 1.00 65.20 2839 ASP A O 1
ATOM 10463 N N . ILE A 1 1623 ? 163.754 181.670 138.613 1.00 62.51 2840 ILE A N 1
ATOM 10464 C CA . ILE A 1 1623 ? 163.532 180.981 139.876 1.00 62.80 2840 ILE A CA 1
ATOM 10465 C C . ILE A 1 1623 ? 164.399 181.670 140.924 1.00 68.70 2840 ILE A C 1
ATOM 10466 O O . ILE A 1 1623 ? 165.624 181.711 140.777 1.00 71.86 2840 ILE A O 1
ATOM 10471 N N . PRO A 1 1624 ? 163.819 182.245 141.982 1.00 68.06 2841 PRO A N 1
ATOM 10472 C CA . PRO A 1 1624 ? 164.648 182.833 143.047 1.00 64.40 2841 PRO A CA 1
ATOM 10473 C C . PRO A 1 1624 ? 165.477 181.818 143.817 1.00 66.49 2841 PRO A C 1
ATOM 10474 O O . PRO A 1 1624 ? 166.451 182.213 144.469 1.00 72.82 2841 PRO A O 1
ATOM 10478 N N . ASP A 1 1625 ? 165.121 180.532 143.770 1.00 63.83 2842 ASP A N 1
ATOM 10479 C CA . ASP A 1 1625 ? 165.868 179.520 144.509 1.00 66.02 2842 ASP A CA 1
ATOM 10480 C C . ASP A 1 1625 ? 167.241 179.266 143.903 1.00 67.44 2842 ASP A C 1
ATOM 10481 O O . ASP A 1 1625 ? 168.176 178.901 144.625 1.00 73.42 2842 ASP A O 1
ATOM 10486 N N . LEU A 1 1626 ? 167.382 179.440 142.588 1.00 62.68 2843 LEU A N 1
ATOM 10487 C CA . LEU A 1 1626 ? 168.644 179.127 141.925 1.00 68.88 2843 LEU A CA 1
ATOM 10488 C C . LEU A 1 1626 ? 169.721 180.159 142.234 1.00 73.73 2843 LEU A C 1
ATOM 10489 O O . LEU A 1 1626 ? 170.903 179.811 142.336 1.00 78.14 2843 LEU A O 1
ATOM 10494 N N . PHE A 1 1627 ? 169.341 181.423 142.383 1.00 71.26 2844 PHE A N 1
ATOM 10495 C CA . PHE A 1 1627 ? 170.290 182.519 142.570 1.00 75.32 2844 PHE A CA 1
ATOM 10496 C C . PHE A 1 1627 ? 170.129 183.067 143.986 1.00 81.40 2844 PHE A C 1
ATOM 10497 O O . PHE A 1 1627 ? 169.304 183.946 144.240 1.00 81.40 2844 PHE A O 1
ATOM 10505 N N . GLN A 1 1628 ? 170.930 182.538 144.908 1.00 88.42 2845 GLN A N 1
ATOM 10506 C CA . GLN A 1 1628 ? 170.949 183.013 146.282 1.00 88.89 2845 GLN A CA 1
ATOM 10507 C C . GLN A 1 1628 ? 172.314 182.715 146.884 1.00 95.53 2845 GLN A C 1
ATOM 10508 O O . GLN A 1 1628 ? 173.050 181.849 146.402 1.00 100.32 2845 GLN A O 1
ATOM 10514 N N . GLY A 1 1629 ? 172.641 183.439 147.949 1.00 88.09 2846 GLY A N 1
ATOM 10515 C CA . GLY A 1 1629 ? 173.952 183.278 148.560 1.00 94.00 2846 GLY A CA 1
ATOM 10516 C C . GLY A 1 1629 ? 175.024 183.895 147.684 1.00 101.83 2846 GLY A C 1
ATOM 10517 O O . GLY A 1 1629 ? 174.886 185.025 147.202 1.00 101.43 2846 GLY A O 1
ATOM 10518 N N . GLU A 1 1630 ? 176.113 183.150 147.471 1.00 101.62 2847 GLU A N 1
ATOM 10519 C CA . GLU A 1 1630 ? 177.167 183.608 146.573 1.00 102.67 2847 GLU A CA 1
ATOM 10520 C C . GLU A 1 1630 ? 176.716 183.625 145.120 1.00 100.86 2847 GLU A C 1
ATOM 10521 O O . GLU A 1 1630 ? 177.263 184.398 144.322 1.00 100.53 2847 GLU A O 1
ATOM 10527 N N . GLU A 1 1631 ? 175.739 182.784 144.763 1.00 98.40 2848 GLU A N 1
ATOM 10528 C CA . GLU A 1 1631 ? 175.241 182.740 143.394 1.00 98.02 2848 GLU A CA 1
ATOM 10529 C C . GLU A 1 1631 ? 174.571 184.047 142.995 1.00 93.65 2848 GLU A C 1
ATOM 10530 O O . GLU A 1 1631 ? 174.666 184.456 141.834 1.00 92.44 2848 GLU A O 1
ATOM 10536 N N . TYR A 1 1632 ? 173.904 184.714 143.941 1.00 91.99 2849 TYR A N 1
ATOM 10537 C CA . TYR A 1 1632 ? 173.317 186.022 143.660 1.00 90.34 2849 TYR A CA 1
ATOM 10538 C C . TYR A 1 1632 ? 174.394 187.048 143.325 1.00 93.71 2849 TYR A C 1
ATOM 10539 O O . TYR A 1 1632 ? 174.231 187.843 142.394 1.00 90.40 2849 TYR A O 1
ATOM 10548 N N . ASP A 1 1633 ? 175.509 187.032 144.059 1.00 96.44 2850 ASP A N 1
ATOM 10549 C CA . ASP A 1 1633 ? 176.592 187.974 143.784 1.00 98.31 2850 ASP A CA 1
ATOM 10550 C C . ASP A 1 1633 ? 177.285 187.661 142.461 1.00 96.84 2850 ASP A C 1
ATOM 10551 O O . ASP A 1 1633 ? 177.660 188.580 141.718 1.00 97.29 2850 ASP A O 1
ATOM 10556 N N . LYS A 1 1634 ? 177.469 186.371 142.156 1.00 95.04 2851 LYS A N 1
ATOM 10557 C CA . LYS A 1 1634 ? 178.046 185.987 140.869 1.00 98.40 2851 LYS A CA 1
ATOM 10558 C C . LYS A 1 1634 ? 177.150 186.416 139.713 1.00 97.29 2851 LYS A C 1
ATOM 10559 O O . LYS A 1 1634 ? 177.632 186.964 138.711 1.00 99.45 2851 LYS A O 1
ATOM 10565 N N . LEU A 1 1635 ? 175.839 186.204 139.855 1.00 93.32 2852 LEU A N 1
ATOM 10566 C CA . LEU A 1 1635 ? 174.886 186.656 138.849 1.00 92.44 2852 LEU A CA 1
ATOM 10567 C C . LEU A 1 1635 ? 174.905 188.172 138.716 1.00 91.57 2852 LEU A C 1
ATOM 10568 O O . LEU A 1 1635 ? 174.847 188.701 137.601 1.00 91.23 2852 LEU A O 1
ATOM 10573 N N . LEU A 1 1636 ? 175.010 188.885 139.841 1.00 89.93 2853 LEU A N 1
ATOM 10574 C CA . LEU A 1 1636 ? 175.003 190.343 139.814 1.00 88.30 2853 LEU A CA 1
ATOM 10575 C C . LEU A 1 1636 ? 176.226 190.902 139.099 1.00 92.24 2853 LEU A C 1
ATOM 10576 O O . LEU A 1 1636 ? 176.099 191.817 138.279 1.00 93.68 2853 LEU A O 1
ATOM 10581 N N . ASN A 1 1637 ? 177.418 190.359 139.373 1.00 94.34 2854 ASN A N 1
ATOM 10582 C CA . ASN A 1 1637 ? 178.599 190.897 138.697 1.00 96.34 2854 ASN A CA 1
ATOM 10583 C C . ASN A 1 1637 ? 178.654 190.474 137.231 1.00 96.96 2854 ASN A C 1
ATOM 10584 O O . ASN A 1 1637 ? 179.130 191.250 136.387 1.00 97.13 2854 ASN A O 1
ATOM 10589 N N . ASN A 1 1638 ? 178.158 189.272 136.903 1.00 94.41 2855 ASN A N 1
ATOM 10590 C CA . ASN A 1 1638 ? 178.049 188.883 135.499 1.00 91.97 2855 ASN A CA 1
ATOM 10591 C C . ASN A 1 1638 ? 177.091 189.799 134.746 1.00 94.44 2855 ASN A C 1
ATOM 10592 O O . ASN A 1 1638 ? 177.384 190.230 133.623 1.00 96.28 2855 ASN A O 1
ATOM 10597 N N . LEU A 1 1639 ? 175.954 190.127 135.366 1.00 96.11 2856 LEU A N 1
ATOM 10598 C CA . LEU A 1 1639 ? 175.006 191.060 134.767 1.00 96.85 2856 LEU A CA 1
ATOM 10599 C C . LEU A 1 1639 ? 175.615 192.447 134.615 1.00 98.26 2856 LEU A C 1
ATOM 10600 O O . LEU A 1 1639 ? 175.393 193.118 133.601 1.00 97.84 2856 LEU A O 1
ATOM 10605 N N . ARG A 1 1640 ? 176.390 192.888 135.613 1.00 101.97 2857 ARG A N 1
ATOM 10606 C CA . ARG A 1 1640 ? 177.023 194.203 135.556 1.00 103.49 2857 ARG A CA 1
ATOM 10607 C C . ARG A 1 1640 ? 177.999 194.300 134.392 1.00 107.45 2857 ARG A C 1
ATOM 10608 O O . ARG A 1 1640 ? 177.945 195.252 133.604 1.00 110.99 2857 ARG A O 1
ATOM 10616 N N . ASN A 1 1641 ? 178.891 193.312 134.253 1.00 106.26 2858 ASN A N 1
ATOM 10617 C CA . ASN A 1 1641 ? 179.869 193.401 133.172 1.00 108.90 2858 ASN A CA 1
ATOM 10618 C C . ASN A 1 1641 ? 179.229 193.175 131.804 1.00 109.75 2858 ASN A C 1
ATOM 10619 O O . ASN A 1 1641 ? 179.645 193.809 130.827 1.00 111.18 2858 ASN A O 1
ATOM 10624 N N . LYS A 1 1642 ? 178.200 192.321 131.712 1.00 107.03 2859 LYS A N 1
ATOM 10625 C CA . LYS A 1 1642 ? 177.507 192.148 130.437 1.00 106.27 2859 LYS A CA 1
ATOM 10626 C C . LYS A 1 1642 ? 176.767 193.417 130.023 1.00 108.51 2859 LYS A C 1
ATOM 10627 O O . LYS A 1 1642 ? 176.811 193.813 128.851 1.00 107.23 2859 LYS A O 1
ATOM 10633 N N . THR A 1 1643 ? 176.094 194.075 130.972 1.00 109.77 2860 THR A N 1
ATOM 10634 C CA . THR A 1 1643 ? 175.380 195.309 130.666 1.00 112.17 2860 THR A CA 1
ATOM 10635 C C . THR A 1 1643 ? 176.337 196.449 130.342 1.00 117.16 2860 THR A C 1
ATOM 10636 O O . THR A 1 1643 ? 176.023 197.297 129.498 1.00 118.74 2860 THR A O 1
ATOM 10640 N N . ARG A 1 1644 ? 177.503 196.489 130.994 1.00 115.27 2861 ARG A N 1
ATOM 10641 C CA . ARG A 1 1644 ? 178.507 197.485 130.637 1.00 116.23 2861 ARG A CA 1
ATOM 10642 C C . ARG A 1 1644 ? 179.104 197.211 129.263 1.00 119.80 2861 ARG A C 1
ATOM 10643 O O . ARG A 1 1644 ? 179.431 198.154 128.533 1.00 120.14 2861 ARG A O 1
ATOM 10651 N N . SER A 1 1645 ? 179.257 195.936 128.893 1.00 118.96 2862 SER A N 1
ATOM 10652 C CA . SER A 1 1645 ? 179.729 195.608 127.553 1.00 120.62 2862 SER A CA 1
ATOM 10653 C C . SER A 1 1645 ? 178.674 195.910 126.496 1.00 122.32 2862 SER A C 1
ATOM 10654 O O . SER A 1 1645 ? 179.018 196.162 125.336 1.00 124.64 2862 SER A O 1
ATOM 10657 N N . LEU A 1 1646 ? 177.397 195.885 126.868 1.00 120.48 2863 LEU A N 1
ATOM 10658 C CA . LEU A 1 1646 ? 176.324 196.223 125.942 1.00 119.98 2863 LEU A CA 1
ATOM 10659 C C . LEU A 1 1646 ? 176.050 197.720 125.864 1.00 122.40 2863 LEU A C 1
ATOM 10660 O O . LEU A 1 1646 ? 175.183 198.135 125.088 1.00 123.80 2863 LEU A O 1
ATOM 10665 N N . GLY A 1 1647 ? 176.759 198.534 126.642 1.00 121.51 2864 GLY A N 1
ATOM 10666 C CA . GLY A 1 1647 ? 176.603 199.972 126.554 1.00 125.71 2864 GLY A CA 1
ATOM 10667 C C . GLY A 1 1647 ? 175.344 200.533 127.171 1.00 129.16 2864 GLY A C 1
ATOM 10668 O O . GLY A 1 1647 ? 174.919 201.628 126.790 1.00 129.42 2864 GLY A O 1
ATOM 10669 N N . LEU A 1 1648 ? 174.728 199.820 128.109 1.00 129.36 2865 LEU A N 1
ATOM 10670 C CA . LEU A 1 1648 ? 173.547 200.305 128.808 1.00 129.30 2865 LEU A CA 1
ATOM 10671 C C . LEU A 1 1648 ? 173.931 200.786 130.201 1.00 127.96 2865 LEU A C 1
ATOM 10672 O O . LEU A 1 1648 ? 174.772 200.178 130.870 1.00 124.06 2865 LEU A O 1
ATOM 10677 N N . LEU A 1 1649 ? 173.309 201.883 130.633 1.00 129.86 2866 LEU A N 1
ATOM 10678 C CA . LEU A 1 1649 ? 173.643 202.523 131.904 1.00 130.66 2866 LEU A CA 1
ATOM 10679 C C . LEU A 1 1649 ? 172.693 202.011 132.984 1.00 127.33 2866 LEU A C 1
ATOM 10680 O O . LEU A 1 1649 ? 171.689 202.636 133.323 1.00 125.22 2866 LEU A O 1
ATOM 10685 N N . LEU A 1 1650 ? 173.031 200.846 133.531 1.00 122.38 2867 LEU A N 1
ATOM 10686 C CA . LEU A 1 1650 ? 172.301 200.247 134.639 1.00 117.28 2867 LEU A CA 1
ATOM 10687 C C . LEU A 1 1650 ? 173.275 199.967 135.773 1.00 118.32 2867 LEU A C 1
ATOM 10688 O O . LEU A 1 1650 ? 174.280 199.276 135.576 1.00 116.40 2867 LEU A O 1
ATOM 10693 N N . ASP A 1 1651 ? 172.975 200.501 136.956 1.00 118.44 2868 ASP A N 1
ATOM 10694 C CA . ASP A 1 1651 ? 173.863 200.389 138.106 1.00 118.17 2868 ASP A CA 1
ATOM 10695 C C . ASP A 1 1651 ? 173.225 199.659 139.276 1.00 114.72 2868 ASP A C 1
ATOM 10696 O O . ASP A 1 1651 ? 173.861 198.780 139.871 1.00 112.48 2868 ASP A O 1
ATOM 10701 N N . THR A 1 1652 ? 171.990 200.002 139.630 1.00 109.30 2869 THR A N 1
ATOM 10702 C CA . THR A 1 1652 ? 171.351 199.412 140.797 1.00 106.74 2869 THR A CA 1
ATOM 10703 C C . THR A 1 1652 ? 170.953 197.964 140.529 1.00 104.16 2869 THR A C 1
ATOM 10704 O O . THR A 1 1652 ? 170.669 197.571 139.393 1.00 105.95 2869 THR A O 1
ATOM 10708 N N . GLU A 1 1653 ? 170.933 197.169 141.605 1.00 101.51 2870 GLU A N 1
ATOM 10709 C CA . GLU A 1 1653 ? 170.605 195.752 141.483 1.00 97.58 2870 GLU A CA 1
ATOM 10710 C C . GLU A 1 1653 ? 169.168 195.541 141.027 1.00 89.79 2870 GLU A C 1
ATOM 10711 O O . GLU A 1 1653 ? 168.875 194.542 140.365 1.00 85.20 2870 GLU A O 1
ATOM 10717 N N . GLN A 1 1654 ? 168.270 196.475 141.351 1.00 90.51 2871 GLN A N 1
ATOM 10718 C CA . GLN A 1 1654 ? 166.904 196.409 140.838 1.00 91.44 2871 GLN A CA 1
ATOM 10719 C C . GLN A 1 1654 ? 166.883 196.520 139.318 1.00 90.18 2871 GLN A C 1
ATOM 10720 O O . GLN A 1 1654 ? 166.210 195.736 138.638 1.00 89.62 2871 GLN A O 1
ATOM 10726 N N . GLU A 1 1655 ? 167.640 197.473 138.765 1.00 92.88 2872 GLU A N 1
ATOM 10727 C CA . GLU A 1 1655 ? 167.711 197.626 137.313 1.00 94.74 2872 GLU A CA 1
ATOM 10728 C C . GLU A 1 1655 ? 168.390 196.429 136.656 1.00 92.64 2872 GLU A C 1
ATOM 10729 O O . GLU A 1 1655 ? 167.953 195.969 135.593 1.00 90.19 2872 GLU A O 1
ATOM 10735 N N . LEU A 1 1656 ? 169.459 195.915 137.273 1.00 88.01 2873 LEU A N 1
ATOM 10736 C CA . LEU A 1 1656 ? 170.152 194.760 136.706 1.00 81.61 2873 LEU A CA 1
ATOM 10737 C C . LEU A 1 1656 ? 169.265 193.518 136.708 1.00 83.99 2873 LEU A C 1
ATOM 10738 O O . LEU A 1 1656 ? 169.220 192.777 135.718 1.00 86.73 2873 LEU A O 1
ATOM 10743 N N . TYR A 1 1657 ? 168.523 193.292 137.794 1.00 83.13 2874 TYR A N 1
ATOM 10744 C CA . TYR A 1 1657 ? 167.643 192.133 137.853 1.00 74.23 2874 TYR A CA 1
ATOM 10745 C C . TYR A 1 1657 ? 166.434 192.304 136.943 1.00 71.47 2874 TYR A C 1
ATOM 10746 O O . TYR A 1 1657 ? 165.921 191.314 136.408 1.00 74.63 2874 TYR A O 1
ATOM 10755 N N . ASP A 1 1658 ? 165.967 193.542 136.754 1.00 71.39 2875 ASP A N 1
ATOM 10756 C CA . ASP A 1 1658 ? 164.900 193.794 135.792 1.00 71.88 2875 ASP A CA 1
ATOM 10757 C C . ASP A 1 1658 ? 165.362 193.506 134.369 1.00 69.77 2875 ASP A C 1
ATOM 10758 O O . ASP A 1 1658 ? 164.613 192.924 133.577 1.00 69.85 2875 ASP A O 1
ATOM 10763 N N . TRP A 1 1659 ? 166.597 193.894 134.034 1.00 71.40 2876 TRP A N 1
ATOM 10764 C CA . TRP A 1 1659 ? 167.161 193.543 132.733 1.00 71.94 2876 TRP A CA 1
ATOM 10765 C C . TRP A 1 1659 ? 167.308 192.033 132.588 1.00 69.58 2876 TRP A C 1
ATOM 10766 O O . TRP A 1 1659 ? 167.065 191.478 131.511 1.00 70.69 2876 TRP A O 1
ATOM 10777 N N . PHE A 1 1660 ? 167.686 191.357 133.677 1.00 67.38 2877 PHE A N 1
ATOM 10778 C CA . PHE A 1 1660 ? 167.808 189.900 133.687 1.00 63.72 2877 PHE A CA 1
ATOM 10779 C C . PHE A 1 1660 ? 166.476 189.221 133.370 1.00 61.75 2877 PHE A C 1
ATOM 10780 O O . PHE A 1 1660 ? 166.384 188.398 132.446 1.00 59.59 2877 PHE A O 1
ATOM 10788 N N . VAL A 1 1661 ? 165.422 189.584 134.107 1.00 62.36 2878 VAL A N 1
ATOM 10789 C CA . VAL A 1 1661 ? 164.130 188.933 133.907 1.00 54.94 2878 VAL A CA 1
ATOM 10790 C C . VAL A 1 1661 ? 163.513 189.341 132.572 1.00 57.36 2878 VAL A C 1
ATOM 10791 O O . VAL A 1 1661 ? 162.819 188.537 131.938 1.00 61.70 2878 VAL A O 1
ATOM 10795 N N . GLY A 1 1662 ? 163.777 190.564 132.101 1.00 59.79 2879 GLY A N 1
ATOM 10796 C CA . GLY A 1 1662 ? 163.308 190.954 130.782 1.00 59.28 2879 GLY A CA 1
ATOM 10797 C C . GLY A 1 1662 ? 163.992 190.185 129.669 1.00 59.65 2879 GLY A C 1
ATOM 10798 O O . GLY A 1 1662 ? 163.354 189.810 128.682 1.00 58.51 2879 GLY A O 1
ATOM 10799 N N . GLU A 1 1663 ? 165.295 189.928 129.817 1.00 58.39 2880 GLU A N 1
ATOM 10800 C CA . GLU A 1 1663 ? 166.014 189.140 128.823 1.00 54.14 2880 GLU A CA 1
ATOM 10801 C C . GLU A 1 1663 ? 165.522 187.700 128.792 1.00 58.22 2880 GLU A C 1
ATOM 10802 O O . GLU A 1 1663 ? 165.394 187.110 127.711 1.00 63.32 2880 GLU A O 1
ATOM 10808 N N . ILE A 1 1664 ? 165.242 187.114 129.961 1.00 55.04 2881 ILE A N 1
ATOM 10809 C CA . ILE A 1 1664 ? 164.709 185.752 129.962 1.00 48.13 2881 ILE A CA 1
ATOM 10810 C C . ILE A 1 1664 ? 163.302 185.723 129.373 1.00 47.52 2881 ILE A C 1
ATOM 10811 O O . ILE A 1 1664 ? 162.950 184.800 128.630 1.00 48.29 2881 ILE A O 1
ATOM 10816 N N . ALA A 1 1665 ? 162.479 186.729 129.681 1.00 53.75 2882 ALA A N 1
ATOM 10817 C CA . ALA A 1 1665 ? 161.136 186.780 129.111 1.00 50.62 2882 ALA A CA 1
ATOM 10818 C C . ALA A 1 1665 ? 161.166 186.974 127.600 1.00 56.48 2882 ALA A C 1
ATOM 10819 O O . ALA A 1 1665 ? 160.288 186.466 126.894 1.00 58.64 2882 ALA A O 1
ATOM 10821 N N . LYS A 1 1666 ? 162.159 187.702 127.089 1.00 60.46 2883 LYS A N 1
ATOM 10822 C CA . LYS A 1 1666 ? 162.274 187.892 125.649 1.00 57.13 2883 LYS A CA 1
ATOM 10823 C C . LYS A 1 1666 ? 162.798 186.646 124.944 1.00 53.09 2883 LYS A C 1
ATOM 10824 O O . LYS A 1 1666 ? 162.281 186.271 123.886 1.00 53.03 2883 LYS A O 1
ATOM 10830 N N . ASN A 1 1667 ? 163.814 185.988 125.505 1.00 49.31 2884 ASN A N 1
ATOM 10831 C CA . ASN A 1 1667 ? 164.593 185.014 124.749 1.00 48.81 2884 ASN A CA 1
ATOM 10832 C C . ASN A 1 1667 ? 164.363 183.564 125.163 1.00 45.73 2884 ASN A C 1
ATOM 10833 O O . ASN A 1 1667 ? 165.090 182.685 124.694 1.00 50.66 2884 ASN A O 1
ATOM 10838 N N . LEU A 1 1668 ? 163.386 183.278 126.020 1.00 41.86 2885 LEU A N 1
ATOM 10839 C CA . LEU A 1 1668 ? 163.125 181.903 126.432 1.00 35.78 2885 LEU A CA 1
ATOM 10840 C C . LEU A 1 1668 ? 161.702 181.511 126.072 1.00 36.60 2885 LEU A C 1
ATOM 10841 O O . LEU A 1 1668 ? 160.756 182.248 126.362 1.00 41.53 2885 LEU A O 1
ATOM 10846 N N . HIS A 1 1669 ? 161.561 180.349 125.440 1.00 36.93 2886 HIS A N 1
ATOM 10847 C CA . HIS A 1 1669 ? 160.271 179.736 125.170 1.00 32.23 2886 HIS A CA 1
ATOM 10848 C C . HIS A 1 1669 ? 160.291 178.319 125.715 1.00 34.08 2886 HIS A C 1
ATOM 10849 O O . HIS A 1 1669 ? 161.279 177.600 125.555 1.00 41.72 2886 HIS A O 1
ATOM 10856 N N . VAL A 1 1670 ? 159.205 177.924 126.370 1.00 35.19 2887 VAL A N 1
ATOM 10857 C CA . VAL A 1 1670 ? 159.079 176.602 126.968 1.00 32.69 2887 VAL A CA 1
ATOM 10858 C C . VAL A 1 1670 ? 157.940 175.871 126.278 1.00 32.91 2887 VAL A C 1
ATOM 10859 O O . VAL A 1 1670 ? 156.815 176.378 126.221 1.00 40.23 2887 VAL A O 1
ATOM 10863 N N . VAL A 1 1671 ? 158.230 174.682 125.758 1.00 33.04 2888 VAL A N 1
ATOM 10864 C CA . VAL A 1 1671 ? 157.235 173.831 125.120 1.00 32.27 2888 VAL A CA 1
ATOM 10865 C C . VAL A 1 1671 ? 157.123 172.544 125.924 1.00 31.42 2888 VAL A C 1
ATOM 10866 O O . VAL A 1 1671 ? 158.132 171.883 126.189 1.00 34.74 2888 VAL A O 1
ATOM 10870 N N . PHE A 1 1672 ? 155.902 172.197 126.315 1.00 29.75 2889 PHE A N 1
ATOM 10871 C CA . PHE A 1 1672 ? 155.639 170.997 127.094 1.00 31.21 2889 PHE A CA 1
ATOM 10872 C C . PHE A 1 1672 ? 155.071 169.918 126.186 1.00 36.29 2889 PHE A C 1
ATOM 10873 O O . PHE A 1 1672 ? 154.188 170.189 125.367 1.00 40.12 2889 PHE A O 1
ATOM 10881 N N . THR A 1 1673 ? 155.582 168.703 126.333 1.00 37.60 2890 THR A N 1
ATOM 10882 C CA . THR A 1 1673 ? 155.156 167.559 125.542 1.00 37.46 2890 THR A CA 1
ATOM 10883 C C . THR A 1 1673 ? 154.510 166.542 126.473 1.00 42.26 2890 THR A C 1
ATOM 10884 O O . THR A 1 1673 ? 155.151 166.067 127.416 1.00 49.33 2890 THR A O 1
ATOM 10888 N N . ILE A 1 1674 ? 153.245 166.219 126.216 1.00 37.04 2891 ILE A N 1
ATOM 10889 C CA . ILE A 1 1674 ? 152.465 165.332 127.072 1.00 40.55 2891 ILE A CA 1
ATOM 10890 C C . ILE A 1 1674 ? 151.878 164.225 126.207 1.00 47.39 2891 ILE A C 1
ATOM 10891 O O . ILE A 1 1674 ? 151.152 164.504 125.246 1.00 44.80 2891 ILE A O 1
ATOM 10896 N N . CYS A 1 1675 ? 152.185 162.973 126.550 1.00 55.96 2892 CYS A N 1
ATOM 10897 C CA . CYS A 1 1675 ? 151.738 161.826 125.767 1.00 51.21 2892 CYS A CA 1
ATOM 10898 C C . CYS A 1 1675 ? 150.428 161.243 126.289 1.00 56.24 2892 CYS A C 1
ATOM 10899 O O . CYS A 1 1675 ? 149.471 161.082 125.527 1.00 61.06 2892 CYS A O 1
ATOM 10902 N N . ASP A 1 1676 ? 150.369 160.916 127.576 1.00 61.50 2893 ASP A N 1
ATOM 10903 C CA . ASP A 1 1676 ? 149.144 160.408 128.180 1.00 67.87 2893 ASP A CA 1
ATOM 10904 C C . ASP A 1 1676 ? 148.566 161.468 129.104 1.00 67.84 2893 ASP A C 1
ATOM 10905 O O . ASP A 1 1676 ? 149.119 161.699 130.189 1.00 68.24 2893 ASP A O 1
ATOM 10910 N N . PRO A 1 1677 ? 147.466 162.130 128.734 1.00 70.31 2894 PRO A N 1
ATOM 10911 C CA . PRO A 1 1677 ? 146.903 163.175 129.605 1.00 68.37 2894 PRO A CA 1
ATOM 10912 C C . PRO A 1 1677 ? 146.172 162.640 130.827 1.00 70.94 2894 PRO A C 1
ATOM 10913 O O . PRO A 1 1677 ? 145.775 163.443 131.681 1.00 69.63 2894 PRO A O 1
ATOM 10917 N N . THR A 1 1678 ? 145.976 161.329 130.939 1.00 75.56 2895 THR A N 1
ATOM 10918 C CA . THR A 1 1678 ? 145.188 160.748 132.018 1.00 75.77 2895 THR A CA 1
ATOM 10919 C C . THR A 1 1678 ? 146.026 160.291 133.207 1.00 76.14 2895 THR A C 1
ATOM 10920 O O . THR A 1 1678 ? 145.461 159.773 134.175 1.00 80.91 2895 THR A O 1
ATOM 10924 N N . ASN A 1 1679 ? 147.345 160.462 133.164 1.00 71.49 2896 ASN A N 1
ATOM 10925 C CA . ASN A 1 1679 ? 148.176 160.108 134.305 1.00 69.44 2896 ASN A CA 1
ATOM 10926 C C . ASN A 1 1679 ? 147.967 161.101 135.445 1.00 74.00 2896 ASN A C 1
ATOM 10927 O O . ASN A 1 1679 ? 147.433 162.195 135.259 1.00 79.34 2896 ASN A O 1
ATOM 10932 N N . ASN A 1 1680 ? 148.398 160.703 136.643 1.00 72.91 2897 ASN A N 1
ATOM 10933 C CA . ASN A 1 1680 ? 148.280 161.587 137.799 1.00 75.93 2897 ASN A CA 1
ATOM 10934 C C . ASN A 1 1680 ? 149.244 162.764 137.694 1.00 71.42 2897 ASN A C 1
ATOM 10935 O O . ASN A 1 1680 ? 148.858 163.918 137.924 1.00 73.27 2897 ASN A O 1
ATOM 10940 N N . LYS A 1 1681 ? 150.504 162.493 137.340 1.00 67.06 2898 LYS A N 1
ATOM 10941 C CA . LYS A 1 1681 ? 151.465 163.578 137.174 1.00 70.17 2898 LYS A CA 1
ATOM 10942 C C . LYS A 1 1681 ? 151.128 164.443 135.966 1.00 71.00 2898 LYS A C 1
ATOM 10943 O O . LYS A 1 1681 ? 151.348 165.658 135.997 1.00 71.10 2898 LYS A O 1
ATOM 10949 N N . SER A 1 1682 ? 150.556 163.850 134.917 1.00 68.19 2899 SER A N 1
ATOM 10950 C CA . SER A 1 1682 ? 150.124 164.641 133.771 1.00 61.81 2899 SER A CA 1
ATOM 10951 C C . SER A 1 1682 ? 148.915 165.501 134.115 1.00 64.93 2899 SER A C 1
ATOM 10952 O O . SER A 1 1682 ? 148.793 166.628 133.627 1.00 67.92 2899 SER A O 1
ATOM 10955 N N . SER A 1 1683 ? 148.007 164.983 134.944 1.00 67.29 2900 SER A N 1
ATOM 10956 C CA . SER A 1 1683 ? 146.876 165.781 135.405 1.00 64.43 2900 SER A CA 1
ATOM 10957 C C . SER A 1 1683 ? 147.342 166.940 136.276 1.00 62.16 2900 SER A C 1
ATOM 10958 O O . SER A 1 1683 ? 146.804 168.050 136.181 1.00 63.17 2900 SER A O 1
ATOM 10961 N N . ALA A 1 1684 ? 148.341 166.700 137.130 1.00 59.78 2901 ALA A N 1
ATOM 10962 C CA . ALA A 1 1684 ? 148.927 167.786 137.911 1.00 66.47 2901 ALA A CA 1
ATOM 10963 C C . ALA A 1 1684 ? 149.656 168.786 137.023 1.00 61.81 2901 ALA A C 1
ATOM 10964 O O . ALA A 1 1684 ? 149.719 169.976 137.350 1.00 63.64 2901 ALA A O 1
ATOM 10966 N N . MET A 1 1685 ? 150.221 168.318 135.911 1.00 58.35 2902 MET A N 1
ATOM 10967 C CA . MET A 1 1685 ? 150.869 169.208 134.955 1.00 59.67 2902 MET A CA 1
ATOM 10968 C C . MET A 1 1685 ? 149.852 170.087 134.233 1.00 55.91 2902 MET A C 1
ATOM 10969 O O . MET A 1 1685 ? 150.082 171.287 134.046 1.00 53.47 2902 MET A O 1
ATOM 10974 N N . ILE A 1 1686 ? 148.728 169.502 133.812 1.00 62.44 2903 ILE A N 1
ATOM 10975 C CA . ILE A 1 1686 ? 147.703 170.252 133.089 1.00 58.95 2903 ILE A CA 1
ATOM 10976 C C . ILE A 1 1686 ? 146.992 171.232 134.015 1.00 55.76 2903 ILE A C 1
ATOM 10977 O O . ILE A 1 1686 ? 146.816 172.409 133.679 1.00 55.44 2903 ILE A O 1
ATOM 10982 N N . SER A 1 1687 ? 146.594 170.775 135.202 1.00 52.03 2904 SER A N 1
ATOM 10983 C CA . SER A 1 1687 ? 145.851 171.604 136.144 1.00 54.48 2904 SER A CA 1
ATOM 10984 C C . SER A 1 1687 ? 146.733 172.593 136.893 1.00 55.31 2904 SER A C 1
ATOM 10985 O O . SER A 1 1687 ? 146.230 173.309 137.764 1.00 55.81 2904 SER A O 1
ATOM 10988 N N . SER A 1 1688 ? 148.022 172.630 136.589 1.00 56.05 2905 SER A N 1
ATOM 10989 C CA . SER A 1 1688 ? 148.929 173.574 137.223 1.00 52.37 2905 SER A CA 1
ATOM 10990 C C . SER A 1 1688 ? 148.574 175.002 136.820 1.00 54.97 2905 SER A C 1
ATOM 10991 O O . SER A 1 1688 ? 148.344 175.265 135.634 1.00 56.00 2905 SER A O 1
ATOM 10994 N N . PRO A 1 1689 ? 148.528 175.946 137.767 1.00 58.66 2906 PRO A N 1
ATOM 10995 C CA . PRO A 1 1689 ? 147.997 177.280 137.436 1.00 51.62 2906 PRO A CA 1
ATOM 10996 C C . PRO A 1 1689 ? 148.910 178.106 136.548 1.00 45.76 2906 PRO A C 1
ATOM 10997 O O . PRO A 1 1689 ? 148.428 178.713 135.584 1.00 50.07 2906 PRO A O 1
ATOM 11001 N N . ALA A 1 1690 ? 150.212 178.150 136.843 1.00 45.25 2907 ALA A N 1
ATOM 11002 C CA . ALA A 1 1690 ? 151.139 178.923 136.023 1.00 52.07 2907 ALA A CA 1
ATOM 11003 C C . ALA A 1 1690 ? 151.251 178.345 134.620 1.00 51.67 2907 ALA A C 1
ATOM 11004 O O . ALA A 1 1690 ? 151.251 179.090 133.631 1.00 50.20 2907 ALA A O 1
ATOM 11006 N N . LEU A 1 1691 ? 151.328 177.017 134.515 1.00 54.28 2908 LEU A N 1
ATOM 11007 C CA . LEU A 1 1691 ? 151.426 176.378 133.210 1.00 46.46 2908 LEU A CA 1
ATOM 11008 C C . LEU A 1 1691 ? 150.133 176.511 132.419 1.00 44.89 2908 LEU A C 1
ATOM 11009 O O . LEU A 1 1691 ? 150.173 176.592 131.189 1.00 48.31 2908 LEU A O 1
ATOM 11014 N N . PHE A 1 1692 ? 148.980 176.528 133.091 1.00 45.57 2909 PHE A N 1
ATOM 11015 C CA . PHE A 1 1692 ? 147.732 176.709 132.360 1.00 45.38 2909 PHE A CA 1
ATOM 11016 C C . PHE A 1 1692 ? 147.562 178.150 131.896 1.00 47.63 2909 PHE A C 1
ATOM 11017 O O . PHE A 1 1692 ? 147.146 178.394 130.758 1.00 52.43 2909 PHE A O 1
ATOM 11025 N N . ASN A 1 1693 ? 147.875 179.119 132.759 1.00 44.86 2910 ASN A N 1
ATOM 11026 C CA . ASN A 1 1693 ? 147.645 180.515 132.412 1.00 40.40 2910 ASN A CA 1
ATOM 11027 C C . ASN A 1 1693 ? 148.688 181.057 131.445 1.00 41.72 2910 ASN A C 1
ATOM 11028 O O . ASN A 1 1693 ? 148.389 181.984 130.684 1.00 48.12 2910 ASN A O 1
ATOM 11033 N N . ARG A 1 1694 ? 149.902 180.508 131.449 1.00 42.05 2911 ARG A N 1
ATOM 11034 C CA . ARG A 1 1694 ? 150.959 181.076 130.622 1.00 39.39 2911 ARG A CA 1
ATOM 11035 C C . ARG A 1 1694 ? 151.094 180.388 129.268 1.00 42.77 2911 ARG A C 1
ATOM 11036 O O . ARG A 1 1694 ? 151.345 181.057 128.261 1.00 42.29 2911 ARG A O 1
ATOM 11041 N N . CYS A 1 1695 ? 150.934 179.069 129.217 1.00 42.35 2912 CYS A N 1
ATOM 11042 C CA . CYS A 1 1695 ? 151.118 178.343 127.971 1.00 37.22 2912 CYS A CA 1
ATOM 11043 C C . CYS A 1 1695 ? 149.919 178.517 127.047 1.00 44.06 2912 CYS A C 1
ATOM 11044 O O . CYS A 1 1695 ? 148.822 178.893 127.465 1.00 52.26 2912 CYS A O 1
ATOM 11047 N N . ILE A 1 1696 ? 150.149 178.228 125.771 1.00 40.27 2913 ILE A N 1
ATOM 11048 C CA . ILE A 1 1696 ? 149.087 178.083 124.785 1.00 35.59 2913 ILE A CA 1
ATOM 11049 C C . ILE A 1 1696 ? 148.884 176.593 124.564 1.00 35.19 2913 ILE A C 1
ATOM 11050 O O . ILE A 1 1696 ? 149.784 175.905 124.069 1.00 43.73 2913 ILE A O 1
ATOM 11055 N N . ILE A 1 1697 ? 147.716 176.088 124.935 1.00 31.53 2914 ILE A N 1
ATOM 11056 C CA . ILE A 1 1697 ? 147.460 174.655 124.874 1.00 31.36 2914 ILE A CA 1
ATOM 11057 C C . ILE A 1 1697 ? 147.110 174.270 123.443 1.00 36.29 2914 ILE A C 1
ATOM 11058 O O . ILE A 1 1697 ? 146.205 174.850 122.833 1.00 41.92 2914 ILE A O 1
ATOM 11063 N N . ASN A 1 1698 ? 147.841 173.300 122.898 1.00 32.85 2915 ASN A N 1
ATOM 11064 C CA . ASN A 1 1698 ? 147.562 172.728 121.583 1.00 34.75 2915 ASN A CA 1
ATOM 11065 C C . ASN A 1 1698 ? 147.288 171.244 121.777 1.00 36.27 2915 ASN A C 1
ATOM 11066 O O . ASN A 1 1698 ? 148.220 170.443 121.889 1.00 35.30 2915 ASN A O 1
ATOM 11071 N N . TRP A 1 1699 ? 146.011 170.878 121.812 1.00 33.75 2916 TRP A N 1
ATOM 11072 C CA . TRP A 1 1699 ? 145.620 169.479 121.951 1.00 33.48 2916 TRP A CA 1
ATOM 11073 C C . TRP A 1 1699 ? 145.690 168.838 120.574 1.00 40.31 2916 TRP A C 1
ATOM 11074 O O . TRP A 1 1699 ? 144.719 168.830 119.816 1.00 48.02 2916 TRP A O 1
ATOM 11085 N N . MET A 1 1700 ? 146.871 168.313 120.238 1.00 35.01 2917 MET A N 1
ATOM 11086 C CA . MET A 1 1700 ? 147.043 167.620 118.966 1.00 32.96 2917 MET A CA 1
ATOM 11087 C C . MET A 1 1700 ? 146.230 166.333 118.923 1.00 42.47 2917 MET A C 1
ATOM 11088 O O . MET A 1 1700 ? 145.625 166.009 117.895 1.00 51.08 2917 MET A O 1
ATOM 11093 N N . GLY A 1 1701 ? 146.194 165.595 120.031 1.00 42.77 2918 GLY A N 1
ATOM 11094 C CA . GLY A 1 1701 ? 145.453 164.351 120.072 1.00 45.91 2918 GLY A CA 1
ATOM 11095 C C . GLY A 1 1701 ? 146.124 163.268 119.245 1.00 50.72 2918 GLY A C 1
ATOM 11096 O O . GLY A 1 1701 ? 147.338 163.269 119.027 1.00 54.04 2918 GLY A O 1
ATOM 11097 N N . ASP A 1 1702 ? 145.313 162.328 118.778 1.00 52.29 2919 ASP A N 1
ATOM 11098 C CA . ASP A 1 1702 ? 145.784 161.243 117.934 1.00 54.14 2919 ASP A CA 1
ATOM 11099 C C . ASP A 1 1702 ? 145.417 161.506 116.478 1.00 58.73 2919 ASP A C 1
ATOM 11100 O O . ASP A 1 1702 ? 144.676 162.436 116.151 1.00 62.02 2919 ASP A O 1
ATOM 11105 N N . TRP A 1 1703 ? 145.958 160.670 115.598 1.00 57.17 2920 TRP A N 1
ATOM 11106 C CA . TRP A 1 1703 ? 145.658 160.778 114.178 1.00 48.62 2920 TRP A CA 1
ATOM 11107 C C . TRP A 1 1703 ? 144.225 160.347 113.901 1.00 57.90 2920 TRP A C 1
ATOM 11108 O O . TRP A 1 1703 ? 143.721 159.390 114.494 1.00 63.32 2920 TRP A O 1
ATOM 11119 N N . ASP A 1 1704 ? 143.564 161.063 112.998 1.00 61.60 2921 ASP A N 1
ATOM 11120 C CA . ASP A 1 1704 ? 142.252 160.663 112.523 1.00 62.80 2921 ASP A CA 1
ATOM 11121 C C . ASP A 1 1704 ? 142.386 159.962 111.172 1.00 64.71 2921 ASP A C 1
ATOM 11122 O O . ASP A 1 1704 ? 143.488 159.764 110.649 1.00 64.19 2921 ASP A O 1
ATOM 11127 N N . THR A 1 1705 ? 141.236 159.575 110.612 1.00 68.25 2922 THR A N 1
ATOM 11128 C CA . THR A 1 1705 ? 141.224 158.729 109.422 1.00 63.02 2922 THR A CA 1
ATOM 11129 C C . THR A 1 1705 ? 141.784 159.455 108.207 1.00 63.96 2922 THR A C 1
ATOM 11130 O O . THR A 1 1705 ? 142.476 158.845 107.386 1.00 67.65 2922 THR A O 1
ATOM 11134 N N . LYS A 1 1706 ? 141.504 160.755 108.078 1.00 62.31 2923 LYS A N 1
ATOM 11135 C CA . LYS A 1 1706 ? 142.033 161.524 106.955 1.00 61.83 2923 LYS A CA 1
ATOM 11136 C C . LYS A 1 1706 ? 143.554 161.627 107.014 1.00 61.36 2923 LYS A C 1
ATOM 11137 O O . LYS A 1 1706 ? 144.232 161.452 105.995 1.00 57.25 2923 LYS A O 1
ATOM 11143 N N . THR A 1 1707 ? 144.104 161.887 108.205 1.00 63.21 2924 THR A N 1
ATOM 11144 C CA . THR A 1 1707 ? 145.553 161.968 108.369 1.00 57.39 2924 THR A CA 1
ATOM 11145 C C . THR A 1 1707 ? 146.218 160.618 108.120 1.00 54.01 2924 THR A C 1
ATOM 11146 O O . THR A 1 1707 ? 147.247 160.546 107.435 1.00 55.05 2924 THR A O 1
ATOM 11150 N N . MET A 1 1708 ? 145.633 159.537 108.651 1.00 53.84 2925 MET A N 1
ATOM 11151 C CA . MET A 1 1708 ? 146.203 158.210 108.430 1.00 51.62 2925 MET A CA 1
ATOM 11152 C C . MET A 1 1708 ? 146.144 157.812 106.960 1.00 53.69 2925 MET A C 1
ATOM 11153 O O . MET A 1 1708 ? 147.104 157.239 106.430 1.00 49.93 2925 MET A O 1
ATOM 11158 N N . SER A 1 1709 ? 145.032 158.123 106.285 1.00 55.83 2926 SER A N 1
ATOM 11159 C CA . SER A 1 1709 ? 144.911 157.826 104.863 1.00 53.38 2926 SER A CA 1
ATOM 11160 C C . SER A 1 1709 ? 145.910 158.628 104.044 1.00 56.63 2926 SER A C 1
ATOM 11161 O O . SER A 1 1709 ? 146.509 158.099 103.103 1.00 62.04 2926 SER A O 1
ATOM 11164 N N . GLN A 1 1710 ? 146.111 159.904 104.393 1.00 52.57 2927 GLN A N 1
ATOM 11165 C CA . GLN A 1 1710 ? 147.084 160.727 103.679 1.00 53.62 2927 GLN A CA 1
ATOM 11166 C C . GLN A 1 1710 ? 148.503 160.200 103.862 1.00 58.17 2927 GLN A C 1
ATOM 11167 O O . GLN A 1 1710 ? 149.260 160.096 102.889 1.00 61.31 2927 GLN A O 1
ATOM 11173 N N . VAL A 1 1711 ? 148.866 159.831 105.095 1.00 58.53 2928 VAL A N 1
ATOM 11174 C CA . VAL A 1 1711 ? 150.207 159.315 105.374 1.00 55.75 2928 VAL A CA 1
ATOM 11175 C C . VAL A 1 1711 ? 150.443 158.004 104.629 1.00 61.17 2928 VAL A C 1
ATOM 11176 O O . VAL A 1 1711 ? 151.475 157.819 103.964 1.00 68.86 2928 VAL A O 1
ATOM 11180 N N . ALA A 1 1712 ? 149.474 157.087 104.708 1.00 55.97 2929 ALA A N 1
ATOM 11181 C CA . ALA A 1 1712 ? 149.618 155.788 104.062 1.00 53.54 2929 ALA A CA 1
ATOM 11182 C C . ALA A 1 1712 ? 149.667 155.922 102.544 1.00 60.70 2929 ALA A C 1
ATOM 11183 O O . ALA A 1 1712 ? 150.545 155.345 101.893 1.00 66.43 2929 ALA A O 1
ATOM 11185 N N . ASN A 1 1713 ? 148.755 156.710 101.963 1.00 60.49 2930 ASN A N 1
ATOM 11186 C CA . ASN A 1 1713 ? 148.735 156.899 100.518 1.00 63.43 2930 ASN A CA 1
ATOM 11187 C C . ASN A 1 1713 ? 149.962 157.650 100.026 1.00 68.97 2930 ASN A C 1
ATOM 11188 O O . ASN A 1 1713 ? 150.350 157.501 98.862 1.00 75.27 2930 ASN A O 1
ATOM 11193 N N . ASN A 1 1714 ? 150.584 158.457 100.882 1.00 69.20 2931 ASN A N 1
ATOM 11194 C CA . ASN A 1 1714 ? 151.764 159.198 100.480 1.00 76.46 2931 ASN A CA 1
ATOM 11195 C C . ASN A 1 1714 ? 153.059 158.425 100.697 1.00 75.98 2931 ASN A C 1
ATOM 11196 O O . ASN A 1 1714 ? 154.098 158.841 100.173 1.00 78.12 2931 ASN A O 1
ATOM 11201 N N . MET A 1 1715 ? 153.043 157.322 101.453 1.00 75.87 2932 MET A N 1
ATOM 11202 C CA . MET A 1 1715 ? 154.245 156.492 101.513 1.00 76.68 2932 MET A CA 1
ATOM 11203 C C . MET A 1 1715 ? 154.012 155.037 101.100 1.00 80.27 2932 MET A C 1
ATOM 11204 O O . MET A 1 1715 ? 154.814 154.169 101.457 1.00 83.80 2932 MET A O 1
ATOM 11209 N N . VAL A 1 1716 ? 152.957 154.742 100.338 1.00 80.33 2933 VAL A N 1
ATOM 11210 C CA . VAL A 1 1716 ? 152.888 153.493 99.583 1.00 78.34 2933 VAL A CA 1
ATOM 11211 C C . VAL A 1 1716 ? 152.831 153.718 98.081 1.00 88.82 2933 VAL A C 1
ATOM 11212 O O . VAL A 1 1716 ? 152.729 152.746 97.326 1.00 95.30 2933 VAL A O 1
ATOM 11216 N N . ASP A 1 1717 ? 152.906 154.963 97.620 1.00 87.73 2934 ASP A N 1
ATOM 11217 C CA . ASP A 1 1717 ? 152.837 155.250 96.193 1.00 93.92 2934 ASP A CA 1
ATOM 11218 C C . ASP A 1 1717 ? 154.184 155.125 95.493 1.00 100.27 2934 ASP A C 1
ATOM 11219 O O . ASP A 1 1717 ? 154.250 155.325 94.275 1.00 101.79 2934 ASP A O 1
ATOM 11224 N N . VAL A 1 1718 ? 155.253 154.800 96.223 1.00 102.62 2935 VAL A N 1
ATOM 11225 C CA . VAL A 1 1718 ? 156.593 154.747 95.652 1.00 104.11 2935 VAL A CA 1
ATOM 11226 C C . VAL A 1 1718 ? 157.026 153.334 95.294 1.00 105.19 2935 VAL A C 1
ATOM 11227 O O . VAL A 1 1718 ? 158.165 153.140 94.851 1.00 107.06 2935 VAL A O 1
ATOM 11231 N N . VAL A 1 1719 ? 156.157 152.343 95.466 1.00 105.26 2936 VAL A N 1
ATOM 11232 C CA . VAL A 1 1719 ? 156.525 150.954 95.199 1.00 108.42 2936 VAL A CA 1
ATOM 11233 C C . VAL A 1 1719 ? 155.771 150.448 93.975 1.00 110.53 2936 VAL A C 1
ATOM 11234 O O . VAL A 1 1719 ? 154.666 150.929 93.685 1.00 111.19 2936 VAL A O 1
ATOM 11238 N N . PRO A 1 1720 ? 156.333 149.499 93.214 1.00 114.46 2937 PRO A N 1
ATOM 11239 C CA . PRO A 1 1720 ? 155.550 148.856 92.151 1.00 112.65 2937 PRO A CA 1
ATOM 11240 C C . PRO A 1 1720 ? 154.488 147.948 92.746 1.00 110.75 2937 PRO A C 1
ATOM 11241 O O . PRO A 1 1720 ? 154.792 146.869 93.266 1.00 110.63 2937 PRO A O 1
ATOM 11245 N N . MET A 1 1721 ? 153.232 148.382 92.677 1.00 110.07 2938 MET A N 1
ATOM 11246 C CA . MET A 1 1721 ? 152.179 147.736 93.447 1.00 112.51 2938 MET A CA 1
ATOM 11247 C C . MET A 1 1721 ? 150.962 147.449 92.575 1.00 112.00 2938 MET A C 1
ATOM 11248 O O . MET A 1 1721 ? 150.207 146.508 92.840 1.00 112.01 2938 MET A O 1
ATOM 11253 N N . GLU A 1 1722 ? 150.773 148.241 91.522 1.00 111.23 2939 GLU A N 1
ATOM 11254 C CA . GLU A 1 1722 ? 149.677 148.022 90.579 1.00 113.93 2939 GLU A CA 1
ATOM 11255 C C . GLU A 1 1722 ? 150.146 147.145 89.415 1.00 114.99 2939 GLU A C 1
ATOM 11256 O O . GLU A 1 1722 ? 150.121 147.529 88.247 1.00 117.32 2939 GLU A O 1
ATOM 11262 N N . PHE A 1 1723 ? 150.581 145.936 89.768 1.00 113.41 2940 PHE A N 1
ATOM 11263 C CA . PHE A 1 1723 ? 151.105 144.975 88.808 1.00 114.87 2940 PHE A CA 1
ATOM 11264 C C . PHE A 1 1723 ? 150.100 143.885 88.460 1.00 118.43 2940 PHE A C 1
ATOM 11265 O O . PHE A 1 1723 ? 150.472 142.899 87.815 1.00 122.24 2940 PHE A O 1
ATOM 11273 N N . THR A 1 1724 ? 148.843 144.030 88.870 1.00 118.10 2941 THR A N 1
ATOM 11274 C CA . THR A 1 1724 ? 147.859 142.981 88.656 1.00 118.38 2941 THR A CA 1
ATOM 11275 C C . THR A 1 1724 ? 146.473 143.596 88.533 1.00 124.70 2941 THR A C 1
ATOM 11276 O O . THR A 1 1724 ? 146.251 144.759 88.884 1.00 127.55 2941 THR A O 1
ATOM 11280 N N . ASP A 1 1725 ? 145.544 142.801 88.008 1.00 125.39 2942 ASP A N 1
ATOM 11281 C CA . ASP A 1 1725 ? 144.162 143.240 87.882 1.00 126.10 2942 ASP A CA 1
ATOM 11282 C C . ASP A 1 1725 ? 143.499 143.312 89.251 1.00 121.00 2942 ASP A C 1
ATOM 11283 O O . ASP A 1 1725 ? 143.709 142.450 90.109 1.00 117.24 2942 ASP A O 1
ATOM 11288 N N . PHE A 1 1726 ? 142.694 144.352 89.452 1.00 119.04 2943 PHE A N 1
ATOM 11289 C CA . PHE A 1 1726 ? 141.999 144.577 90.711 1.00 115.59 2943 PHE A CA 1
ATOM 11290 C C . PHE A 1 1726 ? 140.547 144.925 90.422 1.00 114.44 2943 PHE A C 1
ATOM 11291 O O . PHE A 1 1726 ? 140.267 145.777 89.574 1.00 114.48 2943 PHE A O 1
ATOM 11299 N N . ILE A 1 1727 ? 139.631 144.264 91.122 1.00 114.27 2944 ILE A N 1
ATOM 11300 C CA . ILE A 1 1727 ? 138.201 144.518 90.993 1.00 116.09 2944 ILE A CA 1
ATOM 11301 C C . ILE A 1 1727 ? 137.768 145.371 92.176 1.00 114.24 2944 ILE A C 1
ATOM 11302 O O . ILE A 1 1727 ? 137.992 145.000 93.334 1.00 113.49 2944 ILE A O 1
ATOM 11307 N N . VAL A 1 1728 ? 137.151 146.513 91.888 1.00 114.10 2945 VAL A N 1
ATOM 11308 C CA . VAL A 1 1728 ? 136.738 147.454 92.926 1.00 113.17 2945 VAL A CA 1
ATOM 11309 C C . VAL A 1 1728 ? 135.534 146.885 93.666 1.00 115.03 2945 VAL A C 1
ATOM 11310 O O . VAL A 1 1728 ? 134.497 146.612 93.044 1.00 118.18 2945 VAL A O 1
ATOM 11314 N N . PRO A 1 1729 ? 135.622 146.686 94.978 1.00 115.52 2946 PRO A N 1
ATOM 11315 C CA . PRO A 1 1729 ? 134.475 146.165 95.726 1.00 119.15 2946 PRO A CA 1
ATOM 11316 C C . PRO A 1 1729 ? 133.391 147.217 95.897 1.00 128.49 2946 PRO A C 1
ATOM 11317 O O . PRO A 1 1729 ? 133.630 148.424 95.812 1.00 130.63 2946 PRO A O 1
ATOM 11321 N N . GLU A 1 1730 ? 132.175 146.734 96.140 1.00 131.29 2947 GLU A N 1
ATOM 11322 C CA . GLU A 1 1730 ? 131.018 147.591 96.385 1.00 135.64 2947 GLU A CA 1
ATOM 11323 C C . GLU A 1 1730 ? 130.764 147.612 97.889 1.00 137.73 2947 GLU A C 1
ATOM 11324 O O . GLU A 1 1730 ? 130.170 146.684 98.443 1.00 138.22 2947 GLU A O 1
ATOM 11330 N N . VAL A 1 1731 ? 131.218 148.678 98.548 1.00 136.22 2948 VAL A N 1
ATOM 11331 C CA . VAL A 1 1731 ? 131.114 148.823 99.993 1.00 134.28 2948 VAL A CA 1
ATOM 11332 C C . VAL A 1 1731 ? 130.438 150.152 100.309 1.00 133.81 2948 VAL A C 1
ATOM 11333 O O . VAL A 1 1731 ? 130.211 150.987 99.433 1.00 133.99 2948 VAL A O 1
ATOM 11337 N N . ASN A 1 1732 ? 130.114 150.333 101.587 1.00 133.60 2949 ASN A N 1
ATOM 11338 C CA . ASN A 1 1732 ? 129.414 151.527 102.035 1.00 132.56 2949 ASN A CA 1
ATOM 11339 C C . ASN A 1 1732 ? 130.343 152.740 102.037 1.00 129.56 2949 ASN A C 1
ATOM 11340 O O . ASN A 1 1732 ? 131.570 152.622 102.084 1.00 127.91 2949 ASN A O 1
ATOM 11345 N N . LYS A 1 1733 ? 129.729 153.925 101.973 1.00 130.34 2950 LYS A N 1
ATOM 11346 C CA . LYS A 1 1733 ? 130.496 155.165 102.029 1.00 129.40 2950 LYS A CA 1
ATOM 11347 C C . LYS A 1 1733 ? 131.096 155.385 103.412 1.00 124.93 2950 LYS A C 1
ATOM 11348 O O . LYS A 1 1733 ? 132.218 155.890 103.535 1.00 121.83 2950 LYS A O 1
ATOM 11354 N N . GLU A 1 1734 ? 130.360 155.018 104.466 1.00 127.06 2951 GLU A N 1
ATOM 11355 C CA . GLU A 1 1734 ? 130.861 155.177 105.827 1.00 127.05 2951 GLU A CA 1
ATOM 11356 C C . GLU A 1 1734 ? 132.007 154.224 106.138 1.00 123.69 2951 GLU A C 1
ATOM 11357 O O . GLU A 1 1734 ? 132.794 154.497 107.052 1.00 118.93 2951 GLU A O 1
ATOM 11363 N N . LEU A 1 1735 ? 132.118 153.118 105.404 1.00 120.30 2952 LEU A N 1
ATOM 11364 C CA . LEU A 1 1735 ? 133.184 152.151 105.614 1.00 110.45 2952 LEU A CA 1
ATOM 11365 C C . LEU A 1 1735 ? 134.480 152.534 104.910 1.00 104.96 2952 LEU A C 1
ATOM 11366 O O . LEU A 1 1735 ? 135.506 151.888 105.143 1.00 98.58 2952 LEU A O 1
ATOM 11371 N N . VAL A 1 1736 ? 134.462 153.562 104.066 1.00 105.51 2953 VAL A N 1
ATOM 11372 C CA . VAL A 1 1736 ? 135.644 154.017 103.344 1.00 99.20 2953 VAL A CA 1
ATOM 11373 C C . VAL A 1 1736 ? 136.127 155.305 103.993 1.00 97.49 2953 VAL A C 1
ATOM 11374 O O . VAL A 1 1736 ? 135.403 156.308 104.019 1.00 99.34 2953 VAL A O 1
ATOM 11378 N N . PHE A 1 1737 ? 137.350 155.275 104.517 1.00 93.59 2954 PHE A N 1
ATOM 11379 C CA . PHE A 1 1737 ? 137.974 156.459 105.087 1.00 90.54 2954 PHE A CA 1
ATOM 11380 C C . PHE A 1 1737 ? 138.797 157.237 104.074 1.00 91.66 2954 PHE A C 1
ATOM 11381 O O . PHE A 1 1737 ? 139.118 158.406 104.319 1.00 88.75 2954 PHE A O 1
ATOM 11389 N N . THR A 1 1738 ? 139.145 156.617 102.952 1.00 93.96 2955 THR A N 1
ATOM 11390 C CA . THR A 1 1738 ? 139.956 157.240 101.920 1.00 94.82 2955 THR A CA 1
ATOM 11391 C C . THR A 1 1738 ? 139.059 157.873 100.859 1.00 101.32 2955 THR A C 1
ATOM 11392 O O . THR A 1 1738 ? 137.852 158.051 101.046 1.00 99.76 2955 THR A O 1
ATOM 11396 N N . GLU A 1 1739 ? 139.659 158.223 99.723 1.00 102.84 2956 GLU A N 1
ATOM 11397 C CA . GLU A 1 1739 ? 138.931 158.658 98.545 1.00 109.83 2956 GLU A CA 1
ATOM 11398 C C . GLU A 1 1739 ? 138.191 157.465 97.932 1.00 114.27 2956 GLU A C 1
ATOM 11399 O O . GLU A 1 1739 ? 138.365 156.327 98.376 1.00 114.11 2956 GLU A O 1
ATOM 11405 N N . PRO A 1 1740 ? 137.319 157.697 96.942 1.00 115.62 2957 PRO A N 1
ATOM 11406 C CA . PRO A 1 1740 ? 136.762 156.569 96.183 1.00 109.11 2957 PRO A CA 1
ATOM 11407 C C . PRO A 1 1740 ? 137.853 155.718 95.549 1.00 107.18 2957 PRO A C 1
ATOM 11408 O O . PRO A 1 1740 ? 138.885 156.223 95.102 1.00 109.04 2957 PRO A O 1
ATOM 11412 N N . ILE A 1 1741 ? 137.620 154.410 95.534 1.00 107.31 2958 ILE A N 1
ATOM 11413 C CA . ILE A 1 1741 ? 138.656 153.429 95.231 1.00 106.79 2958 ILE A CA 1
ATOM 11414 C C . ILE A 1 1741 ? 138.699 153.186 93.729 1.00 107.25 2958 ILE A C 1
ATOM 11415 O O . ILE A 1 1741 ? 137.700 152.775 93.127 1.00 106.79 2958 ILE A O 1
ATOM 11420 N N . GLN A 1 1742 ? 139.861 153.437 93.122 1.00 104.88 2959 GLN A N 1
ATOM 11421 C CA . GLN A 1 1742 ? 140.114 153.073 91.737 1.00 110.32 2959 GLN A CA 1
ATOM 11422 C C . GLN A 1 1742 ? 141.339 152.189 91.558 1.00 107.80 2959 GLN A C 1
ATOM 11423 O O . GLN A 1 1742 ? 141.614 151.770 90.428 1.00 109.60 2959 GLN A O 1
ATOM 11429 N N . THR A 1 1743 ? 142.078 151.894 92.626 1.00 101.00 2960 THR A N 1
ATOM 11430 C CA . THR A 1 1743 ? 143.297 151.104 92.536 1.00 100.21 2960 THR A CA 1
ATOM 11431 C C . THR A 1 1743 ? 143.423 150.240 93.783 1.00 96.77 2960 THR A C 1
ATOM 11432 O O . THR A 1 1743 ? 142.588 150.291 94.691 1.00 92.34 2960 THR A O 1
ATOM 11436 N N . ILE A 1 1744 ? 144.485 149.431 93.818 1.00 96.40 2961 ILE A N 1
ATOM 11437 C CA . ILE A 1 1744 ? 144.716 148.539 94.949 1.00 90.14 2961 ILE A CA 1
ATOM 11438 C C . ILE A 1 1744 ? 145.217 149.319 96.163 1.00 87.34 2961 ILE A C 1
ATOM 11439 O O . ILE A 1 1744 ? 145.051 148.875 97.309 1.00 83.57 2961 ILE A O 1
ATOM 11444 N N . ARG A 1 1745 ? 145.802 150.502 95.939 1.00 87.78 2962 ARG A N 1
ATOM 11445 C CA . ARG A 1 1745 ? 146.423 151.258 97.023 1.00 82.54 2962 ARG A CA 1
ATOM 11446 C C . ARG A 1 1745 ? 145.388 151.777 98.015 1.00 81.52 2962 ARG A C 1
ATOM 11447 O O . ARG A 1 1745 ? 145.586 151.670 99.231 1.00 81.66 2962 ARG A O 1
ATOM 11455 N N . ASP A 1 1746 ? 144.280 152.336 97.515 1.00 82.11 2963 ASP A N 1
ATOM 11456 C CA . ASP A 1 1746 ? 143.233 152.848 98.394 1.00 79.61 2963 ASP A CA 1
ATOM 11457 C C . ASP A 1 1746 ? 142.617 151.727 99.216 1.00 73.12 2963 ASP A C 1
ATOM 11458 O O . ASP A 1 1746 ? 142.362 151.890 100.419 1.00 72.89 2963 ASP A O 1
ATOM 11463 N N . ALA A 1 1747 ? 142.406 150.568 98.584 1.00 72.71 2964 ALA A N 1
ATOM 11464 C CA . ALA A 1 1747 ? 141.890 149.410 99.302 1.00 76.26 2964 ALA A CA 1
ATOM 11465 C C . ALA A 1 1747 ? 142.838 148.981 100.412 1.00 75.25 2964 ALA A C 1
ATOM 11466 O O . ALA A 1 1747 ? 142.410 148.821 101.557 1.00 76.87 2964 ALA A O 1
ATOM 11468 N N . VAL A 1 1748 ? 144.136 148.872 100.106 1.00 73.22 2965 VAL A N 1
ATOM 11469 C CA . VAL A 1 1748 ? 145.124 148.401 101.079 1.00 66.96 2965 VAL A CA 1
ATOM 11470 C C . VAL A 1 1748 ? 145.230 149.366 102.258 1.00 67.05 2965 VAL A C 1
ATOM 11471 O O . VAL A 1 1748 ? 145.321 148.945 103.426 1.00 69.78 2965 VAL A O 1
ATOM 11475 N N . VAL A 1 1749 ? 145.180 150.671 101.976 1.00 63.76 2966 VAL A N 1
ATOM 11476 C CA . VAL A 1 1749 ? 145.136 151.672 103.039 1.00 60.72 2966 VAL A CA 1
ATOM 11477 C C . VAL A 1 1749 ? 143.884 151.483 103.891 1.00 64.13 2966 VAL A C 1
ATOM 11478 O O . VAL A 1 1749 ? 143.923 151.628 105.121 1.00 66.66 2966 VAL A O 1
ATOM 11482 N N . ASN A 1 1750 ? 142.764 151.119 103.258 1.00 62.05 2967 ASN A N 1
ATOM 11483 C CA . ASN A 1 1750 ? 141.543 150.865 104.018 1.00 62.88 2967 ASN A CA 1
ATOM 11484 C C . ASN A 1 1750 ? 141.670 149.642 104.931 1.00 65.12 2967 ASN A C 1
ATOM 11485 O O . ASN A 1 1750 ? 141.186 149.679 106.070 1.00 66.84 2967 ASN A O 1
ATOM 11490 N N . ILE A 1 1751 ? 142.309 148.553 104.458 1.00 66.35 2968 ILE A N 1
ATOM 11491 C CA . ILE A 1 1751 ? 142.566 147.411 105.353 1.00 63.36 2968 ILE A CA 1
ATOM 11492 C C . ILE A 1 1751 ? 143.414 147.843 106.541 1.00 60.74 2968 ILE A C 1
ATOM 11493 O O . ILE A 1 1751 ? 143.115 147.495 107.691 1.00 60.59 2968 ILE A O 1
ATOM 11498 N N . LEU A 1 1752 ? 144.466 148.624 106.285 1.00 58.17 2969 LEU A N 1
ATOM 11499 C CA . LEU A 1 1752 ? 145.375 149.005 107.364 1.00 54.38 2969 LEU A CA 1
ATOM 11500 C C . LEU A 1 1752 ? 144.685 149.886 108.407 1.00 55.52 2969 LEU A C 1
ATOM 11501 O O . LEU A 1 1752 ? 144.829 149.656 109.617 1.00 62.04 2969 LEU A O 1
ATOM 11506 N N . ILE A 1 1753 ? 143.887 150.859 107.960 1.00 53.43 2970 ILE A N 1
ATOM 11507 C CA . ILE A 1 1753 ? 143.197 151.735 108.906 1.00 55.43 2970 ILE A CA 1
ATOM 11508 C C . ILE A 1 1753 ? 142.106 150.974 109.659 1.00 60.35 2970 ILE A C 1
ATOM 11509 O O . ILE A 1 1753 ? 141.931 151.159 110.872 1.00 62.28 2970 ILE A O 1
ATOM 11514 N N . HIS A 1 1754 ? 141.371 150.095 108.964 1.00 59.89 2971 HIS A N 1
ATOM 11515 C CA . HIS A 1 1754 ? 140.329 149.311 109.622 1.00 59.08 2971 HIS A CA 1
ATOM 11516 C C . HIS A 1 1754 ? 140.915 148.371 110.667 1.00 62.30 2971 HIS A C 1
ATOM 11517 O O . HIS A 1 1754 ? 140.337 148.195 111.749 1.00 68.01 2971 HIS A O 1
ATOM 11524 N N . PHE A 1 1755 ? 142.068 147.765 110.369 1.00 58.61 2972 PHE A N 1
ATOM 11525 C CA . PHE A 1 1755 ? 142.702 146.891 111.347 1.00 57.61 2972 PHE A CA 1
ATOM 11526 C C . PHE A 1 1755 ? 143.231 147.678 112.536 1.00 60.53 2972 PHE A C 1
ATOM 11527 O O . PHE A 1 1755 ? 143.167 147.195 113.671 1.00 65.47 2972 PHE A O 1
ATOM 11535 N N . ASP A 1 1756 ? 143.769 148.881 112.299 1.00 58.75 2973 ASP A N 1
ATOM 11536 C CA . ASP A 1 1756 ? 144.202 149.714 113.419 1.00 59.11 2973 ASP A CA 1
ATOM 11537 C C . ASP A 1 1756 ? 143.032 150.070 114.329 1.00 63.21 2973 ASP A C 1
ATOM 11538 O O . ASP A 1 1756 ? 143.148 149.994 115.563 1.00 68.95 2973 ASP A O 1
ATOM 11543 N N . ARG A 1 1757 ? 141.888 150.431 113.734 1.00 61.09 2974 ARG A N 1
ATOM 11544 C CA . ARG A 1 1757 ? 140.702 150.745 114.527 1.00 60.62 2974 ARG A CA 1
ATOM 11545 C C . ARG A 1 1757 ? 140.208 149.539 115.317 1.00 62.82 2974 ARG A C 1
ATOM 11546 O O . ARG A 1 1757 ? 139.908 149.663 116.507 1.00 70.03 2974 ARG A O 1
ATOM 11554 N N . ASN A 1 1758 ? 140.137 148.363 114.685 1.00 62.82 2975 ASN A N 1
ATOM 11555 C CA . ASN A 1 1758 ? 139.647 147.175 115.388 1.00 65.94 2975 ASN A CA 1
ATOM 11556 C C . ASN A 1 1758 ? 140.601 146.744 116.500 1.00 68.22 2975 ASN A C 1
ATOM 11557 O O . ASN A 1 1758 ? 140.160 146.343 117.589 1.00 74.11 2975 ASN A O 1
ATOM 11562 N N . PHE A 1 1759 ? 141.909 146.840 116.244 1.00 64.88 2976 PHE A N 1
ATOM 11563 C CA . PHE A 1 1759 ? 142.924 146.510 117.239 1.00 63.05 2976 PHE A CA 1
ATOM 11564 C C . PHE A 1 1759 ? 142.808 147.406 118.466 1.00 69.53 2976 PHE A C 1
ATOM 11565 O O . PHE A 1 1759 ? 142.692 146.919 119.601 1.00 72.28 2976 PHE A O 1
ATOM 11573 N N . TYR A 1 1760 ? 142.792 148.725 118.256 1.00 69.14 2977 TYR A N 1
ATOM 11574 C CA . TYR A 1 1760 ? 142.697 149.633 119.391 1.00 70.78 2977 TYR A CA 1
ATOM 11575 C C . TYR A 1 1760 ? 141.305 149.643 120.013 1.00 81.88 2977 TYR A C 1
ATOM 11576 O O . TYR A 1 1760 ? 141.152 150.102 121.150 1.00 89.65 2977 TYR A O 1
ATOM 11585 N N . GLN A 1 1761 ? 140.291 149.147 119.300 1.00 81.47 2978 GLN A N 1
ATOM 11586 C CA . GLN A 1 1761 ? 138.976 148.971 119.902 1.00 78.72 2978 GLN A CA 1
ATOM 11587 C C . GLN A 1 1761 ? 138.976 147.805 120.880 1.00 79.41 2978 GLN A C 1
ATOM 11588 O O . GLN A 1 1761 ? 138.426 147.907 121.982 1.00 87.39 2978 GLN A O 1
ATOM 11594 N N . LYS A 1 1762 ? 139.590 146.682 120.496 1.00 80.96 2979 LYS A N 1
ATOM 11595 C CA . LYS A 1 1762 ? 139.550 145.526 121.385 1.00 87.20 2979 LYS A CA 1
ATOM 11596 C C . LYS A 1 1762 ? 140.625 145.576 122.462 1.00 94.03 2979 LYS A C 1
ATOM 11597 O O . LYS A 1 1762 ? 140.578 144.770 123.397 1.00 89.83 2979 LYS A O 1
ATOM 11603 N N . MET A 1 1763 ? 141.597 146.488 122.352 1.00 97.18 2980 MET A N 1
ATOM 11604 C CA . MET A 1 1763 ? 142.485 146.726 123.488 1.00 97.59 2980 MET A CA 1
ATOM 11605 C C . MET A 1 1763 ? 141.828 147.494 124.625 1.00 105.57 2980 MET A C 1
ATOM 11606 O O . MET A 1 1763 ? 142.470 147.641 125.673 1.00 109.41 2980 MET A O 1
ATOM 11611 N N . LYS A 1 1764 ? 140.592 147.976 124.440 1.00 105.47 2981 LYS A N 1
ATOM 11612 C CA . LYS A 1 1764 ? 139.826 148.687 125.470 1.00 108.57 2981 LYS A CA 1
ATOM 11613 C C . LYS A 1 1764 ? 140.571 149.925 125.964 1.00 112.31 2981 LYS A C 1
ATOM 11614 O O . LYS A 1 1764 ? 140.583 150.230 127.159 1.00 116.32 2981 LYS A O 1
ATOM 11620 N N . VAL A 1 1765 ? 141.214 150.635 125.033 1.00 111.87 2982 VAL A N 1
ATOM 11621 C CA . VAL A 1 1765 ? 141.931 151.853 125.392 1.00 119.37 2982 VAL A CA 1
ATOM 11622 C C . VAL A 1 1765 ? 140.951 152.952 125.796 1.00 121.39 2982 VAL A C 1
ATOM 11623 O O . VAL A 1 1765 ? 141.275 153.802 126.635 1.00 121.00 2982 VAL A O 1
ATOM 11627 N N . GLY A 1 1766 ? 139.736 152.930 125.246 1.00 118.08 2983 GLY A N 1
ATOM 11628 C CA . GLY A 1 1766 ? 138.695 153.847 125.686 1.00 117.79 2983 GLY A CA 1
ATOM 11629 C C . GLY A 1 1766 ? 138.991 155.283 125.302 1.00 119.69 2983 GLY A C 1
ATOM 11630 O O . GLY A 1 1766 ? 139.305 155.596 124.148 1.00 116.27 2983 GLY A O 1
ATOM 11631 N N . VAL A 1 1767 ? 138.884 156.172 126.292 1.00 121.80 2984 VAL A N 1
ATOM 11632 C CA . VAL A 1 1767 ? 139.135 157.593 126.083 1.00 126.99 2984 VAL A CA 1
ATOM 11633 C C . VAL A 1 1767 ? 140.622 157.874 125.878 1.00 124.38 2984 VAL A C 1
ATOM 11634 O O . VAL A 1 1767 ? 140.977 158.866 125.224 1.00 120.30 2984 VAL A O 1
ATOM 11638 N N . ASN A 1 1768 ? 141.495 156.994 126.374 1.00 121.24 2985 ASN A N 1
ATOM 11639 C CA . ASN A 1 1768 ? 142.935 157.212 126.307 1.00 112.55 2985 ASN A CA 1
ATOM 11640 C C . ASN A 1 1768 ? 143.413 157.220 124.855 1.00 105.44 2985 ASN A C 1
ATOM 11641 O O . ASN A 1 1768 ? 142.876 156.483 124.022 1.00 105.18 2985 ASN A O 1
ATOM 11646 N N . PRO A 1 1769 ? 144.399 158.056 124.521 1.00 101.91 2986 PRO A N 1
ATOM 11647 C CA . PRO A 1 1769 ? 144.804 158.204 123.118 1.00 93.15 2986 PRO A CA 1
ATOM 11648 C C . PRO A 1 1769 ? 145.463 156.952 122.559 1.00 90.24 2986 PRO A C 1
ATOM 11649 O O . PRO A 1 1769 ? 146.096 156.175 123.276 1.00 98.59 2986 PRO A O 1
ATOM 11653 N N . ARG A 1 1770 ? 145.303 156.772 121.252 1.00 81.25 2987 ARG A N 1
ATOM 11654 C CA . ARG A 1 1770 ? 145.862 155.641 120.525 1.00 70.53 2987 ARG A CA 1
ATOM 11655 C C . ARG A 1 1770 ? 147.058 156.124 119.719 1.00 59.76 2987 ARG A C 1
ATOM 11656 O O . ARG A 1 1770 ? 146.927 157.038 118.897 1.00 62.43 2987 ARG A O 1
ATOM 11664 N N . SER A 1 1771 ? 148.210 155.518 119.953 1.00 51.16 2988 SER A N 1
ATOM 11665 C CA . SER A 1 1771 ? 149.401 155.900 119.210 1.00 42.72 2988 SER A CA 1
ATOM 11666 C C . SER A 1 1771 ? 149.329 155.361 117.783 1.00 44.44 2988 SER A C 1
ATOM 11667 O O . SER A 1 1771 ? 148.850 154.245 117.563 1.00 50.00 2988 SER A O 1
ATOM 11670 N N . PRO A 1 1772 ? 149.789 156.132 116.795 1.00 42.17 2989 PRO A N 1
ATOM 11671 C CA . PRO A 1 1772 ? 149.835 155.623 115.418 1.00 40.27 2989 PRO A CA 1
ATOM 11672 C C . PRO A 1 1772 ? 151.124 154.876 115.109 1.00 40.66 2989 PRO A C 1
ATOM 11673 O O . PRO A 1 1772 ? 151.457 154.663 113.938 1.00 44.66 2989 PRO A O 1
ATOM 11677 N N . GLY A 1 1773 ? 151.860 154.495 116.157 1.00 36.74 2990 GLY A N 1
ATOM 11678 C CA . GLY A 1 1773 ? 153.136 153.825 115.959 1.00 33.90 2990 GLY A CA 1
ATOM 11679 C C . GLY A 1 1773 ? 152.996 152.464 115.308 1.00 39.26 2990 GLY A C 1
ATOM 11680 O O . GLY A 1 1773 ? 153.790 152.102 114.436 1.00 45.95 2990 GLY A O 1
ATOM 11681 N N . TYR A 1 1774 ? 151.982 151.695 115.720 1.00 39.58 2991 TYR A N 1
ATOM 11682 C CA . TYR A 1 1774 ? 151.697 150.416 115.074 1.00 36.51 2991 TYR A CA 1
ATOM 11683 C C . TYR A 1 1774 ? 151.353 150.609 113.603 1.00 39.55 2991 TYR A C 1
ATOM 11684 O O . TYR A 1 1774 ? 151.811 149.846 112.747 1.00 42.07 2991 TYR A O 1
ATOM 11693 N N . PHE A 1 1775 ? 150.563 151.642 113.297 1.00 39.87 2992 PHE A N 1
ATOM 11694 C CA . PHE A 1 1775 ? 150.168 151.937 111.921 1.00 34.53 2992 PHE A CA 1
ATOM 11695 C C . PHE A 1 1775 ? 151.377 152.277 111.054 1.00 36.30 2992 PHE A C 1
ATOM 11696 O O . PHE A 1 1775 ? 151.543 151.732 109.954 1.00 40.51 2992 PHE A O 1
ATOM 11704 N N . ILE A 1 1776 ? 152.250 153.158 111.554 1.00 39.66 2993 ILE A N 1
ATOM 11705 C CA . ILE A 1 1776 ? 153.437 153.557 110.801 1.00 42.23 2993 ILE A CA 1
ATOM 11706 C C . ILE A 1 1776 ? 154.390 152.380 110.620 1.00 44.66 2993 ILE A C 1
ATOM 11707 O O . ILE A 1 1776 ? 154.918 152.160 109.522 1.00 43.29 2993 ILE A O 1
ATOM 11712 N N . ASP A 1 1777 ? 154.616 151.601 111.686 1.00 43.65 2994 ASP A N 1
ATOM 11713 C CA . ASP A 1 1777 ? 155.515 150.455 111.601 1.00 41.76 2994 ASP A CA 1
ATOM 11714 C C . ASP A 1 1777 ? 154.993 149.410 110.626 1.00 42.72 2994 ASP A C 1
ATOM 11715 O O . ASP A 1 1777 ? 155.766 148.839 109.846 1.00 49.24 2994 ASP A O 1
ATOM 11720 N N . GLY A 1 1778 ? 153.681 149.159 110.645 1.00 37.39 2995 GLY A N 1
ATOM 11721 C CA . GLY A 1 1778 ? 153.092 148.251 109.678 1.00 35.58 2995 GLY A CA 1
ATOM 11722 C C . GLY A 1 1778 ? 153.220 148.751 108.254 1.00 38.21 2995 GLY A C 1
ATOM 11723 O O . GLY A 1 1778 ? 153.435 147.962 107.333 1.00 43.33 2995 GLY A O 1
ATOM 11724 N N . LEU A 1 1779 ? 153.118 150.068 108.056 1.00 40.68 2996 LEU A N 1
ATOM 11725 C CA . LEU A 1 1779 ? 153.264 150.626 106.713 1.00 42.01 2996 LEU A CA 1
ATOM 11726 C C . LEU A 1 1779 ? 154.686 150.463 106.181 1.00 42.62 2996 LEU A C 1
ATOM 11727 O O . LEU A 1 1779 ? 154.881 150.062 105.026 1.00 45.97 2996 LEU A O 1
ATOM 11732 N N . ARG A 1 1780 ? 155.693 150.776 107.005 1.00 42.52 2997 ARG A N 1
ATOM 11733 C CA . ARG A 1 1780 ? 157.079 150.612 106.557 1.00 42.14 2997 ARG A CA 1
ATOM 11734 C C . ARG A 1 1780 ? 157.426 149.144 106.332 1.00 45.40 2997 ARG A C 1
ATOM 11735 O O . ARG A 1 1780 ? 158.112 148.806 105.353 1.00 54.27 2997 ARG A O 1
ATOM 11743 N N . ALA A 1 1781 ? 156.957 148.259 107.221 1.00 47.56 2998 ALA A N 1
ATOM 11744 C CA . ALA A 1 1781 ? 157.179 146.829 107.038 1.00 49.66 2998 ALA A CA 1
ATOM 11745 C C . ALA A 1 1781 ? 156.510 146.326 105.768 1.00 50.63 2998 ALA A C 1
ATOM 11746 O O . ALA A 1 1781 ? 157.095 145.527 105.029 1.00 60.35 2998 ALA A O 1
ATOM 11748 N N . LEU A 1 1782 ? 155.293 146.803 105.488 1.00 46.99 2999 LEU A N 1
ATOM 11749 C CA . LEU A 1 1782 ? 154.591 146.416 104.270 1.00 47.55 2999 LEU A CA 1
ATOM 11750 C C . LEU A 1 1782 ? 155.332 146.884 103.029 1.00 53.87 2999 LEU A C 1
ATOM 11751 O O . LEU A 1 1782 ? 155.451 146.133 102.060 1.00 62.48 2999 LEU A O 1
ATOM 11756 N N . VAL A 1 1783 ? 155.855 148.113 103.050 1.00 54.33 3000 VAL A N 1
ATOM 11757 C CA . VAL A 1 1783 ? 156.572 148.642 101.888 1.00 59.28 3000 VAL A CA 1
ATOM 11758 C C . VAL A 1 1783 ? 157.824 147.815 101.606 1.00 67.59 3000 VAL A C 1
ATOM 11759 O O . VAL A 1 1783 ? 158.034 147.332 100.479 1.00 71.55 3000 VAL A O 1
ATOM 11763 N N . LYS A 1 1784 ? 158.648 147.595 102.641 1.00 65.63 3001 LYS A N 1
ATOM 11764 C CA . LYS A 1 1784 ? 159.895 146.863 102.430 1.00 63.24 3001 LYS A CA 1
ATOM 11765 C C . LYS A 1 1784 ? 159.628 145.402 102.077 1.00 71.23 3001 LYS A C 1
ATOM 11766 O O . LYS A 1 1784 ? 160.335 144.821 101.243 1.00 78.50 3001 LYS A O 1
ATOM 11772 N N . LEU A 1 1785 ? 158.579 144.808 102.652 1.00 67.51 3002 LEU A N 1
ATOM 11773 C CA . LEU A 1 1785 ? 158.301 143.404 102.397 1.00 70.68 3002 LEU A CA 1
ATOM 11774 C C . LEU A 1 1785 ? 157.666 143.180 101.032 1.00 73.67 3002 LEU A C 1
ATOM 11775 O O . LEU A 1 1785 ? 157.951 142.164 100.395 1.00 80.01 3002 LEU A O 1
ATOM 11780 N N . VAL A 1 1786 ? 156.824 144.106 100.560 1.00 73.23 3003 VAL A N 1
ATOM 11781 C CA . VAL A 1 1786 ? 156.318 144.023 99.192 1.00 73.18 3003 VAL A CA 1
ATOM 11782 C C . VAL A 1 1786 ? 157.461 144.159 98.196 1.00 76.47 3003 VAL A C 1
ATOM 11783 O O . VAL A 1 1786 ? 157.528 143.411 97.213 1.00 84.88 3003 VAL A O 1
ATOM 11787 N N . THR A 1 1787 ? 158.395 145.086 98.449 1.00 74.68 3004 THR A N 1
ATOM 11788 C CA . THR A 1 1787 ? 159.546 145.231 97.556 1.00 80.86 3004 THR A CA 1
ATOM 11789 C C . THR A 1 1787 ? 160.389 143.955 97.518 1.00 86.01 3004 THR A C 1
ATOM 11790 O O . THR A 1 1787 ? 160.729 143.451 96.436 1.00 93.80 3004 THR A O 1
ATOM 11794 N N . ALA A 1 1788 ? 160.694 143.394 98.695 1.00 82.41 3005 ALA A N 1
ATOM 11795 C CA . ALA A 1 1788 ? 161.512 142.184 98.762 1.00 90.00 3005 ALA A CA 1
ATOM 11796 C C . ALA A 1 1788 ? 160.809 140.984 98.134 1.00 95.78 3005 ALA A C 1
ATOM 11797 O O . ALA A 1 1788 ? 161.432 140.214 97.391 1.00 103.02 3005 ALA A O 1
ATOM 11799 N N . LYS A 1 1789 ? 159.512 140.814 98.409 1.00 88.33 3006 LYS A N 1
ATOM 11800 C CA . LYS A 1 1789 ? 158.775 139.676 97.873 1.00 88.04 3006 LYS A CA 1
ATOM 11801 C C . LYS A 1 1789 ? 158.599 139.788 96.365 1.00 95.77 3006 LYS A C 1
ATOM 11802 O O . LYS A 1 1789 ? 158.667 138.778 95.657 1.00 104.36 3006 LYS A O 1
ATOM 11808 N N . TYR A 1 1790 ? 158.379 141.004 95.854 1.00 95.91 3007 TYR A N 1
ATOM 11809 C CA . TYR A 1 1790 ? 158.270 141.188 94.412 1.00 100.93 3007 TYR A CA 1
ATOM 11810 C C . TYR A 1 1790 ? 159.594 140.899 93.718 1.00 106.17 3007 TYR A C 1
ATOM 11811 O O . TYR A 1 1790 ? 159.613 140.257 92.661 1.00 112.89 3007 TYR A O 1
ATOM 11820 N N . GLN A 1 1791 ? 160.711 141.344 94.307 1.00 101.18 3008 GLN A N 1
ATOM 11821 C CA . GLN A 1 1791 ? 162.016 141.044 93.720 1.00 107.93 3008 GLN A CA 1
ATOM 11822 C C . GLN A 1 1791 ? 162.305 139.545 93.733 1.00 111.56 3008 GLN A C 1
ATOM 11823 O O . GLN A 1 1791 ? 162.788 138.990 92.735 1.00 117.21 3008 GLN A O 1
ATOM 11829 N N . ASP A 1 1792 ? 161.994 138.870 94.846 1.00 109.44 3009 ASP A N 1
ATOM 11830 C CA . ASP A 1 1792 ? 162.229 137.430 94.939 1.00 111.30 3009 ASP A CA 1
ATOM 11831 C C . ASP A 1 1792 ? 161.352 136.652 93.964 1.00 113.97 3009 ASP A C 1
ATOM 11832 O O . ASP A 1 1792 ? 161.819 135.703 93.321 1.00 121.13 3009 ASP A O 1
ATOM 11837 N N . LEU A 1 1793 ? 160.079 137.042 93.837 1.00 112.05 3010 LEU A N 1
ATOM 11838 C CA . LEU A 1 1793 ? 159.177 136.364 92.913 1.00 115.15 3010 LEU A CA 1
ATOM 11839 C C . LEU A 1 1793 ? 159.594 136.589 91.466 1.00 121.14 3010 LEU A C 1
ATOM 11840 O O . LEU A 1 1793 ? 159.526 135.664 90.649 1.00 125.06 3010 LEU A O 1
ATOM 11845 N N . GLN A 1 1794 ? 160.042 137.806 91.135 1.00 120.34 3011 GLN A N 1
ATOM 11846 C CA . GLN A 1 1794 ? 160.533 138.077 89.787 1.00 120.81 3011 GLN A CA 1
ATOM 11847 C C . GLN A 1 1794 ? 161.775 137.253 89.471 1.00 122.48 3011 GLN A C 1
ATOM 11848 O O . GLN A 1 1794 ? 161.893 136.697 88.372 1.00 125.22 3011 GLN A O 1
ATOM 11854 N N . GLU A 1 1795 ? 162.705 137.149 90.428 1.00 120.51 3012 GLU A N 1
ATOM 11855 C CA . GLU A 1 1795 ? 163.913 136.357 90.207 1.00 123.20 3012 GLU A CA 1
ATOM 11856 C C . GLU A 1 1795 ? 163.590 134.876 90.034 1.00 128.41 3012 GLU A C 1
ATOM 11857 O O . GLU A 1 1795 ? 164.130 134.215 89.134 1.00 137.45 3012 GLU A O 1
ATOM 11859 N N . ASN A 1 1796 ? 162.697 134.341 90.874 1.00 125.76 3013 ASN A N 1
ATOM 11860 C CA . ASN A 1 1796 ? 162.332 132.931 90.769 1.00 129.25 3013 ASN A CA 1
ATOM 11861 C C . ASN A 1 1796 ? 161.584 132.641 89.472 1.00 135.65 3013 ASN A C 1
ATOM 11862 O O . ASN A 1 1796 ? 161.818 131.606 88.835 1.00 142.67 3013 ASN A O 1
ATOM 11867 N N . GLN A 1 1797 ? 160.693 133.548 89.057 1.00 133.70 3014 GLN A N 1
ATOM 11868 C CA . GLN A 1 1797 ? 159.970 133.355 87.805 1.00 139.01 3014 GLN A CA 1
ATOM 11869 C C . GLN A 1 1797 ? 160.903 133.444 86.605 1.00 143.51 3014 GLN A C 1
ATOM 11870 O O . GLN A 1 1797 ? 160.742 132.694 85.637 1.00 147.94 3014 GLN A O 1
ATOM 11876 N N . ARG A 1 1798 ? 161.891 134.345 86.654 1.00 141.35 3015 ARG A N 1
ATOM 11877 C CA . ARG A 1 1798 ? 162.876 134.425 85.579 1.00 142.15 3015 ARG A CA 1
ATOM 11878 C C . ARG A 1 1798 ? 163.715 133.155 85.498 1.00 147.32 3015 ARG A C 1
ATOM 11879 O O . ARG A 1 1798 ? 163.989 132.657 84.399 1.00 152.68 3015 ARG A O 1
ATOM 11881 N N . PHE A 1 1799 ? 164.119 132.610 86.652 1.00 144.35 3016 PHE A N 1
ATOM 11882 C CA . PHE A 1 1799 ? 164.890 131.367 86.657 1.00 146.30 3016 PHE A CA 1
ATOM 11883 C C . PHE A 1 1799 ? 164.072 130.196 86.118 1.00 153.85 3016 PHE A C 1
ATOM 11884 O O . PHE A 1 1799 ? 164.578 129.384 85.331 1.00 159.39 3016 PHE A O 1
ATOM 11886 N N . VAL A 1 1800 ? 162.800 130.102 86.521 1.00 153.34 3017 VAL A N 1
ATOM 11887 C CA . VAL A 1 1800 ? 161.938 129.021 86.046 1.00 155.51 3017 VAL A CA 1
ATOM 11888 C C . VAL A 1 1800 ? 161.674 129.161 84.548 1.00 161.91 3017 VAL A C 1
ATOM 11889 O O . VAL A 1 1800 ? 161.669 128.166 83.811 1.00 167.09 3017 VAL A O 1
ATOM 11893 N N . ASN A 1 1801 ? 161.479 130.394 84.069 1.00 159.35 3018 ASN A N 1
ATOM 11894 C CA . ASN A 1 1801 ? 161.271 130.621 82.641 1.00 161.43 3018 ASN A CA 1
ATOM 11895 C C . ASN A 1 1801 ? 162.515 130.276 81.831 1.00 168.31 3018 ASN A C 1
ATOM 11896 O O . ASN A 1 1801 ? 162.408 129.715 80.735 1.00 173.18 3018 ASN A O 1
ATOM 11898 N N . VAL A 1 1802 ? 163.702 130.601 82.353 1.00 166.94 3019 VAL A N 1
ATOM 11899 C CA . VAL A 1 1802 ? 164.943 130.250 81.666 1.00 169.73 3019 VAL A CA 1
ATOM 11900 C C . VAL A 1 1802 ? 165.122 128.737 81.613 1.00 176.05 3019 VAL A C 1
ATOM 11901 O O . VAL A 1 1802 ? 165.536 128.183 80.585 1.00 180.93 3019 VAL A O 1
ATOM 11903 N N . GLY A 1 1803 ? 164.812 128.046 82.715 1.00 174.14 3020 GLY A N 1
ATOM 11904 C CA . GLY A 1 1803 ? 164.882 126.592 82.711 1.00 176.71 3020 GLY A CA 1
ATOM 11905 C C . GLY A 1 1803 ? 163.895 125.955 81.749 1.00 181.44 3020 GLY A C 1
ATOM 11906 O O . GLY A 1 1803 ? 164.224 124.988 81.057 1.00 186.59 3020 GLY A O 1
ATOM 11907 N N . LEU A 1 1804 ? 162.675 126.495 81.688 1.00 179.58 3021 LEU A N 1
ATOM 11908 C CA . LEU A 1 1804 ? 161.675 125.991 80.751 1.00 181.77 3021 LEU A CA 1
ATOM 11909 C C . LEU A 1 1804 ? 162.089 126.236 79.305 1.00 185.00 3021 LEU A C 1
ATOM 11910 O O . LEU A 1 1804 ? 161.867 125.383 78.440 1.00 187.71 3021 LEU A O 1
ATOM 11915 N N . GLU A 1 1805 ? 162.687 127.399 79.024 1.00 183.84 3022 GLU A N 1
ATOM 11916 C CA . GLU A 1 1805 ? 163.175 127.683 77.678 1.00 184.73 3022 GLU A CA 1
ATOM 11917 C C . GLU A 1 1805 ? 164.316 126.749 77.290 1.00 188.87 3022 GLU A C 1
ATOM 11918 O O . GLU A 1 1805 ? 164.380 126.283 76.145 1.00 191.76 3022 GLU A O 1
ATOM 11920 N N . LYS A 1 1806 ? 165.224 126.464 78.230 1.00 187.43 3023 LYS A N 1
ATOM 11921 C CA . LYS A 1 1806 ? 166.305 125.521 77.957 1.00 187.53 3023 LYS A CA 1
ATOM 11922 C C . LYS A 1 1806 ? 165.768 124.114 77.713 1.00 192.03 3023 LYS A C 1
ATOM 11923 O O . LYS A 1 1806 ? 166.243 123.407 76.815 1.00 195.39 3023 LYS A O 1
ATOM 11925 N N . LEU A 1 1807 ? 164.771 123.695 78.500 1.00 191.69 3024 LEU A N 1
ATOM 11926 C CA . LEU A 1 1807 ? 164.159 122.384 78.297 1.00 192.21 3024 LEU A CA 1
ATOM 11927 C C . LEU A 1 1807 ? 163.434 122.308 76.957 1.00 195.94 3024 LEU A C 1
ATOM 11928 O O . LEU A 1 1807 ? 163.492 121.278 76.275 1.00 198.63 3024 LEU A O 1
ATOM 11930 N N . ASN A 1 1808 ? 162.750 123.387 76.566 1.00 194.69 3025 ASN A N 1
ATOM 11931 C CA . ASN A 1 1808 ? 162.075 123.423 75.272 1.00 193.77 3025 ASN A CA 1
ATOM 11932 C C . ASN A 1 1808 ? 163.072 123.372 74.121 1.00 196.51 3025 ASN A C 1
ATOM 11933 O O . ASN A 1 1808 ? 162.829 122.695 73.114 1.00 197.66 3025 ASN A O 1
ATOM 11935 N N . GLU A 1 1809 ? 164.199 124.080 74.251 1.00 197.81 3026 GLU A N 1
ATOM 11936 C CA . GLU A 1 1809 ? 165.236 124.029 73.224 1.00 199.29 3026 GLU A CA 1
ATOM 11937 C C . GLU A 1 1809 ? 165.848 122.636 73.120 1.00 200.62 3026 GLU A C 1
ATOM 11938 O O . GLU A 1 1809 ? 166.103 122.143 72.014 1.00 201.40 3026 GLU A O 1
ATOM 11940 N N . SER A 1 1810 ? 166.084 121.984 74.264 1.00 200.57 3027 SER A N 1
ATOM 11941 C CA . SER A 1 1810 ? 166.612 120.622 74.250 1.00 200.31 3027 SER A CA 1
ATOM 11942 C C . SER A 1 1810 ? 165.618 119.643 73.634 1.00 202.93 3027 SER A C 1
ATOM 11943 O O . SER A 1 1810 ? 166.013 118.738 72.888 1.00 204.68 3027 SER A O 1
ATOM 11945 N N . VAL A 1 1811 ? 164.326 119.812 73.927 1.00 202.46 3028 VAL A N 1
ATOM 11946 C CA . VAL A 1 1811 ? 163.305 118.939 73.355 1.00 203.50 3028 VAL A CA 1
ATOM 11947 C C . VAL A 1 1811 ? 163.192 119.154 71.851 1.00 205.72 3028 VAL A C 1
ATOM 11948 O O . VAL A 1 1811 ? 163.008 118.199 71.087 1.00 206.09 3028 VAL A O 1
ATOM 11950 N N . LEU A 1 1812 ? 163.299 120.409 71.402 1.00 205.82 3029 LEU A N 1
ATOM 11951 C CA . LEU A 1 1812 ? 163.282 120.696 69.970 1.00 205.25 3029 LEU A CA 1
ATOM 11952 C C . LEU A 1 1812 ? 164.497 120.100 69.269 1.00 206.52 3029 LEU A C 1
ATOM 11953 O O . LEU A 1 1812 ? 164.378 119.567 68.159 1.00 205.72 3029 LEU A O 1
ATOM 11955 N N . LYS A 1 1813 ? 165.671 120.176 69.903 1.00 206.75 3030 LYS A N 1
ATOM 11956 C CA . LYS A 1 1813 ? 166.870 119.567 69.332 1.00 204.62 3030 LYS A CA 1
ATOM 11957 C C . LYS A 1 1813 ? 166.748 118.048 69.268 1.00 206.85 3030 LYS A C 1
ATOM 11958 O O . LYS A 1 1813 ? 167.192 117.425 68.296 1.00 208.38 3030 LYS A O 1
ATOM 11960 N N . VAL A 1 1814 ? 166.152 117.436 70.296 1.00 207.45 3031 VAL A N 1
ATOM 11961 C CA . VAL A 1 1814 ? 165.961 115.988 70.300 1.00 205.42 3031 VAL A CA 1
ATOM 11962 C C . VAL A 1 1814 ? 164.961 115.571 69.228 1.00 205.51 3031 VAL A C 1
ATOM 11963 O O . VAL A 1 1814 ? 165.126 114.530 68.579 1.00 201.20 3031 VAL A O 1
ATOM 11965 N N . ASN A 1 1815 ? 163.905 116.365 69.032 1.00 207.87 3032 ASN A N 1
ATOM 11966 C CA . ASN A 1 1815 ? 162.926 116.060 67.993 1.00 207.28 3032 ASN A CA 1
ATOM 11967 C C . ASN A 1 1815 ? 163.519 116.240 66.600 1.00 206.42 3032 ASN A C 1
ATOM 11968 O O . ASN A 1 1815 ? 163.195 115.479 65.680 1.00 205.03 3032 ASN A O 1
ATOM 11970 N N . GLU A 1 1816 ? 164.376 117.249 66.423 1.00 207.77 3033 GLU A N 1
ATOM 11971 C CA . GLU A 1 1816 ? 165.051 117.437 65.142 1.00 206.89 3033 GLU A CA 1
ATOM 11972 C C . GLU A 1 1816 ? 166.034 116.306 64.862 1.00 206.80 3033 GLU A C 1
ATOM 11973 O O . GLU A 1 1816 ? 166.134 115.831 63.724 1.00 204.41 3033 GLU A O 1
ATOM 11975 N N . LEU A 1 1817 ? 166.765 115.863 65.880 1.00 207.85 3034 LEU A N 1
ATOM 11976 C CA . LEU A 1 1817 ? 167.718 114.771 65.717 1.00 204.00 3034 LEU A CA 1
ATOM 11977 C C . LEU A 1 1817 ? 167.076 113.428 66.052 1.00 201.62 3034 LEU A C 1
ATOM 11978 O O . LEU A 1 1817 ? 166.848 112.600 65.170 1.00 197.17 3034 LEU A O 1
ATOM 11980 N N . LEU A 1 2072 ? 171.899 108.647 70.917 1.00 194.90 3289 LEU A N 1
ATOM 11981 C CA . LEU A 1 2072 ? 170.784 109.530 71.237 1.00 194.47 3289 LEU A CA 1
ATOM 11982 C C . LEU A 1 2072 ? 170.001 109.010 72.438 1.00 199.79 3289 LEU A C 1
ATOM 11983 O O . LEU A 1 2072 ? 169.032 109.630 72.875 1.00 201.45 3289 LEU A O 1
ATOM 11985 N N . ASP A 1 2073 ? 170.429 107.860 72.966 1.00 200.75 3290 ASP A N 1
ATOM 11986 C CA . ASP A 1 2073 ? 169.760 107.285 74.128 1.00 200.84 3290 ASP A CA 1
ATOM 11987 C C . ASP A 1 2073 ? 170.077 108.058 75.402 1.00 200.79 3290 ASP A C 1
ATOM 11988 O O . ASP A 1 2073 ? 169.277 108.048 76.345 1.00 201.03 3290 ASP A O 1
ATOM 11990 N N . ARG A 1 2074 ? 171.239 108.718 75.452 1.00 200.09 3291 ARG A N 1
ATOM 11991 C CA . ARG A 1 2074 ? 171.596 109.519 76.619 1.00 197.55 3291 ARG A CA 1
ATOM 11992 C C . ARG A 1 2074 ? 170.663 110.713 76.779 1.00 198.70 3291 ARG A C 1
ATOM 11993 O O . ARG A 1 2074 ? 170.290 111.068 77.903 1.00 198.91 3291 ARG A O 1
ATOM 11995 N N . SER A 1 2075 ? 170.275 111.342 75.665 1.00 198.80 3292 SER A N 1
ATOM 11996 C CA . SER A 1 2075 ? 169.321 112.446 75.723 1.00 197.15 3292 SER A CA 1
ATOM 11997 C C . SER A 1 2075 ? 167.952 111.974 76.201 1.00 200.29 3292 SER A C 1
ATOM 11998 O O . SER A 1 2075 ? 167.285 112.672 76.973 1.00 201.39 3292 SER A O 1
ATOM 12000 N N . ILE A 1 2076 ? 167.524 110.789 75.757 1.00 201.84 3293 ILE A N 1
ATOM 12001 C CA . ILE A 1 2076 ? 166.251 110.231 76.204 1.00 200.78 3293 ILE A CA 1
ATOM 12002 C C . ILE A 1 2076 ? 166.299 109.904 77.692 1.00 200.36 3293 ILE A C 1
ATOM 12003 O O . ILE A 1 2076 ? 165.326 110.132 78.422 1.00 199.57 3293 ILE A O 1
ATOM 12005 N N . SER A 1 2077 ? 167.426 109.362 78.163 1.00 200.22 3294 SER A N 1
ATOM 12006 C CA . SER A 1 2077 ? 167.583 109.075 79.587 1.00 198.78 3294 SER A CA 1
ATOM 12007 C C . SER A 1 2077 ? 167.582 110.355 80.417 1.00 198.61 3294 SER A C 1
ATOM 12008 O O . SER A 1 2077 ? 166.989 110.396 81.501 1.00 198.46 3294 SER A O 1
ATOM 12010 N N . LEU A 1 2078 ? 168.239 111.408 79.921 1.00 199.62 3295 LEU A N 1
ATOM 12011 C CA . LEU A 1 2078 ? 168.234 112.691 80.618 1.00 199.00 3295 LEU A CA 1
ATOM 12012 C C . LEU A 1 2078 ? 166.836 113.297 80.659 1.00 199.52 3295 LEU A C 1
ATOM 12013 O O . LEU A 1 2078 ? 166.438 113.878 81.676 1.00 199.27 3295 LEU A O 1
ATOM 12015 N N . VAL A 1 2079 ? 166.078 113.168 79.566 1.00 199.87 3296 VAL A N 1
ATOM 12016 C CA . VAL A 1 2079 ? 164.705 113.666 79.539 1.00 198.60 3296 VAL A CA 1
ATOM 12017 C C . VAL A 1 2079 ? 163.828 112.888 80.515 1.00 199.78 3296 VAL A C 1
ATOM 12018 O O . VAL A 1 2079 ? 162.995 113.470 81.221 1.00 198.73 3296 VAL A O 1
ATOM 12020 N N . LYS A 1 2080 ? 164.001 111.564 80.573 1.00 201.70 3297 LYS A N 1
ATOM 12021 C CA . LYS A 1 2080 ? 163.235 110.754 81.516 1.00 199.01 3297 LYS A CA 1
ATOM 12022 C C . LYS A 1 2080 ? 163.610 111.061 82.961 1.00 198.32 3297 LYS A C 1
ATOM 12023 O O . LYS A 1 2080 ? 162.755 110.983 83.851 1.00 196.82 3297 LYS A O 1
ATOM 12025 N N . SER A 1 2081 ? 164.875 111.404 83.215 1.00 198.34 3298 SER A N 1
ATOM 12026 C CA . SER A 1 2081 ? 165.284 111.770 84.567 1.00 195.48 3298 SER A CA 1
ATOM 12027 C C . SER A 1 2081 ? 164.763 113.150 84.954 1.00 196.91 3298 SER A C 1
ATOM 12028 O O . SER A 1 2081 ? 164.388 113.374 86.111 1.00 195.58 3298 SER A O 1
ATOM 12030 N N . LEU A 1 2082 ? 164.730 114.085 84.006 1.00 197.50 3299 LEU A N 1
ATOM 12031 C CA . LEU A 1 2082 ? 164.320 115.455 84.281 1.00 194.09 3299 LEU A CA 1
ATOM 12032 C C . LEU A 1 2082 ? 162.836 115.702 84.034 1.00 193.84 3299 LEU A C 1
ATOM 12033 O O . LEU A 1 2082 ? 162.399 116.854 84.116 1.00 193.36 3299 LEU A O 1
ATOM 12035 N N . THR A 1 2083 ? 162.066 114.661 83.703 1.00 194.05 3300 THR A N 1
ATOM 12036 C CA . THR A 1 2083 ? 160.619 114.819 83.563 1.00 192.70 3300 THR A CA 1
ATOM 12037 C C . THR A 1 2083 ? 159.968 115.254 84.872 1.00 192.82 3300 THR A C 1
ATOM 12038 O O . THR A 1 2083 ? 159.016 116.043 84.865 1.00 192.70 3300 THR A O 1
ATOM 12040 N N . PHE A 1 2084 ? 160.463 114.746 86.006 1.00 193.46 3301 PHE A N 1
ATOM 12041 C CA . PHE A 1 2084 ? 159.935 115.167 87.302 1.00 192.84 3301 PHE A CA 1
ATOM 12042 C C . PHE A 1 2084 ? 160.224 116.641 87.571 1.00 191.63 3301 PHE A C 1
ATOM 12043 O O . PHE A 1 2084 ? 159.358 117.368 88.074 1.00 190.29 3301 PHE A O 1
ATOM 12045 N N . GLU A 1 2085 ? 161.433 117.099 87.232 1.00 192.13 3302 GLU A N 1
ATOM 12046 C CA . GLU A 1 2085 ? 161.765 118.512 87.391 1.00 189.67 3302 GLU A CA 1
ATOM 12047 C C . GLU A 1 2085 ? 160.950 119.382 86.442 1.00 188.16 3302 GLU A C 1
ATOM 12048 O O . GLU A 1 2085 ? 160.564 120.501 86.796 1.00 186.12 3302 GLU A O 1
ATOM 12050 N N . LYS A 1 2086 ? 160.677 118.882 85.234 1.00 189.11 3303 LYS A N 1
ATOM 12051 C CA . LYS A 1 2086 ? 159.824 119.607 84.297 1.00 188.14 3303 LYS A CA 1
ATOM 12052 C C . LYS A 1 2086 ? 158.396 119.721 84.817 1.00 187.47 3303 LYS A C 1
ATOM 12053 O O . LYS A 1 2086 ? 157.759 120.771 84.674 1.00 186.28 3303 LYS A O 1
ATOM 12055 N N . GLU A 1 2087 ? 157.876 118.648 85.422 1.00 187.86 3304 GLU A N 1
ATOM 12056 C CA . GLU A 1 2087 ? 156.545 118.697 86.021 1.00 184.89 3304 GLU A CA 1
ATOM 12057 C C . GLU A 1 2087 ? 156.503 119.656 87.205 1.00 183.09 3304 GLU A C 1
ATOM 12058 O O . GLU A 1 2087 ? 155.516 120.381 87.389 1.00 182.81 3304 GLU A O 1
ATOM 12060 N N . ARG A 1 2088 ? 157.565 119.675 88.018 1.00 183.38 3305 ARG A N 1
ATOM 12061 C CA . ARG A 1 2088 ? 157.638 120.622 89.128 1.00 182.05 3305 ARG A CA 1
ATOM 12062 C C . ARG A 1 2088 ? 157.699 122.062 88.627 1.00 179.99 3305 ARG A C 1
ATOM 12063 O O . ARG A 1 2088 ? 157.073 122.957 89.208 1.00 177.04 3305 ARG A O 1
ATOM 12065 N N . TRP A 1 2089 ? 158.445 122.302 87.544 1.00 180.93 3306 TRP A N 1
ATOM 12066 C CA . TRP A 1 2089 ? 158.507 123.637 86.957 1.00 176.89 3306 TRP A CA 1
ATOM 12067 C C . TRP A 1 2089 ? 157.163 124.048 86.368 1.00 176.18 3306 TRP A C 1
ATOM 12068 O O . TRP A 1 2089 ? 156.775 125.218 86.456 1.00 175.30 3306 TRP A O 1
ATOM 12070 N N . LEU A 1 2090 ? 156.442 123.100 85.761 1.00 178.30 3307 LEU A N 1
ATOM 12071 C CA . LEU A 1 2090 ? 155.105 123.390 85.251 1.00 176.57 3307 LEU A CA 1
ATOM 12072 C C . LEU A 1 2090 ? 154.140 123.724 86.383 1.00 174.87 3307 LEU A C 1
ATOM 12073 O O . LEU A 1 2090 ? 153.314 124.636 86.254 1.00 172.22 3307 LEU A O 1
ATOM 12075 N N . ASN A 1 2091 ? 154.235 122.997 87.501 1.00 175.09 3308 ASN A N 1
ATOM 12076 C CA . ASN A 1 2091 ? 153.404 123.301 88.664 1.00 171.66 3308 ASN A CA 1
ATOM 12077 C C . ASN A 1 2091 ? 153.736 124.673 89.242 1.00 166.01 3308 ASN A C 1
ATOM 12078 O O . ASN A 1 2091 ? 152.834 125.422 89.640 1.00 163.50 3308 ASN A O 1
ATOM 12080 N N . THR A 1 2092 ? 155.026 125.018 89.294 1.00 166.99 3309 THR A N 1
ATOM 12081 C CA . THR A 1 2092 ? 155.431 126.338 89.773 1.00 165.59 3309 THR A CA 1
ATOM 12082 C C . THR A 1 2092 ? 154.936 127.444 88.847 1.00 161.49 3309 THR A C 1
ATOM 12083 O O . THR A 1 2092 ? 154.486 128.496 89.316 1.00 158.61 3309 THR A O 1
ATOM 12085 N N . THR A 1 2093 ? 155.002 127.222 87.531 1.00 161.95 3310 THR A N 1
ATOM 12086 C CA . THR A 1 2093 ? 154.494 128.206 86.581 1.00 158.64 3310 THR A CA 1
ATOM 12087 C C . THR A 1 2093 ? 152.979 128.350 86.672 1.00 156.62 3310 THR A C 1
ATOM 12088 O O . THR A 1 2093 ? 152.451 129.450 86.474 1.00 153.76 3310 THR A O 1
ATOM 12090 N N . LYS A 1 2094 ? 152.269 127.255 86.956 1.00 155.28 3311 LYS A N 1
ATOM 12091 C CA . LYS A 1 2094 ? 150.824 127.338 87.146 1.00 153.42 3311 LYS A CA 1
ATOM 12092 C C . LYS A 1 2094 ? 150.472 128.086 88.428 1.00 153.13 3311 LYS A C 1
ATOM 12093 O O . LYS A 1 2094 ? 149.524 128.881 88.448 1.00 147.27 3311 LYS A O 1
ATOM 12095 N N . GLN A 1 2095 ? 151.220 127.848 89.507 1.00 152.54 3312 GLN A N 1
ATOM 12096 C CA . GLN A 1 2095 ? 150.949 128.508 90.779 1.00 143.77 3312 GLN A CA 1
ATOM 12097 C C . GLN A 1 2095 ? 151.518 129.920 90.857 1.00 137.79 3312 GLN A C 1
ATOM 12098 O O . GLN A 1 2095 ? 151.238 130.625 91.836 1.00 134.07 3312 GLN A O 1
ATOM 12100 N N . PHE A 1 2096 ? 152.316 130.334 89.868 1.00 138.74 3313 PHE A N 1
ATOM 12101 C CA . PHE A 1 2096 ? 152.869 131.686 89.863 1.00 133.81 3313 PHE A CA 1
ATOM 12102 C C . PHE A 1 2096 ? 151.775 132.744 89.770 1.00 128.29 3313 PHE A C 1
ATOM 12103 O O . PHE A 1 2096 ? 151.887 133.811 90.384 1.00 127.02 3313 PHE A O 1
ATOM 12111 N N . SER A 1 2097 ? 150.717 132.473 89.000 1.00 126.61 3314 SER A N 1
ATOM 12112 C CA . SER A 1 2097 ? 149.613 133.424 88.892 1.00 122.76 3314 SER A CA 1
ATOM 12113 C C . SER A 1 2097 ? 148.908 133.615 90.230 1.00 117.28 3314 SER A C 1
ATOM 12114 O O . SER A 1 2097 ? 148.623 134.750 90.634 1.00 114.63 3314 SER A O 1
ATOM 12117 N N . LYS A 1 2098 ? 148.638 132.516 90.941 1.00 118.23 3315 LYS A N 1
ATOM 12118 C CA . LYS A 1 2098 ? 148.010 132.604 92.256 1.00 112.32 3315 LYS A CA 1
ATOM 12119 C C . LYS A 1 2098 ? 148.923 133.295 93.263 1.00 109.97 3315 LYS A C 1
ATOM 12120 O O . LYS A 1 2098 ? 148.456 134.092 94.089 1.00 106.43 3315 LYS A O 1
ATOM 12126 N N . THR A 1 2099 ? 150.228 133.011 93.200 1.00 112.97 3316 THR A N 1
ATOM 12127 C CA . THR A 1 2099 ? 151.180 133.660 94.098 1.00 108.65 3316 THR A CA 1
ATOM 12128 C C . THR A 1 2099 ? 151.246 135.163 93.845 1.00 102.88 3316 THR A C 1
ATOM 12129 O O . THR A 1 2099 ? 151.256 135.959 94.791 1.00 97.73 3316 THR A O 1
ATOM 12133 N N . SER A 1 2100 ? 151.265 135.571 92.573 1.00 105.40 3317 SER A N 1
ATOM 12134 C CA . SER A 1 2100 ? 151.275 136.993 92.246 1.00 103.05 3317 SER A CA 1
ATOM 12135 C C . SER A 1 2100 ? 149.963 137.669 92.623 1.00 101.58 3317 SER A C 1
ATOM 12136 O O . SER A 1 2100 ? 149.959 138.854 92.977 1.00 101.61 3317 SER A O 1
ATOM 12139 N N . GLN A 1 2101 ? 148.845 136.942 92.542 1.00 100.61 3318 GLN A N 1
ATOM 12140 C CA . GLN A 1 2101 ? 147.568 137.497 92.977 1.00 97.33 3318 GLN A CA 1
ATOM 12141 C C . GLN A 1 2101 ? 147.534 137.714 94.486 1.00 95.55 3318 GLN A C 1
ATOM 12142 O O . GLN A 1 2101 ? 147.064 138.756 94.957 1.00 94.77 3318 GLN A O 1
ATOM 12148 N N . GLU A 1 2102 ? 148.029 136.749 95.259 1.00 95.24 3319 GLU A N 1
ATOM 12149 C CA . GLU A 1 2102 ? 147.905 136.784 96.711 1.00 85.57 3319 GLU A CA 1
ATOM 12150 C C . GLU A 1 2102 ? 149.121 137.368 97.418 1.00 81.67 3319 GLU A C 1
ATOM 12151 O O . GLU A 1 2102 ? 149.151 137.372 98.655 1.00 85.18 3319 GLU A O 1
ATOM 12157 N N . LEU A 1 2103 ? 150.124 137.841 96.670 1.00 82.40 3320 LEU A N 1
ATOM 12158 C CA . LEU A 1 2103 ? 151.337 138.374 97.286 1.00 81.63 3320 LEU A CA 1
ATOM 12159 C C . LEU A 1 2103 ? 151.054 139.610 98.132 1.00 75.67 3320 LEU A C 1
ATOM 12160 O O . LEU A 1 2103 ? 151.610 139.754 99.226 1.00 73.44 3320 LEU A O 1
ATOM 12165 N N . ILE A 1 2104 ? 150.190 140.507 97.650 1.00 75.73 3321 ILE A N 1
ATOM 12166 C CA . ILE A 1 2104 ? 149.911 141.734 98.392 1.00 74.15 3321 ILE A CA 1
ATOM 12167 C C . ILE A 1 2104 ? 149.153 141.432 99.685 1.00 67.60 3321 ILE A C 1
ATOM 12168 O O . ILE A 1 2104 ? 149.456 142.005 100.740 1.00 66.49 3321 ILE A O 1
ATOM 12173 N N . GLY A 1 2105 ? 148.205 140.492 99.645 1.00 63.71 3322 GLY A N 1
ATOM 12174 C CA . GLY A 1 2105 ? 147.491 140.123 100.856 1.00 64.15 3322 GLY A CA 1
ATOM 12175 C C . GLY A 1 2105 ? 148.373 139.403 101.857 1.00 64.17 3322 GLY A C 1
ATOM 12176 O O . GLY A 1 2105 ? 148.297 139.661 103.064 1.00 66.03 3322 GLY A O 1
ATOM 12177 N N . ASN A 1 2106 ? 149.231 138.501 101.370 1.00 67.78 3323 ASN A N 1
ATOM 12178 C CA . ASN A 1 2106 ? 150.151 137.797 102.256 1.00 62.58 3323 ASN A CA 1
ATOM 12179 C C . ASN A 1 2106 ? 151.150 138.757 102.889 1.00 62.84 3323 ASN A C 1
ATOM 12180 O O . ASN A 1 2106 ? 151.482 138.626 104.073 1.00 63.87 3323 ASN A O 1
ATOM 12185 N N . CYS A 1 2107 ? 151.626 139.740 102.118 1.00 61.29 3324 CYS A N 1
ATOM 12186 C CA . CYS A 1 2107 ? 152.531 140.746 102.661 1.00 58.13 3324 CYS A CA 1
ATOM 12187 C C . CYS A 1 2107 ? 151.835 141.620 103.697 1.00 54.12 3324 CYS A C 1
ATOM 12188 O O . CYS A 1 2107 ? 152.445 141.986 104.708 1.00 55.08 3324 CYS A O 1
ATOM 12191 N N . ILE A 1 2108 ? 150.560 141.955 103.465 1.00 54.13 3325 ILE A N 1
ATOM 12192 C CA . ILE A 1 2108 ? 149.785 142.716 104.446 1.00 52.97 3325 ILE A CA 1
ATOM 12193 C C . ILE A 1 2108 ? 149.682 141.946 105.757 1.00 52.53 3325 ILE A C 1
ATOM 12194 O O . ILE A 1 2108 ? 149.949 142.487 106.840 1.00 55.71 3325 ILE A O 1
ATOM 12199 N N . ILE A 1 2109 ? 149.330 140.660 105.671 1.00 54.71 3326 ILE A N 1
ATOM 12200 C CA . ILE A 1 2109 ? 149.123 139.865 106.879 1.00 51.81 3326 ILE A CA 1
ATOM 12201 C C . ILE A 1 2109 ? 150.445 139.635 107.610 1.00 52.35 3326 ILE A C 1
ATOM 12202 O O . ILE A 1 2109 ? 150.502 139.689 108.844 1.00 53.31 3326 ILE A O 1
ATOM 12207 N N . SER A 1 2110 ? 151.537 139.430 106.869 1.00 53.51 3327 SER A N 1
ATOM 12208 C CA . SER A 1 2110 ? 152.836 139.215 107.505 1.00 54.82 3327 SER A CA 1
ATOM 12209 C C . SER A 1 2110 ? 153.384 140.491 108.143 1.00 54.58 3327 SER A C 1
ATOM 12210 O O . SER A 1 2110 ? 154.000 140.440 109.216 1.00 55.79 3327 SER A O 1
ATOM 12213 N N . SER A 1 2111 ? 153.185 141.645 107.502 1.00 53.97 3328 SER A N 1
ATOM 12214 C CA . SER A 1 2111 ? 153.645 142.891 108.102 1.00 51.13 3328 SER A CA 1
ATOM 12215 C C . SER A 1 2111 ? 152.822 143.239 109.334 1.00 50.32 3328 SER A C 1
ATOM 12216 O O . SER A 1 2111 ? 153.358 143.755 110.326 1.00 51.17 3328 SER A O 1
ATOM 12219 N N . ILE A 1 2112 ? 151.523 142.935 109.297 1.00 48.37 3329 ILE A N 1
ATOM 12220 C CA . ILE A 1 2112 ? 150.686 143.115 110.476 1.00 45.20 3329 ILE A CA 1
ATOM 12221 C C . ILE A 1 2112 ? 151.110 142.155 111.584 1.00 49.11 3329 ILE A C 1
ATOM 12222 O O . ILE A 1 2112 ? 151.102 142.520 112.765 1.00 52.39 3329 ILE A O 1
ATOM 12227 N N . TYR A 1 2113 ? 151.543 140.940 111.220 1.00 51.88 3330 TYR A N 1
ATOM 12228 C CA . TYR A 1 2113 ? 152.145 140.025 112.192 1.00 50.55 3330 TYR A CA 1
ATOM 12229 C C . TYR A 1 2113 ? 153.334 140.658 112.890 1.00 49.11 3330 TYR A C 1
ATOM 12230 O O . TYR A 1 2113 ? 153.358 140.767 114.124 1.00 53.30 3330 TYR A O 1
ATOM 12239 N N . GLU A 1 2114 ? 154.302 141.124 112.097 1.00 46.95 3331 GLU A N 1
ATOM 12240 C CA . GLU A 1 2114 ? 155.556 141.631 112.642 1.00 45.10 3331 GLU A CA 1
ATOM 12241 C C . GLU A 1 2114 ? 155.332 142.861 113.509 1.00 48.34 3331 GLU A C 1
ATOM 12242 O O . GLU A 1 2114 ? 155.979 143.018 114.550 1.00 50.38 3331 GLU A O 1
ATOM 12248 N N . THR A 1 2115 ? 154.405 143.731 113.119 1.00 46.56 3332 THR A N 1
ATOM 12249 C CA . THR A 1 2115 ? 154.223 144.983 113.836 1.00 46.96 3332 THR A CA 1
ATOM 12250 C C . THR A 1 2115 ? 153.054 144.980 114.817 1.00 45.82 3332 THR A C 1
ATOM 12251 O O . THR A 1 2115 ? 152.814 146.005 115.458 1.00 53.62 3332 THR A O 1
ATOM 12255 N N . TYR A 1 2116 ? 152.330 143.874 114.965 1.00 39.49 3333 TYR A N 1
ATOM 12256 C CA . TYR A 1 2116 ? 151.232 143.884 115.926 1.00 42.95 3333 TYR A CA 1
ATOM 12257 C C . TYR A 1 2116 ? 151.249 142.716 116.899 1.00 51.33 3333 TYR A C 1
ATOM 12258 O O . TYR A 1 2116 ? 150.851 142.887 118.053 1.00 59.63 3333 TYR A O 1
ATOM 12267 N N . PHE A 1 2117 ? 151.689 141.533 116.470 1.00 51.17 3334 PHE A N 1
ATOM 12268 C CA . PHE A 1 2117 ? 151.334 140.304 117.168 1.00 48.28 3334 PHE A CA 1
ATOM 12269 C C . PHE A 1 2117 ? 152.400 139.817 118.141 1.00 51.38 3334 PHE A C 1
ATOM 12270 O O . PHE A 1 2117 ? 152.322 138.670 118.592 1.00 58.16 3334 PHE A O 1
ATOM 12278 N N . GLY A 1 2118 ? 153.390 140.647 118.467 1.00 48.93 3335 GLY A N 1
ATOM 12279 C CA . GLY A 1 2118 ? 154.441 140.207 119.371 1.00 47.26 3335 GLY A CA 1
ATOM 12280 C C . GLY A 1 2118 ? 153.957 139.977 120.791 1.00 45.28 3335 GLY A C 1
ATOM 12281 O O . GLY A 1 2118 ? 154.387 139.031 121.456 1.00 46.44 3335 GLY A O 1
ATOM 12282 N N . HIS A 1 2119 ? 153.051 140.827 121.272 1.00 48.37 3336 HIS A N 1
ATOM 12283 C CA . HIS A 1 2119 ? 152.643 140.843 122.671 1.00 52.30 3336 HIS A CA 1
ATOM 12284 C C . HIS A 1 2119 ? 151.302 140.153 122.906 1.00 55.15 3336 HIS A C 1
ATOM 12285 O O . HIS A 1 2119 ? 150.604 140.477 123.872 1.00 56.69 3336 HIS A O 1
ATOM 12292 N N . LEU A 1 2120 ? 150.926 139.203 122.053 1.00 54.33 3337 LEU A N 1
ATOM 12293 C CA . LEU A 1 2120 ? 149.647 138.520 122.179 1.00 57.63 3337 LEU A CA 1
ATOM 12294 C C . LEU A 1 2120 ? 149.850 137.014 122.251 1.00 61.82 3337 LEU A C 1
ATOM 12295 O O . LEU A 1 2120 ? 150.837 136.477 121.741 1.00 61.35 3337 LEU A O 1
ATOM 12300 N N . ASN A 1 2121 ? 148.899 136.340 122.894 1.00 63.12 3338 ASN A N 1
ATOM 12301 C CA . ASN A 1 2121 ? 148.881 134.889 122.959 1.00 64.04 3338 ASN A CA 1
ATOM 12302 C C . ASN A 1 2121 ? 148.182 134.315 121.726 1.00 67.08 3338 ASN A C 1
ATOM 12303 O O . ASN A 1 2121 ? 147.639 135.046 120.894 1.00 70.72 3338 ASN A O 1
ATOM 12308 N N . GLU A 1 2122 ? 148.184 132.981 121.617 1.00 65.15 3339 GLU A N 1
ATOM 12309 C CA . GLU A 1 2122 ? 147.721 132.320 120.399 1.00 65.64 3339 GLU A CA 1
ATOM 12310 C C . GLU A 1 2122 ? 146.226 132.507 120.164 1.00 71.13 3339 GLU A C 1
ATOM 12311 O O . GLU A 1 2122 ? 145.790 132.558 119.009 1.00 71.67 3339 GLU A O 1
ATOM 12317 N N . ARG A 1 2123 ? 145.433 132.630 121.232 1.00 73.47 3340 ARG A N 1
ATOM 12318 C CA . ARG A 1 2123 ? 143.997 132.849 121.068 1.00 74.02 3340 ARG A CA 1
ATOM 12319 C C . ARG A 1 2123 ? 143.710 134.216 120.455 1.00 74.64 3340 ARG A C 1
ATOM 12320 O O . ARG A 1 2123 ? 142.920 134.330 119.509 1.00 78.28 3340 ARG A O 1
ATOM 12328 N N . GLU A 1 2124 ? 144.358 135.265 120.970 1.00 70.02 3341 GLU A N 1
ATOM 12329 C CA . GLU A 1 2124 ? 144.185 136.600 120.405 1.00 71.54 3341 GLU A CA 1
ATOM 12330 C C . GLU A 1 2124 ? 144.776 136.683 119.004 1.00 70.38 3341 GLU A C 1
ATOM 12331 O O . GLU A 1 2124 ? 144.254 137.406 118.141 1.00 75.92 3341 GLU A O 1
ATOM 12337 N N . ARG A 1 2125 ? 145.858 135.935 118.758 1.00 65.07 3342 ARG A N 1
ATOM 12338 C CA . ARG A 1 2125 ? 146.428 135.875 117.418 1.00 62.66 3342 ARG A CA 1
ATOM 12339 C C . ARG A 1 2125 ? 145.445 135.265 116.425 1.00 67.30 3342 ARG A C 1
ATOM 12340 O O . ARG A 1 2125 ? 145.224 135.826 115.351 1.00 69.95 3342 ARG A O 1
ATOM 12348 N N . GLY A 1 2126 ? 144.813 134.144 116.782 1.00 65.41 3343 GLY A N 1
ATOM 12349 C CA . GLY A 1 2126 ? 143.804 133.560 115.910 1.00 70.06 3343 GLY A CA 1
ATOM 12350 C C . GLY A 1 2126 ? 142.583 134.444 115.735 1.00 74.28 3343 GLY A C 1
ATOM 12351 O O . GLY A 1 2126 ? 141.986 134.486 114.650 1.00 76.07 3343 GLY A O 1
ATOM 12352 N N . ASP A 1 2127 ? 142.206 135.172 116.791 1.00 72.12 3344 ASP A N 1
ATOM 12353 C CA . ASP A 1 2127 ? 141.101 136.119 116.690 1.00 73.31 3344 ASP A CA 1
ATOM 12354 C C . ASP A 1 2127 ? 141.393 137.186 115.641 1.00 73.37 3344 ASP A C 1
ATOM 12355 O O . ASP A 1 2127 ? 140.605 137.393 114.710 1.00 77.83 3344 ASP A O 1
ATOM 12360 N N . MET A 1 2128 ? 142.548 137.840 115.740 1.00 71.51 3345 MET A N 1
ATOM 12361 C CA . MET A 1 2128 ? 142.838 138.839 114.719 1.00 73.98 3345 MET A CA 1
ATOM 12362 C C . MET A 1 2128 ? 143.240 138.256 113.370 1.00 73.21 3345 MET A C 1
ATOM 12363 O O . MET A 1 2128 ? 143.171 138.988 112.385 1.00 69.70 3345 MET A O 1
ATOM 12368 N N . LEU A 1 2129 ? 143.577 136.966 113.271 1.00 73.31 3346 LEU A N 1
ATOM 12369 C CA . LEU A 1 2129 ? 143.490 136.310 111.965 1.00 71.16 3346 LEU A CA 1
ATOM 12370 C C . LEU A 1 2129 ? 142.074 136.331 111.414 1.00 72.26 3346 LEU A C 1
ATOM 12371 O O . LEU A 1 2129 ? 141.876 136.589 110.222 1.00 74.01 3346 LEU A O 1
ATOM 12376 N N . VAL A 1 2130 ? 141.078 136.043 112.257 1.00 71.80 3347 VAL A N 1
ATOM 12377 C CA . VAL A 1 2130 ? 139.695 136.040 111.774 1.00 69.77 3347 VAL A CA 1
ATOM 12378 C C . VAL A 1 2130 ? 139.295 137.433 111.286 1.00 75.00 3347 VAL A C 1
ATOM 12379 O O . VAL A 1 2130 ? 138.794 137.595 110.164 1.00 75.85 3347 VAL A O 1
ATOM 12383 N N . ILE A 1 2131 ? 139.578 138.465 112.093 1.00 73.84 3348 ILE A N 1
ATOM 12384 C CA . ILE A 1 2131 ? 139.260 139.842 111.683 1.00 72.20 3348 ILE A CA 1
ATOM 12385 C C . ILE A 1 2131 ? 140.074 140.284 110.461 1.00 69.17 3348 ILE A C 1
ATOM 12386 O O . ILE A 1 2131 ? 139.527 140.899 109.534 1.00 70.45 3348 ILE A O 1
ATOM 12391 N N . LEU A 1 2132 ? 141.373 139.970 110.419 1.00 64.62 3349 LEU A N 1
ATOM 12392 C CA . LEU A 1 2132 ? 142.204 140.424 109.308 1.00 61.25 3349 LEU A CA 1
ATOM 12393 C C . LEU A 1 2132 ? 141.816 139.746 107.998 1.00 69.38 3349 LEU A C 1
ATOM 12394 O O . LEU A 1 2132 ? 141.746 140.404 106.952 1.00 73.55 3349 LEU A O 1
ATOM 12399 N N . LYS A 1 2133 ? 141.552 138.437 108.034 1.00 72.15 3350 LYS A N 1
ATOM 12400 C CA . LYS A 1 2133 ? 141.097 137.736 106.841 1.00 71.26 3350 LYS A CA 1
ATOM 12401 C C . LYS A 1 2133 ? 139.719 138.216 106.408 1.00 74.53 3350 LYS A C 1
ATOM 12402 O O . LYS A 1 2133 ? 139.441 138.282 105.203 1.00 74.30 3350 LYS A O 1
ATOM 12408 N N . ARG A 1 2134 ? 138.859 138.577 107.368 1.00 71.83 3351 ARG A N 1
ATOM 12409 C CA . ARG A 1 2134 ? 137.581 139.188 107.021 1.00 72.29 3351 ARG A CA 1
ATOM 12410 C C . ARG A 1 2134 ? 137.782 140.517 106.301 1.00 73.27 3351 ARG A C 1
ATOM 12411 O O . ARG A 1 2134 ? 137.092 140.805 105.320 1.00 76.90 3351 ARG A O 1
ATOM 12419 N N . LEU A 1 2135 ? 138.743 141.328 106.756 1.00 74.66 3352 LEU A N 1
ATOM 12420 C CA . LEU A 1 2135 ? 139.002 142.616 106.108 1.00 77.26 3352 LEU A CA 1
ATOM 12421 C C . LEU A 1 2135 ? 139.573 142.444 104.701 1.00 77.00 3352 LEU A C 1
ATOM 12422 O O . LEU A 1 2135 ? 139.182 143.170 103.773 1.00 82.31 3352 LEU A O 1
ATOM 12427 N N . LEU A 1 2136 ? 140.504 141.497 104.528 1.00 75.65 3353 LEU A N 1
ATOM 12428 C CA . LEU A 1 2136 ? 141.037 141.203 103.196 1.00 77.10 3353 LEU A CA 1
ATOM 12429 C C . LEU A 1 2136 ? 139.953 140.696 102.251 1.00 83.29 3353 LEU A C 1
ATOM 12430 O O . LEU A 1 2136 ? 139.912 141.091 101.080 1.00 84.92 3353 LEU A O 1
ATOM 12435 N N . GLY A 1 2137 ? 139.065 139.823 102.734 1.00 83.29 3354 GLY A N 1
ATOM 12436 C CA . GLY A 1 2137 ? 137.961 139.385 101.898 1.00 85.31 3354 GLY A CA 1
ATOM 12437 C C . GLY A 1 2137 ? 136.936 140.472 101.650 1.00 85.50 3354 GLY A C 1
ATOM 12438 O O . GLY A 1 2137 ? 136.227 140.445 100.640 1.00 89.27 3354 GLY A O 1
ATOM 12439 N N . LYS A 1 2138 ? 136.840 141.440 102.563 1.00 85.19 3355 LYS A N 1
ATOM 12440 C CA . LYS A 1 2138 ? 135.889 142.532 102.408 1.00 85.93 3355 LYS A CA 1
ATOM 12441 C C . LYS A 1 2138 ? 136.334 143.518 101.337 1.00 82.97 3355 LYS A C 1
ATOM 12442 O O . LYS A 1 2138 ? 135.528 143.934 100.498 1.00 90.97 3355 LYS A O 1
ATOM 12448 N N . PHE A 1 2139 ? 137.609 143.905 101.342 1.00 83.06 3356 PHE A N 1
ATOM 12449 C CA . PHE A 1 2139 ? 138.079 144.923 100.413 1.00 87.87 3356 PHE A CA 1
ATOM 12450 C C . PHE A 1 2139 ? 138.662 144.340 99.128 1.00 88.27 3356 PHE A C 1
ATOM 12451 O O . PHE A 1 2139 ? 139.503 144.992 98.497 1.00 87.79 3356 PHE A O 1
ATOM 12459 N N . ALA A 1 2140 ? 138.239 143.129 98.748 1.00 87.30 3357 ALA A N 1
ATOM 12460 C CA . ALA A 1 2140 ? 138.545 142.512 97.450 1.00 89.26 3357 ALA A CA 1
ATOM 12461 C C . ALA A 1 2140 ? 140.046 142.355 97.214 1.00 88.98 3357 ALA A C 1
ATOM 12462 O O . ALA A 1 2140 ? 140.538 142.529 96.098 1.00 90.65 3357 ALA A O 1
ATOM 12464 N N . VAL A 1 2141 ? 140.783 142.024 98.270 1.00 86.93 3358 VAL A N 1
ATOM 12465 C CA . VAL A 1 2141 ? 142.204 141.709 98.171 1.00 83.73 3358 VAL A CA 1
ATOM 12466 C C . VAL A 1 2141 ? 142.364 140.257 98.596 1.00 86.81 3358 VAL A C 1
ATOM 12467 O O . VAL A 1 2141 ? 142.210 139.929 99.779 1.00 88.53 3358 VAL A O 1
ATOM 12471 N N . LYS A 1 2142 ? 142.674 139.387 97.640 1.00 84.78 3359 LYS A N 1
ATOM 12472 C CA . LYS A 1 2142 ? 142.748 137.964 97.925 1.00 86.12 3359 LYS A CA 1
ATOM 12473 C C . LYS A 1 2142 ? 144.091 137.598 98.546 1.00 88.60 3359 LYS A C 1
ATOM 12474 O O . LYS A 1 2142 ? 145.114 138.247 98.308 1.00 88.44 3359 LYS A O 1
ATOM 12480 N N . TYR A 1 2143 ? 144.071 136.546 99.360 1.00 88.26 3360 TYR A N 1
ATOM 12481 C CA . TYR A 1 2143 ? 145.218 136.094 100.132 1.00 85.06 3360 TYR A CA 1
ATOM 12482 C C . TYR A 1 2143 ? 145.324 134.578 100.016 1.00 94.73 3360 TYR A C 1
ATOM 12483 O O . TYR A 1 2143 ? 144.492 133.922 99.383 1.00 100.71 3360 TYR A O 1
ATOM 12492 N N . ASP A 1 2144 ? 146.355 134.017 100.641 1.00 91.61 3361 ASP A N 1
ATOM 12493 C CA . ASP A 1 2144 ? 146.558 132.575 100.624 1.00 93.56 3361 ASP A CA 1
ATOM 12494 C C . ASP A 1 2144 ? 145.652 131.913 101.656 1.00 96.40 3361 ASP A C 1
ATOM 12495 O O . ASP A 1 2144 ? 145.642 132.302 102.827 1.00 97.67 3361 ASP A O 1
ATOM 12500 N N . VAL A 1 2145 ? 144.881 130.916 101.216 1.00 96.87 3362 VAL A N 1
ATOM 12501 C CA . VAL A 1 2145 ? 143.964 130.233 102.124 1.00 98.17 3362 VAL A CA 1
ATOM 12502 C C . VAL A 1 2145 ? 144.733 129.364 103.119 1.00 101.89 3362 VAL A C 1
ATOM 12503 O O . VAL A 1 2145 ? 144.357 129.262 104.293 1.00 103.53 3362 VAL A O 1
ATOM 12507 N N . ASN A 1 2146 ? 145.838 128.759 102.685 1.00 101.05 3363 ASN A N 1
ATOM 12508 C CA . ASN A 1 2146 ? 146.669 127.907 103.534 1.00 101.36 3363 ASN A CA 1
ATOM 12509 C C . ASN A 1 2146 ? 147.880 128.659 104.066 1.00 102.21 3363 ASN A C 1
ATOM 12510 O O . ASN A 1 2146 ? 148.970 128.097 104.206 1.00 106.65 3363 ASN A O 1
ATOM 12515 N N . TYR A 1 2147 ? 147.702 129.940 104.368 1.00 94.61 3364 TYR A N 1
ATOM 12516 C CA . TYR A 1 2147 ? 148.807 130.813 104.733 1.00 89.70 3364 TYR A CA 1
ATOM 12517 C C . TYR A 1 2147 ? 149.264 130.568 106.168 1.00 85.14 3364 TYR A C 1
ATOM 12518 O O . TYR A 1 2147 ? 148.451 130.315 107.061 1.00 86.42 3364 TYR A O 1
ATOM 12527 N N . ARG A 1 2148 ? 150.579 130.650 106.384 1.00 81.18 3365 ARG A N 1
ATOM 12528 C CA . ARG A 1 2148 ? 151.173 130.488 107.705 1.00 79.19 3365 ARG A CA 1
ATOM 12529 C C . ARG A 1 2148 ? 152.397 131.385 107.839 1.00 79.93 3365 ARG A C 1
ATOM 12530 O O . ARG A 1 2148 ? 153.179 131.525 106.894 1.00 84.38 3365 ARG A O 1
ATOM 12538 N N . PHE A 1 2149 ? 152.556 131.980 109.027 1.00 74.50 3366 PHE A N 1
ATOM 12539 C CA . PHE A 1 2149 ? 153.652 132.918 109.268 1.00 73.23 3366 PHE A CA 1
ATOM 12540 C C . PHE A 1 2149 ? 155.006 132.221 109.240 1.00 76.36 3366 PHE A C 1
ATOM 12541 O O . PHE A 1 2149 ? 155.974 132.756 108.682 1.00 75.47 3366 PHE A O 1
ATOM 12549 N N . ILE A 1 2150 ? 155.091 131.035 109.851 1.00 78.81 3367 ILE A N 1
ATOM 12550 C CA . ILE A 1 2150 ? 156.342 130.283 109.884 1.00 78.22 3367 ILE A CA 1
ATOM 12551 C C . ILE A 1 2150 ? 156.768 129.899 108.474 1.00 80.15 3367 ILE A C 1
ATOM 12552 O O . ILE A 1 2150 ? 157.929 130.083 108.089 1.00 79.76 3367 ILE A O 1
ATOM 12557 N N . ASP A 1 2151 ? 155.824 129.404 107.670 1.00 81.42 3368 ASP A N 1
ATOM 12558 C CA . ASP A 1 2151 ? 156.137 129.016 106.300 1.00 82.33 3368 ASP A CA 1
ATOM 12559 C C . ASP A 1 2151 ? 156.478 130.226 105.440 1.00 81.63 3368 ASP A C 1
ATOM 12560 O O . ASP A 1 2151 ? 157.324 130.135 104.542 1.00 83.44 3368 ASP A O 1
ATOM 12565 N N . TYR A 1 2152 ? 155.836 131.368 105.695 1.00 79.59 3369 TYR A N 1
ATOM 12566 C CA . TYR A 1 2152 ? 156.057 132.525 104.835 1.00 77.51 3369 TYR A CA 1
ATOM 12567 C C . TYR A 1 2152 ? 157.372 133.235 105.137 1.00 75.62 3369 TYR A C 1
ATOM 12568 O O . TYR A 1 2152 ? 158.101 133.600 104.209 1.00 70.88 3369 TYR A O 1
ATOM 12577 N N . LEU A 1 2153 ? 157.702 133.451 106.414 1.00 80.27 3370 LEU A N 1
ATOM 12578 C CA . LEU A 1 2153 ? 158.876 134.246 106.762 1.00 83.65 3370 LEU A CA 1
ATOM 12579 C C . LEU A 1 2153 ? 159.850 133.501 107.670 1.00 82.20 3370 LEU A C 1
ATOM 12580 O O . LEU A 1 2153 ? 160.587 134.125 108.435 1.00 77.95 3370 LEU A O 1
ATOM 12585 N N . VAL A 1 2154 ? 159.876 132.173 107.604 1.00 82.94 3371 VAL A N 1
ATOM 12586 C CA . VAL A 1 2154 ? 160.870 131.377 108.313 1.00 81.92 3371 VAL A CA 1
ATOM 12587 C C . VAL A 1 2154 ? 161.487 130.408 107.318 1.00 86.49 3371 VAL A C 1
ATOM 12588 O O . VAL A 1 2154 ? 160.787 129.549 106.768 1.00 85.91 3371 VAL A O 1
ATOM 12592 N N . THR A 1 2155 ? 162.787 130.545 107.083 1.00 86.52 3372 THR A N 1
ATOM 12593 C CA . THR A 1 2155 ? 163.493 129.573 106.269 1.00 85.54 3372 THR A CA 1
ATOM 12594 C C . THR A 1 2155 ? 163.891 128.371 107.120 1.00 88.90 3372 THR A C 1
ATOM 12595 O O . THR A 1 2155 ? 163.940 128.437 108.352 1.00 88.59 3372 THR A O 1
ATOM 12599 N N . LEU A 1 2156 ? 164.167 127.256 106.440 1.00 89.31 3373 LEU A N 1
ATOM 12600 C CA . LEU A 1 2156 ? 164.559 126.038 107.144 1.00 89.44 3373 LEU A CA 1
ATOM 12601 C C . LEU A 1 2156 ? 165.920 126.199 107.808 1.00 90.25 3373 LEU A C 1
ATOM 12602 O O . LEU A 1 2156 ? 166.149 125.661 108.899 1.00 92.78 3373 LEU A O 1
ATOM 12607 N N . ASP A 1 2157 ? 166.827 126.946 107.168 1.00 90.22 3374 ASP A N 1
ATOM 12608 C CA . ASP A 1 2157 ? 168.137 127.218 107.755 1.00 89.89 3374 ASP A CA 1
ATOM 12609 C C . ASP A 1 2157 ? 168.005 127.972 109.072 1.00 86.00 3374 ASP A C 1
ATOM 12610 O O . ASP A 1 2157 ? 168.605 127.589 110.083 1.00 84.76 3374 ASP A O 1
ATOM 12615 N N . GLU A 1 2158 ? 167.195 129.034 109.083 1.00 85.13 3375 GLU A N 1
ATOM 12616 C CA . GLU A 1 2158 ? 167.005 129.807 110.305 1.00 79.99 3375 GLU A CA 1
ATOM 12617 C C . GLU A 1 2158 ? 166.228 129.028 111.356 1.00 77.07 3375 GLU A C 1
ATOM 12618 O O . GLU A 1 2158 ? 166.503 129.174 112.552 1.00 78.85 3375 GLU A O 1
ATOM 12624 N N . LYS A 1 2159 ? 165.265 128.201 110.938 1.00 77.16 3376 LYS A N 1
ATOM 12625 C CA . LYS A 1 2159 ? 164.517 127.383 111.890 1.00 79.44 3376 LYS A CA 1
ATOM 12626 C C . LYS A 1 2159 ? 165.430 126.384 112.594 1.00 83.36 3376 LYS A C 1
ATOM 12627 O O . LYS A 1 2159 ? 165.398 126.256 113.827 1.00 81.26 3376 LYS A O 1
ATOM 12633 N N . MET A 1 2160 ? 166.278 125.691 111.826 1.00 85.11 3377 MET A N 1
ATOM 12634 C CA . MET A 1 2160 ? 167.245 124.777 112.424 1.00 79.92 3377 MET A CA 1
ATOM 12635 C C . MET A 1 2160 ? 168.273 125.514 113.270 1.00 79.20 3377 MET A C 1
ATOM 12636 O O . MET A 1 2160 ? 168.693 124.996 114.310 1.00 79.79 3377 MET A O 1
ATOM 12641 N N . LYS A 1 2161 ? 168.677 126.718 112.853 1.00 79.84 3378 LYS A N 1
ATOM 12642 C CA . LYS A 1 2161 ? 169.630 127.501 113.632 1.00 77.79 3378 LYS A CA 1
ATOM 12643 C C . LYS A 1 2161 ? 169.051 127.887 114.988 1.00 78.42 3378 LYS A C 1
ATOM 12644 O O . LYS A 1 2161 ? 169.720 127.755 116.018 1.00 81.70 3378 LYS A O 1
ATOM 12650 N N . TRP A 1 2162 ? 167.795 128.341 115.010 1.00 73.76 3379 TRP A N 1
ATOM 12651 C CA . TRP A 1 2162 ? 167.151 128.698 116.272 1.00 69.69 3379 TRP A CA 1
ATOM 12652 C C . TRP A 1 2162 ? 166.954 127.476 117.163 1.00 76.41 3379 TRP A C 1
ATOM 12653 O O . TRP A 1 2162 ? 167.197 127.540 118.378 1.00 76.96 3379 TRP A O 1
ATOM 12664 N N . LEU A 1 2163 ? 166.523 126.352 116.578 1.00 81.08 3380 LEU A N 1
ATOM 12665 C CA . LEU A 1 2163 ? 166.286 125.151 117.375 1.00 73.85 3380 LEU A CA 1
ATOM 12666 C C . LEU A 1 2163 ? 167.584 124.590 117.946 1.00 78.71 3380 LEU A C 1
ATOM 12667 O O . LEU A 1 2163 ? 167.603 124.095 119.079 1.00 81.95 3380 LEU A O 1
ATOM 12672 N N . GLU A 1 2164 ? 168.681 124.659 117.188 1.00 80.36 3381 GLU A N 1
ATOM 12673 C CA . GLU A 1 2164 ? 169.965 124.213 117.711 1.00 79.40 3381 GLU A CA 1
ATOM 12674 C C . GLU A 1 2164 ? 170.599 125.227 118.654 1.00 79.82 3381 GLU A C 1
ATOM 12675 O O . GLU A 1 2164 ? 171.449 124.846 119.466 1.00 86.71 3381 GLU A O 1
ATOM 12681 N N . CYS A 1 2165 ? 170.210 126.503 118.576 1.00 76.16 3382 CYS A N 1
ATOM 12682 C CA . CYS A 1 2165 ? 170.693 127.482 119.539 1.00 75.42 3382 CYS A CA 1
ATOM 12683 C C . CYS A 1 2165 ? 169.891 127.467 120.830 1.00 73.14 3382 CYS A C 1
ATOM 12684 O O . CYS A 1 2165 ? 170.345 128.029 121.832 1.00 72.22 3382 CYS A O 1
ATOM 12687 N N . GLY A 1 2166 ? 168.716 126.844 120.832 1.00 73.42 3383 GLY A N 1
ATOM 12688 C CA . GLY A 1 2166 ? 168.047 126.580 122.090 1.00 73.86 3383 GLY A CA 1
ATOM 12689 C C . GLY A 1 2166 ? 166.582 126.949 122.135 1.00 73.55 3383 GLY A C 1
ATOM 12690 O O . GLY A 1 2166 ? 165.941 126.824 123.184 1.00 75.83 3383 GLY A O 1
ATOM 12691 N N . LEU A 1 2167 ? 166.043 127.416 121.015 1.00 71.22 3384 LEU A N 1
ATOM 12692 C CA . LEU A 1 2167 ? 164.632 127.766 120.961 1.00 73.88 3384 LEU A CA 1
ATOM 12693 C C . LEU A 1 2167 ? 163.778 126.508 121.042 1.00 74.29 3384 LEU A C 1
ATOM 12694 O O . LEU A 1 2167 ? 164.156 125.448 120.537 1.00 78.41 3384 LEU A O 1
ATOM 12699 N N . ASP A 1 2168 ? 162.630 126.625 121.702 1.00 74.28 3385 ASP A N 1
ATOM 12700 C CA . ASP A 1 2168 ? 161.727 125.495 121.838 1.00 78.80 3385 ASP A CA 1
ATOM 12701 C C . ASP A 1 2168 ? 161.076 125.166 120.497 1.00 82.35 3385 ASP A C 1
ATOM 12702 O O . ASP A 1 2168 ? 161.075 125.967 119.558 1.00 84.14 3385 ASP A O 1
ATOM 12707 N N . LYS A 1 2169 ? 160.513 123.962 120.416 1.00 81.42 3386 LYS A N 1
ATOM 12708 C CA . LYS A 1 2169 ? 159.874 123.493 119.193 1.00 80.40 3386 LYS A CA 1
ATOM 12709 C C . LYS A 1 2169 ? 158.455 124.019 119.020 1.00 82.17 3386 LYS A C 1
ATOM 12710 O O . LYS A 1 2169 ? 157.791 123.645 118.048 1.00 87.32 3386 LYS A O 1
ATOM 12716 N N . ASN A 1 2170 ? 157.977 124.859 119.935 1.00 75.83 3387 ASN A N 1
ATOM 12717 C CA . ASN A 1 2170 ? 156.622 125.384 119.849 1.00 75.61 3387 ASN A CA 1
ATOM 12718 C C . ASN A 1 2170 ? 156.480 126.342 118.673 1.00 72.76 3387 ASN A C 1
ATOM 12719 O O . ASN A 1 2170 ? 157.380 127.138 118.384 1.00 73.64 3387 ASN A O 1
ATOM 12724 N N . ASP A 1 2171 ? 155.332 126.262 117.993 1.00 68.87 3388 ASP A N 1
ATOM 12725 C CA . ASP A 1 2171 ? 155.066 127.163 116.875 1.00 69.73 3388 ASP A CA 1
ATOM 12726 C C . ASP A 1 2171 ? 154.914 128.606 117.340 1.00 64.74 3388 ASP A C 1
ATOM 12727 O O . ASP A 1 2171 ? 155.296 129.530 116.613 1.00 60.01 3388 ASP A O 1
ATOM 12732 N N . TYR A 1 2172 ? 154.381 128.814 118.547 1.00 64.48 3389 TYR A N 1
ATOM 12733 C CA . TYR A 1 2172 ? 154.295 130.157 119.110 1.00 57.29 3389 TYR A CA 1
ATOM 12734 C C . TYR A 1 2172 ? 155.681 130.742 119.339 1.00 52.65 3389 TYR A C 1
ATOM 12735 O O . TYR A 1 2172 ? 155.928 131.916 119.035 1.00 57.77 3389 TYR A O 1
ATOM 12744 N N . PHE A 1 2173 ? 156.608 129.928 119.848 1.00 55.15 3390 PHE A N 1
ATOM 12745 C CA . PHE A 1 2173 ? 157.975 130.394 120.048 1.00 58.34 3390 PHE A CA 1
ATOM 12746 C C . PHE A 1 2173 ? 158.695 130.619 118.723 1.00 58.70 3390 PHE A C 1
ATOM 12747 O O . PHE A 1 2173 ? 159.503 131.547 118.618 1.00 61.75 3390 PHE A O 1
ATOM 12755 N N . LEU A 1 2174 ? 158.411 129.798 117.705 1.00 56.81 3391 LEU A N 1
ATOM 12756 C CA . LEU A 1 2174 ? 158.974 130.041 116.376 1.00 55.83 3391 LEU A CA 1
ATOM 12757 C C . LEU A 1 2174 ? 158.480 131.359 115.788 1.00 55.24 3391 LEU A C 1
ATOM 12758 O O . LEU A 1 2174 ? 159.267 132.122 115.211 1.00 54.00 3391 LEU A O 1
ATOM 12763 N N . GLU A 1 2175 ? 157.181 131.642 115.926 1.00 59.84 3392 GLU A N 1
ATOM 12764 C CA . GLU A 1 2175 ? 156.632 132.905 115.438 1.00 53.02 3392 GLU A CA 1
ATOM 12765 C C . GLU A 1 2175 ? 157.217 134.092 116.192 1.00 51.10 3392 GLU A C 1
ATOM 12766 O O . GLU A 1 2175 ? 157.535 135.125 115.589 1.00 52.19 3392 GLU A O 1
ATOM 12772 N N . ASN A 1 2176 ? 157.370 133.958 117.512 1.00 49.23 3393 ASN A N 1
ATOM 12773 C CA . ASN A 1 2176 ? 157.971 135.024 118.307 1.00 45.91 3393 ASN A CA 1
ATOM 12774 C C . ASN A 1 2176 ? 159.426 135.256 117.921 1.00 45.74 3393 ASN A C 1
ATOM 12775 O O . ASN A 1 2176 ? 159.883 136.402 117.860 1.00 49.07 3393 ASN A O 1
ATOM 12780 N N . MET A 1 2177 ? 160.167 134.178 117.654 1.00 45.99 3394 MET A N 1
ATOM 12781 C CA . MET A 1 2177 ? 161.552 134.307 117.210 1.00 48.11 3394 MET A CA 1
ATOM 12782 C C . MET A 1 2177 ? 161.640 134.985 115.849 1.00 52.27 3394 MET A C 1
ATOM 12783 O O . MET A 1 2177 ? 162.551 135.785 115.608 1.00 50.57 3394 MET A O 1
ATOM 12788 N N . SER A 1 2178 ? 160.710 134.668 114.944 1.00 53.05 3395 SER A N 1
ATOM 12789 C CA . SER A 1 2178 ? 160.687 135.333 113.643 1.00 52.14 3395 SER A CA 1
ATOM 12790 C C . SER A 1 2178 ? 160.374 136.818 113.786 1.00 52.10 3395 SER A C 1
ATOM 12791 O O . SER A 1 2178 ? 160.970 137.654 113.095 1.00 54.13 3395 SER A O 1
ATOM 12794 N N . ILE A 1 2179 ? 159.442 137.162 114.681 1.00 51.47 3396 ILE A N 1
ATOM 12795 C CA . ILE A 1 2179 ? 159.125 138.565 114.949 1.00 41.69 3396 ILE A CA 1
ATOM 12796 C C . ILE A 1 2179 ? 160.341 139.288 115.522 1.00 42.15 3396 ILE A C 1
ATOM 12797 O O . ILE A 1 2179 ? 160.640 140.428 115.143 1.00 45.83 3396 ILE A O 1
ATOM 12802 N N . VAL A 1 2180 ? 161.073 138.624 116.421 1.00 45.41 3397 VAL A N 1
ATOM 12803 C CA . VAL A 1 2180 ? 162.254 139.226 117.038 1.00 44.70 3397 VAL A CA 1
ATOM 12804 C C . VAL A 1 2180 ? 163.354 139.450 116.003 1.00 49.23 3397 VAL A C 1
ATOM 12805 O O . VAL A 1 2180 ? 163.942 140.535 115.924 1.00 51.16 3397 VAL A O 1
ATOM 12809 N N . MET A 1 2181 ? 163.635 138.439 115.183 1.00 49.76 3398 MET A N 1
ATOM 12810 C CA . MET A 1 2181 ? 164.774 138.490 114.276 1.00 54.41 3398 MET A CA 1
ATOM 12811 C C . MET A 1 2181 ? 164.472 139.139 112.931 1.00 59.64 3398 MET A C 1
ATOM 12812 O O . MET A 1 2181 ? 165.405 139.351 112.148 1.00 68.57 3398 MET A O 1
ATOM 12817 N N . ASN A 1 2182 ? 163.216 139.465 112.636 1.00 55.53 3399 ASN A N 1
ATOM 12818 C CA . ASN A 1 2182 ? 162.870 140.215 111.433 1.00 59.21 3399 ASN A CA 1
ATOM 12819 C C . ASN A 1 2182 ? 162.408 141.629 111.773 1.00 62.79 3399 ASN A C 1
ATOM 12820 O O . ASN A 1 2182 ? 161.471 142.157 111.172 1.00 67.33 3399 ASN A O 1
ATOM 12825 N N . SER A 1 2183 ? 163.069 142.255 112.746 1.00 59.23 3400 SER A N 1
ATOM 12826 C CA . SER A 1 2183 ? 162.770 143.621 113.176 1.00 57.76 3400 SER A CA 1
ATOM 12827 C C . SER A 1 2183 ? 164.078 144.405 113.183 1.00 64.96 3400 SER A C 1
ATOM 12828 O O . SER A 1 2183 ? 164.766 144.468 114.204 1.00 68.52 3400 SER A O 1
ATOM 12831 N N . GLN A 1 2184 ? 164.419 145.003 112.042 1.00 69.16 3401 GLN A N 1
ATOM 12832 C CA . GLN A 1 2184 ? 165.663 145.751 111.922 1.00 71.60 3401 GLN A CA 1
ATOM 12833 C C . GLN A 1 2184 ? 165.500 147.238 112.201 1.00 70.86 3401 GLN A C 1
ATOM 12834 O O . GLN A 1 2184 ? 166.503 147.925 112.422 1.00 70.09 3401 GLN A O 1
ATOM 12840 N N . ASP A 1 2185 ? 164.269 147.751 112.198 1.00 69.86 3402 ASP A N 1
ATOM 12841 C CA . ASP A 1 2185 ? 164.024 149.167 112.435 1.00 69.60 3402 ASP A CA 1
ATOM 12842 C C . ASP A 1 2185 ? 163.546 149.471 113.846 1.00 63.36 3402 ASP A C 1
ATOM 12843 O O . ASP A 1 2185 ? 163.560 150.639 114.248 1.00 58.26 3402 ASP A O 1
ATOM 12848 N N . ALA A 1 2186 ? 163.123 148.462 114.600 1.00 61.75 3403 ALA A N 1
ATOM 12849 C CA . ALA A 1 2186 ? 162.653 148.638 115.965 1.00 55.42 3403 ALA A CA 1
ATOM 12850 C C . ALA A 1 2186 ? 163.466 147.761 116.904 1.00 47.72 3403 ALA A C 1
ATOM 12851 O O . ALA A 1 2186 ? 163.784 146.614 116.575 1.00 51.28 3403 ALA A O 1
ATOM 12853 N N . VAL A 1 2187 ? 163.803 148.306 118.068 1.00 47.36 3404 VAL A N 1
ATOM 12854 C CA . VAL A 1 2187 ? 164.541 147.566 119.088 1.00 43.16 3404 VAL A CA 1
ATOM 12855 C C . VAL A 1 2187 ? 163.583 146.582 119.748 1.00 41.93 3404 VAL A C 1
ATOM 12856 O O . VAL A 1 2187 ? 162.566 147.001 120.313 1.00 44.74 3404 VAL A O 1
ATOM 12860 N N . PRO A 1 2188 ? 163.853 145.279 119.701 1.00 39.89 3405 PRO A N 1
ATOM 12861 C CA . PRO A 1 2188 ? 162.900 144.312 120.259 1.00 39.91 3405 PRO A CA 1
ATOM 12862 C C . PRO A 1 2188 ? 162.959 144.245 121.777 1.00 38.30 3405 PRO A C 1
ATOM 12863 O O . PRO A 1 2188 ? 164.031 144.254 122.385 1.00 40.75 3405 PRO A O 1
ATOM 12867 N N . PHE A 1 2189 ? 161.779 144.177 122.385 1.00 38.55 3406 PHE A N 1
ATOM 12868 C CA . PHE A 1 2189 ? 161.623 144.030 123.826 1.00 39.49 3406 PHE A CA 1
ATOM 12869 C C . PHE A 1 2189 ? 161.160 142.612 124.121 1.00 49.50 3406 PHE A C 1
ATOM 12870 O O . PHE A 1 2189 ? 160.179 142.140 123.536 1.00 51.90 3406 PHE A O 1
ATOM 12878 N N . LEU A 1 2190 ? 161.855 141.941 125.032 1.00 49.95 3407 LEU A N 1
ATOM 12879 C CA . LEU A 1 2190 ? 161.620 140.536 125.327 1.00 49.39 3407 LEU A CA 1
ATOM 12880 C C . LEU A 1 2190 ? 160.965 140.399 126.692 1.00 54.54 3407 LEU A C 1
ATOM 12881 O O . LEU A 1 2190 ? 161.429 140.994 127.669 1.00 60.71 3407 LEU A O 1
ATOM 12886 N N . LEU A 1 2191 ? 159.891 139.618 126.756 1.00 53.49 3408 LEU A N 1
ATOM 12887 C CA . LEU A 1 2191 ? 159.251 139.259 128.018 1.00 58.09 3408 LEU A CA 1
ATOM 12888 C C . LEU A 1 2191 ? 159.384 137.747 128.169 1.00 62.64 3408 LEU A C 1
ATOM 12889 O O . LEU A 1 2191 ? 158.503 136.987 127.761 1.00 66.25 3408 LEU A O 1
ATOM 12894 N N . ASP A 1 2192 ? 160.497 137.315 128.753 1.00 61.03 3409 ASP A N 1
ATOM 12895 C CA . ASP A 1 2192 ? 160.775 135.896 128.971 1.00 62.05 3409 ASP A CA 1
ATOM 12896 C C . ASP A 1 2192 ? 160.948 135.649 130.461 1.00 65.96 3409 ASP A C 1
ATOM 12897 O O . ASP A 1 2192 ? 162.051 135.852 131.000 1.00 70.44 3409 ASP A O 1
ATOM 12902 N N . PRO A 1 2193 ? 159.896 135.230 131.171 1.00 67.72 3410 PRO A N 1
ATOM 12903 C CA . PRO A 1 2193 ? 160.033 134.973 132.616 1.00 67.87 3410 PRO A CA 1
ATOM 12904 C C . PRO A 1 2193 ? 160.967 133.824 132.958 1.00 66.96 3410 PRO A C 1
ATOM 12905 O O . PRO A 1 2193 ? 161.440 133.754 134.099 1.00 68.52 3410 PRO A O 1
ATOM 12909 N N . SER A 1 2194 ? 161.248 132.925 132.018 1.00 67.55 3411 SER A N 1
ATOM 12910 C CA . SER A 1 2194 ? 162.171 131.825 132.258 1.00 71.90 3411 SER A CA 1
ATOM 12911 C C . SER A 1 2194 ? 163.623 132.188 131.977 1.00 74.20 3411 SER A C 1
ATOM 12912 O O . SER A 1 2194 ? 164.508 131.380 132.282 1.00 78.95 3411 SER A O 1
ATOM 12915 N N . SER A 1 2195 ? 163.874 133.376 131.411 1.00 66.09 3412 SER A N 1
ATOM 12916 C CA . SER A 1 2195 ? 165.216 133.864 131.064 1.00 68.32 3412 SER A CA 1
ATOM 12917 C C . SER A 1 2195 ? 165.953 132.893 130.142 1.00 72.53 3412 SER A C 1
ATOM 12918 O O . SER A 1 2195 ? 167.161 132.684 130.266 1.00 75.52 3412 SER A O 1
ATOM 12921 N N . HIS A 1 2196 ? 165.217 132.298 129.207 1.00 69.28 3413 HIS A N 1
ATOM 12922 C CA . HIS A 1 2196 ? 165.789 131.346 128.265 1.00 65.77 3413 HIS A CA 1
ATOM 12923 C C . HIS A 1 2196 ? 166.223 132.008 126.965 1.00 68.25 3413 HIS A C 1
ATOM 12924 O O . HIS A 1 2196 ? 167.205 131.572 126.347 1.00 71.87 3413 HIS A O 1
ATOM 12931 N N . MET A 1 2197 ? 165.527 133.070 126.550 1.00 70.04 3414 MET A N 1
ATOM 12932 C CA . MET A 1 2197 ? 165.907 133.780 125.335 1.00 68.91 3414 MET A CA 1
ATOM 12933 C C . MET A 1 2197 ? 167.236 134.505 125.467 1.00 65.10 3414 MET A C 1
ATOM 12934 O O . MET A 1 2197 ? 167.872 134.771 124.445 1.00 66.78 3414 MET A O 1
ATOM 12939 N N . ILE A 1 2198 ? 167.675 134.813 126.690 1.00 59.75 3415 ILE A N 1
ATOM 12940 C CA . ILE A 1 2198 ? 169.016 135.361 126.885 1.00 64.54 3415 ILE A CA 1
ATOM 12941 C C . ILE A 1 2198 ? 170.064 134.374 126.388 1.00 68.02 3415 ILE A C 1
ATOM 12942 O O . ILE A 1 2198 ? 170.929 134.715 125.571 1.00 67.51 3415 ILE A O 1
ATOM 12947 N N . THR A 1 2199 ? 169.962 133.118 126.833 1.00 70.89 3416 THR A N 1
ATOM 12948 C CA . THR A 1 2199 ? 170.880 132.080 126.378 1.00 69.02 3416 THR A CA 1
ATOM 12949 C C . THR A 1 2199 ? 170.686 131.761 124.902 1.00 69.89 3416 THR A C 1
ATOM 12950 O O . THR A 1 2199 ? 171.665 131.478 124.203 1.00 71.54 3416 THR A O 1
ATOM 12954 N N . VAL A 1 2200 ? 169.442 131.816 124.414 1.00 68.77 3417 VAL A N 1
ATOM 12955 C CA . VAL A 1 2200 ? 169.174 131.515 123.006 1.00 66.56 3417 VAL A CA 1
ATOM 12956 C C . VAL A 1 2200 ? 169.842 132.541 122.094 1.00 68.81 3417 VAL A C 1
ATOM 12957 O O . VAL A 1 2200 ? 170.543 132.186 121.139 1.00 73.59 3417 VAL A O 1
ATOM 12961 N N . ILE A 1 2201 ? 169.658 133.830 122.388 1.00 66.45 3418 ILE A N 1
ATOM 12962 C CA . ILE A 1 2201 ? 170.256 134.871 121.558 1.00 63.91 3418 ILE A CA 1
ATOM 12963 C C . ILE A 1 2201 ? 171.769 134.926 121.756 1.00 66.76 3418 ILE A C 1
ATOM 12964 O O . ILE A 1 2201 ? 172.513 135.230 120.811 1.00 71.72 3418 ILE A O 1
ATOM 12969 N N . SER A 1 2202 ? 172.258 134.607 122.961 1.00 66.54 3419 SER A N 1
ATOM 12970 C CA . SER A 1 2202 ? 173.700 134.531 123.177 1.00 69.58 3419 SER A CA 1
ATOM 12971 C C . SER A 1 2202 ? 174.330 133.427 122.337 1.00 73.97 3419 SER A C 1
ATOM 12972 O O . SER A 1 2202 ? 175.387 133.629 121.727 1.00 75.37 3419 SER A O 1
ATOM 12975 N N . ASN A 1 2203 ? 173.686 132.258 122.276 1.00 71.91 3420 ASN A N 1
ATOM 12976 C CA . ASN A 1 2203 ? 174.191 131.180 121.434 1.00 68.08 3420 ASN A CA 1
ATOM 12977 C C . ASN A 1 2203 ? 174.015 131.494 119.953 1.00 69.53 3420 ASN A C 1
ATOM 12978 O O . ASN A 1 2203 ? 174.795 131.013 119.124 1.00 69.54 3420 ASN A O 1
ATOM 12980 N N . TYR A 1 2204 ? 172.998 132.287 119.604 1.00 74.37 3421 TYR A N 1
ATOM 12981 C CA . TYR A 1 2204 ? 172.795 132.670 118.209 1.00 74.33 3421 TYR A CA 1
ATOM 12982 C C . TYR A 1 2204 ? 173.895 133.605 117.724 1.00 76.34 3421 TYR A C 1
ATOM 12983 O O . TYR A 1 2204 ? 174.473 133.396 116.652 1.00 81.56 3421 TYR A O 1
ATOM 12992 N N . TYR A 1 2205 ? 174.195 134.646 118.497 1.00 71.31 3422 TYR A N 1
ATOM 12993 C CA . TYR A 1 2205 ? 175.131 135.665 118.043 1.00 72.38 3422 TYR A CA 1
ATOM 12994 C C . TYR A 1 2205 ? 176.568 135.413 118.481 1.00 79.59 3422 TYR A C 1
ATOM 12995 O O . TYR A 1 2205 ? 177.465 136.134 118.033 1.00 84.41 3422 TYR A O 1
ATOM 13004 N N . GLY A 1 2206 ? 176.815 134.416 119.325 1.00 80.40 3423 GLY A N 1
ATOM 13005 C CA . GLY A 1 2206 ? 178.190 134.022 119.596 1.00 84.03 3423 GLY A CA 1
ATOM 13006 C C . GLY A 1 2206 ? 178.893 134.970 120.549 1.00 84.92 3423 GLY A C 1
ATOM 13007 O O . GLY A 1 2206 ? 178.329 135.413 121.556 1.00 80.11 3423 GLY A O 1
ATOM 13008 N N . ASN A 1 2207 ? 180.151 135.282 120.229 1.00 90.07 3424 ASN A N 1
ATOM 13009 C CA . ASN A 1 2207 ? 181.006 136.063 121.115 1.00 92.22 3424 ASN A CA 1
ATOM 13010 C C . ASN A 1 2207 ? 180.632 137.538 121.168 1.00 89.24 3424 ASN A C 1
ATOM 13011 O O . ASN A 1 2207 ? 180.935 138.201 122.165 1.00 90.43 3424 ASN A O 1
ATOM 13016 N N . LYS A 1 2208 ? 179.987 138.066 120.126 1.00 84.55 3425 LYS A N 1
ATOM 13017 C CA . LYS A 1 2208 ? 179.643 139.483 120.089 1.00 80.40 3425 LYS A CA 1
ATOM 13018 C C . LYS A 1 2208 ? 178.524 139.852 121.054 1.00 75.25 3425 LYS A C 1
ATOM 13019 O O . LYS A 1 2208 ? 178.284 141.045 121.266 1.00 72.92 3425 LYS A O 1
ATOM 13024 N N . THR A 1 2209 ? 177.840 138.870 121.637 1.00 77.48 3426 THR A N 1
ATOM 13025 C CA . THR A 1 2209 ? 176.797 139.150 122.613 1.00 76.26 3426 THR A CA 1
ATOM 13026 C C . THR A 1 2209 ? 177.406 139.649 123.918 1.00 76.15 3426 THR A C 1
ATOM 13027 O O . THR A 1 2209 ? 178.309 139.019 124.475 1.00 80.93 3426 THR A O 1
ATOM 13031 N N . VAL A 1 2210 ? 176.909 140.783 124.405 1.00 66.20 3427 VAL A N 1
ATOM 13032 C CA . VAL A 1 2210 ? 177.238 141.267 125.738 1.00 67.16 3427 VAL A CA 1
ATOM 13033 C C . VAL A 1 2210 ? 175.956 141.282 126.557 1.00 64.59 3427 VAL A C 1
ATOM 13034 O O . VAL A 1 2210 ? 174.852 141.406 126.018 1.00 64.40 3427 VAL A O 1
ATOM 13038 N N . LEU A 1 2211 ? 176.103 141.120 127.868 1.00 66.92 3428 LEU A N 1
ATOM 13039 C CA . LEU A 1 2211 ? 174.968 141.070 128.782 1.00 62.58 3428 LEU A CA 1
ATOM 13040 C C . LEU A 1 2211 ? 175.075 142.231 129.758 1.00 71.21 3428 LEU A C 1
ATOM 13041 O O . LEU A 1 2211 ? 175.871 142.185 130.703 1.00 78.63 3428 LEU A O 1
ATOM 13046 N N . LEU A 1 2212 ? 174.277 143.266 129.530 1.00 69.44 3429 LEU A N 1
ATOM 13047 C CA . LEU A 1 2212 ? 174.189 144.407 130.423 1.00 64.08 3429 LEU A CA 1
ATOM 13048 C C . LEU A 1 2212 ? 172.880 144.351 131.196 1.00 61.85 3429 LEU A C 1
ATOM 13049 O O . LEU A 1 2212 ? 171.970 143.584 130.876 1.00 63.20 3429 LEU A O 1
ATOM 13054 N N . SER A 1 2213 ? 172.801 145.171 132.237 1.00 61.24 3430 SER A N 1
ATOM 13055 C CA . SER A 1 2213 ? 171.598 145.272 133.046 1.00 68.06 3430 SER A CA 1
ATOM 13056 C C . SER A 1 2213 ? 171.411 146.720 133.461 1.00 70.64 3430 SER A C 1
ATOM 13057 O O . SER A 1 2213 ? 172.385 147.418 133.750 1.00 72.67 3430 SER A O 1
ATOM 13060 N N . PHE A 1 2214 ? 170.153 147.163 133.494 1.00 68.72 3431 PHE A N 1
ATOM 13061 C CA . PHE A 1 2214 ? 169.851 148.537 133.876 1.00 68.46 3431 PHE A CA 1
ATOM 13062 C C . PHE A 1 2214 ? 170.158 148.820 135.342 1.00 77.21 3431 PHE A C 1
ATOM 13063 O O . PHE A 1 2214 ? 170.301 149.988 135.717 1.00 81.01 3431 PHE A O 1
ATOM 13071 N N . LEU A 1 2215 ? 170.270 147.786 136.171 1.00 74.75 3432 LEU A N 1
ATOM 13072 C CA . LEU A 1 2215 ? 170.480 147.943 137.602 1.00 77.06 3432 LEU A CA 1
ATOM 13073 C C . LEU A 1 2215 ? 171.948 147.912 138.007 1.00 83.47 3432 LEU A C 1
ATOM 13074 O O . LEU A 1 2215 ? 172.240 147.959 139.206 1.00 94.21 3432 LEU A O 1
ATOM 13079 N N . GLU A 1 2216 ? 172.874 147.836 137.057 1.00 81.31 3433 GLU A N 1
ATOM 13080 C CA . GLU A 1 2216 ? 174.290 147.719 137.370 1.00 88.47 3433 GLU A CA 1
ATOM 13081 C C . GLU A 1 2216 ? 175.014 149.033 137.102 1.00 94.54 3433 GLU A C 1
ATOM 13082 O O . GLU A 1 2216 ? 174.537 149.898 136.362 1.00 93.20 3433 GLU A O 1
ATOM 13088 N N . GLU A 1 2217 ? 176.175 149.175 137.733 1.00 98.92 3434 GLU A N 1
ATOM 13089 C CA . GLU A 1 2217 ? 177.036 150.332 137.544 1.00 99.19 3434 GLU A CA 1
ATOM 13090 C C . GLU A 1 2217 ? 178.007 150.085 136.394 1.00 98.27 3434 GLU A C 1
ATOM 13091 O O . GLU A 1 2217 ? 178.333 148.945 136.056 1.00 99.62 3434 GLU A O 1
ATOM 13097 N N . GLY A 1 2218 ? 178.469 151.177 135.791 1.00 95.16 3435 GLY A N 1
ATOM 13098 C CA . GLY A 1 2218 ? 179.244 151.080 134.571 1.00 93.79 3435 GLY A CA 1
ATOM 13099 C C . GLY A 1 2218 ? 178.418 150.814 133.336 1.00 94.92 3435 GLY A C 1
ATOM 13100 O O . GLY A 1 2218 ? 178.990 150.566 132.266 1.00 99.74 3435 GLY A O 1
ATOM 13101 N N . PHE A 1 2219 ? 177.087 150.859 133.464 1.00 93.66 3436 PHE A N 1
ATOM 13102 C CA . PHE A 1 2219 ? 176.188 150.572 132.351 1.00 90.38 3436 PHE A CA 1
ATOM 13103 C C . PHE A 1 2219 ? 176.373 151.552 131.202 1.00 86.81 3436 PHE A C 1
ATOM 13104 O O . PHE A 1 2219 ? 176.393 151.146 130.034 1.00 86.71 3436 PHE A O 1
ATOM 13112 N N . VAL A 1 2220 ? 176.515 152.842 131.517 1.00 83.40 3437 VAL A N 1
ATOM 13113 C CA . VAL A 1 2220 ? 176.630 153.865 130.481 1.00 85.64 3437 VAL A CA 1
ATOM 13114 C C . VAL A 1 2220 ? 177.908 153.663 129.677 1.00 88.84 3437 VAL A C 1
ATOM 13115 O O . VAL A 1 2220 ? 177.892 153.666 128.440 1.00 91.15 3437 VAL A O 1
ATOM 13119 N N . LYS A 1 2221 ? 179.029 153.457 130.375 1.00 90.57 3438 LYS A N 1
ATOM 13120 C CA . LYS A 1 2221 ? 180.312 153.264 129.705 1.00 90.74 3438 LYS A CA 1
ATOM 13121 C C . LYS A 1 2221 ? 180.332 151.976 128.893 1.00 85.77 3438 LYS A C 1
ATOM 13122 O O . LYS A 1 2221 ? 180.814 151.966 127.754 1.00 83.93 3438 LYS A O 1
ATOM 13128 N N . ARG A 1 2222 ? 179.804 150.883 129.458 1.00 88.17 3439 ARG A N 1
ATOM 13129 C CA . ARG A 1 2222 ? 179.795 149.610 128.742 1.00 90.46 3439 ARG A CA 1
ATOM 13130 C C . ARG A 1 2222 ? 178.910 149.670 127.502 1.00 90.04 3439 ARG A C 1
ATOM 13131 O O . ARG A 1 2222 ? 179.292 149.164 126.439 1.00 88.74 3439 ARG A O 1
ATOM 13139 N N . LEU A 1 2223 ? 177.740 150.309 127.605 1.00 87.89 3440 LEU A N 1
ATOM 13140 C CA . LEU A 1 2223 ? 176.849 150.404 126.454 1.00 81.80 3440 LEU A CA 1
ATOM 13141 C C . LEU A 1 2223 ? 177.410 151.337 125.387 1.00 83.35 3440 LEU A C 1
ATOM 13142 O O . LEU A 1 2223 ? 177.260 151.070 124.191 1.00 83.64 3440 LEU A O 1
ATOM 13147 N N . GLU A 1 2224 ? 178.065 152.430 125.793 1.00 84.11 3441 GLU A N 1
ATOM 13148 C CA . GLU A 1 2224 ? 178.682 153.317 124.811 1.00 83.71 3441 GLU A CA 1
ATOM 13149 C C . GLU A 1 2224 ? 179.846 152.636 124.100 1.00 89.81 3441 GLU A C 1
ATOM 13150 O O . GLU A 1 2224 ? 180.016 152.796 122.885 1.00 92.92 3441 GLU A O 1
ATOM 13156 N N . ASN A 1 2225 ? 180.648 151.858 124.837 1.00 92.15 3442 ASN A N 1
ATOM 13157 C CA . ASN A 1 2225 ? 181.725 151.098 124.210 1.00 90.34 3442 ASN A CA 1
ATOM 13158 C C . ASN A 1 2225 ? 181.177 150.037 123.264 1.00 85.12 3442 ASN A C 1
ATOM 13159 O O . ASN A 1 2225 ? 181.742 149.808 122.188 1.00 85.06 3442 ASN A O 1
ATOM 13164 N N . ALA A 1 2226 ? 180.074 149.386 123.645 1.00 84.18 3443 ALA A N 1
ATOM 13165 C CA . ALA A 1 2226 ? 179.463 148.386 122.776 1.00 85.50 3443 ALA A CA 1
ATOM 13166 C C . ALA A 1 2226 ? 178.879 149.017 121.518 1.00 83.00 3443 ALA A C 1
ATOM 13167 O O . ALA A 1 2226 ? 178.942 148.423 120.437 1.00 81.99 3443 ALA A O 1
ATOM 13169 N N . VAL A 1 2227 ? 178.297 150.212 121.641 1.00 84.93 3444 VAL A N 1
ATOM 13170 C CA . VAL A 1 2227 ? 177.787 150.927 120.474 1.00 83.46 3444 VAL A CA 1
ATOM 13171 C C . VAL A 1 2227 ? 178.934 151.328 119.551 1.00 85.00 3444 VAL A C 1
ATOM 13172 O O . VAL A 1 2227 ? 178.839 151.190 118.325 1.00 84.90 3444 VAL A O 1
ATOM 13176 N N . ARG A 1 2228 ? 180.040 151.809 120.128 1.00 88.69 3445 ARG A N 1
ATOM 13177 C CA . ARG A 1 2228 ? 181.198 152.200 119.327 1.00 90.83 3445 ARG A CA 1
ATOM 13178 C C . ARG A 1 2228 ? 181.820 151.003 118.614 1.00 94.17 3445 ARG A C 1
ATOM 13179 O O . ARG A 1 2228 ? 182.247 151.117 117.459 1.00 95.19 3445 ARG A O 1
ATOM 13187 N N . PHE A 1 2229 ? 181.890 149.851 119.286 1.00 90.39 3446 PHE A N 1
ATOM 13188 C CA . PHE A 1 2229 ? 182.451 148.658 118.658 1.00 90.37 3446 PHE A CA 1
ATOM 13189 C C . PHE A 1 2229 ? 181.511 148.121 117.580 1.00 93.76 3446 PHE A C 1
ATOM 13190 O O . PHE A 1 2229 ? 181.930 147.870 116.445 1.00 99.68 3446 PHE A O 1
ATOM 13198 N N . GLY A 1 2230 ? 180.232 147.960 117.910 1.00 89.60 3447 GLY A N 1
ATOM 13199 C CA . GLY A 1 2230 ? 179.287 147.349 116.997 1.00 87.05 3447 GLY A CA 1
ATOM 13200 C C . GLY A 1 2230 ? 178.888 145.950 117.421 1.00 80.51 3447 GLY A C 1
ATOM 13201 O O . GLY A 1 2230 ? 178.676 145.072 116.580 1.00 79.04 3447 GLY A O 1
ATOM 13202 N N . SER A 1 2231 ? 178.780 145.733 118.728 1.00 77.58 3448 SER A N 1
ATOM 13203 C CA . SER A 1 2231 ? 178.477 144.427 119.290 1.00 75.96 3448 SER A CA 1
ATOM 13204 C C . SER A 1 2231 ? 177.003 144.324 119.661 1.00 71.98 3448 SER A C 1
ATOM 13205 O O . SER A 1 2231 ? 176.360 145.316 120.014 1.00 71.83 3448 SER A O 1
ATOM 13208 N N . VAL A 1 2232 ? 176.474 143.103 119.578 1.00 69.74 3449 VAL A N 1
ATOM 13209 C CA . VAL A 1 2232 ? 175.077 142.855 119.913 1.00 61.88 3449 VAL A CA 1
ATOM 13210 C C . VAL A 1 2232 ? 174.900 142.937 121.422 1.00 63.45 3449 VAL A C 1
ATOM 13211 O O . VAL A 1 2232 ? 175.622 142.284 122.185 1.00 72.62 3449 VAL A O 1
ATOM 13215 N N . VAL A 1 2233 ? 173.934 143.742 121.862 1.00 57.58 3450 VAL A N 1
ATOM 13216 C CA . VAL A 1 2233 ? 173.717 144.024 123.275 1.00 52.02 3450 VAL A CA 1
ATOM 13217 C C . VAL A 1 2233 ? 172.360 143.475 123.688 1.00 52.72 3450 VAL A C 1
ATOM 13218 O O . VAL A 1 2233 ? 171.350 143.749 123.031 1.00 59.41 3450 VAL A O 1
ATOM 13222 N N . ILE A 1 2234 ? 172.339 142.704 124.772 1.00 48.48 3451 ILE A N 1
ATOM 13223 C CA . ILE A 1 2234 ? 171.106 142.316 125.446 1.00 45.80 3451 ILE A CA 1
ATOM 13224 C C . ILE A 1 2234 ? 171.120 142.959 126.823 1.00 52.15 3451 ILE A C 1
ATOM 13225 O O . ILE A 1 2234 ? 172.031 142.710 127.622 1.00 59.85 3451 ILE A O 1
ATOM 13230 N N . ILE A 1 2235 ? 170.116 143.783 127.104 1.00 51.72 3452 ILE A N 1
ATOM 13231 C CA . ILE A 1 2235 ? 170.018 144.504 128.367 1.00 53.15 3452 ILE A CA 1
ATOM 13232 C C . ILE A 1 2235 ? 168.915 143.863 129.195 1.00 53.53 3452 ILE A C 1
ATOM 13233 O O . ILE A 1 2235 ? 167.743 143.877 128.801 1.00 57.07 3452 ILE A O 1
ATOM 13238 N N . GLN A 1 2236 ? 169.291 143.307 130.342 1.00 52.88 3453 GLN A N 1
ATOM 13239 C CA . GLN A 1 2236 ? 168.334 142.683 131.238 1.00 57.62 3453 GLN A CA 1
ATOM 13240 C C . GLN A 1 2236 ? 167.632 143.742 132.084 1.00 61.50 3453 GLN A C 1
ATOM 13241 O O . GLN A 1 2236 ? 168.014 144.916 132.098 1.00 61.20 3453 GLN A O 1
ATOM 13247 N N . ASP A 1 2237 ? 166.588 143.299 132.795 1.00 63.99 3454 ASP A N 1
ATOM 13248 C CA . ASP A 1 2237 ? 165.743 144.143 133.644 1.00 59.63 3454 ASP A CA 1
ATOM 13249 C C . ASP A 1 2237 ? 165.132 145.295 132.842 1.00 58.50 3454 ASP A C 1
ATOM 13250 O O . ASP A 1 2237 ? 165.394 146.472 133.088 1.00 65.61 3454 ASP A O 1
ATOM 13255 N N . GLY A 1 2238 ? 164.301 144.925 131.868 1.00 57.27 3455 GLY A N 1
ATOM 13256 C CA . GLY A 1 2238 ? 163.708 145.896 130.967 1.00 57.22 3455 GLY A CA 1
ATOM 13257 C C . GLY A 1 2238 ? 162.616 146.748 131.578 1.00 61.24 3455 GLY A C 1
ATOM 13258 O O . GLY A 1 2238 ? 162.192 147.721 130.946 1.00 61.86 3455 GLY A O 1
ATOM 13259 N N . GLU A 1 2239 ? 162.153 146.411 132.780 1.00 63.90 3456 GLU A N 1
ATOM 13260 C CA . GLU A 1 2239 ? 161.169 147.226 133.482 1.00 66.20 3456 GLU A CA 1
ATOM 13261 C C . GLU A 1 2239 ? 161.802 148.384 134.241 1.00 64.97 3456 GLU A C 1
ATOM 13262 O O . GLU A 1 2239 ? 161.080 149.147 134.892 1.00 67.24 3456 GLU A O 1
ATOM 13268 N N . PHE A 1 2240 ? 163.124 148.529 134.172 1.00 59.19 3457 PHE A N 1
ATOM 13269 C CA . PHE A 1 2240 ? 163.838 149.604 134.846 1.00 61.72 3457 PHE A CA 1
ATOM 13270 C C . PHE A 1 2240 ? 164.582 150.450 133.821 1.00 62.81 3457 PHE A C 1
ATOM 13271 O O . PHE A 1 2240 ? 165.770 150.735 133.994 1.00 64.80 3457 PHE A O 1
ATOM 13279 N N . PHE A 1 2241 ? 163.883 150.838 132.752 1.00 61.45 3458 PHE A N 1
ATOM 13280 C CA . PHE A 1 2241 ? 164.505 151.469 131.592 1.00 57.85 3458 PHE A CA 1
ATOM 13281 C C . PHE A 1 2241 ? 165.162 152.800 131.945 1.00 61.43 3458 PHE A C 1
ATOM 13282 O O . PHE A 1 2241 ? 164.561 153.652 132.605 1.00 65.12 3458 PHE A O 1
ATOM 13290 N N . ASP A 1 2242 ? 166.407 152.968 131.495 1.00 60.64 3459 ASP A N 1
ATOM 13291 C CA . ASP A 1 2242 ? 167.165 154.191 131.706 1.00 61.10 3459 ASP A CA 1
ATOM 13292 C C . ASP A 1 2242 ? 167.010 155.089 130.491 1.00 62.19 3459 ASP A C 1
ATOM 13293 O O . ASP A 1 2242 ? 167.395 154.682 129.385 1.00 66.11 3459 ASP A O 1
ATOM 13298 N N . PRO A 1 2243 ? 166.473 156.302 130.634 1.00 62.00 3460 PRO A N 1
ATOM 13299 C CA . PRO A 1 2243 ? 166.186 157.146 129.466 1.00 55.32 3460 PRO A CA 1
ATOM 13300 C C . PRO A 1 2243 ? 167.400 157.787 128.810 1.00 55.66 3460 PRO A C 1
ATOM 13301 O O . PRO A 1 2243 ? 167.218 158.671 127.970 1.00 63.74 3460 PRO A O 1
ATOM 13305 N N . ILE A 1 2244 ? 168.628 157.389 129.154 1.00 57.56 3461 ILE A N 1
ATOM 13306 C CA . ILE A 1 2244 ? 169.801 157.939 128.482 1.00 62.50 3461 ILE A CA 1
ATOM 13307 C C . ILE A 1 2244 ? 169.925 157.442 127.049 1.00 65.30 3461 ILE A C 1
ATOM 13308 O O . ILE A 1 2244 ? 170.601 158.079 126.233 1.00 68.30 3461 ILE A O 1
ATOM 13313 N N . ILE A 1 2245 ? 169.288 156.321 126.717 1.00 63.52 3462 ILE A N 1
ATOM 13314 C CA . ILE A 1 2245 ? 169.446 155.690 125.413 1.00 60.94 3462 ILE A CA 1
ATOM 13315 C C . ILE A 1 2245 ? 168.178 155.899 124.602 1.00 59.40 3462 ILE A C 1
ATOM 13316 O O . ILE A 1 2245 ? 167.812 155.062 123.769 1.00 60.80 3462 ILE A O 1
ATOM 13321 N N . SER A 1 2246 ? 167.493 157.015 124.866 1.00 58.07 3463 SER A N 1
ATOM 13322 C CA . SER A 1 2246 ? 166.278 157.353 124.133 1.00 52.47 3463 SER A CA 1
ATOM 13323 C C . SER A 1 2246 ? 166.557 157.530 122.645 1.00 53.12 3463 SER A C 1
ATOM 13324 O O . SER A 1 2246 ? 165.733 157.156 121.803 1.00 55.05 3463 SER A O 1
ATOM 13327 N N . ARG A 1 2247 ? 167.718 158.096 122.306 1.00 51.77 3464 ARG A N 1
ATOM 13328 C CA . ARG A 1 2247 ? 168.107 158.213 120.905 1.00 52.62 3464 ARG A CA 1
ATOM 13329 C C . ARG A 1 2247 ? 168.339 156.842 120.278 1.00 54.73 3464 ARG A C 1
ATOM 13330 O O . ARG A 1 2247 ? 168.018 156.632 119.103 1.00 57.81 3464 ARG A O 1
ATOM 13338 N N . LEU A 1 2248 ? 168.896 155.899 121.045 1.00 60.11 3465 LEU A N 1
ATOM 13339 C CA . LEU A 1 2248 ? 169.070 154.536 120.548 1.00 57.41 3465 LEU A CA 1
ATOM 13340 C C . LEU A 1 2248 ? 167.729 153.842 120.341 1.00 50.65 3465 LEU A C 1
ATOM 13341 O O . LEU A 1 2248 ? 167.566 153.061 119.397 1.00 49.31 3465 LEU A O 1
ATOM 13346 N N . ILE A 1 2249 ? 166.764 154.100 121.227 1.00 45.47 3466 ILE A N 1
ATOM 13347 C CA . ILE A 1 2249 ? 165.448 153.481 121.101 1.00 40.42 3466 ILE A CA 1
ATOM 13348 C C . ILE A 1 2249 ? 164.696 154.054 119.906 1.00 46.58 3466 ILE A C 1
ATOM 13349 O O . ILE A 1 2249 ? 164.074 153.314 119.134 1.00 49.88 3466 ILE A O 1
ATOM 13354 N N . SER A 1 2250 ? 164.752 155.373 119.722 1.00 51.02 3467 SER A N 1
ATOM 13355 C CA . SER A 1 2250 ? 164.042 156.011 118.621 1.00 49.14 3467 SER A CA 1
ATOM 13356 C C . SER A 1 2250 ? 164.810 155.971 117.307 1.00 52.45 3467 SER A C 1
ATOM 13357 O O . SER A 1 2250 ? 164.252 156.386 116.285 1.00 56.82 3467 SER A O 1
ATOM 13360 N N . ARG A 1 2251 ? 166.058 155.483 117.318 1.00 52.26 3468 ARG A N 1
ATOM 13361 C CA . ARG A 1 2251 ? 166.914 155.377 116.130 1.00 50.07 3468 ARG A CA 1
ATOM 13362 C C . ARG A 1 2251 ? 167.101 156.730 115.447 1.00 61.03 3468 ARG A C 1
ATOM 13363 O O . ARG A 1 2251 ? 167.129 156.830 114.219 1.00 66.72 3468 ARG A O 1
ATOM 13371 N N . GLU A 1 2252 ? 167.230 157.780 116.252 1.00 61.12 3469 GLU A N 1
ATOM 13372 C CA . GLU A 1 2252 ? 167.400 159.144 115.759 1.00 57.15 3469 GLU A CA 1
ATOM 13373 C C . GLU A 1 2252 ? 168.889 159.464 115.776 1.00 61.97 3469 GLU A C 1
ATOM 13374 O O . GLU A 1 2252 ? 169.459 159.768 116.827 1.00 62.32 3469 GLU A O 1
ATOM 13380 N N . PHE A 1 2253 ? 169.517 159.399 114.606 1.00 66.28 3470 PHE A N 1
ATOM 13381 C CA . PHE A 1 2253 ? 170.951 159.588 114.468 1.00 65.58 3470 PHE A CA 1
ATOM 13382 C C . PHE A 1 2253 ? 171.240 160.784 113.570 1.00 75.55 3470 PHE A C 1
ATOM 13383 O O . PHE A 1 2253 ? 170.391 161.227 112.794 1.00 80.96 3470 PHE A O 1
ATOM 13391 N N . ASN A 1 2254 ? 172.460 161.298 113.685 1.00 77.24 3471 ASN A N 1
ATOM 13392 C CA . ASN A 1 2254 ? 172.946 162.386 112.848 1.00 82.77 3471 ASN A CA 1
ATOM 13393 C C . ASN A 1 2254 ? 173.942 161.833 111.838 1.00 89.15 3471 ASN A C 1
ATOM 13394 O O . ASN A 1 2254 ? 174.887 161.132 112.213 1.00 93.96 3471 ASN A O 1
ATOM 13399 N N . HIS A 1 2255 ? 173.730 162.153 110.566 1.00 92.56 3472 HIS A N 1
ATOM 13400 C CA . HIS A 1 2255 ? 174.579 161.678 109.483 1.00 98.20 3472 HIS A CA 1
ATOM 13401 C C . HIS A 1 2255 ? 175.508 162.794 109.026 1.00 102.50 3472 HIS A C 1
ATOM 13402 O O . HIS A 1 2255 ? 175.051 163.888 108.679 1.00 102.06 3472 HIS A O 1
ATOM 13409 N N . ALA A 1 2256 ? 176.811 162.512 109.028 1.00 107.56 3473 ALA A N 1
ATOM 13410 C CA . ALA A 1 2256 ? 177.843 163.460 108.607 1.00 108.43 3473 ALA A CA 1
ATOM 13411 C C . ALA A 1 2256 ? 178.825 162.704 107.717 1.00 115.71 3473 ALA A C 1
ATOM 13412 O O . ALA A 1 2256 ? 179.770 162.082 108.208 1.00 112.97 3473 ALA A O 1
ATOM 13414 N N . GLY A 1 2257 ? 178.597 162.759 106.407 1.00 122.04 3474 GLY A N 1
ATOM 13415 C CA . GLY A 1 2257 ? 179.432 162.046 105.463 1.00 122.74 3474 GLY A CA 1
ATOM 13416 C C . GLY A 1 2257 ? 179.185 160.552 105.477 1.00 126.84 3474 GLY A C 1
ATOM 13417 O O . GLY A 1 2257 ? 178.083 160.095 105.159 1.00 126.96 3474 GLY A O 1
ATOM 13418 N N . ASN A 1 2258 ? 180.207 159.779 105.838 1.00 128.97 3475 ASN A N 1
ATOM 13419 C CA . ASN A 1 2258 ? 180.095 158.330 105.942 1.00 129.92 3475 ASN A CA 1
ATOM 13420 C C . ASN A 1 2258 ? 180.017 157.855 107.386 1.00 128.92 3475 ASN A C 1
ATOM 13421 O O . ASN A 1 2258 ? 180.144 156.653 107.641 1.00 130.56 3475 ASN A O 1
ATOM 13426 N N . ARG A 1 2259 ? 179.810 158.764 108.335 1.00 124.74 3476 ARG A N 1
ATOM 13427 C CA . ARG A 1 2259 ? 179.770 158.430 109.750 1.00 120.83 3476 ARG A CA 1
ATOM 13428 C C . ARG A 1 2259 ? 178.376 158.681 110.307 1.00 112.80 3476 ARG A C 1
ATOM 13429 O O . ARG A 1 2259 ? 177.706 159.645 109.924 1.00 109.94 3476 ARG A O 1
ATOM 13437 N N . VAL A 1 2260 ? 177.949 157.805 111.211 1.00 111.10 3477 VAL A N 1
ATOM 13438 C CA . VAL A 1 2260 ? 176.663 157.913 111.888 1.00 101.10 3477 VAL A CA 1
ATOM 13439 C C . VAL A 1 2260 ? 176.946 158.106 113.371 1.00 99.83 3477 VAL A C 1
ATOM 13440 O O . VAL A 1 2260 ? 177.648 157.291 113.984 1.00 102.49 3477 VAL A O 1
ATOM 13444 N N . THR A 1 2261 ? 176.410 159.181 113.944 1.00 94.76 3478 THR A N 1
ATOM 13445 C CA . THR A 1 2261 ? 176.689 159.558 115.323 1.00 92.78 3478 THR A CA 1
ATOM 13446 C C . THR A 1 2261 ? 175.404 159.589 116.135 1.00 83.24 3478 THR A C 1
ATOM 13447 O O . THR A 1 2261 ? 174.354 160.012 115.641 1.00 82.19 3478 THR A O 1
ATOM 13451 N N . VAL A 1 2262 ? 175.496 159.136 117.383 1.00 82.95 3479 VAL A N 1
ATOM 13452 C CA . VAL A 1 2262 ? 174.394 159.184 118.334 1.00 79.34 3479 VAL A CA 1
ATOM 13453 C C . VAL A 1 2262 ? 174.913 159.811 119.623 1.00 85.91 3479 VAL A C 1
ATOM 13454 O O . VAL A 1 2262 ? 176.072 159.609 120.003 1.00 96.02 3479 VAL A O 1
ATOM 13458 N N . GLU A 1 2263 ? 174.077 160.622 120.265 1.00 81.59 3480 GLU A N 1
ATOM 13459 C CA . GLU A 1 2263 ? 174.443 161.304 121.501 1.00 86.35 3480 GLU A CA 1
ATOM 13460 C C . GLU A 1 2263 ? 173.820 160.554 122.672 1.00 86.92 3480 GLU A C 1
ATOM 13461 O O . GLU A 1 2263 ? 172.593 160.499 122.802 1.00 86.60 3480 GLU A O 1
ATOM 13467 N N . ILE A 1 2264 ? 174.667 159.978 123.521 1.00 87.56 3481 ILE A N 1
ATOM 13468 C CA . ILE A 1 2264 ? 174.235 159.273 124.722 1.00 86.21 3481 ILE A CA 1
ATOM 13469 C C . ILE A 1 2264 ? 174.764 160.041 125.923 1.00 92.86 3481 ILE A C 1
ATOM 13470 O O . ILE A 1 2264 ? 175.976 160.257 126.045 1.00 97.54 3481 ILE A O 1
ATOM 13475 N N . GLY A 1 2265 ? 173.861 160.450 126.809 1.00 91.77 3482 GLY A N 1
ATOM 13476 C CA . GLY A 1 2265 ? 174.251 161.228 127.966 1.00 97.56 3482 GLY A CA 1
ATOM 13477 C C . GLY A 1 2265 ? 174.663 162.643 127.616 1.00 97.58 3482 GLY A C 1
ATOM 13478 O O . GLY A 1 2265 ? 173.821 163.468 127.249 1.00 89.26 3482 GLY A O 1
ATOM 13479 N N . ASP A 1 2266 ? 175.962 162.935 127.722 1.00 101.79 3483 ASP A N 1
ATOM 13480 C CA . ASP A 1 2266 ? 176.476 164.274 127.464 1.00 108.05 3483 ASP A CA 1
ATOM 13481 C C . ASP A 1 2266 ? 177.582 164.301 126.415 1.00 108.93 3483 ASP A C 1
ATOM 13482 O O . ASP A 1 2266 ? 178.228 165.342 126.245 1.00 112.84 3483 ASP A O 1
ATOM 13487 N N . HIS A 1 2267 ? 177.823 163.198 125.710 1.00 106.20 3484 HIS A N 1
ATOM 13488 C CA . HIS A 1 2267 ? 178.850 163.174 124.678 1.00 106.44 3484 HIS A CA 1
ATOM 13489 C C . HIS A 1 2267 ? 178.439 162.209 123.576 1.00 102.43 3484 HIS A C 1
ATOM 13490 O O . HIS A 1 2267 ? 177.710 161.244 123.815 1.00 101.36 3484 HIS A O 1
ATOM 13497 N N . GLU A 1 2268 ? 178.920 162.483 122.366 1.00 102.80 3485 GLU A N 1
ATOM 13498 C CA . GLU A 1 2268 ? 178.553 161.693 121.200 1.00 98.40 3485 GLU A CA 1
ATOM 13499 C C . GLU A 1 2268 ? 179.422 160.449 121.084 1.00 100.50 3485 GLU A C 1
ATOM 13500 O O . GLU A 1 2268 ? 180.621 160.477 121.378 1.00 105.36 3485 GLU A O 1
ATOM 13506 N N . VAL A 1 2269 ? 178.805 159.347 120.655 1.00 95.13 3486 VAL A N 1
ATOM 13507 C CA . VAL A 1 2269 ? 179.515 158.132 120.284 1.00 95.80 3486 VAL A CA 1
ATOM 13508 C C . VAL A 1 2269 ? 179.070 157.737 118.882 1.00 95.67 3486 VAL A C 1
ATOM 13509 O O . VAL A 1 2269 ? 178.015 158.153 118.398 1.00 96.54 3486 VAL A O 1
ATOM 13513 N N . ASP A 1 2270 ? 179.900 156.939 118.222 1.00 98.18 3487 ASP A N 1
ATOM 13514 C CA . ASP A 1 2270 ? 179.657 156.560 116.840 1.00 96.52 3487 ASP A CA 1
ATOM 13515 C C . ASP A 1 2270 ? 178.949 155.213 116.761 1.00 98.03 3487 ASP A C 1
ATOM 13516 O O . ASP A 1 2270 ? 179.134 154.339 117.611 1.00 101.69 3487 ASP A O 1
ATOM 13521 N N . VAL A 1 2271 ? 178.131 155.056 115.724 1.00 94.46 3488 VAL A N 1
ATOM 13522 C CA . VAL A 1 2271 ? 177.427 153.809 115.453 1.00 96.03 3488 VAL A CA 1
ATOM 13523 C C . VAL A 1 2271 ? 178.184 153.076 114.354 1.00 97.41 3488 VAL A C 1
ATOM 13524 O O . VAL A 1 2271 ? 178.365 153.608 113.252 1.00 96.47 3488 VAL A O 1
ATOM 13528 N N . SER A 1 2272 ? 178.629 151.855 114.655 1.00 95.27 3489 SER A N 1
ATOM 13529 C CA . SER A 1 2272 ? 179.446 151.101 113.712 1.00 100.84 3489 SER A CA 1
ATOM 13530 C C . SER A 1 2272 ? 178.631 150.538 112.557 1.00 104.36 3489 SER A C 1
ATOM 13531 O O . SER A 1 2272 ? 179.185 150.281 111.482 1.00 108.16 3489 SER A O 1
ATOM 13534 N N . GLY A 1 2273 ? 177.330 150.337 112.750 1.00 98.27 3490 GLY A N 1
ATOM 13535 C CA . GLY A 1 2273 ? 176.469 149.768 111.742 1.00 95.21 3490 GLY A CA 1
ATOM 13536 C C . GLY A 1 2273 ? 176.198 148.288 111.912 1.00 91.53 3490 GLY A C 1
ATOM 13537 O O . GLY A 1 2273 ? 175.228 147.779 111.337 1.00 92.39 3490 GLY A O 1
ATOM 13538 N N . ASP A 1 2274 ? 177.027 147.587 112.682 1.00 88.27 3491 ASP A N 1
ATOM 13539 C CA . ASP A 1 2274 ? 176.816 146.182 112.998 1.00 89.25 3491 ASP A CA 1
ATOM 13540 C C . ASP A 1 2274 ? 176.237 145.987 114.392 1.00 83.55 3491 ASP A C 1
ATOM 13541 O O . ASP A 1 2274 ? 176.225 144.860 114.897 1.00 84.35 3491 ASP A O 1
ATOM 13546 N N . PHE A 1 2275 ? 175.756 147.056 115.019 1.00 79.23 3492 PHE A N 1
ATOM 13547 C CA . PHE A 1 2275 ? 175.294 147.016 116.398 1.00 68.93 3492 PHE A CA 1
ATOM 13548 C C . PHE A 1 2275 ? 173.791 146.772 116.436 1.00 61.54 3492 PHE A C 1
ATOM 13549 O O . PHE A 1 2275 ? 173.026 147.459 115.752 1.00 66.31 3492 PHE A O 1
ATOM 13557 N N . LYS A 1 2276 ? 173.375 145.791 117.231 1.00 55.73 3493 LYS A N 1
ATOM 13558 C CA . LYS A 1 2276 ? 171.967 145.493 117.441 1.00 55.68 3493 LYS A CA 1
ATOM 13559 C C . LYS A 1 2276 ? 171.677 145.490 118.933 1.00 56.03 3493 LYS A C 1
ATOM 13560 O O . LYS A 1 2276 ? 172.473 144.981 119.726 1.00 59.14 3493 LYS A O 1
ATOM 13566 N N . LEU A 1 2277 ? 170.537 146.060 119.309 1.00 50.44 3494 LEU A N 1
ATOM 13567 C CA . LEU A 1 2277 ? 170.162 146.229 120.705 1.00 45.16 3494 LEU A CA 1
ATOM 13568 C C . LEU A 1 2277 ? 168.966 145.347 121.032 1.00 42.33 3494 LEU A C 1
ATOM 13569 O O . LEU A 1 2277 ? 167.956 145.374 120.323 1.00 39.12 3494 LEU A O 1
ATOM 13574 N N . PHE A 1 2278 ? 169.090 144.570 122.103 1.00 42.71 3495 PHE A N 1
ATOM 13575 C CA . PHE A 1 2278 ? 168.005 143.768 122.646 1.00 38.67 3495 PHE A CA 1
ATOM 13576 C C . PHE A 1 2278 ? 167.750 144.200 124.080 1.00 42.65 3495 PHE A C 1
ATOM 13577 O O . PHE A 1 2278 ? 168.692 144.471 124.830 1.00 51.16 3495 PHE A O 1
ATOM 13585 N N . ILE A 1 2279 ? 166.480 144.281 124.461 1.00 39.36 3496 ILE A N 1
ATOM 13586 C CA . ILE A 1 2279 ? 166.095 144.585 125.833 1.00 46.35 3496 ILE A CA 1
ATOM 13587 C C . ILE A 1 2279 ? 165.270 143.421 126.357 1.00 51.51 3496 ILE A C 1
ATOM 13588 O O . ILE A 1 2279 ? 164.268 143.037 125.743 1.00 53.00 3496 ILE A O 1
ATOM 13593 N N . HIS A 1 2280 ? 165.691 142.865 127.487 1.00 49.87 3497 HIS A N 1
ATOM 13594 C CA . HIS A 1 2280 ? 165.086 141.673 128.057 1.00 49.25 3497 HIS A CA 1
ATOM 13595 C C . HIS A 1 2280 ? 164.521 141.990 129.433 1.00 55.48 3497 HIS A C 1
ATOM 13596 O O . HIS A 1 2280 ? 165.108 142.768 130.191 1.00 64.13 3497 HIS A O 1
ATOM 13603 N N . SER A 1 2281 ? 163.375 141.392 129.746 1.00 54.95 3498 SER A N 1
ATOM 13604 C CA . SER A 1 2281 ? 162.769 141.531 131.063 1.00 58.77 3498 SER A CA 1
ATOM 13605 C C . SER A 1 2281 ? 162.049 140.236 131.402 1.00 64.63 3498 SER A C 1
ATOM 13606 O O . SER A 1 2281 ? 161.312 139.700 130.571 1.00 63.37 3498 SER A O 1
ATOM 13609 N N . CYS A 1 2282 ? 162.268 139.738 132.616 1.00 61.26 3499 CYS A N 1
ATOM 13610 C CA . CYS A 1 2282 ? 161.639 138.512 133.084 1.00 58.47 3499 CYS A CA 1
ATOM 13611 C C . CYS A 1 2282 ? 160.460 138.775 134.010 1.00 70.41 3499 CYS A C 1
ATOM 13612 O O . CYS A 1 2282 ? 159.984 137.848 134.671 1.00 73.05 3499 CYS A O 1
ATOM 13615 N N . ASP A 1 2283 ? 159.977 140.015 134.070 1.00 72.22 3500 ASP A N 1
ATOM 13616 C CA . ASP A 1 2283 ? 158.895 140.390 134.974 1.00 72.36 3500 ASP A CA 1
ATOM 13617 C C . ASP A 1 2283 ? 157.639 140.703 134.173 1.00 74.71 3500 ASP A C 1
ATOM 13618 O O . ASP A 1 2283 ? 157.532 141.794 133.591 1.00 77.61 3500 ASP A O 1
ATOM 13623 N N . PRO A 1 2284 ? 156.673 139.791 134.098 1.00 79.63 3501 PRO A N 1
ATOM 13624 C CA . PRO A 1 2284 ? 155.390 140.132 133.478 1.00 78.06 3501 PRO A CA 1
ATOM 13625 C C . PRO A 1 2284 ? 154.613 141.110 134.342 1.00 81.97 3501 PRO A C 1
ATOM 13626 O O . PRO A 1 2284 ? 154.764 141.140 135.567 1.00 84.40 3501 PRO A O 1
ATOM 13630 N N . SER A 1 2285 ? 153.770 141.906 133.676 1.00 82.24 3502 SER A N 1
ATOM 13631 C CA . SER A 1 2285 ? 152.981 142.972 134.306 1.00 91.17 3502 SER A CA 1
ATOM 13632 C C . SER A 1 2285 ? 153.872 143.942 135.080 1.00 89.80 3502 SER A C 1
ATOM 13633 O O . SER A 1 2285 ? 153.565 144.344 136.204 1.00 91.10 3502 SER A O 1
ATOM 13636 N N . GLY A 1 2286 ? 154.995 144.313 134.471 1.00 82.51 3503 GLY A N 1
ATOM 13637 C CA . GLY A 1 2286 ? 155.917 145.247 135.084 1.00 73.24 3503 GLY A CA 1
ATOM 13638 C C . GLY A 1 2286 ? 155.539 146.688 134.818 1.00 74.57 3503 GLY A C 1
ATOM 13639 O O . GLY A 1 2286 ? 154.384 147.079 135.013 1.00 80.69 3503 GLY A O 1
ATOM 13640 N N . ASP A 1 2287 ? 156.502 147.490 134.370 1.00 72.83 3504 ASP A N 1
ATOM 13641 C CA . ASP A 1 2287 ? 156.254 148.901 134.093 1.00 66.06 3504 ASP A CA 1
ATOM 13642 C C . ASP A 1 2287 ? 157.156 149.341 132.953 1.00 63.49 3504 ASP A C 1
ATOM 13643 O O . ASP A 1 2287 ? 158.383 149.316 133.087 1.00 63.92 3504 ASP A O 1
ATOM 13646 N N . ILE A 1 2288 ? 156.550 149.740 131.840 1.00 53.55 3505 ILE A N 1
ATOM 13647 C CA . ILE A 1 2288 ? 157.267 150.240 130.674 1.00 54.31 3505 ILE A CA 1
ATOM 13648 C C . ILE A 1 2288 ? 156.814 151.673 130.436 1.00 55.39 3505 ILE A C 1
ATOM 13649 O O . ILE A 1 2288 ? 155.609 151.929 130.396 1.00 55.91 3505 ILE A O 1
ATOM 13654 N N . PRO A 1 2289 ? 157.728 152.633 130.298 1.00 54.92 3506 PRO A N 1
ATOM 13655 C CA . PRO A 1 2289 ? 157.322 153.994 129.932 1.00 52.73 3506 PRO A CA 1
ATOM 13656 C C . PRO A 1 2289 ? 156.738 154.029 128.530 1.00 53.99 3506 PRO A C 1
ATOM 13657 O O . PRO A 1 2289 ? 157.030 153.172 127.694 1.00 54.42 3506 PRO A O 1
ATOM 13661 N N . ILE A 1 2290 ? 155.886 155.029 128.285 1.00 56.39 3507 ILE A N 1
ATOM 13662 C CA . ILE A 1 2290 ? 155.164 155.096 127.017 1.00 51.29 3507 ILE A CA 1
ATOM 13663 C C . ILE A 1 2290 ? 156.110 155.400 125.855 1.00 45.14 3507 ILE A C 1
ATOM 13664 O O . ILE A 1 2290 ? 155.868 154.959 124.722 1.00 45.21 3507 ILE A O 1
ATOM 13669 N N . PHE A 1 2291 ? 157.209 156.121 126.115 1.00 42.77 3508 PHE A N 1
ATOM 13670 C CA . PHE A 1 2291 ? 158.205 156.375 125.076 1.00 42.94 3508 PHE A CA 1
ATOM 13671 C C . PHE A 1 2291 ? 158.838 155.077 124.596 1.00 42.31 3508 PHE A C 1
ATOM 13672 O O . PHE A 1 2291 ? 159.015 154.871 123.390 1.00 47.46 3508 PHE A O 1
ATOM 13680 N N . LEU A 1 2292 ? 159.202 154.199 125.530 1.00 46.37 3509 LEU A N 1
ATOM 13681 C CA . LEU A 1 2292 ? 159.747 152.901 125.155 1.00 43.84 3509 LEU A CA 1
ATOM 13682 C C . LEU A 1 2292 ? 158.676 152.019 124.528 1.00 41.71 3509 LEU A C 1
ATOM 13683 O O . LEU A 1 2292 ? 158.911 151.402 123.485 1.00 44.01 3509 LEU A O 1
ATOM 13688 N N . ARG A 1 2293 ? 157.484 151.989 125.130 1.00 39.13 3510 ARG A N 1
ATOM 13689 C CA . ARG A 1 2293 ? 156.431 151.066 124.716 1.00 38.33 3510 ARG A CA 1
ATOM 13690 C C . ARG A 1 2293 ? 155.943 151.362 123.304 1.00 45.49 3510 ARG A C 1
ATOM 13691 O O . ARG A 1 2293 ? 155.614 150.440 122.548 1.00 48.88 3510 ARG A O 1
ATOM 13699 N N . SER A 1 2294 ? 155.896 152.639 122.924 1.00 47.47 3511 SER A N 1
ATOM 13700 C CA . SER A 1 2294 ? 155.459 152.989 121.580 1.00 37.29 3511 SER A CA 1
ATOM 13701 C C . SER A 1 2294 ? 156.512 152.707 120.518 1.00 34.53 3511 SER A C 1
ATOM 13702 O O . SER A 1 2294 ? 156.176 152.671 119.330 1.00 38.45 3511 SER A O 1
ATOM 13705 N N . ARG A 1 2295 ? 157.769 152.490 120.909 1.00 33.45 3512 ARG A N 1
ATOM 13706 C CA . ARG A 1 2295 ? 158.861 152.392 119.953 1.00 37.29 3512 ARG A CA 1
ATOM 13707 C C . ARG A 1 2295 ? 159.567 151.045 119.927 1.00 42.88 3512 ARG A C 1
ATOM 13708 O O . ARG A 1 2295 ? 160.438 150.849 119.072 1.00 47.46 3512 ARG A O 1
ATOM 13716 N N . VAL A 1 2296 ? 159.233 150.117 120.817 1.00 44.57 3513 VAL A N 1
ATOM 13717 C CA . VAL A 1 2296 ? 159.873 148.813 120.829 1.00 38.37 3513 VAL A CA 1
ATOM 13718 C C . VAL A 1 2296 ? 158.926 147.780 120.239 1.00 37.51 3513 VAL A C 1
ATOM 13719 O O . VAL A 1 2296 ? 157.706 147.961 120.188 1.00 44.85 3513 VAL A O 1
ATOM 13723 N N . ARG A 1 2297 ? 159.505 146.676 119.778 1.00 36.81 3514 ARG A N 1
ATOM 13724 C CA . ARG A 1 2297 ? 158.740 145.513 119.339 1.00 36.51 3514 ARG A CA 1
ATOM 13725 C C . ARG A 1 2297 ? 158.613 144.582 120.535 1.00 35.21 3514 ARG A C 1
ATOM 13726 O O . ARG A 1 2297 ? 159.450 143.709 120.763 1.00 38.09 3514 ARG A O 1
ATOM 13734 N N . LEU A 1 2298 ? 157.560 144.783 121.321 1.00 35.95 3515 LEU A N 1
ATOM 13735 C CA . LEU A 1 2298 ? 157.342 143.984 122.521 1.00 36.46 3515 LEU A CA 1
ATOM 13736 C C . LEU A 1 2298 ? 156.898 142.586 122.119 1.00 42.09 3515 LEU A C 1
ATOM 13737 O O . LEU A 1 2298 ? 155.814 142.409 121.556 1.00 49.45 3515 LEU A O 1
ATOM 13742 N N . VAL A 1 2299 ? 157.734 141.591 122.403 1.00 42.24 3516 VAL A N 1
ATOM 13743 C CA . VAL A 1 2299 ? 157.440 140.197 122.101 1.00 43.71 3516 VAL A CA 1
ATOM 13744 C C . VAL A 1 2299 ? 157.368 139.432 123.414 1.00 46.71 3516 VAL A C 1
ATOM 13745 O O . VAL A 1 2299 ? 158.288 139.513 124.236 1.00 47.33 3516 VAL A O 1
ATOM 13749 N N . HIS A 1 2300 ? 156.282 138.691 123.606 1.00 47.04 3517 HIS A N 1
ATOM 13750 C CA . HIS A 1 2300 ? 156.037 137.959 124.840 1.00 48.47 3517 HIS A CA 1
ATOM 13751 C C . HIS A 1 2300 ? 156.393 136.492 124.649 1.00 52.00 3517 HIS A C 1
ATOM 13752 O O . HIS A 1 2300 ? 155.870 135.833 123.745 1.00 53.96 3517 HIS A O 1
ATOM 13759 N N . PHE A 1 2301 ? 157.273 135.985 125.506 1.00 55.15 3518 PHE A N 1
ATOM 13760 C CA . PHE A 1 2301 ? 157.695 134.588 125.489 1.00 57.20 3518 PHE A CA 1
ATOM 13761 C C . PHE A 1 2301 ? 157.098 133.908 126.718 1.00 58.07 3518 PHE A C 1
ATOM 13762 O O . PHE A 1 2301 ? 157.735 133.821 127.768 1.00 60.24 3518 PHE A O 1
ATOM 13770 N N . VAL A 1 2302 ? 155.870 133.421 126.580 1.00 59.68 3519 VAL A N 1
ATOM 13771 C CA . VAL A 1 2302 ? 155.172 132.729 127.655 1.00 66.00 3519 VAL A CA 1
ATOM 13772 C C . VAL A 1 2302 ? 154.891 131.298 127.217 1.00 74.73 3519 VAL A C 1
ATOM 13773 O O . VAL A 1 2302 ? 154.600 131.038 126.044 1.00 77.27 3519 VAL A O 1
ATOM 13777 N N . THR A 1 2303 ? 155.027 130.365 128.155 1.00 71.57 3520 THR A N 1
ATOM 13778 C CA . THR A 1 2303 ? 154.805 128.959 127.851 1.00 75.40 3520 THR A CA 1
ATOM 13779 C C . THR A 1 2303 ? 153.315 128.651 127.795 1.00 83.49 3520 THR A C 1
ATOM 13780 O O . THR A 1 2303 ? 152.523 129.191 128.572 1.00 84.63 3520 THR A O 1
ATOM 13784 N N . ASN A 1 2304 ? 152.935 127.777 126.871 1.00 90.08 3521 ASN A N 1
ATOM 13785 C CA . ASN A 1 2304 ? 151.549 127.362 126.705 1.00 92.87 3521 ASN A CA 1
ATOM 13786 C C . ASN A 1 2304 ? 151.446 125.841 126.798 1.00 95.85 3521 ASN A C 1
ATOM 13787 O O . ASN A 1 2304 ? 152.426 125.139 127.072 1.00 98.82 3521 ASN A O 1
ATOM 13792 N N . LYS A 1 2305 ? 150.230 125.340 126.557 1.00 97.41 3522 LYS A N 1
ATOM 13793 C CA . LYS A 1 2305 ? 149.933 123.933 126.801 1.00 96.92 3522 LYS A CA 1
ATOM 13794 C C . LYS A 1 2305 ? 150.652 123.011 125.823 1.00 98.49 3522 LYS A C 1
ATOM 13795 O O . LYS A 1 2305 ? 150.992 121.883 126.189 1.00 103.29 3522 LYS A O 1
ATOM 13801 N N . GLU A 1 2306 ? 150.910 123.469 124.594 1.00 99.03 3523 GLU A N 1
ATOM 13802 C CA . GLU A 1 2306 ? 151.638 122.638 123.638 1.00 98.79 3523 GLU A CA 1
ATOM 13803 C C . GLU A 1 2306 ? 153.084 122.430 124.073 1.00 97.19 3523 GLU A C 1
ATOM 13804 O O . GLU A 1 2306 ? 153.594 121.304 124.034 1.00 103.28 3523 GLU A O 1
ATOM 13810 N N . SER A 1 2307 ? 153.752 123.503 124.506 1.00 96.02 3524 SER A N 1
ATOM 13811 C CA . SER A 1 2307 ? 155.110 123.378 125.025 1.00 100.73 3524 SER A CA 1
ATOM 13812 C C . SER A 1 2307 ? 155.133 122.566 126.312 1.00 102.90 3524 SER A C 1
ATOM 13813 O O . SER A 1 2307 ? 156.074 121.799 126.549 1.00 108.11 3524 SER A O 1
ATOM 13816 N N . ILE A 1 2308 ? 154.102 122.721 127.149 1.00 102.14 3525 ILE A N 1
ATOM 13817 C CA . ILE A 1 2308 ? 154.009 121.948 128.386 1.00 104.09 3525 ILE A CA 1
ATOM 13818 C C . ILE A 1 2308 ? 153.911 120.456 128.078 1.00 104.80 3525 ILE A C 1
ATOM 13819 O O . ILE A 1 2308 ? 154.644 119.638 128.650 1.00 106.63 3525 ILE A O 1
ATOM 13824 N N . GLU A 1 2309 ? 153.032 120.089 127.138 1.00 104.90 3526 GLU A N 1
ATOM 13825 C CA . GLU A 1 2309 ? 152.881 118.691 126.745 1.00 102.35 3526 GLU A CA 1
ATOM 13826 C C . GLU A 1 2309 ? 154.155 118.146 126.117 1.00 107.56 3526 GLU A C 1
ATOM 13827 O O . GLU A 1 2309 ? 154.556 117.012 126.404 1.00 117.19 3526 GLU A O 1
ATOM 13833 N N . THR A 1 2310 ? 154.810 118.945 125.266 1.00 106.13 3527 THR A N 1
ATOM 13834 C CA . THR A 1 2310 ? 156.042 118.503 124.620 1.00 110.87 3527 THR A CA 1
ATOM 13835 C C . THR A 1 2310 ? 157.151 118.252 125.636 1.00 115.55 3527 THR A C 1
ATOM 13836 O O . THR A 1 2310 ? 157.842 117.229 125.570 1.00 121.79 3527 THR A O 1
ATOM 13840 N N . ARG A 1 2311 ? 157.310 119.153 126.609 1.00 112.75 3528 ARG A N 1
ATOM 13841 C CA . ARG A 1 2311 ? 158.392 118.999 127.576 1.00 113.18 3528 ARG A CA 1
ATOM 13842 C C . ARG A 1 2311 ? 158.108 117.868 128.561 1.00 115.36 3528 ARG A C 1
ATOM 13843 O O . ARG A 1 2311 ? 159.026 117.128 128.940 1.00 119.25 3528 ARG A O 1
ATOM 13851 N N . ILE A 1 2312 ? 156.844 117.692 128.965 1.00 113.73 3529 ILE A N 1
ATOM 13852 C CA . ILE A 1 2312 ? 156.507 116.567 129.837 1.00 112.16 3529 ILE A CA 1
ATOM 13853 C C . ILE A 1 2312 ? 156.672 115.240 129.103 1.00 116.43 3529 ILE A C 1
ATOM 13854 O O . ILE A 1 2312 ? 157.157 114.260 129.682 1.00 122.09 3529 ILE A O 1
ATOM 13859 N N . PHE A 1 2313 ? 156.309 115.186 127.817 1.00 116.73 3530 PHE A N 1
ATOM 13860 C CA . PHE A 1 2313 ? 156.513 113.959 127.053 1.00 120.15 3530 PHE A CA 1
ATOM 13861 C C . PHE A 1 2313 ? 157.996 113.665 126.855 1.00 126.09 3530 PHE A C 1
ATOM 13862 O O . PHE A 1 2313 ? 158.409 112.501 126.894 1.00 131.26 3530 PHE A O 1
ATOM 13870 N N . ASP A 1 2314 ? 158.811 114.705 126.646 1.00 125.38 3531 ASP A N 1
ATOM 13871 C CA . ASP A 1 2314 ? 160.253 114.504 126.523 1.00 126.86 3531 ASP A CA 1
ATOM 13872 C C . ASP A 1 2314 ? 160.860 113.994 127.826 1.00 128.72 3531 ASP A C 1
ATOM 13873 O O . ASP A 1 2314 ? 161.713 113.099 127.809 1.00 132.67 3531 ASP A O 1
ATOM 13878 N N . ILE A 1 2315 ? 160.423 114.543 128.964 1.00 128.50 3532 ILE A N 1
ATOM 13879 C CA . ILE A 1 2315 ? 160.919 114.078 130.257 1.00 128.06 3532 ILE A CA 1
ATOM 13880 C C . ILE A 1 2315 ? 160.470 112.643 130.522 1.00 128.14 3532 ILE A C 1
ATOM 13881 O O . ILE A 1 2315 ? 161.245 111.820 131.027 1.00 132.85 3532 ILE A O 1
ATOM 13886 N N . THR A 1 2316 ? 159.224 112.315 130.163 1.00 126.82 3533 THR A N 1
ATOM 13887 C CA . THR A 1 2316 ? 158.722 110.953 130.328 1.00 130.52 3533 THR A CA 1
ATOM 13888 C C . THR A 1 2316 ? 159.508 109.967 129.470 1.00 136.10 3533 THR A C 1
ATOM 13889 O O . THR A 1 2316 ? 159.876 108.882 129.937 1.00 139.06 3533 THR A O 1
ATOM 13893 N N . LEU A 1 2317 ? 159.799 110.342 128.221 1.00 136.46 3534 LEU A N 1
ATOM 13894 C CA . LEU A 1 2317 ? 160.582 109.478 127.343 1.00 138.19 3534 LEU A CA 1
ATOM 13895 C C . LEU A 1 2317 ? 162.010 109.312 127.848 1.00 141.90 3534 LEU A C 1
ATOM 13896 O O . LEU A 1 2317 ? 162.578 108.219 127.756 1.00 146.53 3534 LEU A O 1
ATOM 13901 N N . THR A 1 2318 ? 162.607 110.385 128.376 1.00 140.55 3535 THR A N 1
ATOM 13902 C CA . THR A 1 2318 ? 163.956 110.290 128.928 1.00 140.25 3535 THR A CA 1
ATOM 13903 C C . THR A 1 2318 ? 163.995 109.388 130.158 1.00 141.15 3535 THR A C 1
ATOM 13904 O O . THR A 1 2318 ? 164.906 108.565 130.304 1.00 140.79 3535 THR A O 1
ATOM 13908 N N . GLU A 1 2319 ? 163.005 109.510 131.043 1.00 142.38 3536 GLU A N 1
ATOM 13909 C CA . GLU A 1 2319 ? 162.975 108.711 132.262 1.00 140.88 3536 GLU A CA 1
ATOM 13910 C C . GLU A 1 2319 ? 162.483 107.286 132.040 1.00 141.19 3536 GLU A C 1
ATOM 13911 O O . GLU A 1 2319 ? 162.671 106.443 132.923 1.00 142.53 3536 GLU A O 1
ATOM 13917 N N . GLU A 1 2320 ? 161.860 106.994 130.899 1.00 141.47 3537 GLU A N 1
ATOM 13918 C CA . GLU A 1 2320 ? 161.385 105.646 130.605 1.00 144.54 3537 GLU A CA 1
ATOM 13919 C C . GLU A 1 2320 ? 162.335 104.877 129.695 1.00 148.45 3537 GLU A C 1
ATOM 13920 O O . GLU A 1 2320 ? 162.757 103.768 130.037 1.00 149.42 3537 GLU A O 1
ATOM 13926 N N . ASN A 1 2321 ? 162.683 105.443 128.538 1.00 151.68 3538 ASN A N 1
ATOM 13927 C CA . ASN A 1 2321 ? 163.601 104.805 127.588 1.00 155.27 3538 ASN A CA 1
ATOM 13928 C C . ASN A 1 2321 ? 164.486 105.901 126.997 1.00 156.13 3538 ASN A C 1
ATOM 13929 O O . ASN A 1 2321 ? 164.126 106.532 125.999 1.00 156.96 3538 ASN A O 1
ATOM 13931 N N . ALA A 1 2322 ? 165.647 106.118 127.622 1.00 155.44 3539 ALA A N 1
ATOM 13932 C CA . ALA A 1 2322 ? 166.540 107.189 127.190 1.00 155.45 3539 ALA A CA 1
ATOM 13933 C C . ALA A 1 2322 ? 167.151 106.892 125.826 1.00 159.26 3539 ALA A C 1
ATOM 13934 O O . ALA A 1 2322 ? 167.353 107.808 125.019 1.00 160.99 3539 ALA A O 1
ATOM 13936 N N . GLU A 1 2323 ? 167.461 105.620 125.558 1.00 161.41 3540 GLU A N 1
ATOM 13937 C CA . GLU A 1 2323 ? 168.009 105.242 124.259 1.00 162.43 3540 GLU A CA 1
ATOM 13938 C C . GLU A 1 2323 ? 166.995 105.462 123.143 1.00 164.85 3540 GLU A C 1
ATOM 13939 O O . GLU A 1 2323 ? 167.356 105.919 122.052 1.00 165.66 3540 GLU A O 1
ATOM 13941 N N . MET A 1 2324 ? 165.721 105.149 123.401 1.00 164.10 3541 MET A N 1
ATOM 13942 C CA . MET A 1 2324 ? 164.676 105.377 122.405 1.00 164.03 3541 MET A CA 1
ATOM 13943 C C . MET A 1 2324 ? 164.492 106.862 122.122 1.00 165.70 3541 MET A C 1
ATOM 13944 O O . MET A 1 2324 ? 164.331 107.261 120.962 1.00 165.23 3541 MET A O 1
ATOM 13946 N N . GLN A 1 2325 ? 164.521 107.695 123.167 1.00 164.82 3542 GLN A N 1
ATOM 13947 C CA . GLN A 1 2325 ? 164.401 109.138 122.979 1.00 164.99 3542 GLN A CA 1
ATOM 13948 C C . GLN A 1 2325 ? 165.595 109.704 122.218 1.00 171.16 3542 GLN A C 1
ATOM 13949 O O . GLN A 1 2325 ? 165.428 110.566 121.346 1.00 173.01 3542 GLN A O 1
ATOM 13951 N N . ARG A 1 2326 ? 166.805 109.229 122.534 1.00 170.11 3543 ARG A N 1
ATOM 13952 C CA . ARG A 1 2326 ? 167.995 109.683 121.820 1.00 166.41 3543 ARG A CA 1
ATOM 13953 C C . ARG A 1 2326 ? 167.961 109.264 120.355 1.00 169.47 3543 ARG A C 1
ATOM 13954 O O . ARG A 1 2326 ? 168.317 110.053 119.471 1.00 171.34 3543 ARG A O 1
ATOM 13956 N N . LYS A 1 2327 ? 167.524 108.030 120.079 1.00 168.79 3544 LYS A N 1
ATOM 13957 C CA . LYS A 1 2327 ? 167.408 107.566 118.700 1.00 170.85 3544 LYS A CA 1
ATOM 13958 C C . LYS A 1 2327 ? 166.348 108.350 117.936 1.00 173.83 3544 LYS A C 1
ATOM 13959 O O . LYS A 1 2327 ? 166.545 108.682 116.762 1.00 173.75 3544 LYS A O 1
ATOM 13961 N N . ARG A 1 2328 ? 165.221 108.660 118.587 1.00 174.12 3545 ARG A N 1
ATOM 13962 C CA . ARG A 1 2328 ? 164.178 109.453 117.942 1.00 174.77 3545 ARG A CA 1
ATOM 13963 C C . ARG A 1 2328 ? 164.658 110.868 117.641 1.00 173.91 3545 ARG A C 1
ATOM 13964 O O . ARG A 1 2328 ? 164.391 111.398 116.555 1.00 173.46 3545 ARG A O 1
ATOM 13966 N N . GLU A 1 2329 ? 165.370 111.492 118.585 1.00 173.21 3546 GLU A N 1
ATOM 13967 C CA . GLU A 1 2329 ? 165.901 112.834 118.357 1.00 172.71 3546 GLU A CA 1
ATOM 13968 C C . GLU A 1 2329 ? 166.941 112.839 117.243 1.00 175.03 3546 GLU A C 1
ATOM 13969 O O . GLU A 1 2329 ? 166.953 113.750 116.403 1.00 175.99 3546 GLU A O 1
ATOM 13971 N N . ASP A 1 2330 ? 167.813 111.825 117.213 1.00 174.18 3547 ASP A N 1
ATOM 13972 C CA . ASP A 1 2330 ? 168.806 111.723 116.149 1.00 173.55 3547 ASP A CA 1
ATOM 13973 C C . ASP A 1 2330 ? 168.147 111.498 114.793 1.00 175.15 3547 ASP A C 1
ATOM 13974 O O . ASP A 1 2330 ? 168.576 112.077 113.789 1.00 174.86 3547 ASP A O 1
ATOM 13976 N N . LEU A 1 2331 ? 167.096 110.673 114.746 1.00 174.76 3548 LEU A N 1
ATOM 13977 C CA . LEU A 1 2331 ? 166.387 110.434 113.492 1.00 173.78 3548 LEU A CA 1
ATOM 13978 C C . LEU A 1 2331 ? 165.668 111.688 113.008 1.00 174.78 3548 LEU A C 1
ATOM 13979 O O . LEU A 1 2331 ? 165.658 111.975 111.806 1.00 172.95 3548 LEU A O 1
ATOM 13981 N N . ILE A 1 2332 ? 165.066 112.447 113.929 1.00 176.88 3549 ILE A N 1
ATOM 13982 C CA . ILE A 1 2332 ? 164.384 113.686 113.558 1.00 177.67 3549 ILE A CA 1
ATOM 13983 C C . ILE A 1 2332 ? 165.384 114.714 113.037 1.00 177.24 3549 ILE A C 1
ATOM 13984 O O . ILE A 1 2332 ? 165.144 115.377 112.016 1.00 176.30 3549 ILE A O 1
ATOM 13989 N N . LYS A 1 2333 ? 166.531 114.847 113.716 1.00 177.24 3550 LYS A N 1
ATOM 13990 C CA . LYS A 1 2333 ? 167.563 115.776 113.261 1.00 175.94 3550 LYS A CA 1
ATOM 13991 C C . LYS A 1 2333 ? 168.134 115.358 111.911 1.00 175.39 3550 LYS A C 1
ATOM 13992 O O . LYS A 1 2333 ? 168.385 116.207 111.046 1.00 172.85 3550 LYS A O 1
ATOM 13994 N N . LEU A 1 2334 ? 168.330 114.051 111.707 1.00 176.69 3551 LEU A N 1
ATOM 13995 C CA . LEU A 1 2334 ? 168.832 113.557 110.428 1.00 175.21 3551 LEU A CA 1
ATOM 13996 C C . LEU A 1 2334 ? 167.825 113.785 109.308 1.00 173.31 3551 LEU A C 1
ATOM 13997 O O . LEU A 1 2334 ? 168.211 114.131 108.188 1.00 170.54 3551 LEU A O 1
ATOM 13999 N N . ASN A 1 2335 ? 166.531 113.600 109.589 1.00 173.68 3552 ASN A N 1
ATOM 14000 C CA . ASN A 1 2335 ? 165.505 113.848 108.581 1.00 173.33 3552 ASN A CA 1
ATOM 14001 C C . ASN A 1 2335 ? 165.423 115.327 108.220 1.00 174.53 3552 ASN A C 1
ATOM 14002 O O . ASN A 1 2335 ? 165.272 115.676 107.041 1.00 172.74 3552 ASN A O 1
ATOM 14004 N N . THR A 1 2336 ? 165.521 116.209 109.220 1.00 175.78 3553 THR A N 1
ATOM 14005 C CA . THR A 1 2336 ? 165.507 117.645 108.947 1.00 171.01 3553 THR A CA 1
ATOM 14006 C C . THR A 1 2336 ? 166.735 118.071 108.148 1.00 169.40 3553 THR A C 1
ATOM 14007 O O . THR A 1 2336 ? 166.628 118.873 107.209 1.00 165.97 3553 THR A O 1
ATOM 14009 N N . GLU A 1 2337 ? 167.908 117.531 108.498 1.00 171.22 3554 GLU A N 1
ATOM 14010 C CA . GLU A 1 2337 ? 169.121 117.819 107.740 1.00 168.91 3554 GLU A CA 1
ATOM 14011 C C . GLU A 1 2337 ? 169.040 117.276 106.320 1.00 168.24 3554 GLU A C 1
ATOM 14012 O O . GLU A 1 2337 ? 169.526 117.922 105.388 1.00 166.68 3554 GLU A O 1
ATOM 14014 N N . TYR A 1 2338 ? 168.428 116.103 106.135 1.00 169.62 3555 TYR A N 1
ATOM 14015 C CA . TYR A 1 2338 ? 168.261 115.544 104.798 1.00 169.74 3555 TYR A CA 1
ATOM 14016 C C . TYR A 1 2338 ? 167.310 116.385 103.957 1.00 167.92 3555 TYR A C 1
ATOM 14017 O O . TYR A 1 2338 ? 167.547 116.580 102.761 1.00 168.15 3555 TYR A O 1
ATOM 14019 N N . ARG A 1 2339 ? 166.230 116.891 104.562 1.00 165.94 3556 ARG A N 1
ATOM 14020 C CA . ARG A 1 2339 ? 165.316 117.770 103.835 1.00 163.43 3556 ARG A CA 1
ATOM 14021 C C . ARG A 1 2339 ? 165.991 119.083 103.451 1.00 162.29 3556 ARG A C 1
ATOM 14022 O O . ARG A 1 2339 ? 165.818 119.575 102.326 1.00 161.98 3556 ARG A O 1
ATOM 14024 N N . LEU A 1 2340 ? 166.774 119.658 104.371 1.00 160.83 3557 LEU A N 1
ATOM 14025 C CA . LEU A 1 2340 ? 167.505 120.885 104.064 1.00 157.88 3557 LEU A CA 1
ATOM 14026 C C . LEU A 1 2340 ? 168.553 120.652 102.980 1.00 159.12 3557 LEU A C 1
ATOM 14027 O O . LEU A 1 2340 ? 168.742 121.498 102.097 1.00 158.80 3557 LEU A O 1
ATOM 14032 N N . LYS A 1 2341 ? 169.231 119.501 103.021 1.00 161.37 3558 LYS A N 1
ATOM 14033 C CA . LYS A 1 2341 ? 170.215 119.172 101.997 1.00 161.71 3558 LYS A CA 1
ATOM 14034 C C . LYS A 1 2341 ? 169.553 118.925 100.649 1.00 165.55 3558 LYS A C 1
ATOM 14035 O O . LYS A 1 2341 ? 170.121 119.263 99.607 1.00 167.30 3558 LYS A O 1
ATOM 14037 N N . LEU A 1 2342 ? 168.354 118.334 100.646 1.00 165.42 3559 LEU A N 1
ATOM 14038 C CA . LEU A 1 2342 ? 167.614 118.152 99.401 1.00 161.69 3559 LEU A CA 1
ATOM 14039 C C . LEU A 1 2342 ? 167.197 119.490 98.804 1.00 163.38 3559 LEU A C 1
ATOM 14040 O O . LEU A 1 2342 ? 167.279 119.684 97.584 1.00 163.73 3559 LEU A O 1
ATOM 14042 N N . LYS A 1 2343 ? 166.751 120.426 99.649 1.00 165.17 3560 LYS A N 1
ATOM 14043 C CA . LYS A 1 2343 ? 166.413 121.763 99.161 1.00 166.41 3560 LYS A CA 1
ATOM 14044 C C . LYS A 1 2343 ? 167.644 122.486 98.621 1.00 166.16 3560 LYS A C 1
ATOM 14045 O O . LYS A 1 2343 ? 167.579 123.147 97.575 1.00 166.92 3560 LYS A O 1
ATOM 14047 N N . ASN A 1 2344 ? 168.779 122.359 99.318 1.00 164.60 3561 ASN A N 1
ATOM 14048 C CA . ASN A 1 2344 ? 170.019 122.974 98.853 1.00 164.11 3561 ASN A CA 1
ATOM 14049 C C . ASN A 1 2344 ? 170.491 122.354 97.542 1.00 168.47 3561 ASN A C 1
ATOM 14050 O O . ASN A 1 2344 ? 170.990 123.062 96.661 1.00 171.21 3561 ASN A O 1
ATOM 14052 N N . LEU A 1 2345 ? 170.338 121.035 97.396 1.00 167.30 3562 LEU A N 1
ATOM 14053 C CA . LEU A 1 2345 ? 170.713 120.366 96.156 1.00 165.15 3562 LEU A CA 1
ATOM 14054 C C . LEU A 1 2345 ? 169.802 120.775 95.007 1.00 167.05 3562 LEU A C 1
ATOM 14055 O O . LEU A 1 2345 ? 170.262 120.914 93.869 1.00 167.95 3562 LEU A O 1
ATOM 14057 N N . GLU A 1 2346 ? 168.508 120.970 95.282 1.00 167.61 3563 GLU A N 1
ATOM 14058 C CA . GLU A 1 2346 ? 167.596 121.462 94.252 1.00 166.44 3563 GLU A CA 1
ATOM 14059 C C . GLU A 1 2346 ? 167.962 122.877 93.818 1.00 168.15 3563 GLU A C 1
ATOM 14060 O O . GLU A 1 2346 ? 167.937 123.194 92.621 1.00 167.91 3563 GLU A O 1
ATOM 14062 N N . LYS A 1 2347 ? 168.316 123.737 94.779 1.00 169.65 3564 LYS A N 1
ATOM 14063 C CA . LYS A 1 2347 ? 168.752 125.092 94.442 1.00 171.39 3564 LYS A CA 1
ATOM 14064 C C . LYS A 1 2347 ? 170.050 125.077 93.641 1.00 175.21 3564 LYS A C 1
ATOM 14065 O O . LYS A 1 2347 ? 170.207 125.845 92.682 1.00 176.45 3564 LYS A O 1
ATOM 14067 N N . ARG A 1 2348 ? 170.989 124.204 94.018 1.00 174.93 3565 ARG A N 1
ATOM 14068 C CA . ARG A 1 2348 ? 172.246 124.084 93.285 1.00 171.97 3565 ARG A CA 1
ATOM 14069 C C . ARG A 1 2348 ? 172.019 123.553 91.875 1.00 172.76 3565 ARG A C 1
ATOM 14070 O O . ARG A 1 2348 ? 172.676 123.999 90.929 1.00 172.89 3565 ARG A O 1
ATOM 14072 N N . LEU A 1 2349 ? 171.096 122.600 91.716 1.00 172.84 3566 LEU A N 1
ATOM 14073 C CA . LEU A 1 2349 ? 170.764 122.085 90.391 1.00 173.67 3566 LEU A CA 1
ATOM 14074 C C . LEU A 1 2349 ? 170.127 123.162 89.523 1.00 176.12 3566 LEU A C 1
ATOM 14075 O O . LEU A 1 2349 ? 170.436 123.264 88.328 1.00 176.87 3566 LEU A O 1
ATOM 14080 N N . LEU A 1 2350 ? 169.236 123.972 90.106 1.00 176.74 3567 LEU A N 1
ATOM 14081 C CA . LEU A 1 2350 ? 168.630 125.072 89.362 1.00 176.80 3567 LEU A CA 1
ATOM 14082 C C . LEU A 1 2350 ? 169.674 126.100 88.939 1.00 178.57 3567 LEU A C 1
ATOM 14083 O O . LEU A 1 2350 ? 169.660 126.578 87.797 1.00 179.35 3567 LEU A O 1
ATOM 14085 N N . GLU A 1 2351 ? 170.599 126.438 89.843 1.00 178.07 3568 GLU A N 1
ATOM 14086 C CA . GLU A 1 2351 ? 171.659 127.383 89.504 1.00 179.61 3568 GLU A CA 1
ATOM 14087 C C . GLU A 1 2351 ? 172.621 126.810 88.469 1.00 181.59 3568 GLU A C 1
ATOM 14088 O O . GLU A 1 2351 ? 173.161 127.560 87.648 1.00 180.01 3568 GLU A O 1
ATOM 14090 N N . GLU A 1 2352 ? 172.849 125.495 88.493 1.00 181.16 3569 GLU A N 1
ATOM 14091 C CA . GLU A 1 2352 ? 173.745 124.876 87.523 1.00 180.08 3569 GLU A CA 1
ATOM 14092 C C . GLU A 1 2352 ? 173.111 124.812 86.140 1.00 183.40 3569 GLU A C 1
ATOM 14093 O O . GLU A 1 2352 ? 173.789 125.048 85.132 1.00 187.16 3569 GLU A O 1
ATOM 14095 N N . LEU A 1 2353 ? 171.817 124.484 86.064 1.00 181.36 3570 LEU A N 1
ATOM 14096 C CA . LEU A 1 2353 ? 171.155 124.458 84.763 1.00 181.26 3570 LEU A CA 1
ATOM 14097 C C . LEU A 1 2353 ? 170.949 125.864 84.215 1.00 182.60 3570 LEU A C 1
ATOM 14098 O O . LEU A 1 2353 ? 170.964 126.058 82.994 1.00 182.79 3570 LEU A O 1
ATOM 14103 N N . ASN A 1 2354 ? 170.753 126.851 85.093 1.00 182.80 3571 ASN A N 1
ATOM 14104 C CA . ASN A 1 2354 ? 170.610 128.227 84.630 1.00 183.89 3571 ASN A CA 1
ATOM 14105 C C . ASN A 1 2354 ? 171.933 128.797 84.132 1.00 186.55 3571 ASN A C 1
ATOM 14106 O O . ASN A 1 2354 ? 171.941 129.629 83.217 1.00 186.91 3571 ASN A O 1
ATOM 14108 N N . ASN A 1 2355 ? 173.054 128.367 84.713 1.00 186.05 3572 ASN A N 1
ATOM 14109 C CA . ASN A 1 2355 ? 174.360 128.890 84.330 1.00 183.43 3572 ASN A CA 1
ATOM 14110 C C . ASN A 1 2355 ? 174.901 128.275 83.047 1.00 184.06 3572 ASN A C 1
ATOM 14111 O O . ASN A 1 2355 ? 175.869 128.804 82.489 1.00 185.83 3572 ASN A O 1
ATOM 14113 N N . SER A 1 2356 ? 174.311 127.185 82.567 1.00 183.75 3573 SER A N 1
ATOM 14114 C CA . SER A 1 2356 ? 174.782 126.537 81.348 1.00 182.54 3573 SER A CA 1
ATOM 14115 C C . SER A 1 2356 ? 173.701 126.539 80.272 1.00 180.46 3573 SER A C 1
ATOM 14116 O O . SER A 1 2356 ? 172.515 126.680 80.569 1.00 179.02 3573 SER A O 1
ATOM 14118 N N . GLU A 1 2365 ? 181.207 116.469 81.855 1.00 200.41 3582 GLU A N 1
ATOM 14119 C CA . GLU A 1 2365 ? 181.255 117.886 82.194 1.00 201.24 3582 GLU A CA 1
ATOM 14120 C C . GLU A 1 2365 ? 180.044 118.287 83.035 1.00 203.36 3582 GLU A C 1
ATOM 14121 O O . GLU A 1 2365 ? 179.900 117.849 84.177 1.00 203.85 3582 GLU A O 1
ATOM 14123 N N . LEU A 1 2366 ? 179.181 119.130 82.463 1.00 201.59 3583 LEU A N 1
ATOM 14124 C CA . LEU A 1 2366 ? 177.971 119.545 83.166 1.00 201.43 3583 LEU A CA 1
ATOM 14125 C C . LEU A 1 2366 ? 176.975 118.400 83.297 1.00 203.67 3583 LEU A C 1
ATOM 14126 O O . LEU A 1 2366 ? 176.242 118.330 84.291 1.00 204.76 3583 LEU A O 1
ATOM 14128 N N . MET A 1 2367 ? 176.927 117.506 82.304 1.00 203.32 3584 MET A N 1
ATOM 14129 C CA . MET A 1 2367 ? 176.028 116.358 82.370 1.00 202.87 3584 MET A CA 1
ATOM 14130 C C . MET A 1 2367 ? 176.423 115.404 83.491 1.00 205.68 3584 MET A C 1
ATOM 14131 O O . MET A 1 2367 ? 175.555 114.852 84.177 1.00 205.58 3584 MET A O 1
ATOM 14133 N N . VAL A 1 2368 ? 177.729 115.201 83.691 1.00 206.38 3585 VAL A N 1
ATOM 14134 C CA . VAL A 1 2368 ? 178.199 114.334 84.769 1.00 205.30 3585 VAL A CA 1
ATOM 14135 C C . VAL A 1 2368 ? 177.859 114.932 86.129 1.00 206.07 3585 VAL A C 1
ATOM 14136 O O . VAL A 1 2368 ? 177.447 114.216 87.050 1.00 207.62 3585 VAL A O 1
ATOM 14138 N N . THR A 1 2369 ? 178.026 116.250 86.277 1.00 205.09 3586 THR A N 1
ATOM 14139 C CA . THR A 1 2369 ? 177.669 116.915 87.528 1.00 204.79 3586 THR A CA 1
ATOM 14140 C C . THR A 1 2369 ? 176.168 116.852 87.783 1.00 206.26 3586 THR A C 1
ATOM 14141 O O . THR A 1 2369 ? 175.736 116.657 88.926 1.00 205.44 3586 THR A O 1
ATOM 14143 N N . LEU A 1 2370 ? 175.359 117.015 86.731 1.00 207.02 3587 LEU A N 1
ATOM 14144 C CA . LEU A 1 2370 ? 173.911 116.903 86.876 1.00 204.77 3587 LEU A CA 1
ATOM 14145 C C . LEU A 1 2370 ? 173.498 115.489 87.270 1.00 206.11 3587 LEU A C 1
ATOM 14146 O O . LEU A 1 2370 ? 172.607 115.308 88.109 1.00 206.37 3587 LEU A O 1
ATOM 14148 N N . ASN A 1 2371 ? 174.137 114.476 86.676 1.00 206.31 3588 ASN A N 1
ATOM 14149 C CA . ASN A 1 2371 ? 173.851 113.092 87.043 1.00 205.04 3588 ASN A CA 1
ATOM 14150 C C . ASN A 1 2371 ? 174.264 112.799 88.481 1.00 205.92 3588 ASN A C 1
ATOM 14151 O O . ASN A 1 2371 ? 173.558 112.083 89.200 1.00 206.11 3588 ASN A O 1
ATOM 14153 N N . ASN A 1 2372 ? 175.405 113.345 88.917 1.00 206.36 3589 ASN A N 1
ATOM 14154 C CA . ASN A 1 2372 ? 175.839 113.169 90.300 1.00 205.14 3589 ASN A CA 1
ATOM 14155 C C . ASN A 1 2372 ? 174.878 113.840 91.275 1.00 206.84 3589 ASN A C 1
ATOM 14156 O O . ASN A 1 2372 ? 174.564 113.276 92.331 1.00 205.52 3589 ASN A O 1
ATOM 14158 N N . LEU A 1 2373 ? 174.396 115.039 90.934 1.00 208.57 3590 LEU A N 1
ATOM 14159 C CA . LEU A 1 2373 ? 173.421 115.723 91.779 1.00 207.04 3590 LEU A CA 1
ATOM 14160 C C . LEU A 1 2373 ? 172.101 114.961 91.838 1.00 206.62 3590 LEU A C 1
ATOM 14161 O O . LEU A 1 2373 ? 171.483 114.865 92.905 1.00 205.37 3590 LEU A O 1
ATOM 14163 N N . LYS A 1 2374 ? 171.657 114.412 90.702 1.00 206.24 3591 LYS A N 1
ATOM 14164 C CA . LYS A 1 2374 ? 170.431 113.619 90.684 1.00 203.54 3591 LYS A CA 1
ATOM 14165 C C . LYS A 1 2374 ? 170.581 112.341 91.502 1.00 205.56 3591 LYS A C 1
ATOM 14166 O O . LYS A 1 2374 ? 169.649 111.940 92.211 1.00 205.68 3591 LYS A O 1
ATOM 14168 N N . LYS A 1 2375 ? 171.745 111.691 91.419 1.00 206.44 3592 LYS A N 1
ATOM 14169 C CA . LYS A 1 2375 ? 171.995 110.496 92.221 1.00 204.46 3592 LYS A CA 1
ATOM 14170 C C . LYS A 1 2375 ? 172.036 110.824 93.709 1.00 204.96 3592 LYS A C 1
ATOM 14171 O O . LYS A 1 2375 ? 171.524 110.055 94.531 1.00 203.61 3592 LYS A O 1
ATOM 14173 N N . GLU A 1 2376 ? 172.638 111.961 94.071 1.00 205.83 3593 GLU A N 1
ATOM 14174 C CA . GLU A 1 2376 ? 172.657 112.385 95.468 1.00 204.53 3593 GLU A CA 1
ATOM 14175 C C . GLU A 1 2376 ? 171.253 112.692 95.975 1.00 203.89 3593 GLU A C 1
ATOM 14176 O O . GLU A 1 2376 ? 170.905 112.345 97.110 1.00 200.81 3593 GLU A O 1
ATOM 14178 N N . ALA A 1 2377 ? 170.430 113.339 95.143 1.00 205.18 3594 ALA A N 1
ATOM 14179 C CA . ALA A 1 2377 ? 169.049 113.621 95.524 1.00 204.66 3594 ALA A CA 1
ATOM 14180 C C . ALA A 1 2377 ? 168.241 112.338 95.685 1.00 205.02 3594 ALA A C 1
ATOM 14181 O O . ALA A 1 2377 ? 167.432 112.220 96.614 1.00 203.41 3594 ALA A O 1
ATOM 14183 N N . MET A 1 2378 ? 168.446 111.367 94.789 1.00 206.73 3595 MET A N 1
ATOM 14184 C CA . MET A 1 2378 ? 167.758 110.084 94.904 1.00 204.48 3595 MET A CA 1
ATOM 14185 C C . MET A 1 2378 ? 168.192 109.329 96.155 1.00 203.65 3595 MET A C 1
ATOM 14186 O O . MET A 1 2378 ? 167.362 108.709 96.830 1.00 201.36 3595 MET A O 1
ATOM 14188 N N . ASN A 1 2379 ? 169.488 109.376 96.482 1.00 204.39 3596 ASN A N 1
ATOM 14189 C CA . ASN A 1 2379 ? 169.976 108.742 97.703 1.00 202.12 3596 ASN A CA 1
ATOM 14190 C C . ASN A 1 2379 ? 169.410 109.419 98.946 1.00 201.56 3596 ASN A C 1
ATOM 14191 O O . ASN A 1 2379 ? 169.073 108.745 99.926 1.00 199.64 3596 ASN A O 1
ATOM 14193 N N . ILE A 1 2380 ? 169.296 110.751 98.922 1.00 201.76 3597 ILE A N 1
ATOM 14194 C CA . ILE A 1 2380 ? 168.714 111.478 100.048 1.00 199.89 3597 ILE A CA 1
ATOM 14195 C C . ILE A 1 2380 ? 167.239 111.128 100.213 1.00 200.22 3597 ILE A C 1
ATOM 14196 O O . ILE A 1 2380 ? 166.753 110.954 101.338 1.00 199.71 3597 ILE A O 1
ATOM 14198 N N . GLU A 1 2381 ? 166.506 111.023 99.100 1.00 200.56 3598 GLU A N 1
ATOM 14199 C CA . GLU A 1 2381 ? 165.098 110.637 99.163 1.00 197.90 3598 GLU A CA 1
ATOM 14200 C C . GLU A 1 2381 ? 164.931 109.212 99.680 1.00 198.76 3598 GLU A C 1
ATOM 14201 O O . GLU A 1 2381 ? 164.021 108.936 100.473 1.00 196.84 3598 GLU A O 1
ATOM 14203 N N . LYS A 1 2382 ? 165.800 108.295 99.242 1.00 200.58 3599 LYS A N 1
ATOM 14204 C CA . LYS A 1 2382 ? 165.751 106.921 99.735 1.00 199.88 3599 LYS A CA 1
ATOM 14205 C C . LYS A 1 2382 ? 166.077 106.852 101.222 1.00 198.69 3599 LYS A C 1
ATOM 14206 O O . LYS A 1 2382 ? 165.449 106.089 101.965 1.00 196.32 3599 LYS A O 1
ATOM 14208 N N . LYS A 1 2383 ? 167.052 107.648 101.674 1.00 198.56 3600 LYS A N 1
ATOM 14209 C CA . LYS A 1 2383 ? 167.385 107.696 103.094 1.00 195.56 3600 LYS A CA 1
ATOM 14210 C C . LYS A 1 2383 ? 166.235 108.262 103.917 1.00 196.12 3600 LYS A C 1
ATOM 14211 O O . LYS A 1 2383 ? 165.955 107.772 105.017 1.00 193.77 3600 LYS A O 1
ATOM 14213 N N . LEU A 1 2384 ? 165.556 109.292 103.401 1.00 197.99 3601 LEU A N 1
ATOM 14214 C CA . LEU A 1 2384 ? 164.400 109.850 104.098 1.00 194.53 3601 LEU A CA 1
ATOM 14215 C C . LEU A 1 2384 ? 163.254 108.846 104.174 1.00 194.85 3601 LEU A C 1
ATOM 14216 O O . LEU A 1 2384 ? 162.597 108.722 105.216 1.00 195.49 3601 LEU A O 1
ATOM 14218 N N . SER A 1 2385 ? 163.005 108.116 103.082 1.00 195.03 3602 SER A N 1
ATOM 14219 C CA . SER A 1 2385 ? 161.957 107.100 103.090 1.00 193.71 3602 SER A CA 1
ATOM 14220 C C . SER A 1 2385 ? 162.301 105.936 104.013 1.00 192.52 3602 SER A C 1
ATOM 14221 O O . SER A 1 2385 ? 161.402 105.339 104.615 1.00 189.96 3602 SER A O 1
ATOM 14223 N N . GLU A 1 2386 ? 163.588 105.597 104.132 1.00 193.30 3603 GLU A N 1
ATOM 14224 C CA . GLU A 1 2386 ? 163.990 104.537 105.051 1.00 192.03 3603 GLU A CA 1
ATOM 14225 C C . GLU A 1 2386 ? 163.900 104.998 106.501 1.00 191.86 3603 GLU A C 1
ATOM 14226 O O . GLU A 1 2386 ? 163.535 104.214 107.385 1.00 189.57 3603 GLU A O 1
ATOM 14228 N N . SER A 1 2387 ? 164.231 106.263 106.766 1.00 193.28 3604 SER A N 1
ATOM 14229 C CA . SER A 1 2387 ? 164.184 106.801 108.119 1.00 190.37 3604 SER A CA 1
ATOM 14230 C C . SER A 1 2387 ? 162.789 107.245 108.535 1.00 188.21 3604 SER A C 1
ATOM 14231 O O . SER A 1 2387 ? 162.595 107.597 109.704 1.00 184.57 3604 SER A O 1
ATOM 14233 N N . GLU A 1 2388 ? 161.821 107.241 107.619 1.00 189.96 3605 GLU A N 1
ATOM 14234 C CA . GLU A 1 2388 ? 160.443 107.584 107.941 1.00 188.22 3605 GLU A CA 1
ATOM 14235 C C . GLU A 1 2388 ? 159.631 106.385 108.428 1.00 185.34 3605 GLU A C 1
ATOM 14236 O O . GLU A 1 2388 ? 158.398 106.413 108.352 1.00 184.55 3605 GLU A O 1
ATOM 14238 N N . GLU A 1 2389 ? 160.292 105.339 108.922 1.00 184.18 3606 GLU A N 1
ATOM 14239 C CA . GLU A 1 2389 ? 159.619 104.141 109.406 1.00 181.52 3606 GLU A CA 1
ATOM 14240 C C . GLU A 1 2389 ? 159.490 104.095 110.924 1.00 180.32 3606 GLU A C 1
ATOM 14241 O O . GLU A 1 2389 ? 158.989 103.100 111.457 1.00 177.66 3606 GLU A O 1
ATOM 14243 N N . PHE A 1 2390 ? 159.926 105.135 111.630 1.00 180.70 3607 PHE A N 1
ATOM 14244 C CA . PHE A 1 2390 ? 159.829 105.188 113.084 1.00 176.37 3607 PHE A CA 1
ATOM 14245 C C . PHE A 1 2390 ? 158.580 105.912 113.570 1.00 174.48 3607 PHE A C 1
ATOM 14246 O O . PHE A 1 2390 ? 158.416 106.088 114.782 1.00 172.17 3607 PHE A O 1
ATOM 14248 N N . PHE A 1 2391 ? 157.714 106.345 112.655 1.00 175.19 3608 PHE A N 1
ATOM 14249 C CA . PHE A 1 2391 ? 156.497 107.057 113.043 1.00 171.83 3608 PHE A CA 1
ATOM 14250 C C . PHE A 1 2391 ? 155.492 106.245 113.870 1.00 174.12 3608 PHE A C 1
ATOM 14251 O O . PHE A 1 2391 ? 154.944 106.823 114.826 1.00 174.41 3608 PHE A O 1
ATOM 14253 N N . PRO A 1 2392 ? 155.153 104.976 113.554 1.00 175.59 3609 PRO A N 1
ATOM 14254 C CA . PRO A 1 2392 ? 154.141 104.282 114.380 1.00 173.48 3609 PRO A CA 1
ATOM 14255 C C . PRO A 1 2392 ? 154.520 104.095 115.842 1.00 170.25 3609 PRO A C 1
ATOM 14256 O O . PRO A 1 2392 ? 153.636 104.171 116.704 1.00 166.85 3609 PRO A O 1
ATOM 14260 N N . GLN A 1 2393 ? 155.799 103.861 116.151 1.00 170.26 3610 GLN A N 1
ATOM 14261 C CA . GLN A 1 2393 ? 156.206 103.706 117.547 1.00 167.03 3610 GLN A CA 1
ATOM 14262 C C . GLN A 1 2393 ? 156.043 105.009 118.321 1.00 162.35 3610 GLN A C 1
ATOM 14263 O O . GLN A 1 2393 ? 155.551 105.008 119.458 1.00 158.53 3610 GLN A O 1
ATOM 14265 N N . PHE A 1 2394 ? 156.438 106.130 117.711 1.00 164.29 3611 PHE A N 1
ATOM 14266 C CA . PHE A 1 2394 ? 156.251 107.433 118.340 1.00 162.32 3611 PHE A CA 1
ATOM 14267 C C . PHE A 1 2394 ? 154.773 107.761 118.503 1.00 161.60 3611 PHE A C 1
ATOM 14268 O O . PHE A 1 2394 ? 154.368 108.315 119.531 1.00 160.80 3611 PHE A O 1
ATOM 14270 N N . ASP A 1 2395 ? 153.953 107.420 117.503 1.00 162.64 3612 ASP A N 1
ATOM 14271 C CA . ASP A 1 2395 ? 152.516 107.659 117.602 1.00 161.06 3612 ASP A CA 1
ATOM 14272 C C . ASP A 1 2395 ? 151.890 106.832 118.720 1.00 160.82 3612 ASP A C 1
ATOM 14273 O O . ASP A 1 2395 ? 151.034 107.328 119.464 1.00 160.22 3612 ASP A O 1
ATOM 14275 N N . ASN A 1 2396 ? 152.316 105.573 118.861 1.00 159.87 3613 ASN A N 1
ATOM 14276 C CA . ASN A 1 2396 ? 151.822 104.728 119.944 1.00 157.30 3613 ASN A CA 1
ATOM 14277 C C . ASN A 1 2396 ? 152.242 105.266 121.307 1.00 153.60 3613 ASN A C 1
ATOM 14278 O O . ASN A 1 2396 ? 151.450 105.249 122.256 1.00 149.46 3613 ASN A O 1
ATOM 14280 N N . LEU A 1 2397 ? 153.481 105.756 121.421 1.00 155.47 3614 LEU A N 1
ATOM 14281 C CA . LEU A 1 2397 ? 153.942 106.319 122.689 1.00 152.31 3614 LEU A CA 1
ATOM 14282 C C . LEU A 1 2397 ? 153.183 107.595 123.050 1.00 149.80 3614 LEU A C 1
ATOM 14283 O O . LEU A 1 2397 ? 152.832 107.806 124.221 1.00 147.57 3614 LEU A O 1
ATOM 14288 N N . VAL A 1 2398 ? 152.922 108.456 122.059 1.00 151.99 3615 VAL A N 1
ATOM 14289 C CA . VAL A 1 2398 ? 152.133 109.664 122.298 1.00 150.17 3615 VAL A CA 1
ATOM 14290 C C . VAL A 1 2398 ? 150.710 109.306 122.711 1.00 148.23 3615 VAL A C 1
ATOM 14291 O O . VAL A 1 2398 ? 150.151 109.901 123.641 1.00 145.12 3615 VAL A O 1
ATOM 14295 N N . GLU A 1 2399 ? 150.105 108.319 122.041 1.00 148.00 3616 GLU A N 1
ATOM 14296 C CA . GLU A 1 2399 ? 148.759 107.892 122.414 1.00 146.90 3616 GLU A CA 1
ATOM 14297 C C . GLU A 1 2399 ? 148.732 107.242 123.793 1.00 146.45 3616 GLU A C 1
ATOM 14298 O O . GLU A 1 2399 ? 147.701 107.279 124.475 1.00 143.02 3616 GLU A O 1
ATOM 14300 N N . GLU A 1 2400 ? 149.846 106.641 124.217 1.00 147.38 3617 GLU A N 1
ATOM 14301 C CA . GLU A 1 2400 ? 149.907 106.056 125.552 1.00 143.52 3617 GLU A CA 1
ATOM 14302 C C . GLU A 1 2400 ? 150.034 107.128 126.631 1.00 139.18 3617 GLU A C 1
ATOM 14303 O O . GLU A 1 2400 ? 149.399 107.028 127.687 1.00 135.71 3617 GLU A O 1
ATOM 14309 N N . TYR A 1 2401 ? 150.848 108.156 126.390 1.00 138.61 3618 TYR A N 1
ATOM 14310 C CA . TYR A 1 2401 ? 151.139 109.162 127.408 1.00 132.76 3618 TYR A CA 1
ATOM 14311 C C . TYR A 1 2401 ? 150.276 110.418 127.299 1.00 129.07 3618 TYR A C 1
ATOM 14312 O O . TYR A 1 2401 ? 150.477 111.363 128.077 1.00 125.40 3618 TYR A O 1
ATOM 14321 N N . SER A 1 2402 ? 149.325 110.452 126.359 1.00 130.65 3619 SER A N 1
ATOM 14322 C CA . SER A 1 2402 ? 148.478 111.629 126.190 1.00 126.93 3619 SER A CA 1
ATOM 14323 C C . SER A 1 2402 ? 147.580 111.883 127.394 1.00 121.37 3619 SER A C 1
ATOM 14324 O O . SER A 1 2402 ? 147.291 113.043 127.706 1.00 119.89 3619 SER A O 1
ATOM 14327 N N . ILE A 1 2403 ? 147.123 110.827 128.072 1.00 119.39 3620 ILE A N 1
ATOM 14328 C CA . ILE A 1 2403 ? 146.271 111.012 129.245 1.00 114.53 3620 ILE A CA 1
ATOM 14329 C C . ILE A 1 2403 ? 147.049 111.681 130.377 1.00 110.70 3620 ILE A C 1
ATOM 14330 O O . ILE A 1 2403 ? 146.548 112.610 131.027 1.00 111.25 3620 ILE A O 1
ATOM 14335 N N . ILE A 1 2404 ? 148.293 111.247 130.602 1.00 108.49 3621 ILE A N 1
ATOM 14336 C CA . ILE A 1 2404 ? 149.141 111.867 131.615 1.00 108.27 3621 ILE A CA 1
ATOM 14337 C C . ILE A 1 2404 ? 149.460 113.307 131.235 1.00 107.17 3621 ILE A C 1
ATOM 14338 O O . ILE A 1 2404 ? 149.467 114.201 132.093 1.00 108.93 3621 ILE A O 1
ATOM 14343 N N . GLY A 1 2405 ? 149.706 113.557 129.945 1.00 107.94 3622 GLY A N 1
ATOM 14344 C CA . GLY A 1 2405 ? 149.966 114.920 129.502 1.00 104.08 3622 GLY A CA 1
ATOM 14345 C C . GLY A 1 2405 ? 148.784 115.848 129.721 1.00 103.75 3622 GLY A C 1
ATOM 14346 O O . GLY A 1 2405 ? 148.940 116.965 130.223 1.00 104.92 3622 GLY A O 1
ATOM 14347 N N . LYS A 1 2406 ? 147.580 115.385 129.368 1.00 104.61 3623 LYS A N 1
ATOM 14348 C CA . LYS A 1 2406 ? 146.378 116.195 129.549 1.00 103.37 3623 LYS A CA 1
ATOM 14349 C C . LYS A 1 2406 ? 146.081 116.439 131.024 1.00 99.36 3623 LYS A C 1
ATOM 14350 O O . LYS A 1 2406 ? 145.673 117.545 131.405 1.00 98.50 3623 LYS A O 1
ATOM 14356 N N . HIS A 1 2407 ? 146.279 115.422 131.869 1.00 100.18 3624 HIS A N 1
ATOM 14357 C CA . HIS A 1 2407 ? 146.073 115.605 133.303 1.00 96.38 3624 HIS A CA 1
ATOM 14358 C C . HIS A 1 2407 ? 147.073 116.595 133.888 1.00 93.07 3624 HIS A C 1
ATOM 14359 O O . HIS A 1 2407 ? 146.717 117.405 134.752 1.00 90.57 3624 HIS A O 1
ATOM 14366 N N . SER A 1 2408 ? 148.325 116.550 133.426 1.00 92.49 3625 SER A N 1
ATOM 14367 C CA . SER A 1 2408 ? 149.321 117.504 133.901 1.00 89.61 3625 SER A CA 1
ATOM 14368 C C . SER A 1 2408 ? 149.001 118.924 133.445 1.00 87.78 3625 SER A C 1
ATOM 14369 O O . SER A 1 2408 ? 149.221 119.883 134.195 1.00 90.16 3625 SER A O 1
ATOM 14372 N N . VAL A 1 2409 ? 148.480 119.080 132.222 1.00 89.38 3626 VAL A N 1
ATOM 14373 C CA . VAL A 1 2409 ? 148.042 120.398 131.757 1.00 87.81 3626 VAL A CA 1
ATOM 14374 C C . VAL A 1 2409 ? 146.888 120.917 132.608 1.00 84.64 3626 VAL A C 1
ATOM 14375 O O . VAL A 1 2409 ? 146.850 122.100 132.972 1.00 86.28 3626 VAL A O 1
ATOM 14379 N N . LYS A 1 2410 ? 145.935 120.042 132.944 1.00 85.44 3627 LYS A N 1
ATOM 14380 C CA . LYS A 1 2410 ? 144.820 120.450 133.797 1.00 85.73 3627 LYS A CA 1
ATOM 14381 C C . LYS A 1 2410 ? 145.296 120.851 135.193 1.00 84.73 3627 LYS A C 1
ATOM 14382 O O . LYS A 1 2410 ? 144.809 121.836 135.765 1.00 81.90 3627 LYS A O 1
ATOM 14388 N N . ILE A 1 2411 ? 146.256 120.105 135.748 1.00 85.51 3628 ILE A N 1
ATOM 14389 C CA . ILE A 1 2411 ? 146.821 120.437 137.057 1.00 79.43 3628 ILE A CA 1
ATOM 14390 C C . ILE A 1 2411 ? 147.544 121.781 137.010 1.00 77.96 3628 ILE A C 1
ATOM 14391 O O . ILE A 1 2411 ? 147.406 122.610 137.922 1.00 79.61 3628 ILE A O 1
ATOM 14396 N N . PHE A 1 2412 ? 148.315 122.024 135.947 1.00 78.40 3629 PHE A N 1
ATOM 14397 C CA . PHE A 1 2412 ? 149.036 123.289 135.831 1.00 78.39 3629 PHE A CA 1
ATOM 14398 C C . PHE A 1 2412 ? 148.083 124.463 135.637 1.00 78.10 3629 PHE A C 1
ATOM 14399 O O . PHE A 1 2412 ? 148.338 125.562 136.141 1.00 78.32 3629 PHE A O 1
ATOM 14407 N N . SER A 1 2413 ? 146.978 124.252 134.915 1.00 75.49 3630 SER A N 1
ATOM 14408 C CA . SER A 1 2413 ? 145.961 125.294 134.787 1.00 74.87 3630 SER A CA 1
ATOM 14409 C C . SER A 1 2413 ? 145.295 125.584 136.128 1.00 77.62 3630 SER A C 1
ATOM 14410 O O . SER A 1 2413 ? 145.021 126.748 136.453 1.00 81.48 3630 SER A O 1
ATOM 14413 N N . MET A 1 2414 ? 145.041 124.536 136.922 1.00 77.56 3631 MET A N 1
ATOM 14414 C CA . MET A 1 2414 ? 144.535 124.718 138.281 1.00 72.46 3631 MET A CA 1
ATOM 14415 C C . MET A 1 2414 ? 145.489 125.546 139.129 1.00 71.10 3631 MET A C 1
ATOM 14416 O O . MET A 1 2414 ? 145.068 126.465 139.843 1.00 70.10 3631 MET A O 1
ATOM 14421 N N . LEU A 1 2415 ? 146.780 125.237 139.056 1.00 70.28 3632 LEU A N 1
ATOM 14422 C CA . LEU A 1 2415 ? 147.753 125.936 139.884 1.00 66.54 3632 LEU A CA 1
ATOM 14423 C C . LEU A 1 2415 ? 147.967 127.371 139.411 1.00 70.61 3632 LEU A C 1
ATOM 14424 O O . LEU A 1 2415 ? 148.211 128.263 140.232 1.00 74.13 3632 LEU A O 1
ATOM 14429 N N . GLU A 1 2416 ? 147.849 127.620 138.104 1.00 76.43 3633 GLU A N 1
ATOM 14430 C CA . GLU A 1 2416 ? 147.869 128.991 137.598 1.00 76.41 3633 GLU A CA 1
ATOM 14431 C C . GLU A 1 2416 ? 146.654 129.778 138.078 1.00 69.94 3633 GLU A C 1
ATOM 14432 O O . GLU A 1 2416 ? 146.767 130.966 138.409 1.00 68.86 3633 GLU A O 1
ATOM 14438 N N . LYS A 1 2417 ? 145.483 129.137 138.116 1.00 71.30 3634 LYS A N 1
ATOM 14439 C CA . LYS A 1 2417 ? 144.303 129.801 138.661 1.00 71.83 3634 LYS A CA 1
ATOM 14440 C C . LYS A 1 2417 ? 144.445 130.066 140.155 1.00 71.22 3634 LYS A C 1
ATOM 14441 O O . LYS A 1 2417 ? 143.903 131.056 140.660 1.00 70.28 3634 LYS A O 1
ATOM 14447 N N . PHE A 1 2418 ? 145.149 129.188 140.876 1.00 72.72 3635 PHE A N 1
ATOM 14448 C CA . PHE A 1 2418 ? 145.509 129.483 142.263 1.00 69.78 3635 PHE A CA 1
ATOM 14449 C C . PHE A 1 2418 ? 146.428 130.693 142.354 1.00 68.18 3635 PHE A C 1
ATOM 14450 O O . PHE A 1 2418 ? 146.253 131.553 143.224 1.00 70.03 3635 PHE A O 1
ATOM 14458 N N . GLY A 1 2419 ? 147.419 130.771 141.465 1.00 69.59 3636 GLY A N 1
ATOM 14459 C CA . GLY A 1 2419 ? 148.362 131.874 141.486 1.00 65.90 3636 GLY A CA 1
ATOM 14460 C C . GLY A 1 2419 ? 147.768 133.208 141.093 1.00 62.28 3636 GLY A C 1
ATOM 14461 O O . GLY A 1 2419 ? 148.313 134.252 141.465 1.00 59.31 3636 GLY A O 1
ATOM 14462 N N . GLN A 1 2420 ? 146.678 133.198 140.329 1.00 67.87 3637 GLN A N 1
ATOM 14463 C CA . GLN A 1 2420 ? 146.004 134.452 140.006 1.00 70.73 3637 GLN A CA 1
ATOM 14464 C C . GLN A 1 2420 ? 145.282 135.056 141.207 1.00 71.32 3637 GLN A C 1
ATOM 14465 O O . GLN A 1 2420 ? 145.027 136.264 141.215 1.00 68.87 3637 GLN A O 1
ATOM 14471 N N . PHE A 1 2421 ? 144.943 134.249 142.216 1.00 71.06 3638 PHE A N 1
ATOM 14472 C CA . PHE A 1 2421 ? 144.192 134.761 143.359 1.00 68.57 3638 PHE A CA 1
ATOM 14473 C C . PHE A 1 2421 ? 145.075 135.585 144.291 1.00 68.13 3638 PHE A C 1
ATOM 14474 O O . PHE A 1 2421 ? 144.672 136.657 144.755 1.00 76.73 3638 PHE A O 1
ATOM 14482 N N . HIS A 1 2422 ? 146.279 135.099 144.581 1.00 64.82 3639 HIS A N 1
ATOM 14483 C CA . HIS A 1 2422 ? 147.188 135.748 145.514 1.00 57.56 3639 HIS A CA 1
ATOM 14484 C C . HIS A 1 2422 ? 148.587 135.775 144.917 1.00 55.67 3639 HIS A C 1
ATOM 14485 O O . HIS A 1 2422 ? 148.975 134.871 144.175 1.00 61.64 3639 HIS A O 1
ATOM 14492 N N . TRP A 1 2423 ? 149.349 136.818 145.259 1.00 52.93 3640 TRP A N 1
ATOM 14493 C CA . TRP A 1 2423 ? 150.659 137.018 144.647 1.00 55.63 3640 TRP A CA 1
ATOM 14494 C C . TRP A 1 2423 ? 151.698 136.007 145.117 1.00 54.97 3640 TRP A C 1
ATOM 14495 O O . TRP A 1 2423 ? 152.751 135.884 144.483 1.00 51.81 3640 TRP A O 1
ATOM 14506 N N . PHE A 1 2424 ? 151.434 135.288 146.205 1.00 57.00 3641 PHE A N 1
ATOM 14507 C CA . PHE A 1 2424 ? 152.357 134.285 146.717 1.00 52.34 3641 PHE A CA 1
ATOM 14508 C C . PHE A 1 2424 ? 152.105 132.894 146.147 1.00 56.86 3641 PHE A C 1
ATOM 14509 O O . PHE A 1 2424 ? 152.941 132.003 146.332 1.00 59.72 3641 PHE A O 1
ATOM 14517 N N . TYR A 1 2425 ? 150.996 132.687 145.442 1.00 56.99 3642 TYR A N 1
ATOM 14518 C CA . TYR A 1 2425 ? 150.575 131.352 145.041 1.00 61.12 3642 TYR A CA 1
ATOM 14519 C C . TYR A 1 2425 ? 150.955 131.009 143.605 1.00 66.42 3642 TYR A C 1
ATOM 14520 O O . TYR A 1 2425 ? 150.574 129.940 143.118 1.00 71.75 3642 TYR A O 1
ATOM 14529 N N . GLY A 1 2426 ? 151.685 131.887 142.917 1.00 61.40 3643 GLY A N 1
ATOM 14530 C CA . GLY A 1 2426 ? 152.018 131.645 141.527 1.00 61.19 3643 GLY A CA 1
ATOM 14531 C C . GLY A 1 2426 ? 152.961 130.472 141.349 1.00 69.09 3643 GLY A C 1
ATOM 14532 O O . GLY A 1 2426 ? 153.700 130.088 142.251 1.00 76.97 3643 GLY A O 1
ATOM 14533 N N . ILE A 1 2427 ? 152.921 129.880 140.158 1.00 72.46 3644 ILE A N 1
ATOM 14534 C CA . ILE A 1 2427 ? 153.722 128.700 139.855 1.00 76.68 3644 ILE A CA 1
ATOM 14535 C C . ILE A 1 2427 ? 154.331 128.860 138.466 1.00 74.06 3644 ILE A C 1
ATOM 14536 O O . ILE A 1 2427 ? 153.739 129.485 137.580 1.00 72.47 3644 ILE A O 1
ATOM 14541 N N . SER A 1 2428 ? 155.546 128.346 138.301 1.00 77.93 3645 SER A N 1
ATOM 14542 C CA . SER A 1 2428 ? 156.261 128.358 137.035 1.00 82.32 3645 SER A CA 1
ATOM 14543 C C . SER A 1 2428 ? 156.345 126.945 136.474 1.00 84.60 3645 SER A C 1
ATOM 14544 O O . SER A 1 2428 ? 156.090 125.956 137.165 1.00 89.12 3645 SER A O 1
ATOM 14547 N N . ILE A 1 2429 ? 156.704 126.865 135.192 1.00 84.10 3646 ILE A N 1
ATOM 14548 C CA . ILE A 1 2429 ? 156.826 125.569 134.536 1.00 85.48 3646 ILE A CA 1
ATOM 14549 C C . ILE A 1 2429 ? 158.041 124.805 135.060 1.00 90.13 3646 ILE A C 1
ATOM 14550 O O . ILE A 1 2429 ? 158.023 123.571 135.120 1.00 97.35 3646 ILE A O 1
ATOM 14555 N N . GLY A 1 2430 ? 159.097 125.515 135.472 1.00 87.78 3647 GLY A N 1
ATOM 14556 C CA . GLY A 1 2430 ? 160.311 124.843 135.915 1.00 91.14 3647 GLY A CA 1
ATOM 14557 C C . GLY A 1 2430 ? 160.134 124.056 137.201 1.00 95.08 3647 GLY A C 1
ATOM 14558 O O . GLY A 1 2430 ? 160.624 122.929 137.320 1.00 98.08 3647 GLY A O 1
ATOM 14559 N N . GLN A 1 2431 ? 159.434 124.636 138.181 1.00 92.28 3648 GLN A N 1
ATOM 14560 C CA . GLN A 1 2431 ? 159.172 123.930 139.432 1.00 93.40 3648 GLN A CA 1
ATOM 14561 C C . GLN A 1 2431 ? 158.269 122.722 139.208 1.00 96.29 3648 GLN A C 1
ATOM 14562 O O . GLN A 1 2431 ? 158.488 121.657 139.800 1.00 99.67 3648 GLN A O 1
ATOM 14568 N N . PHE A 1 2432 ? 157.256 122.873 138.350 1.00 92.81 3649 PHE A N 1
ATOM 14569 C CA . PHE A 1 2432 ? 156.370 121.758 138.028 1.00 92.56 3649 PHE A CA 1
ATOM 14570 C C . PHE A 1 2432 ? 157.125 120.642 137.317 1.00 96.27 3649 PHE A C 1
ATOM 14571 O O . PHE A 1 2432 ? 156.887 119.457 137.575 1.00 102.72 3649 PHE A O 1
ATOM 14579 N N . LEU A 1 2433 ? 158.055 121.001 136.430 1.00 93.63 3650 LEU A N 1
ATOM 14580 C CA . LEU A 1 2433 ? 158.836 119.986 135.734 1.00 96.62 3650 LEU A CA 1
ATOM 14581 C C . LEU A 1 2433 ? 159.837 119.306 136.656 1.00 101.20 3650 LEU A C 1
ATOM 14582 O O . LEU A 1 2433 ? 160.102 118.111 136.497 1.00 106.83 3650 LEU A O 1
ATOM 14587 N N . SER A 1 2434 ? 160.407 120.038 137.617 1.00 98.44 3651 SER A N 1
ATOM 14588 C CA . SER A 1 2434 ? 161.266 119.403 138.614 1.00 99.86 3651 SER A CA 1
ATOM 14589 C C . SER A 1 2434 ? 160.472 118.443 139.494 1.00 102.23 3651 SER A C 1
ATOM 14590 O O . SER A 1 2434 ? 160.959 117.358 139.844 1.00 104.74 3651 SER A O 1
ATOM 14593 N N . CYS A 1 2435 ? 159.243 118.826 139.855 1.00 101.86 3652 CYS A N 1
ATOM 14594 C CA . CYS A 1 2435 ? 158.373 117.931 140.611 1.00 102.58 3652 CYS A CA 1
ATOM 14595 C C . CYS A 1 2435 ? 157.988 116.699 139.798 1.00 105.95 3652 CYS A C 1
ATOM 14596 O O . CYS A 1 2435 ? 157.846 115.608 140.360 1.00 106.34 3652 CYS A O 1
ATOM 14599 N N . PHE A 1 2436 ? 157.798 116.858 138.486 1.00 106.22 3653 PHE A N 1
ATOM 14600 C CA . PHE A 1 2436 ? 157.585 115.703 137.617 1.00 101.78 3653 PHE A CA 1
ATOM 14601 C C . PHE A 1 2436 ? 158.824 114.817 137.547 1.00 105.74 3653 PHE A C 1
ATOM 14602 O O . PHE A 1 2436 ? 158.714 113.586 137.537 1.00 108.26 3653 PHE A O 1
ATOM 14610 N N . LYS A 1 2437 ? 160.009 115.429 137.476 1.00 109.51 3654 LYS A N 1
ATOM 14611 C CA . LYS A 1 2437 ? 161.248 114.666 137.348 1.00 112.09 3654 LYS A CA 1
ATOM 14612 C C . LYS A 1 2437 ? 161.544 113.865 138.608 1.00 113.03 3654 LYS A C 1
ATOM 14613 O O . LYS A 1 2437 ? 162.074 112.751 138.530 1.00 115.88 3654 LYS A O 1
ATOM 14617 N N . ARG A 1 2438 ? 161.211 114.413 139.779 1.00 110.15 3655 ARG A N 1
ATOM 14618 C CA . ARG A 1 2438 ? 161.477 113.689 141.018 1.00 111.75 3655 ARG A CA 1
ATOM 14619 C C . ARG A 1 2438 ? 160.528 112.514 141.241 1.00 114.29 3655 ARG A C 1
ATOM 14620 O O . ARG A 1 2438 ? 160.766 111.724 142.161 1.00 115.67 3655 ARG A O 1
ATOM 14628 N N . VAL A 1 2439 ? 159.474 112.379 140.430 1.00 114.07 3656 VAL A N 1
ATOM 14629 C CA . VAL A 1 2439 ? 158.558 111.247 140.562 1.00 115.90 3656 VAL A CA 1
ATOM 14630 C C . VAL A 1 2439 ? 159.265 109.942 140.215 1.00 120.99 3656 VAL A C 1
ATOM 14631 O O . VAL A 1 2439 ? 159.184 108.954 140.956 1.00 122.33 3656 VAL A O 1
ATOM 14635 N N . PHE A 1 2440 ? 159.979 109.921 139.087 1.00 120.90 3657 PHE A N 1
ATOM 14636 C CA . PHE A 1 2440 ? 160.696 108.715 138.684 1.00 121.14 3657 PHE A CA 1
ATOM 14637 C C . PHE A 1 2440 ? 161.904 108.452 139.574 1.00 123.40 3657 PHE A C 1
ATOM 14638 O O . PHE A 1 2440 ? 162.301 107.294 139.747 1.00 122.45 3657 PHE A O 1
ATOM 14646 N N . ILE A 1 2441 ? 162.503 109.505 140.133 1.00 123.20 3658 ILE A N 1
ATOM 14647 C CA . ILE A 1 2441 ? 163.597 109.327 141.083 1.00 123.76 3658 ILE A CA 1
ATOM 14648 C C . ILE A 1 2441 ? 163.086 108.680 142.365 1.00 128.65 3658 ILE A C 1
ATOM 14649 O O . ILE A 1 2441 ? 163.669 107.713 142.869 1.00 129.75 3658 ILE A O 1
ATOM 14654 N N . LYS A 1 2442 ? 161.978 109.188 142.897 1.00 131.39 3659 LYS A N 1
ATOM 14655 C CA . LYS A 1 2442 ? 161.386 108.642 144.111 1.00 131.89 3659 LYS A CA 1
ATOM 14656 C C . LYS A 1 2442 ? 160.640 107.344 143.820 1.00 127.27 3659 LYS A C 1
ATOM 14657 O O . LYS A 1 2442 ? 161.247 106.277 143.719 1.00 123.63 3659 LYS A O 1
ATOM 14663 N N . THR A 1 2452 ? 149.150 98.468 134.651 1.00 119.43 3669 THR A N 1
ATOM 14664 C CA . THR A 1 2452 ? 148.696 99.763 135.142 1.00 123.01 3669 THR A CA 1
ATOM 14665 C C . THR A 1 2452 ? 149.875 100.700 135.386 1.00 125.46 3669 THR A C 1
ATOM 14666 O O . THR A 1 2452 ? 149.925 101.393 136.402 1.00 125.71 3669 THR A O 1
ATOM 14670 N N . ARG A 1 2453 ? 150.826 100.706 134.449 1.00 125.45 3670 ARG A N 1
ATOM 14671 C CA . ARG A 1 2453 ? 151.981 101.592 134.565 1.00 121.18 3670 ARG A CA 1
ATOM 14672 C C . ARG A 1 2453 ? 151.580 103.052 134.392 1.00 119.33 3670 ARG A C 1
ATOM 14673 O O . ARG A 1 2453 ? 152.058 103.924 135.128 1.00 120.04 3670 ARG A O 1
ATOM 14681 N N . VAL A 1 2454 ? 150.696 103.331 133.429 1.00 118.56 3671 VAL A N 1
ATOM 14682 C CA . VAL A 1 2454 ? 150.233 104.697 133.189 1.00 117.82 3671 VAL A CA 1
ATOM 14683 C C . VAL A 1 2454 ? 149.454 105.218 134.390 1.00 119.08 3671 VAL A C 1
ATOM 14684 O O . VAL A 1 2454 ? 149.650 106.359 134.832 1.00 119.36 3671 VAL A O 1
ATOM 14688 N N . ASP A 1 2455 ? 148.574 104.382 134.949 1.00 118.79 3672 ASP A N 1
ATOM 14689 C CA . ASP A 1 2455 ? 147.799 104.777 136.121 1.00 117.84 3672 ASP A CA 1
ATOM 14690 C C . ASP A 1 2455 ? 148.694 104.995 137.336 1.00 112.95 3672 ASP A C 1
ATOM 14691 O O . ASP A 1 2455 ? 148.467 105.925 138.117 1.00 110.50 3672 ASP A O 1
ATOM 14696 N N . GLU A 1 2456 ? 149.717 104.151 137.507 1.00 114.00 3673 GLU A N 1
ATOM 14697 C CA . GLU A 1 2456 ? 150.655 104.329 138.613 1.00 112.67 3673 GLU A CA 1
ATOM 14698 C C . GLU A 1 2456 ? 151.456 105.618 138.465 1.00 110.12 3673 GLU A C 1
ATOM 14699 O O . GLU A 1 2456 ? 151.666 106.340 139.449 1.00 110.77 3673 GLU A O 1
ATOM 14705 N N . ILE A 1 2457 ? 151.901 105.927 137.242 1.00 110.75 3674 ILE A N 1
ATOM 14706 C CA . ILE A 1 2457 ? 152.642 107.164 137.001 1.00 109.29 3674 ILE A CA 1
ATOM 14707 C C . ILE A 1 2457 ? 151.757 108.375 137.266 1.00 108.17 3674 ILE A C 1
ATOM 14708 O O . ILE A 1 2457 ? 152.190 109.354 137.887 1.00 107.16 3674 ILE A O 1
ATOM 14713 N N . LEU A 1 2458 ? 150.493 108.315 136.831 1.00 108.53 3675 LEU A N 1
ATOM 14714 C CA . LEU A 1 2458 ? 149.561 109.414 137.075 1.00 102.97 3675 LEU A CA 1
ATOM 14715 C C . LEU A 1 2458 ? 149.274 109.592 138.564 1.00 99.80 3675 LEU A C 1
ATOM 14716 O O . LEU A 1 2458 ? 149.200 110.726 139.058 1.00 98.92 3675 LEU A O 1
ATOM 14721 N N . TRP A 1 2459 ? 149.112 108.483 139.292 1.00 100.54 3676 TRP A N 1
ATOM 14722 C CA . TRP A 1 2459 ? 148.861 108.557 140.728 1.00 97.92 3676 TRP A CA 1
ATOM 14723 C C . TRP A 1 2459 ? 150.054 109.142 141.473 1.00 99.30 3676 TRP A C 1
ATOM 14724 O O . TRP A 1 2459 ? 149.882 109.996 142.352 1.00 100.82 3676 TRP A O 1
ATOM 14735 N N . LEU A 1 2460 ? 151.270 108.705 141.128 1.00 98.07 3677 LEU A N 1
ATOM 14736 C CA . LEU A 1 2460 ? 152.462 109.280 141.745 1.00 97.97 3677 LEU A CA 1
ATOM 14737 C C . LEU A 1 2460 ? 152.638 110.745 141.371 1.00 97.82 3677 LEU A C 1
ATOM 14738 O O . LEU A 1 2460 ? 153.123 111.532 142.191 1.00 99.63 3677 LEU A O 1
ATOM 14743 N N . LEU A 1 2461 ? 152.242 111.124 140.153 1.00 96.85 3678 LEU A N 1
ATOM 14744 C CA . LEU A 1 2461 ? 152.255 112.528 139.753 1.00 90.91 3678 LEU A CA 1
ATOM 14745 C C . LEU A 1 2461 ? 151.340 113.360 140.639 1.00 87.68 3678 LEU A C 1
ATOM 14746 O O . LEU A 1 2461 ? 151.734 114.424 141.129 1.00 88.19 3678 LEU A O 1
ATOM 14751 N N . TYR A 1 2462 ? 150.115 112.876 140.866 1.00 88.86 3679 TYR A N 1
ATOM 14752 C CA . TYR A 1 2462 ? 149.175 113.596 141.723 1.00 86.99 3679 TYR A CA 1
ATOM 14753 C C . TYR A 1 2462 ? 149.693 113.704 143.153 1.00 86.32 3679 TYR A C 1
ATOM 14754 O O . TYR A 1 2462 ? 149.653 114.788 143.755 1.00 84.38 3679 TYR A O 1
ATOM 14763 N N . GLN A 1 2463 ? 150.217 112.597 143.694 1.00 89.82 3680 GLN A N 1
ATOM 14764 C CA . GLN A 1 2463 ? 150.742 112.593 145.059 1.00 87.92 3680 GLN A CA 1
ATOM 14765 C C . GLN A 1 2463 ? 151.908 113.563 145.212 1.00 84.47 3680 GLN A C 1
ATOM 14766 O O . GLN A 1 2463 ? 151.945 114.364 146.155 1.00 81.95 3680 GLN A O 1
ATOM 14772 N N . GLU A 1 2464 ? 152.858 113.524 144.274 1.00 86.06 3681 GLU A N 1
ATOM 14773 C CA . GLU A 1 2464 ? 154.050 114.352 144.396 1.00 87.00 3681 GLU A CA 1
ATOM 14774 C C . GLU A 1 2464 ? 153.735 115.824 144.168 1.00 86.08 3681 GLU A C 1
ATOM 14775 O O . GLU A 1 2464 ? 154.302 116.690 144.843 1.00 88.70 3681 GLU A O 1
ATOM 14781 N N . VAL A 1 2465 ? 152.822 116.131 143.239 1.00 81.79 3682 VAL A N 1
ATOM 14782 C CA . VAL A 1 2465 ? 152.468 117.526 142.999 1.00 79.53 3682 VAL A CA 1
ATOM 14783 C C . VAL A 1 2465 ? 151.722 118.103 144.197 1.00 79.45 3682 VAL A C 1
ATOM 14784 O O . VAL A 1 2465 ? 151.979 119.242 144.608 1.00 81.85 3682 VAL A O 1
ATOM 14788 N N . TYR A 1 2466 ? 150.824 117.319 144.807 1.00 78.73 3683 TYR A N 1
ATOM 14789 C CA . TYR A 1 2466 ? 150.149 117.797 146.011 1.00 74.43 3683 TYR A CA 1
ATOM 14790 C C . TYR A 1 2466 ? 151.128 117.989 147.164 1.00 75.80 3683 TYR A C 1
ATOM 14791 O O . TYR A 1 2466 ? 151.072 119.006 147.865 1.00 70.40 3683 TYR A O 1
ATOM 14800 N N . CYS A 1 2467 ? 152.048 117.037 147.359 1.00 81.35 3684 CYS A N 1
ATOM 14801 C CA . CYS A 1 2467 ? 153.010 117.147 148.453 1.00 78.23 3684 CYS A CA 1
ATOM 14802 C C . CYS A 1 2467 ? 153.985 118.299 148.247 1.00 78.46 3684 CYS A C 1
ATOM 14803 O O . CYS A 1 2467 ? 154.451 118.895 149.224 1.00 76.29 3684 CYS A O 1
ATOM 14806 N N . GLN A 1 2468 ? 154.303 118.631 146.995 1.00 80.38 3685 GLN A N 1
ATOM 14807 C CA . GLN A 1 2468 ? 155.237 119.718 146.736 1.00 78.43 3685 GLN A CA 1
ATOM 14808 C C . GLN A 1 2468 ? 154.559 121.080 146.823 1.00 74.72 3685 GLN A C 1
ATOM 14809 O O . GLN A 1 2468 ? 155.060 121.985 147.498 1.00 71.24 3685 GLN A O 1
ATOM 14815 N N . PHE A 1 2469 ? 153.421 121.248 146.150 1.00 72.90 3686 PHE A N 1
ATOM 14816 C CA . PHE A 1 2469 ? 152.817 122.561 145.983 1.00 68.35 3686 PHE A CA 1
ATOM 14817 C C . PHE A 1 2469 ? 151.683 122.843 146.958 1.00 62.78 3686 PHE A C 1
ATOM 14818 O O . PHE A 1 2469 ? 151.105 123.932 146.907 1.00 58.86 3686 PHE A O 1
ATOM 14826 N N . SER A 1 2470 ? 151.347 121.904 147.844 1.00 62.33 3687 SER A N 1
ATOM 14827 C CA . SER A 1 2470 ? 150.336 122.195 148.852 1.00 56.25 3687 SER A CA 1
ATOM 14828 C C . SER A 1 2470 ? 150.889 123.064 149.971 1.00 58.16 3687 SER A C 1
ATOM 14829 O O . SER A 1 2470 ? 150.148 123.866 150.547 1.00 61.58 3687 SER A O 1
ATOM 14832 N N . THR A 1 2471 ? 152.183 122.934 150.274 1.00 56.67 3688 THR A N 1
ATOM 14833 C CA . THR A 1 2471 ? 152.785 123.653 151.391 1.00 52.93 3688 THR A CA 1
ATOM 14834 C C . THR A 1 2471 ? 152.876 125.154 151.150 1.00 52.96 3688 THR A C 1
ATOM 14835 O O . THR A 1 2471 ? 153.053 125.910 152.111 1.00 54.00 3688 THR A O 1
ATOM 14839 N N . ALA A 1 2472 ? 152.753 125.604 149.904 1.00 47.27 3689 ALA A N 1
ATOM 14840 C CA . ALA A 1 2472 ? 152.806 127.020 149.570 1.00 42.97 3689 ALA A CA 1
ATOM 14841 C C . ALA A 1 2472 ? 151.450 127.705 149.674 1.00 48.58 3689 ALA A C 1
ATOM 14842 O O . ALA A 1 2472 ? 151.301 128.832 149.190 1.00 55.38 3689 ALA A O 1
ATOM 14844 N N . LEU A 1 2473 ? 150.462 127.057 150.286 1.00 45.49 3690 LEU A N 1
ATOM 14845 C CA . LEU A 1 2473 ? 149.119 127.599 150.412 1.00 46.00 3690 LEU A CA 1
ATOM 14846 C C . LEU A 1 2473 ? 148.685 127.542 151.869 1.00 49.58 3690 LEU A C 1
ATOM 14847 O O . LEU A 1 2473 ? 149.261 126.813 152.680 1.00 55.50 3690 LEU A O 1
ATOM 14852 N N . ASP A 1 2474 ? 147.652 128.316 152.197 1.00 47.68 3691 ASP A N 1
ATOM 14853 C CA . ASP A 1 2474 ? 147.058 128.266 153.525 1.00 52.77 3691 ASP A CA 1
ATOM 14854 C C . ASP A 1 2474 ? 146.170 127.028 153.646 1.00 57.96 3691 ASP A C 1
ATOM 14855 O O . ASP A 1 2474 ? 146.101 126.197 152.741 1.00 61.10 3691 ASP A O 1
ATOM 14860 N N . LYS A 1 2475 ? 145.474 126.893 154.779 1.00 59.64 3692 LYS A N 1
ATOM 14861 C CA . LYS A 1 2475 ? 144.683 125.684 155.006 1.00 62.23 3692 LYS A CA 1
ATOM 14862 C C . LYS A 1 2475 ? 143.458 125.631 154.095 1.00 64.87 3692 LYS A C 1
ATOM 14863 O O . LYS A 1 2475 ? 143.098 124.557 153.595 1.00 63.67 3692 LYS A O 1
ATOM 14869 N N . LYS A 1 2476 ? 142.830 126.784 153.836 1.00 63.43 3693 LYS A N 1
ATOM 14870 C CA . LYS A 1 2476 ? 141.664 126.822 152.959 1.00 62.45 3693 LYS A CA 1
ATOM 14871 C C . LYS A 1 2476 ? 142.039 126.455 151.528 1.00 59.52 3693 LYS A C 1
ATOM 14872 O O . LYS A 1 2476 ? 141.352 125.652 150.885 1.00 64.07 3693 LYS A O 1
ATOM 14878 N N . PHE A 1 2477 ? 143.147 127.003 151.025 1.00 52.01 3694 PHE A N 1
ATOM 14879 C CA . PHE A 1 2477 ? 143.563 126.685 149.666 1.00 50.94 3694 PHE A CA 1
ATOM 14880 C C . PHE A 1 2477 ? 144.151 125.285 149.572 1.00 53.35 3694 PHE A C 1
ATOM 14881 O O . PHE A 1 2477 ? 144.056 124.655 148.517 1.00 58.13 3694 PHE A O 1
ATOM 14889 N N . LYS A 1 2478 ? 144.731 124.775 150.664 1.00 54.73 3695 LYS A N 1
ATOM 14890 C CA . LYS A 1 2478 ? 145.124 123.370 150.721 1.00 51.02 3695 LYS A CA 1
ATOM 14891 C C . LYS A 1 2478 ? 143.916 122.462 150.558 1.00 53.74 3695 LYS A C 1
ATOM 14892 O O . LYS A 1 2478 ? 143.961 121.476 149.813 1.00 53.16 3695 LYS A O 1
ATOM 14898 N N . MET A 1 2479 ? 142.823 122.790 151.248 1.00 59.95 3696 MET A N 1
ATOM 14899 C CA . MET A 1 2479 ? 141.615 121.976 151.182 1.00 61.43 3696 MET A CA 1
ATOM 14900 C C . MET A 1 2479 ? 140.955 122.077 149.808 1.00 57.48 3696 MET A C 1
ATOM 14901 O O . MET A 1 2479 ? 140.472 121.071 149.270 1.00 58.23 3696 MET A O 1
ATOM 14906 N N . ILE A 1 2480 ? 140.952 123.279 149.222 1.00 54.64 3697 ILE A N 1
ATOM 14907 C CA . ILE A 1 2480 ? 140.434 123.472 147.866 1.00 53.84 3697 ILE A CA 1
ATOM 14908 C C . ILE A 1 2480 ? 141.262 122.681 146.859 1.00 58.90 3697 ILE A C 1
ATOM 14909 O O . ILE A 1 2480 ? 140.718 122.024 145.962 1.00 64.12 3697 ILE A O 1
ATOM 14914 N N . MET A 1 2481 ? 142.590 122.721 147.007 1.00 57.49 3698 MET A N 1
ATOM 14915 C CA . MET A 1 2481 ? 143.488 121.979 146.130 1.00 54.60 3698 MET A CA 1
ATOM 14916 C C . MET A 1 2481 ? 143.263 120.478 146.238 1.00 58.38 3698 MET A C 1
ATOM 14917 O O . MET A 1 2481 ? 143.209 119.781 145.221 1.00 66.68 3698 MET A O 1
ATOM 14922 N N . ALA A 1 2482 ? 143.118 119.967 147.465 1.00 57.16 3699 ALA A N 1
ATOM 14923 C CA . ALA A 1 2482 ? 142.886 118.538 147.656 1.00 58.76 3699 ALA A CA 1
ATOM 14924 C C . ALA A 1 2482 ? 141.554 118.103 147.057 1.00 63.47 3699 ALA A C 1
ATOM 14925 O O . ALA A 1 2482 ? 141.481 117.071 146.375 1.00 70.90 3699 ALA A O 1
ATOM 14927 N N . MET A 1 2483 ? 140.498 118.896 147.276 1.00 60.76 3700 MET A N 1
ATOM 14928 C CA . MET A 1 2483 ? 139.190 118.575 146.713 1.00 66.04 3700 MET A CA 1
ATOM 14929 C C . MET A 1 2483 ? 139.223 118.592 145.190 1.00 70.24 3700 MET A C 1
ATOM 14930 O O . MET A 1 2483 ? 138.669 117.698 144.535 1.00 76.75 3700 MET A O 1
ATOM 14935 N N . THR A 1 2484 ? 139.892 119.588 144.607 1.00 69.20 3701 THR A N 1
ATOM 14936 C CA . THR A 1 2484 ? 139.896 119.712 143.156 1.00 70.64 3701 THR A CA 1
ATOM 14937 C C . THR A 1 2484 ? 140.743 118.615 142.516 1.00 71.94 3701 THR A C 1
ATOM 14938 O O . THR A 1 2484 ? 140.357 118.059 141.485 1.00 78.33 3701 THR A O 1
ATOM 14942 N N . MET A 1 2485 ? 141.885 118.268 143.126 1.00 69.42 3702 MET A N 1
ATOM 14943 C CA . MET A 1 2485 ? 142.687 117.158 142.615 1.00 71.48 3702 MET A CA 1
ATOM 14944 C C . MET A 1 2485 ? 141.940 115.834 142.711 1.00 76.47 3702 MET A C 1
ATOM 14945 O O . MET A 1 2485 ? 142.041 114.996 141.804 1.00 80.30 3702 MET A O 1
ATOM 14950 N N . PHE A 1 2486 ? 141.189 115.626 143.800 1.00 76.81 3703 PHE A N 1
ATOM 14951 C CA . PHE A 1 2486 ? 140.339 114.442 143.890 1.00 81.33 3703 PHE A CA 1
ATOM 14952 C C . PHE A 1 2486 ? 139.304 114.430 142.774 1.00 83.71 3703 PHE A C 1
ATOM 14953 O O . PHE A 1 2486 ? 139.030 113.377 142.185 1.00 91.81 3703 PHE A O 1
ATOM 14961 N N . CYS A 1 2487 ? 138.732 115.597 142.463 1.00 77.83 3704 CYS A N 1
ATOM 14962 C CA . CYS A 1 2487 ? 137.759 115.690 141.378 1.00 82.80 3704 CYS A CA 1
ATOM 14963 C C . CYS A 1 2487 ? 138.380 115.337 140.030 1.00 89.18 3704 CYS A C 1
ATOM 14964 O O . CYS A 1 2487 ? 137.829 114.525 139.282 1.00 97.84 3704 CYS A O 1
ATOM 14967 N N . LEU A 1 2488 ? 139.535 115.928 139.709 1.00 82.80 3705 LEU A N 1
ATOM 14968 C CA . LEU A 1 2488 ? 140.188 115.641 138.429 1.00 83.95 3705 LEU A CA 1
ATOM 14969 C C . LEU A 1 2488 ? 140.632 114.188 138.312 1.00 85.34 3705 LEU A C 1
ATOM 14970 O O . LEU A 1 2488 ? 140.574 113.613 137.219 1.00 89.77 3705 LEU A O 1
ATOM 14975 N N . TYR A 1 2489 ? 141.084 113.573 139.406 1.00 82.81 3706 TYR A N 1
ATOM 14976 C CA . TYR A 1 2489 ? 141.467 112.167 139.322 1.00 82.55 3706 TYR A CA 1
ATOM 14977 C C . TYR A 1 2489 ? 140.246 111.265 139.158 1.00 90.52 3706 TYR A C 1
ATOM 14978 O O . TYR A 1 2489 ? 140.196 110.423 138.249 1.00 96.74 3706 TYR A O 1
ATOM 14987 N N . LYS A 1 2490 ? 139.233 111.450 140.008 1.00 91.29 3707 LYS A N 1
ATOM 14988 C CA . LYS A 1 2490 ? 138.122 110.511 140.055 1.00 94.88 3707 LYS A CA 1
ATOM 14989 C C . LYS A 1 2490 ? 137.141 110.699 138.907 1.00 99.03 3707 LYS A C 1
ATOM 14990 O O . LYS A 1 2490 ? 136.527 109.721 138.471 1.00 104.85 3707 LYS A O 1
ATOM 14996 N N . PHE A 1 2491 ? 136.981 111.924 138.395 1.00 93.98 3708 PHE A N 1
ATOM 14997 C CA . PHE A 1 2491 ? 136.061 112.154 137.289 1.00 95.91 3708 PHE A CA 1
ATOM 14998 C C . PHE A 1 2491 ? 136.555 111.511 136.003 1.00 97.68 3708 PHE A C 1
ATOM 14999 O O . PHE A 1 2491 ? 135.750 111.241 135.106 1.00 101.57 3708 PHE A O 1
ATOM 15007 N N . ASP A 1 2492 ? 137.860 111.263 135.898 1.00 96.29 3709 ASP A N 1
ATOM 15008 C CA . ASP A 1 2492 ? 138.421 110.564 134.752 1.00 98.51 3709 ASP A CA 1
ATOM 15009 C C . ASP A 1 2492 ? 138.543 109.065 134.994 1.00 104.03 3709 ASP A C 1
ATOM 15010 O O . ASP A 1 2492 ? 138.267 108.274 134.086 1.00 106.01 3709 ASP A O 1
ATOM 15015 N N . ILE A 1 2493 ? 138.955 108.650 136.194 1.00 105.12 3710 ILE A N 1
ATOM 15016 C CA . ILE A 1 2493 ? 139.144 107.222 136.442 1.00 103.50 3710 ILE A CA 1
ATOM 15017 C C . ILE A 1 2493 ? 137.803 106.511 136.606 1.00 104.54 3710 ILE A C 1
ATOM 15018 O O . ILE A 1 2493 ? 137.563 105.463 135.996 1.00 105.36 3710 ILE A O 1
ATOM 15023 N N . GLU A 1 2494 ? 136.904 107.072 137.411 1.00 104.54 3711 GLU A N 1
ATOM 15024 C CA . GLU A 1 2494 ? 135.644 106.424 137.738 1.00 109.58 3711 GLU A CA 1
ATOM 15025 C C . GLU A 1 2494 ? 134.567 106.800 136.720 1.00 111.33 3711 GLU A C 1
ATOM 15026 O O . GLU A 1 2494 ? 134.845 107.381 135.668 1.00 106.51 3711 GLU A O 1
ATOM 15032 N N . SER A 1 2495 ? 133.315 106.472 137.033 1.00 114.26 3712 SER A N 1
ATOM 15033 C CA . SER A 1 2495 ? 132.219 106.532 136.081 1.00 118.16 3712 SER A CA 1
ATOM 15034 C C . SER A 1 2495 ? 131.374 107.791 136.275 1.00 118.56 3712 SER A C 1
ATOM 15035 O O . SER A 1 2495 ? 131.636 108.637 137.137 1.00 119.40 3712 SER A O 1
ATOM 15038 N N . GLU A 1 2496 ? 130.328 107.898 135.449 1.00 119.43 3713 GLU A N 1
ATOM 15039 C CA . GLU A 1 2496 ? 129.496 109.096 135.429 1.00 119.75 3713 GLU A CA 1
ATOM 15040 C C . GLU A 1 2496 ? 128.641 109.209 136.685 1.00 120.10 3713 GLU A C 1
ATOM 15041 O O . GLU A 1 2496 ? 128.395 110.318 137.172 1.00 117.53 3713 GLU A O 1
ATOM 15047 N N . GLN A 1 2497 ? 128.169 108.078 137.219 1.00 122.56 3714 GLN A N 1
ATOM 15048 C CA . GLN A 1 2497 ? 127.409 108.125 138.466 1.00 121.66 3714 GLN A CA 1
ATOM 15049 C C . GLN A 1 2497 ? 128.299 108.544 139.632 1.00 118.48 3714 GLN A C 1
ATOM 15050 O O . GLN A 1 2497 ? 127.863 109.295 140.512 1.00 116.29 3714 GLN A O 1
ATOM 15056 N N . TYR A 1 2498 ? 129.560 108.100 139.626 1.00 118.00 3715 TYR A N 1
ATOM 15057 C CA . TYR A 1 2498 ? 130.538 108.565 140.605 1.00 115.34 3715 TYR A CA 1
ATOM 15058 C C . TYR A 1 2498 ? 130.762 110.067 140.483 1.00 112.90 3715 TYR A C 1
ATOM 15059 O O . TYR A 1 2498 ? 130.790 110.785 141.493 1.00 112.36 3715 TYR A O 1
ATOM 15068 N N . LYS A 1 2499 ? 130.909 110.557 139.247 1.00 111.86 3716 LYS A N 1
ATOM 15069 C CA . LYS A 1 2499 ? 131.148 111.980 139.028 1.00 105.86 3716 LYS A CA 1
ATOM 15070 C C . LYS A 1 2499 ? 129.961 112.822 139.480 1.00 107.18 3716 LYS A C 1
ATOM 15071 O O . LYS A 1 2499 ? 130.139 113.845 140.150 1.00 108.69 3716 LYS A O 1
ATOM 15077 N N . GLU A 1 2500 ? 128.739 112.394 139.151 1.00 111.42 3717 GLU A N 1
ATOM 15078 C CA . GLU A 1 2500 ? 127.569 113.169 139.547 1.00 111.62 3717 GLU A CA 1
ATOM 15079 C C . GLU A 1 2500 ? 127.310 113.075 141.047 1.00 111.81 3717 GLU A C 1
ATOM 15080 O O . GLU A 1 2500 ? 126.824 114.042 141.642 1.00 109.57 3717 GLU A O 1
ATOM 15086 N N . ALA A 1 2501 ? 127.659 111.949 141.682 1.00 113.40 3718 ALA A N 1
ATOM 15087 C CA . ALA A 1 2501 ? 127.524 111.844 143.131 1.00 112.01 3718 ALA A CA 1
ATOM 15088 C C . ALA A 1 2501 ? 128.496 112.772 143.848 1.00 109.25 3718 ALA A C 1
ATOM 15089 O O . ALA A 1 2501 ? 128.117 113.458 144.806 1.00 110.46 3718 ALA A O 1
ATOM 15091 N N . VAL A 1 2502 ? 129.749 112.821 143.385 1.00 105.89 3719 VAL A N 1
ATOM 15092 C CA . VAL A 1 2502 ? 130.721 113.741 143.973 1.00 99.86 3719 VAL A CA 1
ATOM 15093 C C . VAL A 1 2502 ? 130.311 115.189 143.717 1.00 99.94 3719 VAL A C 1
ATOM 15094 O O . VAL A 1 2502 ? 130.425 116.049 144.603 1.00 102.61 3719 VAL A O 1
ATOM 15098 N N . LEU A 1 2503 ? 129.789 115.473 142.518 1.00 98.24 3720 LEU A N 1
ATOM 15099 C CA . LEU A 1 2503 ? 129.362 116.828 142.184 1.00 97.49 3720 LEU A CA 1
ATOM 15100 C C . LEU A 1 2503 ? 128.187 117.283 143.045 1.00 99.60 3720 LEU A C 1
ATOM 15101 O O . LEU A 1 2503 ? 128.175 118.420 143.527 1.00 96.94 3720 LEU A O 1
ATOM 15106 N N . THR A 1 2504 ? 127.197 116.415 143.271 1.00 104.45 3721 THR A N 1
ATOM 15107 C CA . THR A 1 2504 ? 126.084 116.821 144.122 1.00 104.69 3721 THR A CA 1
ATOM 15108 C C . THR A 1 2504 ? 126.453 116.835 145.602 1.00 104.00 3721 THR A C 1
ATOM 15109 O O . THR A 1 2504 ? 125.843 117.593 146.363 1.00 103.34 3721 THR A O 1
ATOM 15113 N N . MET A 1 2505 ? 127.453 116.052 146.024 1.00 103.66 3722 MET A N 1
ATOM 15114 C CA . MET A 1 2505 ? 127.955 116.187 147.388 1.00 100.86 3722 MET A CA 1
ATOM 15115 C C . MET A 1 2505 ? 128.641 117.534 147.589 1.00 99.57 3722 MET A C 1
ATOM 15116 O O . MET A 1 2505 ? 128.442 118.195 148.616 1.00 100.10 3722 MET A O 1
ATOM 15121 N N . ILE A 1 2506 ? 129.430 117.970 146.604 1.00 96.56 3723 ILE A N 1
ATOM 15122 C CA . ILE A 1 2506 ? 130.028 119.302 146.667 1.00 87.61 3723 ILE A CA 1
ATOM 15123 C C . ILE A 1 2506 ? 128.947 120.378 146.599 1.00 95.23 3723 ILE A C 1
ATOM 15124 O O . ILE A 1 2506 ? 129.038 121.414 147.270 1.00 100.60 3723 ILE A O 1
ATOM 15129 N N . GLY A 1 2507 ? 127.891 120.132 145.820 1.00 100.08 3724 GLY A N 1
ATOM 15130 C CA . GLY A 1 2507 ? 126.797 121.088 145.739 1.00 106.43 3724 GLY A CA 1
ATOM 15131 C C . GLY A 1 2507 ? 126.042 121.255 147.045 1.00 104.52 3724 GLY A C 1
ATOM 15132 O O . GLY A 1 2507 ? 125.716 122.377 147.441 1.00 102.32 3724 GLY A O 1
ATOM 15133 N N . VAL A 1 2508 ? 125.757 120.148 147.737 1.00 102.37 3725 VAL A N 1
ATOM 15134 C CA . VAL A 1 2508 ? 125.064 120.259 149.016 1.00 104.35 3725 VAL A CA 1
ATOM 15135 C C . VAL A 1 2508 ? 126.010 120.773 150.100 1.00 102.02 3725 VAL A C 1
ATOM 15136 O O . VAL A 1 2508 ? 125.556 121.389 151.072 1.00 104.80 3725 VAL A O 1
ATOM 15140 N N . LEU A 1 2509 ? 127.324 120.567 149.946 1.00 98.70 3726 LEU A N 1
ATOM 15141 C CA . LEU A 1 2509 ? 128.277 121.209 150.848 1.00 94.88 3726 LEU A CA 1
ATOM 15142 C C . LEU A 1 2509 ? 128.292 122.722 150.654 1.00 95.63 3726 LEU A C 1
ATOM 15143 O O . LEU A 1 2509 ? 128.373 123.478 151.629 1.00 94.68 3726 LEU A O 1
ATOM 15148 N N . SER A 1 2510 ? 128.215 123.180 149.406 1.00 97.87 3727 SER A N 1
ATOM 15149 C CA . SER A 1 2510 ? 128.241 124.601 149.086 1.00 94.80 3727 SER A CA 1
ATOM 15150 C C . SER A 1 2510 ? 126.866 125.253 149.129 1.00 104.01 3727 SER A C 1
ATOM 15151 O O . SER A 1 2510 ? 126.768 126.457 148.865 1.00 104.19 3727 SER A O 1
ATOM 15154 N N . GLU A 1 2511 ? 125.815 124.479 149.429 1.00 111.34 3728 GLU A N 1
ATOM 15155 C CA . GLU A 1 2511 ? 124.427 124.953 149.503 1.00 114.27 3728 GLU A CA 1
ATOM 15156 C C . GLU A 1 2511 ? 123.955 125.553 148.181 1.00 116.63 3728 GLU A C 1
ATOM 15157 O O . GLU A 1 2511 ? 123.153 126.490 148.162 1.00 113.18 3728 GLU A O 1
ATOM 15163 N N . SER A 1 2512 ? 124.446 125.016 147.067 1.00 116.50 3729 SER A N 1
ATOM 15164 C CA . SER A 1 2512 ? 124.069 125.471 145.734 1.00 118.14 3729 SER A CA 1
ATOM 15165 C C . SER A 1 2512 ? 123.129 124.517 145.019 1.00 122.82 3729 SER A C 1
ATOM 15166 O O . SER A 1 2512 ? 122.231 124.965 144.302 1.00 126.38 3729 SER A O 1
ATOM 15169 N N . SER A 1 2513 ? 123.314 123.210 145.191 1.00 119.33 3730 SER A N 1
ATOM 15170 C CA . SER A 1 2513 ? 122.441 122.206 144.600 1.00 121.62 3730 SER A CA 1
ATOM 15171 C C . SER A 1 2513 ? 122.033 121.214 145.678 1.00 126.07 3730 SER A C 1
ATOM 15172 O O . SER A 1 2513 ? 122.890 120.669 146.380 1.00 122.44 3730 SER A O 1
ATOM 15175 N N . ASP A 1 2514 ? 120.730 120.979 145.803 1.00 134.71 3731 ASP A N 1
ATOM 15176 C CA . ASP A 1 2514 ? 120.183 120.069 146.799 1.00 135.40 3731 ASP A CA 1
ATOM 15177 C C . ASP A 1 2514 ? 119.654 118.820 146.109 1.00 136.23 3731 ASP A C 1
ATOM 15178 O O . ASP A 1 2514 ? 118.893 118.915 145.140 1.00 138.10 3731 ASP A O 1
ATOM 15183 N N . GLY A 1 2515 ? 120.056 117.656 146.610 1.00 134.19 3732 GLY A N 1
ATOM 15184 C CA . GLY A 1 2515 ? 119.606 116.396 146.055 1.00 135.24 3732 GLY A CA 1
ATOM 15185 C C . GLY A 1 2515 ? 120.476 115.229 146.471 1.00 134.72 3732 GLY A C 1
ATOM 15186 O O . GLY A 1 2515 ? 121.705 115.340 146.496 1.00 133.12 3732 GLY A O 1
ATOM 15187 N N . VAL A 1 2516 ? 119.850 114.105 146.801 1.00 136.75 3733 VAL A N 1
ATOM 15188 C CA . VAL A 1 2516 ? 120.578 112.918 147.243 1.00 139.55 3733 VAL A CA 1
ATOM 15189 C C . VAL A 1 2516 ? 121.194 112.220 146.033 1.00 143.22 3733 VAL A C 1
ATOM 15190 O O . VAL A 1 2516 ? 120.545 112.090 144.984 1.00 143.41 3733 VAL A O 1
ATOM 15194 N N . PRO A 1 2517 ? 122.462 111.822 146.106 1.00 142.97 3734 PRO A N 1
ATOM 15195 C CA . PRO A 1 2517 ? 123.045 111.010 145.035 1.00 142.33 3734 PRO A CA 1
ATOM 15196 C C . PRO A 1 2517 ? 122.481 109.598 145.029 1.00 143.38 3734 PRO A C 1
ATOM 15197 O O . PRO A 1 2517 ? 121.977 109.089 146.033 1.00 142.84 3734 PRO A O 1
ATOM 15201 N N . LYS A 1 2518 ? 122.576 108.963 143.861 1.00 145.11 3735 LYS A N 1
ATOM 15202 C CA . LYS A 1 2518 ? 122.079 107.601 143.670 1.00 146.42 3735 LYS A CA 1
ATOM 15203 C C . LYS A 1 2518 ? 123.223 106.624 143.927 1.00 146.91 3735 LYS A C 1
ATOM 15204 O O . LYS A 1 2518 ? 123.918 106.168 143.017 1.00 146.98 3735 LYS A O 1
ATOM 15210 N N . LEU A 1 2519 ? 123.420 106.309 145.205 1.00 146.03 3736 LEU A N 1
ATOM 15211 C CA . LEU A 1 2519 ? 124.462 105.371 145.597 1.00 148.34 3736 LEU A CA 1
ATOM 15212 C C . LEU A 1 2519 ? 124.094 103.949 145.189 1.00 150.84 3736 LEU A C 1
ATOM 15213 O O . LEU A 1 2519 ? 122.921 103.565 145.170 1.00 147.58 3736 LEU A O 1
ATOM 15218 N N . THR A 1 2520 ? 125.116 103.166 144.858 1.00 151.32 3737 THR A N 1
ATOM 15219 C CA . THR A 1 2520 ? 124.921 101.781 144.447 1.00 153.17 3737 THR A CA 1
ATOM 15220 C C . THR A 1 2520 ? 124.647 100.884 145.651 1.00 150.16 3737 THR A C 1
ATOM 15221 O O . THR A 1 2520 ? 125.472 100.777 146.558 1.00 146.27 3737 THR A O 1
ATOM 15225 N N . ASN A 1 2524 ? 129.411 105.160 146.259 1.00 133.55 3741 ASN A N 1
ATOM 15226 C CA . ASN A 1 2524 ? 129.975 103.818 146.338 1.00 133.41 3741 ASN A CA 1
ATOM 15227 C C . ASN A 1 2524 ? 130.344 103.468 147.775 1.00 131.41 3741 ASN A C 1
ATOM 15228 O O . ASN A 1 2524 ? 129.793 104.032 148.719 1.00 130.84 3741 ASN A O 1
ATOM 15233 N N . ASP A 1 2525 ? 131.277 102.524 147.932 1.00 129.73 3742 ASP A N 1
ATOM 15234 C CA . ASP A 1 2525 ? 131.705 102.117 149.267 1.00 128.75 3742 ASP A CA 1
ATOM 15235 C C . ASP A 1 2525 ? 132.505 103.216 149.956 1.00 127.95 3742 ASP A C 1
ATOM 15236 O O . ASP A 1 2525 ? 132.386 103.408 151.172 1.00 124.47 3742 ASP A O 1
ATOM 15241 N N . ASP A 1 2526 ? 133.329 103.944 149.198 1.00 130.20 3743 ASP A N 1
ATOM 15242 C CA . ASP A 1 2526 ? 134.116 105.025 149.784 1.00 124.49 3743 ASP A CA 1
ATOM 15243 C C . ASP A 1 2526 ? 133.254 106.236 150.112 1.00 121.33 3743 ASP A C 1
ATOM 15244 O O . ASP A 1 2526 ? 133.570 106.986 151.042 1.00 116.79 3743 ASP A O 1
ATOM 15249 N N . LEU A 1 2527 ? 132.167 106.442 149.368 1.00 125.64 3744 LEU A N 1
ATOM 15250 C CA . LEU A 1 2527 ? 131.315 107.609 149.557 1.00 121.51 3744 LEU A CA 1
ATOM 15251 C C . LEU A 1 2527 ? 130.358 107.470 150.732 1.00 119.02 3744 LEU A C 1
ATOM 15252 O O . LEU A 1 2527 ? 129.671 108.444 151.058 1.00 115.76 3744 LEU A O 1
ATOM 15257 N N . ARG A 1 2528 ? 130.293 106.293 151.364 1.00 121.53 3745 ARG A N 1
ATOM 15258 C CA . ARG A 1 2528 ? 129.472 106.138 152.562 1.00 121.70 3745 ARG A CA 1
ATOM 15259 C C . ARG A 1 2528 ? 129.969 107.035 153.687 1.00 117.03 3745 ARG A C 1
ATOM 15260 O O . ARG A 1 2528 ? 129.168 107.663 154.390 1.00 116.41 3745 ARG A O 1
ATOM 15268 N N . TYR A 1 2529 ? 131.291 107.118 153.860 1.00 116.54 3746 TYR A N 1
ATOM 15269 C CA . TYR A 1 2529 ? 131.863 107.980 154.890 1.00 115.55 3746 TYR A CA 1
ATOM 15270 C C . TYR A 1 2529 ? 131.596 109.452 154.596 1.00 109.49 3746 TYR A C 1
ATOM 15271 O O . TYR A 1 2529 ? 131.283 110.225 155.509 1.00 105.73 3746 TYR A O 1
ATOM 15280 N N . LEU A 1 2530 ? 131.710 109.856 153.327 1.00 107.59 3747 LEU A N 1
ATOM 15281 C CA . LEU A 1 2530 ? 131.429 111.240 152.957 1.00 105.44 3747 LEU A CA 1
ATOM 15282 C C . LEU A 1 2530 ? 129.959 111.586 153.166 1.00 109.33 3747 LEU A C 1
ATOM 15283 O O . LEU A 1 2530 ? 129.635 112.678 153.647 1.00 109.59 3747 LEU A O 1
ATOM 15288 N N . TRP A 1 2531 ? 129.056 110.667 152.815 1.00 110.93 3748 TRP A N 1
ATOM 15289 C CA . TRP A 1 2531 ? 127.633 110.915 153.025 1.00 114.14 3748 TRP A CA 1
ATOM 15290 C C . TRP A 1 2531 ? 127.284 110.948 154.508 1.00 114.78 3748 TRP A C 1
ATOM 15291 O O . TRP A 1 2531 ? 126.421 111.729 154.926 1.00 113.16 3748 TRP A O 1
ATOM 15302 N N . ASP A 1 2532 ? 127.951 110.122 155.319 1.00 113.78 3749 ASP A N 1
ATOM 15303 C CA . ASP A 1 2532 ? 127.776 110.206 156.765 1.00 111.33 3749 ASP A CA 1
ATOM 15304 C C . ASP A 1 2532 ? 128.285 111.536 157.306 1.00 109.49 3749 ASP A C 1
ATOM 15305 O O . ASP A 1 2532 ? 127.676 112.117 158.211 1.00 110.36 3749 ASP A O 1
ATOM 15310 N N . TYR A 1 2533 ? 129.403 112.030 156.764 1.00 106.96 3750 TYR A N 1
ATOM 15311 C CA . TYR A 1 2533 ? 129.926 113.332 157.172 1.00 102.27 3750 TYR A CA 1
ATOM 15312 C C . TYR A 1 2533 ? 128.961 114.458 156.818 1.00 105.44 3750 TYR A C 1
ATOM 15313 O O . TYR A 1 2533 ? 128.775 115.395 157.603 1.00 104.49 3750 TYR A O 1
ATOM 15322 N N . VAL A 1 2534 ? 128.346 114.387 155.635 1.00 107.09 3751 VAL A N 1
ATOM 15323 C CA . VAL A 1 2534 ? 127.405 115.427 155.223 1.00 107.44 3751 VAL A CA 1
ATOM 15324 C C . VAL A 1 2534 ? 126.125 115.363 156.052 1.00 107.14 3751 VAL A C 1
ATOM 15325 O O . VAL A 1 2534 ? 125.619 116.394 156.513 1.00 102.91 3751 VAL A O 1
ATOM 15329 N N . THR A 1 2535 ? 125.588 114.158 156.272 1.00 109.77 3752 THR A N 1
ATOM 15330 C CA . THR A 1 2535 ? 124.329 114.033 157.002 1.00 109.97 3752 THR A CA 1
ATOM 15331 C C . THR A 1 2535 ? 124.496 114.314 158.491 1.00 111.53 3752 THR A C 1
ATOM 15332 O O . THR A 1 2535 ? 123.561 114.807 159.132 1.00 111.69 3752 THR A O 1
ATOM 15336 N N . THR A 1 2536 ? 125.662 114.014 159.060 1.00 108.45 3753 THR A N 1
ATOM 15337 C CA . THR A 1 2536 ? 125.936 114.307 160.460 1.00 105.33 3753 THR A CA 1
ATOM 15338 C C . THR A 1 2536 ? 126.520 115.698 160.662 1.00 104.77 3753 THR A C 1
ATOM 15339 O O . THR A 1 2536 ? 126.932 116.023 161.780 1.00 107.45 3753 THR A O 1
ATOM 15343 N N . LYS A 1 2537 ? 126.579 116.504 159.595 1.00 103.80 3754 LYS A N 1
ATOM 15344 C CA . LYS A 1 2537 ? 126.994 117.911 159.634 1.00 100.12 3754 LYS A CA 1
ATOM 15345 C C . LYS A 1 2537 ? 128.429 118.080 160.125 1.00 96.68 3754 LYS A C 1
ATOM 15346 O O . LYS A 1 2537 ? 128.770 119.089 160.745 1.00 95.72 3754 LYS A O 1
ATOM 15352 N N . SER A 1 2538 ? 129.282 117.092 159.849 1.00 96.17 3755 SER A N 1
ATOM 15353 C CA . SER A 1 2538 ? 130.714 117.199 160.123 1.00 91.47 3755 SER A CA 1
ATOM 15354 C C . SER A 1 2538 ? 131.378 117.780 158.880 1.00 85.26 3755 SER A C 1
ATOM 15355 O O . SER A 1 2538 ? 131.939 117.074 158.041 1.00 87.41 3755 SER A O 1
ATOM 15358 N N . TYR A 1 2539 ? 131.295 119.107 158.764 1.00 82.69 3756 TYR A N 1
ATOM 15359 C CA . TYR A 1 2539 ? 131.743 119.781 157.550 1.00 79.11 3756 TYR A CA 1
ATOM 15360 C C . TYR A 1 2539 ? 133.260 119.764 157.420 1.00 79.56 3756 TYR A C 1
ATOM 15361 O O . TYR A 1 2539 ? 133.786 119.582 156.317 1.00 86.10 3756 TYR A O 1
ATOM 15370 N N . ILE A 1 2540 ? 133.979 119.946 158.530 1.00 80.43 3757 ILE A N 1
ATOM 15371 C CA . ILE A 1 2540 ? 135.439 119.897 158.497 1.00 79.88 3757 ILE A CA 1
ATOM 15372 C C . ILE A 1 2540 ? 135.920 118.495 158.136 1.00 80.27 3757 ILE A C 1
ATOM 15373 O O . ILE A 1 2540 ? 136.853 118.327 157.339 1.00 84.08 3757 ILE A O 1
ATOM 15378 N N . SER A 1 2541 ? 135.275 117.467 158.696 1.00 78.98 3758 SER A N 1
ATOM 15379 C CA . SER A 1 2541 ? 135.615 116.090 158.351 1.00 76.12 3758 SER A CA 1
ATOM 15380 C C . SER A 1 2541 ? 135.296 115.784 156.892 1.00 79.42 3758 SER A C 1
ATOM 15381 O O . SER A 1 2541 ? 136.055 115.075 156.223 1.00 84.75 3758 SER A O 1
ATOM 15384 N N . ALA A 1 2542 ? 134.181 116.314 156.380 1.00 82.25 3759 ALA A N 1
ATOM 15385 C CA . ALA A 1 2542 ? 133.840 116.124 154.973 1.00 80.34 3759 ALA A CA 1
ATOM 15386 C C . ALA A 1 2542 ? 134.849 116.808 154.058 1.00 75.36 3759 ALA A C 1
ATOM 15387 O O . ALA A 1 2542 ? 135.183 116.283 152.990 1.00 77.72 3759 ALA A O 1
ATOM 15389 N N . LEU A 1 2543 ? 135.327 117.990 154.453 1.00 73.02 3760 LEU A N 1
ATOM 15390 C CA . LEU A 1 2543 ? 136.364 118.674 153.688 1.00 74.88 3760 LEU A CA 1
ATOM 15391 C C . LEU A 1 2543 ? 137.672 117.894 153.699 1.00 80.25 3760 LEU A C 1
ATOM 15392 O O . LEU A 1 2543 ? 138.337 117.771 152.664 1.00 82.09 3760 LEU A O 1
ATOM 15397 N N . ASN A 1 2544 ? 138.059 117.365 154.860 1.00 81.30 3761 ASN A N 1
ATOM 15398 C CA . ASN A 1 2544 ? 139.316 116.639 154.989 1.00 76.27 3761 ASN A CA 1
ATOM 15399 C C . ASN A 1 2544 ? 139.235 115.207 154.480 1.00 76.03 3761 ASN A C 1
ATOM 15400 O O . ASN A 1 2544 ? 140.273 114.540 154.407 1.00 81.03 3761 ASN A O 1
ATOM 15405 N N . TRP A 1 2545 ? 138.032 114.725 154.150 1.00 77.64 3762 TRP A N 1
ATOM 15406 C CA . TRP A 1 2545 ? 137.872 113.367 153.639 1.00 82.59 3762 TRP A CA 1
ATOM 15407 C C . TRP A 1 2545 ? 138.627 113.164 152.332 1.00 86.62 3762 TRP A C 1
ATOM 15408 O O . TRP A 1 2545 ? 139.177 112.084 152.092 1.00 91.53 3762 TRP A O 1
ATOM 15419 N N . PHE A 1 2546 ? 138.669 114.193 151.481 1.00 82.52 3763 PHE A N 1
ATOM 15420 C CA . PHE A 1 2546 ? 139.349 114.084 150.191 1.00 82.49 3763 PHE A CA 1
ATOM 15421 C C . PHE A 1 2546 ? 140.844 113.848 150.372 1.00 85.23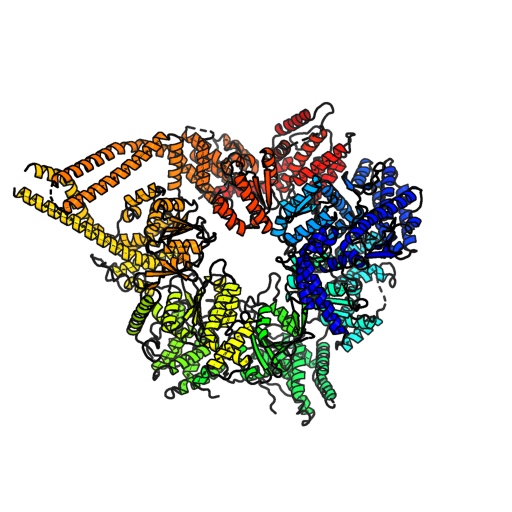 3763 PHE A C 1
ATOM 15422 O O . PHE A 1 2546 ? 141.408 112.889 149.825 1.00 91.95 3763 PHE A O 1
ATOM 15430 N N . LYS A 1 2547 ? 141.497 114.700 151.165 1.00 82.87 3764 LYS A N 1
ATOM 15431 C CA . LYS A 1 2547 ? 142.927 114.557 151.400 1.00 83.06 3764 LYS A CA 1
ATOM 15432 C C . LYS A 1 2547 ? 143.253 113.362 152.284 1.00 86.87 3764 LYS A C 1
ATOM 15433 O O . LYS A 1 2547 ? 144.377 112.856 152.219 1.00 89.04 3764 LYS A O 1
ATOM 15439 N N . ASN A 1 2548 ? 142.312 112.905 153.113 1.00 86.13 3765 ASN A N 1
ATOM 15440 C CA . ASN A 1 2548 ? 142.558 111.698 153.893 1.00 85.27 3765 ASN A CA 1
ATOM 15441 C C . ASN A 1 2548 ? 142.492 110.451 153.019 1.00 90.62 3765 ASN A C 1
ATOM 15442 O O . ASN A 1 2548 ? 143.347 109.565 153.128 1.00 93.48 3765 ASN A O 1
ATOM 15447 N N . GLU A 1 2549 ? 141.487 110.364 152.146 1.00 90.93 3766 GLU A N 1
ATOM 15448 C CA . GLU A 1 2549 ? 141.291 109.156 151.355 1.00 98.22 3766 GLU A CA 1
ATOM 15449 C C . GLU A 1 2549 ? 142.268 109.062 150.192 1.00 98.15 3766 GLU A C 1
ATOM 15450 O O . GLU A 1 2549 ? 142.759 107.969 149.886 1.00 98.61 3766 GLU A O 1
ATOM 15456 N N . PHE A 1 2550 ? 142.569 110.177 149.526 1.00 94.51 3767 PHE A N 1
ATOM 15457 C CA . PHE A 1 2550 ? 143.342 110.069 148.292 1.00 94.49 3767 PHE A CA 1
ATOM 15458 C C . PHE A 1 2550 ? 144.841 110.216 148.550 1.00 94.46 3767 PHE A C 1
ATOM 15459 O O . PHE A 1 2550 ? 145.625 109.328 148.202 1.00 97.77 3767 PHE A O 1
ATOM 15467 N N . PHE A 1 2551 ? 145.253 111.324 149.159 1.00 91.70 3768 PHE A N 1
ATOM 15468 C CA . PHE A 1 2551 ? 146.667 111.559 149.420 1.00 95.58 3768 PHE A CA 1
ATOM 15469 C C . PHE A 1 2551 ? 147.095 110.843 150.696 1.00 103.57 3768 PHE A C 1
ATOM 15470 O O . PHE A 1 2551 ? 146.441 110.962 151.736 1.00 105.53 3768 PHE A O 1
ATOM 15478 N N . VAL A 1 2552 ? 148.196 110.101 150.614 1.00 105.30 3769 VAL A N 1
ATOM 15479 C CA . VAL A 1 2552 ? 148.654 109.280 151.728 1.00 107.83 3769 VAL A CA 1
ATOM 15480 C C . VAL A 1 2552 ? 150.000 109.784 152.231 1.00 111.14 3769 VAL A C 1
ATOM 15481 O O . VAL A 1 2552 ? 150.793 109.018 152.790 1.00 113.35 3769 VAL A O 1
ATOM 15485 N N . ASP A 1 2553 ? 150.266 111.075 152.043 1.00 108.56 3770 ASP A N 1
ATOM 15486 C CA . ASP A 1 2553 ? 151.522 111.661 152.483 1.00 110.41 3770 ASP A CA 1
ATOM 15487 C C . ASP A 1 2553 ? 151.301 113.130 152.811 1.00 111.91 3770 ASP A C 1
ATOM 15488 O O . ASP A 1 2553 ? 150.337 113.751 152.356 1.00 113.54 3770 ASP A O 1
ATOM 15493 N N . GLU A 1 2554 ? 152.209 113.678 153.615 1.00 113.22 3771 GLU A N 1
ATOM 15494 C CA . GLU A 1 2554 ? 152.164 115.082 153.993 1.00 110.95 3771 GLU A CA 1
ATOM 15495 C C . GLU A 1 2554 ? 153.588 115.589 154.162 1.00 104.83 3771 GLU A C 1
ATOM 15496 O O . GLU A 1 2554 ? 154.500 114.822 154.482 1.00 103.05 3771 GLU A O 1
ATOM 15502 N N . TRP A 1 2555 ? 153.770 116.889 153.943 1.00 99.52 3772 TRP A N 1
ATOM 15503 C CA . TRP A 1 2555 ? 155.082 117.519 154.012 1.00 88.06 3772 TRP A CA 1
ATOM 15504 C C . TRP A 1 2555 ? 155.038 118.684 154.987 1.00 85.10 3772 TRP A C 1
ATOM 15505 O O . TRP A 1 2555 ? 154.139 119.528 154.913 1.00 85.01 3772 TRP A O 1
ATOM 15516 N N . ASN A 1 2556 ? 156.005 118.728 155.895 1.00 81.47 3773 ASN A N 1
ATOM 15517 C CA . ASN A 1 2556 ? 156.191 119.862 156.781 1.00 80.36 3773 ASN A CA 1
ATOM 15518 C C . ASN A 1 2556 ? 157.367 120.711 156.292 1.00 70.48 3773 ASN A C 1
ATOM 15519 O O . ASN A 1 2556 ? 157.903 120.496 155.200 1.00 68.69 3773 ASN A O 1
ATOM 15524 N N . ILE A 1 2557 ? 157.761 121.698 157.102 1.00 64.72 3774 ILE A N 1
ATOM 15525 C CA . ILE A 1 2557 ? 158.845 122.605 156.725 1.00 59.88 3774 ILE A CA 1
ATOM 15526 C C . ILE A 1 2557 ? 160.162 121.848 156.609 1.00 64.52 3774 ILE A C 1
ATOM 15527 O O . ILE A 1 2557 ? 160.947 122.075 155.678 1.00 66.10 3774 ILE A O 1
ATOM 15532 N N . ALA A 1 2558 ? 160.413 120.922 157.540 1.00 64.52 3775 ALA A N 1
ATOM 15533 C CA . ALA A 1 2558 ? 161.630 120.115 157.494 1.00 60.91 3775 ALA A CA 1
ATOM 15534 C C . ALA A 1 2558 ? 161.671 119.238 156.250 1.00 63.49 3775 ALA A C 1
ATOM 15535 O O . ALA A 1 2558 ? 162.722 119.107 155.611 1.00 63.22 3775 ALA A O 1
ATOM 15537 N N . ASP A 1 2559 ? 160.534 118.641 155.883 1.00 67.05 3776 ASP A N 1
ATOM 15538 C CA . ASP A 1 2559 ? 160.485 117.799 154.691 1.00 64.63 3776 ASP A CA 1
ATOM 15539 C C . ASP A 1 2559 ? 160.656 118.622 153.420 1.00 65.48 3776 ASP A C 1
ATOM 15540 O O . ASP A 1 2559 ? 161.294 118.165 152.465 1.00 66.69 3776 ASP A O 1
ATOM 15545 N N . VAL A 1 2560 ? 160.091 119.832 153.390 1.00 67.60 3777 VAL A N 1
ATOM 15546 C CA . VAL A 1 2560 ? 160.263 120.711 152.234 1.00 62.66 3777 VAL A CA 1
ATOM 15547 C C . VAL A 1 2560 ? 161.725 121.116 152.083 1.00 60.56 3777 VAL A C 1
ATOM 15548 O O . VAL A 1 2560 ? 162.277 121.098 150.976 1.00 63.51 3777 VAL A O 1
ATOM 15552 N N . VAL A 1 2561 ? 162.378 121.466 153.194 1.00 58.96 3778 VAL A N 1
ATOM 15553 C CA . VAL A 1 2561 ? 163.776 121.885 153.139 1.00 60.20 3778 VAL A CA 1
ATOM 15554 C C . VAL A 1 2561 ? 164.682 120.719 152.747 1.00 66.51 3778 VAL A C 1
ATOM 15555 O O . VAL A 1 2561 ? 165.583 120.872 151.913 1.00 66.07 3778 VAL A O 1
ATOM 15559 N N . ALA A 1 2562 ? 164.443 119.533 153.312 1.00 66.77 3779 ALA A N 1
ATOM 15560 C CA . ALA A 1 2562 ? 165.323 118.397 153.053 1.00 66.82 3779 ALA A CA 1
ATOM 15561 C C . ALA A 1 2562 ? 165.105 117.794 151.669 1.00 71.80 3779 ALA A C 1
ATOM 15562 O O . ALA A 1 2562 ? 166.069 117.377 151.017 1.00 74.02 3779 ALA A O 1
ATOM 15564 N N . ASN A 1 2563 ? 163.860 117.737 151.199 1.00 72.03 3780 ASN A N 1
ATOM 15565 C CA . ASN A 1 2563 ? 163.518 117.036 149.962 1.00 70.72 3780 ASN A CA 1
ATOM 15566 C C . ASN A 1 2563 ? 163.374 117.979 148.777 1.00 72.86 3780 ASN A C 1
ATOM 15567 O O . ASN A 1 2563 ? 162.526 117.764 147.907 1.00 80.32 3780 ASN A O 1
ATOM 15572 N N . SER A 1 2564 ? 164.181 119.034 148.712 1.00 75.25 3781 SER A N 1
ATOM 15573 C CA . SER A 1 2564 ? 164.158 119.954 147.585 1.00 80.25 3781 SER A CA 1
ATOM 15574 C C . SER A 1 2564 ? 165.580 120.282 147.161 1.00 82.54 3781 SER A C 1
ATOM 15575 O O . SER A 1 2564 ? 166.468 120.444 148.003 1.00 81.36 3781 SER A O 1
ATOM 15578 N N . GLU A 1 2565 ? 165.787 120.380 145.852 1.00 86.09 3782 GLU A N 1
ATOM 15579 C CA . GLU A 1 2565 ? 167.086 120.746 145.290 1.00 82.85 3782 GLU A CA 1
ATOM 15580 C C . GLU A 1 2565 ? 167.182 122.251 145.062 1.00 83.61 3782 GLU A C 1
ATOM 15581 O O . GLU A 1 2565 ? 167.496 122.720 143.970 1.00 90.54 3782 GLU A O 1
ATOM 15587 N N . ASN A 1 2566 ? 166.904 123.021 146.111 1.00 77.50 3783 ASN A N 1
ATOM 15588 C CA . ASN A 1 2566 ? 166.914 124.474 146.038 1.00 71.69 3783 ASN A CA 1
ATOM 15589 C C . ASN A 1 2566 ? 167.589 125.023 147.285 1.00 70.06 3783 ASN A C 1
ATOM 15590 O O . ASN A 1 2566 ? 167.333 124.552 148.397 1.00 70.09 3783 ASN A O 1
ATOM 15595 N N . ASN A 1 2567 ? 168.452 126.017 147.093 1.00 66.36 3784 ASN A N 1
ATOM 15596 C CA . ASN A 1 2567 ? 169.157 126.649 148.198 1.00 61.19 3784 ASN A CA 1
ATOM 15597 C C . ASN A 1 2567 ? 168.429 127.866 148.748 1.00 56.55 3784 ASN A C 1
ATOM 15598 O O . ASN A 1 2567 ? 168.884 128.442 149.742 1.00 53.49 3784 ASN A O 1
ATOM 15603 N N . TYR A 1 2568 ? 167.322 128.271 148.133 1.00 56.54 3785 TYR A N 1
ATOM 15604 C CA . TYR A 1 2568 ? 166.596 129.473 148.515 1.00 47.82 3785 TYR A CA 1
ATOM 15605 C C . TYR A 1 2568 ? 165.174 129.105 148.902 1.00 43.92 3785 TYR A C 1
ATOM 15606 O O . TYR A 1 2568 ? 164.479 128.418 148.149 1.00 45.92 3785 TYR A O 1
ATOM 15615 N N . PHE A 1 2569 ? 164.746 129.568 150.073 1.00 46.68 3786 PHE A N 1
ATOM 15616 C CA . PHE A 1 2569 ? 163.408 129.318 150.581 1.00 45.49 3786 PHE A CA 1
ATOM 15617 C C . PHE A 1 2569 ? 162.801 130.632 151.044 1.00 38.22 3786 PHE A C 1
ATOM 15618 O O . PHE A 1 2569 ? 163.513 131.549 151.459 1.00 38.11 3786 PHE A O 1
ATOM 15626 N N . THR A 1 2570 ? 161.479 130.725 150.957 1.00 34.08 3787 THR A N 1
ATOM 15627 C CA . THR A 1 2570 ? 160.758 131.851 151.524 1.00 35.98 3787 THR A CA 1
ATOM 15628 C C . THR A 1 2570 ? 159.559 131.340 152.307 1.00 38.85 3787 THR A C 1
ATOM 15629 O O . THR A 1 2570 ? 158.955 130.321 151.963 1.00 41.82 3787 THR A O 1
ATOM 15633 N N . MET A 1 2571 ? 159.248 132.040 153.393 1.00 39.52 3788 MET A N 1
ATOM 15634 C CA . MET A 1 2571 ? 158.178 131.659 154.301 1.00 38.37 3788 MET A CA 1
ATOM 15635 C C . MET A 1 2571 ? 157.218 132.826 154.448 1.00 36.94 3788 MET A C 1
ATOM 15636 O O . MET A 1 2571 ? 157.640 133.944 154.756 1.00 41.59 3788 MET A O 1
ATOM 15641 N N . ALA A 1 2572 ? 155.936 132.566 154.231 1.00 33.62 3789 ALA A N 1
ATOM 15642 C CA . ALA A 1 2572 ? 154.903 133.575 154.382 1.00 35.07 3789 ALA A CA 1
ATOM 15643 C C . ALA A 1 2572 ? 153.919 133.140 155.455 1.00 42.01 3789 ALA A C 1
ATOM 15644 O O . ALA A 1 2572 ? 153.685 131.948 155.659 1.00 49.94 3789 ALA A O 1
ATOM 15646 N N . SER A 1 2573 ? 153.357 134.123 156.148 1.00 44.28 3790 SER A N 1
ATOM 15647 C CA . SER A 1 2573 ? 152.356 133.873 157.173 1.00 43.42 3790 SER A CA 1
ATOM 15648 C C . SER A 1 2573 ? 151.568 135.155 157.375 1.00 49.26 3790 SER A C 1
ATOM 15649 O O . SER A 1 2573 ? 151.970 136.231 156.928 1.00 56.67 3790 SER A O 1
ATOM 15652 N N . GLU A 1 2574 ? 150.434 135.028 158.056 1.00 54.25 3791 GLU A N 1
ATOM 15653 C CA . GLU A 1 2574 ? 149.639 136.198 158.383 1.00 58.42 3791 GLU A CA 1
ATOM 15654 C C . GLU A 1 2574 ? 150.323 137.007 159.483 1.00 63.84 3791 GLU A C 1
ATOM 15655 O O . GLU A 1 2574 ? 151.355 136.617 160.035 1.00 61.48 3791 GLU A O 1
ATOM 15661 N N . ARG A 1 2575 ? 149.736 138.158 159.798 1.00 71.60 3792 ARG A N 1
ATOM 15662 C CA . ARG A 1 2575 ? 150.224 138.932 160.925 1.00 70.47 3792 ARG A CA 1
ATOM 15663 C C . ARG A 1 2575 ? 149.918 138.205 162.231 1.00 68.88 3792 ARG A C 1
ATOM 15664 O O . ARG A 1 2575 ? 149.043 137.336 162.300 1.00 69.70 3792 ARG A O 1
ATOM 15672 N N . ASP A 1 2576 ? 150.695 138.548 163.262 1.00 68.32 3793 ASP A N 1
ATOM 15673 C CA . ASP A 1 2576 ? 150.625 137.978 164.610 1.00 68.03 3793 ASP A CA 1
ATOM 15674 C C . ASP A 1 2576 ? 150.957 136.486 164.639 1.00 60.32 3793 ASP A C 1
ATOM 15675 O O . ASP A 1 2576 ? 150.666 135.803 165.624 1.00 68.27 3793 ASP A O 1
ATOM 15680 N N . VAL A 1 2577 ? 151.567 135.963 163.574 1.00 59.02 3794 VAL A N 1
ATOM 15681 C CA . VAL A 1 2577 ? 152.083 134.598 163.525 1.00 57.77 3794 VAL A CA 1
ATOM 15682 C C . VAL A 1 2577 ? 153.518 134.659 163.019 1.00 53.71 3794 VAL A C 1
ATOM 15683 O O . VAL A 1 2577 ? 153.784 135.259 161.972 1.00 57.98 3794 VAL A O 1
ATOM 15687 N N . ASP A 1 2578 ? 154.438 134.042 163.756 1.00 50.00 3795 ASP A N 1
ATOM 15688 C CA . ASP A 1 2578 ? 155.844 134.005 163.380 1.00 51.91 3795 ASP A CA 1
ATOM 15689 C C . ASP A 1 2578 ? 156.318 132.561 163.327 1.00 52.52 3795 ASP A C 1
ATOM 15690 O O . ASP A 1 2578 ? 155.965 131.752 164.190 1.00 60.28 3795 ASP A O 1
ATOM 15695 N N . GLY A 1 2579 ? 157.123 132.243 162.317 1.00 43.78 3796 GLY A N 1
ATOM 15696 C CA . GLY A 1 2579 ? 157.586 130.883 162.135 1.00 43.35 3796 GLY A CA 1
ATOM 15697 C C . GLY A 1 2579 ? 159.092 130.736 162.118 1.00 48.44 3796 GLY A C 1
ATOM 15698 O O . GLY A 1 2579 ? 159.614 129.727 161.637 1.00 50.53 3796 GLY A O 1
ATOM 15699 N N . THR A 1 2580 ? 159.804 131.734 162.642 1.00 47.39 3797 THR A N 1
ATOM 15700 C CA . THR A 1 2580 ? 161.260 131.677 162.677 1.00 43.84 3797 THR A CA 1
ATOM 15701 C C . THR A 1 2580 ? 161.785 130.714 163.732 1.00 45.40 3797 THR A C 1
ATOM 15702 O O . THR A 1 2580 ? 162.911 130.223 163.598 1.00 47.90 3797 THR A O 1
ATOM 15706 N N . PHE A 1 2581 ? 160.998 130.425 164.772 1.00 45.55 3798 PHE A N 1
ATOM 15707 C CA . PHE A 1 2581 ? 161.410 129.412 165.737 1.00 43.73 3798 PHE A CA 1
ATOM 15708 C C . PHE A 1 2581 ? 161.418 128.021 165.114 1.00 46.94 3798 PHE A C 1
ATOM 15709 O O . PHE A 1 2581 ? 162.214 127.169 165.520 1.00 51.57 3798 PHE A O 1
ATOM 15717 N N . LYS A 1 2582 ? 160.557 127.782 164.120 1.00 46.54 3799 LYS A N 1
ATOM 15718 C CA . LYS A 1 2582 ? 160.608 126.527 163.377 1.00 46.31 3799 LYS A CA 1
ATOM 15719 C C . LYS A 1 2582 ? 161.912 126.399 162.602 1.00 47.55 3799 LYS A C 1
ATOM 15720 O O . LYS A 1 2582 ? 162.511 125.319 162.552 1.00 48.38 3799 LYS A O 1
ATOM 15726 N N . LEU A 1 2583 ? 162.374 127.497 161.999 1.00 42.90 3800 LEU A N 1
ATOM 15727 C CA . LEU A 1 2583 ? 163.656 127.477 161.303 1.00 43.43 3800 LEU A CA 1
ATOM 15728 C C . LEU A 1 2583 ? 164.819 127.335 162.275 1.00 47.15 3800 LEU A C 1
ATOM 15729 O O . LEU A 1 2583 ? 165.823 126.698 161.942 1.00 50.19 3800 LEU A O 1
ATOM 15734 N N . ILE A 1 2584 ? 164.701 127.919 163.470 1.00 48.59 3801 ILE A N 1
ATOM 15735 C CA . ILE A 1 2584 ? 165.715 127.732 164.508 1.00 45.45 3801 ILE A CA 1
ATOM 15736 C C . ILE A 1 2584 ? 165.794 126.265 164.920 1.00 47.92 3801 ILE A C 1
ATOM 15737 O O . ILE A 1 2584 ? 166.886 125.695 165.045 1.00 53.92 3801 ILE A O 1
ATOM 15742 N N . GLU A 1 2585 ? 164.634 125.629 165.114 1.00 50.04 3802 GLU A N 1
ATOM 15743 C CA . GLU A 1 2585 ? 164.593 124.208 165.452 1.00 50.83 3802 GLU A CA 1
ATOM 15744 C C . GLU A 1 2585 ? 165.162 123.351 164.329 1.00 53.95 3802 GLU A C 1
ATOM 15745 O O . GLU A 1 2585 ? 165.875 122.374 164.585 1.00 59.29 3802 GLU A O 1
ATOM 15751 N N . LEU A 1 2586 ? 164.853 123.699 163.077 1.00 51.88 3803 LEU A N 1
ATOM 15752 C CA . LEU A 1 2586 ? 165.366 122.943 161.938 1.00 51.86 3803 LEU A CA 1
ATOM 15753 C C . LEU A 1 2586 ? 166.878 123.088 161.804 1.00 51.84 3803 LEU A C 1
ATOM 15754 O O . LEU A 1 2586 ? 167.571 122.117 161.479 1.00 53.08 3803 LEU A O 1
ATOM 15759 N N . ALA A 1 2587 ? 167.408 124.290 162.047 1.00 51.88 3804 ALA A N 1
ATOM 15760 C CA . ALA A 1 2587 ? 168.853 124.487 162.004 1.00 53.15 3804 ALA A CA 1
ATOM 15761 C C . ALA A 1 2587 ? 169.552 123.781 163.158 1.00 58.91 3804 ALA A C 1
ATOM 15762 O O . ALA A 1 2587 ? 170.687 123.318 163.000 1.00 64.27 3804 ALA A O 1
ATOM 15764 N N . LYS A 1 2588 ? 168.904 123.705 164.323 1.00 56.90 3805 LYS A N 1
ATOM 15765 C CA . LYS A 1 2588 ? 169.455 122.922 165.426 1.00 55.73 3805 LYS A CA 1
ATOM 15766 C C . LYS A 1 2588 ? 169.462 121.433 165.099 1.00 57.19 3805 LYS A C 1
ATOM 15767 O O . LYS A 1 2588 ? 170.426 120.727 165.415 1.00 62.01 3805 LYS A O 1
ATOM 15773 N N . ALA A 1 2589 ? 168.393 120.940 164.470 1.00 55.68 3806 ALA A N 1
ATOM 15774 C CA . ALA A 1 2589 ? 168.302 119.517 164.163 1.00 55.34 3806 ALA A CA 1
ATOM 15775 C C . ALA A 1 2589 ? 169.206 119.124 163.002 1.00 62.75 3806 ALA A C 1
ATOM 15776 O O . ALA A 1 2589 ? 169.629 117.966 162.913 1.00 63.44 3806 ALA A O 1
ATOM 15778 N N . SER A 1 2590 ? 169.507 120.061 162.106 1.00 65.98 3807 SER A N 1
ATOM 15779 C CA . SER A 1 2590 ? 170.336 119.792 160.940 1.00 66.02 3807 SER A CA 1
ATOM 15780 C C . SER A 1 2590 ? 171.810 120.088 161.181 1.00 66.98 3807 SER A C 1
ATOM 15781 O O . SER A 1 2590 ? 172.598 120.020 160.231 1.00 72.85 3807 SER A O 1
ATOM 15784 N N . LYS A 1 2591 ? 172.186 120.414 162.425 1.00 62.25 3808 LYS A N 1
ATOM 15785 C CA . LYS A 1 2591 ? 173.563 120.743 162.814 1.00 66.40 3808 LYS A CA 1
ATOM 15786 C C . LYS A 1 2591 ? 174.118 121.906 161.993 1.00 71.99 3808 LYS A C 1
ATOM 15787 O O . LYS A 1 2591 ? 175.278 121.901 161.578 1.00 75.43 3808 LYS A O 1
ATOM 15793 N N . GLU A 1 2592 ? 173.282 122.911 161.757 1.00 71.27 3809 GLU A N 1
ATOM 15794 C CA . GLU A 1 2592 ? 173.648 124.074 160.965 1.00 68.26 3809 GLU A CA 1
ATOM 15795 C C . GLU A 1 2592 ? 173.679 125.319 161.841 1.00 68.27 3809 GLU A C 1
ATOM 15796 O O . GLU A 1 2592 ? 173.269 125.307 163.004 1.00 73.32 3809 GLU A O 1
ATOM 15802 N N . SER A 1 2593 ? 174.180 126.405 161.261 1.00 64.33 3810 SER A N 1
ATOM 15803 C CA . SER A 1 2593 ? 174.254 127.698 161.929 1.00 63.10 3810 SER A CA 1
ATOM 15804 C C . SER A 1 2593 ? 173.296 128.657 161.239 1.00 63.20 3810 SER A C 1
ATOM 15805 O O . SER A 1 2593 ? 173.454 128.945 160.049 1.00 69.28 3810 SER A O 1
ATOM 15808 N N . LEU A 1 2594 ? 172.315 129.154 161.986 1.00 54.51 3811 LEU A N 1
ATOM 15809 C CA . LEU A 1 2594 ? 171.309 130.065 161.456 1.00 48.92 3811 LEU A CA 1
ATOM 15810 C C . LEU A 1 2594 ? 171.685 131.496 161.817 1.00 51.82 3811 LEU A C 1
ATOM 15811 O O . LEU A 1 2594 ? 171.840 131.821 162.999 1.00 55.59 3811 LEU A O 1
ATOM 15816 N N . LYS A 1 2595 ? 171.831 132.342 160.802 1.00 50.39 3812 LYS A N 1
ATOM 15817 C CA . LYS A 1 2595 ? 172.058 133.768 160.993 1.00 51.05 3812 LYS A CA 1
ATOM 15818 C C . LYS A 1 2595 ? 170.752 134.500 160.718 1.00 42.06 3812 LYS A C 1
ATOM 15819 O O . LYS A 1 2595 ? 170.190 134.385 159.624 1.00 40.86 3812 LYS A O 1
ATOM 15825 N N . ILE A 1 2596 ? 170.276 135.251 161.704 1.00 39.91 3813 ILE A N 1
ATOM 15826 C CA . ILE A 1 2596 ? 168.977 135.906 161.646 1.00 35.36 3813 ILE A CA 1
ATOM 15827 C C . ILE A 1 2596 ? 169.212 137.403 161.503 1.00 37.94 3813 ILE A C 1
ATOM 15828 O O . ILE A 1 2596 ? 169.717 138.055 162.426 1.00 39.80 3813 ILE A O 1
ATOM 15833 N N . ILE A 1 2597 ? 168.850 137.950 160.346 1.00 37.23 3814 ILE A N 1
ATOM 15834 C CA . ILE A 1 2597 ? 169.073 139.360 160.035 1.00 37.69 3814 ILE A CA 1
ATOM 15835 C C . ILE A 1 2597 ? 167.753 140.008 159.636 1.00 37.05 3814 ILE A C 1
ATOM 15836 O O . ILE A 1 2597 ? 167.277 139.794 158.513 1.00 37.89 3814 ILE A O 1
ATOM 15841 N N . PRO A 1 2598 ? 167.122 140.790 160.509 1.00 34.92 3815 PRO A N 1
ATOM 15842 C CA . PRO A 1 2598 ? 165.936 141.543 160.092 1.00 33.90 3815 PRO A CA 1
ATOM 15843 C C . PRO A 1 2598 ? 166.310 142.703 159.182 1.00 40.25 3815 PRO A C 1
ATOM 15844 O O . PRO A 1 2598 ? 167.413 143.248 159.253 1.00 46.94 3815 PRO A O 1
ATOM 15848 N N . LEU A 1 2599 ? 165.369 143.084 158.323 1.00 37.36 3816 LEU A N 1
ATOM 15849 C CA . LEU A 1 2599 ? 165.613 144.066 157.267 1.00 40.72 3816 LEU A CA 1
ATOM 15850 C C . LEU A 1 2599 ? 164.793 145.323 157.549 1.00 44.94 3816 LEU A C 1
ATOM 15851 O O . LEU A 1 2599 ? 163.628 145.422 157.162 1.00 51.85 3816 LEU A O 1
ATOM 15856 N N . GLY A 1 2600 ? 165.405 146.284 158.234 1.00 45.96 3817 GLY A N 1
ATOM 15857 C CA . GLY A 1 2600 ? 164.748 147.558 158.450 1.00 48.40 3817 GLY A CA 1
ATOM 15858 C C . GLY A 1 2600 ? 165.577 148.787 158.135 1.00 49.08 3817 GLY A C 1
ATOM 15859 O O . GLY A 1 2600 ? 165.025 149.870 157.926 1.00 49.74 3817 GLY A O 1
ATOM 15860 N N . SER A 1 2601 ? 166.898 148.643 158.091 1.00 46.66 3818 SER A N 1
ATOM 15861 C CA . SER A 1 2601 ? 167.780 149.794 157.971 1.00 41.68 3818 SER A CA 1
ATOM 15862 C C . SER A 1 2601 ? 168.976 149.434 157.105 1.00 42.82 3818 SER A C 1
ATOM 15863 O O . SER A 1 2601 ? 169.272 148.260 156.879 1.00 46.58 3818 SER A O 1
ATOM 15866 N N . ILE A 1 2602 ? 169.668 150.474 156.629 1.00 44.02 3819 ILE A N 1
ATOM 15867 C CA . ILE A 1 2602 ? 170.773 150.290 155.693 1.00 45.85 3819 ILE A CA 1
ATOM 15868 C C . ILE A 1 2602 ? 171.958 149.587 156.355 1.00 43.87 3819 ILE A C 1
ATOM 15869 O O . ILE A 1 2602 ? 172.707 148.867 155.686 1.00 45.23 3819 ILE A O 1
ATOM 15874 N N . GLU A 1 2603 ? 172.137 149.756 157.670 1.00 44.45 3820 GLU A N 1
ATOM 15875 C CA . GLU A 1 2603 ? 173.170 149.004 158.379 1.00 46.09 3820 GLU A CA 1
ATOM 15876 C C . GLU A 1 2603 ? 172.861 147.512 158.374 1.00 46.80 3820 GLU A C 1
ATOM 15877 O O . GLU A 1 2603 ? 173.751 146.685 158.137 1.00 48.98 3820 GLU A O 1
ATOM 15883 N N . ASN A 1 2604 ? 171.597 147.157 158.612 1.00 47.35 3821 ASN A N 1
ATOM 15884 C CA . ASN A 1 2604 ? 171.178 145.765 158.521 1.00 45.58 3821 ASN A CA 1
ATOM 15885 C C . ASN A 1 2604 ? 171.285 145.238 157.097 1.00 43.93 3821 ASN A C 1
ATOM 15886 O O . ASN A 1 2604 ? 171.607 144.065 156.902 1.00 48.39 3821 ASN A O 1
ATOM 15891 N N . LEU A 1 2605 ? 171.027 146.086 156.098 1.00 44.24 3822 LEU A N 1
ATOM 15892 C CA . LEU A 1 2605 ? 171.173 145.667 154.707 1.00 43.08 3822 LEU A CA 1
ATOM 15893 C C . LEU A 1 2605 ? 172.630 145.384 154.356 1.00 46.15 3822 LEU A C 1
ATOM 15894 O O . LEU A 1 2605 ? 172.927 144.397 153.674 1.00 51.05 3822 LEU A O 1
ATOM 15899 N N . ASN A 1 2606 ? 173.550 146.239 154.813 1.00 42.63 3823 ASN A N 1
ATOM 15900 C CA . ASN A 1 2606 ? 174.973 146.001 154.586 1.00 40.06 3823 ASN A CA 1
ATOM 15901 C C . ASN A 1 2606 ? 175.443 144.742 155.304 1.00 45.25 3823 ASN A C 1
ATOM 15902 O O . ASN A 1 2606 ? 176.230 143.957 154.753 1.00 50.94 3823 ASN A O 1
ATOM 15907 N N . TYR A 1 2607 ? 174.966 144.531 156.535 1.00 46.12 3824 TYR A N 1
ATOM 15908 C CA . TYR A 1 2607 ? 175.291 143.308 157.261 1.00 45.50 3824 TYR A CA 1
ATOM 15909 C C . TYR A 1 2607 ? 174.745 142.079 156.546 1.00 49.01 3824 TYR A C 1
ATOM 15910 O O . TYR A 1 2607 ? 175.411 141.040 156.492 1.00 56.88 3824 TYR A O 1
ATOM 15919 N N . ALA A 1 2608 ? 173.536 142.184 155.989 1.00 48.70 3825 ALA A N 1
ATOM 15920 C CA . ALA A 1 2608 ? 172.949 141.079 155.240 1.00 44.98 3825 ALA A CA 1
ATOM 15921 C C . ALA A 1 2608 ? 173.749 140.773 153.983 1.00 49.36 3825 ALA A C 1
ATOM 15922 O O . ALA A 1 2608 ? 173.956 139.602 153.650 1.00 51.72 3825 ALA A O 1
ATOM 15924 N N . GLN A 1 2609 ? 174.210 141.811 153.279 1.00 47.68 3826 GLN A N 1
ATOM 15925 C CA . GLN A 1 2609 ? 175.034 141.605 152.089 1.00 48.14 3826 GLN A CA 1
ATOM 15926 C C . GLN A 1 2609 ? 176.348 140.915 152.440 1.00 55.90 3826 GLN A C 1
ATOM 15927 O O . GLN A 1 2609 ? 176.760 139.960 151.768 1.00 60.54 3826 GLN A O 1
ATOM 15933 N N . GLU A 1 2610 ? 177.008 141.375 153.509 1.00 57.49 3827 GLU A N 1
ATOM 15934 C CA . GLU A 1 2610 ? 178.272 140.767 153.920 1.00 57.78 3827 GLU A CA 1
ATOM 15935 C C . GLU A 1 2610 ? 178.079 139.326 154.385 1.00 59.35 3827 GLU A C 1
ATOM 15936 O O . GLU A 1 2610 ? 178.889 138.451 154.057 1.00 63.85 3827 GLU A O 1
ATOM 15942 N N . GLU A 1 2611 ? 177.007 139.056 155.134 1.00 61.59 3828 GLU A N 1
ATOM 15943 C CA . GLU A 1 2611 ? 176.766 137.700 155.613 1.00 60.04 3828 GLU A CA 1
ATOM 15944 C C . GLU A 1 2611 ? 176.358 136.763 154.485 1.00 59.33 3828 GLU A C 1
ATOM 15945 O O . GLU A 1 2611 ? 176.723 135.585 154.507 1.00 64.64 3828 GLU A O 1
ATOM 15951 N N . ILE A 1 2612 ? 175.614 137.261 153.493 1.00 58.94 3829 ILE A N 1
ATOM 15952 C CA . ILE A 1 2612 ? 175.287 136.456 152.319 1.00 60.52 3829 ILE A CA 1
ATOM 15953 C C . ILE A 1 2612 ? 176.552 136.124 151.536 1.00 64.11 3829 ILE A C 1
ATOM 15954 O O . ILE A 1 2612 ? 176.748 134.980 151.100 1.00 66.87 3829 ILE A O 1
ATOM 15959 N N . SER A 1 2613 ? 177.438 137.112 151.366 1.00 63.99 3830 SER A N 1
ATOM 15960 C CA . SER A 1 2613 ? 178.698 136.877 150.666 1.00 65.18 3830 SER A CA 1
ATOM 15961 C C . SER A 1 2613 ? 179.574 135.877 151.413 1.00 70.39 3830 SER A C 1
ATOM 15962 O O . SER A 1 2613 ? 180.245 135.045 150.791 1.00 77.88 3830 SER A O 1
ATOM 15965 N N . LYS A 1 2614 ? 179.585 135.944 152.746 1.00 67.95 3831 LYS A N 1
ATOM 15966 C CA . LYS A 1 2614 ? 180.338 134.967 153.529 1.00 67.11 3831 LYS A CA 1
ATOM 15967 C C . LYS A 1 2614 ? 179.699 133.585 153.462 1.00 70.90 3831 LYS A C 1
ATOM 15968 O O . LYS A 1 2614 ? 180.404 132.568 153.473 1.00 75.49 3831 LYS A O 1
ATOM 15974 N N . SER A 1 2615 ? 178.367 133.527 153.415 1.00 72.26 3832 SER A N 1
ATOM 15975 C CA . SER A 1 2615 ? 177.674 132.245 153.429 1.00 71.53 3832 SER A CA 1
ATOM 15976 C C . SER A 1 2615 ? 177.813 131.512 152.105 1.00 70.18 3832 SER A C 1
ATOM 15977 O O . SER A 1 2615 ? 177.910 130.281 152.096 1.00 70.26 3832 SER A O 1
ATOM 15980 N N . LYS A 1 2616 ? 177.848 132.245 150.987 1.00 70.64 3833 LYS A N 1
ATOM 15981 C CA . LYS A 1 2616 ? 178.049 131.613 149.684 1.00 72.26 3833 LYS A CA 1
ATOM 15982 C C . LYS A 1 2616 ? 179.399 130.915 149.564 1.00 76.63 3833 LYS A C 1
ATOM 15983 O O . LYS A 1 2616 ? 179.553 130.038 148.708 1.00 79.29 3833 LYS A O 1
ATOM 15989 N N . ILE A 1 2617 ? 180.372 131.273 150.394 1.00 76.71 3834 ILE A N 1
ATOM 15990 C CA . ILE A 1 2617 ? 181.701 130.676 150.342 1.00 76.68 3834 ILE A CA 1
ATOM 15991 C C . ILE A 1 2617 ? 181.905 129.650 151.453 1.00 76.02 3834 ILE A C 1
ATOM 15992 O O . ILE A 1 2617 ? 182.390 128.548 151.200 1.00 72.21 3834 ILE A O 1
ATOM 15997 N N . GLU A 1 2618 ? 181.535 129.980 152.695 1.00 79.04 3835 GLU A N 1
ATOM 15998 C CA . GLU A 1 2618 ? 181.779 129.087 153.825 1.00 77.58 3835 GLU A CA 1
ATOM 15999 C C . GLU A 1 2618 ? 180.499 128.521 154.438 1.00 79.98 3835 GLU A C 1
ATOM 16000 O O . GLU A 1 2618 ? 180.474 128.209 155.631 1.00 83.22 3835 GLU A O 1
ATOM 16006 N N . GLY A 1 2619 ? 179.436 128.368 153.647 1.00 78.54 3836 GLY A N 1
ATOM 16007 C CA . GLY A 1 2619 ? 178.251 127.681 154.132 1.00 70.71 3836 GLY A CA 1
ATOM 16008 C C . GLY A 1 2619 ? 177.474 128.462 155.184 1.00 69.09 3836 GLY A C 1
ATOM 16009 O O . GLY A 1 2619 ? 177.716 129.639 155.450 1.00 69.32 3836 GLY A O 1
ATOM 16010 N N . GLY A 1 2620 ? 176.529 127.762 155.799 1.00 71.19 3837 GLY A N 1
ATOM 16011 C CA . GLY A 1 2620 ? 175.710 128.331 156.846 1.00 66.47 3837 GLY A CA 1
ATOM 16012 C C . GLY A 1 2620 ? 174.324 128.717 156.354 1.00 59.37 3837 GLY A C 1
ATOM 16013 O O . GLY A 1 2620 ? 174.074 128.883 155.158 1.00 62.74 3837 GLY A O 1
ATOM 16014 N N . TRP A 1 2621 ? 173.409 128.867 157.305 1.00 54.22 3838 TRP A N 1
ATOM 16015 C CA . TRP A 1 2621 ? 172.021 129.197 157.016 1.00 50.27 3838 TRP A CA 1
ATOM 16016 C C . TRP A 1 2621 ? 171.760 130.667 157.318 1.00 50.70 3838 TRP A C 1
ATOM 16017 O O . TRP A 1 2621 ? 172.234 131.197 158.327 1.00 48.97 3838 TRP A O 1
ATOM 16028 N N . ILE A 1 2622 ? 171.005 131.319 156.438 1.00 46.63 3839 ILE A N 1
ATOM 16029 C CA . ILE A 1 2622 ? 170.704 132.742 156.539 1.00 44.24 3839 ILE A CA 1
ATOM 16030 C C . ILE A 1 2622 ? 169.192 132.911 156.565 1.00 44.17 3839 ILE A C 1
ATOM 16031 O O . ILE A 1 2622 ? 168.489 132.365 155.709 1.00 48.85 3839 ILE A O 1
ATOM 16036 N N . LEU A 1 2623 ? 168.692 133.654 157.548 1.00 35.73 3840 LEU A N 1
ATOM 16037 C CA . LEU A 1 2623 ? 167.283 134.013 157.616 1.00 30.56 3840 LEU A CA 1
ATOM 16038 C C . LEU A 1 2623 ? 167.158 135.525 157.512 1.00 35.09 3840 LEU A C 1
ATOM 16039 O O . LEU A 1 2623 ? 167.800 136.258 158.270 1.00 40.99 3840 LEU A O 1
ATOM 16044 N N . LEU A 1 2624 ? 166.338 135.985 156.572 1.00 36.98 3841 LEU A N 1
ATOM 16045 C CA . LEU A 1 2624 ? 166.081 137.407 156.362 1.00 34.16 3841 LEU A CA 1
ATOM 16046 C C . LEU A 1 2624 ? 164.662 137.695 156.835 1.00 30.84 3841 LEU A C 1
ATOM 16047 O O . LEU A 1 2624 ? 163.694 137.443 156.113 1.00 36.87 3841 LEU A O 1
ATOM 16052 N N . GLN A 1 2625 ? 164.540 138.213 158.051 1.00 33.39 3842 GLN A N 1
ATOM 16053 C CA . GLN A 1 2625 ? 163.237 138.553 158.599 1.00 34.40 3842 GLN A CA 1
ATOM 16054 C C . GLN A 1 2625 ? 162.755 139.887 158.052 1.00 37.85 3842 GLN A C 1
ATOM 16055 O O . GLN A 1 2625 ? 163.542 140.826 157.896 1.00 43.03 3842 GLN A O 1
ATOM 16061 N N . ASN A 1 2626 ? 161.453 139.953 157.759 1.00 34.72 3843 ASN A N 1
ATOM 16062 C CA . ASN A 1 2626 ? 160.747 141.181 157.388 1.00 36.13 3843 ASN A CA 1
ATOM 16063 C C . ASN A 1 2626 ? 161.357 141.824 156.140 1.00 43.61 3843 ASN A C 1
ATOM 16064 O O . ASN A 1 2626 ? 161.809 142.971 156.153 1.00 47.02 3843 ASN A O 1
ATOM 16069 N N . ILE A 1 2627 ? 161.364 141.055 155.048 1.00 41.23 3844 ILE A N 1
ATOM 16070 C CA . ILE A 1 2627 ? 161.955 141.543 153.809 1.00 42.32 3844 ILE A CA 1
ATOM 16071 C C . ILE A 1 2627 ? 161.083 142.588 153.129 1.00 43.58 3844 ILE A C 1
ATOM 16072 O O . ILE A 1 2627 ? 161.567 143.319 152.260 1.00 48.51 3844 ILE A O 1
ATOM 16077 N N . GLN A 1 2628 ? 159.812 142.695 153.505 1.00 38.51 3845 GLN A N 1
ATOM 16078 C CA . GLN A 1 2628 ? 158.927 143.671 152.887 1.00 39.37 3845 GLN A CA 1
ATOM 16079 C C . GLN A 1 2628 ? 159.127 145.082 153.425 1.00 42.34 3845 GLN A C 1
ATOM 16080 O O . GLN A 1 2628 ? 158.521 146.019 152.895 1.00 49.09 3845 GLN A O 1
ATOM 16086 N N . MET A 1 2629 ? 159.947 145.256 154.457 1.00 44.71 3846 MET A N 1
ATOM 16087 C CA . MET A 1 2629 ? 160.300 146.574 154.964 1.00 47.46 3846 MET A CA 1
ATOM 16088 C C . MET A 1 2629 ? 161.585 147.109 154.348 1.00 43.59 3846 MET A C 1
ATOM 16089 O O . MET A 1 2629 ? 162.027 148.203 154.712 1.00 46.62 3846 MET A O 1
ATOM 16094 N N . SER A 1 2630 ? 162.189 146.360 153.432 1.00 42.50 3847 SER A N 1
ATOM 16095 C CA . SER A 1 2630 ? 163.348 146.764 152.644 1.00 42.58 3847 SER A CA 1
ATOM 16096 C C . SER A 1 2630 ? 163.112 146.419 151.183 1.00 44.28 3847 SER A C 1
ATOM 16097 O O . SER A 1 2630 ? 163.910 145.732 150.544 1.00 46.86 3847 SER A O 1
ATOM 16100 N N . LEU A 1 2631 ? 161.968 146.874 150.659 1.00 45.77 3848 LEU A N 1
ATOM 16101 C CA . LEU A 1 2631 ? 161.483 146.419 149.358 1.00 45.08 3848 LEU A CA 1
ATOM 16102 C C . LEU A 1 2631 ? 162.406 146.827 148.216 1.00 49.49 3848 LEU A C 1
ATOM 16103 O O . LEU A 1 2631 ? 162.567 146.073 147.254 1.00 55.34 3848 LEU A O 1
ATOM 16108 N N . SER A 1 2632 ? 163.004 148.019 148.287 1.00 48.38 3849 SER A N 1
ATOM 16109 C CA . SER A 1 2632 ? 163.938 148.434 147.242 1.00 47.23 3849 SER A CA 1
ATOM 16110 C C . SER A 1 2632 ? 165.182 147.550 147.223 1.00 48.65 3849 SER A C 1
ATOM 16111 O O . SER A 1 2632 ? 165.655 147.148 146.149 1.00 51.29 3849 SER A O 1
ATOM 16114 N N . TRP A 1 2633 ? 165.712 147.226 148.404 1.00 45.04 3850 TRP A N 1
ATOM 16115 C CA . TRP A 1 2633 ? 166.850 146.319 148.497 1.00 44.11 3850 TRP A CA 1
ATOM 16116 C C . TRP A 1 2633 ? 166.484 144.924 148.011 1.00 47.66 3850 TRP A C 1
ATOM 16117 O O . TRP A 1 2633 ? 167.288 144.259 147.353 1.00 50.85 3850 TRP A O 1
ATOM 16128 N N . VAL A 1 2634 ? 165.269 144.472 148.321 1.00 48.92 3851 VAL A N 1
ATOM 16129 C CA . VAL A 1 2634 ? 164.794 143.175 147.849 1.00 48.77 3851 VAL A CA 1
ATOM 16130 C C . VAL A 1 2634 ? 164.660 143.169 146.329 1.00 47.23 3851 VAL A C 1
ATOM 16131 O O . VAL A 1 2634 ? 165.018 142.191 145.662 1.00 48.18 3851 VAL A O 1
ATOM 16135 N N . LYS A 1 2635 ? 164.180 144.274 145.758 1.00 46.92 3852 LYS A N 1
ATOM 16136 C CA . LYS A 1 2635 ? 163.990 144.354 144.316 1.00 49.07 3852 LYS A CA 1
ATOM 16137 C C . LYS A 1 2635 ? 165.311 144.467 143.568 1.00 55.47 3852 LYS A C 1
ATOM 16138 O O . LYS A 1 2635 ? 165.388 144.072 142.401 1.00 62.68 3852 LYS A O 1
ATOM 16144 N N . THR A 1 2636 ? 166.352 145.018 144.196 1.00 53.20 3853 THR A N 1
ATOM 16145 C CA . THR A 1 2636 ? 167.629 145.160 143.500 1.00 52.89 3853 THR A CA 1
ATOM 16146 C C . THR A 1 2636 ? 168.643 144.080 143.876 1.00 57.09 3853 THR A C 1
ATOM 16147 O O . THR A 1 2636 ? 168.994 143.238 143.040 1.00 62.93 3853 THR A O 1
ATOM 16151 N N . TYR A 1 2637 ? 169.073 144.045 145.142 1.00 53.63 3854 TYR A N 1
ATOM 16152 C CA . TYR A 1 2637 ? 170.190 143.184 145.517 1.00 53.51 3854 TYR A CA 1
ATOM 16153 C C . TYR A 1 2637 ? 169.780 141.721 145.596 1.00 57.17 3854 TYR A C 1
ATOM 16154 O O . TYR A 1 2637 ? 170.524 140.849 145.135 1.00 63.55 3854 TYR A O 1
ATOM 16163 N N . LEU A 1 2638 ? 168.624 141.431 146.200 1.00 54.18 3855 LEU A N 1
ATOM 16164 C CA . LEU A 1 2638 ? 168.167 140.048 146.288 1.00 58.87 3855 LEU A CA 1
ATOM 16165 C C . LEU A 1 2638 ? 167.868 139.481 144.909 1.00 59.37 3855 LEU A C 1
ATOM 16166 O O . LEU A 1 2638 ? 168.193 138.322 144.627 1.00 65.51 3855 LEU A O 1
ATOM 16171 N N . HIS A 1 2639 ? 167.261 140.292 144.040 1.00 57.16 3856 HIS A N 1
ATOM 16172 C CA . HIS A 1 2639 ? 166.995 139.868 142.670 1.00 63.26 3856 HIS A CA 1
ATOM 16173 C C . HIS A 1 2639 ? 168.291 139.567 141.927 1.00 64.81 3856 HIS A C 1
ATOM 16174 O O . HIS A 1 2639 ? 168.410 138.525 141.271 1.00 66.88 3856 HIS A O 1
ATOM 16181 N N . LYS A 1 2640 ? 169.291 140.450 142.056 1.00 58.97 3857 LYS A N 1
ATOM 16182 C CA . LYS A 1 2640 ? 170.572 140.225 141.389 1.00 58.22 3857 LYS A CA 1
ATOM 16183 C C . LYS A 1 2640 ? 171.282 138.989 141.933 1.00 61.94 3857 LYS A C 1
ATOM 16184 O O . LYS A 1 2640 ? 171.826 138.189 141.162 1.00 63.94 3857 LYS A O 1
ATOM 16190 N N . HIS A 1 2641 ? 171.269 138.802 143.257 1.00 64.39 3858 HIS A N 1
ATOM 16191 C CA . HIS A 1 2641 ? 171.975 137.677 143.863 1.00 61.49 3858 HIS A CA 1
ATOM 16192 C C . HIS A 1 2641 ? 171.319 136.346 143.518 1.00 62.44 3858 HIS A C 1
ATOM 16193 O O . HIS A 1 2641 ? 172.014 135.361 143.244 1.00 70.15 3858 HIS A O 1
ATOM 16200 N N . VAL A 1 2642 ? 169.986 136.288 143.539 1.00 61.81 3859 VAL A N 1
ATOM 16201 C CA . VAL A 1 2642 ? 169.300 135.044 143.211 1.00 63.78 3859 VAL A CA 1
ATOM 16202 C C . VAL A 1 2642 ? 169.414 134.742 141.718 1.00 72.52 3859 VAL A C 1
ATOM 16203 O O . VAL A 1 2642 ? 169.590 133.583 141.321 1.00 69.82 3859 VAL A O 1
ATOM 16207 N N . GLU A 1 2643 ? 169.348 135.776 140.868 1.00 76.22 3860 GLU A N 1
ATOM 16208 C CA . GLU A 1 2643 ? 169.526 135.571 139.433 1.00 76.25 3860 GLU A CA 1
ATOM 16209 C C . GLU A 1 2643 ? 170.935 135.087 139.105 1.00 72.31 3860 GLU A C 1
ATOM 16210 O O . GLU A 1 2643 ? 171.112 134.195 138.268 1.00 72.76 3860 GLU A O 1
ATOM 16216 N N . GLU A 1 2644 ? 171.945 135.655 139.755 1.00 68.93 3861 GLU A N 1
ATOM 16217 C CA . GLU A 1 2644 ? 173.325 135.255 139.512 1.00 69.03 3861 GLU A CA 1
ATOM 16218 C C . GLU A 1 2644 ? 174.033 134.911 140.818 1.00 69.39 3861 GLU A C 1
ATOM 16219 O O . GLU A 1 2644 ? 173.890 133.806 141.340 1.00 67.25 3861 GLU A O 1
ATOM 16221 N N . HIS A 1 2651 ? 178.170 127.259 147.973 1.00 69.15 3868 HIS A N 1
ATOM 16222 C CA . HIS A 1 2651 ? 178.446 126.155 148.884 1.00 76.79 3868 HIS A CA 1
ATOM 16223 C C . HIS A 1 2651 ? 177.299 125.151 148.883 1.00 79.25 3868 HIS A C 1
ATOM 16224 O O . HIS A 1 2651 ? 176.166 125.491 148.545 1.00 78.31 3868 HIS A O 1
ATOM 16231 N N . GLU A 1 2652 ? 177.605 123.907 149.258 1.00 81.06 3869 GLU A N 1
ATOM 16232 C CA . GLU A 1 2652 ? 176.580 122.869 149.278 1.00 87.64 3869 GLU A CA 1
ATOM 16233 C C . GLU A 1 2652 ? 175.639 123.041 150.464 1.00 88.68 3869 GLU A C 1
ATOM 16234 O O . GLU A 1 2652 ? 174.421 122.873 150.328 1.00 86.71 3869 GLU A O 1
ATOM 16240 N N . LYS A 1 2653 ? 176.181 123.387 151.633 1.00 86.80 3870 LYS A N 1
ATOM 16241 C CA . LYS A 1 2653 ? 175.395 123.522 152.854 1.00 79.92 3870 LYS A CA 1
ATOM 16242 C C . LYS A 1 2653 ? 174.896 124.943 153.081 1.00 70.92 3870 LYS A C 1
ATOM 16243 O O . LYS A 1 2653 ? 174.661 125.335 154.232 1.00 67.81 3870 LYS A O 1
ATOM 16249 N N . PHE A 1 2654 ? 174.730 125.726 152.020 1.00 69.18 3871 PHE A N 1
ATOM 16250 C CA . PHE A 1 2654 ? 174.205 127.080 152.119 1.00 60.68 3871 PHE A CA 1
ATOM 16251 C C . PHE A 1 2654 ? 172.706 127.058 151.863 1.00 62.09 3871 PHE A C 1
ATOM 16252 O O . PHE A 1 2654 ? 172.254 126.501 150.859 1.00 69.43 3871 PHE A O 1
ATOM 16260 N N . LYS A 1 2655 ? 171.943 127.657 152.773 1.00 56.24 3872 LYS A N 1
ATOM 16261 C CA . LYS A 1 2655 ? 170.513 127.850 152.587 1.00 49.41 3872 LYS A CA 1
ATOM 16262 C C . LYS A 1 2655 ? 170.158 129.253 153.046 1.00 49.25 3872 LYS A C 1
ATOM 16263 O O . LYS A 1 2655 ? 170.693 129.734 154.048 1.00 50.23 3872 LYS A O 1
ATOM 16269 N N . MET A 1 2656 ? 169.268 129.915 152.312 1.00 50.36 3873 MET A N 1
ATOM 16270 C CA . MET A 1 2656 ? 168.849 131.262 152.670 1.00 45.64 3873 MET A CA 1
ATOM 16271 C C . MET A 1 2656 ? 167.332 131.310 152.746 1.00 40.32 3873 MET A C 1
ATOM 16272 O O . MET A 1 2656 ? 166.645 130.913 151.801 1.00 42.81 3873 MET A O 1
ATOM 16277 N N . PHE A 1 2657 ? 166.818 131.793 153.873 1.00 39.12 3874 PHE A N 1
ATOM 16278 C CA . PHE A 1 2657 ? 165.390 131.848 154.143 1.00 36.00 3874 PHE A CA 1
ATOM 16279 C C . PHE A 1 2657 ? 164.935 133.299 154.189 1.00 37.64 3874 PHE A C 1
ATOM 16280 O O . PHE A 1 2657 ? 165.652 134.168 154.693 1.00 43.94 3874 PHE A O 1
ATOM 16288 N N . MET A 1 2658 ? 163.748 133.560 153.649 1.00 32.92 3875 MET A N 1
ATOM 16289 C CA . MET A 1 2658 ? 163.127 134.876 153.700 1.00 34.73 3875 MET A CA 1
ATOM 16290 C C . MET A 1 2658 ? 161.781 134.761 154.398 1.00 36.20 3875 MET A C 1
ATOM 16291 O O . MET A 1 2658 ? 160.983 133.879 154.070 1.00 45.15 3875 MET A O 1
ATOM 16296 N N . THR A 1 2659 ? 161.531 135.643 155.358 1.00 33.62 3876 THR A N 1
ATOM 16297 C CA . THR A 1 2659 ? 160.264 135.686 156.076 1.00 35.12 3876 THR A CA 1
ATOM 16298 C C . THR A 1 2659 ? 159.490 136.913 155.616 1.00 38.75 3876 THR A C 1
ATOM 16299 O O . THR A 1 2659 ? 159.979 138.041 155.737 1.00 43.51 3876 THR A O 1
ATOM 16303 N N . CYS A 1 2660 ? 158.289 136.691 155.085 1.00 38.79 3877 CYS A N 1
ATOM 16304 C CA . CYS A 1 2660 ? 157.453 137.785 154.611 1.00 40.76 3877 CYS A CA 1
ATOM 16305 C C . CYS A 1 2660 ? 156.048 137.672 155.186 1.00 42.51 3877 CYS A C 1
ATOM 16306 O O . CYS A 1 2660 ? 155.796 136.849 156.071 1.00 41.48 3877 CYS A O 1
ATOM 16309 N N . HIS A 1 2661 ? 155.130 138.496 154.693 1.00 47.76 3878 HIS A N 1
ATOM 16310 C CA . HIS A 1 2661 ? 153.753 138.513 155.161 1.00 47.39 3878 HIS A CA 1
ATOM 16311 C C . HIS A 1 2661 ? 152.816 138.221 154.000 1.00 54.06 3878 HIS A C 1
ATOM 16312 O O . HIS A 1 2661 ? 153.026 138.703 152.883 1.00 61.99 3878 HIS A O 1
ATOM 16319 N N . LEU A 1 2662 ? 151.786 137.419 154.270 1.00 53.81 3879 LEU A N 1
ATOM 16320 C CA . LEU A 1 2662 ? 150.791 137.119 153.246 1.00 54.17 3879 LEU A CA 1
ATOM 16321 C C . LEU A 1 2662 ? 149.958 138.349 152.911 1.00 54.71 3879 LEU A C 1
ATOM 16322 O O . LEU A 1 2662 ? 149.594 138.562 151.749 1.00 55.79 3879 LEU A O 1
ATOM 16327 N N . THR A 1 2663 ? 149.651 139.171 153.912 1.00 58.39 3880 THR A N 1
ATOM 16328 C CA . THR A 1 2663 ? 148.813 140.349 153.741 1.00 65.62 3880 THR A CA 1
ATOM 16329 C C . THR A 1 2663 ? 149.619 141.637 153.611 1.00 64.49 3880 THR A C 1
ATOM 16330 O O . THR A 1 2663 ? 149.038 142.726 153.648 1.00 65.50 3880 THR A O 1
ATOM 16334 N N . GLY A 1 2664 ? 150.934 141.540 153.453 1.00 66.06 3881 GLY A N 1
ATOM 16335 C CA . GLY A 1 2664 ? 151.787 142.699 153.304 1.00 63.91 3881 GLY A CA 1
ATOM 16336 C C . GLY A 1 2664 ? 151.943 143.127 151.860 1.00 62.37 3881 GLY A C 1
ATOM 16337 O O . GLY A 1 2664 ? 151.122 142.811 150.995 1.00 65.49 3881 GLY A O 1
ATOM 16338 N N . ASP A 1 2665 ? 153.017 143.868 151.603 1.00 60.59 3882 ASP A N 1
ATOM 16339 C CA . ASP A 1 2665 ? 153.290 144.358 150.262 1.00 63.34 3882 ASP A CA 1
ATOM 16340 C C . ASP A 1 2665 ? 153.717 143.217 149.342 1.00 64.55 3882 ASP A C 1
ATOM 16341 O O . ASP A 1 2665 ? 154.245 142.191 149.778 1.00 66.46 3882 ASP A O 1
ATOM 16346 N N . LYS A 1 2666 ? 153.482 143.417 148.048 1.00 60.25 3883 LYS A N 1
ATOM 16347 C CA . LYS A 1 2666 ? 153.735 142.377 147.061 1.00 53.28 3883 LYS A CA 1
ATOM 16348 C C . LYS A 1 2666 ? 155.230 142.196 146.833 1.00 54.06 3883 LYS A C 1
ATOM 16349 O O . LYS A 1 2666 ? 155.962 143.167 146.621 1.00 62.01 3883 LYS A O 1
ATOM 16355 N N . LEU A 1 2667 ? 155.679 140.948 146.880 1.00 49.42 3884 LEU A N 1
ATOM 16356 C CA . LEU A 1 2667 ? 157.054 140.604 146.570 1.00 49.73 3884 LEU A CA 1
ATOM 16357 C C . LEU A 1 2667 ? 157.245 140.536 145.057 1.00 54.24 3884 LEU A C 1
ATOM 16358 O O . LEU A 1 2667 ? 156.281 140.338 144.314 1.00 57.14 3884 LEU A O 1
ATOM 16363 N N . PRO A 1 2668 ? 158.473 140.732 144.572 1.00 58.50 3885 PRO A N 1
ATOM 16364 C CA . PRO A 1 2668 ? 158.718 140.608 143.127 1.00 58.90 3885 PRO A CA 1
ATOM 16365 C C . PRO A 1 2668 ? 158.492 139.184 142.639 1.00 58.55 3885 PRO A C 1
ATOM 16366 O O . PRO A 1 2668 ? 158.933 138.216 143.262 1.00 61.18 3885 PRO A O 1
ATOM 16370 N N . ALA A 1 2669 ? 157.785 139.071 141.515 1.00 57.38 3886 ALA A N 1
ATOM 16371 C CA . ALA A 1 2669 ? 157.493 137.759 140.938 1.00 59.30 3886 ALA A CA 1
ATOM 16372 C C . ALA A 1 2669 ? 158.729 136.994 140.462 1.00 61.69 3886 ALA A C 1
ATOM 16373 O O . ALA A 1 2669 ? 158.799 135.782 140.729 1.00 62.80 3886 ALA A O 1
ATOM 16375 N N . PRO A 1 2670 ? 159.703 137.583 139.736 1.00 67.39 3887 PRO A N 1
ATOM 16376 C CA . PRO A 1 2670 ? 160.903 136.793 139.396 1.00 64.94 3887 PRO A CA 1
ATOM 16377 C C . PRO A 1 2670 ? 161.696 136.322 140.602 1.00 65.91 3887 PRO A C 1
ATOM 16378 O O . PRO A 1 2670 ? 162.318 135.254 140.541 1.00 69.91 3887 PRO A O 1
ATOM 16382 N N . LEU A 1 2671 ? 161.699 137.088 141.694 1.00 65.73 3888 LEU A N 1
ATOM 16383 C CA . LEU A 1 2671 ? 162.348 136.622 142.914 1.00 60.52 3888 LEU A CA 1
ATOM 16384 C C . LEU A 1 2671 ? 161.556 135.498 143.566 1.00 55.50 3888 LEU A C 1
ATOM 16385 O O . LEU A 1 2671 ? 162.137 134.510 144.029 1.00 58.46 3888 LEU A O 1
ATOM 16390 N N . LEU A 1 2672 ? 160.228 135.635 143.615 1.00 54.41 3889 LEU A N 1
ATOM 16391 C CA . LEU A 1 2672 ? 159.395 134.638 144.281 1.00 56.14 3889 LEU A CA 1
ATOM 16392 C C . LEU A 1 2672 ? 159.410 133.306 143.542 1.00 59.95 3889 LEU A C 1
ATOM 16393 O O . LEU A 1 2672 ? 159.406 132.242 144.173 1.00 62.75 3889 LEU A O 1
ATOM 16398 N N . GLN A 1 2673 ? 159.432 133.340 142.209 1.00 60.66 3890 GLN A N 1
ATOM 16399 C CA . GLN A 1 2673 ? 159.361 132.100 141.445 1.00 61.90 3890 GLN A CA 1
ATOM 16400 C C . GLN A 1 2673 ? 160.659 131.304 141.501 1.00 62.17 3890 GLN A C 1
ATOM 16401 O O . GLN A 1 2673 ? 160.651 130.111 141.183 1.00 69.51 3890 GLN A O 1
ATOM 16407 N N . ARG A 1 2674 ? 161.766 131.930 141.896 1.00 58.19 3891 ARG A N 1
ATOM 16408 C CA . ARG A 1 2674 ? 163.056 131.255 141.947 1.00 61.16 3891 ARG A CA 1
ATOM 16409 C C . ARG A 1 2674 ? 163.364 130.644 143.307 1.00 57.43 3891 ARG A C 1
ATOM 16410 O O . ARG A 1 2674 ? 164.385 129.962 143.444 1.00 53.09 3891 ARG A O 1
ATOM 16418 N N . THR A 1 2675 ? 162.516 130.866 144.308 1.00 58.36 3892 THR A N 1
ATOM 16419 C CA . THR A 1 2675 ? 162.707 130.330 145.647 1.00 54.97 3892 THR A CA 1
ATOM 16420 C C . THR A 1 2675 ? 161.545 129.415 146.004 1.00 55.73 3892 THR A C 1
ATOM 16421 O O . THR A 1 2675 ? 160.417 129.613 145.543 1.00 61.82 3892 THR A O 1
ATOM 16425 N N . ASP A 1 2676 ? 161.829 128.405 146.823 1.00 49.98 3893 ASP A N 1
ATOM 16426 C CA . ASP A 1 2676 ? 160.774 127.525 147.308 1.00 49.50 3893 ASP A CA 1
ATOM 16427 C C . ASP A 1 2676 ? 159.888 128.259 148.304 1.00 49.86 3893 ASP A C 1
ATOM 16428 O O . ASP A 1 2676 ? 160.366 129.034 149.136 1.00 54.47 3893 ASP A O 1
ATOM 16433 N N . ARG A 1 2677 ? 158.587 128.002 148.220 1.00 46.12 3894 ARG A N 1
ATOM 16434 C CA . ARG A 1 2677 ? 157.581 128.764 148.942 1.00 39.89 3894 ARG A CA 1
ATOM 16435 C C . ARG A 1 2677 ? 156.850 127.860 149.920 1.00 42.67 3894 ARG A C 1
ATOM 16436 O O . ARG A 1 2677 ? 156.394 126.775 149.547 1.00 44.24 3894 ARG A O 1
ATOM 16444 N N . VAL A 1 2678 ? 156.753 128.303 151.173 1.00 44.60 3895 VAL A N 1
ATOM 16445 C CA . VAL A 1 2678 ? 155.956 127.636 152.191 1.00 42.56 3895 VAL A CA 1
ATOM 16446 C C . VAL A 1 2678 ? 155.099 128.679 152.888 1.00 42.02 3895 VAL A C 1
ATOM 16447 O O . VAL A 1 2678 ? 155.417 129.870 152.909 1.00 43.71 3895 VAL A O 1
ATOM 16451 N N . VAL A 1 2679 ? 153.991 128.216 153.456 1.00 40.14 3896 VAL A N 1
ATOM 16452 C CA . VAL A 1 2679 ? 153.123 129.041 154.285 1.00 41.68 3896 VAL A CA 1
ATOM 16453 C C . VAL A 1 2679 ? 153.093 128.415 155.670 1.00 46.65 3896 VAL A C 1
ATOM 16454 O O . VAL A 1 2679 ? 152.706 127.250 155.820 1.00 54.17 3896 VAL A O 1
ATOM 16458 N N . TYR A 1 2680 ? 153.509 129.178 156.676 1.00 41.09 3897 TYR A N 1
ATOM 16459 C CA . TYR A 1 2680 ? 153.509 128.692 158.046 1.00 44.93 3897 TYR A CA 1
ATOM 16460 C C . TYR A 1 2680 ? 152.193 129.049 158.723 1.00 52.66 3897 TYR A C 1
ATOM 16461 O O . TYR A 1 2680 ? 151.751 130.201 158.671 1.00 53.24 3897 TYR A O 1
ATOM 16470 N N . GLU A 1 2681 ? 151.577 128.057 159.359 1.00 51.58 3898 GLU A N 1
ATOM 16471 C CA . GLU A 1 2681 ? 150.370 128.269 160.141 1.00 51.37 3898 GLU A CA 1
ATOM 16472 C C . GLU A 1 2681 ? 150.263 127.148 161.162 1.00 55.11 3898 GLU A C 1
ATOM 16473 O O . GLU A 1 2681 ? 150.930 126.117 161.049 1.00 54.17 3898 GLU A O 1
ATOM 16479 N N . ASP A 1 2682 ? 149.424 127.373 162.168 1.00 61.70 3899 ASP A N 1
ATOM 16480 C CA . ASP A 1 2682 ? 149.209 126.374 163.203 1.00 62.12 3899 ASP A CA 1
ATOM 16481 C C . ASP A 1 2682 ? 148.462 125.169 162.643 1.00 58.32 3899 ASP A C 1
ATOM 16482 O O . ASP A 1 2682 ? 147.712 125.270 161.669 1.00 60.86 3899 ASP A O 1
ATOM 16487 N N . ILE A 1 2683 ? 148.684 124.020 163.266 1.00 57.82 3900 ILE A N 1
ATOM 16488 C CA . ILE A 1 2683 ? 147.981 122.797 162.866 1.00 59.23 3900 ILE A CA 1
ATOM 16489 C C . ILE A 1 2683 ? 146.516 122.910 163.274 1.00 62.00 3900 ILE A C 1
ATOM 16490 O O . ILE A 1 2683 ? 146.226 123.214 164.445 1.00 66.16 3900 ILE A O 1
ATOM 16495 N N . PRO A 1 2684 ? 145.567 122.701 162.356 1.00 56.44 3901 PRO A N 1
ATOM 16496 C CA . PRO A 1 2684 ? 144.151 122.863 162.722 1.00 58.25 3901 PRO A CA 1
ATOM 16497 C C . PRO A 1 2684 ? 143.639 121.804 163.684 1.00 61.14 3901 PRO A C 1
ATOM 16498 O O . PRO A 1 2684 ? 142.727 122.091 164.469 1.00 66.00 3901 PRO A O 1
ATOM 16502 N N . GLY A 1 2685 ? 144.193 120.595 163.651 1.00 58.15 3902 GLY A N 1
ATOM 16503 C CA . GLY A 1 2685 ? 143.734 119.555 164.546 1.00 54.88 3902 GLY A CA 1
ATOM 16504 C C . GLY A 1 2685 ? 144.218 119.757 165.968 1.00 57.49 3902 GLY A C 1
ATOM 16505 O O . GLY A 1 2685 ? 145.258 120.360 166.228 1.00 61.03 3902 GLY A O 1
ATOM 16506 N N . ILE A 1 2686 ? 143.437 119.237 166.910 1.00 59.90 3903 ILE A N 1
ATOM 16507 C CA . ILE A 1 2686 ? 143.792 119.310 168.325 1.00 49.80 3903 ILE A CA 1
ATOM 16508 C C . ILE A 1 2686 ? 144.734 118.182 168.715 1.00 49.66 3903 ILE A C 1
ATOM 16509 O O . ILE A 1 2686 ? 145.767 118.414 169.349 1.00 53.55 3903 ILE A O 1
ATOM 16514 N N . LEU A 1 2687 ? 144.382 116.949 168.335 1.00 48.79 3904 LEU A N 1
ATOM 16515 C CA . LEU A 1 2687 ? 145.228 115.797 168.628 1.00 48.34 3904 LEU A CA 1
ATOM 16516 C C . LEU A 1 2687 ? 146.572 115.905 167.920 1.00 51.84 3904 LEU A C 1
ATOM 16517 O O . LEU A 1 2687 ? 147.610 115.537 168.481 1.00 50.90 3904 LEU A O 1
ATOM 16522 N N . ASP A 1 2688 ? 146.569 116.418 166.687 1.00 53.23 3905 ASP A N 1
ATOM 16523 C CA . ASP A 1 2688 ? 147.819 116.648 165.974 1.00 50.64 3905 ASP A CA 1
ATOM 16524 C C . ASP A 1 2688 ? 148.659 117.712 166.668 1.00 55.25 3905 ASP A C 1
ATOM 16525 O O . ASP A 1 2688 ? 149.891 117.624 166.685 1.00 62.13 3905 ASP A O 1
ATOM 16530 N N . THR A 1 2689 ? 148.007 118.719 167.257 1.00 49.76 3906 THR A N 1
ATOM 16531 C CA . THR A 1 2689 ? 148.736 119.734 168.013 1.00 45.70 3906 THR A CA 1
ATOM 16532 C C . THR A 1 2689 ? 149.367 119.148 169.272 1.00 41.99 3906 THR A C 1
ATOM 16533 O O . THR A 1 2689 ? 150.514 119.475 169.601 1.00 42.45 3906 THR A O 1
ATOM 16537 N N . VAL A 1 2690 ? 148.642 118.273 169.981 1.00 42.04 3907 VAL A N 1
ATOM 16538 C CA . VAL A 1 2690 ? 149.220 117.621 171.157 1.00 37.47 3907 VAL A CA 1
ATOM 16539 C C . VAL A 1 2690 ? 150.388 116.731 170.751 1.00 46.10 3907 VAL A C 1
ATOM 16540 O O . VAL A 1 2690 ? 151.420 116.697 171.428 1.00 49.86 3907 VAL A O 1
ATOM 16544 N N . LYS A 1 2691 ? 150.247 116.005 169.636 1.00 49.24 3908 LYS A N 1
ATOM 16545 C CA . LYS A 1 2691 ? 151.326 115.138 169.166 1.00 46.32 3908 LYS A CA 1
ATOM 16546 C C . LYS A 1 2691 ? 152.556 115.940 168.751 1.00 48.50 3908 LYS A C 1
ATOM 16547 O O . LYS A 1 2691 ? 153.691 115.527 169.016 1.00 50.77 3908 LYS A O 1
ATOM 16553 N N . ASP A 1 2692 ? 152.351 117.088 168.101 1.00 47.75 3909 ASP A N 1
ATOM 16554 C CA . ASP A 1 2692 ? 153.474 117.928 167.695 1.00 47.15 3909 ASP A CA 1
ATOM 16555 C C . ASP A 1 2692 ? 154.162 118.565 168.897 1.00 48.44 3909 ASP A C 1
ATOM 16556 O O . ASP A 1 2692 ? 155.392 118.686 168.919 1.00 53.41 3909 ASP A O 1
ATOM 16561 N N . LEU A 1 2693 ? 153.387 118.992 169.899 1.00 46.86 3910 LEU A N 1
ATOM 16562 C CA . LEU A 1 2693 ? 153.991 119.534 171.112 1.00 43.26 3910 LEU A CA 1
ATOM 16563 C C . LEU A 1 2693 ? 154.706 118.454 171.913 1.00 47.68 3910 LEU A C 1
ATOM 16564 O O . LEU A 1 2693 ? 155.718 118.733 172.563 1.00 51.90 3910 LEU A O 1
ATOM 16569 N N . TRP A 1 2694 ? 154.196 117.223 171.875 1.00 45.45 3911 TRP A N 1
ATOM 16570 C CA . TRP A 1 2694 ? 154.787 116.121 172.619 1.00 46.92 3911 TRP A CA 1
ATOM 16571 C C . TRP A 1 2694 ? 156.051 115.594 171.956 1.00 54.51 3911 TRP A C 1
ATOM 16572 O O . TRP A 1 2694 ? 156.970 115.150 172.653 1.00 59.24 3911 TRP A O 1
ATOM 16583 N N . GLY A 1 2695 ? 156.121 115.634 170.627 1.00 56.55 3912 GLY A N 1
ATOM 16584 C CA . GLY A 1 2695 ? 157.297 115.148 169.934 1.00 59.92 3912 GLY A CA 1
ATOM 16585 C C . GLY A 1 2695 ? 158.496 116.067 169.974 1.00 64.64 3912 GLY A C 1
ATOM 16586 O O . GLY A 1 2695 ? 159.587 115.655 169.568 1.00 70.89 3912 GLY A O 1
ATOM 16587 N N . SER A 1 2696 ? 158.326 117.295 170.454 1.00 58.64 3913 SER A N 1
ATOM 16588 C CA . SER A 1 2696 ? 159.418 118.254 170.540 1.00 58.32 3913 SER A CA 1
ATOM 16589 C C . SER A 1 2696 ? 160.122 118.236 171.890 1.00 63.10 3913 SER A C 1
ATOM 16590 O O . SER A 1 2696 ? 161.076 118.995 172.083 1.00 71.44 3913 SER A O 1
ATOM 16593 N N . GLN A 1 2697 ? 159.681 117.397 172.820 1.00 61.81 3914 GLN A N 1
ATOM 16594 C CA . GLN A 1 2697 ? 160.308 117.315 174.133 1.00 61.96 3914 GLN A CA 1
ATOM 16595 C C . GLN A 1 2697 ? 161.434 116.287 174.137 1.00 63.91 3914 GLN A C 1
ATOM 16596 O O . GLN A 1 2697 ? 161.631 115.570 175.118 1.00 66.14 3914 GLN A O 1
ATOM 16602 N N . GLY A 1 2705 ? 161.036 114.939 187.534 1.00 58.76 3922 GLY A N 1
ATOM 16603 C CA . GLY A 1 2705 ? 161.037 113.566 187.067 1.00 63.76 3922 GLY A CA 1
ATOM 16604 C C . GLY A 1 2705 ? 159.776 113.187 186.317 1.00 67.51 3922 GLY A C 1
ATOM 16605 O O . GLY A 1 2705 ? 159.527 113.682 185.220 1.00 67.02 3922 GLY A O 1
ATOM 16606 N N . VAL A 1 2706 ? 158.981 112.294 186.912 1.00 71.16 3923 VAL A N 1
ATOM 16607 C CA . VAL A 1 2706 ? 157.727 111.884 186.289 1.00 69.47 3923 VAL A CA 1
ATOM 16608 C C . VAL A 1 2706 ? 156.702 113.011 186.333 1.00 63.95 3923 VAL A C 1
ATOM 16609 O O . VAL A 1 2706 ? 155.859 113.129 185.434 1.00 67.71 3923 VAL A O 1
ATOM 16613 N N . TRP A 1 2707 ? 156.751 113.853 187.369 1.00 58.66 3924 TRP A N 1
ATOM 16614 C CA . TRP A 1 2707 ? 155.802 114.955 187.465 1.00 54.28 3924 TRP A CA 1
ATOM 16615 C C . TRP A 1 2707 ? 156.085 116.033 186.428 1.00 54.76 3924 TRP A C 1
ATOM 16616 O O . TRP A 1 2707 ? 155.150 116.685 185.955 1.00 55.98 3924 TRP A O 1
ATOM 16627 N N . SER A 1 2708 ? 157.354 116.224 186.055 1.00 54.03 3925 SER A N 1
ATOM 16628 C CA . SER A 1 2708 ? 157.676 117.130 184.957 1.00 50.37 3925 SER A CA 1
ATOM 16629 C C . SER A 1 2708 ? 157.092 116.632 183.643 1.00 49.93 3925 SER A C 1
ATOM 16630 O O . SER A 1 2708 ? 156.556 117.419 182.855 1.00 52.98 3925 SER A O 1
ATOM 16633 N N . VAL A 1 2709 ? 157.173 115.321 183.402 1.00 48.27 3926 VAL A N 1
ATOM 16634 C CA . VAL A 1 2709 ? 156.601 114.728 182.195 1.00 46.29 3926 VAL A CA 1
ATOM 16635 C C . VAL A 1 2709 ? 155.083 114.873 182.191 1.00 46.16 3926 VAL A C 1
ATOM 16636 O O . VAL A 1 2709 ? 154.478 115.226 181.168 1.00 46.23 3926 VAL A O 1
ATOM 16640 N N . TYR A 1 2710 ? 154.448 114.616 183.339 1.00 46.63 3927 TYR A N 1
ATOM 16641 C CA . TYR A 1 2710 ? 152.998 114.749 183.444 1.00 42.30 3927 TYR A CA 1
ATOM 16642 C C . TYR A 1 2710 ? 152.553 116.194 183.240 1.00 44.16 3927 TYR A C 1
ATOM 16643 O O . TYR A 1 2710 ? 151.555 116.454 182.555 1.00 44.71 3927 TYR A O 1
ATOM 16652 N N . CYS A 1 2711 ? 153.291 117.147 183.813 1.00 44.69 3928 CYS A N 1
ATOM 16653 C CA . CYS A 1 2711 ? 152.942 118.554 183.666 1.00 37.88 3928 CYS A CA 1
ATOM 16654 C C . CYS A 1 2711 ? 153.167 119.037 182.239 1.00 38.33 3928 CYS A C 1
ATOM 16655 O O . CYS A 1 2711 ? 152.403 119.865 181.738 1.00 39.70 3928 CYS A O 1
ATOM 16658 N N . THR A 1 2712 ? 154.201 118.523 181.564 1.00 39.87 3929 THR A N 1
ATOM 16659 C CA . THR A 1 2712 ? 154.406 118.863 180.159 1.00 37.40 3929 THR A CA 1
ATOM 16660 C C . THR A 1 2712 ? 153.294 118.297 179.282 1.00 40.38 3929 THR A C 1
ATOM 16661 O O . THR A 1 2712 ? 152.853 118.954 178.333 1.00 42.10 3929 THR A O 1
ATOM 16665 N N . PHE A 1 2713 ? 152.826 117.082 179.586 1.00 40.69 3930 PHE A N 1
ATOM 16666 C CA . PHE A 1 2713 ? 151.692 116.512 178.858 1.00 37.74 3930 PHE A CA 1
ATOM 16667 C C . PHE A 1 2713 ? 150.424 117.338 179.064 1.00 38.40 3930 PHE A C 1
ATOM 16668 O O . PHE A 1 2713 ? 149.698 117.634 178.102 1.00 43.85 3930 PHE A O 1
ATOM 16676 N N . LEU A 1 2714 ? 150.155 117.733 180.313 1.00 35.23 3931 LEU A N 1
ATOM 16677 C CA . LEU A 1 2714 ? 148.985 118.559 180.597 1.00 30.68 3931 LEU A CA 1
ATOM 16678 C C . LEU A 1 2714 ? 149.098 119.926 179.939 1.00 32.81 3931 LEU A C 1
ATOM 16679 O O . LEU A 1 2714 ? 148.099 120.481 179.468 1.00 35.94 3931 LEU A O 1
ATOM 16684 N N . LEU A 1 2715 ? 150.307 120.487 179.899 1.00 31.10 3932 LEU A N 1
ATOM 16685 C CA . LEU A 1 2715 ? 150.505 121.785 179.269 1.00 29.12 3932 LEU A CA 1
ATOM 16686 C C . LEU A 1 2715 ? 150.342 121.698 177.759 1.00 27.88 3932 LEU A C 1
ATOM 16687 O O . LEU A 1 2715 ? 149.821 122.628 177.138 1.00 31.96 3932 LEU A O 1
ATOM 16692 N N . SER A 1 2716 ? 150.785 120.593 177.153 1.00 28.32 3933 SER A N 1
ATOM 16693 C CA . SER A 1 2716 ? 150.555 120.386 175.727 1.00 25.69 3933 SER A CA 1
ATOM 16694 C C . SER A 1 2716 ? 149.067 120.291 175.422 1.00 27.01 3933 SER A C 1
ATOM 16695 O O . SER A 1 2716 ? 148.585 120.892 174.452 1.00 27.81 3933 SER A O 1
ATOM 16698 N N . TRP A 1 2717 ? 148.321 119.564 176.261 1.00 31.12 3934 TRP A N 1
ATOM 16699 C CA . TRP A 1 2717 ? 146.872 119.479 176.088 1.00 32.55 3934 TRP A CA 1
ATOM 16700 C C . TRP A 1 2717 ? 146.205 120.844 176.242 1.00 28.28 3934 TRP A C 1
ATOM 16701 O O . TRP A 1 2717 ? 145.348 121.218 175.431 1.00 32.51 3934 TRP A O 1
ATOM 16712 N N . PHE A 1 2718 ? 146.603 121.607 177.264 1.00 28.56 3935 PHE A N 1
ATOM 16713 C CA . PHE A 1 2718 ? 146.017 122.923 177.506 1.00 28.72 3935 PHE A CA 1
ATOM 16714 C C . PHE A 1 2718 ? 146.337 123.898 176.378 1.00 29.70 3935 PHE A C 1
ATOM 16715 O O . PHE A 1 2718 ? 145.464 124.661 175.945 1.00 33.39 3935 PHE A O 1
ATOM 16723 N N . HIS A 1 2719 ? 147.583 123.889 175.894 1.00 25.12 3936 HIS A N 1
ATOM 16724 C CA . HIS A 1 2719 ? 147.976 124.767 174.800 1.00 27.68 3936 HIS A CA 1
ATOM 16725 C C . HIS A 1 2719 ? 147.237 124.419 173.517 1.00 33.10 3936 HIS A C 1
ATOM 16726 O O . HIS A 1 2719 ? 146.798 125.318 172.790 1.00 38.59 3936 HIS A O 1
ATOM 16733 N N . ALA A 1 2720 ? 147.082 123.123 173.225 1.00 34.10 3937 ALA A N 1
ATOM 16734 C CA . ALA A 1 2720 ? 146.330 122.719 172.042 1.00 27.69 3937 ALA A CA 1
ATOM 16735 C C . ALA A 1 2720 ? 144.869 123.135 172.140 1.00 27.48 3937 ALA A C 1
ATOM 16736 O O . ALA A 1 2720 ? 144.291 123.623 171.162 1.00 30.42 3937 ALA A O 1
ATOM 16738 N N . LEU A 1 2721 ? 144.264 122.969 173.321 1.00 29.15 3938 LEU A N 1
ATOM 16739 C CA . LEU A 1 2721 ? 142.870 123.360 173.501 1.00 29.43 3938 LEU A CA 1
ATOM 16740 C C . LEU A 1 2721 ? 142.684 124.865 173.348 1.00 32.91 3938 LEU A C 1
ATOM 16741 O O . LEU A 1 2721 ? 141.742 125.314 172.684 1.00 37.80 3938 LEU A O 1
ATOM 16746 N N . ILE A 1 2722 ? 143.585 125.664 173.929 1.00 31.23 3939 ILE A N 1
ATOM 16747 C CA . ILE A 1 2722 ? 143.407 127.112 173.854 1.00 31.66 3939 ILE A CA 1
ATOM 16748 C C . ILE A 1 2722 ? 143.717 127.640 172.450 1.00 29.60 3939 ILE A C 1
ATOM 16749 O O . ILE A 1 2722 ? 143.048 128.568 171.971 1.00 29.06 3939 ILE A O 1
ATOM 16754 N N . THR A 1 2723 ? 144.683 127.039 171.742 1.00 31.04 3940 THR A N 1
ATOM 16755 C CA . THR A 1 2723 ? 144.972 127.483 170.384 1.00 29.60 3940 THR A CA 1
ATOM 16756 C C . THR A 1 2723 ? 143.899 127.028 169.404 1.00 35.11 3940 THR A C 1
ATOM 16757 O O . THR A 1 2723 ? 143.686 127.682 168.377 1.00 37.11 3940 THR A O 1
ATOM 16761 N N . ALA A 1 2724 ? 143.216 125.917 169.695 1.00 36.31 3941 ALA A N 1
ATOM 16762 C CA . ALA A 1 2724 ? 142.051 125.552 168.899 1.00 37.62 3941 ALA A CA 1
ATOM 16763 C C . ALA A 1 2724 ? 140.864 126.451 169.208 1.00 39.05 3941 ALA A C 1
ATOM 16764 O O . ALA A 1 2724 ? 140.054 126.734 168.319 1.00 46.91 3941 ALA A O 1
ATOM 16766 N N . ARG A 1 2725 ? 140.742 126.906 170.457 1.00 35.63 3942 ARG A N 1
ATOM 16767 C CA . ARG A 1 2725 ? 139.636 127.781 170.824 1.00 32.43 3942 ARG A CA 1
ATOM 16768 C C . ARG A 1 2725 ? 139.810 129.186 170.261 1.00 37.22 3942 ARG A C 1
ATOM 16769 O O . ARG A 1 2725 ? 138.816 129.881 170.023 1.00 39.69 3942 ARG A O 1
ATOM 16777 N N . THR A 1 2726 ? 141.055 129.624 170.037 1.00 43.48 3943 THR A N 1
ATOM 16778 C CA . THR A 1 2726 ? 141.281 130.955 169.474 1.00 38.91 3943 THR A CA 1
ATOM 16779 C C . THR A 1 2726 ? 140.767 131.099 168.046 1.00 45.80 3943 THR A C 1
ATOM 16780 O O . THR A 1 2726 ? 140.505 132.224 167.610 1.00 51.58 3943 THR A O 1
ATOM 16784 N N . ARG A 1 2727 ? 140.621 129.995 167.308 1.00 46.64 3944 ARG A N 1
ATOM 16785 C CA . ARG A 1 2727 ? 140.178 130.087 165.920 1.00 46.79 3944 ARG A CA 1
ATOM 16786 C C . ARG A 1 2727 ? 138.698 130.434 165.817 1.00 51.98 3944 ARG A C 1
ATOM 16787 O O . ARG A 1 2727 ? 138.280 131.071 164.845 1.00 57.95 3944 ARG A O 1
ATOM 16795 N N . LEU A 1 2728 ? 137.896 130.029 166.799 1.00 51.07 3945 LEU A N 1
ATOM 16796 C CA . LEU A 1 2728 ? 136.471 130.358 166.833 1.00 47.24 3945 LEU A CA 1
ATOM 16797 C C . LEU A 1 2728 ? 136.333 131.733 167.469 1.00 50.25 3945 LEU A C 1
ATOM 16798 O O . LEU A 1 2728 ? 136.111 131.867 168.673 1.00 51.73 3945 LEU A O 1
ATOM 16803 N N . VAL A 1 2729 ? 136.476 132.765 166.641 1.00 56.64 3946 VAL A N 1
ATOM 16804 C CA . VAL A 1 2729 ? 136.592 134.158 167.082 1.00 56.60 3946 VAL A CA 1
ATOM 16805 C C . VAL A 1 2729 ? 135.353 134.674 167.818 1.00 58.53 3946 VAL A C 1
ATOM 16806 O O . VAL A 1 2729 ? 135.522 135.290 168.879 1.00 62.17 3946 VAL A O 1
ATOM 16810 N N . PRO A 1 2730 ? 134.084 134.480 167.341 1.00 57.37 3947 PRO A N 1
ATOM 16811 C CA . PRO A 1 2730 ? 132.967 135.039 168.120 1.00 51.40 3947 PRO A CA 1
ATOM 16812 C C . PRO A 1 2730 ? 132.561 134.189 169.316 1.00 54.45 3947 PRO A C 1
ATOM 16813 O O . PRO A 1 2730 ? 132.082 134.723 170.320 1.00 55.49 3947 PRO A O 1
ATOM 16817 N N . HIS A 1 2731 ? 132.743 132.871 169.228 1.00 58.95 3948 HIS A N 1
ATOM 16818 C CA . HIS A 1 2731 ? 132.180 131.946 170.206 1.00 60.71 3948 HIS A CA 1
ATOM 16819 C C . HIS A 1 2731 ? 133.203 131.439 171.216 1.00 54.11 3948 HIS A C 1
ATOM 16820 O O . HIS A 1 2731 ? 132.934 131.452 172.420 1.00 52.14 3948 HIS A O 1
ATOM 16827 N N . GLY A 1 2732 ? 134.359 130.965 170.748 1.00 54.83 3949 GLY A N 1
ATOM 16828 C CA . GLY A 1 2732 ? 135.383 130.500 171.670 1.00 46.72 3949 GLY A CA 1
ATOM 16829 C C . GLY A 1 2732 ? 135.965 131.621 172.510 1.00 46.09 3949 GLY A C 1
ATOM 16830 O O . GLY A 1 2732 ? 136.151 131.470 173.721 1.00 44.50 3949 GLY A O 1
ATOM 16831 N N . PHE A 1 2733 ? 136.253 132.758 171.883 1.00 48.89 3950 PHE A N 1
ATOM 16832 C CA . PHE A 1 2733 ? 136.694 133.953 172.589 1.00 46.15 3950 PHE A CA 1
ATOM 16833 C C . PHE A 1 2733 ? 135.812 135.124 172.177 1.00 53.07 3950 PHE A C 1
ATOM 16834 O O . PHE A 1 2733 ? 134.762 134.921 171.561 1.00 59.23 3950 PHE A O 1
ATOM 16842 N N . SER A 1 2734 ? 136.198 136.345 172.538 1.00 55.41 3951 SER A N 1
ATOM 16843 C CA . SER A 1 2734 ? 135.516 137.536 172.051 1.00 50.23 3951 SER A CA 1
ATOM 16844 C C . SER A 1 2734 ? 136.315 138.297 171.008 1.00 52.66 3951 SER A C 1
ATOM 16845 O O . SER A 1 2734 ? 135.723 138.905 170.115 1.00 54.71 3951 SER A O 1
ATOM 16848 N N . LYS A 1 2735 ? 137.636 138.269 171.100 1.00 52.44 3952 LYS A N 1
ATOM 16849 C CA . LYS A 1 2735 ? 138.536 138.863 170.126 1.00 51.10 3952 LYS A CA 1
ATOM 16850 C C . LYS A 1 2735 ? 139.398 137.756 169.526 1.00 51.85 3952 LYS A C 1
ATOM 16851 O O . LYS A 1 2735 ? 139.199 136.570 169.799 1.00 61.22 3952 LYS A O 1
ATOM 16857 N N . LYS A 1 2736 ? 140.367 138.148 168.708 1.00 48.70 3953 LYS A N 1
ATOM 16858 C CA . LYS A 1 2736 ? 141.319 137.209 168.132 1.00 51.26 3953 LYS A CA 1
ATOM 16859 C C . LYS A 1 2736 ? 142.627 137.301 168.907 1.00 51.19 3953 LYS A C 1
ATOM 16860 O O . LYS A 1 2736 ? 143.276 138.353 168.915 1.00 54.66 3953 LYS A O 1
ATOM 16866 N N . TYR A 1 2737 ? 143.008 136.202 169.553 1.00 45.74 3954 TYR A N 1
ATOM 1686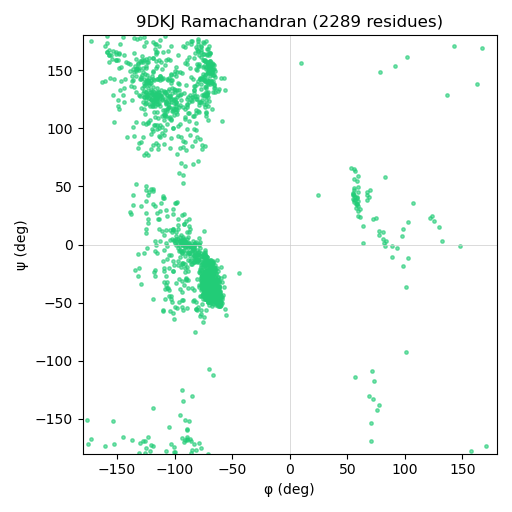7 C CA . TYR A 1 2737 ? 144.234 136.121 170.328 1.00 42.14 3954 TYR A CA 1
ATOM 16868 C C . TYR A 1 2737 ? 145.164 135.092 169.704 1.00 40.77 3954 TYR A C 1
ATOM 16869 O O . TYR A 1 2737 ? 144.733 134.198 168.972 1.00 50.55 3954 TYR A O 1
ATOM 16878 N N . TYR A 1 2738 ? 146.454 135.232 169.996 1.00 35.27 3955 TYR A N 1
ATOM 16879 C CA . TYR A 1 2738 ? 147.486 134.383 169.411 1.00 37.66 3955 TYR A CA 1
ATOM 16880 C C . TYR A 1 2738 ? 148.415 133.908 170.517 1.00 37.39 3955 TYR A C 1
ATOM 16881 O O . TYR A 1 2738 ? 149.239 134.681 171.016 1.00 48.09 3955 TYR A O 1
ATOM 16890 N N . PHE A 1 2739 ? 148.282 132.643 170.896 1.00 29.79 3956 PHE A N 1
ATOM 16891 C CA . PHE A 1 2739 ? 149.169 132.008 171.858 1.00 28.31 3956 PHE A CA 1
ATOM 16892 C C . PHE A 1 2739 ? 150.156 131.130 171.106 1.00 32.51 3956 PHE A C 1
ATOM 16893 O O . PHE A 1 2739 ? 149.793 130.481 170.122 1.00 43.59 3956 PHE A O 1
ATOM 16901 N N . ASN A 1 2740 ? 151.406 131.115 171.560 1.00 29.66 3957 ASN A N 1
ATOM 16902 C CA . ASN A 1 2740 ? 152.463 130.515 170.762 1.00 27.92 3957 ASN A CA 1
ATOM 16903 C C . ASN A 1 2740 ? 153.487 129.835 171.666 1.00 30.44 3957 ASN A C 1
ATOM 16904 O O . ASN A 1 2740 ? 153.253 129.583 172.857 1.00 32.67 3957 ASN A O 1
ATOM 16909 N N . ASP A 1 2741 ? 154.635 129.527 171.056 1.00 33.77 3958 ASP A N 1
ATOM 16910 C CA . ASP A 1 2741 ? 155.696 128.797 171.735 1.00 34.47 3958 ASP A CA 1
ATOM 16911 C C . ASP A 1 2741 ? 156.291 129.595 172.883 1.00 34.44 3958 ASP A C 1
ATOM 16912 O O . ASP A 1 2741 ? 156.824 129.002 173.820 1.00 34.81 3958 ASP A O 1
ATOM 16917 N N . CYS A 1 2742 ? 156.218 130.927 172.832 1.00 32.91 3959 CYS A N 1
ATOM 16918 C CA . CYS A 1 2742 ? 156.666 131.727 173.966 1.00 29.56 3959 CYS A CA 1
ATOM 16919 C C . CYS A 1 2742 ? 155.782 131.498 175.186 1.00 33.37 3959 CYS A C 1
ATOM 16920 O O . CYS A 1 2742 ? 156.289 131.342 176.302 1.00 39.84 3959 CYS A O 1
ATOM 16923 N N . ASP A 1 2743 ? 154.461 131.453 174.986 1.00 35.39 3960 ASP A N 1
ATOM 16924 C CA . ASP A 1 2743 ? 153.548 131.122 176.078 1.00 30.58 3960 ASP A CA 1
ATOM 16925 C C . ASP A 1 2743 ? 153.789 129.709 176.589 1.00 30.25 3960 ASP A C 1
ATOM 16926 O O . ASP A 1 2743 ? 153.813 129.478 177.806 1.00 31.13 3960 ASP A O 1
ATOM 16931 N N . PHE A 1 2744 ? 153.981 128.754 175.672 1.00 33.09 3961 PHE A N 1
ATOM 16932 C CA . PHE A 1 2744 ? 154.252 127.376 176.082 1.00 29.23 3961 PHE A CA 1
ATOM 16933 C C . PHE A 1 2744 ? 155.552 127.274 176.876 1.00 32.94 3961 PHE A C 1
ATOM 16934 O O . PHE A 1 2744 ? 155.607 126.587 177.902 1.00 34.88 3961 PHE A O 1
ATOM 16942 N N . GLN A 1 2745 ? 156.599 127.969 176.427 1.00 31.03 3962 GLN A N 1
ATOM 16943 C CA . GLN A 1 2745 ? 157.894 127.930 177.097 1.00 32.24 3962 GLN A CA 1
ATOM 16944 C C . GLN A 1 2745 ? 157.834 128.586 178.468 1.00 35.22 3962 GLN A C 1
ATOM 16945 O O . GLN A 1 2745 ? 158.405 128.065 179.431 1.00 42.20 3962 GLN A O 1
ATOM 16951 N N . PHE A 1 2746 ? 157.152 129.729 178.578 1.00 29.25 3963 PHE A N 1
ATOM 16952 C CA . PHE A 1 2746 ? 157.049 130.398 179.870 1.00 26.81 3963 PHE A CA 1
ATOM 16953 C C . PHE A 1 2746 ? 156.236 129.574 180.860 1.00 29.42 3963 PHE A C 1
ATOM 16954 O O . PHE A 1 2746 ? 156.602 129.475 182.039 1.00 32.95 3963 PHE A O 1
ATOM 16962 N N . ALA A 1 2747 ? 155.145 128.953 180.397 1.00 31.45 3964 ALA A N 1
ATOM 16963 C CA . ALA A 1 2747 ? 154.364 128.090 181.276 1.00 26.58 3964 ALA A CA 1
ATOM 16964 C C . ALA A 1 2747 ? 155.153 126.850 181.684 1.00 25.62 3964 ALA A C 1
ATOM 16965 O O . ALA A 1 2747 ? 155.053 126.399 182.829 1.00 27.41 3964 ALA A O 1
ATOM 16967 N N . SER A 1 2748 ? 155.955 126.298 180.768 1.00 27.98 3965 SER A N 1
ATOM 16968 C CA . SER A 1 2748 ? 156.784 125.144 181.103 1.00 29.92 3965 SER A CA 1
ATOM 16969 C C . SER A 1 2748 ? 157.864 125.506 182.116 1.00 32.80 3965 SER A C 1
ATOM 16970 O O . SER A 1 2748 ? 158.145 124.727 183.033 1.00 33.23 3965 SER A O 1
ATOM 16973 N N . VAL A 1 2749 ? 158.475 126.685 181.966 1.00 35.77 3966 VAL A N 1
ATOM 16974 C CA . VAL A 1 2749 ? 159.483 127.139 182.921 1.00 34.46 3966 VAL A CA 1
ATOM 16975 C C . VAL A 1 2749 ? 158.857 127.361 184.293 1.00 34.76 3966 VAL A C 1
ATOM 16976 O O . VAL A 1 2749 ? 159.437 126.990 185.322 1.00 38.37 3966 VAL A O 1
ATOM 16980 N N . TYR A 1 2750 ? 157.652 127.942 184.330 1.00 29.31 3967 TYR A N 1
ATOM 16981 C CA . TYR A 1 2750 ? 156.958 128.114 185.604 1.00 27.28 3967 TYR A CA 1
ATOM 16982 C C . TYR A 1 2750 ? 156.617 126.774 186.245 1.00 39.07 3967 TYR A C 1
ATOM 16983 O O . TYR A 1 2750 ? 156.734 126.618 187.466 1.00 43.67 3967 TYR A O 1
ATOM 16992 N N . LEU A 1 2751 ? 156.176 125.801 185.439 1.00 37.17 3968 LEU A N 1
ATOM 16993 C CA . LEU A 1 2751 ? 155.855 124.478 185.967 1.00 29.79 3968 LEU A CA 1
ATOM 16994 C C . LEU A 1 2751 ? 157.090 123.795 186.539 1.00 34.38 3968 LEU A C 1
ATOM 16995 O O . LEU A 1 2751 ? 157.032 123.196 187.621 1.00 41.91 3968 LEU A O 1
ATOM 17000 N N . GLU A 1 2752 ? 158.220 123.887 185.831 1.00 31.97 3969 GLU A N 1
ATOM 17001 C CA . GLU A 1 2752 ? 159.460 123.304 186.334 1.00 36.16 3969 GLU A CA 1
ATOM 17002 C C . GLU A 1 2752 ? 159.930 124.007 187.600 1.00 41.00 3969 GLU A C 1
ATOM 17003 O O . GLU A 1 2752 ? 160.447 123.359 188.516 1.00 47.55 3969 GLU A O 1
ATOM 17009 N N . ASN A 1 2753 ? 159.748 125.328 187.676 1.00 41.22 3970 ASN A N 1
ATOM 17010 C CA . ASN A 1 2753 ? 160.131 126.069 188.874 1.00 38.52 3970 ASN A CA 1
ATOM 17011 C C . ASN A 1 2753 ? 159.273 125.676 190.070 1.00 41.26 3970 ASN A C 1
ATOM 17012 O O . ASN A 1 2753 ? 159.790 125.522 191.182 1.00 49.65 3970 ASN A O 1
ATOM 17017 N N . VAL A 1 2754 ? 157.965 125.504 189.860 1.00 39.10 3971 VAL A N 1
ATOM 17018 C CA . VAL A 1 2754 ? 157.076 125.071 190.939 1.00 43.16 3971 VAL A CA 1
ATOM 17019 C C . VAL A 1 2754 ? 157.436 123.663 191.399 1.00 45.97 3971 VAL A C 1
ATOM 17020 O O . VAL A 1 2754 ? 157.494 123.383 192.604 1.00 52.72 3971 VAL A O 1
ATOM 17024 N N . LEU A 1 2755 ? 157.709 122.762 190.451 1.00 44.52 3972 LEU A N 1
ATOM 17025 C CA . LEU A 1 2755 ? 158.073 121.395 190.812 1.00 47.09 3972 LEU A CA 1
ATOM 17026 C C . LEU A 1 2755 ? 159.430 121.326 191.504 1.00 51.10 3972 LEU A C 1
ATOM 17027 O O . LEU A 1 2755 ? 159.645 120.451 192.349 1.00 57.69 3972 LEU A O 1
ATOM 17032 N N . ALA A 1 2756 ? 160.354 122.226 191.163 1.00 49.16 3973 ALA A N 1
ATOM 17033 C CA . ALA A 1 2756 ? 161.650 122.242 191.831 1.00 51.35 3973 ALA A CA 1
ATOM 17034 C C . ALA A 1 2756 ? 161.564 122.862 193.221 1.00 56.86 3973 ALA A C 1
ATOM 17035 O O . ALA A 1 2756 ? 162.239 122.403 194.148 1.00 60.93 3973 ALA A O 1
ATOM 17037 N N . THR A 1 2757 ? 160.748 123.905 193.386 1.00 55.85 3974 THR A N 1
ATOM 17038 C CA . THR A 1 2757 ? 160.618 124.561 194.680 1.00 56.34 3974 THR A CA 1
ATOM 17039 C C . THR A 1 2757 ? 159.665 123.838 195.621 1.00 60.75 3974 THR A C 1
ATOM 17040 O O . THR A 1 2757 ? 159.649 124.153 196.816 1.00 71.40 3974 THR A O 1
ATOM 17044 N N . ASN A 1 2758 ? 158.874 122.892 195.123 1.00 61.01 3975 ASN A N 1
ATOM 17045 C CA . ASN A 1 2758 ? 158.004 122.066 195.956 1.00 70.51 3975 ASN A CA 1
ATOM 17046 C C . ASN A 1 2758 ? 158.439 120.615 195.772 1.00 79.66 3975 ASN A C 1
ATOM 17047 O O . ASN A 1 2758 ? 157.888 119.888 194.942 1.00 84.96 3975 ASN A O 1
ATOM 17052 N N . SER A 1 2759 ? 159.428 120.197 196.558 1.00 86.27 3976 SER A N 1
ATOM 17053 C CA . SER A 1 2759 ? 159.982 118.853 196.475 1.00 92.39 3976 SER A CA 1
ATOM 17054 C C . SER A 1 2759 ? 159.251 117.853 197.361 1.00 97.85 3976 SER A C 1
ATOM 17055 O O . SER A 1 2759 ? 159.633 116.679 197.391 1.00 101.82 3976 SER A O 1
ATOM 17058 N N . THR A 1 2760 ? 158.215 118.284 198.076 1.00 97.03 3977 THR A N 1
ATOM 17059 C CA . THR A 1 2760 ? 157.435 117.404 198.934 1.00 105.34 3977 THR A CA 1
ATOM 17060 C C . THR A 1 2760 ? 156.273 116.747 198.203 1.00 101.06 3977 THR A C 1
ATOM 17061 O O . THR A 1 2760 ? 155.469 116.061 198.845 1.00 97.78 3977 THR A O 1
ATOM 17065 N N . ASN A 1 2761 ? 156.164 116.962 196.887 1.00 96.81 3978 ASN A N 1
ATOM 17066 C CA . ASN A 1 2761 ? 155.107 116.433 196.021 1.00 93.97 3978 ASN A CA 1
ATOM 17067 C C . ASN A 1 2761 ? 153.711 116.879 196.451 1.00 91.21 3978 ASN A C 1
ATOM 17068 O O . ASN A 1 2761 ? 152.721 116.201 196.157 1.00 86.54 3978 ASN A O 1
ATOM 17073 N N . ASN A 1 2762 ? 153.616 118.009 197.152 1.00 88.28 3979 ASN A N 1
ATOM 17074 C CA . ASN A 1 2762 ? 152.343 118.681 197.397 1.00 80.57 3979 ASN A CA 1
ATOM 17075 C C . ASN A 1 2762 ? 152.299 119.889 196.466 1.00 76.60 3979 ASN A C 1
ATOM 17076 O O . ASN A 1 2762 ? 152.623 121.015 196.841 1.00 75.42 3979 ASN A O 1
ATOM 17081 N N . ILE A 1 2763 ? 151.899 119.633 195.227 1.00 69.00 3980 ILE A N 1
ATOM 17082 C CA . ILE A 1 2763 ? 151.991 120.652 194.175 1.00 62.89 3980 ILE A CA 1
ATOM 17083 C C . ILE A 1 2763 ? 150.899 121.695 194.382 1.00 60.83 3980 ILE A C 1
ATOM 17084 O O . ILE A 1 2763 ? 149.716 121.334 194.516 1.00 57.59 3980 ILE A O 1
ATOM 17089 N N . PRO A 1 2764 ? 151.236 122.986 194.422 1.00 59.77 3981 PRO A N 1
ATOM 17090 C CA . PRO A 1 2764 ? 150.200 124.019 194.540 1.00 53.20 3981 PRO A CA 1
ATOM 17091 C C . PRO A 1 2764 ? 149.440 124.199 193.236 1.00 52.65 3981 PRO A C 1
ATOM 17092 O O . PRO A 1 2764 ? 149.767 125.066 192.414 1.00 54.07 3981 PRO A O 1
ATOM 17096 N N . TRP A 1 2765 ? 148.428 123.351 193.039 1.00 55.74 3982 TRP A N 1
ATOM 17097 C CA . TRP A 1 2765 ? 147.664 123.365 191.798 1.00 51.28 3982 TRP A CA 1
ATOM 17098 C C . TRP A 1 2765 ? 146.883 124.659 191.624 1.00 47.03 3982 TRP A C 1
ATOM 17099 O O . TRP A 1 2765 ? 146.741 125.137 190.496 1.00 50.40 3982 TRP A O 1
ATOM 17110 N N . ALA A 1 2766 ? 146.380 125.242 192.716 1.00 42.05 3983 ALA A N 1
ATOM 17111 C CA . ALA A 1 2766 ? 145.708 126.534 192.620 1.00 38.40 3983 ALA A CA 1
ATOM 17112 C C . ALA A 1 2766 ? 146.674 127.628 192.183 1.00 42.36 3983 ALA A C 1
ATOM 17113 O O . ALA A 1 2766 ? 146.317 128.496 191.375 1.00 41.95 3983 ALA A O 1
ATOM 17115 N N . GLN A 1 2767 ? 147.908 127.593 192.701 1.00 42.68 3984 GLN A N 1
ATOM 17116 C CA . GLN A 1 2767 ? 148.932 128.543 192.277 1.00 34.54 3984 GLN A CA 1
ATOM 17117 C C . GLN A 1 2767 ? 149.260 128.379 190.801 1.00 33.40 3984 GLN A C 1
ATOM 17118 O O . GLN A 1 2767 ? 149.386 129.372 190.073 1.00 37.50 3984 GLN A O 1
ATOM 17124 N N . VAL A 1 2768 ? 149.389 127.130 190.345 1.00 31.67 3985 VAL A N 1
ATOM 17125 C CA . VAL A 1 2768 ? 149.683 126.860 188.939 1.00 34.10 3985 VAL A CA 1
ATOM 17126 C C . VAL A 1 2768 ? 148.550 127.359 188.050 1.00 34.59 3985 VAL A C 1
ATOM 17127 O O . VAL A 1 2768 ? 148.787 128.022 187.030 1.00 35.79 3985 VAL A O 1
ATOM 17131 N N . ARG A 1 2769 ? 147.303 127.081 188.447 1.00 33.25 3986 ARG A N 1
ATOM 17132 C CA . ARG A 1 2769 ? 146.137 127.518 187.684 1.00 31.34 3986 ARG A CA 1
ATOM 17133 C C . ARG A 1 2769 ? 146.077 129.034 187.579 1.00 35.34 3986 ARG A C 1
ATOM 17134 O O . ARG A 1 2769 ? 145.907 129.581 186.484 1.00 36.14 3986 ARG A O 1
ATOM 17142 N N . ASP A 1 2770 ? 146.240 129.731 188.707 1.00 37.69 3987 ASP A N 1
ATOM 17143 C CA . ASP A 1 2770 ? 146.117 131.185 188.691 1.00 34.95 3987 ASP A CA 1
ATOM 17144 C C . ASP A 1 2770 ? 147.264 131.842 187.934 1.00 34.61 3987 ASP A C 1
ATOM 17145 O O . ASP A 1 2770 ? 147.040 132.799 187.184 1.00 34.14 3987 ASP A O 1
ATOM 17150 N N . HIS A 1 2771 ? 148.492 131.334 188.083 1.00 32.80 3988 HIS A N 1
ATOM 17151 C CA . HIS A 1 2771 ? 149.610 131.947 187.374 1.00 23.53 3988 HIS A CA 1
ATOM 17152 C C . HIS A 1 2771 ? 149.529 131.704 185.873 1.00 23.30 3988 HIS A C 1
ATOM 17153 O O . HIS A 1 2771 ? 149.813 132.611 185.085 1.00 25.02 3988 HIS A O 1
ATOM 17160 N N . ILE A 1 2772 ? 149.141 130.497 185.451 1.00 27.79 3989 ILE A N 1
ATOM 17161 C CA . ILE A 1 2772 ? 149.011 130.237 184.020 1.00 28.36 3989 ILE A CA 1
ATOM 17162 C C . ILE A 1 2772 ? 147.837 131.021 183.438 1.00 28.15 3989 ILE A C 1
ATOM 17163 O O . ILE A 1 2772 ? 147.919 131.553 182.324 1.00 29.98 3989 ILE A O 1
ATOM 17168 N N . ALA A 1 2773 ? 146.747 131.156 184.196 1.00 23.79 3990 ALA A N 1
ATOM 17169 C CA . ALA A 1 2773 ? 145.573 131.849 183.686 1.00 21.24 3990 ALA A CA 1
ATOM 17170 C C . ALA A 1 2773 ? 145.734 133.363 183.670 1.00 26.42 3990 ALA A C 1
ATOM 17171 O O . ALA A 1 2773 ? 145.083 134.032 182.862 1.00 32.56 3990 ALA A O 1
ATOM 17173 N N . THR A 1 2774 ? 146.569 133.929 184.541 1.00 28.28 3991 THR A N 1
ATOM 17174 C CA . THR A 1 2774 ? 146.656 135.380 184.666 1.00 22.13 3991 THR A CA 1
ATOM 17175 C C . THR A 1 2774 ? 147.944 135.980 184.128 1.00 23.46 3991 THR A C 1
ATOM 17176 O O . THR A 1 2774 ? 147.926 137.107 183.633 1.00 29.80 3991 THR A O 1
ATOM 17180 N N . ILE A 1 2775 ? 149.069 135.273 184.212 1.00 21.93 3992 ILE A N 1
ATOM 17181 C CA . ILE A 1 2775 ? 150.352 135.856 183.839 1.00 19.69 3992 ILE A CA 1
ATOM 17182 C C . ILE A 1 2775 ? 150.797 135.336 182.480 1.00 21.07 3992 ILE A C 1
ATOM 17183 O O . ILE A 1 2775 ? 151.041 136.119 181.556 1.00 28.81 3992 ILE A O 1
ATOM 17188 N N . VAL A 1 2776 ? 150.917 134.013 182.354 1.00 18.06 3993 VAL A N 1
ATOM 17189 C CA . VAL A 1 2776 ? 151.501 133.431 181.149 1.00 20.22 3993 VAL A CA 1
ATOM 17190 C C . VAL A 1 2776 ? 150.553 133.571 179.963 1.00 23.10 3993 VAL A C 1
ATOM 17191 O O . VAL A 1 2776 ? 150.957 133.991 178.872 1.00 24.41 3993 VAL A O 1
ATOM 17195 N N . TYR A 1 2777 ? 149.279 133.236 180.157 1.00 25.45 3994 TYR A N 1
ATOM 17196 C CA . TYR A 1 2777 ? 148.309 133.266 179.071 1.00 26.33 3994 TYR A CA 1
ATOM 17197 C C . TYR A 1 2777 ? 147.317 134.413 179.161 1.00 26.22 3994 TYR A C 1
ATOM 17198 O O . TYR A 1 2777 ? 146.807 134.849 178.128 1.00 30.98 3994 TYR A O 1
ATOM 17207 N N . GLY A 1 2778 ? 147.031 134.911 180.357 1.00 21.03 3995 GLY A N 1
ATOM 17208 C CA . GLY A 1 2778 ? 146.133 136.032 180.511 1.00 22.15 3995 GLY A CA 1
ATOM 17209 C C . GLY A 1 2778 ? 146.770 137.395 180.408 1.00 31.72 3995 GLY A C 1
ATOM 17210 O O . GLY A 1 2778 ? 146.073 138.402 180.568 1.00 37.64 3995 GLY A O 1
ATOM 17211 N N . GLY A 1 2779 ? 148.080 137.463 180.167 1.00 27.38 3996 GLY A N 1
ATOM 17212 C CA . GLY A 1 2779 ? 148.724 138.754 179.991 1.00 24.92 3996 GLY A CA 1
ATOM 17213 C C . GLY A 1 2779 ? 148.279 139.467 178.728 1.00 27.63 3996 GLY A C 1
ATOM 17214 O O . GLY A 1 2779 ? 148.011 140.670 178.747 1.00 30.85 3996 GLY A O 1
ATOM 17215 N N . LYS A 1 2780 ? 148.189 138.734 177.615 1.00 29.34 3997 LYS A N 1
ATOM 17216 C CA . LYS A 1 2780 ? 147.712 139.313 176.365 1.00 29.06 3997 LYS A CA 1
ATOM 17217 C C . LYS A 1 2780 ? 146.240 139.690 176.424 1.00 34.00 3997 LYS A C 1
ATOM 17218 O O . LYS A 1 2780 ? 145.806 140.569 175.673 1.00 38.97 3997 LYS A O 1
ATOM 17224 N N . ILE A 1 2781 ? 145.471 139.046 177.294 1.00 35.72 3998 ILE A N 1
ATOM 17225 C CA . ILE A 1 2781 ? 144.021 139.185 177.300 1.00 37.02 3998 ILE A CA 1
ATOM 17226 C C . ILE A 1 2781 ? 143.644 140.517 177.935 1.00 37.58 3998 ILE A C 1
ATOM 17227 O O . ILE A 1 2781 ? 144.030 140.808 179.072 1.00 38.01 3998 ILE A O 1
ATOM 17232 N N . ASP A 1 2782 ? 142.883 141.324 177.202 1.00 41.27 3999 ASP A N 1
ATOM 17233 C CA . ASP A 1 2782 ? 142.381 142.597 177.694 1.00 44.81 3999 ASP A CA 1
ATOM 17234 C C . ASP A 1 2782 ? 140.874 142.608 177.912 1.00 49.69 3999 ASP A C 1
ATOM 17235 O O . ASP A 1 2782 ? 140.299 143.682 178.117 1.00 51.70 3999 ASP A O 1
ATOM 17240 N N . GLU A 1 2783 ? 140.222 141.449 177.873 1.00 47.35 4000 GLU A N 1
ATOM 17241 C CA . GLU A 1 2783 ? 138.789 141.334 178.097 1.00 49.49 4000 GLU A CA 1
ATOM 17242 C C . GLU A 1 2783 ? 138.526 140.391 179.262 1.00 53.75 4000 GLU A C 1
ATOM 17243 O O . GLU A 1 2783 ? 139.153 139.332 179.372 1.00 58.88 4000 GLU A O 1
ATOM 17249 N N . GLU A 1 2784 ? 137.586 140.780 180.126 1.00 53.51 4001 GLU A N 1
ATOM 17250 C CA . GLU A 1 2784 ? 137.319 140.001 181.331 1.00 57.01 4001 GLU A CA 1
ATOM 17251 C C . GLU A 1 2784 ? 136.630 138.679 181.004 1.00 58.35 4001 GLU A C 1
ATOM 17252 O O . GLU A 1 2784 ? 136.887 137.664 181.663 1.00 56.27 4001 GLU A O 1
ATOM 17258 N N . LYS A 1 2785 ? 135.759 138.668 179.989 1.00 55.63 4002 LYS A N 1
ATOM 17259 C CA . LYS A 1 2785 ? 135.108 137.424 179.581 1.00 55.57 4002 LYS A CA 1
ATOM 17260 C C . LYS A 1 2785 ? 136.122 136.414 179.057 1.00 52.85 4002 LYS A C 1
ATOM 17261 O O . LYS A 1 2785 ? 136.062 135.225 179.395 1.00 55.10 4002 LYS A O 1
ATOM 17266 N N . ASP A 1 2786 ? 137.073 136.873 178.244 1.00 49.48 4003 ASP A N 1
ATOM 17267 C CA . ASP A 1 2786 ? 138.101 135.975 177.732 1.00 45.15 4003 ASP A CA 1
ATOM 17268 C C . ASP A 1 2786 ? 139.078 135.561 178.825 1.00 46.47 4003 ASP A C 1
ATOM 17269 O O . ASP A 1 2786 ? 139.600 134.439 178.796 1.00 55.01 4003 ASP A O 1
ATOM 17274 N N . LEU A 1 2787 ? 139.321 136.440 179.802 1.00 43.77 4004 LEU A N 1
ATOM 17275 C CA . LEU A 1 2787 ? 140.104 136.051 180.971 1.00 45.36 4004 LEU A CA 1
ATOM 17276 C C . LEU A 1 2787 ? 139.409 134.943 181.751 1.00 47.43 4004 LEU A C 1
ATOM 17277 O O . LEU A 1 2787 ? 140.057 134.000 182.218 1.00 47.86 4004 LEU A O 1
ATOM 17282 N N . GLU A 1 2788 ? 138.085 135.039 181.893 1.00 51.60 4005 GLU A N 1
ATOM 17283 C CA . GLU A 1 2788 ? 137.315 133.973 182.528 1.00 50.49 4005 GLU A CA 1
ATOM 17284 C C . GLU A 1 2788 ? 137.349 132.689 181.711 1.00 43.99 4005 GLU A C 1
ATOM 17285 O O . GLU A 1 2788 ? 137.342 131.596 182.284 1.00 45.04 4005 GLU A O 1
ATOM 17291 N N . VAL A 1 2789 ? 137.376 132.802 180.381 1.00 41.02 4006 VAL A N 1
ATOM 17292 C CA . VAL A 1 2789 ? 137.487 131.623 179.522 1.00 39.92 4006 VAL A CA 1
ATOM 17293 C C . VAL A 1 2789 ? 138.814 130.907 179.763 1.00 43.58 4006 VAL A C 1
ATOM 17294 O O . VAL A 1 2789 ? 138.862 129.678 179.926 1.00 50.76 4006 VAL A O 1
ATOM 17298 N N . VAL A 1 2790 ? 139.910 131.674 179.806 1.00 40.48 4007 VAL A N 1
ATOM 17299 C CA . VAL A 1 2790 ? 141.229 131.092 180.065 1.00 37.29 4007 VAL A CA 1
ATOM 17300 C C . VAL A 1 2790 ? 141.290 130.501 181.471 1.00 37.13 4007 VAL A C 1
ATOM 17301 O O . VAL A 1 2790 ? 141.874 129.431 181.687 1.00 39.39 4007 VAL A O 1
ATOM 17305 N N . ALA A 1 2791 ? 140.668 131.176 182.444 1.00 36.40 4008 ALA A N 1
ATOM 17306 C CA . ALA A 1 2791 ? 140.640 130.671 183.814 1.00 34.66 4008 ALA A CA 1
ATOM 17307 C C . ALA A 1 2791 ? 139.856 129.368 183.920 1.00 40.60 4008 ALA A C 1
ATOM 17308 O O . ALA A 1 2791 ? 140.261 128.455 184.645 1.00 41.45 4008 ALA A O 1
ATOM 17310 N N . LYS A 1 2792 ? 138.731 129.264 183.206 1.00 40.03 4009 LYS A N 1
ATOM 17311 C CA . LYS A 1 2792 ? 137.947 128.032 183.212 1.00 36.67 4009 LYS A CA 1
ATOM 17312 C C . LYS A 1 2792 ? 138.700 126.892 182.538 1.00 36.92 4009 LYS A C 1
ATOM 17313 O O . LYS A 1 2792 ? 138.637 125.742 182.995 1.00 40.92 4009 LYS A O 1
ATOM 17319 N N . LEU A 1 2793 ? 139.418 127.190 181.450 1.00 35.61 4010 LEU A N 1
ATOM 17320 C CA . LEU A 1 2793 ? 140.234 126.166 180.804 1.00 33.30 4010 LEU A CA 1
ATOM 17321 C C . LEU A 1 2793 ? 141.354 125.687 181.722 1.00 36.96 4010 LEU A C 1
ATOM 17322 O O . LEU A 1 2793 ? 141.642 124.486 181.787 1.00 40.73 4010 LEU A O 1
ATOM 17327 N N . CYS A 1 2794 ? 141.990 126.613 182.445 1.00 36.36 4011 CYS A N 1
ATOM 17328 C CA . CYS A 1 2794 ? 143.012 126.232 183.417 1.00 33.48 4011 CYS A CA 1
ATOM 17329 C C . CYS A 1 2794 ? 142.415 125.423 184.562 1.00 38.11 4011 CYS A C 1
ATOM 17330 O O . CYS A 1 2794 ? 143.058 124.502 185.076 1.00 42.50 4011 CYS A O 1
ATOM 17333 N N . ALA A 1 2795 ? 141.193 125.762 184.980 1.00 38.01 4012 ALA A N 1
ATOM 17334 C CA . ALA A 1 2795 ? 140.520 125.004 186.030 1.00 36.95 4012 ALA A CA 1
ATOM 17335 C C . ALA A 1 2795 ? 140.216 123.584 185.579 1.00 46.67 4012 ALA A C 1
ATOM 17336 O O . ALA A 1 2795 ? 140.291 122.643 186.377 1.00 54.54 4012 ALA A O 1
ATOM 17338 N N . HIS A 1 2796 ? 139.859 123.410 184.306 1.00 44.97 4013 HIS A N 1
ATOM 17339 C CA . HIS A 1 2796 ? 139.621 122.063 183.796 1.00 41.21 4013 HIS A CA 1
ATOM 17340 C C . HIS A 1 2796 ? 140.919 121.274 183.662 1.00 44.40 4013 HIS A C 1
ATOM 17341 O O . HIS A 1 2796 ? 140.971 120.094 184.027 1.00 51.59 4013 HIS A O 1
ATOM 17348 N N . VAL A 1 2797 ? 141.978 121.901 183.146 1.00 42.89 4014 VAL A N 1
ATOM 17349 C CA . VAL A 1 2797 ? 143.192 121.151 182.826 1.00 39.30 4014 VAL A CA 1
ATOM 17350 C C . VAL A 1 2797 ? 144.024 120.886 184.075 1.00 40.95 4014 VAL A C 1
ATOM 17351 O O . VAL A 1 2797 ? 144.379 119.739 184.369 1.00 45.27 4014 VAL A O 1
ATOM 17355 N N . PHE A 1 2798 ? 144.349 121.932 184.830 1.00 45.73 4015 PHE A N 1
ATOM 17356 C CA . PHE A 1 2798 ? 145.286 121.841 185.949 1.00 45.38 4015 PHE A CA 1
ATOM 17357 C C . PHE A 1 2798 ? 144.571 121.701 187.285 1.00 53.25 4015 PHE A C 1
ATOM 17358 O O . PHE A 1 2798 ? 145.014 122.259 188.292 1.00 57.65 4015 PHE A O 1
ATOM 17366 N N . CYS A 1 2799 ? 143.456 120.967 187.319 1.00 54.69 4016 CYS A N 1
ATOM 17367 C CA . CYS A 1 2799 ? 142.727 120.757 188.565 1.00 57.10 4016 CYS A CA 1
ATOM 17368 C C . CYS A 1 2799 ? 143.505 119.911 189.566 1.00 60.64 4016 CYS A C 1
ATOM 17369 O O . CYS A 1 2799 ? 143.226 119.987 190.767 1.00 60.75 4016 CYS A O 1
ATOM 17372 N N . GLY A 1 2800 ? 144.471 119.122 189.106 1.00 58.19 4017 GLY A N 1
ATOM 17373 C CA . GLY A 1 2800 ? 145.284 118.308 189.993 1.00 59.99 4017 GLY A CA 1
ATOM 17374 C C . G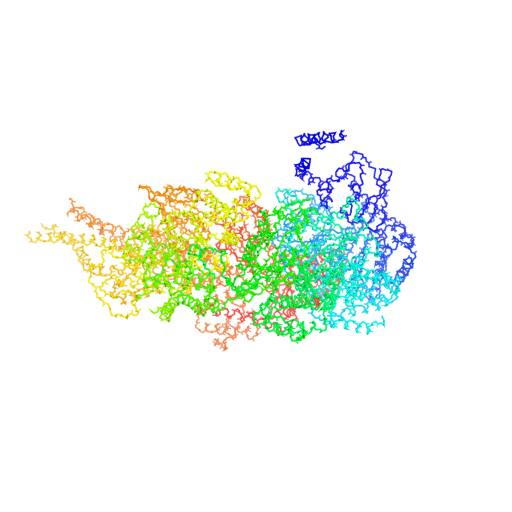LY A 1 2800 ? 144.543 117.192 190.696 1.00 67.43 4017 GLY A C 1
ATOM 17375 O O . GLY A 1 2800 ? 144.753 116.974 191.896 1.00 70.44 4017 GLY A O 1
ATOM 17376 N N . SER A 1 2801 ? 143.680 116.479 189.981 1.00 71.85 4018 SER A N 1
ATOM 17377 C CA . SER A 1 2801 ? 142.924 115.379 190.556 1.00 73.87 4018 SER A CA 1
ATOM 17378 C C . SER A 1 2801 ? 143.656 114.056 190.345 1.00 82.46 4018 SER A C 1
ATOM 17379 O O . SER A 1 2801 ? 144.658 113.976 189.630 1.00 80.87 4018 SER A O 1
ATOM 17382 N N . ASP A 1 2802 ? 143.146 113.008 190.998 1.00 87.91 4019 ASP A N 1
ATOM 17383 C CA . ASP A 1 2802 ? 143.740 111.681 190.862 1.00 87.07 4019 ASP A CA 1
ATOM 17384 C C . ASP A 1 2802 ? 143.559 111.134 189.452 1.00 86.22 4019 ASP A C 1
ATOM 17385 O O . ASP A 1 2802 ? 144.478 110.524 188.893 1.00 85.25 4019 ASP A O 1
ATOM 17388 N N . ASN A 1 2803 ? 142.384 111.338 188.864 1.00 85.10 4020 ASN A N 1
ATOM 17389 C CA . ASN A 1 2803 ? 142.132 111.002 187.470 1.00 86.82 4020 ASN A CA 1
ATOM 17390 C C . ASN A 1 2803 ? 141.608 112.230 186.741 1.00 83.50 4020 ASN A C 1
ATOM 17391 O O . ASN A 1 2803 ? 140.786 112.978 187.281 1.00 83.94 4020 ASN A O 1
ATOM 17396 N N . LEU A 1 2804 ? 142.109 112.458 185.531 1.00 73.23 4021 LEU A N 1
ATOM 17397 C CA . LEU A 1 2804 ? 141.740 113.626 184.742 1.00 67.42 4021 LEU A CA 1
ATOM 17398 C C . LEU A 1 2804 ? 141.265 113.173 183.372 1.00 63.29 4021 LEU A C 1
ATOM 17399 O O . LEU A 1 2804 ? 142.040 112.599 182.601 1.00 63.46 4021 LEU A O 1
ATOM 17404 N N . GLN A 1 2805 ? 139.998 113.439 183.074 1.00 61.77 4022 GLN A N 1
ATOM 17405 C CA . GLN A 1 2805 ? 139.433 113.213 181.747 1.00 59.10 4022 GLN A CA 1
ATOM 17406 C C . GLN A 1 2805 ? 139.546 114.540 181.005 1.00 55.69 4022 GLN A C 1
ATOM 17407 O O . GLN A 1 2805 ? 138.674 115.404 181.106 1.00 59.20 4022 GLN A O 1
ATOM 17413 N N . ILE A 1 2806 ? 140.651 114.705 180.272 1.00 54.20 4023 ILE A N 1
ATOM 17414 C CA . ILE A 1 2806 ? 140.922 115.968 179.590 1.00 51.01 4023 ILE A CA 1
ATOM 17415 C C . ILE A 1 2806 ? 139.915 116.200 178.469 1.00 57.70 4023 ILE A C 1
ATOM 17416 O O . ILE A 1 2806 ? 139.490 117.335 178.219 1.00 61.40 4023 ILE A O 1
ATOM 17421 N N . VAL A 1 2807 ? 139.499 115.132 177.798 1.00 57.66 4024 VAL A N 1
ATOM 17422 C CA . VAL A 1 2807 ? 138.454 115.169 176.779 1.00 53.17 4024 VAL A CA 1
ATOM 17423 C C . VAL A 1 2807 ? 137.507 114.015 177.076 1.00 63.62 4024 VAL A C 1
ATOM 17424 O O . VAL A 1 2807 ? 137.880 113.080 177.802 1.00 70.32 4024 VAL A O 1
ATOM 17428 N N . PRO A 1 2808 ? 136.269 114.059 176.566 1.00 61.61 4025 PRO A N 1
ATOM 17429 C CA . PRO A 1 2808 ? 135.328 112.955 176.838 1.00 61.04 4025 PRO A CA 1
ATOM 17430 C C . PRO A 1 2808 ? 135.792 111.587 176.354 1.00 63.42 4025 PRO A C 1
ATOM 17431 O O . PRO A 1 2808 ? 135.274 110.573 176.837 1.00 67.60 4025 PRO A O 1
ATOM 17435 N N . GLY A 1 2809 ? 136.746 111.520 175.432 1.00 66.53 4026 GLY A N 1
ATOM 17436 C CA . GLY A 1 2809 ? 137.264 110.244 174.985 1.00 71.72 4026 GLY A CA 1
ATOM 17437 C C . GLY A 1 2809 ? 138.184 109.551 175.972 1.00 70.90 4026 GLY A C 1
ATOM 17438 O O . GLY A 1 2809 ? 137.868 108.458 176.453 1.00 71.65 4026 GLY A O 1
ATOM 17439 N N . VAL A 1 2810 ? 139.317 110.173 176.295 1.00 66.46 4027 VAL A N 1
ATOM 17440 C CA . VAL A 1 2810 ? 140.388 109.513 177.028 1.00 70.75 4027 VAL A CA 1
ATOM 17441 C C . VAL A 1 2810 ? 140.570 110.172 178.390 1.00 69.82 4027 VAL A C 1
ATOM 17442 O O . VAL A 1 2810 ? 140.082 111.270 178.653 1.00 66.65 4027 VAL A O 1
ATOM 17446 N N . ARG A 1 2811 ? 141.304 109.473 179.256 1.00 68.32 4028 ARG A N 1
ATOM 17447 C CA . ARG A 1 2811 ? 141.574 109.898 180.620 1.00 61.59 4028 ARG A CA 1
ATOM 17448 C C . ARG A 1 2811 ? 143.070 109.822 180.882 1.00 60.47 4028 ARG A C 1
ATOM 17449 O O . ARG A 1 2811 ? 143.750 108.925 180.376 1.00 62.16 4028 ARG A O 1
ATOM 17457 N N . ILE A 1 2812 ? 143.581 110.761 181.672 1.00 65.06 4029 ILE A N 1
ATOM 17458 C CA . ILE A 1 2812 ? 145.001 110.786 182.018 1.00 65.12 4029 ILE A CA 1
ATOM 17459 C C . ILE A 1 2812 ? 145.171 110.490 183.504 1.00 69.56 4029 ILE A C 1
ATOM 17460 O O . ILE A 1 2812 ? 144.914 111.367 184.341 1.00 71.17 4029 ILE A O 1
ATOM 17465 N N . PRO A 1 2813 ? 145.583 109.281 183.878 1.00 67.56 4030 PRO A N 1
ATOM 17466 C CA . PRO A 1 2813 ? 145.878 109.011 185.288 1.00 72.31 4030 PRO A CA 1
ATOM 17467 C C . PRO A 1 2813 ? 147.142 109.726 185.742 1.00 72.96 4030 PRO A C 1
ATOM 17468 O O . PRO A 1 2813 ? 148.079 109.937 184.968 1.00 68.44 4030 PRO A O 1
ATOM 17472 N N . GLN A 1 2814 ? 147.155 110.099 187.020 1.00 74.74 4031 GLN A N 1
ATOM 17473 C CA . GLN A 1 2814 ? 148.327 110.727 187.603 1.00 72.00 4031 GLN A CA 1
ATOM 17474 C C . GLN A 1 2814 ? 149.447 109.696 187.760 1.00 82.46 4031 GLN A C 1
ATOM 17475 O O . GLN A 1 2814 ? 149.184 108.491 187.822 1.00 84.38 4031 GLN A O 1
ATOM 17481 N N . PRO A 1 2815 ? 150.708 110.135 187.773 1.00 83.73 4032 PRO A N 1
ATOM 17482 C CA . PRO A 1 2815 ? 151.814 109.183 187.922 1.00 87.82 4032 PRO A CA 1
ATOM 17483 C C . PRO A 1 2815 ? 151.834 108.522 189.292 1.00 96.79 4032 PRO A C 1
ATOM 17484 O O . PRO A 1 2815 ? 151.392 109.088 190.294 1.00 94.83 4032 PRO A O 1
ATOM 17488 N N . LEU A 1 2816 ? 152.355 107.298 189.317 1.00 103.66 4033 LEU A N 1
ATOM 17489 C CA . LEU A 1 2816 ? 152.530 106.541 190.546 1.00 109.79 4033 LEU A CA 1
ATOM 17490 C C . LEU A 1 2816 ? 153.922 106.820 191.114 1.00 111.94 4033 LEU A C 1
ATOM 17491 O O . LEU A 1 2816 ? 154.622 107.738 190.678 1.00 112.27 4033 LEU A O 1
ATOM 17496 N N . LEU A 1 2817 ? 154.345 106.024 192.096 1.00 115.57 4034 LEU A N 1
ATOM 17497 C CA . LEU A 1 2817 ? 155.622 106.227 192.769 1.00 117.93 4034 LEU A CA 1
ATOM 17498 C C . LEU A 1 2817 ? 156.610 105.093 192.514 1.00 117.98 4034 LEU A C 1
ATOM 17499 O O . LEU A 1 2817 ? 157.546 104.907 193.298 1.00 116.52 4034 LEU A O 1
ATOM 17504 N N . GLN A 1 2818 ? 156.427 104.329 191.433 1.00 117.23 4035 GLN A N 1
ATOM 17505 C CA . GLN A 1 2818 ? 157.265 103.159 191.199 1.00 120.04 4035 GLN A CA 1
ATOM 17506 C C . GLN A 1 2818 ? 157.686 103.034 189.737 1.00 121.41 4035 GLN A C 1
ATOM 17507 O O . GLN A 1 2818 ? 157.976 101.929 189.265 1.00 125.28 4035 GLN A O 1
ATOM 17513 N N . GLN A 1 2819 ? 157.741 104.147 189.010 1.00 114.67 4036 GLN A N 1
ATOM 17514 C CA . GLN A 1 2819 ? 158.088 104.134 187.595 1.00 109.11 4036 GLN A CA 1
ATOM 17515 C C . GLN A 1 2819 ? 159.248 105.090 187.346 1.00 105.55 4036 GLN A C 1
ATOM 17516 O O . GLN A 1 2819 ? 159.770 105.728 188.265 1.00 104.00 4036 GLN A O 1
ATOM 17522 N N . SER A 1 2820 ? 159.651 105.184 186.083 1.00 103.48 4037 SER A N 1
ATOM 17523 C CA . SER A 1 2820 ? 160.715 106.071 185.647 1.00 97.63 4037 SER A CA 1
ATOM 17524 C C . SER A 1 2820 ? 160.166 107.082 184.648 1.00 98.53 4037 SER A C 1
ATOM 17525 O O . SER A 1 2820 ? 159.004 107.015 184.231 1.00 99.69 4037 SER A O 1
ATOM 17528 N N . GLU A 1 2821 ? 161.025 108.033 184.271 1.00 99.19 4038 GLU A N 1
ATOM 17529 C CA . GLU A 1 2821 ? 160.624 109.067 183.323 1.00 96.66 4038 GLU A CA 1
ATOM 17530 C C . GLU A 1 2821 ? 160.350 108.481 181.943 1.00 93.44 4038 GLU A C 1
ATOM 17531 O O . GLU A 1 2821 ? 159.419 108.914 181.256 1.00 91.12 4038 GLU A O 1
ATOM 17537 N N . GLU A 1 2822 ? 161.143 107.489 181.527 1.00 91.60 4039 GLU A N 1
ATOM 17538 C CA . GLU A 1 2822 ? 160.902 106.834 180.245 1.00 90.25 4039 GLU A CA 1
ATOM 17539 C C . GLU A 1 2822 ? 159.593 106.054 180.262 1.00 91.85 4039 GLU A C 1
ATOM 17540 O O . GLU A 1 2822 ? 158.855 106.050 179.270 1.00 90.70 4039 GLU A O 1
ATOM 17546 N N . GLU A 1 2823 ? 159.285 105.400 181.386 1.00 93.15 4040 GLU A N 1
ATOM 17547 C CA . GLU A 1 2823 ? 158.014 104.692 181.515 1.00 93.27 4040 GLU A CA 1
ATOM 17548 C C . GLU A 1 2823 ? 156.834 105.657 181.476 1.00 87.33 4040 GLU A C 1
ATOM 17549 O O . GLU A 1 2823 ? 155.817 105.376 180.831 1.00 85.10 4040 GLU A O 1
ATOM 17555 N N . GLU A 1 2824 ? 156.954 106.804 182.153 1.00 84.73 4041 GLU A N 1
ATOM 17556 C CA . GLU A 1 2824 ? 155.887 107.802 182.120 1.00 79.54 4041 GLU A CA 1
ATOM 17557 C C . GLU A 1 2824 ? 155.707 108.382 180.720 1.00 78.53 4041 GLU A C 1
ATOM 17558 O O . GLU A 1 2824 ? 154.571 108.580 180.266 1.00 78.40 4041 GLU A O 1
ATOM 17564 N N . ARG A 1 2825 ? 156.816 108.649 180.022 1.00 77.27 4042 ARG A N 1
ATOM 17565 C CA . ARG A 1 2825 ? 156.744 109.137 178.648 1.00 75.86 4042 ARG A CA 1
ATOM 17566 C C . ARG A 1 2825 ? 156.082 108.118 177.731 1.00 77.72 4042 ARG A C 1
ATOM 17567 O O . ARG A 1 2825 ? 155.243 108.478 176.898 1.00 73.90 4042 ARG A O 1
ATOM 17575 N N . ALA A 1 2826 ? 156.442 106.840 177.880 1.00 75.67 4043 ALA A N 1
ATOM 17576 C CA . ALA A 1 2826 ? 155.846 105.791 177.061 1.00 70.83 4043 ALA A CA 1
ATOM 17577 C C . ALA A 1 2826 ? 154.360 105.632 177.353 1.00 71.47 4043 ALA A C 1
ATOM 17578 O O . ALA A 1 2826 ? 153.564 105.430 176.431 1.00 76.24 4043 ALA A O 1
ATOM 17580 N N . ARG A 1 2827 ? 153.969 105.730 178.628 1.00 70.26 4044 ARG A N 1
ATOM 17581 C CA . ARG A 1 2827 ? 152.560 105.615 178.992 1.00 66.04 4044 ARG A CA 1
ATOM 17582 C C . ARG A 1 2827 ? 151.740 106.765 178.420 1.00 66.98 4044 ARG A C 1
ATOM 17583 O O . ARG A 1 2827 ? 150.655 106.548 177.862 1.00 68.61 4044 ARG A O 1
ATOM 17591 N N . LEU A 1 2828 ? 152.252 107.994 178.529 1.00 68.56 4045 LEU A N 1
ATOM 17592 C CA . LEU A 1 2828 ? 151.518 109.143 178.006 1.00 63.24 4045 LEU A CA 1
ATOM 17593 C C . LEU A 1 2828 ? 151.475 109.130 176.481 1.00 63.81 4045 LEU A C 1
ATOM 17594 O O . LEU A 1 2828 ? 150.462 109.511 175.882 1.00 62.06 4045 LEU A O 1
ATOM 17599 N N . THR A 1 2829 ? 152.551 108.665 175.836 1.00 66.92 4046 THR A N 1
ATOM 17600 C CA . THR A 1 2829 ? 152.546 108.518 174.384 1.00 64.61 4046 THR A CA 1
ATOM 17601 C C . THR A 1 2829 ? 151.564 107.437 173.942 1.00 69.42 4046 THR A C 1
ATOM 17602 O O . THR A 1 2829 ? 150.893 107.583 172.914 1.00 69.29 4046 THR A O 1
ATOM 17606 N N . ALA A 1 2830 ? 151.453 106.352 174.715 1.00 68.55 4047 ALA A N 1
ATOM 17607 C CA . ALA A 1 2830 ? 150.471 105.315 174.417 1.00 65.82 4047 ALA A CA 1
ATOM 17608 C C . ALA A 1 2830 ? 149.046 105.836 174.559 1.00 70.40 4047 ALA A C 1
ATOM 17609 O O . ALA A 1 2830 ? 148.177 105.501 173.747 1.00 75.32 4047 ALA A O 1
ATOM 17611 N N . ILE A 1 2831 ? 148.790 106.653 175.586 1.00 67.78 4048 ILE A N 1
ATOM 17612 C CA . ILE A 1 2831 ? 147.477 107.283 175.741 1.00 64.60 4048 ILE A CA 1
ATOM 17613 C C . ILE A 1 2831 ? 147.182 108.197 174.555 1.00 63.80 4048 ILE A C 1
ATOM 17614 O O . ILE A 1 2831 ? 146.074 108.188 173.996 1.00 64.90 4048 ILE A O 1
ATOM 17619 N N . LEU A 1 2832 ? 148.183 108.977 174.140 1.00 64.47 4049 LEU A N 1
ATOM 17620 C CA . LEU A 1 2832 ? 148.017 109.900 173.023 1.00 64.15 4049 LEU A CA 1
ATOM 17621 C C . LEU A 1 2832 ? 147.771 109.155 171.715 1.00 65.07 4049 LEU A C 1
ATOM 17622 O O . LEU A 1 2832 ? 147.017 109.625 170.856 1.00 65.52 4049 LEU A O 1
ATOM 17627 N N . SER A 1 2833 ? 148.396 107.988 171.551 1.00 67.71 4050 SER A N 1
ATOM 17628 C CA . SER A 1 2833 ? 148.157 107.175 170.363 1.00 68.00 4050 SER A CA 1
ATOM 17629 C C . SER A 1 2833 ? 146.779 106.525 170.402 1.00 63.64 4050 SER A C 1
ATOM 17630 O O . SER A 1 2833 ? 146.103 106.431 169.371 1.00 66.12 4050 SER A O 1
ATOM 17633 N N . ASN A 1 2834 ? 146.345 106.072 171.579 1.00 64.42 4051 ASN A N 1
ATOM 17634 C CA . ASN A 1 2834 ? 145.034 105.453 171.722 1.00 64.73 4051 ASN A CA 1
ATOM 17635 C C . ASN A 1 2834 ? 143.889 106.455 171.685 1.00 65.87 4051 ASN A C 1
ATOM 17636 O O . ASN A 1 2834 ? 142.730 106.036 171.622 1.00 70.57 4051 ASN A O 1
ATOM 17641 N N . THR A 1 2835 ? 144.172 107.753 171.755 1.00 68.25 4052 THR A N 1
ATOM 17642 C CA . THR A 1 2835 ? 143.123 108.748 171.570 1.00 62.73 4052 THR A CA 1
ATOM 17643 C C . THR A 1 2835 ? 142.710 108.837 170.103 1.00 64.33 4052 THR A C 1
ATOM 17644 O O . THR A 1 2835 ? 143.555 108.865 169.204 1.00 65.70 4052 THR A O 1
ATOM 17648 N N . ILE A 1 2836 ? 141.399 108.879 169.862 1.00 62.08 4053 ILE A N 1
ATOM 17649 C CA . ILE A 1 2836 ? 140.836 109.112 168.535 1.00 59.64 4053 ILE A CA 1
ATOM 17650 C C . ILE A 1 2836 ? 140.085 110.436 168.563 1.00 58.34 4053 ILE A C 1
ATOM 17651 O O . ILE A 1 2836 ? 139.215 110.642 169.416 1.00 62.21 4053 ILE A O 1
ATOM 17656 N N . GLU A 1 2837 ? 140.422 111.326 167.635 1.00 57.41 4054 GLU A N 1
ATOM 17657 C CA . GLU A 1 2837 ? 139.734 112.607 167.527 1.00 51.53 4054 GLU A CA 1
ATOM 17658 C C . GLU A 1 2837 ? 138.395 112.417 166.826 1.00 55.67 4054 GLU A C 1
ATOM 17659 O O . GLU A 1 2837 ? 138.366 111.919 165.695 1.00 62.20 4054 GLU A O 1
ATOM 17665 N N . PRO A 1 2838 ? 137.280 112.791 167.444 1.00 57.18 4055 PRO A N 1
ATOM 17666 C CA . PRO A 1 2838 ? 135.972 112.603 166.809 1.00 62.33 4055 PRO A CA 1
ATOM 17667 C C . PRO A 1 2838 ? 135.722 113.629 165.709 1.00 65.24 4055 PRO A C 1
ATOM 17668 O O . PRO A 1 2838 ? 136.506 114.550 165.478 1.00 66.45 4055 PRO A O 1
ATOM 17672 N N . ALA A 1 2839 ? 134.597 113.440 165.017 1.00 64.79 4056 ALA A N 1
ATOM 17673 C CA . ALA A 1 2839 ? 134.200 114.350 163.950 1.00 65.62 4056 ALA A CA 1
ATOM 17674 C C . ALA A 1 2839 ? 133.619 115.655 164.474 1.00 65.59 4056 ALA A C 1
ATOM 17675 O O . ALA A 1 2839 ? 133.571 116.639 163.728 1.00 73.00 4056 ALA A O 1
ATOM 17677 N N . ASP A 1 2840 ? 133.178 115.686 165.728 1.00 65.82 4057 ASP A N 1
ATOM 17678 C CA . ASP A 1 2840 ? 132.642 116.884 166.364 1.00 65.08 4057 ASP A CA 1
ATOM 17679 C C . ASP A 1 2840 ? 133.597 117.397 167.437 1.00 66.57 4057 ASP A C 1
ATOM 17680 O O . ASP A 1 2840 ? 133.177 117.792 168.526 1.00 70.02 4057 ASP A O 1
ATOM 17685 N N . SER A 1 2841 ? 134.897 117.375 167.128 1.00 65.58 4058 SER A N 1
ATOM 17686 C CA . SER A 1 2841 ? 135.931 117.679 168.113 1.00 57.64 4058 SER A CA 1
ATOM 17687 C C . SER A 1 2841 ? 135.866 119.122 168.599 1.00 60.54 4058 SER A C 1
ATOM 17688 O O . SER A 1 2841 ? 136.133 119.381 169.776 1.00 61.42 4058 SER A O 1
ATOM 17691 N N . LEU A 1 2842 ? 135.488 120.064 167.730 1.00 60.14 4059 LEU A N 1
ATOM 17692 C CA . LEU A 1 2842 ? 135.451 121.471 168.118 1.00 57.52 4059 LEU A CA 1
ATOM 17693 C C . LEU A 1 2842 ? 134.353 121.782 169.129 1.00 55.65 4059 LEU A C 1
ATOM 17694 O O . LEU A 1 2842 ? 134.382 122.853 169.741 1.00 63.83 4059 LEU A O 1
ATOM 17699 N N . SER A 1 2843 ? 133.388 120.885 169.313 1.00 54.07 4060 SER A N 1
ATOM 17700 C CA . SER A 1 2843 ? 132.359 121.037 170.335 1.00 58.34 4060 SER A CA 1
ATOM 17701 C C . SER A 1 2843 ? 132.519 120.070 171.494 1.00 64.14 4060 SER A C 1
ATOM 17702 O O . SER A 1 2843 ? 132.272 120.445 172.642 1.00 69.06 4060 SER A O 1
ATOM 17705 N N . SER A 1 2844 ? 132.920 118.828 171.219 1.00 63.30 4061 SER A N 1
ATOM 17706 C CA . SER A 1 2844 ? 133.072 117.838 172.277 1.00 61.83 4061 SER A CA 1
ATOM 17707 C C . SER A 1 2844 ? 134.344 118.061 173.084 1.00 61.13 4061 SER A C 1
ATOM 17708 O O . SER A 1 2844 ? 134.351 117.855 174.303 1.00 62.23 4061 SER A O 1
ATOM 17711 N N . TRP A 1 2845 ? 135.426 118.483 172.430 1.00 55.86 4062 TRP A N 1
ATOM 17712 C CA . TRP A 1 2845 ? 136.711 118.633 173.096 1.00 50.52 4062 TRP A CA 1
ATOM 17713 C C . TRP A 1 2845 ? 136.915 120.021 173.683 1.00 53.73 4062 TRP A C 1
ATOM 17714 O O . TRP A 1 2845 ? 137.636 120.163 174.677 1.00 55.19 4062 TRP A O 1
ATOM 17725 N N . LEU A 1 2846 ? 136.299 121.045 173.098 1.00 53.67 4063 LEU A N 1
ATOM 17726 C CA . LEU A 1 2846 ? 136.411 122.408 173.600 1.00 51.99 4063 LEU A CA 1
ATOM 17727 C C . LEU A 1 2846 ? 135.302 122.774 174.576 1.00 56.42 4063 LEU A C 1
ATOM 17728 O O . LEU A 1 2846 ? 135.303 123.901 175.083 1.00 55.96 4063 LEU A O 1
ATOM 17733 N N . GLN A 1 2847 ? 134.376 121.848 174.846 1.00 58.84 4064 GLN A N 1
ATOM 17734 C CA . GLN A 1 2847 ? 133.229 122.051 175.738 1.00 62.01 4064 GLN A CA 1
ATOM 17735 C C . GLN A 1 2847 ? 132.397 123.262 175.307 1.00 63.33 4064 GLN A C 1
ATOM 17736 O O . GLN A 1 2847 ? 132.170 124.205 176.067 1.00 61.51 4064 GLN A O 1
ATOM 17742 N N . LEU A 1 2848 ? 131.947 123.213 174.059 1.00 63.59 4065 LEU A N 1
ATOM 17743 C CA . LEU A 1 2848 ? 131.139 124.253 173.448 1.00 65.46 4065 LEU A CA 1
ATOM 17744 C C . LEU A 1 2848 ? 129.881 123.636 172.859 1.00 70.52 4065 LEU A C 1
ATOM 17745 O O . LEU A 1 2848 ? 129.877 122.453 172.503 1.00 69.64 4065 LEU A O 1
ATOM 17750 N N . PRO A 1 2849 ? 128.790 124.402 172.771 1.00 74.01 4066 PRO A N 1
ATOM 17751 C CA . PRO A 1 2849 ? 127.583 123.885 172.116 1.00 78.67 4066 PRO A CA 1
ATOM 17752 C C . PRO A 1 2849 ? 127.818 123.626 170.636 1.00 78.19 4066 PRO A C 1
ATOM 17753 O O . PRO A 1 2849 ? 128.624 124.294 169.985 1.00 76.42 4066 PRO A O 1
ATOM 17757 N N . ARG A 1 2850 ? 127.102 122.628 170.112 1.00 79.51 4067 ARG A N 1
ATOM 17758 C CA . ARG A 1 2850 ? 127.309 122.196 168.733 1.00 81.87 4067 ARG A CA 1
ATOM 17759 C C . ARG A 1 2850 ? 126.836 123.241 167.729 1.00 86.18 4067 ARG A C 1
ATOM 17760 O O . ARG A 1 2850 ? 127.454 123.403 166.668 1.00 86.48 4067 ARG A O 1
ATOM 17768 N N . GLU A 1 2851 ? 125.755 123.960 168.045 1.00 84.29 4068 GLU A N 1
ATOM 17769 C CA . GLU A 1 2851 ? 125.227 124.968 167.133 1.00 83.99 4068 GLU A CA 1
ATOM 17770 C C . GLU A 1 2851 ? 126.148 126.174 166.997 1.00 85.08 4068 GLU A C 1
ATOM 17771 O O . GLU A 1 2851 ? 126.019 126.928 166.027 1.00 84.30 4068 GLU A O 1
ATOM 17777 N N . SER A 1 2852 ? 127.066 126.377 167.944 1.00 83.33 4069 SER A N 1
ATOM 17778 C CA . SER A 1 2852 ? 128.036 127.457 167.811 1.00 79.65 4069 SER A CA 1
ATOM 17779 C C . SER A 1 2852 ? 129.084 127.131 166.755 1.00 79.80 4069 SER A C 1
ATOM 17780 O O . SER A 1 2852 ? 129.445 127.992 165.944 1.00 79.34 4069 SER A O 1
ATOM 17783 N N . ILE A 1 2853 ? 129.582 125.893 166.744 1.00 78.07 4070 ILE A N 1
ATOM 17784 C CA . ILE A 1 2853 ? 130.605 125.520 165.775 1.00 77.81 4070 ILE A CA 1
ATOM 17785 C C . ILE A 1 2853 ? 130.009 125.088 164.442 1.00 82.97 4070 ILE A C 1
ATOM 17786 O O . ILE A 1 2853 ? 130.739 125.028 163.443 1.00 85.93 4070 ILE A O 1
ATOM 17791 N N . LEU A 1 2854 ? 128.708 124.774 164.402 1.00 82.89 4071 LEU A N 1
ATOM 17792 C CA . LEU A 1 2854 ? 128.095 124.324 163.157 1.00 81.71 4071 LEU A CA 1
ATOM 17793 C C . LEU A 1 2854 ? 128.072 125.441 162.122 1.00 82.57 4071 LEU A C 1
ATOM 17794 O O . LEU A 1 2854 ? 128.306 125.195 160.935 1.00 87.67 4071 LEU A O 1
ATOM 17799 N N . ASP A 1 2855 ? 127.812 126.676 162.561 1.00 81.68 4072 ASP A N 1
ATOM 17800 C CA . ASP A 1 2855 ? 127.833 127.820 161.654 1.00 82.29 4072 ASP A CA 1
ATOM 17801 C C . ASP A 1 2855 ? 129.228 128.047 161.079 1.00 79.05 4072 ASP A C 1
ATOM 17802 O O . ASP A 1 2855 ? 129.382 128.272 159.872 1.00 81.63 4072 ASP A O 1
ATOM 17807 N N . TYR A 1 2856 ? 130.256 127.973 161.929 1.00 79.21 4073 TYR A N 1
ATOM 17808 C CA . TYR A 1 2856 ? 131.631 128.179 161.478 1.00 82.34 4073 TYR A CA 1
ATOM 17809 C C . TYR A 1 2856 ? 132.062 127.094 160.497 1.00 81.69 4073 TYR A C 1
ATOM 17810 O O . TYR A 1 2856 ? 132.650 127.392 159.445 1.00 80.00 4073 TYR A O 1
ATOM 17819 N N . GLU A 1 2857 ? 131.749 125.832 160.812 1.00 80.64 4074 GLU A N 1
ATOM 17820 C CA . GLU A 1 2857 ? 132.091 124.730 159.919 1.00 79.78 4074 GLU A CA 1
ATOM 17821 C C . GLU A 1 2857 ? 131.339 124.832 158.598 1.00 83.30 4074 GLU A C 1
ATOM 17822 O O . GLU A 1 2857 ? 131.905 124.561 157.532 1.00 86.48 4074 GLU A O 1
ATOM 17828 N N . ARG A 1 2858 ? 130.066 125.236 158.648 1.00 86.02 4075 ARG A N 1
ATOM 17829 C CA . ARG A 1 2858 ? 129.265 125.341 157.435 1.00 81.42 4075 ARG A CA 1
ATOM 17830 C C . ARG A 1 2858 ? 129.760 126.462 156.531 1.00 79.30 4075 ARG A C 1
ATOM 17831 O O . ARG A 1 2858 ? 129.825 126.286 155.312 1.00 79.62 4075 ARG A O 1
ATOM 17839 N N . LEU A 1 2859 ? 130.117 127.618 157.103 1.00 82.53 4076 LEU A N 1
ATOM 17840 C CA . LEU A 1 2859 ? 130.692 128.693 156.292 1.00 82.09 4076 LEU A CA 1
ATOM 17841 C C . LEU A 1 2859 ? 132.043 128.303 155.702 1.00 79.17 4076 LEU A C 1
ATOM 17842 O O . LEU A 1 2859 ? 132.327 128.629 154.541 1.00 80.63 4076 LEU A O 1
ATOM 17847 N N . GLN A 1 2860 ? 132.886 127.608 156.475 1.00 81.02 4077 GLN A N 1
ATOM 17848 C CA . GLN A 1 2860 ? 134.179 127.175 155.946 1.00 79.65 4077 GLN A CA 1
ATOM 17849 C C . GLN A 1 2860 ? 134.006 126.192 154.790 1.00 75.28 4077 GLN A C 1
ATOM 17850 O O . GLN A 1 2860 ? 134.643 126.333 153.735 1.00 73.08 4077 GLN A O 1
ATOM 17856 N N . ALA A 1 2861 ? 133.121 125.206 154.963 1.00 73.97 4078 ALA A N 1
ATOM 17857 C CA . ALA A 1 2861 ? 132.876 124.229 153.908 1.00 67.46 4078 ALA A CA 1
ATOM 17858 C C . ALA A 1 2861 ? 132.208 124.869 152.700 1.00 74.59 4078 ALA A C 1
ATOM 17859 O O . ALA A 1 2861 ? 132.498 124.494 151.560 1.00 80.25 4078 ALA A O 1
ATOM 17861 N N . LYS A 1 2862 ? 131.317 125.839 152.928 1.00 77.22 4079 LYS A N 1
ATOM 17862 C CA . LYS A 1 2862 ? 130.663 126.527 151.822 1.00 79.55 4079 LYS A CA 1
ATOM 17863 C C . LYS A 1 2862 ? 131.661 127.331 151.005 1.00 72.56 4079 LYS A C 1
ATOM 17864 O O . LYS A 1 2862 ? 131.626 127.297 149.772 1.00 72.62 4079 LYS A O 1
ATOM 17870 N N . GLU A 1 2863 ? 132.577 128.039 151.676 1.00 73.31 4080 GLU A N 1
ATOM 17871 C CA . GLU A 1 2863 ? 133.609 128.787 150.962 1.00 71.36 4080 GLU A CA 1
ATOM 17872 C C . GLU A 1 2863 ? 134.526 127.859 150.172 1.00 69.69 4080 GLU A C 1
ATOM 17873 O O . GLU A 1 2863 ? 134.813 128.116 148.993 1.00 74.20 4080 GLU A O 1
ATOM 17879 N N . VAL A 1 2864 ? 134.960 126.754 150.793 1.00 68.73 4081 VAL A N 1
ATOM 17880 C CA . VAL A 1 2864 ? 135.875 125.826 150.126 1.00 68.87 4081 VAL A CA 1
ATOM 17881 C C . VAL A 1 2864 ? 135.203 125.179 148.917 1.00 71.88 4081 VAL A C 1
ATOM 17882 O O . VAL A 1 2864 ? 135.768 125.142 147.814 1.00 70.85 4081 VAL A O 1
ATOM 17886 N N . ALA A 1 2865 ? 133.970 124.695 149.094 1.00 73.02 4082 ALA A N 1
ATOM 17887 C CA . ALA A 1 2865 ? 133.274 124.019 148.008 1.00 71.28 4082 ALA A CA 1
ATOM 17888 C C . ALA A 1 2865 ? 132.847 124.986 146.909 1.00 75.87 4082 ALA A C 1
ATOM 17889 O O . ALA A 1 2865 ? 132.836 124.608 145.735 1.00 79.82 4082 ALA A O 1
ATOM 17891 N N . SER A 1 2866 ? 132.505 126.231 147.257 1.00 76.81 4083 SER A N 1
ATOM 17892 C CA . SER A 1 2866 ? 132.173 127.218 146.236 1.00 76.33 4083 SER A CA 1
ATOM 17893 C C . SER A 1 2866 ? 133.393 127.583 145.403 1.00 72.53 4083 SER A C 1
ATOM 17894 O O . SER A 1 2866 ? 133.291 127.729 144.178 1.00 79.05 4083 SER A O 1
ATOM 17897 N N . SER A 1 2867 ? 134.556 127.732 146.047 1.00 71.35 4084 SER A N 1
ATOM 17898 C CA . SER A 1 2867 ? 135.777 127.990 145.291 1.00 73.60 4084 SER A CA 1
ATOM 17899 C C . SER A 1 2867 ? 136.145 126.799 144.414 1.00 76.99 4084 SER A C 1
ATOM 17900 O O . SER A 1 2867 ? 136.622 126.977 143.287 1.00 78.89 4084 SER A O 1
ATOM 17903 N N . THR A 1 2868 ? 135.909 125.576 144.905 1.00 76.71 4085 THR A N 1
ATOM 17904 C CA . THR A 1 2868 ? 136.141 124.387 144.086 1.00 76.41 4085 THR A CA 1
ATOM 17905 C C . THR A 1 2868 ? 135.205 124.342 142.882 1.00 82.95 4085 THR A C 1
ATOM 17906 O O . THR A 1 2868 ? 135.628 123.987 141.775 1.00 87.15 4085 THR A O 1
ATOM 17910 N N . GLU A 1 2869 ? 133.931 124.692 143.083 1.00 82.55 4086 GLU A N 1
ATOM 17911 C CA . GLU A 1 2869 ? 132.969 124.705 141.984 1.00 81.99 4086 GLU A CA 1
ATOM 17912 C C . GLU A 1 2869 ? 133.334 125.753 140.942 1.00 88.24 4086 GLU A C 1
ATOM 17913 O O . GLU A 1 2869 ? 133.247 125.496 139.735 1.00 89.18 4086 GLU A O 1
ATOM 17919 N N . GLN A 1 2870 ? 133.744 126.943 141.392 1.00 90.52 4087 GLN A N 1
ATOM 17920 C CA . GLN A 1 2870 ? 134.163 127.989 140.465 1.00 88.93 4087 GLN A CA 1
ATOM 17921 C C . GLN A 1 2870 ? 135.429 127.587 139.716 1.00 90.85 4087 GLN A C 1
ATOM 17922 O O . GLN A 1 2870 ? 135.580 127.899 138.530 1.00 98.56 4087 GLN A O 1
ATOM 17928 N N . LEU A 1 2871 ? 136.347 126.888 140.391 1.00 89.86 4088 LEU A N 1
ATOM 17929 C CA . LEU A 1 2871 ? 137.551 126.398 139.727 1.00 89.72 4088 LEU A CA 1
ATOM 17930 C C . LEU A 1 2871 ? 137.224 125.337 138.684 1.00 88.99 4088 LEU A C 1
ATOM 17931 O O . LEU A 1 2871 ? 137.816 125.321 137.599 1.00 87.71 4088 LEU A O 1
ATOM 17936 N N . LEU A 1 2872 ? 136.287 124.439 138.996 1.00 89.91 4089 LEU A N 1
ATOM 17937 C CA . LEU A 1 2872 ? 135.939 123.363 138.075 1.00 90.53 4089 LEU A CA 1
ATOM 17938 C C . LEU A 1 2872 ? 135.094 123.852 136.906 1.00 97.58 4089 LEU A C 1
ATOM 17939 O O . LEU A 1 2872 ? 135.125 123.243 135.830 1.00 99.29 4089 LEU A O 1
ATOM 17944 N N . GLN A 1 2873 ? 134.333 124.935 137.094 1.00 98.61 4090 GLN A N 1
ATOM 17945 C CA . GLN A 1 2873 ? 133.481 125.447 136.026 1.00 97.14 4090 GLN A CA 1
ATOM 17946 C C . GLN A 1 2873 ? 134.278 126.047 134.874 1.00 99.85 4090 GLN A C 1
ATOM 17947 O O . GLN A 1 2873 ? 133.752 126.144 133.760 1.00 104.21 4090 GLN A O 1
ATOM 17953 N N . GLU A 1 2874 ? 135.522 126.448 135.111 1.00 101.52 4091 GLU A N 1
ATOM 17954 C CA . GLU A 1 2874 ? 136.363 127.000 134.055 1.00 102.55 4091 GLU A CA 1
ATOM 17955 C C . GLU A 1 2874 ? 137.130 125.897 133.335 1.00 102.54 4091 GLU A C 1
ATOM 17956 O O . GLU A 1 2874 ? 138.353 125.805 133.444 1.00 101.98 4091 GLU A O 1
#

Sequence (2291 aa):
IQNFLPLETSKFKSLTSEYKMITTRAFQLKLTIDSLKMIKSSLSTFLERQRRQFPRFYFLGNDDLLKIIGSGKHHDQVSKFMKKMFGSIESIIFFEDSITGVRSVEGEVLNLNEKIELKDSIQAQEWLNILDTEIKLSVFTQFRDCLGQLKDGTDIEVVVSKYIFQAILLSAQVMWTELVEKCLQTNEFSKYWKEVDMKIKGLLDKLNKSSDNVKKKIEALLVEYLHFNNVIGQLKNCSTKEEARLLWAKVQKFYQKNDTLDDLNSVFISQSGYLLQYKFEYIGIPERLIYTPLLLVGFATLTDSLHQKYGGCFFGPAGTGKTETVKAFGQNLGRVVVVFNCDDSFDYQVLSRLLVGITQIGAWGCFDEFNRLDEKVLSAVSANIQQIQNGLQVGKSHITLLEEETPLSPHTAVFITLNPGYNGRSELPENLKKSFREFSMKSPQSGTIAEMILQIMGFEDSKSLASKIVHFLELLSSKCSSMNHYHFGLRTLKGVLRNCSPLVSEFGEGEKTVVESLKRVILPSLGDTDELVFKDELSKIFDSNSKAIVQCLKDAGQRSGFSMSEEFLKKCMQFYYMQKTQQALILVGKAGCGKTATWKTVIDAMAIFDGHANVVYVIDTKVLTKESLYGSMLKATLEWRDGLFTSILRRVNDDITGTFKNSRIWVVFDSDLDPEYVEAMNSVLDDNKILTLPNGERLPIPPNFRILFETDNLDHTTPATITRCGLLWFSTDVCSISSKIDHLLNKSYEALFELDKLKDLISDSFDMASLTNIFTCSNDLVHILGVRTFNKLETAVQLAVHLISSYRQWFQNLDDKSLKDVITLLIKRSLLYALAGDSTGESQRAFIQTINTYFGHDSQELSDYSTIVIVSLEAHEVMRPDIVIPTIDTIKHEKIFYDLLNSKRGIILCGPPGSGKTMIMNNALRNSSLYDVVGINFSKDTTTEHILSALHRHTNYVTGLTLLPKSDIKNLVLFCDEINLPKLDKYGSQNVVLFLRQLMEKQGFWKTPENKWVTIERIHIVGACNPPTDPGRIPMSERFTRHAAILYLGYPSGKSLSQIYEIYYKAIFKLVPEFRSYTEPFARASVHLYNECKARYSTGLQSHYLFSPRELTRLVRGVYTAINTGPRQTLRSLIRLWAYEAWRIFADRLVGVKEKNSFEQLLYETVDKYLPLGNISSTSLLFSGLLSLDFKEVNKTDLVNFIEERFKTFCDEELEVPMVIHESMVDHILRIDRALKQVQGHMMLIGASRTGKTILTRFVAWLNGLKIVQPKIHRHSNLSDFDMILKKAISDCSLKESRTCLIIDESNILETAFLERMNTLLANADIPDLFQGEEYDKLLNNLRNKTRSLGLLLDTEQELYDWFVGEIAKNLHVVFTICDPTNNKSSAMISSPALFNRCIINWMGDWDTKTMSQVANNMVDVVPMEFTDFIVPEVNKELVFTEPIQTIRDAVVNILIHFDRNFYQKMKVGVNPRSPGYFIDGLRALVKLVTAKYQDLQENQRFVNVGLEKLNESVLKVNELLDRSISLVKSLTFEKERWLNTTKQFSKTSQELIGNCIISSIYETYFGHLNERERGDMLVILKRLLGKFAVKYDVNYRFIDYLVTLDEKMKWLECGLDKNDYFLENMSIVMNSQDAVPFLLDPSSHMITVISNYYGNKTVLLSFLEEGFVKRLENAVRFGSVVIIQDGEFFDPIISRLISREFNHAGNRVTVEIGDHEVDVSGDFKLFIHSCDPSGDIPIFLRSRVRLVHFVTNKESIETRIFDITLTEENAEMQRKREDLIKLNTEYRLKLKNLEKRLLEELNNSELMVTLNNLKKEAMNIEKKLSESEEFFPQFDNLVEEYSIIGKHSVKIFSMLEKFGQFHWFYGISIGQFLSCFKRVFIKTRVDEILWLLYQEVYCQFSTALDKKFKMIMAMTMFCLYKFDIESEQYKEAVLTMIGVLSESSDGVPKLTNDDLRYLWDYVTTKSYISALNWFKNEFFVDEWNIADVVANSENNYFTMASERDVDGTFKLIELAKASKESLKIIPLGSIENLNYAQEEISKSKIEGGWILLQNIQMSLSWVKTYLHKHVEEHEKFKMFMTCHLTGDKLPAPLLQRTDRVVYEDIPGILDTVKDLWGSQGVWSVYCTFLLSWFHALITARTRLVPHGFSKKYYFNDCDFQFASVYLENVLATNSTNNIPWAQVRDHIATIVYGGKIDEEKDLEVVAKLCAHVFCGSDNLQIVPGVRIPQPLLQQSEEEERARLTAILSNTIEPADSLSSWLQLPRESILDYERLQAKEVASSTEQLLQE

Radius of gyration: 45.79 Å; Cα contacts (8 Å, |Δi|>4): 3298; chains: 1; bounding box: 83×125×154 Å